Protein AF-0000000080868006 (afdb_homodimer)

Structure (mmCIF, N/CA/C/O backbone):
data_AF-0000000080868006-model_v1
#
loop_
_entity.id
_entity.type
_entity.pdbx_description
1 polymer 'FAD-dependent oxidoreductase'
#
loop_
_atom_site.group_PDB
_atom_site.id
_atom_site.type_symbol
_atom_site.label_atom_id
_atom_site.label_alt_id
_atom_site.label_comp_id
_atom_site.label_asym_id
_atom_site.label_entity_id
_atom_site.label_seq_id
_atom_site.pdbx_PDB_ins_code
_atom_site.Cartn_x
_atom_site.Cartn_y
_atom_site.Cartn_z
_atom_site.occupancy
_atom_site.B_iso_or_equiv
_atom_site.auth_seq_id
_atom_site.auth_comp_id
_atom_site.auth_asym_id
_atom_site.auth_atom_id
_atom_site.pdbx_PDB_model_num
ATOM 1 N N . MET A 1 1 ? -21.766 -55.469 8.344 1 40.53 1 MET A N 1
ATOM 2 C CA . MET A 1 1 ? -21.25 -54.25 7.77 1 40.53 1 MET A CA 1
ATOM 3 C C . MET A 1 1 ? -20.141 -53.656 8.641 1 40.53 1 MET A C 1
ATOM 5 O O . MET A 1 1 ? -20.297 -53.531 9.859 1 40.53 1 MET A O 1
ATOM 9 N N . ALA A 1 2 ? -19.062 -53.781 8.141 1 63.28 2 ALA A N 1
ATOM 10 C CA . ALA A 1 2 ? -17.922 -53.406 8.977 1 63.28 2 ALA A CA 1
ATOM 11 C C . ALA A 1 2 ? -18.156 -52.094 9.688 1 63.28 2 ALA A C 1
ATOM 13 O O . ALA A 1 2 ? -18.641 -51.125 9.086 1 63.28 2 ALA A O 1
ATOM 14 N N . THR A 1 3 ? -18.078 -52.031 10.883 1 81.62 3 THR A N 1
ATOM 15 C CA . THR A 1 3 ? -18.234 -50.875 11.766 1 81.62 3 THR A CA 1
ATOM 16 C C . THR A 1 3 ? -17.141 -49.844 11.5 1 81.62 3 THR A C 1
ATOM 18 O O . THR A 1 3 ? -15.969 -50.188 11.328 1 81.62 3 THR A O 1
ATOM 21 N N . LEU A 1 4 ? -17.594 -48.688 11.227 1 90.75 4 LEU A N 1
ATOM 22 C CA . LEU A 1 4 ? -16.688 -47.562 11.016 1 90.75 4 LEU A CA 1
ATOM 23 C C . LEU A 1 4 ? -15.766 -47.406 12.219 1 90.75 4 LEU A C 1
ATOM 25 O O . LEU A 1 4 ? -16.219 -47.344 13.359 1 90.75 4 LEU A O 1
ATOM 29 N N . PRO A 1 5 ? -14.5 -47.438 12 1 95.94 5 PRO A N 1
ATOM 30 C CA . PRO A 1 5 ? -13.594 -47.281 13.133 1 95.94 5 PRO A CA 1
ATOM 31 C C . PRO A 1 5 ? -13.688 -45.875 13.766 1 95.94 5 PRO A C 1
ATOM 33 O O . PRO A 1 5 ? -14.016 -44.906 13.078 1 95.94 5 PRO A O 1
ATOM 36 N N . LYS A 1 6 ? -13.289 -45.75 15 1 96.56 6 LYS A N 1
ATOM 37 C CA . LYS A 1 6 ? -13.367 -44.5 15.742 1 96.56 6 LYS A CA 1
ATOM 38 C C . LYS A 1 6 ? -12.117 -43.656 15.516 1 96.56 6 LYS A C 1
ATOM 40 O O . LYS A 1 6 ? -12.148 -42.438 15.695 1 96.56 6 LYS A O 1
ATOM 45 N N . HIS A 1 7 ? -11.078 -44.375 15.188 1 97.69 7 HIS A N 1
ATOM 46 C CA . HIS A 1 7 ? -9.812 -43.688 14.984 1 97.69 7 HIS A CA 1
ATOM 47 C C . HIS A 1 7 ? -9.062 -44.25 13.781 1 97.69 7 HIS A C 1
ATOM 49 O O . HIS A 1 7 ? -9.195 -45.438 13.461 1 97.69 7 HIS A O 1
ATOM 55 N N . ALA A 1 8 ? -8.312 -43.406 13.039 1 98.44 8 ALA A N 1
ATOM 56 C CA . ALA A 1 8 ? -7.43 -43.781 11.945 1 98.44 8 ALA A CA 1
ATOM 57 C C . ALA A 1 8 ? -6.184 -42.906 11.898 1 98.44 8 ALA A C 1
ATOM 59 O O . ALA A 1 8 ? -6.191 -41.781 12.414 1 98.44 8 ALA A O 1
ATOM 60 N N . ASP A 1 9 ? -5.105 -43.5 11.406 1 98.31 9 ASP A N 1
ATOM 61 C CA . ASP A 1 9 ? -3.922 -42.688 11.188 1 98.31 9 ASP A CA 1
ATOM 62 C C . ASP A 1 9 ? -4.168 -41.656 10.078 1 98.31 9 ASP A C 1
ATOM 64 O O . ASP A 1 9 ? -3.674 -40.531 10.141 1 98.31 9 ASP A O 1
ATOM 68 N N . ALA A 1 10 ? -4.852 -42 9.039 1 98.75 10 ALA A N 1
ATOM 69 C CA . ALA A 1 10 ? -5.25 -41.156 7.938 1 98.75 10 ALA A CA 1
ATOM 70 C C . ALA A 1 10 ? -6.559 -41.625 7.309 1 98.75 10 ALA A C 1
ATOM 72 O O . ALA A 1 10 ? -6.852 -42.812 7.305 1 98.75 10 ALA A O 1
ATOM 73 N N . VAL A 1 11 ? -7.316 -40.688 6.887 1 98.88 11 VAL A N 1
ATOM 74 C CA . VAL A 1 11 ? -8.539 -40.969 6.145 1 98.88 11 VAL A CA 1
ATOM 75 C C . VAL A 1 11 ? -8.391 -40.531 4.695 1 98.88 11 VAL A C 1
ATOM 77 O O . VAL A 1 11 ? -8.031 -39.375 4.441 1 98.88 11 VAL A O 1
ATOM 80 N N . ILE A 1 12 ? -8.594 -41.406 3.744 1 98.88 12 ILE A N 1
ATOM 81 C CA . ILE A 1 12 ? -8.539 -41.094 2.32 1 98.88 12 ILE A CA 1
ATOM 82 C C . ILE A 1 12 ? -9.961 -40.938 1.776 1 98.88 12 ILE A C 1
ATOM 84 O O . ILE A 1 12 ? -10.758 -41.875 1.814 1 98.88 12 ILE A O 1
ATOM 88 N N . ILE A 1 13 ? -10.305 -39.75 1.327 1 98.81 13 ILE A N 1
ATOM 89 C CA . ILE A 1 13 ? -11.594 -39.5 0.7 1 98.81 13 ILE A CA 1
ATOM 90 C C . ILE A 1 13 ? -11.477 -39.656 -0.814 1 98.81 13 ILE A C 1
ATOM 92 O O . ILE A 1 13 ? -10.672 -38.969 -1.454 1 98.81 13 ILE A O 1
ATOM 96 N N . GLY A 1 14 ? -12.305 -40.469 -1.425 1 98.12 14 GLY A N 1
ATOM 97 C CA . GLY A 1 14 ? -12.18 -40.844 -2.824 1 98.12 14 GLY A CA 1
ATOM 98 C C . GLY A 1 14 ? -11.312 -42.062 -3.043 1 98.12 14 GLY A C 1
ATOM 99 O O . GLY A 1 14 ? -10.484 -42.094 -3.961 1 98.12 14 GLY A O 1
ATOM 100 N N . GLN A 1 15 ? -11.445 -43.031 -2.217 1 97.62 15 GLN A N 1
ATOM 101 C CA . GLN A 1 15 ? -10.586 -44.219 -2.174 1 97.62 15 GLN A CA 1
ATOM 102 C C . GLN A 1 15 ? -10.758 -45.062 -3.43 1 97.62 15 GLN A C 1
ATOM 104 O O . GLN A 1 15 ? -9.812 -45.719 -3.879 1 97.62 15 GLN A O 1
ATOM 109 N N . GLY A 1 16 ? -11.898 -45.031 -4.016 1 97 16 GLY A N 1
ATOM 110 C CA . GLY A 1 16 ? -12.273 -46 -5.035 1 97 16 GLY A CA 1
ATOM 111 C C . GLY A 1 16 ? -11.648 -45.688 -6.387 1 97 16 GLY A C 1
ATOM 112 O O . GLY A 1 16 ? -11.688 -46.531 -7.289 1 97 16 GLY A O 1
ATOM 113 N N . GLY A 1 17 ? -11.047 -44.562 -6.586 1 97.19 17 GLY A N 1
ATOM 114 C CA . GLY A 1 17 ? -10.375 -44.188 -7.828 1 97.19 17 GLY A CA 1
ATOM 115 C C . GLY A 1 17 ? -8.938 -44.688 -7.891 1 97.19 17 GLY A C 1
ATOM 116 O O . GLY A 1 17 ? -8.367 -45.094 -6.871 1 97.19 17 GLY A O 1
ATOM 117 N N . ILE A 1 18 ? -8.344 -44.594 -9.102 1 97.94 18 ILE A N 1
ATOM 118 C CA . ILE A 1 18 ? -6.988 -45.094 -9.312 1 97.94 18 ILE A CA 1
ATOM 119 C C . ILE A 1 18 ? -6.012 -44.312 -8.438 1 97.94 18 ILE A C 1
ATOM 121 O O . ILE A 1 18 ? -5.016 -44.875 -7.957 1 97.94 18 ILE A O 1
ATOM 125 N N . VAL A 1 19 ? -6.254 -43 -8.18 1 98.5 19 VAL A N 1
ATOM 126 C CA . VAL A 1 19 ? -5.352 -42.156 -7.391 1 98.5 19 VAL A CA 1
ATOM 127 C C . VAL A 1 19 ? -5.445 -42.531 -5.918 1 98.5 19 VAL A C 1
ATOM 129 O O . VAL A 1 19 ? -4.426 -42.781 -5.266 1 98.5 19 VAL A O 1
ATOM 132 N N . GLY A 1 20 ? -6.66 -42.625 -5.363 1 98.5 20 GLY A N 1
ATOM 133 C CA . GLY A 1 20 ? -6.836 -43.031 -3.979 1 98.5 20 GLY A CA 1
ATOM 134 C C . GLY A 1 20 ? -6.27 -44.406 -3.688 1 98.5 20 GLY A C 1
ATOM 135 O O . GLY A 1 20 ? -5.652 -44.625 -2.643 1 98.5 20 GLY A O 1
ATOM 136 N N . ALA A 1 21 ? -6.539 -45.312 -4.625 1 98.62 21 ALA A N 1
ATOM 137 C CA . ALA A 1 21 ? -6.008 -46.656 -4.496 1 98.62 21 ALA A CA 1
ATOM 138 C C . ALA A 1 21 ? -4.48 -46.656 -4.488 1 98.62 21 ALA A C 1
ATOM 140 O O . ALA A 1 21 ? -3.854 -47.344 -3.697 1 98.62 21 ALA A O 1
ATOM 141 N N . SER A 1 22 ? -3.924 -45.875 -5.406 1 98.69 22 SER A N 1
ATOM 142 C CA . SER A 1 22 ? -2.473 -45.781 -5.508 1 98.69 22 SER A CA 1
ATOM 143 C C . SER A 1 22 ? -1.865 -45.156 -4.254 1 98.69 22 SER A C 1
ATOM 145 O O . SER A 1 22 ? -0.801 -45.594 -3.799 1 98.69 22 SER A O 1
ATOM 147 N N . VAL A 1 23 ? -2.521 -44.156 -3.688 1 98.75 23 VAL A N 1
ATOM 148 C CA . VAL A 1 23 ? -2.043 -43.5 -2.473 1 98.75 23 VAL A CA 1
ATOM 149 C C . VAL A 1 23 ? -1.996 -44.5 -1.328 1 98.75 23 VAL A C 1
ATOM 151 O O . VAL A 1 23 ? -0.985 -44.625 -0.632 1 98.75 23 VAL A O 1
ATOM 154 N N . ALA A 1 24 ? -3.08 -45.25 -1.126 1 98.75 24 ALA A N 1
ATOM 155 C CA . ALA A 1 24 ? -3.119 -46.281 -0.073 1 98.75 24 ALA A CA 1
ATOM 156 C C . ALA A 1 24 ? -1.999 -47.281 -0.254 1 98.75 24 ALA A C 1
ATOM 158 O O . ALA A 1 24 ? -1.318 -47.656 0.709 1 98.75 24 ALA A O 1
ATOM 159 N N . HIS A 1 25 ? -1.847 -47.75 -1.493 1 98.69 25 HIS A N 1
ATOM 160 C CA . HIS A 1 25 ? -0.817 -48.75 -1.806 1 98.69 25 HIS A CA 1
ATOM 161 C C . HIS A 1 25 ? 0.561 -48.25 -1.37 1 98.69 25 HIS A C 1
ATOM 163 O O . HIS A 1 25 ? 1.283 -48.969 -0.67 1 98.69 25 HIS A O 1
ATOM 169 N N . HIS A 1 26 ? 0.92 -47.125 -1.789 1 98.75 26 HIS A N 1
ATOM 170 C CA . HIS A 1 26 ? 2.268 -46.594 -1.543 1 98.75 26 HIS A CA 1
ATOM 171 C C . HIS A 1 26 ? 2.457 -46.25 -0.076 1 98.75 26 HIS A C 1
ATOM 173 O O . HIS A 1 26 ? 3.555 -46.375 0.467 1 98.75 26 HIS A O 1
ATOM 179 N N . LEU A 1 27 ? 1.378 -45.688 0.58 1 98.75 27 LEU A N 1
ATOM 180 C CA . LEU A 1 27 ? 1.476 -45.406 2.012 1 98.75 27 LEU A CA 1
ATOM 181 C C . LEU A 1 27 ? 1.748 -46.719 2.787 1 98.75 27 LEU A C 1
ATOM 183 O O . LEU A 1 27 ? 2.578 -46.719 3.697 1 98.75 27 LEU A O 1
ATOM 187 N N . ILE A 1 28 ? 1.044 -47.781 2.479 1 98.69 28 ILE A N 1
ATOM 188 C CA . ILE A 1 28 ? 1.225 -49.094 3.146 1 98.69 28 ILE A CA 1
ATOM 189 C C . ILE A 1 28 ? 2.648 -49.594 2.922 1 98.69 28 ILE A C 1
ATOM 191 O O . ILE A 1 28 ? 3.285 -50.094 3.844 1 98.69 28 ILE A O 1
ATOM 195 N N . GLU A 1 29 ? 3.135 -49.406 1.676 1 98.12 29 GLU A N 1
ATOM 196 C CA . GLU A 1 29 ? 4.516 -49.781 1.377 1 98.12 29 GLU A CA 1
ATOM 197 C C . GLU A 1 29 ? 5.496 -49 2.262 1 98.12 29 GLU A C 1
ATOM 199 O O . GLU A 1 29 ? 6.586 -49.5 2.559 1 98.12 29 GLU A O 1
ATOM 204 N N . LEU A 1 30 ? 5.102 -47.844 2.707 1 98 30 LEU A N 1
ATOM 205 C CA . LEU A 1 30 ? 5.973 -47 3.521 1 98 30 LEU A CA 1
ATOM 206 C C . LEU A 1 30 ? 5.711 -47.219 5.008 1 98 30 LEU A C 1
ATOM 208 O O . LEU A 1 30 ? 6.254 -46.5 5.852 1 98 30 LEU A O 1
ATOM 212 N N . GLY A 1 31 ? 4.738 -48.125 5.387 1 98 31 GLY A N 1
ATOM 213 C CA . GLY A 1 31 ? 4.621 -48.562 6.766 1 98 31 GLY A CA 1
ATOM 214 C C . GLY A 1 31 ? 3.344 -48.094 7.438 1 98 31 GLY A C 1
ATOM 215 O O . GLY A 1 31 ? 3.129 -48.344 8.625 1 98 31 GLY A O 1
ATOM 216 N N . TRP A 1 32 ? 2.455 -47.438 6.75 1 98.38 32 TRP A N 1
ATOM 217 C CA . TRP A 1 32 ? 1.178 -47.062 7.336 1 98.38 32 TRP A CA 1
ATOM 218 C C . TRP A 1 32 ? 0.287 -48.25 7.574 1 98.38 32 TRP A C 1
ATOM 220 O O . TRP A 1 32 ? 0.245 -49.188 6.75 1 98.38 32 TRP A O 1
ATOM 230 N N . THR A 1 33 ? -0.48 -48.344 8.703 1 96.94 33 THR A N 1
ATOM 231 C CA . THR A 1 33 ? -1.177 -49.562 9.047 1 96.94 33 THR A CA 1
ATOM 232 C C . THR A 1 33 ? -2.643 -49.281 9.367 1 96.94 33 THR A C 1
ATOM 234 O O . THR A 1 33 ? -3.467 -50.219 9.367 1 96.94 33 THR A O 1
ATOM 237 N N . ASN A 1 34 ? -3.029 -48.188 9.711 1 97.94 34 ASN A N 1
ATOM 238 C CA . ASN A 1 34 ? -4.387 -47.844 10.133 1 97.94 34 ASN A CA 1
ATOM 239 C C . ASN A 1 34 ? -5.02 -46.812 9.227 1 97.94 34 ASN A C 1
ATOM 241 O O . ASN A 1 34 ? -5.41 -45.719 9.695 1 97.94 34 ASN A O 1
ATOM 245 N N . LEU A 1 35 ? -5.199 -47.219 7.996 1 98.69 35 LEU A N 1
ATOM 246 C CA . LEU A 1 35 ? -5.809 -46.344 7.012 1 98.69 35 LEU A CA 1
ATOM 247 C C . LEU A 1 35 ? -7.297 -46.625 6.863 1 98.69 35 LEU A C 1
ATOM 249 O O . LEU A 1 35 ? -7.73 -47.781 7.012 1 98.69 35 LEU A O 1
ATOM 253 N N . VAL A 1 36 ? -8.055 -45.594 6.684 1 98.75 36 VAL A N 1
ATOM 254 C CA . VAL A 1 36 ? -9.469 -45.719 6.355 1 98.75 36 VAL A CA 1
ATOM 255 C C . VAL A 1 36 ? -9.758 -45.062 5.012 1 98.75 36 VAL A C 1
ATOM 257 O O . VAL A 1 36 ? -9.359 -43.906 4.785 1 98.75 36 VAL A O 1
ATOM 260 N N . GLY A 1 37 ? -10.328 -45.812 4.133 1 98.56 37 GLY A N 1
ATOM 261 C CA . GLY A 1 37 ? -10.742 -45.281 2.844 1 98.56 37 GLY A CA 1
ATOM 262 C C . GLY A 1 37 ? -12.242 -45.125 2.721 1 98.56 37 GLY A C 1
ATOM 263 O O . GLY A 1 37 ? -13 -46.062 3.01 1 98.56 37 GLY A O 1
ATOM 264 N N . LEU A 1 38 ? -12.641 -43.906 2.342 1 98.5 38 LEU A N 1
ATOM 265 C CA . LEU A 1 38 ? -14.055 -43.625 2.145 1 98.5 38 LEU A CA 1
ATOM 266 C C . LEU A 1 38 ? -14.367 -43.406 0.667 1 98.5 38 LEU A C 1
ATOM 268 O O . LEU A 1 38 ? -13.602 -42.75 -0.043 1 98.5 38 LEU A O 1
ATOM 272 N N . GLU A 1 39 ? -15.414 -43.938 0.202 1 97.06 39 GLU A N 1
ATOM 273 C CA . GLU A 1 39 ? -15.898 -43.781 -1.167 1 97.06 39 GLU A CA 1
ATOM 274 C C . GLU A 1 39 ? -17.406 -43.562 -1.199 1 97.06 39 GLU A C 1
ATOM 276 O O . GLU A 1 39 ? -18.156 -44.281 -0.533 1 97.06 39 GLU A O 1
ATOM 281 N N . LYS A 1 40 ? -17.75 -42.562 -1.921 1 94.94 40 LYS A N 1
ATOM 282 C CA . LYS A 1 40 ? -19.172 -42.219 -2.023 1 94.94 40 LYS A CA 1
ATOM 283 C C . LYS A 1 40 ? -19.938 -43.281 -2.811 1 94.94 40 LYS A C 1
ATOM 285 O O . LYS A 1 40 ? -21.125 -43.5 -2.59 1 94.94 40 LYS A O 1
ATOM 290 N N . SER A 1 41 ? -19.281 -43.969 -3.717 1 94.81 41 SER A N 1
ATOM 291 C CA . SER A 1 41 ? -19.891 -45 -4.574 1 94.81 41 SER A CA 1
ATOM 292 C C . SER A 1 41 ? -19.328 -46.375 -4.285 1 94.81 41 SER A C 1
ATOM 294 O O . SER A 1 41 ? -18.953 -46.656 -3.15 1 94.81 41 SER A O 1
ATOM 296 N N . ALA A 1 42 ? -19.312 -47.219 -5.324 1 95.44 42 ALA A N 1
ATOM 297 C CA . ALA A 1 42 ? -18.75 -48.562 -5.184 1 95.44 42 ALA A CA 1
ATOM 298 C C . ALA A 1 42 ? -17.219 -48.5 -5.172 1 95.44 42 ALA A C 1
ATOM 300 O O . ALA A 1 42 ? -16.625 -47.469 -5.477 1 95.44 42 ALA A O 1
ATOM 301 N N . ILE A 1 43 ? -16.625 -49.562 -4.742 1 95.62 43 ILE A N 1
ATOM 302 C CA . ILE A 1 43 ? -15.172 -49.75 -4.809 1 95.62 43 ILE A CA 1
ATOM 303 C C . ILE A 1 43 ? -14.852 -50.969 -5.676 1 95.62 43 ILE A C 1
ATOM 305 O O . ILE A 1 43 ? -15.18 -52.094 -5.312 1 95.62 43 ILE A O 1
ATOM 309 N N . PRO A 1 44 ? -14.25 -50.844 -6.758 1 95.25 44 PRO A N 1
ATOM 310 C CA . PRO A 1 44 ? -13.773 -49.562 -7.305 1 95.25 44 PRO A CA 1
ATOM 311 C C . PRO A 1 44 ? -14.906 -48.656 -7.758 1 95.25 44 PRO A C 1
ATOM 313 O O . PRO A 1 44 ? -16.016 -49.125 -8.023 1 95.25 44 PRO A O 1
ATOM 316 N N . SER A 1 45 ? -14.57 -47.406 -7.848 1 93.44 45 SER A N 1
ATOM 317 C CA . SER A 1 45 ? -15.602 -46.438 -8.141 1 93.44 45 SER A CA 1
ATOM 318 C C . SER A 1 45 ? -16.25 -46.688 -9.5 1 93.44 45 SER A C 1
ATOM 320 O O . SER A 1 45 ? -15.547 -46.969 -10.477 1 93.44 45 SER A O 1
ATOM 322 N N . ASP A 1 46 ? -17.453 -46.5 -9.578 1 92.62 46 ASP A N 1
ATOM 323 C CA . ASP A 1 46 ? -18.188 -46.656 -10.836 1 92.62 46 ASP A CA 1
ATOM 324 C C . ASP A 1 46 ? -18.797 -45.344 -11.297 1 92.62 46 ASP A C 1
ATOM 326 O O . ASP A 1 46 ? -19.531 -45.312 -12.289 1 92.62 46 ASP A O 1
ATOM 330 N N . ILE A 1 47 ? -18.469 -44.312 -10.648 1 93.31 47 ILE A N 1
ATOM 331 C CA . ILE A 1 47 ? -19.094 -43.031 -11.008 1 93.31 47 ILE A CA 1
ATOM 332 C C . ILE A 1 47 ? -18 -42.031 -11.391 1 93.31 47 ILE A C 1
ATOM 334 O O . ILE A 1 47 ? -18.297 -40.969 -11.953 1 93.31 47 ILE A O 1
ATOM 338 N N . GLY A 1 48 ? -16.766 -42.312 -11.062 1 90.62 48 GLY A N 1
ATOM 339 C CA . GLY A 1 48 ? -15.68 -41.375 -11.289 1 90.62 48 GLY A CA 1
ATOM 340 C C . GLY A 1 48 ? -15.039 -41.5 -12.656 1 90.62 48 GLY A C 1
ATOM 341 O O . GLY A 1 48 ? -15.422 -42.375 -13.445 1 90.62 48 GLY A O 1
ATOM 342 N N . SER A 1 49 ? -14.031 -40.625 -12.898 1 89.69 49 SER A N 1
ATOM 343 C CA . SER A 1 49 ? -13.367 -40.594 -14.195 1 89.69 49 SER A CA 1
ATOM 344 C C . SER A 1 49 ? -12.609 -41.875 -14.469 1 89.69 49 SER A C 1
ATOM 346 O O . SER A 1 49 ? -12.453 -42.281 -15.617 1 89.69 49 SER A O 1
ATOM 348 N N . THR A 1 50 ? -12.188 -42.531 -13.445 1 91.5 50 THR A N 1
ATOM 349 C CA . THR A 1 50 ? -11.477 -43.781 -13.578 1 91.5 50 THR A CA 1
ATOM 350 C C . THR A 1 50 ? -12.352 -44.812 -14.273 1 91.5 50 THR A C 1
ATOM 352 O O . THR A 1 50 ? -11.844 -45.688 -15 1 91.5 50 THR A O 1
ATOM 355 N N . SER A 1 51 ? -13.648 -44.75 -14.141 1 89.19 51 SER A N 1
ATOM 356 C CA . SER A 1 51 ? -14.586 -45.75 -14.641 1 89.19 51 SER A CA 1
ATOM 357 C C . SER A 1 51 ? -14.781 -45.625 -16.141 1 89.19 51 SER A C 1
ATOM 359 O O . SER A 1 51 ? -15.266 -46.562 -16.797 1 89.19 51 SER A O 1
ATOM 361 N N . HIS A 1 52 ? -14.453 -44.5 -16.688 1 86.69 52 HIS A N 1
ATOM 362 C CA . HIS A 1 52 ? -14.688 -44.344 -18.109 1 86.69 52 HIS A CA 1
ATOM 363 C C . HIS A 1 52 ? -13.453 -43.812 -18.828 1 86.69 52 HIS A C 1
ATOM 365 O O . HIS A 1 52 ? -13.555 -43.312 -19.953 1 86.69 52 HIS A O 1
ATOM 371 N N . ALA A 1 53 ? -12.336 -43.812 -18.188 1 88.94 53 ALA A N 1
ATOM 372 C CA . ALA A 1 53 ? -11.109 -43.312 -18.781 1 88.94 53 ALA A CA 1
ATOM 373 C C . ALA A 1 53 ? -10.727 -44.156 -20.016 1 88.94 53 ALA A C 1
ATOM 375 O O . ALA A 1 53 ? -11.023 -45.344 -20.094 1 88.94 53 ALA A O 1
ATOM 376 N N . SER A 1 54 ? -10.062 -43.469 -20.906 1 86.5 54 SER A N 1
ATOM 377 C CA . SER A 1 54 ? -9.578 -44.156 -22.094 1 86.5 54 SER A CA 1
ATOM 378 C C . SER A 1 54 ? -8.359 -45.031 -21.766 1 86.5 54 SER A C 1
ATOM 380 O O . SER A 1 54 ? -7.992 -45.906 -22.547 1 86.5 54 SER A O 1
ATOM 382 N N . ASP A 1 55 ? -7.668 -44.656 -20.672 1 92.06 55 ASP A N 1
ATOM 383 C CA . ASP A 1 55 ? -6.559 -45.438 -20.141 1 92.06 55 ASP A CA 1
ATOM 384 C C . ASP A 1 55 ? -5.34 -45.375 -21.047 1 92.06 55 ASP A C 1
ATOM 386 O O . ASP A 1 55 ? -4.523 -46.281 -21.078 1 92.06 55 ASP A O 1
ATOM 390 N N . PHE A 1 56 ? -5.262 -44.188 -21.797 1 91.75 56 PHE A N 1
ATOM 391 C CA . PHE A 1 56 ? -4.141 -43.875 -22.672 1 91.75 56 PHE A CA 1
ATOM 392 C C . PHE A 1 56 ? -2.926 -43.438 -21.844 1 91.75 56 PHE A C 1
ATOM 394 O O . PHE A 1 56 ? -3.051 -42.688 -20.891 1 91.75 56 PHE A O 1
ATOM 401 N N . CYS A 1 57 ? -1.877 -44.031 -22.266 1 94.88 57 CYS A N 1
ATOM 402 C CA . CYS A 1 57 ? -0.646 -43.531 -21.641 1 94.88 57 CYS A CA 1
ATOM 403 C C . CYS A 1 57 ? 0.384 -43.156 -22.703 1 94.88 57 CYS A C 1
ATOM 405 O O . CYS A 1 57 ? 0.899 -44 -23.422 1 94.88 57 CYS A O 1
ATOM 407 N N . TYR A 1 58 ? 0.625 -41.844 -22.906 1 95.38 58 TYR A N 1
ATOM 408 C CA . TYR A 1 58 ? 1.783 -41.344 -23.625 1 95.38 58 TYR A CA 1
ATOM 409 C C . TYR A 1 58 ? 2.857 -40.844 -22.656 1 95.38 58 TYR A C 1
ATOM 411 O O . TYR A 1 58 ? 2.549 -40.25 -21.625 1 95.38 58 TYR A O 1
ATOM 419 N N . MET A 1 59 ? 4.098 -41.062 -23 1 95.31 59 MET A N 1
ATOM 420 C CA . MET A 1 59 ? 5.168 -40.812 -22.031 1 95.31 59 MET A CA 1
ATOM 421 C C . MET A 1 59 ? 5.672 -39.375 -22.156 1 95.31 59 MET A C 1
ATOM 423 O O . MET A 1 59 ? 6.289 -38.844 -21.219 1 95.31 59 MET A O 1
ATOM 427 N N . THR A 1 60 ? 5.477 -38.719 -23.188 1 92.25 60 THR A N 1
ATOM 428 C CA . THR A 1 60 ? 6.191 -37.469 -23.438 1 92.25 60 THR A CA 1
ATOM 429 C C . THR A 1 60 ? 5.352 -36.281 -23 1 92.25 60 THR A C 1
ATOM 431 O O . THR A 1 60 ? 4.148 -36.219 -23.281 1 92.25 60 THR A O 1
ATOM 434 N N . ALA A 1 61 ? 5.938 -35.375 -22.297 1 93.88 61 ALA A N 1
ATOM 435 C CA . ALA A 1 61 ? 5.465 -34.062 -21.906 1 93.88 61 ALA A CA 1
ATOM 436 C C . ALA A 1 61 ? 6.613 -33.062 -21.875 1 93.88 61 ALA A C 1
ATOM 438 O O . ALA A 1 61 ? 7.777 -33.438 -22.047 1 93.88 61 ALA A O 1
ATOM 439 N N . HIS A 1 62 ? 6.273 -31.781 -21.719 1 94.56 62 HIS A N 1
ATOM 440 C CA . HIS A 1 62 ? 7.316 -30.75 -21.734 1 94.56 62 HIS A CA 1
ATOM 441 C C . HIS A 1 62 ? 7.859 -30.5 -20.328 1 94.56 62 HIS A C 1
ATOM 443 O O . HIS A 1 62 ? 8.75 -29.672 -20.141 1 94.56 62 HIS A O 1
ATOM 449 N N . ASP A 1 63 ? 7.352 -31.203 -19.344 1 93.75 63 ASP A N 1
ATOM 450 C CA . ASP A 1 63 ? 7.891 -31 -18 1 93.75 63 ASP A CA 1
ATOM 451 C C . ASP A 1 63 ? 8.367 -32.312 -17.375 1 93.75 63 ASP A C 1
ATOM 453 O O . ASP A 1 63 ? 7.766 -33.344 -17.609 1 93.75 63 ASP A O 1
ATOM 457 N N . LYS A 1 64 ? 9.336 -32.188 -16.547 1 96.31 64 LYS A N 1
ATOM 458 C CA . LYS A 1 64 ? 10.062 -33.312 -15.977 1 96.31 64 LYS A CA 1
ATOM 459 C C . LYS A 1 64 ? 9.164 -34.156 -15.07 1 96.31 64 LYS A C 1
ATOM 461 O O . LYS A 1 64 ? 9.188 -35.375 -15.133 1 96.31 64 LYS A O 1
ATOM 466 N N . MET A 1 65 ? 8.375 -33.5 -14.242 1 96.69 65 MET A N 1
ATOM 467 C CA . MET A 1 65 ? 7.52 -34.188 -13.281 1 96.69 65 MET A CA 1
ATOM 468 C C . MET A 1 65 ? 6.508 -35.062 -13.992 1 96.69 65 MET A C 1
ATOM 470 O O . MET A 1 65 ? 6.316 -36.25 -13.609 1 96.69 65 MET A O 1
ATOM 474 N N . SER A 1 66 ? 5.902 -34.625 -15.047 1 96.56 66 SER A N 1
ATOM 475 C CA . SER A 1 66 ? 4.93 -35.406 -15.805 1 96.56 66 SER A CA 1
ATOM 476 C C . SER A 1 66 ? 5.586 -36.594 -16.469 1 96.56 66 SER A C 1
ATOM 478 O O . SER A 1 66 ? 5.035 -37.688 -16.453 1 96.56 66 SER A O 1
ATOM 480 N N . CYS A 1 67 ? 6.754 -36.406 -17.094 1 97.06 67 CYS A N 1
ATOM 481 C CA . CYS A 1 67 ? 7.457 -37.5 -17.703 1 97.06 67 CYS A CA 1
ATOM 482 C C . CYS A 1 67 ? 7.812 -38.562 -16.672 1 97.06 67 CYS A C 1
ATOM 484 O O . CYS A 1 67 ? 7.688 -39.781 -16.938 1 97.06 67 CYS A O 1
ATOM 486 N N . TYR A 1 68 ? 8.195 -38.156 -15.492 1 96.69 68 TYR A N 1
ATOM 487 C CA . TYR A 1 68 ? 8.555 -39.062 -14.422 1 96.69 68 TYR A CA 1
ATOM 488 C C . TYR A 1 68 ? 7.344 -39.875 -13.961 1 96.69 68 TYR A C 1
ATOM 490 O O . TYR A 1 68 ? 7.402 -41.094 -13.883 1 96.69 68 TYR A O 1
ATOM 498 N N . THR A 1 69 ? 6.242 -39.219 -13.656 1 98 69 THR A N 1
ATOM 499 C CA . THR A 1 69 ? 5.086 -39.906 -13.086 1 98 69 THR A CA 1
ATOM 500 C C . THR A 1 69 ? 4.441 -40.844 -14.109 1 98 69 THR A C 1
ATOM 502 O O . THR A 1 69 ? 3.947 -41.906 -13.758 1 98 69 THR A O 1
ATOM 505 N N . THR A 1 70 ? 4.449 -40.406 -15.391 1 97.88 70 THR A N 1
ATOM 506 C CA . THR A 1 70 ? 3.893 -41.281 -16.422 1 97.88 70 THR A CA 1
ATOM 507 C C . THR A 1 70 ? 4.746 -42.531 -16.609 1 97.88 70 THR A C 1
ATOM 509 O O . THR A 1 70 ? 4.215 -43.625 -16.719 1 97.88 70 THR A O 1
ATOM 512 N N . THR A 1 71 ? 6.043 -42.344 -16.656 1 97.38 71 THR A N 1
ATOM 513 C CA . THR A 1 71 ? 6.945 -43.469 -16.812 1 97.38 71 THR A CA 1
ATOM 514 C C . THR A 1 71 ? 6.836 -44.406 -15.609 1 97.38 71 THR A C 1
ATOM 516 O O . THR A 1 71 ? 6.773 -45.625 -15.773 1 97.38 71 THR A O 1
ATOM 519 N N . TYR A 1 72 ? 6.824 -43.844 -14.43 1 97.88 72 TYR A N 1
ATOM 520 C CA . TYR A 1 72 ? 6.645 -44.656 -13.227 1 97.88 72 TYR A CA 1
ATOM 521 C C . TYR A 1 72 ? 5.348 -45.469 -13.297 1 97.88 72 TYR A C 1
ATOM 523 O O . TYR A 1 72 ? 5.328 -46.656 -12.961 1 97.88 72 TYR A O 1
ATOM 531 N N . SER A 1 73 ? 4.297 -44.844 -13.672 1 98.38 73 SER A N 1
ATOM 532 C CA . SER A 1 73 ? 2.986 -45.5 -13.734 1 98.38 73 SER A CA 1
ATOM 533 C C . SER A 1 73 ? 2.973 -46.625 -14.758 1 98.38 73 SER A C 1
ATOM 535 O O . SER A 1 73 ? 2.408 -47.688 -14.508 1 98.38 73 SER A O 1
ATOM 537 N N . ARG A 1 74 ? 3.572 -46.344 -15.898 1 97.75 74 ARG A N 1
ATOM 538 C CA . ARG A 1 74 ? 3.68 -47.375 -16.906 1 97.75 74 ARG A CA 1
ATOM 539 C C . ARG A 1 74 ? 4.363 -48.625 -16.344 1 97.75 74 ARG A C 1
ATOM 541 O O . ARG A 1 74 ? 3.846 -49.75 -16.484 1 97.75 74 ARG A O 1
ATOM 548 N N . ASP A 1 75 ? 5.48 -48.469 -15.719 1 98.12 75 ASP A N 1
ATOM 549 C CA . ASP A 1 75 ? 6.215 -49.562 -15.117 1 98.12 75 ASP A CA 1
ATOM 550 C C . ASP A 1 75 ? 5.371 -50.281 -14.07 1 98.12 75 ASP A C 1
ATOM 552 O O . ASP A 1 75 ? 5.402 -51.5 -13.969 1 98.12 75 ASP A O 1
ATOM 556 N N . PHE A 1 76 ? 4.695 -49.531 -13.305 1 98.19 76 PHE A N 1
ATOM 557 C CA . PHE A 1 76 ? 3.836 -50.062 -12.25 1 98.19 76 PHE A CA 1
ATOM 558 C C . PHE A 1 76 ? 2.752 -50.938 -12.836 1 98.19 76 PHE A C 1
ATOM 560 O O . PHE A 1 76 ? 2.57 -52.094 -12.391 1 98.19 76 PHE A O 1
ATOM 567 N N . TYR A 1 77 ? 2.018 -50.438 -13.844 1 98.19 77 TYR A N 1
ATOM 568 C CA . TYR A 1 77 ? 0.974 -51.219 -14.508 1 98.19 77 TYR A CA 1
ATOM 569 C C . TYR A 1 77 ? 1.553 -52.469 -15.156 1 98.19 77 TYR A C 1
ATOM 571 O O . TYR A 1 77 ? 0.958 -53.562 -15.094 1 98.19 77 TYR A O 1
ATOM 579 N N . GLU A 1 78 ? 2.684 -52.25 -15.789 1 97.44 78 GLU A N 1
ATOM 580 C CA . GLU A 1 78 ? 3.314 -53.375 -16.5 1 97.44 78 GLU A CA 1
ATOM 581 C C . GLU A 1 78 ? 3.736 -54.469 -15.539 1 97.44 78 GLU A C 1
ATOM 583 O O . GLU A 1 78 ? 3.543 -55.656 -15.828 1 97.44 78 GLU A O 1
ATOM 588 N N . ARG A 1 79 ? 4.281 -54.125 -14.477 1 97.56 79 ARG A N 1
ATOM 589 C CA . ARG A 1 79 ? 4.703 -55.094 -13.477 1 97.56 79 ARG A CA 1
ATOM 590 C C . ARG A 1 79 ? 3.51 -55.875 -12.938 1 97.56 79 ARG A C 1
ATOM 592 O O . ARG A 1 79 ? 3.646 -57.031 -12.555 1 97.56 79 ARG A O 1
ATOM 599 N N . ARG A 1 80 ? 2.396 -55.344 -13 1 97.12 80 ARG A N 1
ATOM 600 C CA . ARG A 1 80 ? 1.193 -56 -12.469 1 97.12 80 ARG A CA 1
ATOM 601 C C . ARG A 1 80 ? 0.445 -56.75 -13.57 1 97.12 80 ARG A C 1
ATOM 603 O O . ARG A 1 80 ? -0.613 -57.312 -13.32 1 97.12 80 ARG A O 1
ATOM 610 N N . GLY A 1 81 ? 0.958 -56.625 -14.766 1 96.56 81 GLY A N 1
ATOM 611 C CA . GLY A 1 81 ? 0.365 -57.312 -15.891 1 96.56 81 GLY A CA 1
ATOM 612 C C . GLY A 1 81 ? -0.814 -56.594 -16.5 1 96.56 81 GLY A C 1
ATOM 613 O O . GLY A 1 81 ? -1.634 -57.188 -17.203 1 96.56 81 GLY A O 1
ATOM 614 N N . HIS A 1 82 ? -0.873 -55.312 -16.203 1 97.25 82 HIS A N 1
ATOM 615 C CA . HIS A 1 82 ? -2.033 -54.562 -16.656 1 97.25 82 HIS A CA 1
ATOM 616 C C . HIS A 1 82 ? -1.63 -53.469 -17.641 1 97.25 82 HIS A C 1
ATOM 618 O O . HIS A 1 82 ? -2.154 -52.375 -17.594 1 97.25 82 HIS A O 1
ATOM 624 N N . TYR A 1 83 ? -0.655 -53.719 -18.453 1 96.94 83 TYR A N 1
ATOM 625 C CA . TYR A 1 83 ? -0.232 -52.75 -19.453 1 96.94 83 TYR A CA 1
ATOM 626 C C . TYR A 1 83 ? 0.087 -53.406 -20.781 1 96.94 83 TYR A C 1
ATOM 628 O O . TYR A 1 83 ? 0.812 -54.406 -20.812 1 96.94 83 TYR A O 1
ATOM 636 N N . GLN A 1 84 ? -0.483 -52.938 -21.828 1 95.81 84 GLN A N 1
ATOM 637 C CA . GLN A 1 84 ? -0.124 -53.375 -23.172 1 95.81 84 GLN A CA 1
ATOM 638 C C . GLN A 1 84 ? 0.648 -52.281 -23.922 1 95.81 84 GLN A C 1
ATOM 640 O O . GLN A 1 84 ? 0.065 -51.281 -24.344 1 95.81 84 GLN A O 1
ATOM 645 N N . ARG A 1 85 ? 1.902 -52.531 -24.062 1 95.56 85 ARG A N 1
ATOM 646 C CA . ARG A 1 85 ? 2.799 -51.594 -24.734 1 95.56 85 ARG A CA 1
ATOM 647 C C . ARG A 1 85 ? 2.664 -51.719 -26.25 1 95.56 85 ARG A C 1
ATOM 649 O O . ARG A 1 85 ? 3.445 -52.438 -26.906 1 95.56 85 ARG A O 1
ATOM 656 N N . VAL A 1 86 ? 1.785 -50.969 -26.828 1 96.19 86 VAL A N 1
ATOM 657 C CA . VAL A 1 86 ? 1.479 -51.125 -28.25 1 96.19 86 VAL A CA 1
ATOM 658 C C . VAL A 1 86 ? 2.086 -49.938 -29.031 1 96.19 86 VAL A C 1
ATOM 660 O O . VAL A 1 86 ? 2.09 -49.938 -30.266 1 96.19 86 VAL A O 1
ATOM 663 N N . GLY A 1 87 ? 2.631 -48.969 -28.312 1 97.12 87 GLY A N 1
ATOM 664 C CA . GLY A 1 87 ? 3.146 -47.75 -28.953 1 97.12 87 GLY A CA 1
ATOM 665 C C . GLY A 1 87 ? 2.086 -46.719 -29.172 1 97.12 87 GLY A C 1
ATOM 666 O O . GLY A 1 87 ? 0.892 -46.969 -29.031 1 97.12 87 GLY A O 1
ATOM 667 N N . GLY A 1 88 ? 2.508 -45.531 -29.422 1 97.62 88 GLY A N 1
ATOM 668 C CA . GLY A 1 88 ? 1.633 -44.406 -29.703 1 97.62 88 GLY A CA 1
ATOM 669 C C . GLY A 1 88 ? 2.193 -43.438 -30.766 1 97.62 88 GLY A C 1
ATOM 670 O O . GLY A 1 88 ? 3.406 -43.25 -30.828 1 97.62 88 GLY A O 1
ATOM 671 N N . ILE A 1 89 ? 1.299 -42.906 -31.625 1 98.12 89 ILE A N 1
ATOM 672 C CA . ILE A 1 89 ? 1.67 -42 -32.688 1 98.12 89 ILE A CA 1
ATOM 673 C C . ILE A 1 89 ? 0.944 -40.656 -32.5 1 98.12 89 ILE A C 1
ATOM 675 O O . ILE A 1 89 ? -0.26 -40.625 -32.219 1 98.12 89 ILE A O 1
ATOM 679 N N . GLU A 1 90 ? 1.657 -39.625 -32.5 1 97.88 90 GLU A N 1
ATOM 680 C CA . GLU A 1 90 ? 1.095 -38.281 -32.688 1 97.88 90 GLU A CA 1
ATOM 681 C C . GLU A 1 90 ? 1.396 -37.719 -34.062 1 97.88 90 GLU A C 1
ATOM 683 O O . GLU A 1 90 ? 2.561 -37.562 -34.438 1 97.88 90 GLU A O 1
ATOM 688 N N . ILE A 1 91 ? 0.428 -37.375 -34.812 1 97.69 91 ILE A N 1
ATOM 689 C CA . ILE A 1 91 ? 0.667 -37.094 -36.219 1 97.69 91 ILE A CA 1
ATOM 690 C C . ILE A 1 91 ? 0.582 -35.594 -36.438 1 97.69 91 ILE A C 1
ATOM 692 O O . ILE A 1 91 ? -0.026 -34.844 -35.656 1 97.69 91 ILE A O 1
ATOM 696 N N . ALA A 1 92 ? 1.276 -35.094 -37.438 1 98.06 92 ALA A N 1
ATOM 697 C CA . ALA A 1 92 ? 1.079 -33.781 -38.062 1 98.06 92 ALA A CA 1
ATOM 698 C C . ALA A 1 92 ? 0.486 -33.938 -39.469 1 98.06 92 ALA A C 1
ATOM 700 O O . ALA A 1 92 ? 0.937 -34.75 -40.25 1 98.06 92 ALA A O 1
ATOM 701 N N . ARG A 1 93 ? -0.54 -33.219 -39.781 1 97.5 93 ARG A N 1
ATOM 702 C CA . ARG A 1 93 ? -1.182 -33.281 -41.062 1 97.5 93 ARG A CA 1
ATOM 703 C C . ARG A 1 93 ? -0.428 -32.438 -42.094 1 97.5 93 ARG A C 1
ATOM 705 O O . ARG A 1 93 ? 0.283 -31.5 -41.75 1 97.5 93 ARG A O 1
ATOM 712 N N . VAL A 1 94 ? -0.625 -32.875 -43.344 1 97.44 94 VAL A N 1
ATOM 713 C CA . VAL A 1 94 ? -0.069 -32.062 -44.438 1 97.44 94 VAL A CA 1
ATOM 714 C C . VAL A 1 94 ? -0.608 -30.641 -44.344 1 97.44 94 VAL A C 1
ATOM 716 O O . VAL A 1 94 ? -1.813 -30.438 -44.188 1 97.44 94 VAL A O 1
ATOM 719 N N . GLY A 1 95 ? 0.268 -29.75 -44.344 1 95.88 95 GLY A N 1
ATOM 720 C CA . GLY A 1 95 ? -0.119 -28.344 -44.25 1 95.88 95 GLY A CA 1
ATOM 721 C C . GLY A 1 95 ? 0.003 -27.781 -42.844 1 95.88 95 GLY A C 1
ATOM 722 O O . GLY A 1 95 ? -0.099 -26.562 -42.656 1 95.88 95 GLY A O 1
ATOM 723 N N . ASP A 1 96 ? 0.222 -28.609 -41.938 1 96.12 96 ASP A N 1
ATOM 724 C CA . ASP A 1 96 ? 0.359 -28.156 -40.562 1 96.12 96 ASP A CA 1
ATOM 725 C C . ASP A 1 96 ? 1.812 -28.219 -40.094 1 96.12 96 ASP A C 1
ATOM 727 O O . ASP A 1 96 ? 2.141 -28.984 -39.188 1 96.12 96 ASP A O 1
ATOM 731 N N . GLU A 1 97 ? 2.607 -27.359 -40.531 1 94.31 97 GLU A N 1
ATOM 732 C CA . GLU A 1 97 ? 4.035 -27.328 -40.219 1 94.31 97 GLU A CA 1
ATOM 733 C C . GLU A 1 97 ? 4.285 -26.953 -38.75 1 94.31 97 GLU A C 1
ATOM 735 O O . GLU A 1 97 ? 5.273 -27.375 -38.156 1 94.31 97 GLU A O 1
ATOM 740 N N . ALA A 1 98 ? 3.389 -26.156 -38.25 1 94 98 ALA A N 1
ATOM 741 C CA . ALA A 1 98 ? 3.518 -25.766 -36.844 1 94 98 ALA A CA 1
ATOM 742 C C . ALA A 1 98 ? 3.396 -26.984 -35.906 1 94 98 ALA A C 1
ATOM 744 O O . ALA A 1 98 ? 4.113 -27.094 -34.906 1 94 98 ALA A O 1
ATOM 745 N N . ARG A 1 99 ? 2.508 -27.859 -36.281 1 96.12 99 ARG A N 1
ATOM 746 C CA . ARG A 1 99 ? 2.359 -29.094 -35.5 1 96.12 99 ARG A CA 1
ATOM 747 C C . ARG A 1 99 ? 3.604 -29.969 -35.625 1 96.12 99 ARG A C 1
ATOM 749 O O . ARG A 1 99 ? 4.039 -30.578 -34.656 1 96.12 99 ARG A O 1
ATOM 756 N N . MET A 1 100 ? 4.129 -30.047 -36.812 1 96.69 100 MET A N 1
ATOM 757 C CA . MET A 1 100 ? 5.352 -30.828 -37 1 96.69 100 MET A CA 1
ATOM 758 C C . MET A 1 100 ? 6.492 -30.266 -36.156 1 96.69 100 MET A C 1
ATOM 760 O O . MET A 1 100 ? 7.273 -31.016 -35.562 1 96.69 100 MET A O 1
ATOM 764 N N . ALA A 1 101 ? 6.586 -28.938 -36.125 1 96 101 ALA A N 1
ATOM 765 C CA . ALA A 1 101 ? 7.574 -28.281 -35.281 1 96 101 ALA A CA 1
ATOM 766 C C . ALA A 1 101 ? 7.363 -28.641 -33.812 1 96 101 ALA A C 1
ATOM 768 O O . ALA A 1 101 ? 8.328 -28.875 -33.062 1 96 101 ALA A O 1
ATOM 769 N N . GLU A 1 102 ? 6.117 -28.656 -33.406 1 96.5 102 GLU A N 1
ATOM 770 C CA . GLU A 1 102 ? 5.797 -29.031 -32.031 1 96.5 102 GLU A CA 1
ATOM 771 C C . GLU A 1 102 ? 6.234 -30.453 -31.719 1 96.5 102 GLU A C 1
ATOM 773 O O . GLU A 1 102 ? 6.703 -30.75 -30.625 1 96.5 102 GLU A O 1
ATOM 778 N N . LEU A 1 103 ? 6.07 -31.328 -32.656 1 97.69 103 LEU A N 1
ATOM 779 C CA . LEU A 1 103 ? 6.5 -32.719 -32.438 1 97.69 103 LEU A CA 1
ATOM 780 C C . LEU A 1 103 ? 8.016 -32.781 -32.25 1 97.69 103 LEU A C 1
ATOM 782 O O . LEU A 1 103 ? 8.508 -33.562 -31.453 1 97.69 103 LEU A O 1
ATOM 786 N N . LYS A 1 104 ? 8.742 -32 -33.031 1 97.25 104 LYS A N 1
ATOM 787 C CA . LYS A 1 104 ? 10.188 -31.938 -32.875 1 97.25 104 LYS A CA 1
ATOM 788 C C . LYS A 1 104 ? 10.539 -31.453 -31.453 1 97.25 104 LYS A C 1
ATOM 790 O O . LYS A 1 104 ? 11.453 -32 -30.828 1 97.25 104 LYS A O 1
ATOM 795 N N . ARG A 1 105 ? 9.852 -30.422 -30.984 1 96.88 105 ARG A N 1
ATOM 796 C CA . ARG A 1 105 ? 10.07 -29.922 -29.641 1 96.88 105 ARG A CA 1
ATOM 797 C C . ARG A 1 105 ? 9.789 -31 -28.594 1 96.88 105 ARG A C 1
ATOM 799 O O . ARG A 1 105 ? 10.531 -31.141 -27.625 1 96.88 105 ARG A O 1
ATOM 806 N N . LYS A 1 106 ? 8.727 -31.75 -28.797 1 96.69 106 LYS A N 1
ATOM 807 C CA . LYS A 1 106 ? 8.352 -32.812 -27.844 1 96.69 106 LYS A CA 1
ATOM 808 C C . LYS A 1 106 ? 9.414 -33.906 -27.797 1 96.69 106 LYS A C 1
ATOM 810 O O . LYS A 1 106 ? 9.703 -34.438 -26.734 1 96.69 106 LYS A O 1
ATOM 815 N N . VAL A 1 107 ? 9.922 -34.25 -28.969 1 97.12 107 VAL A N 1
ATOM 816 C CA . VAL A 1 107 ? 10.984 -35.25 -29.016 1 97.12 107 VAL A CA 1
ATOM 817 C C . VAL A 1 107 ? 12.195 -34.75 -28.234 1 97.12 107 VAL A C 1
ATOM 819 O O . VAL A 1 107 ? 12.805 -35.531 -27.484 1 97.12 107 VAL A O 1
ATOM 822 N N . ALA A 1 108 ? 12.531 -33.5 -28.406 1 96.56 108 ALA A N 1
ATOM 823 C CA . ALA A 1 108 ? 13.633 -32.938 -27.656 1 96.56 108 ALA A CA 1
ATOM 824 C C . ALA A 1 108 ? 13.359 -33 -26.156 1 96.56 108 ALA A C 1
ATOM 826 O O . ALA A 1 108 ? 14.25 -33.312 -25.359 1 96.56 108 ALA A O 1
ATOM 827 N N . SER A 1 109 ? 12.148 -32.656 -25.766 1 96.44 109 SER A N 1
ATOM 828 C CA . SER A 1 109 ? 11.766 -32.781 -24.359 1 96.44 109 SER A CA 1
ATOM 829 C C . SER A 1 109 ? 11.883 -34.219 -23.859 1 96.44 109 SER A C 1
ATOM 831 O O . SER A 1 109 ? 12.328 -34.438 -22.734 1 96.44 109 SER A O 1
ATOM 833 N N . GLY A 1 110 ? 11.422 -35.125 -24.688 1 96.38 110 GLY A N 1
ATOM 834 C CA . GLY A 1 110 ? 11.547 -36.5 -24.328 1 96.38 110 GLY A CA 1
ATOM 835 C C . GLY A 1 110 ? 12.984 -36.938 -24.062 1 96.38 110 GLY A C 1
ATOM 836 O O . GLY A 1 110 ? 13.25 -37.656 -23.094 1 96.38 110 GLY A O 1
ATOM 837 N N . LYS A 1 111 ? 13.891 -36.469 -24.906 1 96.12 111 LYS A N 1
ATOM 838 C CA . LYS A 1 111 ? 15.305 -36.75 -24.688 1 96.12 111 LYS A CA 1
ATOM 839 C C . LYS A 1 111 ? 15.797 -36.156 -23.375 1 96.12 111 LYS A C 1
ATOM 841 O O . LYS A 1 111 ? 16.5 -36.812 -22.609 1 96.12 111 LYS A O 1
ATOM 846 N N . ALA A 1 112 ? 15.383 -34.969 -23.141 1 97.19 112 ALA A N 1
ATOM 847 C CA . ALA A 1 112 ? 15.805 -34.281 -21.938 1 97.19 112 ALA A CA 1
ATOM 848 C C . ALA A 1 112 ? 15.32 -35 -20.688 1 97.19 112 ALA A C 1
ATOM 850 O O . ALA A 1 112 ? 16.031 -35.062 -19.672 1 97.19 112 ALA A O 1
ATOM 851 N N . PHE A 1 113 ? 14.117 -35.594 -20.75 1 97.12 113 PHE A N 1
ATOM 852 C CA . PHE A 1 113 ? 13.5 -36.062 -19.516 1 97.12 113 PHE A CA 1
ATOM 853 C C . PHE A 1 113 ? 13.375 -37.594 -19.531 1 97.12 113 PHE A C 1
ATOM 855 O O . PHE A 1 113 ? 12.805 -38.188 -18.594 1 97.12 113 PHE A O 1
ATOM 862 N N . GLY A 1 114 ? 13.797 -38.25 -20.531 1 95.69 114 GLY A N 1
ATOM 863 C CA . GLY A 1 114 ? 14.094 -39.656 -20.453 1 95.69 114 GLY A CA 1
ATOM 864 C C . GLY A 1 114 ? 13.023 -40.531 -21.094 1 95.69 114 GLY A C 1
ATOM 865 O O . GLY A 1 114 ? 12.789 -41.656 -20.656 1 95.69 114 GLY A O 1
ATOM 866 N N . THR A 1 115 ? 12.328 -40.062 -22.125 1 95.88 115 THR A N 1
ATOM 867 C CA . THR A 1 115 ? 11.391 -40.875 -22.859 1 95.88 115 THR A CA 1
ATOM 868 C C . THR A 1 115 ? 11.977 -41.281 -24.203 1 95.88 115 THR A C 1
ATOM 870 O O . THR A 1 115 ? 13.008 -40.75 -24.625 1 95.88 115 THR A O 1
ATOM 873 N N . ASN A 1 116 ? 11.352 -42.219 -24.844 1 95.88 116 ASN A N 1
ATOM 874 C CA . ASN A 1 116 ? 11.93 -42.844 -26.031 1 95.88 116 ASN A CA 1
ATOM 875 C C . ASN A 1 116 ? 11.219 -42.375 -27.312 1 95.88 116 ASN A C 1
ATOM 877 O O . ASN A 1 116 ? 11.25 -43.094 -28.328 1 95.88 116 ASN A O 1
ATOM 881 N N . ALA A 1 117 ? 10.672 -41.281 -27.281 1 96.25 117 ALA A N 1
ATOM 882 C CA . ALA A 1 117 ? 9.922 -40.812 -28.438 1 96.25 117 ALA A CA 1
ATOM 883 C C . ALA A 1 117 ? 10.859 -40.406 -29.562 1 96.25 117 ALA A C 1
ATOM 885 O O . ALA A 1 117 ? 11.961 -39.906 -29.328 1 96.25 117 ALA A O 1
ATOM 886 N N . ARG A 1 118 ? 10.477 -40.594 -30.797 1 97.31 118 ARG A N 1
ATOM 887 C CA . ARG A 1 118 ? 11.25 -40.188 -31.969 1 97.31 118 ARG A CA 1
ATOM 888 C C . ARG A 1 118 ? 10.328 -39.781 -33.125 1 97.31 118 ARG A C 1
ATOM 890 O O . ARG A 1 118 ? 9.141 -40.094 -33.125 1 97.31 118 ARG A O 1
ATOM 897 N N . LEU A 1 119 ? 10.93 -39.125 -34.094 1 97.75 119 LEU A N 1
ATOM 898 C CA . LEU A 1 119 ? 10.164 -38.719 -35.281 1 97.75 119 LEU A CA 1
ATOM 899 C C . LEU A 1 119 ? 10.086 -39.875 -36.281 1 97.75 119 LEU A C 1
ATOM 901 O O . LEU A 1 119 ? 11.023 -40.656 -36.406 1 97.75 119 LEU A O 1
ATOM 905 N N . ILE A 1 120 ? 9.008 -39.906 -36.969 1 98.25 120 ILE A N 1
ATOM 906 C CA . ILE A 1 120 ? 8.844 -40.875 -38.031 1 98.25 120 ILE A CA 1
ATOM 907 C C . ILE A 1 120 ? 8.203 -40.188 -39.25 1 98.25 120 ILE A C 1
ATOM 909 O O . ILE A 1 120 ? 7.516 -39.188 -39.125 1 98.25 120 ILE A O 1
ATOM 913 N N . GLY A 1 121 ? 8.477 -40.719 -40.406 1 97.81 121 GLY A N 1
ATOM 914 C CA . GLY A 1 121 ? 7.914 -40.188 -41.625 1 97.81 121 GLY A CA 1
ATOM 915 C C . GLY A 1 121 ? 6.492 -40.656 -41.875 1 97.81 121 GLY A C 1
ATOM 916 O O . GLY A 1 121 ? 5.98 -41.531 -41.156 1 97.81 121 GLY A O 1
ATOM 917 N N . PRO A 1 122 ? 5.863 -40.094 -42.906 1 97.88 122 PRO A N 1
ATOM 918 C CA . PRO A 1 122 ? 4.457 -40.406 -43.188 1 97.88 122 PRO A CA 1
ATOM 919 C C . PRO A 1 122 ? 4.238 -41.875 -43.531 1 97.88 122 PRO A C 1
ATOM 921 O O . PRO A 1 122 ? 3.23 -42.469 -43.125 1 97.88 122 PRO A O 1
ATOM 924 N N . ASP A 1 123 ? 5.148 -42.531 -44.25 1 98.19 123 ASP A N 1
ATOM 925 C CA . ASP A 1 123 ? 4.984 -43.938 -44.625 1 98.19 123 ASP A CA 1
ATOM 926 C C . ASP A 1 123 ? 5.023 -44.844 -43.406 1 98.19 123 ASP A C 1
ATOM 928 O O . ASP A 1 123 ? 4.262 -45.812 -43.312 1 98.19 123 ASP A O 1
ATOM 932 N N . GLU A 1 124 ? 5.914 -44.531 -42.562 1 98.25 124 GLU A N 1
ATOM 933 C CA . GLU A 1 124 ? 5.984 -45.312 -41.312 1 98.25 124 GLU A CA 1
ATOM 934 C C . GLU A 1 124 ? 4.73 -45.125 -40.469 1 98.25 124 GLU A C 1
ATOM 936 O O . GLU A 1 124 ? 4.27 -46.062 -39.812 1 98.25 124 GLU A O 1
ATOM 941 N N . VAL A 1 125 ? 4.215 -43.906 -40.469 1 98.25 125 VAL A N 1
ATOM 942 C CA . VAL A 1 125 ? 2.971 -43.656 -39.75 1 98.25 125 VAL A CA 1
ATOM 943 C C . VAL A 1 125 ? 1.875 -44.594 -40.281 1 98.25 125 VAL A C 1
ATOM 945 O O . VAL A 1 125 ? 1.198 -45.25 -39.5 1 98.25 125 VAL A O 1
ATOM 948 N N . VAL A 1 126 ? 1.752 -44.656 -41.594 1 97.44 126 VAL A N 1
ATOM 949 C CA . VAL A 1 126 ? 0.679 -45.406 -42.219 1 97.44 126 VAL A CA 1
ATOM 950 C C . VAL A 1 126 ? 0.928 -46.906 -42 1 97.44 126 VAL A C 1
ATOM 952 O O . VAL A 1 126 ? -0.016 -47.688 -41.844 1 97.44 126 VAL A O 1
ATOM 955 N N . LYS A 1 127 ? 2.188 -47.281 -42.062 1 97.88 127 LYS A N 1
ATOM 956 C CA . LYS A 1 127 ? 2.533 -48.656 -41.812 1 97.88 127 LYS A CA 1
ATOM 957 C C . LYS A 1 127 ? 2.107 -49.094 -40.406 1 97.88 127 LYS A C 1
ATOM 959 O O . LYS A 1 127 ? 1.601 -50.188 -40.219 1 97.88 127 LYS A O 1
ATOM 964 N N . ARG A 1 128 ? 2.279 -48.25 -39.469 1 97.31 128 ARG A N 1
ATOM 965 C CA . ARG A 1 128 ? 1.979 -48.594 -38.094 1 97.31 128 ARG A CA 1
ATOM 966 C C . ARG A 1 128 ? 0.492 -48.406 -37.781 1 97.31 128 ARG A C 1
ATOM 968 O O . ARG A 1 128 ? -0.062 -49.125 -36.938 1 97.31 128 ARG A O 1
ATOM 975 N N . PHE A 1 129 ? -0.082 -47.5 -38.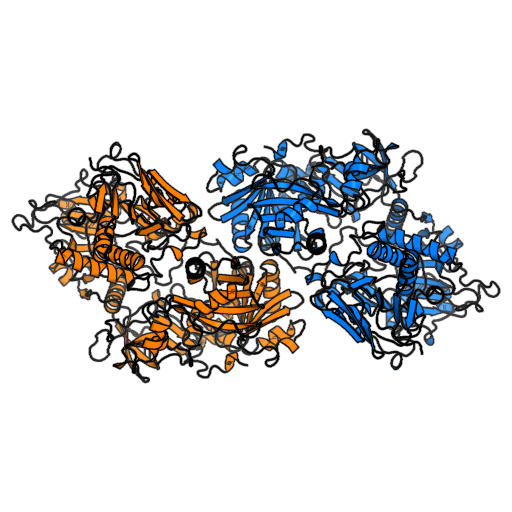469 1 97.81 129 PHE A N 1
ATOM 976 C CA . PHE A 1 129 ? -1.506 -47.219 -38.312 1 97.81 129 PHE A CA 1
ATOM 977 C C . PHE A 1 129 ? -2.189 -47.094 -39.656 1 97.81 129 PHE A C 1
ATOM 979 O O . PHE A 1 129 ? -2.475 -46 -40.125 1 97.81 129 PHE A O 1
ATOM 986 N N . PRO A 1 130 ? -2.602 -48.125 -40.156 1 96.25 130 PRO A N 1
ATOM 987 C CA . PRO A 1 130 ? -3.025 -48.156 -41.562 1 96.25 130 PRO A CA 1
ATOM 988 C C . PRO A 1 130 ? -4.391 -47.531 -41.812 1 96.25 130 PRO A C 1
ATOM 990 O O . PRO A 1 130 ? -4.809 -47.344 -42.938 1 96.25 130 PRO A O 1
ATOM 993 N N . LEU A 1 131 ? -5.102 -47.156 -40.812 1 97.19 131 LEU A N 1
ATOM 994 C CA . LEU A 1 131 ? -6.434 -46.562 -40.938 1 97.19 131 LEU A CA 1
ATOM 995 C C . LEU A 1 131 ? -6.352 -45.125 -41.406 1 97.19 131 LEU A C 1
ATOM 997 O O . LEU A 1 131 ? -7.359 -44.531 -41.812 1 97.19 131 LEU A O 1
ATOM 1001 N N . VAL A 1 132 ? -5.195 -44.5 -41.406 1 97.56 132 VAL A N 1
ATOM 1002 C CA . VAL A 1 132 ? -5.078 -43.094 -41.75 1 97.56 132 VAL A CA 1
ATOM 1003 C C . VAL A 1 132 ? -4.816 -42.938 -43.25 1 97.56 132 VAL A C 1
ATOM 1005 O O . VAL A 1 132 ? -4.164 -43.781 -43.875 1 97.56 132 VAL A O 1
ATOM 1008 N N . GLU A 1 133 ? -5.301 -41.875 -43.75 1 97.38 133 GLU A N 1
ATOM 1009 C CA . GLU A 1 133 ? -5.062 -41.562 -45.156 1 97.38 133 GLU A CA 1
ATOM 1010 C C . GLU A 1 133 ? -3.654 -41 -45.344 1 97.38 133 GLU A C 1
ATOM 1012 O O . GLU A 1 133 ? -3.34 -39.906 -44.906 1 97.38 133 GLU A O 1
ATOM 1017 N N . ARG A 1 134 ? -2.896 -41.719 -46.125 1 97.38 134 ARG A N 1
ATOM 1018 C CA . ARG A 1 134 ? -1.487 -41.406 -46.312 1 97.38 134 ARG A CA 1
ATOM 1019 C C . ARG A 1 134 ? -1.319 -39.969 -46.844 1 97.38 134 ARG A C 1
ATOM 1021 O O . ARG A 1 134 ? -0.368 -39.281 -46.469 1 97.38 134 ARG A O 1
ATOM 1028 N N . SER A 1 135 ? -2.199 -39.5 -47.688 1 97.62 135 SER A N 1
ATOM 1029 C CA . SER A 1 135 ? -2.062 -38.219 -48.344 1 97.62 135 SER A CA 1
ATOM 1030 C C . SER A 1 135 ? -2.221 -37.062 -47.375 1 97.62 135 SER A C 1
ATOM 1032 O O . SER A 1 135 ? -1.838 -35.938 -47.656 1 97.62 135 SER A O 1
ATOM 1034 N N . LEU A 1 136 ? -2.691 -37.375 -46.219 1 97.69 136 LEU A N 1
ATOM 1035 C CA . LEU A 1 136 ? -2.969 -36.312 -45.25 1 97.69 136 LEU A CA 1
ATOM 1036 C C . LEU A 1 136 ? -1.914 -36.281 -44.156 1 97.69 136 LEU A C 1
ATOM 1038 O O . LEU A 1 136 ? -1.952 -35.438 -43.25 1 97.69 136 LEU A O 1
ATOM 1042 N N . VAL A 1 137 ? -0.987 -37.156 -44.219 1 98 137 VAL A N 1
ATOM 1043 C CA . VAL A 1 137 ? -0.004 -37.312 -43.125 1 98 137 VAL A CA 1
ATOM 1044 C C . VAL A 1 137 ? 1.314 -36.656 -43.562 1 98 137 VAL A C 1
ATOM 1046 O O . VAL A 1 137 ? 1.913 -37.062 -44.562 1 98 137 VAL A O 1
ATOM 1049 N N . LEU A 1 138 ? 1.731 -35.656 -42.812 1 98 138 LEU A N 1
ATOM 1050 C CA . LEU A 1 138 ? 3.025 -35.031 -43.031 1 98 138 LEU A CA 1
ATOM 1051 C C . LEU A 1 138 ? 4.133 -35.812 -42.344 1 98 138 LEU A C 1
ATOM 1053 O O . LEU A 1 138 ? 5.234 -35.938 -42.875 1 98 138 LEU A O 1
ATOM 1057 N N . GLY A 1 139 ? 3.916 -36.312 -41.156 1 97.94 139 GLY A N 1
ATOM 1058 C CA . GLY A 1 139 ? 4.789 -37.062 -40.281 1 97.94 139 GLY A CA 1
ATOM 1059 C C . GLY A 1 139 ? 4.203 -37.281 -38.906 1 97.94 139 GLY A C 1
ATOM 1060 O O . GLY A 1 139 ? 3.016 -37.062 -38.688 1 97.94 139 GLY A O 1
ATOM 1061 N N . GLY A 1 140 ? 5.074 -37.812 -38.062 1 98 140 GLY A N 1
ATOM 1062 C CA . GLY A 1 140 ? 4.551 -38.031 -36.719 1 98 140 GLY A CA 1
ATOM 1063 C C . GLY A 1 140 ? 5.637 -38.312 -35.688 1 98 140 GLY A C 1
ATOM 1064 O O . GLY A 1 140 ? 6.82 -38.344 -36.031 1 98 140 GLY A O 1
ATOM 1065 N N . LEU A 1 141 ? 5.281 -38.281 -34.469 1 98.25 141 LEU A N 1
ATOM 1066 C CA . LEU A 1 141 ? 6.078 -38.719 -33.312 1 98.25 141 LEU A CA 1
ATOM 1067 C C . LEU A 1 141 ? 5.676 -40.125 -32.875 1 98.25 141 LEU A C 1
ATOM 1069 O O . LEU A 1 141 ? 4.488 -40.406 -32.688 1 98.25 141 LEU A O 1
ATOM 1073 N N . TRP A 1 142 ? 6.645 -41.031 -32.812 1 98.31 142 TRP A N 1
ATOM 1074 C CA . TRP A 1 142 ? 6.441 -42.406 -32.312 1 98.31 142 TRP A CA 1
ATOM 1075 C C . TRP A 1 142 ? 6.934 -42.562 -30.891 1 98.31 142 TRP A C 1
ATOM 1077 O O . TRP A 1 142 ? 8.086 -42.25 -30.594 1 98.31 142 TRP A O 1
ATOM 1087 N N . ASP A 1 143 ? 6.121 -42.938 -30.047 1 98.06 143 ASP A N 1
ATOM 1088 C CA . ASP A 1 143 ? 6.438 -43.312 -28.672 1 98.06 143 ASP A CA 1
ATOM 1089 C C . ASP A 1 143 ? 6.316 -44.812 -28.469 1 98.06 143 ASP A C 1
ATOM 1091 O O . ASP A 1 143 ? 5.211 -45.344 -28.297 1 98.06 143 ASP A O 1
ATOM 1095 N N . PRO A 1 144 ? 7.383 -45.531 -28.406 1 97.69 144 PRO A N 1
ATOM 1096 C CA . PRO A 1 144 ? 7.316 -46.969 -28.312 1 97.69 144 PRO A CA 1
ATOM 1097 C C . PRO A 1 144 ? 6.812 -47.469 -26.969 1 97.69 144 PRO A C 1
ATOM 1099 O O . PRO A 1 144 ? 6.406 -48.625 -26.828 1 97.69 144 PRO A O 1
ATOM 1102 N N . ASP A 1 145 ? 6.871 -46.625 -26 1 97.56 145 ASP A N 1
ATOM 1103 C CA . ASP A 1 145 ? 6.5 -47.031 -24.656 1 97.56 145 ASP A CA 1
ATOM 1104 C C . ASP A 1 145 ? 5.035 -46.719 -24.359 1 97.56 145 ASP A C 1
ATOM 1106 O O . ASP A 1 145 ? 4.496 -47.125 -23.328 1 97.56 145 ASP A O 1
ATOM 1110 N N . ALA A 1 146 ? 4.406 -46 -25.281 1 97.5 146 ALA A N 1
ATOM 1111 C CA . ALA A 1 146 ? 2.988 -45.719 -25.125 1 97.5 146 ALA A CA 1
ATOM 1112 C C . ALA A 1 146 ? 2.148 -47 -25.172 1 97.5 146 ALA A C 1
ATOM 1114 O O . ALA A 1 146 ? 2.574 -48 -25.75 1 97.5 146 ALA A O 1
ATOM 1115 N N . GLY A 1 147 ? 1.045 -46.906 -24.484 1 96.5 147 GLY A N 1
ATOM 1116 C CA . GLY A 1 147 ? 0.174 -48.062 -24.469 1 96.5 147 GLY A CA 1
ATOM 1117 C C . GLY A 1 147 ? -1.114 -47.844 -23.703 1 96.5 147 GLY A C 1
ATOM 1118 O O . GLY A 1 147 ? -1.551 -46.688 -23.531 1 96.5 147 GLY A O 1
ATOM 1119 N N . LEU A 1 148 ? -1.729 -48.938 -23.453 1 95.38 148 LEU A N 1
ATOM 1120 C CA . LEU A 1 148 ? -3.043 -48.969 -22.812 1 95.38 148 LEU A CA 1
ATOM 1121 C C . LEU A 1 148 ? -3.006 -49.75 -21.516 1 95.38 148 LEU A C 1
ATOM 1123 O O . LEU A 1 148 ? -2.393 -50.812 -21.438 1 95.38 148 LEU A O 1
ATOM 1127 N N . VAL A 1 149 ? -3.637 -49.156 -20.469 1 96.44 149 VAL A N 1
ATOM 1128 C CA . VAL A 1 149 ? -3.877 -49.938 -19.266 1 96.44 149 VAL A CA 1
ATOM 1129 C C . VAL A 1 149 ? -4.973 -50.969 -19.531 1 96.44 149 VAL A C 1
ATOM 1131 O O . VAL A 1 149 ? -6.105 -50.594 -19.859 1 96.44 149 VAL A O 1
ATOM 1134 N N . VAL A 1 150 ? -4.711 -52.188 -19.328 1 93.5 150 VAL A N 1
ATOM 1135 C CA . VAL A 1 150 ? -5.645 -53.219 -19.703 1 93.5 150 VAL A CA 1
ATOM 1136 C C . VAL A 1 150 ? -6.047 -54.031 -18.453 1 93.5 150 VAL A C 1
ATOM 1138 O O . VAL A 1 150 ? -5.23 -54.219 -17.547 1 93.5 150 VAL A O 1
ATOM 1141 N N . PRO A 1 151 ? -7.164 -54.562 -18.375 1 91.38 151 PRO A N 1
ATOM 1142 C CA . PRO A 1 151 ? -8.234 -54.188 -19.297 1 91.38 151 PRO A CA 1
ATOM 1143 C C . PRO A 1 151 ? -8.75 -52.781 -19.062 1 91.38 151 PRO A C 1
ATOM 1145 O O . PRO A 1 151 ? -9.297 -52.156 -19.969 1 91.38 151 PRO A O 1
ATOM 1148 N N . ARG A 1 152 ? -8.688 -52.375 -17.734 1 92.69 152 ARG A N 1
ATOM 1149 C CA . ARG A 1 152 ? -9.062 -51 -17.344 1 92.69 152 ARG A CA 1
ATOM 1150 C C . ARG A 1 152 ? -8.328 -50.594 -16.078 1 92.69 152 ARG A C 1
ATOM 1152 O O . ARG A 1 152 ? -8.031 -51.438 -15.219 1 92.69 152 ARG A O 1
ATOM 1159 N N . SER A 1 153 ? -8.086 -49.312 -15.984 1 94.69 153 SER A N 1
ATOM 1160 C CA . SER A 1 153 ? -7.5 -48.781 -14.766 1 94.69 153 SER A CA 1
ATOM 1161 C C . SER A 1 153 ? -8.422 -49 -13.562 1 94.69 153 SER A C 1
ATOM 1163 O O . SER A 1 153 ? -7.949 -49.156 -12.438 1 94.69 153 SER A O 1
ATOM 1165 N N . GLN A 1 154 ? -9.703 -49.062 -13.805 1 95.38 154 GLN A N 1
ATOM 1166 C CA . GLN A 1 154 ? -10.656 -49.344 -12.742 1 95.38 154 GLN A CA 1
ATOM 1167 C C . GLN A 1 154 ? -10.391 -50.688 -12.086 1 95.38 154 GLN A C 1
ATOM 1169 O O . GLN A 1 154 ? -10.492 -50.812 -10.867 1 95.38 154 GLN A O 1
ATOM 1174 N N . GLN A 1 155 ? -10.086 -51.656 -12.891 1 95.12 155 GLN A N 1
ATOM 1175 C CA . GLN A 1 155 ? -9.75 -52.969 -12.359 1 95.12 155 GLN A CA 1
ATOM 1176 C C . GLN A 1 155 ? -8.492 -52.938 -11.5 1 95.12 155 GLN A C 1
ATOM 1178 O O . GLN A 1 155 ? -8.438 -53.531 -10.43 1 95.12 155 GLN A O 1
ATOM 1183 N N . VAL A 1 156 ? -7.531 -52.219 -12 1 97.06 156 VAL A N 1
ATOM 1184 C CA . VAL A 1 156 ? -6.293 -52.094 -11.242 1 97.06 156 VAL A CA 1
ATOM 1185 C C . VAL A 1 156 ? -6.582 -51.438 -9.891 1 97.06 156 VAL A C 1
ATOM 1187 O O . VAL A 1 156 ? -6.059 -51.875 -8.859 1 97.06 156 VAL A O 1
ATOM 1190 N N . ALA A 1 157 ? -7.395 -50.406 -9.875 1 97.75 157 ALA A N 1
ATOM 1191 C CA . ALA A 1 157 ? -7.789 -49.719 -8.641 1 97.75 157 ALA A CA 1
ATOM 1192 C C . ALA A 1 157 ? -8.414 -50.719 -7.66 1 97.75 157 ALA A C 1
ATOM 1194 O O . ALA A 1 157 ? -8.078 -50.75 -6.477 1 97.75 157 ALA A O 1
ATOM 1195 N N . GLY A 1 158 ? -9.312 -51.5 -8.172 1 97.56 158 GLY A N 1
ATOM 1196 C CA . GLY A 1 158 ? -9.945 -52.5 -7.348 1 97.56 158 GLY A CA 1
ATOM 1197 C C . GLY A 1 158 ? -8.953 -53.5 -6.75 1 97.56 158 GLY A C 1
ATOM 1198 O O . GLY A 1 158 ? -9.031 -53.812 -5.562 1 97.56 158 GLY A O 1
ATOM 1199 N N . GLU A 1 159 ? -8.039 -53.938 -7.555 1 98.06 159 GLU A N 1
ATOM 1200 C CA . GLU A 1 159 ? -7.023 -54.906 -7.105 1 98.06 159 GLU A CA 1
ATOM 1201 C C . GLU A 1 159 ? -6.145 -54.312 -6.012 1 98.06 159 GLU A C 1
ATOM 1203 O O . GLU A 1 159 ? -5.816 -54.969 -5.031 1 98.06 159 GLU A O 1
ATOM 1208 N N . LEU A 1 160 ? -5.777 -53.094 -6.234 1 98.44 160 LEU A N 1
ATOM 1209 C CA . LEU A 1 160 ? -4.945 -52.406 -5.25 1 98.44 160 LEU A CA 1
ATOM 1210 C C . LEU A 1 160 ? -5.672 -52.281 -3.914 1 98.44 160 LEU A C 1
ATOM 1212 O O . LEU A 1 160 ? -5.07 -52.5 -2.855 1 98.44 160 LEU A O 1
ATOM 1216 N N . ILE A 1 161 ? -6.934 -51.969 -3.941 1 98.38 161 ILE A N 1
ATOM 1217 C CA . ILE A 1 161 ? -7.711 -51.812 -2.719 1 98.38 161 ILE A CA 1
ATOM 1218 C C . ILE A 1 161 ? -7.898 -53.156 -2.035 1 98.38 161 ILE A C 1
ATOM 1220 O O . ILE A 1 161 ? -7.777 -53.281 -0.813 1 98.38 161 ILE A O 1
ATOM 1224 N N . GLU A 1 162 ? -8.18 -54.156 -2.842 1 98.19 162 GLU A N 1
ATOM 1225 C CA . GLU A 1 162 ? -8.328 -55.5 -2.293 1 98.19 162 GLU A CA 1
ATOM 1226 C C . GLU A 1 162 ? -7.051 -55.938 -1.585 1 98.19 162 GLU A C 1
ATOM 1228 O O . GLU A 1 162 ? -7.105 -56.5 -0.49 1 98.19 162 GLU A O 1
ATOM 1233 N N . GLN A 1 163 ? -5.996 -55.719 -2.244 1 98.19 163 GLN A N 1
ATOM 1234 C CA . GLN A 1 163 ? -4.707 -56.062 -1.655 1 98.19 163 GLN A CA 1
ATOM 1235 C C . GLN A 1 163 ? -4.469 -55.312 -0.36 1 98.19 163 GLN A C 1
ATOM 1237 O O . GLN A 1 163 ? -3.969 -55.875 0.619 1 98.19 163 GLN A O 1
ATOM 1242 N N . ALA A 1 164 ? -4.785 -54.062 -0.353 1 98.5 164 ALA A N 1
ATOM 1243 C CA . ALA A 1 164 ? -4.605 -53.219 0.827 1 98.5 164 ALA A CA 1
ATOM 1244 C C . ALA A 1 164 ? -5.48 -53.719 1.981 1 98.5 164 ALA A C 1
ATOM 1246 O O . ALA A 1 164 ? -5.027 -53.781 3.125 1 98.5 164 ALA A O 1
ATOM 1247 N N . VAL A 1 165 ? -6.691 -54.031 1.662 1 98.19 165 VAL A N 1
ATOM 1248 C CA . VAL A 1 165 ? -7.609 -54.531 2.676 1 98.19 165 VAL A CA 1
ATOM 1249 C C . VAL A 1 165 ? -7.121 -55.906 3.189 1 98.19 165 VAL A C 1
ATOM 1251 O O . VAL A 1 165 ? -7.129 -56.156 4.398 1 98.19 165 VAL A O 1
ATOM 1254 N N . ALA A 1 166 ? -6.73 -56.688 2.289 1 98.25 166 ALA A N 1
ATOM 1255 C CA . ALA A 1 166 ? -6.242 -58.031 2.646 1 98.25 166 ALA A CA 1
ATOM 1256 C C . ALA A 1 166 ? -5.02 -57.938 3.553 1 98.25 166 ALA A C 1
ATOM 1258 O O . ALA A 1 166 ? -4.809 -58.812 4.414 1 98.25 166 ALA A O 1
ATOM 1259 N N . SER A 1 167 ? -4.262 -56.938 3.352 1 97.88 167 SER A N 1
ATOM 1260 C CA . SER A 1 167 ? -3.07 -56.75 4.172 1 97.88 167 SER A CA 1
ATOM 1261 C C . SER A 1 167 ? -3.439 -56.375 5.605 1 97.88 167 SER A C 1
ATOM 1263 O O . SER A 1 167 ? -2.609 -56.469 6.512 1 97.88 167 SER A O 1
ATOM 1265 N N . GLY A 1 168 ? -4.656 -55.906 5.883 1 97.38 168 GLY A N 1
ATOM 1266 C CA . GLY A 1 168 ? -5.105 -55.5 7.199 1 97.38 168 GLY A CA 1
ATOM 1267 C C . GLY A 1 168 ? -4.77 -54.031 7.516 1 97.38 168 GLY A C 1
ATOM 1268 O O . GLY A 1 168 ? -5.086 -53.562 8.602 1 97.38 168 GLY A O 1
ATOM 1269 N N . HIS A 1 169 ? -4.207 -53.406 6.566 1 98.31 169 HIS A N 1
ATOM 1270 C CA . HIS A 1 169 ? -3.711 -52.062 6.844 1 98.31 169 HIS A CA 1
ATOM 1271 C C . HIS A 1 169 ? -4.672 -51 6.316 1 98.31 169 HIS A C 1
ATOM 1273 O O . HIS A 1 169 ? -4.477 -49.812 6.551 1 98.31 169 HIS A O 1
ATOM 1279 N N . LEU A 1 170 ? -5.758 -51.344 5.605 1 98.44 170 LEU A N 1
ATOM 1280 C CA . LEU A 1 170 ? -6.781 -50.469 5.086 1 98.44 170 LEU A CA 1
ATOM 1281 C C . LEU A 1 170 ? -8.18 -51 5.363 1 98.44 170 LEU A C 1
ATOM 1283 O O . LEU A 1 170 ? -8.438 -52.188 5.152 1 98.44 170 LEU A O 1
ATOM 1287 N N . GLN A 1 171 ? -8.961 -50.219 5.934 1 98.38 171 GLN A N 1
ATOM 1288 C CA . GLN A 1 171 ? -10.398 -50.469 5.934 1 98.38 171 GLN A CA 1
ATOM 1289 C C . GLN A 1 171 ? -11.109 -49.562 4.93 1 98.38 171 GLN A C 1
ATOM 1291 O O . GLN A 1 171 ? -11.109 -48.344 5.078 1 98.38 171 GLN A O 1
ATOM 1296 N N . ALA A 1 172 ? -11.672 -50.188 3.93 1 98.06 172 ALA A N 1
ATOM 1297 C CA . ALA A 1 172 ? -12.328 -49.406 2.871 1 98.06 172 ALA A CA 1
ATOM 1298 C C . ALA A 1 172 ? -13.844 -49.5 2.994 1 98.06 172 ALA A C 1
ATOM 1300 O O . ALA A 1 172 ? -14.398 -50.562 3.279 1 98.06 172 ALA A O 1
ATOM 1301 N N . PHE A 1 173 ? -14.5 -48.375 2.863 1 98 173 PHE A N 1
ATOM 1302 C CA . PHE A 1 173 ? -15.953 -48.312 3.014 1 98 173 PHE A CA 1
ATOM 1303 C C . PHE A 1 173 ? -16.609 -47.75 1.76 1 98 173 PHE A C 1
ATOM 1305 O O . PHE A 1 173 ? -16.453 -46.562 1.456 1 98 173 PHE A O 1
ATOM 1312 N N . ALA A 1 174 ? -17.328 -48.5 0.999 1 96.75 174 ALA A N 1
ATOM 1313 C CA . ALA A 1 174 ? -18.125 -48.094 -0.142 1 96.75 174 ALA A CA 1
ATOM 1314 C C . ALA A 1 174 ? -19.422 -47.406 0.319 1 96.75 174 ALA A C 1
ATOM 1316 O O . ALA A 1 174 ? -19.828 -47.562 1.473 1 96.75 174 ALA A O 1
ATOM 1317 N N . ASP A 1 175 ? -19.969 -46.594 -0.539 1 95.62 175 ASP A N 1
ATOM 1318 C CA . ASP A 1 175 ? -21.234 -45.906 -0.305 1 95.62 175 ASP A CA 1
ATOM 1319 C C . ASP A 1 175 ? -21.203 -45.156 1.021 1 95.62 175 ASP A C 1
ATOM 1321 O O . ASP A 1 175 ? -22.172 -45.219 1.797 1 95.62 175 ASP A O 1
ATOM 1325 N N . THR A 1 176 ? -20.109 -44.594 1.3 1 97 176 THR A N 1
ATOM 1326 C CA . THR A 1 176 ? -19.922 -43.844 2.533 1 97 176 THR A CA 1
ATOM 1327 C C . THR A 1 176 ? -19.25 -42.5 2.248 1 97 176 THR A C 1
ATOM 1329 O O . THR A 1 176 ? -18.031 -42.344 2.408 1 97 176 THR A O 1
ATOM 1332 N N . PRO A 1 177 ? -20 -41.562 1.829 1 96.19 177 PRO A N 1
ATOM 1333 C CA . PRO A 1 177 ? -19.422 -40.219 1.592 1 96.19 177 PRO A CA 1
ATOM 1334 C C . PRO A 1 177 ? -19.047 -39.5 2.885 1 96.19 177 PRO A C 1
ATOM 1336 O O . PRO A 1 177 ? -19.75 -39.625 3.889 1 96.19 177 PRO A O 1
ATOM 1339 N N . ALA A 1 178 ? -17.906 -38.812 2.885 1 98.06 178 ALA A N 1
ATOM 1340 C CA . ALA A 1 178 ? -17.641 -37.875 3.949 1 98.06 178 ALA A CA 1
ATOM 1341 C C . ALA A 1 178 ? -18.641 -36.719 3.914 1 98.06 178 ALA A C 1
ATOM 1343 O O . ALA A 1 178 ? -18.938 -36.156 2.848 1 98.06 178 ALA A O 1
ATOM 1344 N N . THR A 1 179 ? -19.141 -36.281 5.055 1 97.94 179 THR A N 1
ATOM 1345 C CA . THR A 1 179 ? -20.141 -35.219 5.09 1 97.94 179 THR A CA 1
ATOM 1346 C C . THR A 1 179 ? -19.5 -33.906 5.59 1 97.94 179 THR A C 1
ATOM 1348 O O . THR A 1 179 ? -20.031 -32.844 5.328 1 97.94 179 THR A O 1
ATOM 1351 N N . ASP A 1 180 ? -18.453 -34.094 6.289 1 98.31 180 ASP A N 1
ATOM 1352 C CA . ASP A 1 180 ? -17.719 -32.938 6.785 1 98.31 180 ASP A CA 1
ATOM 1353 C C . ASP A 1 180 ? -16.328 -33.312 7.273 1 98.31 180 ASP A C 1
ATOM 1355 O O . ASP A 1 180 ? -16.047 -34.5 7.453 1 98.31 180 ASP A O 1
ATOM 1359 N N . ILE A 1 181 ? -15.477 -32.406 7.309 1 98.75 181 ILE A N 1
ATOM 1360 C CA . ILE A 1 181 ? -14.164 -32.531 7.922 1 98.75 181 ILE A CA 1
ATOM 1361 C C . ILE A 1 181 ? -14.055 -31.625 9.141 1 98.75 181 ILE A C 1
ATOM 1363 O O . ILE A 1 181 ? -14.289 -30.422 9.047 1 98.75 181 ILE A O 1
ATOM 1367 N N . ASP A 1 182 ? -13.789 -32.219 10.281 1 98.5 182 ASP A N 1
ATOM 1368 C CA . ASP A 1 182 ? -13.664 -31.5 11.539 1 98.5 182 ASP A CA 1
ATOM 1369 C C . ASP A 1 182 ? -12.328 -30.766 11.625 1 98.5 182 ASP A C 1
ATOM 1371 O O . ASP A 1 182 ? -11.281 -31.406 11.789 1 98.5 182 ASP A O 1
ATOM 1375 N N . VAL A 1 183 ? -12.328 -29.453 11.461 1 98.25 183 VAL A N 1
ATOM 1376 C CA . VAL A 1 183 ? -11.133 -28.625 11.562 1 98.25 183 VAL A CA 1
ATOM 1377 C C . VAL A 1 183 ? -11.219 -27.75 12.805 1 98.25 183 VAL A C 1
ATOM 1379 O O . VAL A 1 183 ? -12.195 -27.016 12.984 1 98.25 183 VAL A O 1
ATOM 1382 N N . GLN A 1 184 ? -10.312 -27.812 13.641 1 96.38 184 GLN A N 1
ATOM 1383 C CA . GLN A 1 184 ? -10.219 -26.984 14.836 1 96.38 184 GLN A CA 1
ATOM 1384 C C . GLN A 1 184 ? -8.891 -26.219 14.875 1 96.38 184 GLN A C 1
ATOM 1386 O O . GLN A 1 184 ? -7.824 -26.828 14.758 1 96.38 184 GLN A O 1
ATOM 1391 N N . ASP A 1 185 ? -8.898 -24.969 15.031 1 91.25 185 ASP A N 1
ATOM 1392 C CA . ASP A 1 185 ? -7.723 -24.109 15.086 1 91.25 185 ASP A CA 1
ATOM 1393 C C . ASP A 1 185 ? -6.82 -24.328 13.875 1 91.25 185 ASP A C 1
ATOM 1395 O O . ASP A 1 185 ? -5.605 -24.484 14.023 1 91.25 185 ASP A O 1
ATOM 1399 N N . GLY A 1 186 ? -7.523 -24.594 12.758 1 94.31 186 GLY A N 1
ATOM 1400 C CA . GLY A 1 186 ? -6.812 -24.719 11.492 1 94.31 186 GLY A CA 1
ATOM 1401 C C . GLY A 1 186 ? -6.219 -26.094 11.266 1 94.31 186 GLY A C 1
ATOM 1402 O O . GLY A 1 186 ? -5.414 -26.281 10.352 1 94.31 186 GLY A O 1
ATOM 1403 N N . ARG A 1 187 ? -6.645 -27.078 12.086 1 97.38 187 ARG A N 1
ATOM 1404 C CA . ARG A 1 187 ? -6.086 -28.422 12 1 97.38 187 ARG A CA 1
ATOM 1405 C C . ARG A 1 187 ? -7.191 -29.469 11.891 1 97.38 187 ARG A C 1
ATOM 1407 O O . ARG A 1 187 ? -8.219 -29.359 12.562 1 97.38 187 ARG A O 1
ATOM 1414 N N . VAL A 1 188 ? -6.91 -30.422 11.078 1 98.44 188 VAL A N 1
ATOM 1415 C CA . VAL A 1 188 ? -7.836 -31.531 10.938 1 98.44 188 VAL A CA 1
ATOM 1416 C C . VAL A 1 188 ? -7.906 -32.312 12.242 1 98.44 188 VAL A C 1
ATOM 1418 O O . VAL A 1 188 ? -6.871 -32.656 12.836 1 98.44 188 VAL A O 1
ATOM 1421 N N . CYS A 1 189 ? -9.102 -32.656 12.641 1 98.5 189 CYS A N 1
ATOM 1422 C CA . CYS A 1 189 ? -9.289 -33.469 13.852 1 98.5 189 CYS A CA 1
ATOM 1423 C C . CYS A 1 189 ? -10.07 -34.719 13.555 1 98.5 189 CYS A C 1
ATOM 1425 O O . CYS A 1 189 ? -10.047 -35.688 14.344 1 98.5 189 CYS A O 1
ATOM 1427 N N . GLY A 1 190 ? -10.742 -34.719 12.438 1 98.69 190 GLY A N 1
ATOM 1428 C CA . GLY A 1 190 ? -11.516 -35.906 12.109 1 98.69 190 GLY A CA 1
ATOM 1429 C C . GLY A 1 190 ? -12.406 -35.719 10.898 1 98.69 190 GLY A C 1
ATOM 1430 O O . GLY A 1 190 ? -12.344 -34.688 10.219 1 98.69 190 GLY A O 1
ATOM 1431 N N . VAL A 1 191 ? -13.133 -36.781 10.539 1 98.75 191 VAL A N 1
ATOM 1432 C CA . VAL A 1 191 ? -14.055 -36.781 9.406 1 98.75 191 VAL A CA 1
ATOM 1433 C C . VAL A 1 191 ? -15.438 -37.281 9.867 1 98.75 191 VAL A C 1
ATOM 1435 O O . VAL A 1 191 ? -15.539 -38.219 10.656 1 98.75 191 VAL A O 1
ATOM 1438 N N . MET A 1 192 ? -16.406 -36.531 9.43 1 98.38 192 MET A N 1
ATOM 1439 C CA . MET A 1 192 ? -17.797 -36.938 9.719 1 98.38 192 MET A CA 1
ATOM 1440 C C . MET A 1 192 ? -18.406 -37.688 8.539 1 98.38 192 MET A C 1
ATOM 1442 O O . MET A 1 192 ? -18.188 -37.312 7.383 1 98.38 192 MET A O 1
ATOM 1446 N N . THR A 1 193 ? -19.109 -38.781 8.805 1 97.44 193 THR A N 1
ATOM 1447 C CA . THR A 1 193 ? -19.922 -39.531 7.844 1 97.44 193 THR A CA 1
ATOM 1448 C C . THR A 1 193 ? -21.297 -39.844 8.414 1 97.44 193 THR A C 1
ATOM 1450 O O . THR A 1 193 ? -21.547 -39.625 9.602 1 97.44 193 THR A O 1
ATOM 1453 N N . ALA A 1 194 ? -22.172 -40.281 7.57 1 94.69 194 ALA A N 1
ATOM 1454 C CA . ALA A 1 194 ? -23.5 -40.688 8.047 1 94.69 194 ALA A CA 1
ATOM 1455 C C . ALA A 1 194 ? -23.406 -41.875 8.977 1 94.69 194 ALA A C 1
ATOM 1457 O O . ALA A 1 194 ? -24.297 -42.125 9.805 1 94.69 194 ALA A O 1
ATOM 1458 N N . ARG A 1 195 ? -22.297 -42.594 8.906 1 94.56 195 ARG A N 1
ATOM 1459 C CA . ARG A 1 195 ? -22.125 -43.812 9.695 1 94.56 195 ARG A CA 1
ATOM 1460 C C . ARG A 1 195 ? -21.391 -43.5 11 1 94.56 195 ARG A C 1
ATOM 1462 O O . ARG A 1 195 ? -21.281 -44.375 11.875 1 94.56 195 ARG A O 1
ATOM 1469 N N . GLY A 1 196 ? -20.922 -42.25 11.109 1 96.12 196 GLY A N 1
ATOM 1470 C CA . GLY A 1 196 ? -20.219 -41.906 12.344 1 96.12 196 GLY A CA 1
ATOM 1471 C C . GLY A 1 196 ? -19.016 -41.031 12.117 1 96.12 196 GLY A C 1
ATOM 1472 O O . GLY A 1 196 ? -18.75 -40.594 10.992 1 96.12 196 GLY A O 1
ATOM 1473 N N . TYR A 1 197 ? -18.344 -40.75 13.266 1 97.69 197 TYR A N 1
ATOM 1474 C CA . TYR A 1 197 ? -17.172 -39.875 13.305 1 97.69 197 TYR A CA 1
ATOM 1475 C C . TYR A 1 197 ? -15.883 -40.688 13.398 1 97.69 197 TYR A C 1
ATOM 1477 O O . TYR A 1 197 ? -15.82 -41.688 14.133 1 97.69 197 TYR A O 1
ATOM 1485 N N . ILE A 1 198 ? -14.906 -40.375 12.602 1 98.56 198 ILE A N 1
ATOM 1486 C CA . ILE A 1 198 ? -13.578 -41 12.664 1 98.56 198 ILE A CA 1
ATOM 1487 C C . ILE A 1 198 ? -12.562 -39.938 13.094 1 98.56 198 ILE A C 1
ATOM 1489 O O . ILE A 1 198 ? -12.297 -38.969 12.359 1 98.56 198 ILE A O 1
ATOM 1493 N N . ALA A 1 199 ? -11.945 -40.031 14.211 1 98.56 199 ALA A N 1
ATOM 1494 C CA . ALA A 1 199 ? -10.883 -39.125 14.641 1 98.56 199 ALA A CA 1
ATOM 1495 C C . ALA A 1 199 ? -9.594 -39.406 13.875 1 98.56 199 ALA A C 1
ATOM 1497 O O . ALA A 1 199 ? -9.164 -40.531 13.742 1 98.56 199 ALA A O 1
ATOM 1498 N N . THR A 1 200 ? -9.016 -38.469 13.273 1 98.62 200 THR A N 1
ATOM 1499 C CA . THR A 1 200 ? -7.762 -38.594 12.539 1 98.62 200 THR A CA 1
ATOM 1500 C C . THR A 1 200 ? -7.059 -37.25 12.422 1 98.62 200 THR A C 1
ATOM 1502 O O . THR A 1 200 ? -7.711 -36.188 12.312 1 98.62 200 THR A O 1
ATOM 1505 N N . PRO A 1 201 ? -5.742 -37.188 12.453 1 98.25 201 PRO A N 1
ATOM 1506 C CA . PRO A 1 201 ? -5.012 -35.938 12.227 1 98.25 201 PRO A CA 1
ATOM 1507 C C . PRO A 1 201 ? -4.742 -35.656 10.742 1 98.25 201 PRO A C 1
ATOM 1509 O O . PRO A 1 201 ? -4.293 -34.562 10.375 1 98.25 201 PRO A O 1
ATOM 1512 N N . VAL A 1 202 ? -4.957 -36.656 9.844 1 98.69 202 VAL A N 1
ATOM 1513 C CA . VAL A 1 202 ? -4.586 -36.531 8.438 1 98.69 202 VAL A CA 1
ATOM 1514 C C . VAL A 1 202 ? -5.766 -36.938 7.559 1 98.69 202 VAL A C 1
ATOM 1516 O O . VAL A 1 202 ? -6.324 -38 7.711 1 98.69 202 VAL A O 1
ATOM 1519 N N . VAL A 1 203 ? -6.176 -36.062 6.723 1 98.88 203 VAL A N 1
ATOM 1520 C CA . VAL A 1 203 ? -7.152 -36.344 5.68 1 98.88 203 VAL A CA 1
ATOM 1521 C C . VAL A 1 203 ? -6.516 -36.156 4.305 1 98.88 203 VAL A C 1
ATOM 1523 O O . VAL A 1 203 ? -5.824 -35.156 4.07 1 98.8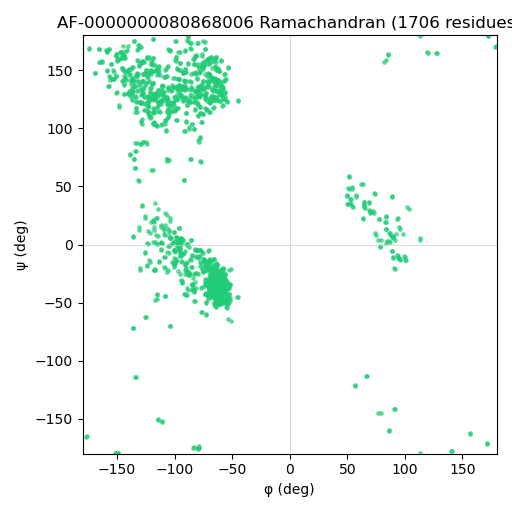8 203 VAL A O 1
ATOM 1526 N N . ILE A 1 204 ? -6.625 -37.125 3.426 1 98.94 204 ILE A N 1
ATOM 1527 C CA . ILE A 1 204 ? -6.117 -37.031 2.061 1 98.94 204 ILE A CA 1
ATOM 1528 C C . ILE A 1 204 ? -7.281 -37 1.075 1 98.94 204 ILE A C 1
ATOM 1530 O O . ILE A 1 204 ? -8.102 -37.938 1.043 1 98.94 204 ILE A O 1
ATOM 1534 N N . VAL A 1 205 ? -7.344 -35.969 0.275 1 98.88 205 VAL A N 1
ATOM 1535 C CA . VAL A 1 205 ? -8.422 -35.812 -0.69 1 98.88 205 VAL A CA 1
ATOM 1536 C C . VAL A 1 205 ? -7.965 -36.281 -2.064 1 98.88 205 VAL A C 1
ATOM 1538 O O . VAL A 1 205 ? -7.02 -35.75 -2.637 1 98.88 205 VAL A O 1
ATOM 1541 N N . THR A 1 206 ? -8.57 -37.281 -2.623 1 98.5 206 THR A N 1
ATOM 1542 C CA . THR A 1 206 ? -8.352 -37.844 -3.949 1 98.5 206 THR A CA 1
ATOM 1543 C C . THR A 1 206 ? -9.68 -38.031 -4.688 1 98.5 206 THR A C 1
ATOM 1545 O O . THR A 1 206 ? -9.945 -39.094 -5.234 1 98.5 206 THR A O 1
ATOM 1548 N N . SER A 1 207 ? -10.422 -37 -4.812 1 97.75 207 SER A N 1
ATOM 1549 C CA . SER A 1 207 ? -11.805 -37.094 -5.258 1 97.75 207 SER A CA 1
ATOM 1550 C C . SER A 1 207 ? -11.953 -36.656 -6.711 1 97.75 207 SER A C 1
ATOM 1552 O O . SER A 1 207 ? -13.07 -36.5 -7.207 1 97.75 207 SER A O 1
ATOM 1554 N N . GLY A 1 208 ? -10.859 -36.375 -7.406 1 96.62 208 GLY A N 1
ATOM 1555 C CA . GLY A 1 208 ? -10.883 -36.031 -8.82 1 96.62 208 GLY A CA 1
ATOM 1556 C C . GLY A 1 208 ? -11.773 -34.844 -9.117 1 96.62 208 GLY A C 1
ATOM 1557 O O . GLY A 1 208 ? -11.633 -33.781 -8.508 1 96.62 208 GLY A O 1
ATOM 1558 N N . ILE A 1 209 ? -12.844 -34.969 -10.016 1 97.5 209 ILE A N 1
ATOM 1559 C CA . ILE A 1 209 ? -13.711 -33.906 -10.5 1 97.5 209 ILE A CA 1
ATOM 1560 C C . ILE A 1 209 ? -14.531 -33.344 -9.352 1 97.5 209 ILE A C 1
ATOM 1562 O O . ILE A 1 209 ? -15.031 -32.219 -9.43 1 97.5 209 ILE A O 1
ATOM 1566 N N . TRP A 1 210 ? -14.633 -34.062 -8.258 1 97.94 210 TRP A N 1
ATOM 1567 C CA . TRP A 1 210 ? -15.367 -33.594 -7.086 1 97.94 210 TRP A CA 1
ATOM 1568 C C . TRP A 1 210 ? -14.414 -32.969 -6.07 1 97.94 210 TRP A C 1
ATOM 1570 O O . TRP A 1 210 ? -14.852 -32.5 -5.016 1 97.94 210 TRP A O 1
ATOM 1580 N N . GLY A 1 211 ? -13.102 -32.906 -6.328 1 98.06 211 GLY A N 1
ATOM 1581 C CA . GLY A 1 211 ? -12.062 -32.469 -5.402 1 98.06 211 GLY A CA 1
ATOM 1582 C C . GLY A 1 211 ? -12.406 -31.219 -4.637 1 98.06 211 GLY A C 1
ATOM 1583 O O . GLY A 1 211 ? -12.234 -31.156 -3.42 1 98.06 211 GLY A O 1
ATOM 1584 N N . PRO A 1 212 ? -12.945 -30.141 -5.246 1 98.19 212 PRO A N 1
ATOM 1585 C CA . PRO A 1 212 ? -13.258 -28.875 -4.574 1 98.19 212 PRO A CA 1
ATOM 1586 C C . PRO A 1 212 ? -14.281 -29.047 -3.455 1 98.19 212 PRO A C 1
ATOM 1588 O O . PRO A 1 212 ? -14.289 -28.266 -2.5 1 98.19 212 PRO A O 1
ATOM 1591 N N . ILE A 1 213 ? -15.133 -30.078 -3.502 1 97.81 213 ILE A N 1
ATOM 1592 C CA . ILE A 1 213 ? -16.219 -30.25 -2.543 1 97.81 213 ILE A CA 1
ATOM 1593 C C . ILE A 1 213 ? -15.648 -30.672 -1.189 1 97.81 213 ILE A C 1
ATOM 1595 O O . ILE A 1 213 ? -15.844 -29.969 -0.185 1 97.81 213 ILE A O 1
ATOM 1599 N N . PRO A 1 214 ? -14.922 -31.844 -1.072 1 98.25 214 PRO A N 1
ATOM 1600 C CA . PRO A 1 214 ? -14.352 -32.156 0.238 1 98.25 214 PRO A CA 1
ATOM 1601 C C . PRO A 1 214 ? -13.328 -31.141 0.708 1 98.25 214 PRO A C 1
ATOM 1603 O O . PRO A 1 214 ? -13.195 -30.906 1.911 1 98.25 214 PRO A O 1
ATOM 1606 N N . ALA A 1 215 ? -12.484 -30.562 -0.2 1 98.31 215 ALA A N 1
ATOM 1607 C CA . ALA A 1 215 ? -11.555 -29.516 0.201 1 98.31 215 ALA A CA 1
ATOM 1608 C C . ALA A 1 215 ? -12.281 -28.375 0.919 1 98.31 215 ALA A C 1
ATOM 1610 O O . ALA A 1 215 ? -11.805 -27.875 1.944 1 98.31 215 ALA A O 1
ATOM 1611 N N . ALA A 1 216 ? -13.375 -27.969 0.367 1 97.31 216 ALA A N 1
ATOM 1612 C CA . ALA A 1 216 ? -14.164 -26.859 0.933 1 97.31 216 ALA A CA 1
ATOM 1613 C C . ALA A 1 216 ? -14.664 -27.219 2.33 1 97.31 216 ALA A C 1
ATOM 1615 O O . ALA A 1 216 ? -14.812 -26.344 3.184 1 97.31 216 ALA A O 1
ATOM 1616 N N . MET A 1 217 ? -14.977 -28.547 2.609 1 97.81 217 MET A N 1
ATOM 1617 C CA . MET A 1 217 ? -15.391 -29 3.938 1 97.81 217 MET A CA 1
ATOM 1618 C C . MET A 1 217 ? -14.359 -28.609 4.988 1 97.81 217 MET A C 1
ATOM 1620 O O . MET A 1 217 ? -14.703 -28.359 6.145 1 97.81 217 MET A O 1
ATOM 1624 N N . ALA A 1 218 ? -13.117 -28.562 4.531 1 98.12 218 ALA A N 1
ATOM 1625 C CA . ALA A 1 218 ? -12.031 -28.234 5.449 1 98.12 218 ALA A CA 1
ATOM 1626 C C . ALA A 1 218 ? -11.641 -26.766 5.34 1 98.12 218 ALA A C 1
ATOM 1628 O O . ALA A 1 218 ? -10.586 -26.359 5.836 1 98.12 218 ALA A O 1
ATOM 1629 N N . GLY A 1 219 ? -12.336 -25.984 4.617 1 95.62 219 GLY A N 1
ATOM 1630 C CA . GLY A 1 219 ? -12.055 -24.562 4.469 1 95.62 219 GLY A CA 1
ATOM 1631 C C . GLY A 1 219 ? -10.992 -24.266 3.424 1 95.62 219 GLY A C 1
ATOM 1632 O O . GLY A 1 219 ? -10.312 -23.234 3.488 1 95.62 219 GLY A O 1
ATOM 1633 N N . VAL A 1 220 ? -10.805 -25.125 2.477 1 96.88 220 VAL A N 1
ATOM 1634 C CA . VAL A 1 220 ? -9.742 -25 1.491 1 96.88 220 VAL A CA 1
ATOM 1635 C C . VAL A 1 220 ? -10.344 -24.844 0.096 1 96.88 220 VAL A C 1
ATOM 1637 O O . VAL A 1 220 ? -11.25 -25.578 -0.281 1 96.88 220 VAL A O 1
ATOM 1640 N N . SER A 1 221 ? -9.859 -23.797 -0.632 1 95.94 221 SER A N 1
ATOM 1641 C CA . SER A 1 221 ? -10.25 -23.625 -2.025 1 95.94 221 SER A CA 1
ATOM 1642 C C . SER A 1 221 ? -9.289 -24.344 -2.967 1 95.94 221 SER A C 1
ATOM 1644 O O . SER A 1 221 ? -8.07 -24.141 -2.879 1 95.94 221 SER A O 1
ATOM 1646 N N . LEU A 1 222 ? -9.789 -25.125 -3.762 1 97.38 222 LEU A N 1
ATOM 1647 C CA . LEU A 1 222 ? -8.992 -25.875 -4.723 1 97.38 222 LEU A CA 1
ATOM 1648 C C . LEU A 1 222 ? -9.156 -25.297 -6.129 1 97.38 222 LEU A C 1
ATOM 1650 O O . LEU A 1 222 ? -10.281 -25.203 -6.637 1 97.38 222 LEU A O 1
ATOM 1654 N N . PRO A 1 223 ? -8.094 -24.828 -6.816 1 97.75 223 PRO A N 1
ATOM 1655 C CA . PRO A 1 223 ? -8.188 -24.234 -8.148 1 97.75 223 PRO A CA 1
ATOM 1656 C C . PRO A 1 223 ? -8.336 -25.266 -9.258 1 97.75 223 PRO A C 1
ATOM 1658 O O . PRO A 1 223 ? -7.441 -25.406 -10.094 1 97.75 223 PRO A O 1
ATOM 1661 N N . LEU A 1 224 ? -9.469 -25.859 -9.312 1 98.38 224 LEU A N 1
ATOM 1662 C CA . LEU A 1 224 ? -9.789 -26.984 -10.195 1 98.38 224 LEU A CA 1
ATOM 1663 C C . LEU A 1 224 ? -11.227 -26.891 -10.688 1 98.38 224 LEU A C 1
ATOM 1665 O O . LEU A 1 224 ? -12.125 -26.547 -9.922 1 98.38 224 LEU A O 1
ATOM 1669 N N . MET A 1 225 ? -11.453 -27.188 -12.039 1 98.12 225 MET A N 1
ATOM 1670 C CA . MET A 1 225 ? -12.789 -27.297 -12.602 1 98.12 225 MET A CA 1
ATOM 1671 C C . MET A 1 225 ? -12.922 -28.547 -13.445 1 98.12 225 MET A C 1
ATOM 1673 O O . MET A 1 225 ? -11.992 -28.938 -14.156 1 98.12 225 MET A O 1
ATOM 1677 N N . PRO A 1 226 ? -14.039 -29.219 -13.383 1 98 226 PRO A N 1
ATOM 1678 C CA . PRO A 1 226 ? -14.352 -30.25 -14.375 1 98 226 PRO A CA 1
ATOM 1679 C C . PRO A 1 226 ? -14.648 -29.672 -15.758 1 98 226 PRO A C 1
ATOM 1681 O O . PRO A 1 226 ? -15.156 -28.547 -15.852 1 98 226 PRO A O 1
ATOM 1684 N N . VAL A 1 227 ? -14.297 -30.359 -16.766 1 97.75 227 VAL A N 1
ATOM 1685 C CA . VAL A 1 227 ? -14.57 -29.953 -18.141 1 97.75 227 VAL A CA 1
ATOM 1686 C C . VAL A 1 227 ? -15.047 -31.156 -18.953 1 97.75 227 VAL A C 1
ATOM 1688 O O . VAL A 1 227 ? -14.586 -32.281 -18.75 1 97.75 227 VAL A O 1
ATOM 1691 N N . GLU A 1 228 ? -15.992 -30.953 -19.875 1 96.5 228 GLU A N 1
ATOM 1692 C CA . GLU A 1 228 ? -16.531 -32 -20.75 1 96.5 228 GLU A CA 1
ATOM 1693 C C . GLU A 1 228 ? -15.508 -32.438 -21.797 1 96.5 228 GLU A C 1
ATOM 1695 O O . GLU A 1 228 ? -14.805 -31.594 -22.359 1 96.5 228 GLU A O 1
ATOM 1700 N N . HIS A 1 229 ? -15.414 -33.656 -21.969 1 95.38 229 HIS A N 1
ATOM 1701 C CA . HIS A 1 229 ? -14.57 -34.312 -22.969 1 95.38 229 HIS A CA 1
ATOM 1702 C C . HIS A 1 229 ? -15.367 -35.312 -23.812 1 95.38 229 HIS A C 1
ATOM 1704 O O . HIS A 1 229 ? -15.625 -36.438 -23.359 1 95.38 229 HIS A O 1
ATOM 1710 N N . PRO A 1 230 ? -15.734 -35 -25.078 1 95.75 230 PRO A N 1
ATOM 1711 C CA . PRO A 1 230 ? -16.484 -35.906 -25.922 1 95.75 230 PRO A CA 1
ATOM 1712 C C . PRO A 1 230 ? -15.711 -37.188 -26.25 1 95.75 230 PRO A C 1
ATOM 1714 O O . PRO A 1 230 ? -14.555 -37.125 -26.672 1 95.75 230 PRO A O 1
ATOM 1717 N N . LEU A 1 231 ? -16.312 -38.25 -26 1 95.38 231 LEU A N 1
ATOM 1718 C CA . LEU A 1 231 ? -15.82 -39.562 -26.375 1 95.38 231 LEU A CA 1
ATOM 1719 C C . LEU A 1 231 ? -16.844 -40.312 -27.25 1 95.38 231 LEU A C 1
ATOM 1721 O O . LEU A 1 231 ? -17.969 -40.562 -26.797 1 95.38 231 LEU A O 1
ATOM 1725 N N . MET A 1 232 ? -16.453 -40.656 -28.453 1 95.31 232 MET A N 1
ATOM 1726 C CA . MET A 1 232 ? -17.359 -41.281 -29.391 1 95.31 232 MET A CA 1
ATOM 1727 C C . MET A 1 232 ? -16.891 -42.719 -29.734 1 95.31 232 MET A C 1
ATOM 1729 O O . MET A 1 232 ? -15.695 -42.969 -29.766 1 95.31 232 MET A O 1
ATOM 1733 N N . PHE A 1 233 ? -17.875 -43.531 -30.031 1 95.19 233 PHE A N 1
ATOM 1734 C CA . PHE A 1 233 ? -17.594 -44.906 -30.406 1 95.19 233 PHE A CA 1
ATOM 1735 C C . PHE A 1 233 ? -18.172 -45.219 -31.781 1 95.19 233 PHE A C 1
ATOM 1737 O O . PHE A 1 233 ? -19.234 -44.719 -32.156 1 95.19 233 PHE A O 1
ATOM 1744 N N . PHE A 1 234 ? -17.422 -46.031 -32.5 1 96 234 PHE A N 1
ATOM 1745 C CA . PHE A 1 234 ? -17.797 -46.469 -33.844 1 96 234 PHE A CA 1
ATOM 1746 C C . PHE A 1 234 ? -17.688 -47.969 -33.969 1 96 234 PHE A C 1
ATOM 1748 O O . PHE A 1 234 ? -16.688 -48.562 -33.562 1 96 234 PHE A O 1
ATOM 1755 N N . GLY A 1 235 ? -18.609 -48.625 -34.594 1 92.25 235 GLY A N 1
ATOM 1756 C CA . GLY A 1 235 ? -18.562 -50.062 -34.781 1 92.25 235 GLY A CA 1
ATOM 1757 C C . GLY A 1 235 ? -19.672 -50.625 -35.656 1 92.25 235 GLY A C 1
ATOM 1758 O O . GLY A 1 235 ? -20.562 -49.875 -36.062 1 92.25 235 GLY A O 1
ATOM 1759 N N . PRO A 1 236 ? -19.562 -51.906 -36.062 1 93.62 236 PRO A N 1
ATOM 1760 C CA . PRO A 1 236 ? -18.578 -52.875 -35.562 1 93.62 236 PRO A CA 1
ATOM 1761 C C . PRO A 1 236 ? -17.25 -52.781 -36.312 1 93.62 236 PRO A C 1
ATOM 1763 O O . PRO A 1 236 ? -17.234 -52.594 -37.531 1 93.62 236 PRO A O 1
ATOM 1766 N N . PHE A 1 237 ? -16.219 -52.906 -35.562 1 95.69 237 PHE A N 1
ATOM 1767 C CA . PHE A 1 237 ? -14.867 -52.969 -36.125 1 95.69 237 PHE A CA 1
ATOM 1768 C C . PHE A 1 237 ? -14.219 -54.312 -35.781 1 95.69 237 PHE A C 1
ATOM 1770 O O . PHE A 1 237 ? -13.594 -54.469 -34.75 1 95.69 237 PHE A O 1
ATOM 1777 N N . ASP A 1 238 ? -14.141 -55.25 -36.719 1 93.56 238 ASP A N 1
ATOM 1778 C CA . ASP A 1 238 ? -13.82 -56.656 -36.438 1 93.56 238 ASP A CA 1
ATOM 1779 C C . ASP A 1 238 ? -12.414 -57 -36.938 1 93.56 238 ASP A C 1
ATOM 1781 O O . ASP A 1 238 ? -12.07 -58.188 -37.031 1 93.56 238 ASP A O 1
ATOM 1785 N N . ALA A 1 239 ? -11.648 -56.094 -37.188 1 94.06 239 ALA A N 1
ATOM 1786 C CA . ALA A 1 239 ? -10.328 -56.312 -37.75 1 94.06 239 ALA A CA 1
ATOM 1787 C C . ALA A 1 239 ? -9.477 -57.219 -36.875 1 94.06 239 ALA A C 1
ATOM 1789 O O . ALA A 1 239 ? -8.555 -57.875 -37.344 1 94.06 239 ALA A O 1
ATOM 1790 N N . PHE A 1 240 ? -9.844 -57.312 -35.625 1 95.81 240 PHE A N 1
ATOM 1791 C CA . PHE A 1 240 ? -8.992 -58.031 -34.719 1 95.81 240 PHE A CA 1
ATOM 1792 C C . PHE A 1 240 ? -9.742 -59.219 -34.125 1 95.81 240 PHE A C 1
ATOM 1794 O O . PHE A 1 240 ? -9.375 -59.719 -33.062 1 95.81 240 PHE A O 1
ATOM 1801 N N . ALA A 1 241 ? -10.75 -59.625 -34.75 1 95.25 241 ALA A N 1
ATOM 1802 C CA . ALA A 1 241 ? -11.547 -60.75 -34.25 1 95.25 241 ALA A CA 1
ATOM 1803 C C . ALA A 1 241 ? -10.688 -62 -34.125 1 95.25 241 ALA A C 1
ATOM 1805 O O . ALA A 1 241 ? -9.953 -62.375 -35.031 1 95.25 241 ALA A O 1
ATOM 1806 N N . GLY A 1 242 ? -10.742 -62.562 -33.094 1 94.75 242 GLY A N 1
ATOM 1807 C CA . GLY A 1 242 ? -10.062 -63.844 -32.844 1 94.75 242 GLY A CA 1
ATOM 1808 C C . GLY A 1 242 ? -8.656 -63.688 -32.312 1 94.75 242 GLY A C 1
ATOM 1809 O O . GLY A 1 242 ? -7.98 -64.688 -32 1 94.75 242 GLY A O 1
ATOM 1810 N N . THR A 1 243 ? -8.266 -62.5 -32.031 1 93.69 243 THR A N 1
ATOM 1811 C CA . THR A 1 243 ? -6.883 -62.281 -31.625 1 93.69 243 THR A CA 1
ATOM 1812 C C . THR A 1 243 ? -6.773 -62.219 -30.109 1 93.69 243 THR A C 1
ATOM 1814 O O . THR A 1 243 ? -5.691 -62.438 -29.547 1 93.69 243 THR A O 1
ATOM 1817 N N . GLY A 1 244 ? -7.871 -61.906 -29.469 1 91.06 244 GLY A N 1
ATOM 1818 C CA . GLY A 1 244 ? -7.859 -61.781 -28.016 1 91.06 244 GLY A CA 1
ATOM 1819 C C . GLY A 1 244 ? -7.238 -60.5 -27.531 1 91.06 244 GLY A C 1
ATOM 1820 O O . GLY A 1 244 ? -7.219 -60.219 -26.328 1 91.06 244 GLY A O 1
ATOM 1821 N N . LYS A 1 245 ? -6.867 -59.625 -28.391 1 91.31 245 LYS A N 1
ATOM 1822 C CA . LYS A 1 245 ? -6.191 -58.375 -28.031 1 91.31 245 LYS A CA 1
ATOM 1823 C C . LYS A 1 245 ? -7.184 -57.344 -27.516 1 91.31 245 LYS A C 1
ATOM 1825 O O . LYS A 1 245 ? -8.297 -57.25 -28.031 1 91.31 245 LYS A O 1
ATOM 1830 N N . GLU A 1 246 ? -6.832 -56.656 -26.391 1 92.06 246 GLU A N 1
ATOM 1831 C CA . GLU A 1 246 ? -7.625 -55.531 -25.891 1 92.06 246 GLU A CA 1
ATOM 1832 C C . GLU A 1 246 ? -7.465 -54.312 -26.781 1 92.06 246 GLU A C 1
ATOM 1834 O O . GLU A 1 246 ? -8.281 -53.375 -26.734 1 92.06 246 GLU A O 1
ATOM 1839 N N . ILE A 1 247 ? -6.43 -54.281 -27.562 1 94.31 247 ILE A N 1
ATOM 1840 C CA . ILE A 1 247 ? -6.125 -53.25 -28.531 1 94.31 247 ILE A CA 1
ATOM 1841 C C . ILE A 1 247 ? -5.227 -53.812 -29.625 1 94.31 247 ILE A C 1
ATOM 1843 O O . ILE A 1 247 ? -4.367 -54.656 -29.359 1 94.31 247 ILE A O 1
ATOM 1847 N N . GLY A 1 248 ? -5.551 -53.344 -30.766 1 94.06 248 GLY A N 1
ATOM 1848 C CA . GLY A 1 248 ? -4.832 -53.938 -31.875 1 94.06 248 GLY A CA 1
ATOM 1849 C C . GLY A 1 248 ? -3.801 -53 -32.5 1 94.06 248 GLY A C 1
ATOM 1850 O O . GLY A 1 248 ? -2.684 -53.406 -32.812 1 94.06 248 GLY A O 1
ATOM 1851 N N . TYR A 1 249 ? -4.121 -51.781 -32.719 1 96.62 249 TYR A N 1
ATOM 1852 C CA . TYR A 1 249 ? -3.229 -50.812 -33.312 1 96.62 249 TYR A CA 1
ATOM 1853 C C . TYR A 1 249 ? -2.584 -49.938 -32.25 1 96.62 249 TYR A C 1
ATOM 1855 O O . TYR A 1 249 ? -3.074 -49.875 -31.109 1 96.62 249 TYR A O 1
ATOM 1863 N N . PRO A 1 250 ? -1.434 -49.25 -32.594 1 97.44 250 PRO A N 1
ATOM 1864 C CA . PRO A 1 250 ? -0.93 -48.219 -31.672 1 97.44 250 PRO A CA 1
ATOM 1865 C C . PRO A 1 250 ? -1.943 -47.094 -31.438 1 97.44 250 PRO A C 1
ATOM 1867 O O . PRO A 1 250 ? -2.865 -46.906 -32.25 1 97.44 250 PRO A O 1
ATOM 1870 N N . LEU A 1 251 ? -1.749 -46.406 -30.344 1 97.31 251 LEU A N 1
ATOM 1871 C CA . LEU A 1 251 ? -2.59 -45.25 -30.047 1 97.31 251 LEU A CA 1
ATOM 1872 C C . LEU A 1 251 ? -2.326 -44.125 -31.062 1 97.31 251 LEU A C 1
ATOM 1874 O O . LEU A 1 251 ? -1.183 -43.906 -31.453 1 97.31 251 LEU A O 1
ATOM 1878 N N . LEU A 1 252 ? -3.348 -43.469 -31.453 1 97.81 252 LEU A N 1
ATOM 1879 C CA . LEU A 1 252 ? -3.18 -42.344 -32.375 1 97.81 252 LEU A CA 1
ATOM 1880 C C . LEU A 1 252 ? -3.67 -41.031 -31.766 1 97.81 252 LEU A C 1
ATOM 1882 O O . LEU A 1 252 ? -4.781 -40.969 -31.234 1 97.81 252 LEU A O 1
ATOM 1886 N N . ARG A 1 253 ? -2.836 -40.031 -31.812 1 97.5 253 ARG A N 1
ATOM 1887 C CA . ARG A 1 253 ? -3.238 -38.656 -31.469 1 97.5 253 ARG A CA 1
ATOM 1888 C C . ARG A 1 253 ? -3.16 -37.75 -32.688 1 97.5 253 ARG A C 1
ATOM 1890 O O . ARG A 1 253 ? -2.131 -37.719 -33.375 1 97.5 253 ARG A O 1
ATOM 1897 N N . ASP A 1 254 ? -4.211 -37.156 -33 1 97.31 254 ASP A N 1
ATOM 1898 C CA . ASP A 1 254 ? -4.309 -36.062 -33.969 1 97.31 254 ASP A CA 1
ATOM 1899 C C . ASP A 1 254 ? -4.527 -34.719 -33.281 1 97.31 254 ASP A C 1
ATOM 1901 O O . ASP A 1 254 ? -5.609 -34.125 -33.344 1 97.31 254 ASP A O 1
ATOM 1905 N N . GLN A 1 255 ? -3.484 -34.219 -32.625 1 94.88 255 GLN A N 1
ATOM 1906 C CA . GLN A 1 255 ? -3.598 -33.062 -31.75 1 94.88 255 GLN A CA 1
ATOM 1907 C C . GLN A 1 255 ? -3.973 -31.812 -32.531 1 94.88 255 GLN A C 1
ATOM 1909 O O . GLN A 1 255 ? -4.633 -30.922 -31.984 1 94.88 255 GLN A O 1
ATOM 1914 N N . GLY A 1 256 ? -3.535 -31.766 -33.781 1 94.62 256 GLY A N 1
ATOM 1915 C CA . GLY A 1 256 ? -3.936 -30.641 -34.594 1 94.62 256 GLY A CA 1
ATOM 1916 C C . GLY A 1 256 ? -5.441 -30.5 -34.75 1 94.62 256 GLY A C 1
ATOM 1917 O O . GLY A 1 256 ? -5.945 -29.406 -35.031 1 94.62 256 GLY A O 1
ATOM 1918 N N . ASN A 1 257 ? -6.109 -31.594 -34.594 1 95.62 257 ASN A N 1
ATOM 1919 C CA . ASN A 1 257 ? -7.566 -31.625 -34.562 1 95.62 257 ASN A CA 1
ATOM 1920 C C . ASN A 1 257 ? -8.102 -31.828 -33.156 1 95.62 257 ASN A C 1
ATOM 1922 O O . ASN A 1 257 ? -9.281 -32.125 -32.969 1 95.62 257 ASN A O 1
ATOM 1926 N N . SER A 1 258 ? -7.258 -31.688 -32.188 1 96.06 258 SER A N 1
ATOM 1927 C CA . SER A 1 258 ? -7.578 -31.875 -30.781 1 96.06 258 SER A CA 1
ATOM 1928 C C . SER A 1 258 ? -8.281 -33.188 -30.547 1 96.06 258 SER A C 1
ATOM 1930 O O . SER A 1 258 ? -9.281 -33.25 -29.828 1 96.06 258 SER A O 1
ATOM 1932 N N . ALA A 1 259 ? -7.73 -34.25 -31.094 1 96.38 259 ALA A N 1
ATOM 1933 C CA . ALA A 1 259 ? -8.438 -35.531 -31.031 1 96.38 259 ALA A CA 1
ATOM 1934 C C . ALA A 1 259 ? -7.449 -36.688 -30.906 1 96.38 259 ALA A C 1
ATOM 1936 O O . ALA A 1 259 ? -6.242 -36.5 -31.078 1 96.38 259 ALA A O 1
ATOM 1937 N N . TYR A 1 260 ? -7.992 -37.812 -30.562 1 96.5 260 TYR A N 1
ATOM 1938 C CA . TYR A 1 260 ? -7.242 -39.062 -30.547 1 96.5 260 TYR A CA 1
ATOM 1939 C C . TYR A 1 260 ? -8.133 -40.25 -30.953 1 96.5 260 TYR A C 1
ATOM 1941 O O . TYR A 1 260 ? -9.359 -40.094 -31 1 96.5 260 TYR A O 1
ATOM 1949 N N . LEU A 1 261 ? -7.492 -41.312 -31.297 1 96.81 261 LEU A N 1
ATOM 1950 C CA . LEU A 1 261 ? -8.211 -42.5 -31.781 1 96.81 261 LEU A CA 1
ATOM 1951 C C . LEU A 1 261 ? -7.527 -43.781 -31.344 1 96.81 261 LEU A C 1
ATOM 1953 O O . LEU A 1 261 ? -6.301 -43.875 -31.344 1 96.81 261 LEU A O 1
ATOM 1957 N N . ARG A 1 262 ? -8.352 -44.719 -31.016 1 94.94 262 ARG A N 1
ATOM 1958 C CA . ARG A 1 262 ? -7.871 -46.094 -30.781 1 94.94 262 ARG A CA 1
ATOM 1959 C C . ARG A 1 262 ? -8.93 -47.125 -31.156 1 94.94 262 ARG A C 1
ATOM 1961 O O . ARG A 1 262 ? -10.109 -46.781 -31.25 1 94.94 262 ARG A O 1
ATOM 1968 N N . ASP A 1 263 ? -8.484 -48.312 -31.391 1 95.19 263 ASP A N 1
ATOM 1969 C CA . ASP A 1 263 ? -9.422 -49.438 -31.453 1 95.19 263 ASP A CA 1
ATOM 1970 C C . ASP A 1 263 ? -9.602 -50.094 -30.078 1 95.19 263 ASP A C 1
ATOM 1972 O O . ASP A 1 263 ? -8.844 -49.781 -29.156 1 95.19 263 ASP A O 1
ATOM 1976 N N . THR A 1 264 ? -10.648 -50.938 -30 1 93.62 264 THR A N 1
ATOM 1977 C CA . THR A 1 264 ? -10.891 -51.594 -28.719 1 93.62 264 THR A CA 1
ATOM 1978 C C . THR A 1 264 ? -10.609 -53.094 -28.812 1 93.62 264 THR A C 1
ATOM 1980 O O . THR A 1 264 ? -11.148 -53.875 -28.031 1 93.62 264 THR A O 1
ATOM 1983 N N . GLY A 1 265 ? -9.906 -53.469 -29.922 1 94 265 GLY A N 1
ATOM 1984 C CA . GLY A 1 265 ? -9.383 -54.812 -30.031 1 94 265 GLY A CA 1
ATOM 1985 C C . GLY A 1 265 ? -10.438 -55.812 -30.438 1 94 265 GLY A C 1
ATOM 1986 O O . GLY A 1 265 ? -11.32 -55.531 -31.25 1 94 265 GLY A O 1
ATOM 1987 N N . ASP A 1 266 ? -10.266 -57.031 -29.859 1 94.94 266 ASP A N 1
ATOM 1988 C CA . ASP A 1 266 ? -11.102 -58.188 -30.172 1 94.94 266 ASP A CA 1
ATOM 1989 C C . ASP A 1 266 ? -12.531 -57.969 -29.672 1 94.94 266 ASP A C 1
ATOM 1991 O O . ASP A 1 266 ? -12.734 -57.625 -28.5 1 94.94 266 ASP A O 1
ATOM 1995 N N . PRO A 1 267 ? -13.477 -58.188 -30.609 1 93.56 267 PRO A N 1
ATOM 1996 C CA . PRO A 1 267 ? -14.867 -58.031 -30.188 1 93.56 267 PRO A CA 1
ATOM 1997 C C . PRO A 1 267 ? -15.203 -58.844 -28.938 1 93.56 267 PRO A C 1
ATOM 1999 O O . PRO A 1 267 ? -16.172 -58.531 -28.234 1 93.56 267 PRO A O 1
ATOM 2002 N N . ARG A 1 268 ? -14.492 -59.812 -28.656 1 91.75 268 ARG A N 1
ATOM 2003 C CA . ARG A 1 268 ? -14.758 -60.656 -27.516 1 91.75 268 ARG A CA 1
ATOM 2004 C C . ARG A 1 268 ? -14.023 -60.188 -26.281 1 91.75 268 ARG A C 1
ATOM 2006 O O . ARG A 1 268 ? -14.266 -60.688 -25.172 1 91.75 268 ARG A O 1
ATOM 2013 N N . SER A 1 269 ? -13.164 -59.188 -26.516 1 88.31 269 SER A N 1
ATOM 2014 C CA . SER A 1 269 ? -12.5 -58.594 -25.359 1 88.31 269 SER A CA 1
ATOM 2015 C C . SER A 1 269 ? -13.453 -57.688 -24.578 1 88.31 269 SER A C 1
ATOM 2017 O O . SER A 1 269 ? -14.609 -57.5 -24.969 1 88.31 269 SER A O 1
ATOM 2019 N N . THR A 1 270 ? -13.055 -57.156 -23.453 1 81.56 270 THR A N 1
ATOM 2020 C CA . THR A 1 270 ? -13.867 -56.406 -22.5 1 81.56 270 THR A CA 1
ATOM 2021 C C . THR A 1 270 ? -14.641 -55.281 -23.188 1 81.56 270 THR A C 1
ATOM 2023 O O . THR A 1 270 ? -15.836 -55.125 -22.938 1 81.56 270 THR A O 1
ATOM 2026 N N . GLU A 1 271 ? -14.062 -54.469 -24.047 1 81.94 271 GLU A N 1
ATOM 2027 C CA . GLU A 1 271 ? -14.695 -53.375 -24.75 1 81.94 271 GLU A CA 1
ATOM 2028 C C . GLU A 1 271 ? -14.617 -53.562 -26.266 1 81.94 271 GLU A C 1
ATOM 2030 O O . GLU A 1 271 ? -14.906 -52.656 -27.047 1 81.94 271 GLU A O 1
ATOM 2035 N N . GLY A 1 272 ? -14.398 -54.656 -26.672 1 88.44 272 GLY A N 1
ATOM 2036 C CA . GLY A 1 272 ? -13.867 -54.938 -28 1 88.44 272 GLY A CA 1
ATOM 2037 C C . GLY A 1 272 ? -14.891 -54.719 -29.109 1 88.44 272 GLY A C 1
ATOM 2038 O O . GLY A 1 272 ? -16.078 -54.562 -28.844 1 88.44 272 GLY A O 1
ATOM 2039 N N . GLY A 1 273 ? -14.219 -54.531 -30.281 1 92.06 273 GLY A N 1
ATOM 2040 C CA . GLY A 1 273 ? -15 -54.562 -31.516 1 92.06 273 GLY A CA 1
ATOM 2041 C C . GLY A 1 273 ? -15.453 -53.188 -31.953 1 92.06 273 GLY A C 1
ATOM 2042 O O . GLY A 1 273 ? -16.469 -53.031 -32.625 1 92.06 273 GLY A O 1
ATOM 2043 N N . GLN A 1 274 ? -14.734 -52.125 -31.469 1 95.25 274 GLN A N 1
ATOM 2044 C CA . GLN A 1 274 ? -15.117 -50.781 -31.828 1 95.25 274 GLN A CA 1
ATOM 2045 C C . GLN A 1 274 ? -13.883 -49.906 -32.062 1 95.25 274 GLN A C 1
ATOM 2047 O O . GLN A 1 274 ? -12.758 -50.312 -31.781 1 95.25 274 GLN A O 1
ATOM 2052 N N . LEU A 1 275 ? -14.125 -48.719 -32.656 1 96.31 275 LEU A N 1
ATOM 2053 C CA . LEU A 1 275 ? -13.188 -47.594 -32.656 1 96.31 275 LEU A CA 1
ATOM 2054 C C . LEU A 1 275 ? -13.656 -46.5 -31.688 1 96.31 275 LEU A C 1
ATOM 2056 O O . LEU A 1 275 ? -14.852 -46.219 -31.609 1 96.31 275 LEU A O 1
ATOM 2060 N N . GLU A 1 276 ? -12.758 -46.062 -30.922 1 95.69 276 GLU A N 1
ATOM 2061 C CA . GLU A 1 276 ? -13 -44.969 -29.969 1 95.69 276 GLU A CA 1
ATOM 2062 C C . GLU A 1 276 ? -12.32 -43.688 -30.422 1 95.69 276 GLU A C 1
ATOM 2064 O O . GLU A 1 276 ? -11.125 -43.688 -30.75 1 95.69 276 GLU A O 1
ATOM 2069 N N . TRP A 1 277 ? -13.039 -42.594 -30.531 1 96.19 277 TRP A N 1
ATOM 2070 C CA . TRP A 1 277 ? -12.539 -41.281 -30.938 1 96.19 277 TRP A CA 1
ATOM 2071 C C . TRP A 1 277 ? -12.844 -40.25 -29.875 1 96.19 277 TRP A C 1
ATOM 2073 O O . TRP A 1 277 ? -14 -40.031 -29.516 1 96.19 277 TRP A O 1
ATOM 2083 N N . GLY A 1 278 ? -11.75 -39.625 -29.297 1 95.56 278 GLY A N 1
ATOM 2084 C CA . GLY A 1 278 ? -11.898 -38.562 -28.297 1 95.56 278 GLY A CA 1
ATOM 2085 C C . GLY A 1 278 ? -11.539 -37.188 -28.828 1 95.56 278 GLY A C 1
ATOM 2086 O O . GLY A 1 278 ? -10.68 -37.062 -29.703 1 95.56 278 GLY A O 1
ATOM 2087 N N . TYR A 1 279 ? -12.195 -36.188 -28.25 1 95.12 279 TYR A N 1
ATOM 2088 C CA . TYR A 1 279 ? -12.031 -34.812 -28.703 1 95.12 279 TYR A CA 1
ATOM 2089 C C . TYR A 1 279 ? -11.961 -33.844 -27.516 1 95.12 279 TYR A C 1
ATOM 2091 O O . TYR A 1 279 ? -12.727 -33.969 -26.562 1 95.12 279 TYR A O 1
ATOM 2099 N N . TYR A 1 280 ? -10.961 -32.969 -27.562 1 94.94 280 TYR A N 1
ATOM 2100 C CA . TYR A 1 280 ? -10.906 -31.875 -26.609 1 94.94 280 TYR A CA 1
ATOM 2101 C C . TYR A 1 280 ? -11.336 -30.562 -27.281 1 94.94 280 TYR A C 1
ATOM 2103 O O . TYR A 1 280 ? -10.695 -30.109 -28.219 1 94.94 280 TYR A O 1
ATOM 2111 N N . GLU A 1 281 ? -12.359 -29.938 -26.75 1 92.06 281 GLU A N 1
ATOM 2112 C CA . GLU A 1 281 ? -12.906 -28.719 -27.344 1 92.06 281 GLU A CA 1
ATOM 2113 C C . GLU A 1 281 ? -11.906 -27.562 -27.266 1 92.06 281 GLU A C 1
ATOM 2115 O O . GLU A 1 281 ? -11.625 -27.047 -26.188 1 92.06 281 GLU A O 1
ATOM 2120 N N . ALA A 1 282 ? -11.477 -27.031 -28.438 1 89.31 282 ALA A N 1
ATOM 2121 C CA . ALA A 1 282 ? -10.422 -26.031 -28.469 1 89.31 282 ALA A CA 1
ATOM 2122 C C . ALA A 1 282 ? -11.008 -24.625 -28.484 1 89.31 282 ALA A C 1
ATOM 2124 O O . ALA A 1 282 ? -10.297 -23.656 -28.203 1 89.31 282 ALA A O 1
ATOM 2125 N N . HIS A 1 283 ? -12.281 -24.453 -28.75 1 90 283 HIS A N 1
ATOM 2126 C CA . HIS A 1 283 ? -12.82 -23.109 -28.922 1 90 283 HIS A CA 1
ATOM 2127 C C . HIS A 1 283 ? -13.828 -22.781 -27.828 1 90 283 HIS A C 1
ATOM 2129 O O . HIS A 1 283 ? -13.797 -21.672 -27.266 1 90 283 HIS A O 1
ATOM 2135 N N . SER A 1 284 ? -14.672 -23.797 -27.562 1 92.25 284 SER A N 1
ATOM 2136 C CA . SER A 1 284 ? -15.727 -23.531 -26.594 1 92.25 284 SER A CA 1
ATOM 2137 C C . SER A 1 284 ? -15.867 -24.656 -25.594 1 92.25 284 SER A C 1
ATOM 2139 O O . SER A 1 284 ? -16.938 -25.266 -25.469 1 92.25 284 SER A O 1
ATOM 2141 N N . PRO A 1 285 ? -14.805 -24.828 -24.781 1 96.06 285 PRO A N 1
ATOM 2142 C CA . PRO A 1 285 ? -14.938 -25.875 -23.766 1 96.06 285 PRO A CA 1
ATOM 2143 C C . PRO A 1 285 ? -16.062 -25.594 -22.781 1 96.06 285 PRO A C 1
ATOM 2145 O O . PRO A 1 285 ? -16.406 -24.438 -22.547 1 96.06 285 PRO A O 1
ATOM 2148 N N . ARG A 1 286 ? -16.672 -26.594 -22.25 1 96.94 286 ARG A N 1
ATOM 2149 C CA . ARG A 1 286 ? -17.781 -26.5 -21.312 1 96.94 286 ARG A CA 1
ATOM 2150 C C . ARG A 1 286 ? -17.375 -26.969 -19.922 1 96.94 286 ARG A C 1
ATOM 2152 O O . ARG A 1 286 ? -17.312 -28.156 -19.656 1 96.94 286 ARG A O 1
ATOM 2159 N N . LEU A 1 287 ? -17.156 -26 -19.047 1 97.56 287 LEU A N 1
ATOM 2160 C CA . LEU A 1 287 ? -16.844 -26.297 -17.656 1 97.56 287 LEU A CA 1
ATOM 2161 C C . LEU A 1 287 ? -18.109 -26.672 -16.891 1 97.56 287 LEU A C 1
ATOM 2163 O O . LEU A 1 287 ? -19.203 -26.234 -17.234 1 97.56 287 LEU A O 1
ATOM 2167 N N . VAL A 1 288 ? -17.969 -27.531 -15.906 1 97.56 288 VAL A N 1
ATOM 2168 C CA . VAL A 1 288 ? -19.062 -27.938 -15.039 1 97.56 288 VAL A CA 1
ATOM 2169 C C . VAL A 1 288 ? -18.688 -27.703 -13.578 1 97.56 288 VAL A C 1
ATOM 2171 O O . VAL A 1 288 ? -17.672 -28.219 -13.102 1 97.56 288 VAL A O 1
ATOM 2174 N N . ALA A 1 289 ? -19.484 -26.891 -12.875 1 96.5 289 ALA A N 1
ATOM 2175 C CA . ALA A 1 289 ? -19.234 -26.734 -11.445 1 96.5 289 ALA A CA 1
ATOM 2176 C C . ALA A 1 289 ? -19.328 -28.078 -10.727 1 96.5 289 ALA A C 1
ATOM 2178 O O . ALA A 1 289 ? -20.266 -28.844 -10.961 1 96.5 289 ALA A O 1
ATOM 2179 N N . PRO A 1 290 ? -18.391 -28.344 -9.859 1 96.75 290 PRO A N 1
ATOM 2180 C CA . PRO A 1 290 ? -18.406 -29.641 -9.164 1 96.75 290 PRO A CA 1
ATOM 2181 C C . PRO A 1 290 ? -19.766 -29.922 -8.508 1 96.75 290 PRO A C 1
ATOM 2183 O O . PRO A 1 290 ? -20.219 -31.078 -8.508 1 96.75 290 PRO A O 1
ATOM 2186 N N . THR A 1 291 ? -20.406 -28.938 -8.031 1 95.31 291 THR A N 1
ATOM 2187 C CA . THR A 1 291 ? -21.672 -29.094 -7.336 1 95.31 291 THR A CA 1
ATOM 2188 C C . THR A 1 291 ? -22.797 -29.391 -8.336 1 95.31 291 THR A C 1
ATOM 2190 O O . THR A 1 291 ? -23.891 -29.812 -7.941 1 95.31 291 THR A O 1
ATOM 2193 N N . ASP A 1 292 ? -22.531 -29.203 -9.594 1 96.25 292 ASP A N 1
ATOM 2194 C CA . ASP A 1 292 ? -23.562 -29.391 -10.617 1 96.25 292 ASP A CA 1
ATOM 2195 C C . ASP A 1 292 ? -23.453 -30.797 -11.234 1 96.25 292 ASP A C 1
ATOM 2197 O O . ASP A 1 292 ? -24.266 -31.156 -12.094 1 96.25 292 ASP A O 1
ATOM 2201 N N . ILE A 1 293 ? -22.469 -31.562 -10.875 1 96.75 293 ILE A N 1
ATOM 2202 C CA . ILE A 1 293 ? -22.359 -32.938 -11.344 1 96.75 293 ILE A CA 1
ATOM 2203 C C . ILE A 1 293 ? -23.562 -33.75 -10.859 1 96.75 293 ILE A C 1
ATOM 2205 O O . ILE A 1 293 ? -23.906 -33.719 -9.672 1 96.75 293 ILE A O 1
ATOM 2209 N N . LEU A 1 294 ? -24.156 -34.438 -11.68 1 93.94 294 LEU A N 1
ATOM 2210 C CA . LEU A 1 294 ? -25.406 -35.125 -11.383 1 93.94 294 LEU A CA 1
ATOM 2211 C C . LEU A 1 294 ? -25.141 -36.312 -10.438 1 93.94 294 LEU A C 1
ATOM 2213 O O . LEU A 1 294 ? -24.047 -36.844 -10.406 1 93.94 294 LEU A O 1
ATOM 2217 N N . GLU A 1 295 ? -26.172 -36.656 -9.734 1 92.94 295 GLU A N 1
ATOM 2218 C CA . GLU A 1 295 ? -26.141 -37.875 -8.945 1 92.94 295 GLU A CA 1
ATOM 2219 C C . GLU A 1 295 ? -26.438 -39.094 -9.805 1 92.94 295 GLU A C 1
ATOM 2221 O O . GLU A 1 295 ? -26.953 -38.969 -10.922 1 92.94 295 GLU A O 1
ATOM 2226 N N . ARG A 1 296 ? -26.094 -40.219 -9.297 1 89.31 296 ARG A N 1
ATOM 2227 C CA . ARG A 1 296 ? -26.219 -41.469 -10.031 1 89.31 296 ARG A CA 1
ATOM 2228 C C . ARG A 1 296 ? -27.625 -41.656 -10.57 1 89.31 296 ARG A C 1
ATOM 2230 O O . ARG A 1 296 ? -27.812 -42.062 -11.719 1 89.31 296 ARG A O 1
ATOM 2237 N N . GLU A 1 297 ? -28.625 -41.25 -9.797 1 89.31 297 GLU A N 1
ATOM 2238 C CA . GLU A 1 297 ? -30.016 -41.469 -10.164 1 89.31 297 GLU A CA 1
ATOM 2239 C C . GLU A 1 297 ? -30.484 -40.5 -11.227 1 89.31 297 GLU A C 1
ATOM 2241 O O . GLU A 1 297 ? -31.484 -40.719 -11.914 1 89.31 297 GLU A O 1
ATOM 2246 N N . GLN A 1 298 ? -29.703 -39.5 -11.359 1 90.56 298 GLN A N 1
ATOM 2247 C CA . GLN A 1 298 ? -30.109 -38.438 -12.273 1 90.56 298 GLN A CA 1
ATOM 2248 C C . GLN A 1 298 ? -29.391 -38.562 -13.617 1 90.56 298 GLN A C 1
ATOM 2250 O O . GLN A 1 298 ? -29.797 -37.969 -14.602 1 90.56 298 GLN A O 1
ATOM 2255 N N . ALA A 1 299 ? -28.359 -39.281 -13.633 1 89.88 299 ALA A N 1
ATOM 2256 C CA . ALA A 1 299 ? -27.547 -39.406 -14.844 1 89.88 299 ALA A CA 1
ATOM 2257 C C . ALA A 1 299 ? -28.016 -40.594 -15.695 1 89.88 299 ALA A C 1
ATOM 2259 O O . ALA A 1 299 ? -28.391 -41.656 -15.164 1 89.88 299 ALA A O 1
ATOM 2260 N N . ARG A 1 300 ? -28 -40.375 -17.016 1 85.94 300 ARG A N 1
ATOM 2261 C CA . ARG A 1 300 ? -28.359 -41.438 -17.938 1 85.94 300 ARG A CA 1
ATOM 2262 C C . ARG A 1 300 ? -27.344 -42.594 -17.859 1 85.94 300 ARG A C 1
ATOM 2264 O O . ARG A 1 300 ? -27.719 -43.75 -17.781 1 85.94 300 ARG A O 1
ATOM 2271 N N . LEU A 1 301 ? -26.109 -42.344 -17.922 1 89.44 301 LEU A N 1
ATOM 2272 C CA . LEU A 1 301 ? -25.031 -43.344 -17.859 1 89.44 301 LEU A CA 1
ATOM 2273 C C . LEU A 1 301 ? -24.375 -43.312 -16.484 1 89.44 301 LEU A C 1
ATOM 2275 O O . LEU A 1 301 ? -24.547 -44.25 -15.703 1 89.44 301 LEU A O 1
ATOM 2279 N N . SER A 1 302 ? -23.672 -42.281 -16.203 1 92.94 302 SER A N 1
ATOM 2280 C CA . SER A 1 302 ? -23 -42.062 -14.938 1 92.94 302 SER A CA 1
ATOM 2281 C C . SER A 1 302 ? -22.891 -40.562 -14.625 1 92.94 302 SER A C 1
ATOM 2283 O O . SER A 1 302 ? -22.953 -39.719 -15.531 1 92.94 302 SER A O 1
ATOM 2285 N N . PRO A 1 303 ? -22.719 -40.219 -13.344 1 94.5 303 PRO A N 1
ATOM 2286 C CA . PRO A 1 303 ? -22.578 -38.812 -12.992 1 94.5 303 PRO A CA 1
ATOM 2287 C C . PRO A 1 303 ? -21.469 -38.125 -13.758 1 94.5 303 PRO A C 1
ATOM 2289 O O . PRO A 1 303 ? -21.562 -36.906 -14.039 1 94.5 303 PRO A O 1
ATOM 2292 N N . SER A 1 304 ? -20.406 -38.812 -14.07 1 95.75 304 SER A N 1
ATOM 2293 C CA . SER A 1 304 ? -19.25 -38.219 -14.75 1 95.75 304 SER A CA 1
ATOM 2294 C C . SER A 1 304 ? -19.375 -38.375 -16.266 1 95.75 304 SER A C 1
ATOM 2296 O O . SER A 1 304 ? -18.422 -38.094 -17 1 95.75 304 SER A O 1
ATOM 2298 N N . MET A 1 305 ? -20.469 -38.906 -16.781 1 96 305 MET A N 1
ATOM 2299 C CA . MET A 1 305 ? -20.734 -39.062 -18.203 1 96 305 MET A CA 1
ATOM 2300 C C . MET A 1 305 ? -21.984 -38.281 -18.609 1 96 305 MET A C 1
ATOM 2302 O O . MET A 1 305 ? -23.109 -38.781 -18.438 1 96 305 MET A O 1
ATOM 2306 N N . ARG A 1 306 ? -21.75 -37.25 -19.203 1 94.88 306 ARG A N 1
ATOM 2307 C CA . ARG A 1 306 ? -22.859 -36.375 -19.609 1 94.88 306 ARG A CA 1
ATOM 2308 C C . ARG A 1 306 ? -23.281 -36.656 -21.047 1 94.88 306 ARG A C 1
ATOM 2310 O O . ARG A 1 306 ? -22.531 -37.281 -21.812 1 94.88 306 ARG A O 1
ATOM 2317 N N . ASP A 1 307 ? -24.406 -36.156 -21.406 1 93.56 307 ASP A N 1
ATOM 2318 C CA . ASP A 1 307 ? -24.906 -36.375 -22.766 1 93.56 307 ASP A CA 1
ATOM 2319 C C . ASP A 1 307 ? -24.078 -35.594 -23.781 1 93.56 307 ASP A C 1
ATOM 2321 O O . ASP A 1 307 ? -23.578 -34.5 -23.484 1 93.56 307 ASP A O 1
ATOM 2325 N N . LEU A 1 308 ? -23.969 -36.188 -24.938 1 94.19 308 LEU A N 1
ATOM 2326 C CA . LEU A 1 308 ? -23.219 -35.594 -26.031 1 94.19 308 LEU A CA 1
ATOM 2327 C C . LEU A 1 308 ? -24.125 -35.312 -27.234 1 94.19 308 LEU A C 1
ATOM 2329 O O . LEU A 1 308 ? -24.828 -36.188 -27.703 1 94.19 308 LEU A O 1
ATOM 2333 N N . GLU A 1 309 ? -24.094 -34.062 -27.609 1 89.44 309 GLU A N 1
ATOM 2334 C CA . GLU A 1 309 ? -24.797 -33.688 -28.844 1 89.44 309 GLU A CA 1
ATOM 2335 C C . GLU A 1 309 ? -23.844 -33.656 -30.031 1 89.44 309 GLU A C 1
ATOM 2337 O O . GLU A 1 309 ? -22.719 -33.125 -29.922 1 89.44 309 GLU A O 1
ATOM 2342 N N . ILE A 1 310 ? -24.312 -34.188 -31.094 1 86.81 310 ILE A N 1
ATOM 2343 C CA . ILE A 1 310 ? -23.453 -34.344 -32.25 1 86.81 310 ILE A CA 1
ATOM 2344 C C . ILE A 1 310 ? -22.953 -32.969 -32.75 1 86.81 310 ILE A C 1
ATOM 2346 O O . ILE A 1 310 ? -21.844 -32.844 -33.25 1 86.81 310 ILE A O 1
ATOM 2350 N N . ASP A 1 311 ? -23.781 -31.953 -32.594 1 90.25 311 ASP A N 1
ATOM 2351 C CA . ASP A 1 311 ? -23.406 -30.609 -33.031 1 90.25 311 ASP A CA 1
ATOM 2352 C C . ASP A 1 311 ? -22.141 -30.125 -32.312 1 90.25 311 ASP A C 1
ATOM 2354 O O . ASP A 1 311 ? -21.391 -29.312 -32.875 1 90.25 311 ASP A O 1
ATOM 2358 N N . GLN A 1 312 ? -21.906 -30.672 -31.188 1 92 312 GLN A N 1
ATOM 2359 C CA . GLN A 1 312 ? -20.734 -30.281 -30.406 1 92 312 GLN A CA 1
ATOM 2360 C C . GLN A 1 312 ? -19.438 -30.719 -31.094 1 92 312 GLN A C 1
ATOM 2362 O O . GLN A 1 312 ? -18.391 -30.094 -30.922 1 92 312 GLN A O 1
ATOM 2367 N N . VAL A 1 313 ? -19.484 -31.734 -31.891 1 94 313 VAL A N 1
ATOM 2368 C CA . VAL A 1 313 ? -18.25 -32.344 -32.375 1 94 313 VAL A CA 1
ATOM 2369 C C . VAL A 1 313 ? -18.234 -32.344 -33.906 1 94 313 VAL A C 1
ATOM 2371 O O . VAL A 1 313 ? -17.281 -32.812 -34.531 1 94 313 VAL A O 1
ATOM 2374 N N . MET A 1 314 ? -19.203 -31.844 -34.562 1 92.62 314 MET A N 1
ATOM 2375 C CA . MET A 1 314 ? -19.438 -32.031 -35.969 1 92.62 314 MET A CA 1
ATOM 2376 C C . MET A 1 314 ? -18.203 -31.594 -36.781 1 92.62 314 MET A C 1
ATOM 2378 O O . MET A 1 314 ? -17.734 -32.344 -37.625 1 92.62 314 MET A O 1
ATOM 2382 N N . GLU A 1 315 ? -17.719 -30.438 -36.531 1 92.69 315 GLU A N 1
ATOM 2383 C CA . GLU A 1 315 ? -16.578 -29.922 -37.281 1 92.69 315 GLU A CA 1
ATOM 2384 C C . GLU A 1 315 ? -15.359 -30.812 -37.125 1 92.69 315 GLU A C 1
ATOM 2386 O O . GLU A 1 315 ? -14.719 -31.203 -38.094 1 92.69 315 GLU A O 1
ATOM 2391 N N . ALA A 1 316 ? -15.016 -31.109 -35.906 1 94.31 316 ALA A N 1
ATOM 2392 C CA . ALA A 1 316 ? -13.859 -31.969 -35.625 1 94.31 316 ALA A CA 1
ATOM 2393 C C . ALA A 1 316 ? -14.078 -33.375 -36.156 1 94.31 316 ALA A C 1
ATOM 2395 O O . ALA A 1 316 ? -13.125 -34.031 -36.594 1 94.31 316 ALA A O 1
ATOM 2396 N N . PHE A 1 317 ? -15.312 -33.812 -36.219 1 94.56 317 PHE A N 1
ATOM 2397 C CA . PHE A 1 317 ? -15.656 -35.156 -36.688 1 94.56 317 PHE A CA 1
ATOM 2398 C C . PHE A 1 317 ? -15.445 -35.281 -38.188 1 94.56 317 PHE A C 1
ATOM 2400 O O . PHE A 1 317 ? -14.914 -36.281 -38.688 1 94.56 317 PHE A O 1
ATOM 2407 N N . GLU A 1 318 ? -15.828 -34.281 -38.844 1 95.62 318 GLU A N 1
ATOM 2408 C CA . GLU A 1 318 ? -15.617 -34.25 -40.281 1 95.62 318 GLU A CA 1
ATOM 2409 C C . GLU A 1 318 ? -14.133 -34.344 -40.625 1 95.62 318 GLU A C 1
ATOM 2411 O O . GLU A 1 318 ? -13.742 -35.094 -41.531 1 95.62 318 GLU A O 1
ATOM 2416 N N . ARG A 1 319 ? -13.367 -33.656 -39.875 1 95.88 319 ARG A N 1
ATOM 2417 C CA . ARG A 1 319 ? -11.93 -33.719 -40.094 1 95.88 319 ARG A CA 1
ATOM 2418 C C . ARG A 1 319 ? -11.367 -35.094 -39.75 1 95.88 319 ARG A C 1
ATOM 2420 O O . ARG A 1 319 ? -10.414 -35.562 -40.375 1 95.88 319 ARG A O 1
ATOM 2427 N N . ALA A 1 320 ? -11.969 -35.688 -38.75 1 96.81 320 ALA A N 1
ATOM 2428 C CA . ALA A 1 320 ? -11.547 -37.031 -38.344 1 96.81 320 ALA A CA 1
ATOM 2429 C C . ALA A 1 320 ? -11.82 -38.031 -39.469 1 96.81 320 ALA A C 1
ATOM 2431 O O . ALA A 1 320 ? -10.992 -38.906 -39.75 1 96.81 320 ALA A O 1
ATOM 2432 N N . ILE A 1 321 ? -12.961 -37.906 -40.125 1 96.81 321 ILE A N 1
ATOM 2433 C CA . ILE A 1 321 ? -13.344 -38.812 -41.188 1 96.81 321 ILE A CA 1
ATOM 2434 C C . ILE A 1 321 ? -12.406 -38.625 -42.375 1 96.81 321 ILE A C 1
ATOM 2436 O O . ILE A 1 321 ? -12.062 -39.594 -43.062 1 96.81 321 ILE A O 1
ATOM 2440 N N . GLU A 1 322 ? -12.023 -37.469 -42.531 1 97.06 322 GLU A N 1
ATOM 2441 C CA . GLU A 1 322 ? -11.078 -37.188 -43.625 1 97.06 322 GLU A CA 1
ATOM 2442 C C . GLU A 1 322 ? -9.773 -37.969 -43.406 1 97.06 322 GLU A C 1
ATOM 2444 O O . GLU A 1 322 ? -9.242 -38.531 -44.375 1 97.06 322 GLU A O 1
ATOM 2449 N N . LEU A 1 323 ? -9.266 -37.938 -42.25 1 97.62 323 LEU A N 1
ATOM 2450 C CA . LEU A 1 323 ? -8 -38.594 -41.938 1 97.62 323 LEU A CA 1
ATOM 2451 C C . LEU A 1 323 ? -8.18 -40.094 -41.875 1 97.62 323 LEU A C 1
ATOM 2453 O O . LEU A 1 323 ? -7.297 -40.844 -42.281 1 97.62 323 LEU A O 1
ATOM 2457 N N . THR A 1 324 ? -9.258 -40.5 -41.25 1 97.81 324 THR A N 1
ATOM 2458 C CA . THR A 1 324 ? -9.578 -41.906 -41.062 1 97.81 324 THR A CA 1
ATOM 2459 C C . THR A 1 324 ? -10.961 -42.25 -41.625 1 97.81 324 THR A C 1
ATOM 2461 O O . THR A 1 324 ? -11.922 -42.375 -40.875 1 97.81 324 THR A O 1
ATOM 2464 N N . PRO A 1 325 ? -11.086 -42.562 -42.844 1 96.5 325 PRO A N 1
ATOM 2465 C CA . PRO A 1 325 ? -12.375 -42.688 -43.531 1 96.5 325 PRO A CA 1
ATOM 2466 C C . PRO A 1 325 ? -13.227 -43.844 -42.938 1 96.5 325 PRO A C 1
ATOM 2468 O O . PRO A 1 325 ? -14.453 -43.781 -43 1 96.5 325 PRO A O 1
ATOM 2471 N N . VAL A 1 326 ? -12.633 -44.812 -42.406 1 96.62 326 VAL A N 1
ATOM 2472 C CA . VAL A 1 326 ? -13.344 -45.969 -41.844 1 96.62 326 VAL A CA 1
ATOM 2473 C C . VAL A 1 326 ? -14.344 -45.5 -40.781 1 96.62 326 VAL A C 1
ATOM 2475 O O . VAL A 1 326 ? -15.359 -46.156 -40.562 1 96.62 326 VAL A O 1
ATOM 2478 N N . LEU A 1 327 ? -14.109 -44.375 -40.156 1 96.81 327 LEU A N 1
ATOM 2479 C CA . LEU A 1 327 ? -15.031 -43.844 -39.156 1 96.81 327 LEU A CA 1
ATOM 2480 C C . LEU A 1 327 ? -16.391 -43.531 -39.781 1 96.81 327 LEU A C 1
ATOM 2482 O O . LEU A 1 327 ? -17.438 -43.781 -39.188 1 96.81 327 LEU A O 1
ATOM 2486 N N . GLY A 1 328 ? -16.328 -43.031 -40.969 1 94.19 328 GLY A N 1
ATOM 2487 C CA . GLY A 1 328 ? -17.547 -42.75 -41.688 1 94.19 328 GLY A CA 1
ATOM 2488 C C . GLY A 1 328 ? -18.281 -44 -42.125 1 94.19 328 GLY A C 1
ATOM 2489 O O . GLY A 1 328 ? -19.516 -44.031 -42.125 1 94.19 328 GLY A O 1
ATOM 2490 N N . GLU A 1 329 ? -17.562 -44.969 -42.406 1 95.44 329 GLU A N 1
ATOM 2491 C CA . GLU A 1 329 ? -18.156 -46.219 -42.875 1 95.44 329 GLU A CA 1
ATOM 2492 C C . GLU A 1 329 ? -18.859 -46.938 -41.719 1 95.44 329 GLU A C 1
ATOM 2494 O O . GLU A 1 329 ? -19.938 -47.5 -41.906 1 95.44 329 GLU A O 1
ATOM 2499 N N . LEU A 1 330 ? -18.25 -46.969 -40.594 1 94.75 330 LEU A N 1
ATOM 2500 C CA . LEU A 1 330 ? -18.797 -47.688 -39.469 1 94.75 330 LEU A CA 1
ATOM 2501 C C . LEU A 1 330 ? -19.984 -46.969 -38.875 1 94.75 330 LEU A C 1
ATOM 2503 O O . LEU A 1 330 ? -20.938 -47.594 -38.375 1 94.75 330 LEU A O 1
ATOM 2507 N N . GLY A 1 331 ? -19.953 -45.688 -38.875 1 89.75 331 GLY A N 1
ATOM 2508 C CA . GLY A 1 331 ? -21 -44.844 -38.312 1 89.75 331 GLY A CA 1
ATOM 2509 C C . GLY A 1 331 ? -20.844 -44.656 -36.812 1 89.75 331 GLY A C 1
ATOM 2510 O O . GLY A 1 331 ? -20.297 -45.531 -36.125 1 89.75 331 GLY A O 1
ATOM 2511 N N . TRP A 1 332 ? -21.406 -43.688 -36.406 1 89.19 332 TRP A N 1
ATOM 2512 C CA . TRP A 1 332 ? -21.312 -43.25 -35 1 89.19 332 TRP A CA 1
ATOM 2513 C C . TRP A 1 332 ? -22.359 -43.938 -34.156 1 89.19 332 TRP A C 1
ATOM 2515 O O . TRP A 1 332 ? -23.531 -43.969 -34.5 1 89.19 332 TRP A O 1
ATOM 2525 N N . ASP A 1 333 ? -21.844 -44.531 -33.031 1 91.31 333 ASP A N 1
ATOM 2526 C CA . ASP A 1 333 ? -22.766 -45.125 -32.031 1 91.31 333 ASP A CA 1
ATOM 2527 C C . ASP A 1 333 ? -23.203 -44.094 -31.016 1 91.31 333 ASP A C 1
ATOM 2529 O O . ASP A 1 333 ? -22.547 -43.875 -30 1 91.31 333 ASP A O 1
ATOM 2533 N N . GLU A 1 334 ? -24.328 -43.594 -31.156 1 88.69 334 GLU A N 1
ATOM 2534 C CA . GLU A 1 334 ? -24.844 -42.5 -30.328 1 88.69 334 GLU A CA 1
ATOM 2535 C C . GLU A 1 334 ? -25.109 -42.969 -28.906 1 88.69 334 GLU A C 1
ATOM 2537 O O . GLU A 1 334 ? -24.938 -42.219 -27.953 1 88.69 334 GLU A O 1
ATOM 2542 N N . LYS A 1 335 ? -25.547 -44.125 -28.781 1 88.25 335 LYS A N 1
ATOM 2543 C CA . LYS A 1 335 ? -25.969 -44.656 -27.484 1 88.25 335 LYS A CA 1
ATOM 2544 C C . LYS A 1 335 ? -24.781 -44.844 -26.547 1 88.25 335 LYS A C 1
ATOM 2546 O O . LYS A 1 335 ? -24.906 -44.688 -25.328 1 88.25 335 LYS A O 1
ATOM 2551 N N . ARG A 1 336 ? -23.656 -45.031 -27.094 1 89.5 336 ARG A N 1
ATOM 2552 C CA . ARG A 1 336 ? -22.5 -45.344 -26.266 1 89.5 336 ARG A CA 1
ATOM 2553 C C . ARG A 1 336 ? -21.609 -44.125 -26.094 1 89.5 336 ARG A C 1
ATOM 2555 O O . ARG A 1 336 ? -20.734 -44.094 -25.234 1 89.5 336 ARG A O 1
ATOM 2562 N N . SER A 1 337 ? -21.828 -43.156 -26.906 1 93.62 337 SER A N 1
ATOM 2563 C CA . SER A 1 337 ? -21 -41.969 -26.891 1 93.62 337 SER A CA 1
ATOM 2564 C C . SER A 1 337 ? -21.453 -41 -25.797 1 93.62 337 SER A C 1
ATOM 2566 O O . SER A 1 337 ? -22.641 -40.938 -25.484 1 93.62 337 SER A O 1
ATOM 2568 N N . PHE A 1 338 ? -20.531 -40.219 -25.156 1 95.06 338 PHE A N 1
ATOM 2569 C CA . PHE A 1 338 ? -20.875 -39.344 -24.031 1 95.06 338 PHE A CA 1
ATOM 2570 C C . PHE A 1 338 ? -19.812 -38.25 -23.875 1 95.06 338 PHE A C 1
ATOM 2572 O O . PHE A 1 338 ? -18.781 -38.25 -24.547 1 95.06 338 PHE A O 1
ATOM 2579 N N . ASN A 1 339 ? -20.125 -37.25 -23.094 1 95.44 339 ASN A N 1
ATOM 2580 C CA . ASN A 1 339 ? -19.172 -36.25 -22.562 1 95.44 339 ASN A CA 1
ATOM 2581 C C . ASN A 1 339 ? -18.609 -36.688 -21.203 1 95.44 339 ASN A C 1
ATOM 2583 O O . ASN A 1 339 ? -19.266 -36.5 -20.172 1 95.44 339 ASN A O 1
ATOM 2587 N N . GLY A 1 340 ? -17.391 -37.281 -21.266 1 95.81 340 GLY A N 1
ATOM 2588 C CA . GLY A 1 340 ? -16.766 -37.625 -20 1 95.81 340 GLY A CA 1
ATOM 2589 C C . GLY A 1 340 ? -16.156 -36.406 -19.297 1 95.81 340 GLY A C 1
ATOM 2590 O O . GLY A 1 340 ? -15.531 -35.562 -19.938 1 95.81 340 GLY A O 1
ATOM 2591 N N . LEU A 1 341 ? -16.359 -36.344 -18.016 1 96.62 341 LEU A N 1
ATOM 2592 C CA . LEU A 1 341 ? -15.797 -35.219 -17.266 1 96.62 341 LEU A CA 1
ATOM 2593 C C . LEU A 1 341 ? -14.367 -35.5 -16.844 1 96.62 341 LEU A C 1
ATOM 2595 O O . LEU A 1 341 ? -14.055 -36.625 -16.422 1 96.62 341 LEU A O 1
ATOM 2599 N N . LEU A 1 342 ? -13.461 -34.562 -17.016 1 95.19 342 LEU A N 1
ATOM 2600 C CA . LEU A 1 342 ? -12.102 -34.594 -16.5 1 95.19 342 LEU A CA 1
ATOM 2601 C C . LEU A 1 342 ? -11.766 -33.281 -15.773 1 95.19 342 LEU A C 1
ATOM 2603 O O . LEU A 1 342 ? -12.547 -32.344 -15.812 1 95.19 342 LEU A O 1
ATOM 2607 N N . SER A 1 343 ? -10.648 -33.25 -15.086 1 96.56 343 SER A N 1
ATOM 2608 C CA . SER A 1 343 ? -10.25 -32.094 -14.289 1 96.56 343 SER A CA 1
ATOM 2609 C C . SER A 1 343 ? -9.297 -31.188 -15.078 1 96.56 343 SER A C 1
ATOM 2611 O O . SER A 1 343 ? -8.414 -31.672 -15.781 1 96.56 343 SER A O 1
ATOM 2613 N N . VAL A 1 344 ? -9.516 -29.906 -15 1 97.5 344 VAL A N 1
ATOM 2614 C CA . VAL A 1 344 ? -8.562 -28.891 -15.445 1 97.5 344 VAL A CA 1
ATOM 2615 C C . VAL A 1 344 ? -8.25 -27.938 -14.297 1 97.5 344 VAL A C 1
ATOM 2617 O O . VAL A 1 344 ? -9.078 -27.734 -13.406 1 97.5 344 VAL A O 1
ATOM 2620 N N . THR A 1 345 ? -7.035 -27.406 -14.234 1 98 345 THR A N 1
ATOM 2621 C CA . THR A 1 345 ? -6.621 -26.484 -13.188 1 98 345 THR A CA 1
ATOM 2622 C C . THR A 1 345 ? -6.223 -25.141 -13.773 1 98 345 THR A C 1
ATOM 2624 O O . THR A 1 345 ? -6.223 -24.969 -14.992 1 98 345 THR A O 1
ATOM 2627 N N . THR A 1 346 ? -5.867 -24.156 -12.906 1 97.5 346 THR A N 1
ATOM 2628 C CA . THR A 1 346 ? -5.652 -22.766 -13.305 1 97.5 346 THR A CA 1
ATOM 2629 C C . THR A 1 346 ? -4.332 -22.625 -14.062 1 97.5 346 THR A C 1
ATOM 2631 O O . THR A 1 346 ? -4.121 -21.641 -14.766 1 97.5 346 THR A O 1
ATOM 2634 N N . ASP A 1 347 ? -3.471 -23.641 -13.961 1 95.88 347 ASP A N 1
ATOM 2635 C CA . ASP A 1 347 ? -2.213 -23.531 -14.688 1 95.88 347 ASP A CA 1
ATOM 2636 C C . ASP A 1 347 ? -1.874 -24.844 -15.391 1 95.88 347 ASP A C 1
ATOM 2638 O O . ASP A 1 347 ? -0.749 -25.031 -15.859 1 95.88 347 ASP A O 1
ATOM 2642 N N . GLY A 1 348 ? -2.785 -25.797 -15.367 1 95.38 348 GLY A N 1
ATOM 2643 C CA . GLY A 1 348 ? -2.627 -27.047 -16.109 1 95.38 348 GLY A CA 1
ATOM 2644 C C . GLY A 1 348 ? -1.902 -28.125 -15.336 1 95.38 348 GLY A C 1
ATOM 2645 O O . GLY A 1 348 ? -1.846 -29.281 -15.773 1 95.38 348 GLY A O 1
ATOM 2646 N N . GLY A 1 349 ? -1.399 -27.812 -14.141 1 95.81 349 GLY A N 1
ATOM 2647 C CA . GLY A 1 349 ? -0.662 -28.781 -13.352 1 95.81 349 GLY A CA 1
ATOM 2648 C C . GLY A 1 349 ? -1.503 -29.438 -12.273 1 95.81 349 GLY A C 1
ATOM 2649 O O . GLY A 1 349 ? -2.523 -28.891 -11.852 1 95.81 349 GLY A O 1
ATOM 2650 N N . SER A 1 350 ? -1.059 -30.625 -11.82 1 98.12 350 SER A N 1
ATOM 2651 C CA . SER A 1 350 ? -1.723 -31.328 -10.727 1 98.12 350 SER A CA 1
ATOM 2652 C C . SER A 1 350 ? -1.63 -30.531 -9.43 1 98.12 350 SER A C 1
ATOM 2654 O O . SER A 1 350 ? -0.871 -29.562 -9.336 1 98.12 350 SER A O 1
ATOM 2656 N N . LEU A 1 351 ? -2.475 -30.844 -8.5 1 98.44 351 LEU A N 1
ATOM 2657 C CA . LEU A 1 351 ? -2.533 -30.188 -7.199 1 98.44 351 LEU A CA 1
ATOM 2658 C C . LEU A 1 351 ? -2.189 -31.156 -6.074 1 98.44 351 LEU A C 1
ATOM 2660 O O . LEU A 1 351 ? -3.043 -31.922 -5.633 1 98.44 351 LEU A O 1
ATOM 2664 N N . LEU A 1 352 ? -1.001 -31.062 -5.578 1 98.5 352 LEU A N 1
ATOM 2665 C CA . LEU A 1 352 ? -0.553 -31.969 -4.539 1 98.5 352 LEU A CA 1
ATOM 2666 C C . LEU A 1 352 ? 0.005 -31.203 -3.342 1 98.5 352 LEU A C 1
ATOM 2668 O O . LEU A 1 352 ? 0.411 -30.047 -3.477 1 98.5 352 LEU A O 1
ATOM 2672 N N . GLY A 1 353 ? -0.001 -31.891 -2.207 1 97.94 353 GLY A N 1
ATOM 2673 C CA . GLY A 1 353 ? 0.661 -31.375 -1.017 1 97.94 353 GLY A CA 1
ATOM 2674 C C . GLY A 1 353 ? -0.304 -31.031 0.102 1 97.94 353 GLY A C 1
ATOM 2675 O O . GLY A 1 353 ? -1.507 -31.281 -0.011 1 97.94 353 GLY A O 1
ATOM 2676 N N . GLU A 1 354 ? 0.206 -30.578 1.18 1 98.12 354 GLU A N 1
ATOM 2677 C CA . GLU A 1 354 ? -0.611 -30.141 2.311 1 98.12 354 GLU A CA 1
ATOM 2678 C C . GLU A 1 354 ? -1.194 -28.75 2.07 1 98.12 354 GLU A C 1
ATOM 2680 O O . GLU A 1 354 ? -0.49 -27.844 1.623 1 98.12 354 GLU A O 1
ATOM 2685 N N . SER A 1 355 ? -2.465 -28.672 2.346 1 98 355 SER A N 1
ATOM 2686 C CA . SER A 1 355 ? -3.145 -27.391 2.141 1 98 355 SER A CA 1
ATOM 2687 C C . SER A 1 355 ? -2.502 -26.281 2.973 1 98 355 SER A C 1
ATOM 2689 O O . SER A 1 355 ? -2.131 -26.5 4.125 1 98 355 SER A O 1
ATOM 2691 N N . PRO A 1 356 ? -2.307 -25.078 2.367 1 96.88 356 PRO A N 1
ATOM 2692 C CA . PRO A 1 356 ? -1.783 -23.938 3.133 1 96.88 356 PRO A CA 1
ATOM 2693 C C . PRO A 1 356 ? -2.734 -23.484 4.238 1 96.88 356 PRO A C 1
ATOM 2695 O O . PRO A 1 356 ? -2.287 -23 5.277 1 96.88 356 PRO A O 1
ATOM 2698 N N . GLU A 1 357 ? -4.047 -23.656 4.102 1 96.19 357 GLU A N 1
ATOM 2699 C CA . GLU A 1 357 ? -5.07 -23.109 4.988 1 96.19 357 GLU A CA 1
ATOM 2700 C C . GLU A 1 357 ? -5.297 -24.016 6.195 1 96.19 357 GLU A C 1
ATOM 2702 O O . GLU A 1 357 ? -5.609 -23.531 7.285 1 96.19 357 GLU A O 1
ATOM 2707 N N . THR A 1 358 ? -5.172 -25.344 5.969 1 97.81 358 THR A N 1
ATOM 2708 C CA . THR A 1 358 ? -5.562 -26.297 6.996 1 97.81 358 THR A CA 1
ATOM 2709 C C . THR A 1 358 ? -4.488 -27.375 7.176 1 97.81 358 THR A C 1
ATOM 2711 O O . THR A 1 358 ? -4.238 -28.172 6.266 1 97.81 358 THR A O 1
ATOM 2714 N N . ARG A 1 359 ? -3.902 -27.438 8.367 1 97.44 359 ARG A N 1
ATOM 2715 C CA . ARG A 1 359 ? -2.91 -28.469 8.688 1 97.44 359 ARG A CA 1
ATOM 2716 C C . ARG A 1 359 ? -3.537 -29.859 8.695 1 97.44 359 ARG A C 1
ATOM 2718 O O . ARG A 1 359 ? -4.641 -30.031 9.219 1 97.44 359 ARG A O 1
ATOM 2725 N N . GLY A 1 360 ? -2.875 -30.766 8.039 1 98.25 360 GLY A N 1
ATOM 2726 C CA . GLY A 1 360 ? -3.338 -32.156 8.062 1 98.25 360 GLY A CA 1
ATOM 2727 C C . GLY A 1 360 ? -4.195 -32.5 6.863 1 98.25 360 GLY A C 1
ATOM 2728 O O . GLY A 1 360 ? -4.48 -33.688 6.625 1 98.25 360 GLY A O 1
ATOM 2729 N N . LEU A 1 361 ? -4.621 -31.5 6.125 1 98.75 361 LEU A N 1
ATOM 2730 C CA . LEU A 1 361 ? -5.348 -31.781 4.891 1 98.75 361 LEU A CA 1
ATOM 2731 C C . LEU A 1 361 ? -4.391 -31.891 3.709 1 98.75 361 LEU A C 1
ATOM 2733 O O . LEU A 1 361 ? -3.746 -30.906 3.332 1 98.75 361 LEU A O 1
ATOM 2737 N N . TRP A 1 362 ? -4.273 -33 3.166 1 98.81 362 TRP A N 1
ATOM 2738 C CA . TRP A 1 362 ? -3.41 -33.281 2.02 1 98.81 362 TRP A CA 1
ATOM 2739 C C . TRP A 1 362 ? -4.234 -33.469 0.753 1 98.81 362 TRP A C 1
ATOM 2741 O O . TRP A 1 362 ? -5.328 -34.062 0.805 1 98.81 362 TRP A O 1
ATOM 2751 N N . LEU A 1 363 ? -3.699 -33.031 -0.366 1 98.75 363 LEU A N 1
ATOM 2752 C CA . LEU A 1 363 ? -4.418 -33.094 -1.634 1 98.75 363 LEU A CA 1
ATOM 2753 C C . LEU A 1 363 ? -3.633 -33.875 -2.672 1 98.75 363 LEU A C 1
ATOM 2755 O O . LEU A 1 363 ? -2.404 -33.812 -2.719 1 98.75 363 LEU A O 1
ATOM 2759 N N . CYS A 1 364 ? -4.195 -34.656 -3.447 1 98.75 364 CYS A N 1
ATOM 2760 C CA . CYS A 1 364 ? -3.715 -35.312 -4.648 1 98.75 364 CYS A CA 1
ATOM 2761 C C . CYS A 1 364 ? -4.781 -35.312 -5.742 1 98.75 364 CYS A C 1
ATOM 2763 O O . CYS A 1 364 ? -5.41 -36.344 -6.012 1 98.75 364 CYS A O 1
ATOM 2765 N N . GLU A 1 365 ? -4.895 -34.188 -6.352 1 98.56 365 GLU A N 1
ATOM 2766 C CA . GLU A 1 365 ? -6.012 -33.906 -7.246 1 98.56 365 GLU A CA 1
ATOM 2767 C C . GLU A 1 365 ? -5.52 -33.5 -8.633 1 98.56 365 GLU A C 1
ATOM 2769 O O . GLU A 1 365 ? -4.359 -33.125 -8.797 1 98.56 365 GLU A O 1
ATOM 2774 N N . ALA A 1 366 ? -6.414 -33.625 -9.602 1 98 366 ALA A N 1
ATOM 2775 C CA . ALA A 1 366 ? -6.117 -33.281 -11 1 98 366 ALA A CA 1
ATOM 2776 C C . ALA A 1 366 ? -5.02 -34.188 -11.547 1 98 366 ALA A C 1
ATOM 2778 O O . ALA A 1 366 ? -4.023 -33.719 -12.094 1 98 366 ALA A O 1
ATOM 2779 N N . VAL A 1 367 ? -5.266 -35.469 -11.375 1 97.81 367 VAL A N 1
ATOM 2780 C CA . VAL A 1 367 ? -4.324 -36.5 -11.805 1 97.81 367 VAL A CA 1
ATOM 2781 C C . VAL A 1 367 ? -4.992 -37.406 -12.812 1 97.81 367 VAL A C 1
ATOM 2783 O O . VAL A 1 367 ? -6.074 -37.969 -12.555 1 97.81 367 VAL A O 1
ATOM 2786 N N . TRP A 1 368 ? -4.395 -37.562 -13.938 1 94.06 368 TRP A N 1
ATOM 2787 C CA . TRP A 1 368 ? -4.895 -38.5 -14.953 1 94.06 368 TRP A CA 1
ATOM 2788 C C . TRP A 1 368 ? -4.438 -39.906 -14.672 1 94.06 368 TRP A C 1
ATOM 2790 O O . TRP A 1 368 ? -3.461 -40.125 -13.953 1 94.06 368 TRP A O 1
ATOM 2800 N N . VAL A 1 369 ? -5.133 -40.875 -15.281 1 95.12 369 VAL A N 1
ATOM 2801 C CA . VAL A 1 369 ? -4.867 -42.312 -15.062 1 95.12 369 VAL A CA 1
ATOM 2802 C C . VAL A 1 369 ? -3.406 -42.594 -15.383 1 95.12 369 VAL A C 1
ATOM 2804 O O . VAL A 1 369 ? -2.768 -43.406 -14.703 1 95.12 369 VAL A O 1
ATOM 2807 N N . LYS A 1 370 ? -2.891 -41.969 -16.406 1 96.44 370 LYS A N 1
ATOM 2808 C CA . LYS A 1 370 ? -1.521 -42.25 -16.844 1 96.44 370 LYS A CA 1
ATOM 2809 C C . LYS A 1 370 ? -0.518 -41.875 -15.75 1 96.44 370 LYS A C 1
ATOM 2811 O O . LYS A 1 370 ? 0.637 -42.281 -15.789 1 96.44 370 LYS A O 1
ATOM 2816 N N . ASP A 1 371 ? -0.928 -41.062 -14.773 1 97.62 371 ASP A N 1
ATOM 2817 C CA . ASP A 1 371 ? -0.017 -40.594 -13.734 1 97.62 371 ASP A CA 1
ATOM 2818 C C . ASP A 1 371 ? -0.45 -41.094 -12.359 1 97.62 371 ASP A C 1
ATOM 2820 O O . ASP A 1 371 ? 0.178 -40.781 -11.352 1 97.62 371 ASP A O 1
ATOM 2824 N N . GLY A 1 372 ? -1.492 -41.875 -12.211 1 97.81 372 GLY A N 1
ATOM 2825 C CA . GLY A 1 372 ? -2.094 -42.25 -10.945 1 97.81 372 GLY A CA 1
ATOM 2826 C C . GLY A 1 372 ? -1.094 -42.844 -9.961 1 97.81 372 GLY A C 1
ATOM 2827 O O . GLY A 1 372 ? -0.847 -42.25 -8.906 1 97.81 372 GLY A O 1
ATOM 2828 N N . PRO A 1 373 ? -0.521 -44.031 -10.328 1 98.44 373 PRO A N 1
ATOM 2829 C CA . PRO A 1 373 ? 0.463 -44.625 -9.43 1 98.44 373 PRO A CA 1
ATOM 2830 C C . PRO A 1 373 ? 1.649 -43.688 -9.156 1 98.44 373 PRO A C 1
ATOM 2832 O O . PRO A 1 373 ? 2.133 -43.625 -8.016 1 98.44 373 PRO A O 1
ATOM 2835 N N . GLY A 1 374 ? 2.09 -43 -10.195 1 98.5 374 GLY A N 1
ATOM 2836 C CA . GLY A 1 374 ? 3.207 -42.094 -10.016 1 98.5 374 GLY A CA 1
ATOM 2837 C C . GLY A 1 374 ? 2.916 -41 -9.023 1 98.5 374 GLY A C 1
ATOM 2838 O O . GLY A 1 374 ? 3.736 -40.688 -8.156 1 98.5 374 GLY A O 1
ATOM 2839 N N . MET A 1 375 ? 1.812 -40.344 -9.133 1 98.62 375 MET A N 1
ATOM 2840 C CA . MET A 1 375 ? 1.436 -39.281 -8.234 1 98.62 375 MET A CA 1
ATOM 2841 C C . MET A 1 375 ? 1.138 -39.812 -6.832 1 98.62 375 MET A C 1
ATOM 2843 O O . MET A 1 375 ? 1.402 -39.125 -5.836 1 98.62 375 MET A O 1
ATOM 2847 N N . GLY A 1 376 ? 0.53 -41 -6.777 1 98.62 376 GLY A N 1
ATOM 2848 C CA . GLY A 1 376 ? 0.397 -41.625 -5.484 1 98.62 376 GLY A CA 1
ATOM 2849 C C . GLY A 1 376 ? 1.72 -41.812 -4.762 1 98.62 376 GLY A C 1
ATOM 2850 O O . GLY A 1 376 ? 1.812 -41.562 -3.557 1 98.62 376 GLY A O 1
ATOM 2851 N N . LYS A 1 377 ? 2.695 -42.25 -5.531 1 98.62 377 LYS A N 1
ATOM 2852 C CA . LYS A 1 377 ? 4.043 -42.406 -4.988 1 98.62 377 LYS A CA 1
ATOM 2853 C C . LYS A 1 377 ? 4.605 -41.062 -4.508 1 98.62 377 LYS A C 1
ATOM 2855 O O . LYS A 1 377 ? 5.152 -40.969 -3.406 1 98.62 377 LYS A O 1
ATOM 2860 N N . VAL A 1 378 ? 4.469 -40.031 -5.293 1 98.44 378 VAL A N 1
ATOM 2861 C CA . VAL A 1 378 ? 4.973 -38.688 -4.961 1 98.44 378 VAL A CA 1
ATOM 2862 C C . VAL A 1 378 ? 4.344 -38.219 -3.656 1 98.44 378 VAL A C 1
ATOM 2864 O O . VAL A 1 378 ? 5.047 -37.75 -2.754 1 98.44 378 VAL A O 1
ATOM 2867 N N . LEU A 1 379 ? 3.033 -38.312 -3.525 1 98.62 379 LEU A N 1
ATOM 2868 C CA . LEU A 1 379 ? 2.348 -37.844 -2.328 1 98.62 379 LEU A CA 1
ATOM 2869 C C . LEU A 1 379 ? 2.75 -38.688 -1.108 1 98.62 379 LEU A C 1
ATOM 2871 O O . LEU A 1 379 ? 2.971 -38.125 -0.028 1 98.62 379 LEU A O 1
ATOM 2875 N N . ALA A 1 380 ? 2.777 -40 -1.259 1 98.62 380 ALA A N 1
ATOM 2876 C CA . ALA A 1 380 ? 3.121 -40.875 -0.141 1 98.62 380 ALA A CA 1
ATOM 2877 C C . ALA A 1 380 ? 4.516 -40.562 0.392 1 98.62 380 ALA A C 1
ATOM 2879 O O . ALA A 1 380 ? 4.727 -40.5 1.605 1 98.62 380 ALA A O 1
ATOM 2880 N N . ASP A 1 381 ? 5.438 -40.438 -0.548 1 97.94 381 ASP A N 1
ATOM 2881 C CA . ASP A 1 381 ? 6.789 -40.062 -0.147 1 97.94 381 ASP A CA 1
ATOM 2882 C C . ASP A 1 381 ? 6.777 -38.719 0.603 1 97.94 381 ASP A C 1
ATOM 2884 O O . ASP A 1 381 ? 7.43 -38.594 1.641 1 97.94 381 ASP A O 1
ATOM 2888 N N . TRP A 1 382 ? 6.078 -37.781 0.043 1 97.94 382 TRP A N 1
ATOM 2889 C CA . TRP A 1 382 ? 6.031 -36.438 0.619 1 97.94 382 TRP A CA 1
ATOM 2890 C C . TRP A 1 382 ? 5.453 -36.469 2.029 1 97.94 382 TRP A C 1
ATOM 2892 O O . TRP A 1 382 ? 6.043 -35.906 2.963 1 97.94 382 TRP A O 1
ATOM 2902 N N . LEU A 1 383 ? 4.336 -37.094 2.193 1 97.62 383 LEU A N 1
ATOM 2903 C CA . LEU A 1 383 ? 3.621 -37.156 3.463 1 97.62 383 LEU A CA 1
ATOM 2904 C C . LEU A 1 383 ? 4.449 -37.906 4.508 1 97.62 383 LEU A C 1
ATOM 2906 O O . LEU A 1 383 ? 4.477 -37.531 5.676 1 97.62 383 LEU A O 1
ATOM 2910 N N . THR A 1 384 ? 5.141 -38.969 4.125 1 97.38 384 THR A N 1
ATOM 2911 C CA . THR A 1 384 ? 5.812 -39.875 5.07 1 97.38 384 THR A CA 1
ATOM 2912 C C . THR A 1 384 ? 7.238 -39.406 5.344 1 97.38 384 THR A C 1
ATOM 2914 O O . THR A 1 384 ? 7.688 -39.406 6.488 1 97.38 384 THR A O 1
ATOM 2917 N N . LEU A 1 385 ? 7.93 -39 4.246 1 95.31 385 LEU A N 1
ATOM 2918 C CA . LEU A 1 385 ? 9.352 -38.719 4.363 1 95.31 385 LEU A CA 1
ATOM 2919 C C . LEU A 1 385 ? 9.602 -37.219 4.465 1 95.31 385 LEU A C 1
ATOM 2921 O O . LEU A 1 385 ? 10.727 -36.781 4.746 1 95.31 385 LEU A O 1
ATOM 2925 N N . GLY A 1 386 ? 8.578 -36.469 4.199 1 93.44 386 GLY A N 1
ATOM 2926 C CA . GLY A 1 386 ? 8.711 -35 4.293 1 93.44 386 GLY A CA 1
ATOM 2927 C C . GLY A 1 386 ? 9.07 -34.344 2.969 1 93.44 386 GLY A C 1
ATOM 2928 O O . GLY A 1 386 ? 9.062 -33.125 2.854 1 93.44 386 GLY A O 1
ATOM 2929 N N . ARG A 1 387 ? 9.406 -35.156 1.952 1 92.94 387 ARG A N 1
ATOM 2930 C CA . ARG A 1 387 ? 9.766 -34.656 0.627 1 92.94 387 ARG A CA 1
ATOM 2931 C C . ARG A 1 387 ? 9.594 -35.75 -0.43 1 92.94 387 ARG A C 1
ATOM 2933 O O . ARG A 1 387 ? 9.82 -36.906 -0.156 1 92.94 387 ARG A O 1
ATOM 2940 N N . PRO A 1 388 ? 9.266 -35.344 -1.681 1 94.75 388 PRO A N 1
ATOM 2941 C CA . PRO A 1 388 ? 9.305 -36.312 -2.783 1 94.75 388 PRO A CA 1
ATOM 2942 C C . PRO A 1 388 ? 10.695 -36.438 -3.41 1 94.75 388 PRO A C 1
ATOM 2944 O O . PRO A 1 388 ? 11.609 -35.688 -3.027 1 94.75 388 PRO A O 1
ATOM 2947 N N . THR A 1 389 ? 10.758 -37.375 -4.281 1 90.25 389 THR A N 1
ATOM 2948 C CA . THR A 1 389 ? 12.023 -37.625 -4.957 1 90.25 389 THR A CA 1
ATOM 2949 C C . THR A 1 389 ? 12.383 -36.469 -5.891 1 90.25 389 THR A C 1
ATOM 2951 O O . THR A 1 389 ? 13.531 -36.031 -5.918 1 90.25 389 THR A O 1
ATOM 2954 N N . LEU A 1 390 ? 11.438 -35.969 -6.66 1 95.38 390 LEU A N 1
ATOM 2955 C CA . LEU A 1 390 ? 11.625 -34.844 -7.547 1 95.38 390 LEU A CA 1
ATOM 2956 C C . LEU A 1 390 ? 11.125 -33.531 -6.895 1 95.38 390 LEU A C 1
ATOM 2958 O O . LEU A 1 390 ? 10.25 -33.594 -6.027 1 95.38 390 LEU A O 1
ATOM 2962 N N . ASP A 1 391 ? 11.734 -32.438 -7.289 1 96.56 391 ASP A N 1
ATOM 2963 C CA . ASP A 1 391 ? 11.281 -31.141 -6.805 1 96.56 391 ASP A CA 1
ATOM 2964 C C . ASP A 1 391 ? 9.805 -30.922 -7.129 1 96.56 391 ASP A C 1
ATOM 2966 O O . ASP A 1 391 ? 9.391 -31.016 -8.289 1 96.56 391 ASP A O 1
ATOM 2970 N N . PRO A 1 392 ? 8.984 -30.625 -6.168 1 96.5 392 PRO A N 1
ATOM 2971 C CA . PRO A 1 392 ? 7.535 -30.594 -6.391 1 96.5 392 PRO A CA 1
ATOM 2972 C C . PRO A 1 392 ? 7.02 -29.188 -6.672 1 96.5 392 PRO A C 1
ATOM 2974 O O . PRO A 1 392 ? 5.809 -28.938 -6.621 1 96.5 392 PRO A O 1
ATOM 2977 N N . HIS A 1 393 ? 7.828 -28.156 -6.984 1 95.56 393 HIS A N 1
ATOM 2978 C CA . HIS A 1 393 ? 7.402 -26.766 -7.059 1 95.56 393 HIS A CA 1
ATOM 2979 C C . HIS A 1 393 ? 6.273 -26.578 -8.07 1 95.56 393 HIS A C 1
ATOM 2981 O O . HIS A 1 393 ? 5.414 -25.719 -7.898 1 95.56 393 HIS A O 1
ATOM 2987 N N . GLY A 1 394 ? 6.211 -27.422 -9.125 1 95.75 394 GLY A N 1
ATOM 2988 C CA . GLY A 1 394 ? 5.23 -27.25 -10.18 1 95.75 394 GLY A CA 1
ATOM 2989 C C . GLY A 1 394 ? 3.893 -27.891 -9.867 1 95.75 394 GLY A C 1
ATOM 2990 O O . GLY A 1 394 ? 2.902 -27.641 -10.562 1 95.75 394 GLY A O 1
ATOM 2991 N N . ILE A 1 395 ? 3.803 -28.688 -8.781 1 97.5 395 ILE A N 1
ATOM 2992 C CA . ILE A 1 395 ? 2.553 -29.375 -8.469 1 97.5 395 ILE A CA 1
ATOM 2993 C C . ILE A 1 395 ? 2.123 -29.047 -7.043 1 97.5 395 ILE A C 1
ATOM 2995 O O . ILE A 1 395 ? 0.999 -29.359 -6.641 1 97.5 395 ILE A O 1
ATOM 2999 N N . ASP A 1 396 ? 2.967 -28.344 -6.258 1 97.62 396 ASP A N 1
ATOM 3000 C CA . ASP A 1 396 ? 2.684 -27.984 -4.871 1 97.62 396 ASP A CA 1
ATOM 3001 C C . ASP A 1 396 ? 1.509 -27.016 -4.781 1 97.62 396 ASP A C 1
ATOM 3003 O O . ASP A 1 396 ? 1.544 -25.938 -5.375 1 97.62 396 ASP A O 1
ATOM 3007 N N . ILE A 1 397 ? 0.508 -27.422 -3.992 1 98.12 397 ILE A N 1
ATOM 3008 C CA . ILE A 1 397 ? -0.684 -26.594 -3.848 1 98.12 397 ILE A CA 1
ATOM 3009 C C . ILE A 1 397 ? -0.298 -25.234 -3.283 1 98.12 397 ILE A C 1
ATOM 3011 O O . ILE A 1 397 ? -0.988 -24.234 -3.521 1 98.12 397 ILE A O 1
ATOM 3015 N N . ALA A 1 398 ? 0.818 -25.078 -2.625 1 97.19 398 ALA A N 1
ATOM 3016 C CA . ALA A 1 398 ? 1.257 -23.844 -1.978 1 97.19 398 ALA A CA 1
ATOM 3017 C C . ALA A 1 398 ? 1.816 -22.859 -2.998 1 97.19 398 ALA A C 1
ATOM 3019 O O . ALA A 1 398 ? 2.104 -21.703 -2.666 1 97.19 398 ALA A O 1
ATOM 3020 N N . ARG A 1 399 ? 1.926 -23.25 -4.238 1 97 399 ARG A N 1
ATOM 3021 C CA . ARG A 1 399 ? 2.439 -22.328 -5.25 1 97 399 ARG A CA 1
ATOM 3022 C C . ARG A 1 399 ? 1.43 -21.234 -5.551 1 97 399 ARG A C 1
ATOM 3024 O O . ARG A 1 399 ? 1.783 -20.203 -6.121 1 97 399 ARG A O 1
ATOM 3031 N N . PHE A 1 400 ? 0.133 -21.438 -5.141 1 97.31 400 PHE A N 1
ATOM 3032 C CA . PHE A 1 400 ? -0.926 -20.469 -5.43 1 97.31 400 PHE A CA 1
ATOM 3033 C C . PHE A 1 400 ? -1.128 -19.516 -4.258 1 97.31 400 PHE A C 1
ATOM 3035 O O . PHE A 1 400 ? -1.295 -19.953 -3.117 1 97.31 400 PHE A O 1
ATOM 3042 N N . TYR A 1 401 ? -1.12 -18.234 -4.602 1 95.5 401 TYR A N 1
ATOM 3043 C CA . TYR A 1 401 ? -1.599 -17.25 -3.637 1 95.5 401 TYR A CA 1
ATOM 3044 C C . TYR A 1 401 ? -3.111 -17.344 -3.475 1 95.5 401 TYR A C 1
ATOM 3046 O O . TYR A 1 401 ? -3.809 -17.844 -4.359 1 95.5 401 TYR A O 1
ATOM 3054 N N . PRO A 1 402 ? -3.648 -16.844 -2.395 1 93.25 402 PRO A N 1
ATOM 3055 C CA . PRO A 1 402 ? -5.086 -16.953 -2.137 1 93.25 402 PRO A CA 1
ATOM 3056 C C . PRO A 1 402 ? -5.934 -16.344 -3.256 1 93.25 402 PRO A C 1
ATOM 3058 O O . PRO A 1 402 ? -6.957 -16.922 -3.637 1 93.25 402 PRO A O 1
ATOM 3061 N N . VAL A 1 403 ? -5.52 -15.328 -3.846 1 91.69 403 VAL A N 1
ATOM 3062 C CA . VAL A 1 403 ? -6.309 -14.625 -4.855 1 91.69 403 VAL A CA 1
ATOM 3063 C C . VAL A 1 403 ? -6.441 -15.5 -6.102 1 91.69 403 VAL A C 1
ATOM 3065 O O . VAL A 1 403 ? -7.434 -15.406 -6.828 1 91.69 403 VAL A O 1
ATOM 3068 N N . GLN A 1 404 ? -5.52 -16.391 -6.32 1 95.38 404 GLN A N 1
ATOM 3069 C CA . GLN A 1 404 ? -5.512 -17.25 -7.5 1 95.38 404 GLN A CA 1
ATOM 3070 C C . GLN A 1 404 ? -6.461 -18.438 -7.328 1 95.38 404 GLN A C 1
ATOM 3072 O O . GLN A 1 404 ? -6.695 -19.188 -8.273 1 95.38 404 GLN A O 1
ATOM 3077 N N . LYS A 1 405 ? -7.055 -18.578 -6.16 1 95.94 405 LYS A N 1
ATOM 3078 C CA . LYS A 1 405 ? -7.953 -19.688 -5.875 1 95.94 405 LYS A CA 1
ATOM 3079 C C . LYS A 1 405 ? -9.406 -19.219 -5.789 1 95.94 405 LYS A C 1
ATOM 3081 O O . LYS A 1 405 ? -10.297 -20 -5.445 1 95.94 405 LYS A O 1
ATOM 3086 N N . THR A 1 406 ? -9.633 -18.016 -6.137 1 94.06 406 THR A N 1
ATOM 3087 C CA . THR A 1 406 ? -10.984 -17.469 -6.074 1 94.06 406 THR A CA 1
ATOM 3088 C C . THR A 1 406 ? -11.805 -17.938 -7.27 1 94.06 406 THR A C 1
ATOM 3090 O O . THR A 1 406 ? -11.258 -18.219 -8.336 1 94.06 406 THR A O 1
ATOM 3093 N N . PRO A 1 407 ? -13.117 -18.016 -7.125 1 93.88 407 PRO A N 1
ATOM 3094 C CA . PRO A 1 407 ? -13.953 -18.625 -8.164 1 93.88 407 PRO A CA 1
ATOM 3095 C C . PRO A 1 407 ? -13.805 -17.938 -9.516 1 93.88 407 PRO A C 1
ATOM 3097 O O . PRO A 1 407 ? -13.633 -18.609 -10.539 1 93.88 407 PRO A O 1
ATOM 3100 N N . HIS A 1 408 ? -13.836 -16.625 -9.516 1 93.12 408 HIS A N 1
ATOM 3101 C CA . HIS A 1 408 ? -13.734 -15.906 -10.781 1 93.12 408 HIS A CA 1
ATOM 3102 C C . HIS A 1 408 ? -12.398 -16.188 -11.469 1 93.12 408 HIS A C 1
ATOM 3104 O O . HIS A 1 408 ? -12.359 -16.422 -12.68 1 93.12 408 HIS A O 1
ATOM 3110 N N . HIS A 1 409 ? -11.344 -16.125 -10.727 1 95.44 409 HIS A N 1
ATOM 3111 C CA . HIS A 1 409 ? -10.023 -16.422 -11.273 1 95.44 409 HIS A CA 1
ATOM 3112 C C . HIS A 1 409 ? -9.93 -17.859 -11.766 1 95.44 409 HIS A C 1
ATOM 3114 O O . HIS A 1 409 ? -9.406 -18.125 -12.844 1 95.44 409 HIS A O 1
ATOM 3120 N N . VAL A 1 410 ? -10.453 -18.781 -11.016 1 97.25 410 VAL A N 1
ATOM 3121 C CA . VAL A 1 410 ? -10.375 -20.203 -11.32 1 97.25 410 VAL A CA 1
ATOM 3122 C C . VAL A 1 410 ? -11.141 -20.5 -12.609 1 97.25 410 VAL A C 1
ATOM 3124 O O . VAL A 1 410 ? -10.625 -21.172 -13.508 1 97.25 410 VAL A O 1
ATOM 3127 N N . VAL A 1 411 ? -12.328 -19.984 -12.766 1 96.81 411 VAL A N 1
ATOM 3128 C CA . VAL A 1 411 ? -13.141 -20.234 -13.953 1 96.81 411 VAL A CA 1
ATOM 3129 C C . VAL A 1 411 ? -12.43 -19.672 -15.188 1 96.81 411 VAL A C 1
ATOM 3131 O O . VAL A 1 411 ? -12.312 -20.359 -16.203 1 96.81 411 VAL A O 1
ATOM 3134 N N . GLY A 1 412 ? -11.938 -18.453 -15.039 1 96.69 412 GLY A N 1
ATOM 3135 C CA . GLY A 1 412 ? -11.266 -17.828 -16.172 1 96.69 412 GLY A CA 1
ATOM 3136 C C . GLY A 1 412 ? -10.031 -18.578 -16.609 1 96.69 412 GLY A C 1
ATOM 3137 O O . GLY A 1 412 ? -9.844 -18.844 -17.797 1 96.69 412 GLY A O 1
ATOM 3138 N N . ARG A 1 413 ? -9.195 -18.953 -15.734 1 97.62 413 ARG A N 1
ATOM 3139 C CA . ARG A 1 413 ? -7.941 -19.656 -16.031 1 97.62 413 ARG A CA 1
ATOM 3140 C C . ARG A 1 413 ? -8.211 -21.062 -16.516 1 97.62 413 ARG A C 1
ATOM 3142 O O . ARG A 1 413 ? -7.551 -21.547 -17.453 1 97.62 413 ARG A O 1
ATOM 3149 N N . CYS A 1 414 ? -9.148 -21.766 -15.906 1 98.12 414 CYS A N 1
ATOM 3150 C CA . CYS A 1 414 ? -9.453 -23.125 -16.312 1 98.12 414 CYS A CA 1
ATOM 3151 C C . CYS A 1 414 ? -10.031 -23.156 -17.719 1 98.12 414 CYS A C 1
ATOM 3153 O O . CYS A 1 414 ? -9.742 -24.062 -18.5 1 98.12 414 CYS A O 1
ATOM 3155 N N . LEU A 1 415 ? -10.844 -22.172 -18.047 1 97.88 415 LEU A N 1
ATOM 3156 C CA . LEU A 1 415 ? -11.367 -22.078 -19.406 1 97.88 415 LEU A CA 1
ATOM 3157 C C . LEU A 1 415 ? -10.227 -21.906 -20.406 1 97.88 415 LEU A C 1
ATOM 3159 O O . LEU A 1 415 ? -10.227 -22.562 -21.453 1 97.88 415 LEU A O 1
ATOM 3163 N N . GLU A 1 416 ? -9.32 -21.094 -20.062 1 96.69 416 GLU A N 1
ATOM 3164 C CA . GLU A 1 416 ? -8.172 -20.859 -20.938 1 96.69 416 GLU A CA 1
ATOM 3165 C C . GLU A 1 416 ? -7.324 -22.109 -21.078 1 96.69 416 GLU A C 1
ATOM 3167 O O . GLU A 1 416 ? -6.906 -22.453 -22.188 1 96.69 416 GLU A O 1
ATOM 3172 N N . ILE A 1 417 ? -7.074 -22.812 -20.031 1 97 417 ILE A N 1
ATOM 3173 C CA . ILE A 1 417 ? -6.262 -24.031 -20.047 1 97 417 ILE A CA 1
ATOM 3174 C C . ILE A 1 417 ? -6.984 -25.125 -20.828 1 97 417 ILE A C 1
ATOM 3176 O O . ILE A 1 417 ? -6.359 -25.891 -21.562 1 97 417 ILE A O 1
ATOM 3180 N N . ALA A 1 418 ? -8.312 -25.172 -20.688 1 97.38 418 ALA A N 1
ATOM 3181 C CA . ALA A 1 418 ? -9.102 -26.172 -21.391 1 97.38 418 ALA A CA 1
ATOM 3182 C C . ALA A 1 418 ? -8.961 -26.031 -22.891 1 97.38 418 ALA A C 1
ATOM 3184 O O . ALA A 1 418 ? -8.969 -27.016 -23.625 1 97.38 418 ALA A O 1
ATOM 3185 N N . ARG A 1 419 ? -8.773 -24.859 -23.312 1 96.12 419 ARG A N 1
ATOM 3186 C CA . ARG A 1 419 ? -8.656 -24.578 -24.75 1 96.12 419 ARG A CA 1
ATOM 3187 C C . ARG A 1 419 ? -7.309 -25.031 -25.281 1 96.12 419 ARG A C 1
ATOM 3189 O O . ARG A 1 419 ? -7.145 -25.188 -26.5 1 96.12 419 ARG A O 1
ATOM 3196 N N . LYS A 1 420 ? -6.41 -25.312 -24.359 1 94.44 420 LYS A N 1
ATOM 3197 C CA . LYS A 1 420 ? -5.031 -25.531 -24.797 1 94.44 420 LYS A CA 1
ATOM 3198 C C . LYS A 1 420 ? -4.559 -26.938 -24.469 1 94.44 420 LYS A C 1
ATOM 3200 O O . LYS A 1 420 ? -3.365 -27.234 -24.547 1 94.44 420 LYS A O 1
ATOM 3205 N N . ILE A 1 421 ? -5.41 -27.797 -24.156 1 93.56 421 ILE A N 1
ATOM 3206 C CA . ILE A 1 421 ? -5.027 -29.141 -23.719 1 93.56 421 ILE A CA 1
ATOM 3207 C C . ILE A 1 421 ? -4.246 -29.828 -24.828 1 93.56 421 ILE A C 1
ATOM 3209 O O . ILE A 1 421 ? -3.193 -30.422 -24.578 1 93.56 421 ILE A O 1
ATOM 3213 N N . TYR A 1 422 ? -4.715 -29.75 -26.109 1 92.44 422 TYR A N 1
ATOM 3214 C CA . TYR A 1 422 ? -4.051 -30.406 -27.234 1 92.44 422 TYR A CA 1
ATOM 3215 C C . TYR A 1 422 ? -3.521 -29.375 -28.234 1 92.44 422 TYR A C 1
ATOM 3217 O O . TYR A 1 422 ? -2.414 -29.531 -28.75 1 92.44 422 TYR A O 1
ATOM 3225 N N . ASP A 1 423 ? -4.27 -28.453 -28.594 1 90.5 423 ASP A N 1
ATOM 3226 C CA . ASP A 1 423 ? -3.98 -27.469 -29.625 1 90.5 423 ASP A CA 1
ATOM 3227 C C . ASP A 1 423 ? -4.426 -26.062 -29.188 1 90.5 423 ASP A C 1
ATOM 3229 O O . ASP A 1 423 ? -5.414 -25.922 -28.453 1 90.5 423 ASP A O 1
ATOM 3233 N N . PRO A 1 424 ? -3.678 -25.125 -29.438 1 91.38 424 PRO A N 1
ATOM 3234 C CA . PRO A 1 424 ? -2.426 -25.109 -30.203 1 91.38 424 PRO A CA 1
ATOM 3235 C C . PRO A 1 424 ? -1.204 -25.406 -29.328 1 91.38 424 PRO A C 1
ATOM 3237 O O . PRO A 1 424 ? -1.331 -25.578 -28.109 1 91.38 424 PRO A O 1
ATOM 3240 N N . PRO A 1 425 ? 0.009 -25.5 -30.062 1 92 425 PRO A N 1
ATOM 3241 C CA . PRO A 1 425 ? 1.236 -25.562 -29.266 1 92 425 PRO A CA 1
ATOM 3242 C C . PRO A 1 425 ? 1.416 -24.344 -28.375 1 92 425 PRO A C 1
ATOM 3244 O O . PRO A 1 425 ? 1.206 -23.203 -28.812 1 92 425 PRO A O 1
ATOM 3247 N N . VAL A 1 426 ? 1.687 -24.609 -27.172 1 93.31 426 VAL A N 1
ATOM 3248 C CA . VAL A 1 426 ? 1.814 -23.516 -26.203 1 93.31 426 VAL A CA 1
ATOM 3249 C C . VAL A 1 426 ? 3.275 -23.078 -26.109 1 93.31 426 VAL A C 1
ATOM 3251 O O . VAL A 1 426 ? 4.152 -23.906 -25.812 1 93.31 426 VAL A O 1
ATOM 3254 N N . HIS A 1 427 ? 3.529 -21.797 -26.359 1 96.06 427 HIS A N 1
ATOM 3255 C CA . HIS A 1 427 ? 4.867 -21.234 -26.219 1 96.06 427 HIS A CA 1
ATOM 3256 C C . HIS A 1 427 ? 5.312 -21.219 -24.766 1 96.06 427 HIS A C 1
ATOM 3258 O O . HIS A 1 427 ? 4.512 -20.938 -23.859 1 96.06 427 HIS A O 1
ATOM 3264 N N . PRO A 1 428 ? 6.598 -21.484 -24.484 1 94.06 428 PRO A N 1
ATOM 3265 C CA . PRO A 1 428 ? 7.066 -21.531 -23.109 1 94.06 428 PRO A CA 1
ATOM 3266 C C . PRO A 1 428 ? 6.863 -20.203 -22.375 1 94.06 428 PRO A C 1
ATOM 3268 O O . PRO A 1 428 ? 6.75 -20.172 -21.156 1 94.06 428 PRO A O 1
ATOM 3271 N N . ARG A 1 429 ? 6.773 -19.125 -23.047 1 94.94 429 ARG A N 1
ATOM 3272 C CA . ARG A 1 429 ? 6.625 -17.797 -22.453 1 94.94 429 ARG A CA 1
ATOM 3273 C C . ARG A 1 429 ? 5.227 -17.234 -22.688 1 94.94 429 ARG A C 1
ATOM 3275 O O . ARG A 1 429 ? 4.988 -16.047 -22.516 1 94.94 429 ARG A O 1
ATOM 3282 N N . GLU A 1 430 ? 4.328 -18.078 -23.125 1 94.5 430 GLU A N 1
ATOM 3283 C CA . GLU A 1 430 ? 2.98 -17.625 -23.438 1 94.5 430 GLU A CA 1
ATOM 3284 C C . GLU A 1 430 ? 2.314 -16.969 -22.234 1 94.5 430 GLU A C 1
ATOM 3286 O O . GLU A 1 430 ? 2.193 -17.594 -21.172 1 94.5 430 GLU A O 1
ATOM 3291 N N . PRO A 1 431 ? 1.929 -15.703 -22.328 1 94.88 431 PRO A N 1
ATOM 3292 C CA . PRO A 1 431 ? 1.221 -15.094 -21.203 1 94.88 431 PRO A CA 1
ATOM 3293 C C . PRO A 1 431 ? -0.229 -15.562 -21.094 1 94.88 431 PRO A C 1
ATOM 3295 O O . PRO A 1 431 ? -0.833 -15.945 -22.094 1 94.88 431 PRO A O 1
ATOM 3298 N N . PHE A 1 432 ? -0.804 -15.516 -19.891 1 95.81 432 PHE A N 1
ATOM 3299 C CA . PHE A 1 432 ? -2.229 -15.766 -19.719 1 95.81 432 PHE A CA 1
ATOM 3300 C C . PHE A 1 432 ? -3.051 -14.578 -20.188 1 95.81 432 PHE A C 1
ATOM 3302 O O . PHE A 1 432 ? -2.664 -13.422 -19.969 1 95.81 432 PHE A O 1
ATOM 3309 N N . ALA A 1 433 ? -4.16 -14.875 -20.828 1 95.06 433 ALA A N 1
ATOM 3310 C CA . ALA A 1 433 ? -5.074 -13.828 -21.266 1 95.06 433 ALA A CA 1
ATOM 3311 C C . ALA A 1 433 ? -6.074 -13.469 -20.172 1 95.06 433 ALA A C 1
ATOM 3313 O O . ALA A 1 433 ? -6.566 -12.344 -20.125 1 95.06 433 ALA A O 1
ATOM 3314 N N . SER A 1 434 ? -6.352 -14.391 -19.297 1 94.75 434 SER A N 1
ATOM 3315 C CA . SER A 1 434 ? -7.305 -14.18 -18.219 1 94.75 434 SER A CA 1
ATOM 3316 C C . SER A 1 434 ? -6.594 -13.961 -16.891 1 94.75 434 SER A C 1
ATOM 3318 O O . SER A 1 434 ? -5.398 -14.242 -16.766 1 94.75 434 SER A O 1
ATOM 3320 N N . GLY A 1 435 ? -7.395 -13.477 -15.867 1 94.38 435 GLY A N 1
ATOM 3321 C CA . GLY A 1 435 ? -6.805 -13.211 -14.562 1 94.38 435 GLY A CA 1
ATOM 3322 C C . GLY A 1 435 ? -5.77 -12.102 -14.594 1 94.38 435 GLY A C 1
ATOM 3323 O O . GLY A 1 435 ? -4.762 -12.164 -13.883 1 94.38 435 GLY A O 1
ATOM 3324 N N . ARG A 1 436 ? -5.961 -11.086 -15.453 1 95.69 436 ARG A N 1
ATOM 3325 C CA . ARG A 1 436 ? -5.051 -9.961 -15.625 1 95.69 436 ARG A CA 1
ATOM 3326 C C . ARG A 1 436 ? -5.496 -8.773 -14.773 1 95.69 436 ARG A C 1
ATOM 3328 O O . ARG A 1 436 ? -6.637 -8.719 -14.32 1 95.69 436 ARG A O 1
ATOM 3335 N N . ASN A 1 437 ? -4.551 -7.883 -14.445 1 95.44 437 ASN A N 1
ATOM 3336 C CA . ASN A 1 437 ? -4.801 -6.613 -13.773 1 95.44 437 ASN A CA 1
ATOM 3337 C C . ASN A 1 437 ? -5.336 -6.824 -12.359 1 95.44 437 ASN A C 1
ATOM 3339 O O . ASN A 1 437 ? -6.184 -6.062 -11.891 1 95.44 437 ASN A O 1
ATOM 3343 N N . LEU A 1 438 ? -4.926 -7.895 -11.719 1 95.94 438 LEU A N 1
ATOM 3344 C CA . LEU A 1 438 ? -5.316 -8.133 -10.336 1 95.94 438 LEU A CA 1
ATOM 3345 C C . LEU A 1 438 ? -4.512 -7.25 -9.383 1 95.94 438 LEU A C 1
ATOM 3347 O O . LEU A 1 438 ? -5.086 -6.449 -8.641 1 95.94 438 LEU A O 1
ATOM 3351 N N . ARG A 1 439 ? -3.18 -7.375 -9.43 1 96.88 439 ARG A N 1
ATOM 3352 C CA . ARG A 1 439 ? -2.266 -6.559 -8.641 1 96.88 439 ARG A CA 1
ATOM 3353 C C . ARG A 1 439 ? -1.454 -5.621 -9.531 1 96.88 439 ARG A C 1
ATOM 3355 O O . ARG A 1 439 ? -0.873 -6.059 -10.523 1 96.88 439 ARG A O 1
ATOM 3362 N N . ARG A 1 440 ? -1.386 -4.402 -9.156 1 97.31 440 ARG A N 1
ATOM 3363 C CA . ARG A 1 440 ? -0.6 -3.395 -9.859 1 97.31 440 ARG A CA 1
ATOM 3364 C C . ARG A 1 440 ? 0.172 -2.518 -8.883 1 97.31 440 ARG A C 1
ATOM 3366 O O . ARG A 1 440 ? -0.362 -2.115 -7.848 1 97.31 440 ARG A O 1
ATOM 3373 N N . SER A 1 441 ? 1.454 -2.312 -9.133 1 97.69 441 SER A N 1
ATOM 3374 C CA . SER A 1 441 ? 2.299 -1.458 -8.305 1 97.69 441 SER A CA 1
ATOM 3375 C C . SER A 1 441 ? 1.977 0.016 -8.523 1 97.69 441 SER A C 1
ATOM 3377 O O . SER A 1 441 ? 1.264 0.369 -9.461 1 97.69 441 SER A O 1
ATOM 3379 N N . PRO A 1 442 ? 2.518 0.906 -7.641 1 97.44 442 PRO A N 1
ATOM 3380 C CA . PRO A 1 442 ? 2.293 2.338 -7.852 1 97.44 442 PRO A CA 1
ATOM 3381 C C . PRO A 1 442 ? 2.959 2.859 -9.125 1 97.44 442 PRO A C 1
ATOM 3383 O O . PRO A 1 442 ? 2.633 3.953 -9.594 1 97.44 442 PRO A O 1
ATOM 3386 N N . PHE A 1 443 ? 3.84 2.088 -9.742 1 98.62 443 PHE A N 1
ATOM 3387 C CA . PHE A 1 443 ? 4.59 2.543 -10.914 1 98.62 443 PHE A CA 1
ATOM 3388 C C . PHE A 1 443 ? 3.838 2.225 -12.195 1 98.62 443 PHE A C 1
ATOM 3390 O O . PHE A 1 443 ? 4.16 2.762 -13.258 1 98.62 443 PHE A O 1
ATOM 3397 N N . TRP A 1 444 ? 2.824 1.332 -12.102 1 98 444 TRP A N 1
ATOM 3398 C CA . TRP A 1 444 ? 2.135 0.744 -13.25 1 98 444 TRP A CA 1
ATOM 3399 C C . TRP A 1 444 ? 1.557 1.827 -14.148 1 98 444 TRP A C 1
ATOM 3401 O O . TRP A 1 444 ? 1.68 1.754 -15.375 1 98 444 TRP A O 1
ATOM 3411 N N . PRO A 1 445 ? 0.928 2.959 -13.578 1 97.56 445 PRO A N 1
ATOM 3412 C CA . PRO A 1 445 ? 0.358 3.959 -14.484 1 97.56 445 PRO A CA 1
ATOM 3413 C C . PRO A 1 445 ? 1.409 4.609 -15.375 1 97.56 445 PRO A C 1
ATOM 3415 O O . PRO A 1 445 ? 1.13 4.914 -16.547 1 97.56 445 PRO A O 1
ATOM 3418 N N . ARG A 1 446 ? 2.607 4.859 -14.844 1 98.5 446 ARG A N 1
ATOM 3419 C CA . ARG A 1 446 ? 3.693 5.41 -15.648 1 98.5 446 ARG A CA 1
ATOM 3420 C C . ARG A 1 446 ? 4.188 4.391 -16.672 1 98.5 446 ARG A C 1
ATOM 3422 O O . ARG A 1 446 ? 4.488 4.746 -17.812 1 98.5 446 ARG A O 1
ATOM 3429 N N . GLU A 1 447 ? 4.266 3.123 -16.234 1 98.62 447 GLU A N 1
ATOM 3430 C CA . GLU A 1 447 ? 4.688 2.066 -17.141 1 98.62 447 GLU A CA 1
ATOM 3431 C C . GLU A 1 447 ? 3.707 1.919 -18.312 1 98.62 447 GLU A C 1
ATOM 3433 O O . GLU A 1 447 ? 4.121 1.718 -19.453 1 98.62 447 GLU A O 1
ATOM 3438 N N . GLU A 1 448 ? 2.436 1.976 -18 1 97.88 448 GLU A N 1
ATOM 3439 C CA . GLU A 1 448 ? 1.408 1.904 -19.031 1 97.88 448 GLU A CA 1
ATOM 3440 C C . GLU A 1 448 ? 1.544 3.055 -20.016 1 97.88 448 GLU A C 1
ATOM 3442 O O . GLU A 1 448 ? 1.462 2.848 -21.234 1 97.88 448 GLU A O 1
ATOM 3447 N N . THR A 1 449 ? 1.807 4.285 -19.484 1 97.75 449 THR A N 1
ATOM 3448 C CA . THR A 1 449 ? 1.976 5.473 -20.328 1 97.75 449 THR A CA 1
ATOM 3449 C C . THR A 1 449 ? 3.178 5.312 -21.25 1 97.75 449 THR A C 1
ATOM 3451 O O . THR A 1 449 ? 3.154 5.781 -22.391 1 97.75 449 THR A O 1
ATOM 3454 N N . LEU A 1 450 ? 4.176 4.586 -20.812 1 98.56 450 LEU A N 1
ATOM 3455 C CA . LEU A 1 450 ? 5.406 4.391 -21.578 1 98.56 450 LEU A CA 1
ATOM 3456 C C . LEU A 1 450 ? 5.258 3.229 -22.547 1 98.56 450 LEU A C 1
ATOM 3458 O O . LEU A 1 450 ? 6.203 2.891 -23.266 1 98.56 450 LEU A O 1
ATOM 3462 N N . GLY A 1 451 ? 4.074 2.623 -22.641 1 98.56 451 GLY A N 1
ATOM 3463 C CA . GLY A 1 451 ? 3.838 1.496 -23.531 1 98.56 451 GLY A CA 1
ATOM 3464 C C . GLY A 1 451 ? 4.457 0.204 -23.031 1 98.56 451 GLY A C 1
ATOM 3465 O O . GLY A 1 451 ? 5.082 -0.529 -23.797 1 98.56 451 GLY A O 1
ATOM 3466 N N . GLY A 1 452 ? 4.328 -0.116 -21.719 1 98.38 452 GLY A N 1
ATOM 3467 C CA . GLY A 1 452 ? 4.871 -1.348 -21.172 1 98.38 452 GLY A CA 1
ATOM 3468 C C . GLY A 1 452 ? 4.289 -2.596 -21.812 1 98.38 452 GLY A C 1
ATOM 3469 O O . GLY A 1 452 ? 3.086 -2.662 -22.062 1 98.38 452 GLY A O 1
ATOM 3470 N N . HIS A 1 453 ? 5.16 -3.529 -22.188 1 98.06 453 HIS A N 1
ATOM 3471 C CA . HIS A 1 453 ? 4.754 -4.879 -22.562 1 98.06 453 HIS A CA 1
ATOM 3472 C C . HIS A 1 453 ? 4.57 -5.762 -21.344 1 98.06 453 HIS A C 1
ATOM 3474 O O . HIS A 1 453 ? 5.523 -6.383 -20.875 1 98.06 453 HIS A O 1
ATOM 3480 N N . PHE A 1 454 ? 3.279 -5.914 -20.938 1 97.94 454 PHE A N 1
ATOM 3481 C CA . PHE A 1 454 ? 3.029 -6.484 -19.625 1 97.94 454 PHE A CA 1
ATOM 3482 C C . PHE A 1 454 ? 2.836 -7.992 -19.703 1 97.94 454 PHE A C 1
ATOM 3484 O O . PHE A 1 454 ? 2.199 -8.484 -20.641 1 97.94 454 PHE A O 1
ATOM 3491 N N . MET A 1 455 ? 3.457 -8.711 -18.859 1 97 455 MET A N 1
ATOM 3492 C CA . MET A 1 455 ? 3.164 -10.102 -18.531 1 97 455 MET A CA 1
ATOM 3493 C C . MET A 1 455 ? 2.877 -10.281 -17.047 1 97 455 MET A C 1
ATOM 3495 O O . MET A 1 455 ? 3.391 -9.523 -16.219 1 97 455 MET A O 1
ATOM 3499 N N . GLU A 1 456 ? 2.033 -11.211 -16.812 1 96.62 456 GLU A N 1
ATOM 3500 C CA . GLU A 1 456 ? 1.551 -11.391 -15.438 1 96.62 456 GLU A CA 1
ATOM 3501 C C . GLU A 1 456 ? 2.273 -12.547 -14.75 1 96.62 456 GLU A C 1
ATOM 3503 O O . GLU A 1 456 ? 2.539 -13.578 -15.375 1 96.62 456 GLU A O 1
ATOM 3508 N N . VAL A 1 457 ? 2.695 -12.328 -13.461 1 94.94 457 VAL A N 1
ATOM 3509 C CA . VAL A 1 457 ? 3.193 -13.406 -12.609 1 94.94 457 VAL A CA 1
ATOM 3510 C C . VAL A 1 457 ? 2.555 -13.312 -11.227 1 94.94 457 VAL A C 1
ATOM 3512 O O . VAL A 1 457 ? 2.596 -12.258 -10.586 1 94.94 457 VAL A O 1
ATOM 3515 N N . VAL A 1 458 ? 1.874 -14.352 -10.734 1 95.12 458 VAL A N 1
ATOM 3516 C CA . VAL A 1 458 ? 1.224 -14.492 -9.438 1 95.12 458 VAL A CA 1
ATOM 3517 C C . VAL A 1 458 ? 0.329 -13.281 -9.172 1 95.12 458 VAL A C 1
ATOM 3519 O O . VAL A 1 458 ? 0.297 -12.758 -8.055 1 95.12 458 VAL A O 1
ATOM 3522 N N . GLY A 1 459 ? -0.254 -12.773 -10.148 1 95.69 459 GLY A N 1
ATOM 3523 C CA . GLY A 1 459 ? -1.247 -11.711 -10.055 1 95.69 459 GLY A CA 1
ATOM 3524 C C . GLY A 1 459 ? -0.689 -10.336 -10.375 1 95.69 459 GLY A C 1
ATOM 3525 O O . GLY A 1 459 ? -1.446 -9.398 -10.633 1 95.69 459 GLY A O 1
ATOM 3526 N N . TRP A 1 460 ? 0.644 -10.125 -10.438 1 97.69 460 TRP A N 1
ATOM 3527 C CA . TRP A 1 460 ? 1.271 -8.828 -10.664 1 97.69 460 TRP A CA 1
ATOM 3528 C C . TRP A 1 460 ? 1.471 -8.57 -12.148 1 97.69 460 TRP A C 1
ATOM 3530 O O . TRP A 1 460 ? 1.937 -9.445 -12.883 1 97.69 460 TRP A O 1
ATOM 3540 N N . GLU A 1 461 ? 1.135 -7.402 -12.594 1 98 461 GLU A N 1
ATOM 3541 C CA . GLU A 1 461 ? 1.529 -6.953 -13.93 1 98 461 GLU A CA 1
ATOM 3542 C C . GLU A 1 461 ? 2.959 -6.418 -13.93 1 98 461 GLU A C 1
ATOM 3544 O O . GLU A 1 461 ? 3.309 -5.562 -13.109 1 98 461 GLU A O 1
ATOM 3549 N N . ARG A 1 462 ? 3.814 -6.922 -14.805 1 97.81 462 ARG A N 1
ATOM 3550 C CA . ARG A 1 462 ? 5.207 -6.496 -14.922 1 97.81 462 ARG A CA 1
ATOM 3551 C C . ARG A 1 462 ? 5.551 -6.121 -16.359 1 97.81 462 ARG A C 1
ATOM 3553 O O . ARG A 1 462 ? 5.312 -6.902 -17.281 1 97.81 462 ARG A O 1
ATOM 3560 N N . ALA A 1 463 ? 6.133 -5.012 -16.547 1 98.5 463 ALA A N 1
ATOM 3561 C CA . ALA A 1 463 ? 6.574 -4.613 -17.875 1 98.5 463 ALA A CA 1
ATOM 3562 C C . ALA A 1 463 ? 7.906 -5.273 -18.234 1 98.5 463 ALA A C 1
ATOM 3564 O O . ALA A 1 463 ? 8.875 -5.184 -17.469 1 98.5 463 ALA A O 1
ATOM 3565 N N . HIS A 1 464 ? 7.953 -5.914 -19.406 1 98.19 464 HIS A N 1
ATOM 3566 C CA . HIS A 1 464 ? 9.164 -6.598 -19.844 1 98.19 464 HIS A CA 1
ATOM 3567 C C . HIS A 1 464 ? 10 -5.703 -20.75 1 98.19 464 HIS A C 1
ATOM 3569 O O . HIS A 1 464 ? 11.148 -6.027 -21.062 1 98.19 464 HIS A O 1
ATOM 3575 N N . GLY A 1 465 ? 9.523 -4.633 -21.156 1 98.38 465 GLY A N 1
ATOM 3576 C CA . GLY A 1 465 ? 10.109 -3.572 -21.969 1 98.38 465 GLY A CA 1
ATOM 3577 C C . GLY A 1 465 ? 9.141 -2.436 -22.25 1 98.38 465 GLY A C 1
ATOM 3578 O O . GLY A 1 465 ? 7.969 -2.506 -21.875 1 98.38 465 GLY A O 1
ATOM 3579 N N . TYR A 1 466 ? 9.672 -1.383 -22.812 1 98.75 466 TYR A N 1
ATOM 3580 C CA . TYR A 1 466 ? 8.828 -0.211 -23.031 1 98.75 466 TYR A CA 1
ATOM 3581 C C . TYR A 1 466 ? 8.922 0.253 -24.484 1 98.75 466 TYR A C 1
ATOM 3583 O O . TYR A 1 466 ? 10.016 0.501 -25 1 98.75 466 TYR A O 1
ATOM 3591 N N . THR A 1 467 ? 7.773 0.456 -25.094 1 98.5 467 THR A N 1
ATOM 3592 C CA . THR A 1 467 ? 7.711 0.962 -26.453 1 98.5 467 THR A CA 1
ATOM 3593 C C . THR A 1 467 ? 8.391 2.324 -26.562 1 98.5 467 THR A C 1
ATOM 3595 O O . THR A 1 467 ? 9.039 2.623 -27.562 1 98.5 467 THR A O 1
ATOM 3598 N N . ALA A 1 468 ? 8.289 3.092 -25.562 1 98.25 468 ALA A N 1
ATOM 3599 C CA . ALA A 1 468 ? 8.844 4.445 -25.547 1 98.25 468 ALA A CA 1
ATOM 3600 C C . ALA A 1 468 ? 10.359 4.418 -25.656 1 98.25 468 ALA A C 1
ATOM 3602 O O . ALA A 1 468 ? 10.977 5.422 -26.031 1 98.25 468 ALA A O 1
ATOM 3603 N N . ASN A 1 469 ? 10.992 3.316 -25.438 1 98.5 469 ASN A N 1
ATOM 3604 C CA . ASN A 1 469 ? 12.445 3.189 -25.453 1 98.5 469 ASN A CA 1
ATOM 3605 C C . ASN A 1 469 ? 12.945 2.709 -26.812 1 98.5 469 ASN A C 1
ATOM 3607 O O . ASN A 1 469 ? 14.141 2.453 -26.984 1 98.5 469 ASN A O 1
ATOM 3611 N N . GLU A 1 470 ? 12.141 2.566 -27.781 1 97.75 470 GLU A N 1
ATOM 3612 C CA . GLU A 1 470 ? 12.539 2.07 -29.109 1 97.75 470 GLU A CA 1
ATOM 3613 C C . GLU A 1 470 ? 13.609 2.955 -29.734 1 97.75 470 GLU A C 1
ATOM 3615 O O . GLU A 1 470 ? 14.43 2.482 -30.516 1 97.75 470 GLU A O 1
ATOM 3620 N N . ALA A 1 471 ? 13.656 4.164 -29.344 1 97.31 471 ALA A N 1
ATOM 3621 C CA . ALA A 1 471 ? 14.688 5.078 -29.828 1 97.31 471 ALA A CA 1
ATOM 3622 C C . ALA A 1 471 ? 16.078 4.605 -29.438 1 97.31 471 ALA A C 1
ATOM 3624 O O . ALA A 1 471 ? 17.062 4.941 -30.094 1 97.31 471 ALA A O 1
ATOM 3625 N N . LEU A 1 472 ? 16.172 3.828 -28.391 1 98.12 472 LEU A N 1
ATOM 3626 C CA . LEU A 1 472 ? 17.453 3.285 -27.953 1 98.12 472 LEU A CA 1
ATOM 3627 C C . LEU A 1 472 ? 18.047 2.367 -29.016 1 98.12 472 LEU A C 1
ATOM 3629 O O . LEU A 1 472 ? 19.266 2.146 -29.047 1 98.12 472 LEU A O 1
ATOM 3633 N N . LEU A 1 473 ? 17.25 1.782 -29.875 1 97.81 473 LEU A N 1
ATOM 3634 C CA . LEU A 1 473 ? 17.719 0.877 -30.922 1 97.81 473 LEU A CA 1
ATOM 3635 C C . LEU A 1 473 ? 18.531 1.63 -31.969 1 97.81 473 LEU A C 1
ATOM 3637 O O . LEU A 1 473 ? 19.281 1.021 -32.719 1 97.81 473 LEU A O 1
ATOM 3641 N N . GLU A 1 474 ? 18.391 2.922 -32.062 1 97.44 474 GLU A N 1
ATOM 3642 C CA . GLU A 1 474 ? 19.25 3.715 -32.906 1 97.44 474 GLU A CA 1
ATOM 3643 C C . GLU A 1 474 ? 20.703 3.66 -32.438 1 97.44 474 GLU A C 1
ATOM 3645 O O . GLU A 1 474 ? 21.625 3.564 -33.25 1 97.44 474 GLU A O 1
ATOM 3650 N N . ARG A 1 475 ? 20.844 3.691 -31.188 1 96.75 475 ARG A N 1
ATOM 3651 C CA . ARG A 1 475 ? 22.172 3.699 -30.594 1 96.75 475 ARG A CA 1
ATOM 3652 C C . ARG A 1 475 ? 22.719 2.283 -30.438 1 96.75 475 ARG A C 1
ATOM 3654 O O . ARG A 1 475 ? 23.906 2.041 -30.656 1 96.75 475 ARG A O 1
ATOM 3661 N N . TYR A 1 476 ? 21.828 1.363 -30.078 1 97.69 476 TYR A N 1
ATOM 3662 C CA . TYR A 1 476 ? 22.328 0.056 -29.656 1 97.69 476 TYR A CA 1
ATOM 3663 C C . TYR A 1 476 ? 21.953 -1.02 -30.672 1 97.69 476 TYR A C 1
ATOM 3665 O O . TYR A 1 476 ? 22.281 -2.195 -30.484 1 97.69 476 TYR A O 1
ATOM 3673 N N . GLY A 1 477 ? 21.344 -0.709 -31.719 1 96 477 GLY A N 1
ATOM 3674 C CA . GLY A 1 477 ? 20.781 -1.657 -32.688 1 96 477 GLY A CA 1
ATOM 3675 C C . GLY A 1 477 ? 21.797 -2.664 -33.188 1 96 477 GLY A C 1
ATOM 3676 O O . GLY A 1 477 ? 21.453 -3.824 -33.438 1 96 477 GLY A O 1
ATOM 3677 N N . GLU A 1 478 ? 23.016 -2.301 -33.312 1 95.75 478 GLU A N 1
ATOM 3678 C CA . GLU A 1 478 ? 24.062 -3.182 -33.844 1 95.75 478 GLU A CA 1
ATOM 3679 C C . GLU A 1 478 ? 24.391 -4.285 -32.844 1 95.75 478 GLU A C 1
ATOM 3681 O O . GLU A 1 478 ? 24.875 -5.352 -33.219 1 95.75 478 GLU A O 1
ATOM 3686 N N . ARG A 1 479 ? 24.094 -4.086 -31.609 1 96.94 479 ARG A N 1
ATOM 3687 C CA . ARG A 1 479 ? 24.422 -5.051 -30.562 1 96.94 479 ARG A CA 1
ATOM 3688 C C . ARG A 1 479 ? 23.188 -5.848 -30.156 1 96.94 479 ARG A C 1
ATOM 3690 O O . ARG A 1 479 ? 23.25 -6.707 -29.281 1 96.94 479 ARG A O 1
ATOM 3697 N N . VAL A 1 480 ? 22.141 -5.582 -30.75 1 97.25 480 VAL A N 1
ATOM 3698 C CA . VAL A 1 480 ? 20.875 -6.234 -30.438 1 97.25 480 VAL A CA 1
ATOM 3699 C C . VAL A 1 480 ? 20.359 -7 -31.656 1 97.25 480 VAL A C 1
ATOM 3701 O O . VAL A 1 480 ? 19.984 -6.395 -32.656 1 97.25 480 VAL A O 1
ATOM 3704 N N . PRO A 1 481 ? 20.328 -8.234 -31.531 1 95.81 481 PRO A N 1
ATOM 3705 C CA . PRO A 1 481 ? 20 -9.008 -32.719 1 95.81 481 PRO A CA 1
ATOM 3706 C C . PRO A 1 481 ? 18.5 -8.961 -33.062 1 95.81 481 PRO A C 1
ATOM 3708 O O . PRO A 1 481 ? 17.672 -8.758 -32.156 1 95.81 481 PRO A O 1
ATOM 3711 N N . GLU A 1 482 ? 18.219 -9.109 -34.312 1 95.25 482 GLU A N 1
ATOM 3712 C CA . GLU A 1 482 ? 16.859 -9.445 -34.75 1 95.25 482 GLU A CA 1
ATOM 3713 C C . GLU A 1 482 ? 16.594 -10.938 -34.625 1 95.25 482 GLU A C 1
ATOM 3715 O O . GLU A 1 482 ? 17.516 -11.758 -34.75 1 95.25 482 GLU A O 1
ATOM 3720 N N . ARG A 1 483 ? 15.445 -11.289 -34.344 1 96.56 483 ARG A N 1
ATOM 3721 C CA . ARG A 1 483 ? 15.031 -12.688 -34.312 1 96.56 483 ARG A CA 1
ATOM 3722 C C . ARG A 1 483 ? 14.148 -13.031 -35.5 1 96.56 483 ARG A C 1
ATOM 3724 O O . ARG A 1 483 ? 12.922 -12.875 -35.438 1 96.56 483 ARG A O 1
ATOM 3731 N N . PRO A 1 484 ? 14.75 -13.602 -36.469 1 96.19 484 PRO A N 1
ATOM 3732 C CA . PRO A 1 484 ? 14.023 -13.797 -37.719 1 96.19 484 PRO A CA 1
ATOM 3733 C C . PRO A 1 484 ? 12.961 -14.891 -37.625 1 96.19 484 PRO A C 1
ATOM 3735 O O . PRO A 1 484 ? 11.961 -14.852 -38.344 1 96.19 484 PRO A O 1
ATOM 3738 N N . ASP A 1 485 ? 13.18 -15.883 -36.812 1 96.06 485 ASP A N 1
ATOM 3739 C CA . ASP A 1 485 ? 12.188 -16.938 -36.625 1 96.06 485 ASP A CA 1
ATOM 3740 C C . ASP A 1 485 ? 11.047 -16.469 -35.75 1 96.06 485 ASP A C 1
ATOM 3742 O O . ASP A 1 485 ? 11.273 -16 -34.625 1 96.06 485 ASP A O 1
ATOM 3746 N N . GLU A 1 486 ? 9.883 -16.672 -36.219 1 95 486 GLU A N 1
ATOM 3747 C CA . GLU A 1 486 ? 8.695 -16.156 -35.531 1 95 486 GLU A CA 1
ATOM 3748 C C . GLU A 1 486 ? 8.562 -16.75 -34.156 1 95 486 GLU A C 1
ATOM 3750 O O . GLU A 1 486 ? 8.219 -16.047 -33.188 1 95 486 GLU A O 1
ATOM 3755 N N . TRP A 1 487 ? 8.766 -18.078 -33.938 1 96.12 487 TRP A N 1
ATOM 3756 C CA . TRP A 1 487 ? 8.664 -18.75 -32.656 1 96.12 487 TRP A CA 1
ATOM 3757 C C . TRP A 1 487 ? 9.641 -18.156 -31.641 1 96.12 487 TRP A C 1
ATOM 3759 O O . TRP A 1 487 ? 9.289 -17.938 -30.484 1 96.12 487 TRP A O 1
ATOM 3769 N N . ASP A 1 488 ? 10.812 -17.828 -32.156 1 96.69 488 ASP A N 1
ATOM 3770 C CA . ASP A 1 488 ? 11.859 -17.297 -31.281 1 96.69 488 ASP A CA 1
ATOM 3771 C C . ASP A 1 488 ? 11.57 -15.836 -30.891 1 96.69 488 ASP A C 1
ATOM 3773 O O . ASP A 1 488 ? 12.047 -15.359 -29.875 1 96.69 488 ASP A O 1
ATOM 3777 N N . ALA A 1 489 ? 10.789 -15.156 -31.688 1 96.31 489 ALA A N 1
ATOM 3778 C CA . ALA A 1 489 ? 10.508 -13.742 -31.484 1 96.31 489 ALA A CA 1
ATOM 3779 C C . ALA A 1 489 ? 9.266 -13.547 -30.625 1 96.31 489 ALA A C 1
ATOM 3781 O O . ALA A 1 489 ? 9.047 -12.461 -30.078 1 96.31 489 ALA A O 1
ATOM 3782 N N . ARG A 1 490 ? 8.492 -14.578 -30.516 1 95.81 490 ARG A N 1
ATOM 3783 C CA . ARG A 1 490 ? 7.234 -14.469 -29.781 1 95.81 490 ARG A CA 1
ATOM 3784 C C . ARG A 1 490 ? 7.48 -14.156 -28.312 1 95.81 490 ARG A C 1
ATOM 3786 O O . ARG A 1 490 ? 8.352 -14.766 -27.688 1 95.81 490 ARG A O 1
ATOM 3793 N N . HIS A 1 491 ? 6.707 -13.125 -27.797 1 95.69 491 HIS A N 1
ATOM 3794 C CA . HIS A 1 491 ? 6.711 -12.719 -26.391 1 95.69 491 HIS A CA 1
ATOM 3795 C C . HIS A 1 491 ? 8.078 -12.188 -25.984 1 95.69 491 HIS A C 1
ATOM 3797 O O . HIS A 1 491 ? 8.508 -12.391 -24.844 1 95.69 491 HIS A O 1
ATOM 3803 N N . PHE A 1 492 ? 8.867 -11.75 -26.875 1 95.62 492 PHE A N 1
ATOM 3804 C CA . PHE A 1 492 ? 10.125 -11.039 -26.672 1 95.62 492 PHE A CA 1
ATOM 3805 C C . PHE A 1 492 ? 10.141 -9.734 -27.453 1 95.62 492 PHE A C 1
ATOM 3807 O O . PHE A 1 492 ? 9.656 -9.68 -28.594 1 95.62 492 PHE A O 1
ATOM 3814 N N . TRP A 1 493 ? 10.711 -8.664 -26.812 1 95.75 493 TRP A N 1
ATOM 3815 C CA . TRP A 1 493 ? 10.797 -7.363 -27.469 1 95.75 493 TRP A CA 1
ATOM 3816 C C . TRP A 1 493 ? 12.25 -6.895 -27.562 1 95.75 493 TRP A C 1
ATOM 3818 O O . TRP A 1 493 ? 12.914 -6.719 -26.531 1 95.75 493 TRP A O 1
ATOM 3828 N N . ARG A 1 494 ? 12.633 -6.629 -28.734 1 95.69 494 ARG A N 1
ATOM 3829 C CA . ARG A 1 494 ? 14.023 -6.297 -29.031 1 95.69 494 ARG A CA 1
ATOM 3830 C C . ARG A 1 494 ? 14.5 -5.117 -28.188 1 95.69 494 ARG A C 1
ATOM 3832 O O . ARG A 1 494 ? 15.664 -5.062 -27.781 1 95.69 494 ARG A O 1
ATOM 3839 N N . VAL A 1 495 ? 13.625 -4.27 -27.938 1 97.94 495 VAL A N 1
ATOM 3840 C CA . VAL A 1 495 ? 13.938 -3.041 -27.219 1 97.94 495 VAL A CA 1
ATOM 3841 C C . VAL A 1 495 ? 14.469 -3.381 -25.828 1 97.94 495 VAL A C 1
ATOM 3843 O O . VAL A 1 495 ? 15.281 -2.641 -25.266 1 97.94 495 VAL A O 1
ATOM 3846 N N . SER A 1 496 ? 14.062 -4.5 -25.234 1 98.12 496 SER A N 1
ATOM 3847 C CA . SER A 1 496 ? 14.508 -4.891 -23.906 1 98.12 496 SER A CA 1
ATOM 3848 C C . SER A 1 496 ? 16.016 -5.078 -23.844 1 98.12 496 SER A C 1
ATOM 3850 O O . SER A 1 496 ? 16.656 -4.793 -22.828 1 98.12 496 SER A O 1
ATOM 3852 N N . ASN A 1 497 ? 16.625 -5.555 -24.922 1 98.5 497 ASN A N 1
ATOM 3853 C CA . ASN A 1 497 ? 18.062 -5.695 -24.969 1 98.5 497 ASN A CA 1
ATOM 3854 C C . ASN A 1 497 ? 18.766 -4.34 -25.062 1 98.5 497 ASN A C 1
ATOM 3856 O O . ASN A 1 497 ? 19.859 -4.168 -24.531 1 98.5 497 ASN A O 1
ATOM 3860 N N . ALA A 1 498 ? 18.109 -3.453 -25.766 1 98.69 498 ALA A N 1
ATOM 3861 C CA . ALA A 1 498 ? 18.656 -2.096 -25.812 1 98.69 498 ALA A CA 1
ATOM 3862 C C . ALA A 1 498 ? 18.594 -1.444 -24.422 1 98.69 498 ALA A C 1
ATOM 3864 O O . ALA A 1 498 ? 19.516 -0.734 -24.031 1 98.69 498 ALA A O 1
ATOM 3865 N N . GLU A 1 499 ? 17.469 -1.616 -23.719 1 98.75 499 GLU A N 1
ATOM 3866 C CA . GLU A 1 499 ? 17.328 -1.13 -22.344 1 98.75 499 GLU A CA 1
ATOM 3867 C C . GLU A 1 499 ? 18.438 -1.67 -21.453 1 98.75 499 GLU A C 1
ATOM 3869 O O . GLU A 1 499 ? 18.984 -0.938 -20.625 1 98.75 499 GLU A O 1
ATOM 3874 N N . HIS A 1 500 ? 18.719 -2.963 -21.641 1 98.62 500 HIS A N 1
ATOM 3875 C CA . HIS A 1 500 ? 19.797 -3.617 -20.922 1 98.62 500 HIS A CA 1
ATOM 3876 C C . HIS A 1 500 ? 21.125 -2.875 -21.109 1 98.62 500 HIS A C 1
ATOM 3878 O O . HIS A 1 500 ? 21.828 -2.588 -20.141 1 98.62 500 HIS A O 1
ATOM 3884 N N . LEU A 1 501 ? 21.438 -2.574 -22.297 1 98.69 501 LEU A N 1
ATOM 3885 C CA . LEU A 1 501 ? 22.688 -1.887 -22.609 1 98.69 501 LEU A CA 1
ATOM 3886 C C . LEU A 1 501 ? 22.672 -0.463 -22.062 1 98.69 501 LEU A C 1
ATOM 3888 O O . LEU A 1 501 ? 23.688 0.015 -21.547 1 98.69 501 LEU A O 1
ATOM 3892 N N . ALA A 1 502 ? 21.547 0.185 -22.188 1 98.62 502 ALA A N 1
ATOM 3893 C CA . ALA A 1 502 ? 21.422 1.545 -21.672 1 98.62 502 ALA A CA 1
ATOM 3894 C C . ALA A 1 502 ? 21.672 1.584 -20.172 1 98.62 502 ALA A C 1
ATOM 3896 O O . ALA A 1 502 ? 22.359 2.479 -19.672 1 98.62 502 ALA A O 1
ATOM 3897 N N . LEU A 1 503 ? 21.094 0.68 -19.469 1 98.31 503 LEU A N 1
ATOM 3898 C CA . LEU A 1 503 ? 21.312 0.571 -18.031 1 98.31 503 LEU A CA 1
ATOM 3899 C C . LEU A 1 503 ? 22.797 0.334 -17.719 1 98.31 503 LEU A C 1
ATOM 3901 O O . LEU A 1 503 ? 23.344 0.958 -16.812 1 98.31 503 LEU A O 1
ATOM 3905 N N . SER A 1 504 ? 23.453 -0.489 -18.453 1 97.56 504 SER A N 1
ATOM 3906 C CA . SER A 1 504 ? 24.844 -0.885 -18.234 1 97.56 504 SER A CA 1
ATOM 3907 C C . SER A 1 504 ? 25.797 0.285 -18.453 1 97.56 504 SER A C 1
ATOM 3909 O O . SER A 1 504 ? 26.891 0.321 -17.875 1 97.56 504 SER A O 1
ATOM 3911 N N . GLU A 1 505 ? 25.438 1.21 -19.281 1 97.62 505 GLU A N 1
ATOM 3912 C CA . GLU A 1 505 ? 26.328 2.32 -19.625 1 97.62 505 GLU A CA 1
ATOM 3913 C C . GLU A 1 505 ? 25.938 3.586 -18.875 1 97.62 505 GLU A C 1
ATOM 3915 O O . GLU A 1 505 ? 26.719 4.531 -18.781 1 97.62 505 GLU A O 1
ATOM 3920 N N . GLY A 1 506 ? 24.797 3.611 -18.344 1 97.94 506 GLY A N 1
ATOM 3921 C CA . GLY A 1 506 ? 24.266 4.77 -17.641 1 97.94 506 GLY A CA 1
ATOM 3922 C C . GLY A 1 506 ? 23.625 4.414 -16.312 1 97.94 506 GLY A C 1
ATOM 3923 O O . GLY A 1 506 ? 24.297 3.953 -15.398 1 97.94 506 GLY A O 1
ATOM 3924 N N . VAL A 1 507 ? 22.297 4.625 -16.266 1 98.62 507 VAL A N 1
ATOM 3925 C CA . VAL A 1 507 ? 21.5 4.309 -15.078 1 98.62 507 VAL A CA 1
ATOM 3926 C C . VAL A 1 507 ? 20.062 3.957 -15.492 1 98.62 507 VAL A C 1
ATOM 3928 O O . VAL A 1 507 ? 19.5 4.578 -16.406 1 98.62 507 VAL A O 1
ATOM 3931 N N . GLY A 1 508 ? 19.594 2.893 -15 1 98.81 508 GLY A N 1
ATOM 3932 C CA . GLY A 1 508 ? 18.234 2.451 -15.25 1 98.81 508 GLY A CA 1
ATOM 3933 C C . GLY A 1 508 ? 17.469 2.109 -13.984 1 98.81 508 GLY A C 1
ATOM 3934 O O . GLY A 1 508 ? 18.078 1.89 -12.93 1 98.81 508 GLY A O 1
ATOM 3935 N N . MET A 1 509 ? 16.141 2.172 -14.031 1 98.88 509 MET A N 1
ATOM 3936 C CA . MET A 1 509 ? 15.297 1.737 -12.914 1 98.88 509 MET A CA 1
ATOM 3937 C C . MET A 1 509 ? 14.375 0.601 -13.344 1 98.88 509 MET A C 1
ATOM 3939 O O . MET A 1 509 ? 13.883 0.589 -14.469 1 98.88 509 MET A O 1
ATOM 3943 N N . ILE A 1 510 ? 14.211 -0.384 -12.539 1 98.81 510 ILE A N 1
ATOM 3944 C CA . ILE A 1 510 ? 13.406 -1.568 -12.812 1 98.81 510 ILE A CA 1
ATOM 3945 C C . ILE A 1 510 ? 12.383 -1.771 -11.695 1 98.81 510 ILE A C 1
ATOM 3947 O O . ILE A 1 510 ? 12.734 -1.754 -10.516 1 98.81 510 ILE A O 1
ATOM 3951 N N . ASN A 1 511 ? 11.086 -1.911 -12.047 1 98.75 511 ASN A N 1
ATOM 3952 C CA . ASN A 1 511 ? 10.008 -2.201 -11.109 1 98.75 511 ASN A CA 1
ATOM 3953 C C . ASN A 1 511 ? 10.109 -3.623 -10.562 1 98.75 511 ASN A C 1
ATOM 3955 O O . ASN A 1 511 ? 9.961 -4.59 -11.312 1 98.75 511 ASN A O 1
ATOM 3959 N N . LEU A 1 512 ? 10.367 -3.766 -9.25 1 98.5 512 LEU A N 1
ATOM 3960 C CA . LEU A 1 512 ? 10.531 -5.059 -8.594 1 98.5 512 LEU A CA 1
ATOM 3961 C C . LEU A 1 512 ? 9.43 -5.289 -7.562 1 98.5 512 LEU A C 1
ATOM 3963 O O . LEU A 1 512 ? 9.586 -6.105 -6.652 1 98.5 512 LEU A O 1
ATOM 3967 N N . SER A 1 513 ? 8.312 -4.613 -7.719 1 98.12 513 SER A N 1
ATOM 3968 C CA . SER A 1 513 ? 7.285 -4.582 -6.68 1 98.12 513 SER A CA 1
ATOM 3969 C C . SER A 1 513 ? 6.586 -5.93 -6.555 1 98.12 513 SER A C 1
ATOM 3971 O O . SER A 1 513 ? 5.824 -6.152 -5.613 1 98.12 513 SER A O 1
ATOM 3973 N N . HIS A 1 514 ? 6.895 -6.891 -7.438 1 97.69 514 HIS A N 1
ATOM 3974 C CA . HIS A 1 514 ? 6.273 -8.211 -7.355 1 97.69 514 HIS A CA 1
ATOM 3975 C C . HIS A 1 514 ? 6.957 -9.078 -6.305 1 97.69 514 HIS A C 1
ATOM 3977 O O . HIS A 1 514 ? 6.496 -10.18 -6.004 1 97.69 514 HIS A O 1
ATOM 3983 N N . PHE A 1 515 ? 8.07 -8.656 -5.645 1 98.06 515 PHE A N 1
ATOM 3984 C CA . PHE A 1 515 ? 8.742 -9.414 -4.598 1 98.06 515 PHE A CA 1
ATOM 3985 C C . PHE A 1 515 ? 7.773 -9.766 -3.475 1 98.06 515 PHE A C 1
ATOM 3987 O O . PHE A 1 515 ? 6.84 -9.016 -3.193 1 98.06 515 PHE A O 1
ATOM 3994 N N . ALA A 1 516 ? 7.953 -10.945 -2.949 1 98.06 516 ALA A N 1
ATOM 3995 C CA . ALA A 1 516 ? 7.32 -11.258 -1.671 1 98.06 516 ALA A CA 1
ATOM 3996 C C . ALA A 1 516 ? 8.203 -10.82 -0.503 1 98.06 516 ALA A C 1
ATOM 3998 O O . ALA A 1 516 ? 9.391 -11.148 -0.455 1 98.06 516 ALA A O 1
ATOM 3999 N N . ILE A 1 517 ? 7.688 -10 0.348 1 98.44 517 ILE A N 1
ATOM 4000 C CA . ILE A 1 517 ? 8.453 -9.414 1.442 1 98.44 517 ILE A CA 1
ATOM 4001 C C . ILE A 1 517 ? 7.781 -9.742 2.775 1 98.44 517 ILE A C 1
ATOM 4003 O O . ILE A 1 517 ? 6.59 -9.477 2.961 1 98.44 517 ILE A O 1
ATOM 4007 N N . PHE A 1 518 ? 8.523 -10.297 3.768 1 98.19 518 PHE A N 1
ATOM 4008 C CA . PHE A 1 518 ? 7.992 -10.664 5.074 1 98.19 518 PHE A CA 1
ATOM 4009 C C . PHE A 1 518 ? 8.844 -10.086 6.195 1 98.19 518 PHE A C 1
ATOM 4011 O O . PHE A 1 518 ? 10.055 -10.336 6.25 1 98.19 518 PHE A O 1
ATOM 4018 N N . ASP A 1 519 ? 8.305 -9.32 7.031 1 97.44 519 ASP A N 1
ATOM 4019 C CA . ASP A 1 519 ? 8.977 -8.922 8.266 1 97.44 519 ASP A CA 1
ATOM 4020 C C . ASP A 1 519 ? 8.688 -9.906 9.391 1 97.44 519 ASP A C 1
ATOM 4022 O O . ASP A 1 519 ? 7.527 -10.195 9.695 1 97.44 519 ASP A O 1
ATOM 4026 N N . VAL A 1 520 ? 9.68 -10.5 9.914 1 97.62 520 VAL A N 1
ATOM 4027 C CA . VAL A 1 520 ? 9.578 -11.445 11.023 1 97.62 520 VAL A CA 1
ATOM 4028 C C . VAL A 1 520 ? 10.109 -10.797 12.305 1 97.62 520 VAL A C 1
ATOM 4030 O O . VAL A 1 520 ? 11.297 -10.484 12.398 1 97.62 520 VAL A O 1
ATOM 4033 N N . THR A 1 521 ? 9.266 -10.602 13.227 1 94.94 521 THR A N 1
ATOM 4034 C CA . THR A 1 521 ? 9.656 -9.883 14.438 1 94.94 521 THR A CA 1
ATOM 4035 C C . THR A 1 521 ? 9.305 -10.695 15.68 1 94.94 521 THR A C 1
ATOM 4037 O O . THR A 1 521 ? 8.422 -11.555 15.633 1 94.94 521 THR A O 1
ATOM 4040 N N . GLY A 1 522 ? 9.953 -10.469 16.797 1 93.38 522 GLY A N 1
ATOM 4041 C CA . GLY A 1 522 ? 9.719 -11.133 18.062 1 93.38 522 GLY A CA 1
ATOM 4042 C C . GLY A 1 522 ? 10.93 -11.875 18.578 1 93.38 522 GLY A C 1
ATOM 4043 O O . GLY A 1 522 ? 11.883 -12.109 17.844 1 93.38 522 GLY A O 1
ATOM 4044 N N . PRO A 1 523 ? 10.945 -12.25 19.812 1 93.81 523 PRO A N 1
ATOM 4045 C CA . PRO A 1 523 ? 12.094 -12.898 20.453 1 93.81 523 PRO A CA 1
ATOM 4046 C C . PRO A 1 523 ? 12.492 -14.203 19.766 1 93.81 523 PRO A C 1
ATOM 4048 O O . PRO A 1 523 ? 13.656 -14.609 19.828 1 93.81 523 PRO A O 1
ATOM 4051 N N . ASP A 1 524 ? 11.531 -14.852 19.062 1 96.75 524 ASP A N 1
ATOM 4052 C CA . ASP A 1 524 ? 11.812 -16.156 18.453 1 96.75 524 ASP A CA 1
ATOM 4053 C C . ASP A 1 524 ? 12.219 -15.992 16.984 1 96.75 524 ASP A C 1
ATOM 4055 O O . ASP A 1 524 ? 12.547 -16.969 16.328 1 96.75 524 ASP A O 1
ATOM 4059 N N . ALA A 1 525 ? 12.18 -14.758 16.484 1 97.56 525 ALA A N 1
ATOM 4060 C CA . ALA A 1 525 ? 12.461 -14.516 15.07 1 97.56 525 ALA A CA 1
ATOM 4061 C C . ALA A 1 525 ? 13.859 -14.992 14.703 1 97.56 525 ALA A C 1
ATOM 4063 O O . ALA A 1 525 ? 14.047 -15.672 13.688 1 97.56 525 ALA A O 1
ATOM 4064 N N . GLU A 1 526 ? 14.844 -14.648 15.508 1 97.31 526 GLU A N 1
ATOM 4065 C CA . GLU A 1 526 ? 16.219 -15.031 15.234 1 97.31 526 GLU A CA 1
ATOM 4066 C C . GLU A 1 526 ? 16.391 -16.547 15.234 1 97.31 526 GLU A C 1
ATOM 4068 O O . GLU A 1 526 ? 17.031 -17.109 14.344 1 97.31 526 GLU A O 1
ATOM 4073 N N . GLY A 1 527 ? 15.836 -17.172 16.25 1 97.38 527 GLY A N 1
ATOM 4074 C CA . GLY A 1 527 ? 15.953 -18.609 16.328 1 97.38 527 GLY A CA 1
ATOM 4075 C C . GLY A 1 527 ? 15.398 -19.328 15.102 1 97.38 527 GLY A C 1
ATOM 4076 O O . GLY A 1 527 ? 16.016 -20.266 14.594 1 97.38 527 GLY A O 1
ATOM 4077 N N . LEU A 1 528 ? 14.273 -18.891 14.602 1 98.19 528 LEU A N 1
ATOM 4078 C CA . LEU A 1 528 ? 13.656 -19.5 13.43 1 98.19 528 LEU A CA 1
ATOM 4079 C C . LEU A 1 528 ? 14.539 -19.312 12.195 1 98.19 528 LEU A C 1
ATOM 4081 O O . LEU A 1 528 ? 14.852 -20.281 11.508 1 98.19 528 LEU A O 1
ATOM 4085 N N . LEU A 1 529 ? 14.945 -18.078 11.945 1 98.38 529 LEU A N 1
ATOM 4086 C CA . LEU A 1 529 ? 15.633 -17.781 10.695 1 98.38 529 LEU A CA 1
ATOM 4087 C C . LEU A 1 529 ? 17.047 -18.344 10.703 1 98.38 529 LEU A C 1
ATOM 4089 O O . LEU A 1 529 ? 17.562 -18.734 9.656 1 98.38 529 LEU A O 1
ATOM 4093 N N . GLU A 1 530 ? 17.703 -18.422 11.883 1 97.56 530 GLU A N 1
ATOM 4094 C CA . GLU A 1 530 ? 19 -19.078 11.984 1 97.56 530 GLU A CA 1
ATOM 4095 C C . GLU A 1 530 ? 18.891 -20.578 11.695 1 97.56 530 GLU A C 1
ATOM 4097 O O . GLU A 1 530 ? 19.766 -21.156 11.07 1 97.56 530 GLU A O 1
ATOM 4102 N N . TYR A 1 531 ? 17.859 -21.094 12.156 1 98.12 531 TYR A N 1
ATOM 4103 C CA . TYR A 1 531 ? 17.672 -22.531 11.945 1 98.12 531 TYR A CA 1
ATOM 4104 C C . TYR A 1 531 ? 17.375 -22.828 10.484 1 98.12 531 TYR A C 1
ATOM 4106 O O . TYR A 1 531 ? 17.828 -23.844 9.953 1 98.12 531 TYR A O 1
ATOM 4114 N N . LEU A 1 532 ? 16.625 -21.984 9.828 1 98.44 532 LEU A N 1
ATOM 4115 C CA . LEU A 1 532 ? 16.203 -22.25 8.453 1 98.44 532 LEU A CA 1
ATOM 4116 C C . LEU A 1 532 ? 17.328 -21.906 7.469 1 98.44 532 LEU A C 1
ATOM 4118 O O . LEU A 1 532 ? 17.391 -22.484 6.379 1 98.44 532 LEU A O 1
ATOM 4122 N N . SER A 1 533 ? 18.219 -21.031 7.824 1 98.5 533 SER A N 1
ATOM 4123 C CA . SER A 1 533 ? 19.188 -20.469 6.883 1 98.5 533 SER A CA 1
ATOM 4124 C C . SER A 1 533 ? 20.516 -21.219 6.953 1 98.5 533 SER A C 1
ATOM 4126 O O . SER A 1 533 ? 20.984 -21.562 8.039 1 98.5 533 SER A O 1
ATOM 4128 N N . VAL A 1 534 ? 21.109 -21.375 5.777 1 98.25 534 VAL A N 1
ATOM 4129 C CA . VAL A 1 534 ? 22.453 -21.938 5.723 1 98.25 534 VAL A CA 1
ATOM 4130 C C . VAL A 1 534 ? 23.469 -20.922 6.23 1 98.25 534 VAL A C 1
ATOM 4132 O O . VAL A 1 534 ? 24.391 -21.266 6.977 1 98.25 534 VAL A O 1
ATOM 4135 N N . ALA A 1 535 ? 23.297 -19.688 5.832 1 97.88 535 ALA A N 1
ATOM 4136 C CA . ALA A 1 535 ? 24.188 -18.609 6.266 1 97.88 535 ALA A CA 1
ATOM 4137 C C . ALA A 1 535 ? 23.781 -18.078 7.633 1 97.88 535 ALA A C 1
ATOM 4139 O O . ALA A 1 535 ? 22.625 -18.234 8.047 1 97.88 535 ALA A O 1
ATOM 4140 N N . ARG A 1 536 ? 24.734 -17.5 8.352 1 96.94 536 ARG A N 1
ATOM 4141 C CA . ARG A 1 536 ? 24.438 -16.812 9.602 1 96.94 536 ARG A CA 1
ATOM 4142 C C . ARG A 1 536 ? 23.656 -15.523 9.344 1 96.94 536 ARG A C 1
ATOM 4144 O O . ARG A 1 536 ? 24.125 -14.648 8.602 1 96.94 536 ARG A O 1
ATOM 4151 N N . VAL A 1 537 ? 22.5 -15.375 9.961 1 97.25 537 VAL A N 1
ATOM 4152 C CA . VAL A 1 537 ? 21.688 -14.188 9.727 1 97.25 537 VAL A CA 1
ATOM 4153 C C . VAL A 1 537 ? 21.516 -13.414 11.031 1 97.25 537 VAL A C 1
ATOM 4155 O O . VAL A 1 537 ? 21.156 -12.234 11.023 1 97.25 537 VAL A O 1
ATOM 4158 N N . GLY A 1 538 ? 21.672 -14.023 12.156 1 95.56 538 GLY A N 1
ATOM 4159 C CA . GLY A 1 538 ? 21.562 -13.406 13.469 1 95.56 538 GLY A CA 1
ATOM 4160 C C . GLY A 1 538 ? 22.875 -13.297 14.203 1 95.56 538 GLY A C 1
ATOM 4161 O O . GLY A 1 538 ? 23.922 -13.078 13.578 1 95.56 538 GLY A O 1
ATOM 4162 N N . GLY A 1 539 ? 22.844 -13.305 15.555 1 92.69 539 GLY A N 1
ATOM 4163 C CA . GLY A 1 539 ? 24.047 -13.219 16.359 1 92.69 539 GLY A CA 1
ATOM 4164 C C . GLY A 1 539 ? 24.766 -11.883 16.219 1 92.69 539 GLY A C 1
ATOM 4165 O O . GLY A 1 539 ? 24.172 -10.828 16.5 1 92.69 539 GLY A O 1
ATOM 4166 N N . GLU A 1 540 ? 25.938 -11.969 15.641 1 91.62 540 GLU A N 1
ATOM 4167 C CA . GLU A 1 540 ? 26.797 -10.789 15.547 1 91.62 540 GLU A CA 1
ATOM 4168 C C . GLU A 1 540 ? 26.594 -10.062 14.219 1 91.62 540 GLU A C 1
ATOM 4170 O O . GLU A 1 540 ? 27.281 -9.086 13.93 1 91.62 540 GLU A O 1
ATOM 4175 N N . THR A 1 541 ? 25.688 -10.57 13.5 1 95 541 THR A N 1
ATOM 4176 C CA . THR A 1 541 ? 25.406 -9.883 12.25 1 95 541 THR A CA 1
ATOM 4177 C C . THR A 1 541 ? 24.938 -8.453 12.508 1 95 541 THR A C 1
ATOM 4179 O O . THR A 1 541 ? 23.984 -8.234 13.258 1 95 541 THR A O 1
ATOM 4182 N N . PRO A 1 542 ? 25.609 -7.496 11.938 1 95.5 542 PRO A N 1
ATOM 4183 C CA . PRO A 1 542 ? 25.25 -6.102 12.195 1 95.5 542 PRO A CA 1
ATOM 4184 C C . PRO A 1 542 ? 23.844 -5.754 11.695 1 95.5 542 PRO A C 1
ATOM 4186 O O . PRO A 1 542 ? 23.375 -6.344 10.719 1 95.5 542 PRO A O 1
ATOM 4189 N N . LEU A 1 543 ? 23.234 -4.82 12.367 1 95.75 543 LEU A N 1
ATOM 4190 C CA . LEU A 1 543 ? 21.969 -4.285 11.883 1 95.75 543 LEU A CA 1
ATOM 4191 C C . LEU A 1 543 ? 22.125 -3.691 10.484 1 95.75 543 LEU A C 1
ATOM 4193 O O . LEU A 1 543 ? 23.125 -3.025 10.195 1 95.75 543 LEU A O 1
ATOM 4197 N N . GLY A 1 544 ? 21.156 -4.016 9.617 1 97.06 544 GLY A N 1
ATOM 4198 C CA . GLY A 1 544 ? 21.172 -3.496 8.258 1 97.06 544 GLY A CA 1
ATOM 4199 C C . GLY A 1 544 ? 21.922 -4.395 7.285 1 97.06 544 GLY A C 1
ATOM 4200 O O . GLY A 1 544 ? 21.844 -4.207 6.07 1 97.06 544 GLY A O 1
ATOM 4201 N N . LYS A 1 545 ? 22.641 -5.363 7.793 1 97.31 545 LYS A N 1
ATOM 4202 C CA . LYS A 1 545 ? 23.359 -6.266 6.91 1 97.31 545 LYS A CA 1
ATOM 4203 C C . LYS A 1 545 ? 22.406 -7.234 6.211 1 97.31 545 LYS A C 1
ATOM 4205 O O . LYS A 1 545 ? 21.547 -7.832 6.852 1 97.31 545 LYS A O 1
ATOM 4210 N N . GLY A 1 546 ? 22.547 -7.277 4.891 1 97.19 546 GLY A N 1
ATOM 4211 C CA . GLY A 1 546 ? 21.797 -8.25 4.109 1 97.19 546 GLY A CA 1
ATOM 4212 C C . GLY A 1 546 ? 22.594 -9.516 3.812 1 97.19 546 GLY A C 1
ATOM 4213 O O . GLY A 1 546 ? 23.766 -9.445 3.459 1 97.19 546 GLY A O 1
ATOM 4214 N N . ILE A 1 547 ? 21.922 -10.633 3.992 1 97.75 547 ILE A N 1
ATOM 4215 C CA . ILE A 1 547 ? 22.562 -11.922 3.787 1 97.75 547 ILE A CA 1
ATOM 4216 C C . ILE A 1 547 ? 21.781 -12.727 2.752 1 97.75 547 ILE A C 1
ATOM 4218 O O . ILE A 1 547 ? 20.609 -13.047 2.961 1 97.75 547 ILE A O 1
ATOM 4222 N N . TYR A 1 548 ? 22.453 -12.945 1.587 1 96.56 548 TYR A N 1
ATOM 4223 C CA . TYR A 1 548 ? 21.938 -13.93 0.642 1 96.56 548 TYR A CA 1
ATOM 4224 C C . TYR A 1 548 ? 22.109 -15.344 1.179 1 96.56 548 TYR A C 1
ATOM 4226 O O . TYR A 1 548 ? 23.219 -15.75 1.54 1 96.56 548 TYR A O 1
ATOM 4234 N N . THR A 1 549 ? 20.953 -16.125 1.301 1 97.94 549 THR A N 1
ATOM 4235 C CA . THR A 1 549 ? 21.047 -17.438 1.917 1 97.94 549 THR A CA 1
ATOM 4236 C C . THR A 1 549 ? 20 -18.391 1.329 1 97.94 549 THR A C 1
ATOM 4238 O O . THR A 1 549 ? 19.297 -18.031 0.372 1 97.94 549 THR A O 1
ATOM 4241 N N . HIS A 1 550 ? 20.031 -19.625 1.88 1 98.38 550 HIS A N 1
ATOM 4242 C CA . HIS A 1 550 ? 19.188 -20.688 1.341 1 98.38 550 HIS A CA 1
ATOM 4243 C C . HIS A 1 550 ? 18.562 -21.516 2.457 1 98.38 550 HIS A C 1
ATOM 4245 O O . HIS A 1 550 ? 19.172 -21.703 3.514 1 98.38 550 HIS A O 1
ATOM 4251 N N . PHE A 1 551 ? 17.312 -21.906 2.24 1 98.44 551 PHE A N 1
ATOM 4252 C CA . PHE A 1 551 ? 16.75 -22.984 3.023 1 98.44 551 PHE A CA 1
ATOM 4253 C C . PHE A 1 551 ? 16.969 -24.328 2.33 1 98.44 551 PHE A C 1
ATOM 4255 O O . PHE A 1 551 ? 16.875 -24.422 1.104 1 98.44 551 PHE A O 1
ATOM 4262 N N . LEU A 1 552 ? 17.25 -25.328 3.092 1 98 552 LEU A N 1
ATOM 4263 C CA . LEU A 1 552 ? 17.422 -26.688 2.562 1 98 552 LEU A CA 1
ATOM 4264 C C . LEU A 1 552 ? 16.344 -27.625 3.088 1 98 552 LEU A C 1
ATOM 4266 O O . LEU A 1 552 ? 15.75 -27.359 4.137 1 98 552 LEU A O 1
ATOM 4270 N N . ASP A 1 553 ? 16.031 -28.562 2.312 1 96.19 553 ASP A N 1
ATOM 4271 C CA . ASP A 1 553 ? 15.25 -29.656 2.895 1 96.19 553 ASP A CA 1
ATOM 4272 C C . ASP A 1 553 ? 16.141 -30.609 3.682 1 96.19 553 ASP A C 1
ATOM 4274 O O . ASP A 1 553 ? 17.344 -30.375 3.838 1 96.19 553 ASP A O 1
ATOM 4278 N N . ASP A 1 554 ? 15.617 -31.703 4.199 1 95.06 554 ASP A N 1
ATOM 4279 C CA . ASP A 1 554 ? 16.312 -32.594 5.125 1 95.06 554 ASP A CA 1
ATOM 4280 C C . ASP A 1 554 ? 17.406 -33.375 4.406 1 95.06 554 ASP A C 1
ATOM 4282 O O . ASP A 1 554 ? 18.328 -33.875 5.039 1 95.06 554 ASP A O 1
ATOM 4286 N N . ALA A 1 555 ? 17.297 -33.469 3.088 1 95.88 555 ALA A N 1
ATOM 4287 C CA . ALA A 1 555 ? 18.281 -34.219 2.301 1 95.88 555 ALA A CA 1
ATOM 4288 C C . ALA A 1 555 ? 19.344 -33.312 1.729 1 95.88 555 ALA A C 1
ATOM 4290 O O . ALA A 1 555 ? 20.219 -33.75 0.984 1 95.88 555 ALA A O 1
ATOM 4291 N N . GLY A 1 556 ? 19.266 -32.031 2.045 1 96.88 556 GLY A N 1
ATOM 4292 C CA . GLY A 1 556 ? 20.281 -31.078 1.624 1 96.88 556 GLY A CA 1
ATOM 4293 C C . GLY A 1 556 ? 19.969 -30.453 0.279 1 96.88 556 GLY A C 1
ATOM 4294 O O . GLY A 1 556 ? 20.812 -29.75 -0.284 1 96.88 556 GLY A O 1
ATOM 4295 N N . GLY A 1 557 ? 18.828 -30.703 -0.268 1 97.25 557 GLY A N 1
ATOM 4296 C CA . GLY A 1 557 ? 18.406 -30.047 -1.501 1 97.25 557 GLY A CA 1
ATOM 4297 C C . GLY A 1 557 ? 17.984 -28.609 -1.3 1 97.25 557 GLY A C 1
ATOM 4298 O O . GLY A 1 557 ? 17.484 -28.25 -0.23 1 97.25 557 GLY A O 1
ATOM 4299 N N . VAL A 1 558 ? 18.078 -27.75 -2.307 1 97.88 558 VAL A N 1
ATOM 4300 C CA . VAL A 1 558 ? 17.797 -26.328 -2.188 1 97.88 558 VAL A CA 1
ATOM 4301 C C . VAL A 1 558 ? 16.281 -26.094 -2.221 1 97.88 558 VAL A C 1
ATOM 4303 O O . VAL A 1 558 ? 15.656 -26.219 -3.273 1 97.88 558 VAL A O 1
ATOM 4306 N N . HIS A 1 559 ? 15.734 -25.688 -1.128 1 97.12 559 HIS A N 1
ATOM 4307 C CA . HIS A 1 559 ? 14.305 -25.453 -1.011 1 97.12 559 HIS A CA 1
ATOM 4308 C C . HIS A 1 559 ? 13.953 -24 -1.333 1 97.12 559 HIS A C 1
ATOM 4310 O O . HIS A 1 559 ? 12.906 -23.734 -1.934 1 97.12 559 HIS A O 1
ATOM 4316 N N . SER A 1 560 ? 14.773 -23.062 -0.814 1 97.56 560 SER A N 1
ATOM 4317 C CA . SER A 1 560 ? 14.523 -21.656 -1.04 1 97.56 560 SER A CA 1
ATOM 4318 C C . SER A 1 560 ? 15.82 -20.891 -1.291 1 97.56 560 SER A C 1
ATOM 4320 O O . SER A 1 560 ? 16.875 -21.281 -0.792 1 97.56 560 SER A O 1
ATOM 4322 N N . ASP A 1 561 ? 15.711 -19.891 -2.039 1 96.62 561 ASP A N 1
ATOM 4323 C CA . ASP A 1 561 ? 16.719 -18.875 -2.318 1 96.62 561 ASP A CA 1
ATOM 4324 C C . ASP A 1 561 ? 16.203 -17.484 -1.981 1 96.62 561 ASP A C 1
ATOM 4326 O O . ASP A 1 561 ? 15.219 -17.016 -2.561 1 96.62 561 ASP A O 1
ATOM 4330 N N . LEU A 1 562 ? 16.734 -16.781 -1.003 1 97.62 562 LEU A N 1
ATOM 4331 C CA . LEU A 1 562 ? 16.172 -15.523 -0.538 1 97.62 562 LEU A CA 1
ATOM 4332 C C . LEU A 1 562 ? 17.234 -14.672 0.151 1 97.62 562 LEU A C 1
ATOM 4334 O O . LEU A 1 562 ? 18.375 -15.117 0.324 1 97.62 562 LEU A O 1
ATOM 4338 N N . THR A 1 563 ? 16.938 -13.43 0.417 1 98.25 563 THR A N 1
ATOM 4339 C CA . THR A 1 563 ? 17.797 -12.508 1.156 1 98.25 563 THR A CA 1
ATOM 4340 C C . THR A 1 563 ? 17.141 -12.109 2.48 1 98.25 563 THR A C 1
ATOM 4342 O O . THR A 1 563 ? 15.945 -11.836 2.529 1 98.25 563 THR A O 1
ATOM 4345 N N . ILE A 1 564 ? 17.906 -12.156 3.576 1 98.56 564 ILE A N 1
ATOM 4346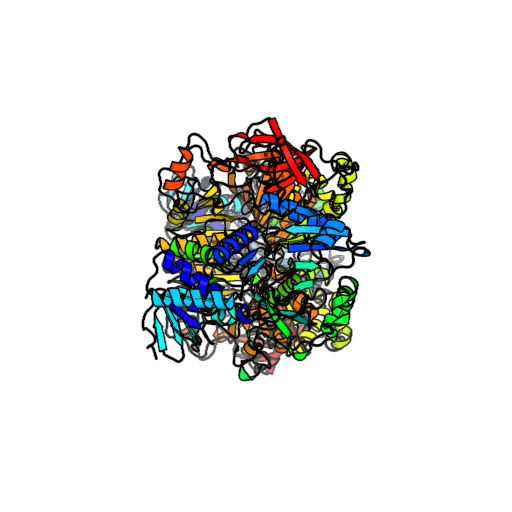 C CA . ILE A 1 564 ? 17.422 -11.773 4.898 1 98.56 564 ILE A CA 1
ATOM 4347 C C . ILE A 1 564 ? 18.219 -10.57 5.41 1 98.56 564 ILE A C 1
ATOM 4349 O O . ILE A 1 564 ? 19.453 -10.578 5.387 1 98.56 564 ILE A O 1
ATOM 4353 N N . VAL A 1 565 ? 17.547 -9.555 5.801 1 98.56 565 VAL A N 1
ATOM 4354 C CA . VAL A 1 565 ? 18.188 -8.367 6.355 1 98.56 565 VAL A CA 1
ATOM 4355 C C . VAL A 1 565 ? 17.812 -8.211 7.824 1 98.56 565 VAL A C 1
ATOM 4357 O O . VAL A 1 565 ? 16.625 -8.266 8.172 1 98.56 565 VAL A O 1
ATOM 4360 N N . ARG A 1 566 ? 18.781 -8.055 8.688 1 97.75 566 ARG A N 1
ATOM 4361 C CA . ARG A 1 566 ? 18.5 -7.797 10.102 1 97.75 566 ARG A CA 1
ATOM 4362 C C . ARG A 1 566 ? 18.094 -6.348 10.328 1 97.75 566 ARG A C 1
ATOM 4364 O O . ARG A 1 566 ? 18.891 -5.43 10.125 1 97.75 566 ARG A O 1
ATOM 4371 N N . LEU A 1 567 ? 16.859 -6.137 10.711 1 96.19 567 LEU A N 1
ATOM 4372 C CA . LEU A 1 567 ? 16.328 -4.793 10.875 1 96.19 567 LEU A CA 1
ATOM 4373 C C . LEU A 1 567 ? 16.562 -4.277 12.289 1 96.19 567 LEU A C 1
ATOM 4375 O O . LEU A 1 567 ? 16.734 -3.074 12.492 1 96.19 567 LEU A O 1
ATOM 4379 N N . ALA A 1 568 ? 16.453 -5.082 13.234 1 93.94 568 ALA A N 1
ATOM 4380 C CA . ALA A 1 568 ? 16.578 -4.789 14.664 1 93.94 568 ALA A CA 1
ATOM 4381 C C . ALA A 1 568 ? 17.062 -6.016 15.43 1 93.94 568 ALA A C 1
ATOM 4383 O O . ALA A 1 568 ? 17.344 -7.062 14.836 1 93.94 568 ALA A O 1
ATOM 4384 N N . ALA A 1 569 ? 17.203 -5.859 16.75 1 91.62 569 ALA A N 1
ATOM 4385 C CA . ALA A 1 569 ? 17.672 -6.965 17.578 1 91.62 569 ALA A CA 1
ATOM 4386 C C . ALA A 1 569 ? 16.766 -8.18 17.438 1 91.62 569 ALA A C 1
ATOM 4388 O O . ALA A 1 569 ? 17.25 -9.32 17.391 1 91.62 569 ALA A O 1
ATOM 4389 N N . ASP A 1 570 ? 15.5 -7.941 17.281 1 94 570 ASP A N 1
ATOM 4390 C CA . ASP A 1 570 ? 14.531 -9.023 17.141 1 94 570 ASP A CA 1
ATOM 4391 C C . ASP A 1 570 ? 13.656 -8.82 15.914 1 94 570 ASP A C 1
ATOM 4393 O O . ASP A 1 570 ? 12.461 -9.117 15.945 1 94 570 ASP A O 1
ATOM 4397 N N . GLY A 1 571 ? 14.195 -8.266 14.914 1 96.19 571 GLY A N 1
ATOM 4398 C CA . GLY A 1 571 ? 13.43 -7.988 13.711 1 96.19 571 GLY A CA 1
ATOM 4399 C C . GLY A 1 571 ? 14.219 -8.242 12.438 1 96.19 571 GLY A C 1
ATOM 4400 O O . GLY A 1 571 ? 15.383 -7.836 12.328 1 96.19 571 GLY A O 1
ATOM 4401 N N . PHE A 1 572 ? 13.633 -8.977 11.531 1 98.38 572 PHE A N 1
ATOM 4402 C CA . PHE A 1 572 ? 14.258 -9.336 10.266 1 98.38 572 PHE A CA 1
ATOM 4403 C C . PHE A 1 572 ? 13.305 -9.109 9.102 1 98.38 572 PHE A C 1
ATOM 4405 O O . PHE A 1 572 ? 12.086 -9.203 9.266 1 98.38 572 PHE A O 1
ATOM 4412 N N . ARG A 1 573 ? 13.836 -8.758 7.992 1 98.25 573 ARG A N 1
ATOM 4413 C CA . ARG A 1 573 ? 13.086 -8.742 6.742 1 98.25 573 ARG A CA 1
ATOM 4414 C C . ARG A 1 573 ? 13.562 -9.852 5.805 1 98.25 573 ARG A C 1
ATOM 4416 O O . ARG A 1 573 ? 14.758 -9.969 5.531 1 98.25 573 ARG A O 1
ATOM 4423 N N . VAL A 1 574 ? 12.617 -10.664 5.32 1 98.75 574 VAL A N 1
ATOM 4424 C CA . VAL A 1 574 ? 12.875 -11.727 4.355 1 98.75 574 VAL A CA 1
ATOM 4425 C C . VAL A 1 574 ? 12.344 -11.32 2.984 1 98.75 574 VAL A C 1
ATOM 4427 O O . VAL A 1 574 ? 11.164 -11.008 2.836 1 98.75 574 VAL A O 1
ATOM 4430 N N . ILE A 1 575 ? 13.188 -11.336 1.959 1 98.5 575 ILE A N 1
ATOM 4431 C CA . ILE A 1 575 ? 12.82 -10.953 0.599 1 98.5 575 ILE A CA 1
ATOM 4432 C C . ILE A 1 575 ? 12.93 -12.164 -0.322 1 98.5 575 ILE A C 1
ATOM 4434 O O . ILE A 1 575 ? 14.008 -12.742 -0.471 1 98.5 575 ILE A O 1
ATOM 4438 N N . CYS A 1 576 ? 11.789 -12.547 -0.905 1 97.06 576 CYS A N 1
ATOM 4439 C CA . CYS A 1 576 ? 11.695 -13.68 -1.814 1 97.06 576 CYS A CA 1
ATOM 4440 C C . CYS A 1 576 ? 11.234 -13.234 -3.197 1 97.06 576 CYS A C 1
ATOM 4442 O O . CYS A 1 576 ? 10.734 -12.125 -3.359 1 97.06 576 CYS A O 1
ATOM 4444 N N . GLY A 1 577 ? 11.523 -14.125 -4.191 1 95.62 577 GLY A N 1
ATOM 4445 C CA . GLY A 1 577 ? 10.852 -13.914 -5.465 1 95.62 577 GLY A CA 1
ATOM 4446 C C . GLY A 1 577 ? 9.344 -14.055 -5.371 1 95.62 577 GLY A C 1
ATOM 4447 O O . GLY A 1 577 ? 8.836 -14.812 -4.539 1 95.62 577 GLY A O 1
ATOM 4448 N N . GLY A 1 578 ? 8.648 -13.367 -6.227 1 94.81 578 GLY A N 1
ATOM 4449 C CA . GLY A 1 578 ? 7.199 -13.406 -6.211 1 94.81 578 GLY A CA 1
ATOM 4450 C C . GLY A 1 578 ? 6.637 -14.797 -6.434 1 94.81 578 GLY A C 1
ATOM 4451 O O . GLY A 1 578 ? 5.703 -15.211 -5.746 1 94.81 578 GLY A O 1
ATOM 4452 N N . ASP A 1 579 ? 7.184 -15.562 -7.316 1 93.81 579 ASP A N 1
ATOM 4453 C CA . ASP A 1 579 ? 6.684 -16.875 -7.695 1 93.81 579 ASP A CA 1
ATOM 4454 C C . ASP A 1 579 ? 6.949 -17.906 -6.598 1 93.81 579 ASP A C 1
ATOM 4456 O O . ASP A 1 579 ? 6.293 -18.938 -6.539 1 93.81 579 ASP A O 1
ATOM 4460 N N . THR A 1 580 ? 7.871 -17.625 -5.652 1 96.44 580 THR A N 1
ATOM 4461 C CA . THR A 1 580 ? 8.25 -18.594 -4.617 1 96.44 580 THR A CA 1
ATOM 4462 C C . THR A 1 580 ? 7.711 -18.156 -3.258 1 96.44 580 THR A C 1
ATOM 4464 O O . THR A 1 580 ? 7.676 -18.938 -2.314 1 96.44 580 THR A O 1
ATOM 4467 N N . GLY A 1 581 ? 7.234 -16.953 -3.242 1 96.94 581 GLY A N 1
ATOM 4468 C CA . GLY A 1 581 ? 6.953 -16.281 -1.98 1 96.94 581 GLY A CA 1
ATOM 4469 C C . GLY A 1 581 ? 5.969 -17.047 -1.11 1 96.94 581 GLY A C 1
ATOM 4470 O O . GLY A 1 581 ? 6.199 -17.219 0.087 1 96.94 581 GLY A O 1
ATOM 4471 N N . HIS A 1 582 ? 4.879 -17.469 -1.687 1 97.19 582 HIS A N 1
ATOM 4472 C CA . HIS A 1 582 ? 3.85 -18.109 -0.886 1 97.19 582 HIS A CA 1
ATOM 4473 C C . HIS A 1 582 ? 4.344 -19.453 -0.33 1 97.19 582 HIS A C 1
ATOM 4475 O O . HIS A 1 582 ? 4.051 -19.797 0.816 1 97.19 582 HIS A O 1
ATOM 4481 N N . ARG A 1 583 ? 5.086 -20.188 -1.101 1 96.94 583 ARG A N 1
ATOM 4482 C CA . ARG A 1 583 ? 5.684 -21.438 -0.625 1 96.94 583 ARG A CA 1
ATOM 4483 C C . ARG A 1 583 ? 6.672 -21.172 0.505 1 96.94 583 ARG A C 1
ATOM 4485 O O . ARG A 1 583 ? 6.727 -21.922 1.479 1 96.94 583 ARG A O 1
ATOM 4492 N N . ASP A 1 584 ? 7.469 -20.156 0.37 1 98 584 ASP A N 1
ATOM 4493 C CA . ASP A 1 584 ? 8.422 -19.781 1.409 1 98 584 ASP A CA 1
ATOM 4494 C C . ASP A 1 584 ? 7.711 -19.391 2.701 1 98 584 ASP A C 1
ATOM 4496 O O . ASP A 1 584 ? 8.156 -19.75 3.795 1 98 584 ASP A O 1
ATOM 4500 N N . LEU A 1 585 ? 6.664 -18.625 2.523 1 97.94 585 LEU A N 1
ATOM 4501 C CA . LEU A 1 585 ? 5.871 -18.25 3.688 1 97.94 585 LEU A CA 1
ATOM 4502 C C . LEU A 1 585 ? 5.344 -19.484 4.418 1 97.94 585 LEU A C 1
ATOM 4504 O O . LEU A 1 585 ? 5.426 -19.562 5.645 1 97.94 585 LEU A O 1
ATOM 4508 N N . MET A 1 586 ? 4.777 -20.438 3.674 1 96.94 586 MET A N 1
ATOM 4509 C CA . MET A 1 586 ? 4.258 -21.672 4.277 1 96.94 586 MET A CA 1
ATOM 4510 C C . MET A 1 586 ? 5.371 -22.453 4.969 1 96.94 586 MET A C 1
ATOM 4512 O O . MET A 1 586 ? 5.176 -22.984 6.059 1 96.94 586 MET A O 1
ATOM 4516 N N . TRP A 1 587 ? 6.512 -22.469 4.297 1 97.06 587 TRP A N 1
ATOM 4517 C CA . TRP A 1 587 ? 7.652 -23.188 4.855 1 97.06 587 TRP A CA 1
ATOM 4518 C C . TRP A 1 587 ? 8.07 -22.578 6.195 1 97.06 587 TRP A C 1
ATOM 4520 O O . TRP A 1 587 ? 8.234 -23.312 7.18 1 97.06 587 TRP A O 1
ATOM 4530 N N . MET A 1 588 ? 8.203 -21.266 6.266 1 97.88 588 MET A N 1
ATOM 4531 C CA . MET A 1 588 ? 8.602 -20.594 7.496 1 97.88 588 MET A CA 1
ATOM 4532 C C . MET A 1 588 ? 7.57 -20.812 8.594 1 97.88 588 MET A C 1
ATOM 4534 O O . MET A 1 588 ? 7.934 -21.109 9.734 1 97.88 588 MET A O 1
ATOM 4538 N N . THR A 1 589 ? 6.348 -20.719 8.211 1 96 589 THR A N 1
ATOM 4539 C CA . THR A 1 589 ? 5.266 -20.859 9.188 1 96 589 THR A CA 1
ATOM 4540 C C . THR A 1 589 ? 5.219 -22.266 9.758 1 96 589 THR A C 1
ATOM 4542 O O . THR A 1 589 ? 5.105 -22.453 10.969 1 96 589 THR A O 1
ATOM 4545 N N . ARG A 1 590 ? 5.336 -23.266 8.945 1 96.06 590 ARG A N 1
ATOM 4546 C CA . ARG A 1 590 ? 5.262 -24.656 9.367 1 96.06 590 ARG A CA 1
ATOM 4547 C C . ARG A 1 590 ? 6.48 -25.047 10.195 1 96.06 590 ARG A C 1
ATOM 4549 O O . ARG A 1 590 ? 6.371 -25.828 11.141 1 96.06 590 ARG A O 1
ATOM 4556 N N . MET A 1 591 ? 7.609 -24.547 9.805 1 97.12 591 MET A N 1
ATOM 4557 C CA . MET A 1 591 ? 8.828 -24.844 10.562 1 97.12 591 MET A CA 1
ATOM 4558 C C . MET A 1 591 ? 8.773 -24.188 11.945 1 97.12 591 MET A C 1
ATOM 4560 O O . MET A 1 591 ? 9.234 -24.781 12.922 1 97.12 591 MET A O 1
ATOM 4564 N N . ALA A 1 592 ? 8.258 -22.953 12.023 1 97.38 592 ALA A N 1
ATOM 4565 C CA . ALA A 1 592 ? 8.078 -22.297 13.312 1 97.38 592 ALA A CA 1
ATOM 4566 C C . ALA A 1 592 ? 7.184 -23.141 14.234 1 97.38 592 ALA A C 1
ATOM 4568 O O . ALA A 1 592 ? 7.492 -23.328 15.414 1 97.38 592 ALA A O 1
ATOM 4569 N N . GLU A 1 593 ? 6.102 -23.641 13.672 1 94.56 593 GLU A N 1
ATOM 4570 C CA . GLU A 1 593 ? 5.18 -24.484 14.422 1 94.56 593 GLU A CA 1
ATOM 4571 C C . GLU A 1 593 ? 5.859 -25.766 14.891 1 94.56 593 GLU A C 1
ATOM 4573 O O . GLU A 1 593 ? 5.73 -26.156 16.047 1 94.56 593 GLU A O 1
ATOM 4578 N N . ALA A 1 594 ? 6.52 -26.391 13.961 1 94.88 594 ALA A N 1
ATOM 4579 C CA . ALA A 1 594 ? 7.18 -27.672 14.258 1 94.88 594 ALA A CA 1
ATOM 4580 C C . ALA A 1 594 ? 8.195 -27.5 15.383 1 94.88 594 ALA A C 1
ATOM 4582 O O . ALA A 1 594 ? 8.391 -28.422 16.188 1 94.88 594 ALA A O 1
ATOM 4583 N N . ARG A 1 595 ? 8.766 -26.344 15.5 1 96.5 595 ARG A N 1
ATOM 4584 C CA . ARG A 1 595 ? 9.797 -26.094 16.5 1 96.5 595 ARG A CA 1
ATOM 4585 C C . ARG A 1 595 ? 9.195 -25.422 17.734 1 96.5 595 ARG A C 1
ATOM 4587 O O . ARG A 1 595 ? 9.93 -25.047 18.656 1 96.5 595 ARG A O 1
ATOM 4594 N N . GLN A 1 596 ? 7.906 -25.141 17.734 1 95.94 596 GLN A N 1
ATOM 4595 C CA . GLN A 1 596 ? 7.156 -24.562 18.844 1 95.94 596 GLN A CA 1
ATOM 4596 C C . GLN A 1 596 ? 7.645 -23.156 19.156 1 95.94 596 GLN A C 1
ATOM 4598 O O . GLN A 1 596 ? 7.805 -22.797 20.328 1 95.94 596 GLN A O 1
ATOM 4603 N N . LEU A 1 597 ? 7.996 -22.453 18.094 1 95.75 597 LEU A N 1
ATOM 4604 C CA . LEU A 1 597 ? 8.336 -21.031 18.203 1 95.75 597 LEU A CA 1
ATOM 4605 C C . LEU A 1 597 ? 7.102 -20.172 18.016 1 95.75 597 LEU A C 1
ATOM 4607 O O . LEU A 1 597 ? 6.648 -19.953 16.891 1 95.75 597 LEU A O 1
ATOM 4611 N N . THR A 1 598 ? 6.625 -19.609 19.188 1 90.12 598 THR A N 1
ATOM 4612 C CA . THR A 1 598 ? 5.324 -18.953 19.125 1 90.12 598 THR A CA 1
ATOM 4613 C C . THR A 1 598 ? 5.457 -17.453 19.359 1 90.12 598 THR A C 1
ATOM 4615 O O . THR A 1 598 ? 4.523 -16.688 19.109 1 90.12 598 THR A O 1
ATOM 4618 N N . ARG A 1 599 ? 6.605 -17.031 19.875 1 92.62 599 ARG A N 1
ATOM 4619 C CA . ARG A 1 599 ? 6.762 -15.609 20.188 1 92.62 599 ARG A CA 1
ATOM 4620 C C . ARG A 1 599 ? 7.355 -14.844 19.016 1 92.62 599 ARG A C 1
ATOM 4622 O O . ARG A 1 599 ? 8.391 -14.188 19.156 1 92.62 599 ARG A O 1
ATOM 4629 N N . LEU A 1 600 ? 6.738 -14.914 17.828 1 93.12 600 LEU A N 1
ATOM 4630 C CA . LEU A 1 600 ? 7.129 -14.172 16.625 1 93.12 600 LEU A CA 1
ATOM 4631 C C . LEU A 1 600 ? 5.906 -13.797 15.805 1 93.12 600 LEU A C 1
ATOM 4633 O O . LEU A 1 600 ? 4.824 -14.359 15.984 1 93.12 600 LEU A O 1
ATOM 4637 N N . HIS A 1 601 ? 6.02 -12.773 15.125 1 91.44 601 HIS A N 1
ATOM 4638 C CA . HIS A 1 601 ? 4.992 -12.273 14.211 1 91.44 601 HIS A CA 1
ATOM 4639 C C . HIS A 1 601 ? 5.535 -12.125 12.797 1 91.44 601 HIS A C 1
ATOM 4641 O O . HIS A 1 601 ? 6.598 -11.531 12.594 1 91.44 601 HIS A O 1
ATOM 4647 N N . VAL A 1 602 ? 4.891 -12.797 11.859 1 94 602 VAL A N 1
ATOM 4648 C CA . VAL A 1 602 ? 5.238 -12.633 10.453 1 94 602 VAL A CA 1
ATOM 4649 C C . VAL A 1 602 ? 4.262 -11.664 9.781 1 94 602 VAL A C 1
ATOM 4651 O O . VAL A 1 602 ? 3.059 -11.922 9.734 1 94 602 VAL A O 1
ATOM 4654 N N . GLU A 1 603 ? 4.746 -10.594 9.336 1 93.5 603 GLU A N 1
ATOM 4655 C CA . GLU A 1 603 ? 3.936 -9.617 8.617 1 93.5 603 GLU A CA 1
ATOM 4656 C C . GLU A 1 603 ? 4.227 -9.648 7.125 1 93.5 603 GLU A C 1
ATOM 4658 O O . GLU A 1 603 ? 5.371 -9.445 6.703 1 93.5 603 GLU A O 1
ATOM 4663 N N . ASP A 1 604 ? 3.225 -10 6.352 1 95 604 ASP A N 1
ATOM 4664 C CA . ASP A 1 604 ? 3.355 -9.953 4.898 1 95 604 ASP A CA 1
ATOM 4665 C C . ASP A 1 604 ? 3.287 -8.523 4.383 1 95 604 ASP A C 1
ATOM 4667 O O . ASP A 1 604 ? 2.232 -7.887 4.434 1 95 604 ASP A O 1
ATOM 4671 N N . ARG A 1 605 ? 4.387 -8.016 3.863 1 96.31 605 ARG A N 1
ATOM 4672 C CA . ARG A 1 605 ? 4.523 -6.633 3.404 1 96.31 605 ARG A CA 1
ATOM 4673 C C . ARG A 1 605 ? 4.398 -6.547 1.886 1 96.31 605 ARG A C 1
ATOM 4675 O O . ARG A 1 605 ? 4.559 -5.473 1.306 1 96.31 605 ARG A O 1
ATOM 4682 N N . THR A 1 606 ? 4 -7.574 1.249 1 96.44 606 THR A N 1
ATOM 4683 C CA . THR A 1 606 ? 4.066 -7.723 -0.2 1 96.44 606 THR A CA 1
ATOM 4684 C C . THR A 1 606 ? 3.184 -6.691 -0.893 1 96.44 606 THR A C 1
ATOM 4686 O O . THR A 1 606 ? 3.557 -6.148 -1.935 1 96.44 606 THR A O 1
ATOM 4689 N N . ASP A 1 607 ? 2.014 -6.395 -0.323 1 95.38 607 ASP A N 1
ATOM 4690 C CA . ASP A 1 607 ? 1.048 -5.504 -0.958 1 95.38 607 ASP A CA 1
ATOM 4691 C C . ASP A 1 607 ? 1.162 -4.082 -0.404 1 95.38 607 ASP A C 1
ATOM 4693 O O . ASP A 1 607 ? 0.37 -3.207 -0.758 1 95.38 607 ASP A O 1
ATOM 4697 N N . SER A 1 608 ? 2.158 -3.848 0.471 1 93.25 608 SER A N 1
ATOM 4698 C CA . SER A 1 608 ? 2.244 -2.549 1.131 1 93.25 608 SER A CA 1
ATOM 4699 C C . SER A 1 608 ? 3.535 -1.825 0.759 1 93.25 608 SER A C 1
ATOM 4701 O O . SER A 1 608 ? 3.615 -0.599 0.857 1 93.25 608 SER A O 1
ATOM 4703 N N . LEU A 1 609 ? 4.547 -2.553 0.308 1 97 609 LEU A N 1
ATOM 4704 C CA . LEU A 1 609 ? 5.824 -1.96 -0.066 1 97 609 LEU A CA 1
ATOM 4705 C C . LEU A 1 609 ? 6.051 -2.057 -1.571 1 97 609 LEU A C 1
ATOM 4707 O O . LEU A 1 609 ? 5.836 -3.113 -2.168 1 97 609 LEU A O 1
ATOM 4711 N N . ALA A 1 610 ? 6.375 -0.976 -2.131 1 97.88 610 ALA A N 1
ATOM 4712 C CA . ALA A 1 610 ? 6.855 -0.959 -3.512 1 97.88 610 ALA A CA 1
ATOM 4713 C C . ALA A 1 610 ? 8.375 -1.052 -3.562 1 97.88 610 ALA A C 1
ATOM 4715 O O . ALA A 1 610 ? 9.062 -0.622 -2.633 1 97.88 610 ALA A O 1
ATOM 4716 N N . THR A 1 611 ? 8.906 -1.635 -4.547 1 98.62 611 THR A N 1
ATOM 4717 C CA . THR A 1 611 ? 10.352 -1.767 -4.711 1 98.62 611 THR A CA 1
ATOM 4718 C C . THR A 1 611 ? 10.781 -1.312 -6.102 1 98.62 611 THR A C 1
ATOM 4720 O O . THR A 1 611 ? 10.258 -1.792 -7.109 1 98.62 611 THR A O 1
ATOM 4723 N N . LEU A 1 612 ? 11.633 -0.386 -6.148 1 98.69 612 LEU A N 1
ATOM 4724 C CA . LEU A 1 612 ? 12.219 0.116 -7.387 1 98.69 612 LEU A CA 1
ATOM 4725 C C . LEU A 1 612 ? 13.734 -0.095 -7.395 1 98.69 612 LEU A C 1
ATOM 4727 O O . LEU A 1 612 ? 14.438 0.391 -6.508 1 98.69 612 LEU A O 1
ATOM 4731 N N . GLY A 1 613 ? 14.219 -0.879 -8.32 1 98.75 613 GLY A N 1
ATOM 4732 C CA . GLY A 1 613 ? 15.664 -0.999 -8.484 1 98.75 613 GLY A CA 1
ATOM 4733 C C . GLY A 1 613 ? 16.266 0.168 -9.242 1 98.75 613 GLY A C 1
ATOM 4734 O O . GLY A 1 613 ? 15.695 0.661 -10.211 1 98.75 613 GLY A O 1
ATOM 4735 N N . LEU A 1 614 ? 17.312 0.658 -8.812 1 98.81 614 LEU A N 1
ATOM 4736 C CA . LEU A 1 614 ? 18.109 1.686 -9.477 1 98.81 614 LEU A CA 1
ATOM 4737 C C . LEU A 1 614 ? 19.562 1.232 -9.633 1 98.81 614 LEU A C 1
ATOM 4739 O O . LEU A 1 614 ? 20.281 1.103 -8.641 1 98.81 614 LEU A O 1
ATOM 4743 N N . TRP A 1 615 ? 19.984 1.083 -10.875 1 98.62 615 TRP A N 1
ATOM 4744 C CA . TRP A 1 615 ? 21.328 0.519 -11.07 1 98.62 615 TRP A CA 1
ATOM 4745 C C . TRP A 1 615 ? 22.016 1.16 -12.266 1 98.62 615 TRP A C 1
ATOM 4747 O O . TRP A 1 615 ? 21.344 1.663 -13.18 1 98.62 615 TRP A O 1
ATOM 4757 N N . GLY A 1 616 ? 23.297 1.015 -12.336 1 98.38 616 GLY A N 1
ATOM 4758 C CA . GLY A 1 616 ? 24.172 1.504 -13.383 1 98.38 616 GLY A CA 1
ATOM 4759 C C . GLY A 1 616 ? 25.344 2.307 -12.852 1 98.38 616 GLY A C 1
ATOM 4760 O O . GLY A 1 616 ? 25.344 2.713 -11.688 1 98.38 616 GLY A O 1
ATOM 4761 N N . PRO A 1 617 ? 26.344 2.525 -13.664 1 97.81 617 PRO A N 1
ATOM 4762 C CA . PRO A 1 617 ? 27.531 3.271 -13.219 1 97.81 617 PRO A CA 1
ATOM 4763 C C . PRO A 1 617 ? 27.188 4.676 -12.719 1 97.81 617 PRO A C 1
ATOM 4765 O O . PRO A 1 617 ? 27.906 5.242 -11.906 1 97.81 617 PRO A O 1
ATOM 4768 N N . GLU A 1 618 ? 26.047 5.211 -13.117 1 98.06 618 GLU A N 1
ATOM 4769 C CA . GLU A 1 618 ? 25.656 6.574 -12.75 1 98.06 618 GLU A CA 1
ATOM 4770 C C . GLU A 1 618 ? 24.609 6.578 -11.648 1 98.06 618 GLU A C 1
ATOM 4772 O O . GLU A 1 618 ? 24.062 7.633 -11.312 1 98.06 618 GLU A O 1
ATOM 4777 N N . ALA A 1 619 ? 24.297 5.434 -11.109 1 98.44 619 ALA A N 1
ATOM 4778 C CA . ALA A 1 619 ? 23.219 5.301 -10.133 1 98.44 619 ALA A CA 1
ATOM 4779 C C . ALA A 1 619 ? 23.484 6.152 -8.898 1 98.44 619 ALA A C 1
ATOM 4781 O O . ALA A 1 619 ? 22.609 6.859 -8.414 1 98.44 619 ALA A O 1
ATOM 4782 N N . ARG A 1 620 ? 24.719 6.078 -8.352 1 97.88 620 ARG A N 1
ATOM 4783 C CA . ARG A 1 620 ? 25.031 6.816 -7.141 1 97.88 620 ARG A CA 1
ATOM 4784 C C . ARG A 1 620 ? 24.922 8.32 -7.359 1 97.88 620 ARG A C 1
ATOM 4786 O O . ARG A 1 620 ? 24.281 9.023 -6.57 1 97.88 620 ARG A O 1
ATOM 4793 N N . ARG A 1 621 ? 25.531 8.773 -8.414 1 97.56 621 ARG A N 1
ATOM 4794 C CA . ARG A 1 621 ? 25.484 10.203 -8.727 1 97.56 621 ARG A CA 1
ATOM 4795 C C . ARG A 1 621 ? 24.031 10.68 -8.867 1 97.56 621 ARG A C 1
ATOM 4797 O O . ARG A 1 621 ? 23.688 11.75 -8.359 1 97.56 621 ARG A O 1
ATOM 4804 N N . THR A 1 622 ? 23.25 9.898 -9.57 1 98.25 622 THR A N 1
ATOM 4805 C CA . THR A 1 622 ? 21.859 10.242 -9.805 1 98.25 622 THR A CA 1
ATOM 4806 C C . THR A 1 622 ? 21.078 10.32 -8.492 1 98.25 622 THR A C 1
ATOM 4808 O O . THR A 1 622 ? 20.344 11.281 -8.25 1 98.25 622 THR A O 1
ATOM 4811 N N . LEU A 1 623 ? 21.234 9.305 -7.641 1 98.19 623 LEU A N 1
ATOM 4812 C CA . LEU A 1 623 ? 20.516 9.266 -6.375 1 98.19 623 LEU A CA 1
ATOM 4813 C C . LEU A 1 623 ? 21.016 10.352 -5.434 1 98.19 623 LEU A C 1
ATOM 4815 O O . LEU A 1 623 ? 20.234 10.945 -4.684 1 98.19 623 LEU A O 1
ATOM 4819 N N . GLN A 1 624 ? 22.312 10.656 -5.438 1 97.94 624 GLN A N 1
ATOM 4820 C CA . GLN A 1 624 ? 22.906 11.711 -4.617 1 97.94 624 GLN A CA 1
ATOM 4821 C C . GLN A 1 624 ? 22.328 13.078 -4.98 1 97.94 624 GLN A C 1
ATOM 4823 O O . GLN A 1 624 ? 22.156 13.93 -4.109 1 97.94 624 GLN A O 1
ATOM 4828 N N . ALA A 1 625 ? 22.094 13.266 -6.223 1 97.19 625 ALA A N 1
ATOM 4829 C CA . ALA A 1 625 ? 21.562 14.539 -6.691 1 97.19 625 ALA A CA 1
ATOM 4830 C C . ALA A 1 625 ? 20.188 14.828 -6.082 1 97.19 625 ALA A C 1
ATOM 4832 O O . ALA A 1 625 ? 19.781 15.984 -5.973 1 97.19 625 ALA A O 1
ATOM 4833 N N . LEU A 1 626 ? 19.484 13.805 -5.656 1 96.62 626 LEU A N 1
ATOM 4834 C CA . LEU A 1 626 ? 18.109 13.938 -5.152 1 96.62 626 LEU A CA 1
ATOM 4835 C C . LEU A 1 626 ? 18.078 13.734 -3.641 1 96.62 626 LEU A C 1
ATOM 4837 O O . LEU A 1 626 ? 17.109 14.125 -2.984 1 96.62 626 LEU A O 1
ATOM 4841 N N . ALA A 1 627 ? 19.078 13.109 -3.102 1 97 627 ALA A N 1
ATOM 4842 C CA . ALA A 1 627 ? 19.078 12.68 -1.707 1 97 627 ALA A CA 1
ATOM 4843 C C . ALA A 1 627 ? 19.156 13.875 -0.761 1 97 627 ALA A C 1
ATOM 4845 O O . ALA A 1 627 ? 19.828 14.859 -1.052 1 97 627 ALA A O 1
ATOM 4846 N N . ASP A 1 628 ? 18.516 13.742 0.359 1 93.81 628 ASP A N 1
ATOM 4847 C CA . ASP A 1 628 ? 18.594 14.766 1.395 1 93.81 628 ASP A CA 1
ATOM 4848 C C . ASP A 1 628 ? 19.984 14.805 2.021 1 93.81 628 ASP A C 1
ATOM 4850 O O . ASP A 1 628 ? 20.453 15.852 2.467 1 93.81 628 ASP A O 1
ATOM 4854 N N . ASP A 1 629 ? 20.625 13.656 2.049 1 94.06 629 ASP A N 1
ATOM 4855 C CA . ASP A 1 629 ? 22 13.516 2.525 1 94.06 629 ASP A CA 1
ATOM 4856 C C . ASP A 1 629 ? 22.859 12.758 1.514 1 94.06 629 ASP A C 1
ATOM 4858 O O . ASP A 1 629 ? 23.109 11.562 1.678 1 94.06 629 ASP A O 1
ATOM 4862 N N . PRO A 1 630 ? 23.406 13.43 0.573 1 96.5 630 PRO A N 1
ATOM 4863 C CA . PRO A 1 630 ? 24.188 12.773 -0.473 1 96.5 630 PRO A CA 1
ATOM 4864 C C . PRO A 1 630 ? 25.391 12.023 0.083 1 96.5 630 PRO A C 1
ATOM 4866 O O . PRO A 1 630 ? 25.781 10.984 -0.463 1 96.5 630 PRO A O 1
ATOM 4869 N N . ALA A 1 631 ? 26 12.531 1.153 1 96 631 ALA A N 1
ATOM 4870 C CA . ALA A 1 631 ? 27.203 11.914 1.721 1 96 631 ALA A CA 1
ATOM 4871 C C . ALA A 1 631 ? 26.891 10.523 2.258 1 96 631 ALA A C 1
ATOM 4873 O O . ALA A 1 631 ? 27.781 9.656 2.273 1 96 631 ALA A O 1
ATOM 4874 N N . ALA A 1 632 ? 25.703 10.305 2.604 1 95.69 632 ALA A N 1
ATOM 4875 C CA . ALA A 1 632 ? 25.297 9.016 3.162 1 95.69 632 ALA A CA 1
ATOM 4876 C C . ALA A 1 632 ? 25.328 7.922 2.1 1 95.69 632 ALA A C 1
ATOM 4878 O O . ALA A 1 632 ? 25.281 6.73 2.424 1 95.69 632 ALA A O 1
ATOM 4879 N N . LEU A 1 633 ? 25.438 8.25 0.833 1 97.38 633 LEU A N 1
ATOM 4880 C CA . LEU A 1 633 ? 25.375 7.293 -0.265 1 97.38 633 LEU A CA 1
ATOM 4881 C C . LEU A 1 633 ? 26.781 6.953 -0.768 1 97.38 633 LEU A C 1
ATOM 4883 O O . LEU A 1 633 ? 26.922 6.16 -1.7 1 97.38 633 LEU A O 1
ATOM 4887 N N . GLU A 1 634 ? 27.781 7.512 -0.127 1 96.12 634 GLU A N 1
ATOM 4888 C CA . GLU A 1 634 ? 29.156 7.176 -0.483 1 96.12 634 GLU A CA 1
ATOM 4889 C C . GLU A 1 634 ? 29.484 5.738 -0.098 1 96.12 634 GLU A C 1
ATOM 4891 O O . GLU A 1 634 ? 28.859 5.164 0.792 1 96.12 634 GLU A O 1
ATOM 4896 N N . ASP A 1 635 ? 30.438 5.152 -0.708 1 93.69 635 ASP A N 1
ATOM 4897 C CA . ASP A 1 635 ? 30.797 3.742 -0.575 1 93.69 635 ASP A CA 1
ATOM 4898 C C . ASP A 1 635 ? 31.094 3.387 0.878 1 93.69 635 ASP A C 1
ATOM 4900 O O . ASP A 1 635 ? 30.656 2.352 1.376 1 93.69 635 ASP A O 1
ATOM 4904 N N . ASP A 1 636 ? 31.844 4.223 1.553 1 93.81 636 ASP A N 1
ATOM 4905 C CA . ASP A 1 636 ? 32.25 3.926 2.922 1 93.81 636 ASP A CA 1
ATOM 4906 C C . ASP A 1 636 ? 31.062 4.043 3.885 1 93.81 636 ASP A C 1
ATOM 4908 O O . ASP A 1 636 ? 30.984 3.312 4.871 1 93.81 636 ASP A O 1
ATOM 4912 N N . ALA A 1 637 ? 30.188 4.957 3.52 1 95.06 637 ALA A N 1
ATOM 4913 C CA . ALA A 1 637 ? 29.031 5.195 4.383 1 95.06 637 ALA A CA 1
ATOM 4914 C C . ALA A 1 637 ? 27.922 4.168 4.125 1 95.06 637 ALA A C 1
ATOM 4916 O O . ALA A 1 637 ? 27.109 3.902 5 1 95.06 637 ALA A O 1
ATOM 4917 N N . PHE A 1 638 ? 27.922 3.637 2.975 1 96.75 638 PHE A N 1
ATOM 4918 C CA . PHE A 1 638 ? 26.891 2.693 2.555 1 96.75 638 PHE A CA 1
ATOM 4919 C C . PHE A 1 638 ? 27.516 1.498 1.841 1 96.75 638 PHE A C 1
ATOM 4921 O O . PHE A 1 638 ? 27.359 1.349 0.626 1 96.75 638 PHE A O 1
ATOM 4928 N N . PRO A 1 639 ? 28.125 0.651 2.572 1 95.44 639 PRO A N 1
ATOM 4929 C CA . PRO A 1 639 ? 28.844 -0.474 1.961 1 95.44 639 PRO A CA 1
ATOM 4930 C C . PRO A 1 639 ? 27.906 -1.449 1.253 1 95.44 639 PRO A C 1
ATOM 4932 O O . PRO A 1 639 ? 26.703 -1.47 1.534 1 95.44 639 PRO A O 1
ATOM 4935 N N . PHE A 1 640 ? 28.531 -2.184 0.374 1 95 640 PHE A N 1
ATOM 4936 C CA . PHE A 1 640 ? 27.781 -3.213 -0.347 1 95 640 PHE A CA 1
ATOM 4937 C C . PHE A 1 640 ? 27.125 -4.188 0.622 1 95 640 PHE A C 1
ATOM 4939 O O . PHE A 1 640 ? 27.703 -4.512 1.667 1 95 640 PHE A O 1
ATOM 4946 N N . ALA A 1 641 ? 25.812 -4.656 0.313 1 96.31 641 ALA A N 1
ATOM 4947 C CA . ALA A 1 641 ? 25.016 -5.641 1.03 1 96.31 641 ALA A CA 1
ATOM 4948 C C . ALA A 1 641 ? 24.562 -5.102 2.385 1 96.31 641 ALA A C 1
ATOM 4950 O O . ALA A 1 641 ? 24.469 -5.852 3.359 1 96.31 641 ALA A O 1
ATOM 4951 N N . THR A 1 642 ? 24.406 -3.857 2.494 1 97.38 642 THR A N 1
ATOM 4952 C CA . THR A 1 642 ? 23.828 -3.238 3.68 1 97.38 642 THR A CA 1
ATOM 4953 C C . THR A 1 642 ? 22.562 -2.455 3.314 1 97.38 642 THR A C 1
ATOM 4955 O O . THR A 1 642 ? 22.375 -2.09 2.152 1 97.38 642 THR A O 1
ATOM 4958 N N . ALA A 1 643 ? 21.766 -2.32 4.289 1 98.06 643 ALA A N 1
ATOM 4959 C CA . ALA A 1 643 ? 20.516 -1.569 4.102 1 98.06 643 ALA A CA 1
ATOM 4960 C C . ALA A 1 643 ? 20.375 -0.477 5.156 1 98.06 643 ALA A C 1
ATOM 4962 O O . ALA A 1 643 ? 20.781 -0.656 6.305 1 98.06 643 ALA A O 1
ATOM 4963 N N . ARG A 1 644 ? 19.797 0.58 4.797 1 96.25 644 ARG A N 1
ATOM 4964 C CA . ARG A 1 644 ? 19.484 1.649 5.738 1 96.25 644 ARG A CA 1
ATOM 4965 C C . ARG A 1 644 ? 18.375 2.541 5.203 1 96.25 644 ARG A C 1
ATOM 4967 O O . ARG A 1 644 ? 18.047 2.494 4.016 1 96.25 644 ARG A O 1
ATOM 4974 N N . GLU A 1 645 ? 17.875 3.301 6.047 1 96 645 GLU A N 1
ATOM 4975 C CA . GLU A 1 645 ? 16.859 4.289 5.676 1 96 645 GLU A CA 1
ATOM 4976 C C . GLU A 1 645 ? 17.5 5.551 5.109 1 96 645 GLU A C 1
ATOM 4978 O O . GLU A 1 645 ? 18.516 6.031 5.637 1 96 645 GLU A O 1
ATOM 4983 N N . ILE A 1 646 ? 17.031 6.016 4.023 1 96.75 646 ILE A N 1
ATOM 4984 C CA . ILE A 1 646 ? 17.438 7.289 3.439 1 96.75 646 ILE A CA 1
ATOM 4985 C C . ILE A 1 646 ? 16.188 8.102 3.061 1 96.75 646 ILE A C 1
ATOM 4987 O O . ILE A 1 646 ? 15.062 7.617 3.184 1 96.75 646 ILE A O 1
ATOM 4991 N N . ARG A 1 647 ? 16.406 9.297 2.697 1 95.94 647 ARG A N 1
ATOM 4992 C CA . ARG A 1 647 ? 15.344 10.156 2.193 1 95.94 647 ARG A CA 1
ATOM 4993 C C . ARG A 1 647 ? 15.734 10.789 0.864 1 95.94 647 ARG A C 1
ATOM 4995 O O . ARG A 1 647 ? 16.891 11.18 0.673 1 95.94 647 ARG A O 1
ATOM 5002 N N . VAL A 1 648 ? 14.844 10.742 -0.016 1 96.62 648 VAL A N 1
ATOM 5003 C CA . VAL A 1 648 ? 14.992 11.383 -1.317 1 96.62 648 VAL A CA 1
ATOM 5004 C C . VAL A 1 648 ? 13.922 12.461 -1.49 1 96.62 648 VAL A C 1
ATOM 5006 O O . VAL A 1 648 ? 12.758 12.148 -1.761 1 96.62 648 VAL A O 1
ATOM 5009 N N . ARG A 1 649 ? 14.336 13.727 -1.367 1 94.06 649 ARG A N 1
ATOM 5010 C CA . ARG A 1 649 ? 13.422 14.859 -1.372 1 94.06 649 ARG A CA 1
ATOM 5011 C C . ARG A 1 649 ? 12.273 14.641 -0.394 1 94.06 649 ARG A C 1
ATOM 5013 O O . ARG A 1 649 ? 11.102 14.797 -0.754 1 94.06 649 ARG A O 1
ATOM 5020 N N . GLY A 1 650 ? 12.656 14.117 0.729 1 92.69 650 GLY A N 1
ATOM 5021 C CA . GLY A 1 650 ? 11.703 13.953 1.812 1 92.69 650 GLY A CA 1
ATOM 5022 C C . GLY A 1 650 ? 11.016 12.594 1.799 1 92.69 650 GLY A C 1
ATOM 5023 O O . GLY A 1 650 ? 10.445 12.18 2.805 1 92.69 650 GLY A O 1
ATOM 5024 N N . VAL A 1 651 ? 10.961 11.859 0.708 1 95.06 651 VAL A N 1
ATOM 5025 C CA . VAL A 1 651 ? 10.32 10.562 0.601 1 95.06 651 VAL A CA 1
ATOM 5026 C C . VAL A 1 651 ? 11.109 9.523 1.393 1 95.06 651 VAL A C 1
ATOM 5028 O O . VAL A 1 651 ? 12.312 9.359 1.182 1 95.06 651 VAL A O 1
ATOM 5031 N N . PRO A 1 652 ? 10.461 8.883 2.312 1 95.69 652 PRO A N 1
ATOM 5032 C CA . PRO A 1 652 ? 11.172 7.852 3.074 1 95.69 652 PRO A CA 1
ATOM 5033 C C . PRO A 1 652 ? 11.438 6.59 2.256 1 95.69 652 PRO A C 1
ATOM 5035 O O . PRO A 1 652 ? 10.516 6.047 1.637 1 95.69 652 PRO A O 1
ATOM 5038 N N . ILE A 1 653 ? 12.664 6.109 2.264 1 97.88 653 ILE A N 1
ATOM 5039 C CA . ILE A 1 653 ? 13.062 4.949 1.472 1 97.88 653 ILE A CA 1
ATOM 5040 C C . ILE A 1 653 ? 13.945 4.031 2.311 1 97.88 653 ILE A C 1
ATOM 5042 O O . ILE A 1 653 ? 14.898 4.488 2.949 1 97.88 653 ILE A O 1
ATOM 5046 N N . TRP A 1 654 ? 13.578 2.814 2.426 1 98.06 654 TRP A N 1
ATOM 5047 C CA . TRP A 1 654 ? 14.5 1.787 2.893 1 98.06 654 TRP A CA 1
ATOM 5048 C C . TRP A 1 654 ? 15.344 1.248 1.742 1 98.06 654 TRP A C 1
ATOM 5050 O O . TRP A 1 654 ? 14.852 0.474 0.916 1 98.06 654 TRP A O 1
ATOM 5060 N N . ALA A 1 655 ? 16.594 1.66 1.653 1 98.62 655 ALA A N 1
ATOM 5061 C CA . ALA A 1 655 ? 17.469 1.32 0.536 1 98.62 655 ALA A CA 1
ATOM 5062 C C . ALA A 1 655 ? 18.359 0.127 0.877 1 98.62 655 ALA A C 1
ATOM 5064 O O . ALA A 1 655 ? 18.953 0.079 1.954 1 98.62 655 ALA A O 1
ATOM 5065 N N . PHE A 1 656 ? 18.438 -0.755 0.031 1 98.56 656 PHE A N 1
ATOM 5066 C CA . PHE A 1 656 ? 19.266 -1.947 0.164 1 98.56 656 PHE A CA 1
ATOM 5067 C C . PHE A 1 656 ? 20.281 -2.035 -0.977 1 98.56 656 PHE A C 1
ATOM 5069 O O . PHE A 1 656 ? 19.891 -2.248 -2.131 1 98.56 656 PHE A O 1
ATOM 5076 N N . ARG A 1 657 ? 21.531 -1.808 -0.601 1 98.25 657 ARG A N 1
ATOM 5077 C CA . ARG A 1 657 ? 22.562 -1.842 -1.628 1 98.25 657 ARG A CA 1
ATOM 5078 C C . ARG A 1 657 ? 22.922 -3.277 -2.002 1 98.25 657 ARG A C 1
ATOM 5080 O O . ARG A 1 657 ? 23.812 -3.881 -1.391 1 98.25 657 ARG A O 1
ATOM 5087 N N . ILE A 1 658 ? 22.25 -3.764 -2.986 1 96.62 658 ILE A N 1
ATOM 5088 C CA . ILE A 1 658 ? 22.422 -5.098 -3.551 1 96.62 658 ILE A CA 1
ATOM 5089 C C . ILE A 1 658 ? 22.156 -5.059 -5.055 1 96.62 658 ILE A C 1
ATOM 5091 O O . ILE A 1 658 ? 21.656 -4.059 -5.574 1 96.62 658 ILE A O 1
ATOM 5095 N N . SER A 1 659 ? 22.625 -6.035 -5.809 1 95.62 659 SER A N 1
ATOM 5096 C CA . SER A 1 659 ? 22.406 -5.988 -7.254 1 95.62 659 SER A CA 1
ATOM 5097 C C . SER A 1 659 ? 22.281 -7.391 -7.84 1 95.62 659 SER A C 1
ATOM 5099 O O . SER A 1 659 ? 23.188 -8.219 -7.699 1 95.62 659 SER A O 1
ATOM 5101 N N . TYR A 1 660 ? 21.141 -7.629 -8.43 1 94.62 660 TYR A N 1
ATOM 5102 C CA . TYR A 1 660 ? 20.906 -8.844 -9.195 1 94.62 660 TYR A CA 1
ATOM 5103 C C . TYR A 1 660 ? 21.109 -8.602 -10.688 1 94.62 660 TYR A C 1
ATOM 5105 O O . TYR A 1 660 ? 20.953 -9.516 -11.5 1 94.62 660 TYR A O 1
ATOM 5113 N N . VAL A 1 661 ? 21.516 -7.359 -11.062 1 95.94 661 VAL A N 1
ATOM 5114 C CA . VAL A 1 661 ? 21.828 -7.043 -12.453 1 95.94 661 VAL A CA 1
ATOM 5115 C C . VAL A 1 661 ? 23.328 -6.777 -12.609 1 95.94 661 VAL A C 1
ATOM 5117 O O . VAL A 1 661 ? 23.781 -6.406 -13.688 1 95.94 661 VAL A O 1
ATOM 5120 N N . GLY A 1 662 ? 24.094 -6.871 -11.586 1 95.44 662 GLY A N 1
ATOM 5121 C CA . GLY A 1 662 ? 25.531 -6.828 -11.656 1 95.44 662 GLY A CA 1
ATOM 5122 C C . GLY A 1 662 ? 26.078 -5.422 -11.828 1 95.44 662 GLY A C 1
ATOM 5123 O O . GLY A 1 662 ? 27.188 -5.238 -12.344 1 95.44 662 GLY A O 1
ATOM 5124 N N . GLU A 1 663 ? 25.297 -4.426 -11.453 1 97.12 663 GLU A N 1
ATOM 5125 C CA . GLU A 1 663 ? 25.703 -3.029 -11.523 1 97.12 663 GLU A CA 1
ATOM 5126 C C . GLU A 1 663 ? 25.625 -2.352 -10.164 1 97.12 663 GLU A C 1
ATOM 5128 O O . GLU A 1 663 ? 24.953 -2.857 -9.258 1 97.12 663 GLU A O 1
ATOM 5133 N N . LEU A 1 664 ? 26.328 -1.227 -10.031 1 97.88 664 LEU A N 1
ATOM 5134 C CA . LEU A 1 664 ? 26.188 -0.386 -8.852 1 97.88 664 LEU A CA 1
ATOM 5135 C C . LEU A 1 664 ? 24.75 0.102 -8.688 1 97.88 664 LEU A C 1
ATOM 5137 O O . LEU A 1 664 ? 24.109 0.494 -9.672 1 97.88 664 LEU A O 1
ATOM 5141 N N . GLY A 1 665 ? 24.328 0.004 -7.426 1 98 665 GLY A N 1
ATOM 5142 C CA . GLY A 1 665 ? 23 0.568 -7.207 1 98 665 GLY A CA 1
ATOM 5143 C C . GLY A 1 665 ? 22.297 -0.014 -5.996 1 98 665 GLY A C 1
ATOM 5144 O O . GLY A 1 665 ? 22.953 -0.516 -5.074 1 98 665 GLY A O 1
ATOM 5145 N N . TRP A 1 666 ? 20.938 0.19 -5.961 1 98.56 666 TRP A N 1
ATOM 5146 C CA . TRP A 1 666 ? 20.141 -0.153 -4.789 1 98.56 666 TRP A CA 1
ATOM 5147 C C . TRP A 1 666 ? 18.781 -0.706 -5.195 1 98.56 666 TRP A C 1
ATOM 5149 O O . TRP A 1 666 ? 18.266 -0.374 -6.266 1 98.56 666 TRP A O 1
ATOM 5159 N N . GLU A 1 667 ? 18.25 -1.578 -4.414 1 98.69 667 GLU A N 1
ATOM 5160 C CA . GLU A 1 667 ? 16.812 -1.761 -4.312 1 98.69 667 GLU A CA 1
ATOM 5161 C C . GLU A 1 667 ? 16.188 -0.751 -3.352 1 98.69 667 GLU A C 1
ATOM 5163 O O . GLU A 1 667 ? 16.578 -0.681 -2.184 1 98.69 667 GLU A O 1
ATOM 5168 N N . LEU A 1 668 ? 15.273 -0.013 -3.846 1 98.81 668 LEU A N 1
ATOM 5169 C CA . LEU A 1 668 ? 14.633 1.034 -3.059 1 98.81 668 LEU A CA 1
ATOM 5170 C C . LEU A 1 668 ? 13.219 0.621 -2.652 1 98.81 668 LEU A C 1
ATOM 5172 O O . LEU A 1 668 ? 12.32 0.551 -3.494 1 98.81 668 LEU A O 1
ATOM 5176 N N . TYR A 1 669 ? 13.031 0.35 -1.329 1 98.62 669 TYR A N 1
ATOM 5177 C CA . TYR A 1 669 ? 11.734 -0.03 -0.785 1 98.62 669 TYR A CA 1
ATOM 5178 C C . TYR A 1 669 ? 11.023 1.172 -0.167 1 98.62 669 TYR A C 1
ATOM 5180 O O . TYR A 1 669 ? 11.641 1.951 0.564 1 98.62 669 TYR A O 1
ATOM 5188 N N . LEU A 1 670 ? 9.789 1.345 -0.456 1 98 670 LEU A N 1
ATOM 5189 C CA . LEU A 1 670 ? 9.023 2.455 0.108 1 98 670 LEU A CA 1
ATOM 5190 C C . LEU A 1 670 ? 7.535 2.135 0.14 1 98 670 LEU A C 1
ATOM 5192 O O . LEU A 1 670 ? 7.066 1.278 -0.612 1 98 670 LEU A O 1
ATOM 5196 N N . PRO A 1 671 ? 6.738 2.783 1.051 1 97.06 671 PRO A N 1
ATOM 5197 C CA . PRO A 1 671 ? 5.285 2.596 1.035 1 97.06 671 PRO A CA 1
ATOM 5198 C C . PRO A 1 671 ? 4.66 2.943 -0.314 1 97.06 671 PRO A C 1
ATOM 5200 O O . PRO A 1 671 ? 5.098 3.889 -0.976 1 97.06 671 PRO A O 1
ATOM 5203 N N . PHE A 1 672 ? 3.58 2.23 -0.693 1 97.31 672 PHE A N 1
ATOM 5204 C CA . PHE A 1 672 ? 2.926 2.363 -1.989 1 97.31 672 PHE A CA 1
ATOM 5205 C C . PHE A 1 672 ? 2.537 3.814 -2.254 1 97.31 672 PHE A C 1
ATOM 5207 O O . PHE A 1 672 ? 2.654 4.297 -3.381 1 97.31 672 PHE A O 1
ATOM 5214 N N . SER A 1 673 ? 2.176 4.523 -1.184 1 97.44 673 SER A N 1
ATOM 5215 C CA . SER A 1 673 ? 1.606 5.855 -1.342 1 97.44 673 SER A CA 1
ATOM 5216 C C . SER A 1 673 ? 2.641 6.836 -1.885 1 97.44 673 SER A C 1
ATOM 5218 O O . SER A 1 673 ? 2.285 7.84 -2.51 1 97.44 673 SER A O 1
ATOM 5220 N N . TYR A 1 674 ? 3.975 6.559 -1.751 1 97.62 674 TYR A N 1
ATOM 5221 C CA . TYR A 1 674 ? 5.047 7.453 -2.178 1 97.62 674 TYR A CA 1
ATOM 5222 C C . TYR A 1 674 ? 5.633 7.004 -3.512 1 97.62 674 TYR A C 1
ATOM 5224 O O . TYR A 1 674 ? 6.492 7.68 -4.082 1 97.62 674 TYR A O 1
ATOM 5232 N N . GLY A 1 675 ? 5.168 5.891 -3.994 1 97.88 675 GLY A N 1
ATOM 5233 C CA . GLY A 1 675 ? 5.824 5.234 -5.113 1 97.88 675 GLY A CA 1
ATOM 5234 C C . GLY A 1 675 ? 5.906 6.109 -6.352 1 97.88 675 GLY A C 1
ATOM 5235 O O . GLY A 1 675 ? 6.977 6.254 -6.945 1 97.88 675 GLY A O 1
ATOM 5236 N N . LEU A 1 676 ? 4.805 6.715 -6.789 1 97.69 676 LEU A N 1
ATOM 5237 C CA . LEU A 1 676 ? 4.773 7.535 -7.992 1 97.69 676 LEU A CA 1
ATOM 5238 C C . LEU A 1 676 ? 5.707 8.734 -7.859 1 97.69 676 LEU A C 1
ATOM 5240 O O . LEU A 1 676 ? 6.305 9.172 -8.844 1 97.69 676 LEU A O 1
ATOM 5244 N N . THR A 1 677 ? 5.777 9.25 -6.625 1 97.5 677 THR A N 1
ATOM 5245 C CA . THR A 1 677 ? 6.652 10.398 -6.383 1 97.5 677 THR A CA 1
ATOM 5246 C C . THR A 1 677 ? 8.109 10.031 -6.656 1 97.5 677 THR A C 1
ATOM 5248 O O . THR A 1 677 ? 8.82 10.766 -7.348 1 97.5 677 THR A O 1
ATOM 5251 N N . LEU A 1 678 ? 8.531 8.914 -6.145 1 98.25 678 LEU A N 1
ATOM 5252 C CA . LEU A 1 678 ? 9.906 8.484 -6.383 1 98.25 678 LEU A CA 1
ATOM 5253 C C . LEU A 1 678 ? 10.164 8.266 -7.867 1 98.25 678 LEU A C 1
ATOM 5255 O O . LEU A 1 678 ? 11.188 8.688 -8.398 1 98.25 678 LEU A O 1
ATOM 5259 N N . TRP A 1 679 ? 9.242 7.539 -8.531 1 98.56 679 TRP A N 1
ATOM 5260 C CA . TRP A 1 679 ? 9.398 7.285 -9.961 1 98.56 679 TRP A CA 1
ATOM 5261 C C . TRP A 1 679 ? 9.586 8.594 -10.727 1 98.56 679 TRP A C 1
ATOM 5263 O O . TRP A 1 679 ? 10.492 8.711 -11.555 1 98.56 679 TRP A O 1
ATOM 5273 N N . ASP A 1 680 ? 8.734 9.562 -10.508 1 98.19 680 ASP A N 1
ATOM 5274 C CA . ASP A 1 680 ? 8.758 10.828 -11.234 1 98.19 680 ASP A CA 1
ATOM 5275 C C . ASP A 1 680 ? 10.062 11.578 -10.992 1 98.19 680 ASP A C 1
ATOM 5277 O O . ASP A 1 680 ? 10.641 12.148 -11.914 1 98.19 680 ASP A O 1
ATOM 5281 N N . LEU A 1 681 ? 10.539 11.602 -9.734 1 97.94 681 LEU A N 1
ATOM 5282 C CA . LEU A 1 681 ? 11.789 12.266 -9.398 1 97.94 681 LEU A CA 1
ATOM 5283 C C . LEU A 1 681 ? 12.953 11.672 -10.188 1 97.94 681 LEU A C 1
ATOM 5285 O O . LEU A 1 681 ? 13.766 12.398 -10.758 1 97.94 681 LEU A O 1
ATOM 5289 N N . LEU A 1 682 ? 13 10.367 -10.25 1 98.69 682 LEU A N 1
ATOM 5290 C CA . LEU A 1 682 ? 14.086 9.688 -10.945 1 98.69 682 LEU A CA 1
ATOM 5291 C C . LEU A 1 682 ? 13.961 9.852 -12.453 1 98.69 682 LEU A C 1
ATOM 5293 O O . LEU A 1 682 ? 14.953 10.086 -13.148 1 98.69 682 LEU A O 1
ATOM 5297 N N . PHE A 1 683 ? 12.734 9.719 -12.945 1 98.62 683 PHE A N 1
ATOM 5298 C CA . PHE A 1 683 ? 12.492 9.859 -14.383 1 98.62 683 PHE A CA 1
ATOM 5299 C C . PHE A 1 683 ? 12.914 11.242 -14.867 1 98.62 683 PHE A C 1
ATOM 5301 O O . PHE A 1 683 ? 13.508 11.375 -15.938 1 98.62 683 PHE A O 1
ATOM 5308 N N . GLU A 1 684 ? 12.625 12.242 -14.07 1 97.5 684 GLU A N 1
ATOM 5309 C CA . GLU A 1 684 ? 12.953 13.625 -14.422 1 97.5 684 GLU A CA 1
ATOM 5310 C C . GLU A 1 684 ? 14.461 13.828 -14.469 1 97.5 684 GLU A C 1
ATOM 5312 O O . GLU A 1 684 ? 14.953 14.727 -15.164 1 97.5 684 GLU A O 1
ATOM 5317 N N . GLN A 1 685 ? 15.234 13.016 -13.727 1 97.44 685 GLN A N 1
ATOM 5318 C CA . GLN A 1 685 ? 16.688 13.078 -13.75 1 97.44 685 GLN A CA 1
ATOM 5319 C C . GLN A 1 685 ? 17.25 12.391 -14.992 1 97.44 685 GLN A C 1
ATOM 5321 O O . GLN A 1 685 ? 18.469 12.383 -15.203 1 97.44 685 GLN A O 1
ATOM 5326 N N . GLY A 1 686 ? 16.406 11.789 -15.758 1 97.44 686 GLY A N 1
ATOM 5327 C CA . GLY A 1 686 ? 16.844 11.141 -16.984 1 97.44 686 GLY A CA 1
ATOM 5328 C C . GLY A 1 686 ? 17.094 9.656 -16.812 1 97.44 686 GLY A C 1
ATOM 5329 O O . GLY A 1 686 ? 17.719 9.023 -17.672 1 97.44 686 GLY A O 1
ATOM 5330 N N . VAL A 1 687 ? 16.656 9.039 -15.719 1 98.75 687 VAL A N 1
ATOM 5331 C CA . VAL A 1 687 ? 16.844 7.605 -15.5 1 98.75 687 VAL A CA 1
ATOM 5332 C C . VAL A 1 687 ? 16.016 6.816 -16.5 1 98.75 687 VAL A C 1
ATOM 5334 O O . VAL A 1 687 ? 14.828 7.09 -16.703 1 98.75 687 VAL A O 1
ATOM 5337 N N . THR A 1 688 ? 16.562 5.828 -17.125 1 98.75 688 THR A N 1
ATOM 5338 C CA . THR A 1 688 ? 15.883 5.023 -18.125 1 98.75 688 THR A CA 1
ATOM 5339 C C . THR A 1 688 ? 15.023 3.951 -17.469 1 98.75 688 THR A C 1
ATOM 5341 O O . THR A 1 688 ? 15.531 3.104 -16.734 1 98.75 688 THR A O 1
ATOM 5344 N N . PRO A 1 689 ? 13.656 3.996 -17.641 1 98.81 689 PRO A N 1
ATOM 5345 C CA . PRO A 1 689 ? 12.883 2.818 -17.25 1 98.81 689 PRO A CA 1
ATOM 5346 C C . PRO A 1 689 ? 13.289 1.56 -18.016 1 98.81 689 PRO A C 1
ATOM 5348 O O . PRO A 1 689 ? 13.398 1.588 -19.234 1 98.81 689 PRO A O 1
ATOM 5351 N N . VAL A 1 690 ? 13.57 0.515 -17.344 1 98.88 690 VAL A N 1
ATOM 5352 C CA . VAL A 1 690 ? 14.031 -0.746 -17.906 1 98.88 690 VAL A CA 1
ATOM 5353 C C . VAL A 1 690 ? 13.07 -1.868 -17.531 1 98.88 690 VAL A C 1
ATOM 5355 O O . VAL A 1 690 ? 12.625 -1.958 -16.391 1 98.88 690 VAL A O 1
ATOM 5358 N N . GLY A 1 691 ? 12.672 -2.66 -18.547 1 98.56 691 GLY A N 1
ATOM 5359 C CA . GLY A 1 691 ? 11.773 -3.768 -18.281 1 98.56 691 GLY A CA 1
ATOM 5360 C C . GLY A 1 691 ? 12.406 -4.875 -17.469 1 98.56 691 GLY A C 1
ATOM 5361 O O . GLY A 1 691 ? 13.633 -5 -17.438 1 98.56 691 GLY A O 1
ATOM 5362 N N . ILE A 1 692 ? 11.617 -5.695 -16.875 1 97.88 692 ILE A N 1
ATOM 5363 C CA . ILE A 1 692 ? 12.047 -6.758 -15.984 1 97.88 692 ILE A CA 1
ATOM 5364 C C . ILE A 1 692 ? 12.781 -7.836 -16.766 1 97.88 692 ILE A C 1
ATOM 5366 O O . ILE A 1 692 ? 13.484 -8.672 -16.188 1 97.88 692 ILE A O 1
ATOM 5370 N N . GLU A 1 693 ? 12.688 -7.852 -18.141 1 97.44 693 GLU A N 1
ATOM 5371 C CA . GLU A 1 693 ? 13.406 -8.797 -18.984 1 97.44 693 GLU A CA 1
ATOM 5372 C C . GLU A 1 693 ? 14.906 -8.766 -18.703 1 97.44 693 GLU A C 1
ATOM 5374 O O . GLU A 1 693 ? 15.555 -9.812 -18.688 1 97.44 693 GLU A O 1
ATOM 5379 N N . THR A 1 694 ? 15.422 -7.613 -18.469 1 97.88 694 THR A N 1
ATOM 5380 C CA . THR A 1 694 ? 16.844 -7.434 -18.172 1 97.88 694 THR A CA 1
ATOM 5381 C C . THR A 1 694 ? 17.203 -8.078 -16.828 1 97.88 694 THR A C 1
ATOM 5383 O O . THR A 1 694 ? 18.188 -8.805 -16.734 1 97.88 694 THR A O 1
ATOM 5386 N N . TYR A 1 695 ? 16.422 -7.871 -15.883 1 97.25 695 TYR A N 1
ATOM 5387 C CA . TYR A 1 695 ? 16.625 -8.344 -14.523 1 97.25 695 TYR A CA 1
ATOM 5388 C C . TYR A 1 695 ? 16.438 -9.852 -14.438 1 97.25 695 TYR A C 1
ATOM 5390 O O . TYR A 1 695 ? 17.266 -10.562 -13.867 1 97.25 695 TYR A O 1
ATOM 5398 N N . ALA A 1 696 ? 15.391 -10.328 -15.023 1 94 696 ALA A N 1
ATOM 5399 C CA . ALA A 1 696 ? 14.938 -11.703 -14.805 1 94 696 ALA A CA 1
ATOM 5400 C C . ALA A 1 696 ? 15.672 -12.672 -15.727 1 94 696 ALA A C 1
ATOM 5402 O O . ALA A 1 696 ? 15.758 -13.867 -15.438 1 94 696 ALA A O 1
ATOM 5403 N N . ASN A 1 697 ? 16.281 -12.125 -16.844 1 95.69 697 ASN A N 1
ATOM 5404 C CA . ASN A 1 697 ? 16.797 -13.078 -17.812 1 95.69 697 ASN A CA 1
ATOM 5405 C C . ASN A 1 697 ? 18.188 -12.68 -18.312 1 95.69 697 ASN A C 1
ATOM 5407 O O . ASN A 1 697 ? 19.188 -13.227 -17.844 1 95.69 697 ASN A O 1
ATOM 5411 N N . SER A 1 698 ? 18.266 -11.633 -19.125 1 97.31 698 SER A N 1
ATOM 5412 C CA . SER A 1 698 ? 19.5 -11.383 -19.859 1 97.31 698 SER A CA 1
ATOM 5413 C C . SER A 1 698 ? 20.656 -11.078 -18.922 1 97.31 698 SER A C 1
ATOM 5415 O O . SER A 1 698 ? 21.688 -11.758 -18.953 1 97.31 698 SER A O 1
ATOM 5417 N N . ARG A 1 699 ? 20.438 -10.109 -18.078 1 97.56 699 ARG A N 1
ATOM 5418 C CA . ARG A 1 699 ? 21.562 -9.742 -17.203 1 97.56 699 ARG A CA 1
ATOM 5419 C C . ARG A 1 699 ? 21.844 -10.844 -16.188 1 97.56 699 ARG A C 1
ATOM 5421 O O . ARG A 1 699 ? 23.016 -11.102 -15.859 1 97.56 699 ARG A O 1
ATOM 5428 N N . ARG A 1 700 ? 20.859 -11.438 -15.664 1 95.5 700 ARG A N 1
ATOM 5429 C CA . ARG A 1 700 ? 21.031 -12.547 -14.727 1 95.5 700 ARG A CA 1
ATOM 5430 C C . ARG A 1 700 ? 21.922 -13.633 -15.312 1 95.5 700 ARG A C 1
ATOM 5432 O O . ARG A 1 700 ? 22.844 -14.117 -14.641 1 95.5 700 ARG A O 1
ATOM 5439 N N . LEU A 1 701 ? 21.719 -13.938 -16.547 1 97.5 701 LEU A N 1
ATOM 5440 C CA . LEU A 1 701 ? 22.484 -15.008 -17.188 1 97.5 701 LEU A CA 1
ATOM 5441 C C . LEU A 1 701 ? 23.906 -14.539 -17.516 1 97.5 701 LEU A C 1
ATOM 5443 O O . LEU A 1 701 ? 24.859 -15.32 -17.422 1 97.5 701 LEU A O 1
ATOM 5447 N N . GLU A 1 702 ? 24.047 -13.258 -17.922 1 98.19 702 GLU A N 1
ATOM 5448 C CA . GLU A 1 702 ? 25.391 -12.734 -18.125 1 98.19 702 GLU A CA 1
ATOM 5449 C C . GLU A 1 702 ? 26.219 -12.852 -16.844 1 98.19 702 GLU A C 1
ATOM 5451 O O . GLU A 1 702 ? 27.438 -13.055 -16.906 1 98.19 702 GLU A O 1
ATOM 5456 N N . LYS A 1 703 ? 25.531 -12.773 -15.719 1 97.12 703 LYS A N 1
ATOM 5457 C CA . LYS A 1 703 ? 26.203 -12.82 -14.422 1 97.12 703 LYS A CA 1
ATOM 5458 C C . LYS A 1 703 ? 26.172 -14.227 -13.836 1 97.12 703 LYS A C 1
ATOM 5460 O O . LYS A 1 703 ? 26.625 -14.453 -12.711 1 97.12 703 LYS A O 1
ATOM 5465 N N . SER A 1 704 ? 25.641 -15.211 -14.586 1 96.69 704 SER A N 1
ATOM 5466 C CA . SER A 1 704 ? 25.516 -16.609 -14.188 1 96.69 704 SER A CA 1
ATOM 5467 C C . SER A 1 704 ? 24.766 -16.75 -12.859 1 96.69 704 SER A C 1
ATOM 5469 O O . SER A 1 704 ? 25.109 -17.609 -12.039 1 96.69 704 SER A O 1
ATOM 5471 N N . LEU A 1 705 ? 23.844 -15.844 -12.641 1 95.62 705 LEU A N 1
ATOM 5472 C CA . LEU A 1 705 ? 23.047 -15.914 -11.43 1 95.62 705 LEU A CA 1
ATOM 5473 C C . LEU A 1 705 ? 21.922 -16.922 -11.586 1 95.62 705 LEU A C 1
ATOM 5475 O O . LEU A 1 705 ? 21.359 -17.094 -12.672 1 95.62 705 LEU A O 1
ATOM 5479 N N . ARG A 1 706 ? 21.625 -17.625 -10.508 1 96.38 706 ARG A N 1
ATOM 5480 C CA . ARG A 1 706 ? 20.672 -18.734 -10.508 1 96.38 706 ARG A CA 1
ATOM 5481 C C . ARG A 1 706 ? 19.266 -18.25 -10.188 1 96.38 706 ARG A C 1
ATOM 5483 O O . ARG A 1 706 ? 19.094 -17.203 -9.539 1 96.38 706 ARG A O 1
ATOM 5490 N N . LEU A 1 707 ? 18.312 -18.922 -10.68 1 96.06 707 LEU A N 1
ATOM 5491 C CA . LEU A 1 707 ? 16.906 -18.641 -10.43 1 96.06 707 LEU A CA 1
ATOM 5492 C C . LEU A 1 707 ? 16.219 -19.812 -9.719 1 96.06 707 LEU A C 1
ATOM 5494 O O . LEU A 1 707 ? 16.344 -20.953 -10.156 1 96.06 707 LEU A O 1
ATOM 5498 N N . GLN A 1 708 ? 15.508 -19.516 -8.625 1 96.06 708 GLN A N 1
ATOM 5499 C CA . GLN A 1 708 ? 14.742 -20.516 -7.887 1 96.06 708 GLN A CA 1
ATOM 5500 C C . GLN A 1 708 ? 13.641 -21.109 -8.758 1 96.06 708 GLN A C 1
ATOM 5502 O O . GLN A 1 708 ? 12.984 -20.391 -9.523 1 96.06 708 GLN A O 1
ATOM 5507 N N . ASN A 1 709 ? 13.359 -22.453 -8.648 1 95 709 ASN A N 1
ATOM 5508 C CA . ASN A 1 709 ? 12.336 -23.203 -9.367 1 95 709 ASN A CA 1
ATOM 5509 C C . ASN A 1 709 ? 12.773 -23.531 -10.797 1 95 709 ASN A C 1
ATOM 5511 O O . ASN A 1 709 ? 12.031 -24.141 -11.555 1 95 709 ASN A O 1
ATOM 5515 N N . VAL A 1 710 ? 14.023 -23.016 -11.156 1 95.62 710 VAL A N 1
ATOM 5516 C CA . VAL A 1 710 ? 14.547 -23.281 -12.492 1 95.62 710 VAL A CA 1
ATOM 5517 C C . VAL A 1 710 ? 15.93 -23.922 -12.398 1 95.62 710 VAL A C 1
ATOM 5519 O O . VAL A 1 710 ? 16.078 -25.125 -12.609 1 95.62 710 VAL A O 1
ATOM 5522 N N . ASP A 1 711 ? 16.859 -23.141 -11.812 1 97.44 711 ASP A N 1
ATOM 5523 C CA . ASP A 1 711 ? 18.219 -23.609 -11.641 1 97.44 711 ASP A CA 1
ATOM 5524 C C . ASP A 1 711 ? 18.422 -24.25 -10.266 1 97.44 711 ASP A C 1
ATOM 5526 O O . ASP A 1 711 ? 19.281 -25.109 -10.094 1 97.44 711 ASP A O 1
ATOM 5530 N N . LEU A 1 712 ? 17.672 -23.734 -9.344 1 97.81 712 LEU A N 1
ATOM 5531 C CA . LEU A 1 712 ? 17.75 -24.234 -7.977 1 97.81 712 LEU A CA 1
ATOM 5532 C C . LEU A 1 712 ? 16.547 -25.109 -7.641 1 97.81 712 LEU A C 1
ATOM 5534 O O . LEU A 1 712 ? 15.414 -24.625 -7.586 1 97.81 712 LEU A O 1
ATOM 5538 N N . LEU A 1 713 ? 16.797 -26.328 -7.453 1 97.5 713 LEU A N 1
ATOM 5539 C CA . LEU A 1 713 ? 15.812 -27.359 -7.168 1 97.5 713 LEU A CA 1
ATOM 5540 C C . LEU A 1 713 ? 16.25 -28.219 -5.992 1 97.5 713 LEU A C 1
ATOM 5542 O O . LEU A 1 713 ? 17.438 -28.328 -5.703 1 97.5 713 LEU A O 1
ATOM 5546 N N . THR A 1 714 ? 15.328 -28.875 -5.371 1 97.12 714 THR A N 1
ATOM 5547 C CA . THR A 1 714 ? 15.648 -29.703 -4.219 1 97.12 714 THR A CA 1
ATOM 5548 C C . THR A 1 714 ? 16.438 -30.938 -4.652 1 97.12 714 THR A C 1
ATOM 5550 O O . THR A 1 714 ? 17.047 -31.609 -3.822 1 97.12 714 THR A O 1
ATOM 5553 N N . GLU A 1 715 ? 16.438 -31.219 -5.918 1 96.62 715 GLU A N 1
ATOM 5554 C CA . GLU A 1 715 ? 17.172 -32.375 -6.461 1 96.62 715 GLU A CA 1
ATOM 5555 C C . GLU A 1 715 ? 18.672 -32.125 -6.43 1 96.62 715 GLU A C 1
ATOM 5557 O O . GLU A 1 715 ? 19.453 -33.062 -6.551 1 96.62 715 GLU A O 1
ATOM 5562 N N . TYR A 1 716 ? 19.062 -30.906 -6.383 1 97.69 716 TYR A N 1
ATOM 5563 C CA . TYR A 1 716 ? 20.469 -30.547 -6.414 1 97.69 716 TYR A CA 1
ATOM 5564 C C . TYR A 1 716 ? 20.891 -29.875 -5.117 1 97.69 716 TYR A C 1
ATOM 5566 O O . TYR A 1 716 ? 20.062 -29.297 -4.414 1 97.69 716 TYR A O 1
ATOM 5574 N N . ASN A 1 717 ? 22.172 -30.062 -4.766 1 97.56 717 ASN A N 1
ATOM 5575 C CA . ASN A 1 717 ? 22.672 -29.453 -3.541 1 97.56 717 ASN A CA 1
ATOM 5576 C C . ASN A 1 717 ? 23.438 -28.172 -3.832 1 97.56 717 ASN A C 1
ATOM 5578 O O . ASN A 1 717 ? 23.625 -27.812 -4.992 1 97.56 717 ASN A O 1
ATOM 5582 N N . LEU A 1 718 ? 23.844 -27.484 -2.836 1 97.81 718 LEU A N 1
ATOM 5583 C CA . LEU A 1 718 ? 24.438 -26.156 -2.973 1 97.81 718 LEU A CA 1
ATOM 5584 C C . LEU A 1 718 ? 25.812 -26.25 -3.631 1 97.81 718 LEU A C 1
ATOM 5586 O O . LEU A 1 718 ? 26.234 -25.328 -4.328 1 97.81 718 LEU A O 1
ATOM 5590 N N . VAL A 1 719 ? 26.562 -27.328 -3.391 1 97.88 719 VAL A N 1
ATOM 5591 C CA . VAL A 1 719 ? 27.875 -27.5 -4 1 97.88 719 VAL A CA 1
ATOM 5592 C C . VAL A 1 719 ? 27.719 -27.688 -5.508 1 97.88 719 VAL A C 1
ATOM 5594 O O . VAL A 1 719 ? 28.453 -27.094 -6.297 1 97.88 719 VAL A O 1
ATOM 5597 N N . GLU A 1 720 ? 26.766 -28.5 -5.887 1 98.38 720 GLU A N 1
ATOM 5598 C CA . GLU A 1 720 ? 26.484 -28.703 -7.301 1 98.38 720 GLU A CA 1
ATOM 5599 C C . GLU A 1 720 ? 26.094 -27.391 -7.984 1 98.38 720 GLU A C 1
ATOM 5601 O O . GLU A 1 720 ? 26.469 -27.156 -9.133 1 98.38 720 GLU A O 1
ATOM 5606 N N . ALA A 1 721 ? 25.391 -26.562 -7.301 1 97.94 721 ALA A N 1
ATOM 5607 C CA . ALA A 1 721 ? 24.891 -25.297 -7.852 1 97.94 721 ALA A CA 1
ATOM 5608 C C . ALA A 1 721 ? 25.969 -24.219 -7.797 1 97.94 721 ALA A C 1
ATOM 5610 O O . ALA A 1 721 ? 25.766 -23.109 -8.305 1 97.94 721 ALA A O 1
ATOM 5611 N N . GLY A 1 722 ? 27.094 -24.5 -7.219 1 96.81 722 GLY A N 1
ATOM 5612 C CA . GLY A 1 722 ? 28.172 -23.547 -7.094 1 96.81 722 GLY A CA 1
ATOM 5613 C C . GLY A 1 722 ? 27.891 -22.453 -6.07 1 96.81 722 GLY A C 1
ATOM 5614 O O . GLY A 1 722 ? 28.359 -21.328 -6.219 1 96.81 722 GLY A O 1
ATOM 5615 N N . LEU A 1 723 ? 27.078 -22.766 -5.027 1 96.75 723 LEU A N 1
ATOM 5616 C CA . LEU A 1 723 ? 26.641 -21.75 -4.078 1 96.75 723 LEU A CA 1
ATOM 5617 C C . LEU A 1 723 ? 27.031 -22.125 -2.654 1 96.75 723 LEU A C 1
ATOM 5619 O O . LEU A 1 723 ? 26.531 -21.547 -1.69 1 96.75 723 LEU A O 1
ATOM 5623 N N . GLU A 1 724 ? 27.875 -23.125 -2.471 1 95.25 724 GLU A N 1
ATOM 5624 C CA . GLU A 1 724 ? 28.344 -23.484 -1.138 1 95.25 724 GLU A CA 1
ATOM 5625 C C . GLU A 1 724 ? 29.094 -22.344 -0.48 1 95.25 724 GLU A C 1
ATOM 5627 O O . GLU A 1 724 ? 29.828 -21.609 -1.149 1 95.25 724 GLU A O 1
ATOM 5632 N N . ARG A 1 725 ? 28.844 -22.219 0.732 1 92.12 725 ARG A N 1
ATOM 5633 C CA . ARG A 1 725 ? 29.594 -21.219 1.495 1 92.12 725 ARG A CA 1
ATOM 5634 C C . ARG A 1 725 ? 31 -21.688 1.8 1 92.12 725 ARG A C 1
ATOM 5636 O O . ARG A 1 725 ? 31.25 -22.891 1.917 1 92.12 725 ARG A O 1
ATOM 5643 N N . PRO A 1 726 ? 31.906 -20.75 1.981 1 92.88 726 PRO A N 1
ATOM 5644 C CA . PRO A 1 726 ? 33.25 -21.172 2.316 1 92.88 726 PRO A CA 1
ATOM 5645 C C . PRO A 1 726 ? 33.344 -21.906 3.65 1 92.88 726 PRO A C 1
ATOM 5647 O O . PRO A 1 726 ? 34.062 -22.891 3.773 1 92.88 726 PRO A O 1
ATOM 5650 N N . LYS A 1 727 ? 32.562 -21.406 4.617 1 94.69 727 LYS A N 1
ATOM 5651 C CA . LYS A 1 727 ? 32.5 -22.047 5.93 1 94.69 727 LYS A CA 1
ATOM 5652 C C . LYS A 1 727 ? 31.062 -22.359 6.324 1 94.69 727 LYS A C 1
ATOM 5654 O O . LYS A 1 727 ? 30.141 -21.672 5.875 1 94.69 727 LYS A O 1
ATOM 5659 N N . VAL A 1 728 ? 30.969 -23.422 7.02 1 97.12 728 VAL A N 1
ATOM 5660 C CA . VAL A 1 728 ? 29.656 -23.766 7.57 1 97.12 728 VAL A CA 1
ATOM 5661 C C . VAL A 1 728 ? 29.547 -23.219 8.992 1 97.12 728 VAL A C 1
ATOM 5663 O O . VAL A 1 728 ? 30.422 -23.453 9.828 1 97.12 728 VAL A O 1
ATOM 5666 N N . LYS A 1 729 ? 28.516 -22.516 9.281 1 95.5 729 LYS A N 1
ATOM 5667 C CA . LYS A 1 729 ? 28.344 -21.938 10.609 1 95.5 729 LYS A CA 1
ATOM 5668 C C . LYS A 1 729 ? 28.188 -23.031 11.664 1 95.5 729 LYS A C 1
ATOM 5670 O O . LYS A 1 729 ? 27.641 -24.094 11.375 1 95.5 729 LYS A O 1
ATOM 5675 N N . PRO A 1 730 ? 28.562 -22.719 12.906 1 94.25 730 PRO A N 1
ATOM 5676 C CA . PRO A 1 730 ? 28.5 -23.734 13.961 1 94.25 730 PRO A CA 1
ATOM 5677 C C . PRO A 1 730 ? 27.078 -24.047 14.414 1 94.25 730 PRO A C 1
ATOM 5679 O O . PRO A 1 730 ? 26.75 -25.188 14.734 1 94.25 730 PRO A O 1
ATOM 5682 N N . VAL A 1 731 ? 26.219 -23.109 14.391 1 94.31 731 VAL A N 1
ATOM 5683 C CA . VAL A 1 731 ? 24.859 -23.281 14.867 1 94.31 731 VAL A CA 1
ATOM 5684 C C . VAL A 1 731 ? 24.109 -24.25 13.961 1 94.31 731 VAL A C 1
ATOM 5686 O O . VAL A 1 731 ? 24.328 -24.281 12.742 1 94.31 731 VAL A O 1
ATOM 5689 N N . GLU A 1 732 ? 23.266 -25.047 14.586 1 96.19 732 GLU A N 1
ATOM 5690 C CA . GLU A 1 732 ? 22.484 -26.031 13.859 1 96.19 732 GLU A CA 1
ATOM 5691 C C . GLU A 1 732 ? 21.5 -25.344 12.906 1 96.19 732 GLU A C 1
ATOM 5693 O O . GLU A 1 732 ? 20.969 -24.281 13.211 1 96.19 732 GLU A O 1
ATOM 5698 N N . PHE A 1 733 ? 21.281 -25.922 11.75 1 97.75 733 PHE A N 1
ATOM 5699 C CA . PHE A 1 733 ? 20.25 -25.484 10.82 1 97.75 733 PHE A CA 1
ATOM 5700 C C . PHE A 1 733 ? 19.625 -26.688 10.102 1 97.75 733 PHE A C 1
ATOM 5702 O O . PHE A 1 733 ? 20.188 -27.781 10.109 1 97.75 733 PHE A O 1
ATOM 5709 N N . HIS A 1 734 ? 18.469 -26.469 9.578 1 98.06 734 HIS A N 1
ATOM 5710 C CA . HIS A 1 734 ? 17.734 -27.547 8.93 1 98.06 734 HIS A CA 1
ATOM 5711 C C . HIS A 1 734 ? 18.484 -28.078 7.715 1 98.06 734 HIS A C 1
ATOM 5713 O O . HIS A 1 734 ? 18.844 -27.328 6.816 1 98.06 734 HIS A O 1
ATOM 5719 N N . GLY A 1 735 ? 18.781 -29.406 7.609 1 97.69 735 GLY A N 1
ATOM 5720 C CA . GLY A 1 735 ? 19.484 -30.047 6.508 1 97.69 735 GLY A CA 1
ATOM 5721 C C . GLY A 1 735 ? 20.984 -30.031 6.668 1 97.69 735 GLY A C 1
ATOM 5722 O O . GLY A 1 735 ? 21.719 -30.422 5.758 1 97.69 735 GLY A O 1
ATOM 5723 N N . LYS A 1 736 ? 21.531 -29.656 7.797 1 98.12 736 LYS A N 1
ATOM 5724 C CA . LYS A 1 736 ? 22.953 -29.453 8.008 1 98.12 736 LYS A CA 1
ATOM 5725 C C . LYS A 1 736 ? 23.734 -30.75 7.824 1 98.12 736 LYS A C 1
ATOM 5727 O O . LYS A 1 736 ? 24.781 -30.766 7.184 1 98.12 736 LYS A O 1
ATOM 5732 N N . ALA A 1 737 ? 23.297 -31.828 8.398 1 98 737 ALA A N 1
ATOM 5733 C CA . ALA A 1 737 ? 24 -33.094 8.305 1 98 737 ALA A CA 1
ATOM 5734 C C . ALA A 1 737 ? 24.188 -33.531 6.852 1 98 737 ALA A C 1
ATOM 5736 O O . ALA A 1 737 ? 25.281 -33.938 6.457 1 98 737 ALA A O 1
ATOM 5737 N N . ALA A 1 738 ? 23.125 -33.438 6.121 1 97.88 738 ALA A N 1
ATOM 5738 C CA . ALA A 1 738 ? 23.188 -33.781 4.703 1 97.88 738 ALA A CA 1
ATOM 5739 C C . ALA A 1 738 ? 24.141 -32.844 3.959 1 97.88 738 ALA A C 1
ATOM 5741 O O . ALA A 1 738 ? 24.922 -33.281 3.113 1 97.88 738 ALA A O 1
ATOM 5742 N N . TYR A 1 739 ? 24.125 -31.594 4.227 1 97.69 739 TYR A N 1
ATOM 5743 C CA . TYR A 1 739 ? 24.969 -30.578 3.59 1 97.69 739 TYR A CA 1
ATOM 5744 C C . TYR A 1 739 ? 26.438 -30.859 3.854 1 97.69 739 TYR A C 1
ATOM 5746 O O . TYR A 1 739 ? 27.266 -30.781 2.939 1 97.69 739 TYR A O 1
ATOM 5754 N N . LEU A 1 740 ? 26.719 -31.156 5.094 1 97.94 740 LEU A N 1
ATOM 5755 C CA . LEU A 1 740 ? 28.109 -31.453 5.461 1 97.94 740 LEU A CA 1
ATOM 5756 C C . LEU A 1 740 ? 28.609 -32.688 4.711 1 97.94 740 LEU A C 1
ATOM 5758 O O . LEU A 1 740 ? 29.734 -32.688 4.207 1 97.94 740 LEU A O 1
ATOM 5762 N N . ALA A 1 741 ? 27.781 -33.688 4.629 1 97.94 741 ALA A N 1
ATOM 5763 C CA . ALA A 1 741 ? 28.141 -34.875 3.895 1 97.94 741 ALA A CA 1
ATOM 5764 C C . ALA A 1 741 ? 28.391 -34.562 2.42 1 97.94 741 ALA A C 1
ATOM 5766 O O . ALA A 1 741 ? 29.297 -35.125 1.806 1 97.94 741 ALA A O 1
ATOM 5767 N N . GLN A 1 742 ? 27.594 -33.812 1.832 1 97.75 742 GLN A N 1
ATOM 5768 C CA . GLN A 1 742 ? 27.719 -33.406 0.435 1 97.75 742 GLN A CA 1
ATOM 5769 C C . GLN A 1 742 ? 29.016 -32.625 0.195 1 97.75 742 GLN A C 1
ATOM 5771 O O . GLN A 1 742 ? 29.688 -32.844 -0.812 1 97.75 742 GLN A O 1
ATOM 5776 N N . ARG A 1 743 ? 29.359 -31.766 1.077 1 96.81 743 ARG A N 1
ATOM 5777 C CA . ARG A 1 743 ? 30.562 -30.938 0.975 1 96.81 743 ARG A CA 1
ATOM 5778 C C . ARG A 1 743 ? 31.812 -31.812 1.028 1 96.81 743 ARG A C 1
ATOM 5780 O O . ARG A 1 743 ? 32.844 -31.453 0.445 1 96.81 743 ARG A O 1
ATOM 5787 N N . GLU A 1 744 ? 31.75 -32.875 1.693 1 96.31 744 GLU A N 1
ATOM 5788 C CA . GLU A 1 744 ? 32.906 -33.719 1.913 1 96.31 744 GLU A CA 1
ATOM 5789 C C . GLU A 1 744 ? 33.156 -34.625 0.71 1 96.31 744 GLU A C 1
ATOM 5791 O O . GLU A 1 744 ? 34.25 -35.219 0.585 1 96.31 744 GLU A O 1
ATOM 5796 N N . ARG A 1 745 ? 32.25 -34.625 -0.144 1 96.19 745 ARG A N 1
ATOM 5797 C CA . ARG A 1 745 ? 32.469 -35.438 -1.338 1 96.19 745 ARG A CA 1
ATOM 5798 C C . ARG A 1 745 ? 33.656 -34.938 -2.137 1 96.19 745 ARG A C 1
ATOM 5800 O O . ARG A 1 745 ? 33.875 -33.719 -2.242 1 96.19 745 ARG A O 1
ATOM 5807 N N . HIS A 1 746 ? 34.5 -35.875 -2.602 1 94 746 HIS A N 1
ATOM 5808 C CA . HIS A 1 746 ? 35.625 -35.469 -3.436 1 94 746 HIS A CA 1
ATOM 5809 C C . HIS A 1 746 ? 35.156 -34.812 -4.715 1 94 746 HIS A C 1
ATOM 5811 O O . HIS A 1 746 ? 35.781 -33.844 -5.191 1 94 746 HIS A O 1
ATOM 5817 N N . GLN A 1 747 ? 34.156 -35.344 -5.246 1 94.5 747 GLN A N 1
ATOM 5818 C CA . GLN A 1 747 ? 33.531 -34.781 -6.434 1 94.5 747 GLN A CA 1
ATOM 5819 C C . GLN A 1 747 ? 32 -34.938 -6.383 1 94.5 747 GLN A C 1
ATOM 5821 O O . GLN A 1 747 ? 31.516 -35.938 -5.859 1 94.5 747 GLN A O 1
ATOM 5826 N N . GLN A 1 748 ? 31.375 -33.938 -6.898 1 97.44 748 GLN A N 1
ATOM 5827 C CA . GLN A 1 748 ? 29.922 -34.062 -6.977 1 97.44 748 GLN A CA 1
ATOM 5828 C C . GLN A 1 748 ? 29.5 -34.844 -8.211 1 97.44 748 GLN A C 1
ATOM 5830 O O . GLN A 1 748 ? 30.25 -34.938 -9.18 1 97.44 748 GLN A O 1
ATOM 5835 N N . PRO A 1 749 ? 28.281 -35.375 -8.18 1 97.62 749 PRO A N 1
ATOM 5836 C CA . PRO A 1 749 ? 27.797 -36.094 -9.367 1 97.62 749 PRO A CA 1
ATOM 5837 C C . PRO A 1 749 ? 27.609 -35.188 -10.57 1 97.62 749 PRO A C 1
ATOM 5839 O O . PRO A 1 749 ? 27.75 -35.625 -11.719 1 97.62 749 PRO A O 1
ATOM 5842 N N . ALA A 1 750 ? 27.297 -33.969 -10.344 1 98.31 750 ALA A N 1
ATOM 5843 C CA . ALA A 1 750 ? 27.109 -32.969 -11.398 1 98.31 750 ALA A CA 1
ATOM 5844 C C . ALA A 1 750 ? 27.438 -31.578 -10.906 1 98.31 750 ALA A C 1
ATOM 5846 O O . ALA A 1 750 ? 27.531 -31.328 -9.703 1 98.31 750 ALA A O 1
ATOM 5847 N N . TYR A 1 751 ? 27.656 -30.672 -11.828 1 98.38 751 TYR A N 1
ATOM 5848 C CA . TYR A 1 751 ? 27.859 -29.266 -11.539 1 98.38 751 TYR A CA 1
ATOM 5849 C C . TYR A 1 751 ? 27.047 -28.391 -12.484 1 98.38 751 TYR A C 1
ATOM 5851 O O . TYR A 1 751 ? 26.922 -28.688 -13.672 1 98.38 751 TYR A O 1
ATOM 5859 N N . LEU A 1 752 ? 26.406 -27.344 -11.906 1 98.56 752 LEU A N 1
ATOM 5860 C CA . LEU A 1 752 ? 25.781 -26.344 -12.773 1 98.56 752 LEU A CA 1
ATOM 5861 C C . LEU A 1 752 ? 26.844 -25.547 -13.523 1 98.56 752 LEU A C 1
ATOM 5863 O O . LEU A 1 752 ? 27.75 -24.984 -12.906 1 98.56 752 LEU A O 1
ATOM 5867 N N . CYS A 1 753 ? 26.766 -25.453 -14.828 1 98.75 753 CYS A N 1
ATOM 5868 C CA . CYS A 1 753 ? 27.75 -24.797 -15.672 1 98.75 753 CYS A CA 1
ATOM 5869 C C . CYS A 1 753 ? 27.125 -23.656 -16.469 1 98.75 753 CYS A C 1
ATOM 5871 O O . CYS A 1 753 ? 25.922 -23.688 -16.766 1 98.75 753 CYS A O 1
ATOM 5873 N N . THR A 1 754 ? 27.906 -22.656 -16.734 1 98.69 754 THR A N 1
ATOM 5874 C CA . THR A 1 754 ? 27.562 -21.625 -17.703 1 98.69 754 THR A CA 1
ATOM 5875 C C . THR A 1 754 ? 28.031 -22.016 -19.109 1 98.69 754 THR A C 1
ATOM 5877 O O . THR A 1 754 ? 29.219 -22.281 -19.297 1 98.69 754 THR A O 1
ATOM 5880 N N . LEU A 1 755 ? 27.109 -22.031 -20 1 98.69 755 LEU A N 1
ATOM 5881 C CA . LEU A 1 755 ? 27.375 -22.453 -21.375 1 98.69 755 LEU A CA 1
ATOM 5882 C C . LEU A 1 755 ? 27.078 -21.328 -22.359 1 98.69 755 LEU A C 1
ATOM 5884 O O . LEU A 1 755 ? 26.281 -20.422 -22.062 1 98.69 755 LEU A O 1
ATOM 5888 N N . THR A 1 756 ? 27.672 -21.375 -23.531 1 98.69 756 THR A N 1
ATOM 5889 C CA . THR A 1 756 ? 27.344 -20.484 -24.641 1 98.69 756 THR A CA 1
ATOM 5890 C C . THR A 1 756 ? 27.172 -21.266 -25.938 1 98.69 756 THR A C 1
ATOM 5892 O O . THR A 1 756 ? 27.781 -22.328 -26.109 1 98.69 756 THR A O 1
ATOM 5895 N N . MET A 1 757 ? 26.266 -20.797 -26.781 1 98.31 757 MET A N 1
ATOM 5896 C CA . MET A 1 757 ? 26.141 -21.359 -28.125 1 98.31 757 MET A CA 1
ATOM 5897 C C . MET A 1 757 ? 27.188 -20.781 -29.062 1 98.31 757 MET A C 1
ATOM 5899 O O . MET A 1 757 ? 27.234 -19.562 -29.266 1 98.31 757 MET A O 1
ATOM 5903 N N . THR A 1 758 ? 28 -21.609 -29.672 1 97.5 758 THR A N 1
ATOM 5904 C CA . THR A 1 758 ? 29.094 -21.125 -30.516 1 97.5 758 THR A CA 1
ATOM 5905 C C . THR A 1 758 ? 28.609 -20.906 -31.953 1 97.5 758 THR A C 1
ATOM 5907 O O . THR A 1 758 ? 29.234 -20.172 -32.719 1 97.5 758 THR A O 1
ATOM 5910 N N . ASP A 1 759 ? 27.625 -21.531 -32.344 1 97.44 759 ASP A N 1
ATOM 5911 C CA . ASP A 1 759 ? 26.875 -21.312 -33.562 1 97.44 759 ASP A CA 1
ATOM 5912 C C . ASP A 1 759 ? 25.375 -21.547 -33.375 1 97.44 759 ASP A C 1
ATOM 5914 O O . ASP A 1 759 ? 24.984 -22.562 -32.781 1 97.44 759 ASP A O 1
ATOM 5918 N N . HIS A 1 760 ? 24.609 -20.625 -33.781 1 97.81 760 HIS A N 1
ATOM 5919 C CA . HIS A 1 760 ? 23.172 -20.75 -33.5 1 97.81 760 HIS A CA 1
ATOM 5920 C C . HIS A 1 760 ? 22.359 -20.641 -34.781 1 97.81 760 HIS A C 1
ATOM 5922 O O . HIS A 1 760 ? 21.219 -20.141 -34.75 1 97.81 760 HIS A O 1
ATOM 5928 N N . HIS A 1 761 ? 22.953 -20.938 -35.875 1 97.56 761 HIS A N 1
ATOM 5929 C CA . HIS A 1 761 ? 22.234 -20.984 -37.156 1 97.56 761 HIS A CA 1
ATOM 5930 C C . HIS A 1 761 ? 21.75 -22.391 -37.469 1 97.56 761 HIS A C 1
ATOM 5932 O O . HIS A 1 761 ? 22.469 -23.359 -37.25 1 97.56 761 HIS A O 1
ATOM 5938 N N . ASP A 1 762 ? 20.531 -22.484 -37.906 1 96.81 762 ASP A N 1
ATOM 5939 C CA . ASP A 1 762 ? 20.016 -23.797 -38.281 1 96.81 762 ASP A CA 1
ATOM 5940 C C . ASP A 1 762 ? 20.516 -24.219 -39.656 1 96.81 762 ASP A C 1
ATOM 5942 O O . ASP A 1 762 ? 21.359 -23.531 -40.25 1 96.81 762 ASP A O 1
ATOM 5946 N N . ALA A 1 763 ? 19.953 -25.344 -40.094 1 94.69 763 ALA A N 1
ATOM 5947 C CA . ALA A 1 763 ? 20.422 -25.922 -41.344 1 94.69 763 ALA A CA 1
ATOM 5948 C C . ALA A 1 763 ? 20.141 -24.984 -42.531 1 94.69 763 ALA A C 1
ATOM 5950 O O . ALA A 1 763 ? 20.797 -25.078 -43.562 1 94.69 763 ALA A O 1
ATOM 5951 N N . ARG A 1 764 ? 19.266 -24.031 -42.594 1 93.06 764 ARG A N 1
ATOM 5952 C CA . ARG A 1 764 ? 18.891 -23.109 -43.656 1 93.06 764 ARG A CA 1
ATOM 5953 C C . ARG A 1 764 ? 19.641 -21.781 -43.531 1 93.06 764 ARG A C 1
ATOM 5955 O O . ARG A 1 764 ? 19.406 -20.859 -44.312 1 93.06 764 ARG A O 1
ATOM 5962 N N . GLY A 1 765 ? 20.297 -21.688 -42.375 1 96.56 765 GLY A N 1
ATOM 5963 C CA . GLY A 1 765 ? 21.062 -20.469 -42.188 1 96.56 765 GLY A CA 1
ATOM 5964 C C . GLY A 1 765 ? 20.312 -19.438 -41.344 1 96.56 765 GLY A C 1
ATOM 5965 O O . GLY A 1 765 ? 20.734 -18.297 -41.25 1 96.56 765 GLY A O 1
ATOM 5966 N N . VAL A 1 766 ? 19.25 -19.781 -40.781 1 97.06 766 VAL A N 1
ATOM 5967 C CA . VAL A 1 766 ? 18.438 -18.859 -40 1 97.06 766 VAL A CA 1
ATOM 5968 C C . VAL A 1 766 ? 18.969 -18.828 -38.562 1 97.06 766 VAL A C 1
ATOM 5970 O O . VAL A 1 766 ? 19.141 -19.875 -37.938 1 97.06 766 VAL A O 1
ATOM 5973 N N . ALA A 1 767 ? 19.266 -17.625 -38.094 1 97.44 767 ALA A N 1
ATOM 5974 C CA . ALA A 1 767 ? 19.703 -17.469 -36.719 1 97.44 767 ALA A CA 1
ATOM 5975 C C . ALA A 1 767 ? 18.594 -17.844 -35.75 1 97.44 767 ALA A C 1
ATOM 5977 O O . ALA A 1 767 ? 17.469 -17.344 -35.844 1 97.44 767 ALA A O 1
ATOM 5978 N N . ARG A 1 768 ? 18.906 -18.734 -34.844 1 97.75 768 ARG A N 1
ATOM 5979 C CA . ARG A 1 768 ? 17.938 -19.203 -33.844 1 97.75 768 ARG A CA 1
ATOM 5980 C C . ARG A 1 768 ? 18.266 -18.672 -32.469 1 97.75 768 ARG A C 1
ATOM 5982 O O . ARG A 1 768 ? 19.453 -18.547 -32.125 1 97.75 768 ARG A O 1
ATOM 5989 N N . TYR A 1 769 ? 17.297 -18.359 -31.672 1 97.75 769 TYR A N 1
ATOM 5990 C CA . TYR A 1 769 ? 17.375 -17.922 -30.281 1 97.75 769 TYR A CA 1
ATOM 5991 C C . TYR A 1 769 ? 16.484 -18.766 -29.391 1 97.75 769 TYR A C 1
ATOM 5993 O O . TYR A 1 769 ? 15.336 -18.406 -29.125 1 97.75 769 TYR A O 1
ATOM 6001 N N . PRO A 1 770 ? 17.031 -19.859 -28.906 1 97.12 770 PRO A N 1
ATOM 6002 C CA . PRO A 1 770 ? 16.234 -20.891 -28.219 1 97.12 770 PRO A CA 1
ATOM 6003 C C . PRO A 1 770 ? 15.547 -20.375 -26.969 1 97.12 770 PRO A C 1
ATOM 6005 O O . PRO A 1 770 ? 16.062 -19.469 -26.312 1 97.12 770 PRO A O 1
ATOM 6008 N N . VAL A 1 771 ? 14.406 -20.953 -26.688 1 94.75 771 VAL A N 1
ATOM 6009 C CA . VAL A 1 771 ? 13.641 -20.688 -25.469 1 94.75 771 VAL A CA 1
ATOM 6010 C C . VAL A 1 771 ? 13.195 -22 -24.844 1 94.75 771 VAL A C 1
ATOM 6012 O O . VAL A 1 771 ? 12.914 -22.969 -25.547 1 94.75 771 VAL A O 1
ATOM 6015 N N . GLY A 1 772 ? 13.156 -22.016 -23.5 1 92.38 772 GLY A N 1
ATOM 6016 C CA . GLY A 1 772 ? 12.688 -23.203 -22.797 1 92.38 772 GLY A CA 1
ATOM 6017 C C . GLY A 1 772 ? 13.789 -24.219 -22.562 1 92.38 772 GLY A C 1
ATOM 6018 O O . GLY A 1 772 ? 14.969 -23.875 -22.531 1 92.38 772 GLY A O 1
ATOM 6019 N N . HIS A 1 773 ? 13.414 -25.484 -22.312 1 94.81 773 HIS A N 1
ATOM 6020 C CA . HIS A 1 773 ? 14.344 -26.562 -21.984 1 94.81 773 HIS A CA 1
ATOM 6021 C C . HIS A 1 773 ? 14.781 -27.297 -23.25 1 94.81 773 HIS A C 1
ATOM 6023 O O . HIS A 1 773 ? 13.984 -27.484 -24.172 1 94.81 773 HIS A O 1
ATOM 6029 N N . SER A 1 774 ? 16.031 -27.609 -23.359 1 97.44 774 SER A N 1
ATOM 6030 C CA . SER A 1 774 ? 16.625 -28.422 -24.422 1 97.44 774 SER A CA 1
ATOM 6031 C C . SER A 1 774 ? 17.609 -29.438 -23.859 1 97.44 774 SER A C 1
ATOM 6033 O O . SER A 1 774 ? 18.344 -29.141 -22.906 1 97.44 774 SER A O 1
ATOM 6035 N N . PRO A 1 775 ? 17.609 -30.641 -24.422 1 98.38 775 PRO A N 1
ATOM 6036 C CA . PRO A 1 775 ? 18.594 -31.625 -23.938 1 98.38 775 PRO A CA 1
ATOM 6037 C C . PRO A 1 775 ? 20.031 -31.25 -24.281 1 98.38 775 PRO A C 1
ATOM 6039 O O . PRO A 1 775 ? 20.281 -30.688 -25.359 1 98.38 775 PRO A O 1
ATOM 6042 N N . ILE A 1 776 ? 20.875 -31.516 -23.438 1 98.75 776 ILE A N 1
ATOM 6043 C CA . ILE A 1 776 ? 22.312 -31.375 -23.672 1 98.75 776 ILE A CA 1
ATOM 6044 C C . ILE A 1 776 ? 22.922 -32.719 -24 1 98.75 776 ILE A C 1
ATOM 6046 O O . ILE A 1 776 ? 22.828 -33.656 -23.203 1 98.75 776 ILE A O 1
ATOM 6050 N N . LEU A 1 777 ? 23.625 -32.812 -25.094 1 98.12 777 LEU A N 1
ATOM 6051 C CA . LEU A 1 777 ? 24.047 -34.094 -25.656 1 98.12 777 LEU A CA 1
ATOM 6052 C C . LEU A 1 777 ? 25.562 -34.156 -25.719 1 98.12 777 LEU A C 1
ATOM 6054 O O . LEU A 1 777 ? 26.25 -33.156 -25.875 1 98.12 777 LEU A O 1
ATOM 6058 N N . ASP A 1 778 ? 26.031 -35.375 -25.578 1 96.69 778 ASP A N 1
ATOM 6059 C CA . ASP A 1 778 ? 27.422 -35.656 -25.906 1 96.69 778 ASP A CA 1
ATOM 6060 C C . ASP A 1 778 ? 27.672 -35.5 -27.406 1 96.69 778 ASP A C 1
ATOM 6062 O O . ASP A 1 778 ? 26.969 -36.125 -28.219 1 96.69 778 ASP A O 1
ATOM 6066 N N . PRO A 1 779 ? 28.625 -34.719 -27.781 1 93.5 779 PRO A N 1
ATOM 6067 C CA . PRO A 1 779 ? 28.828 -34.469 -29.203 1 93.5 779 PRO A CA 1
ATOM 6068 C C . PRO A 1 779 ? 29.203 -35.719 -29.984 1 93.5 779 PRO A C 1
ATOM 6070 O O . PRO A 1 779 ? 28.922 -35.812 -31.188 1 93.5 779 PRO A O 1
ATOM 6073 N N . GLU A 1 780 ? 29.859 -36.688 -29.406 1 93.94 780 GLU A N 1
ATOM 6074 C CA . GLU A 1 780 ? 30.328 -37.875 -30.094 1 93.94 780 GLU A CA 1
ATOM 6075 C C . GLU A 1 780 ? 29.219 -38.906 -30.203 1 93.94 780 GLU A C 1
ATOM 6077 O O . GLU A 1 780 ? 28.891 -39.406 -31.297 1 93.94 780 GLU A O 1
ATOM 6082 N N . SER A 1 781 ? 28.562 -39.156 -29.094 1 94.62 781 SER A N 1
ATOM 6083 C CA . SER A 1 781 ? 27.578 -40.219 -29.062 1 94.62 781 SER A CA 1
ATOM 6084 C C . SER A 1 781 ? 26.188 -39.719 -29.453 1 94.62 781 SER A C 1
ATOM 6086 O O . SER A 1 781 ? 25.328 -40.5 -29.875 1 94.62 781 SER A O 1
ATOM 6088 N N . GLY A 1 782 ? 26 -38.469 -29.281 1 94.25 782 GLY A N 1
ATOM 6089 C CA . GLY A 1 782 ? 24.688 -37.906 -29.531 1 94.25 782 GLY A CA 1
ATOM 6090 C C . GLY A 1 782 ? 23.672 -38.25 -28.453 1 94.25 782 GLY A C 1
ATOM 6091 O O . GLY A 1 782 ? 22.484 -37.938 -28.578 1 94.25 782 GLY A O 1
ATOM 6092 N N . GLU A 1 783 ? 24.109 -38.781 -27.422 1 95.88 783 GLU A N 1
ATOM 6093 C CA . GLU A 1 783 ? 23.234 -39.156 -26.312 1 95.88 783 GLU A CA 1
ATOM 6094 C C . GLU A 1 783 ? 23.203 -38.094 -25.25 1 95.88 783 GLU A C 1
ATOM 6096 O O . GLU A 1 783 ? 24.156 -37.312 -25.094 1 95.88 783 GLU A O 1
ATOM 6101 N N . VAL A 1 784 ? 22.078 -38.031 -24.578 1 98.06 784 VAL A N 1
ATOM 6102 C CA . VAL A 1 784 ? 21.969 -37.094 -23.469 1 98.06 784 VAL A CA 1
ATOM 6103 C C . VAL A 1 784 ? 22.938 -37.469 -22.359 1 98.06 784 VAL A C 1
ATOM 6105 O O . VAL A 1 784 ? 23.125 -38.625 -22.047 1 98.06 784 VAL A O 1
ATOM 6108 N N . LEU A 1 785 ? 23.547 -36.469 -21.797 1 98.44 785 LEU A N 1
ATOM 6109 C CA . LEU A 1 785 ? 24.453 -36.719 -20.672 1 98.44 785 LEU A CA 1
ATOM 6110 C C . LEU A 1 785 ? 23.672 -37.094 -19.422 1 98.44 785 LEU A C 1
ATOM 6112 O O . LEU A 1 785 ? 22.625 -36.531 -19.141 1 98.44 785 LEU A O 1
ATOM 6116 N N . VAL A 1 786 ? 24.109 -38.094 -18.688 1 98.12 786 VAL A N 1
ATOM 6117 C CA . VAL A 1 786 ? 23.484 -38.594 -17.453 1 98.12 786 VAL A CA 1
ATOM 6118 C C . VAL A 1 786 ? 24.547 -38.656 -16.359 1 98.12 786 VAL A C 1
ATOM 6120 O O . VAL A 1 786 ? 25.625 -39.188 -16.562 1 98.12 786 VAL A O 1
ATOM 6123 N N . ASP A 1 787 ? 24.312 -38.125 -15.242 1 97.81 787 ASP A N 1
ATOM 6124 C CA . ASP A 1 787 ? 25.281 -38.156 -14.156 1 97.81 787 ASP A CA 1
ATOM 6125 C C . ASP A 1 787 ? 25.203 -39.469 -13.367 1 97.81 787 ASP A C 1
ATOM 6127 O O . ASP A 1 787 ? 24.438 -40.344 -13.734 1 97.81 787 ASP A O 1
ATOM 6131 N N . ALA A 1 788 ? 25.938 -39.625 -12.273 1 96.38 788 ALA A N 1
ATOM 6132 C CA . ALA A 1 788 ? 26.094 -40.875 -11.539 1 96.38 788 ALA A CA 1
ATOM 6133 C C . ALA A 1 788 ? 24.812 -41.219 -10.773 1 96.38 788 ALA A C 1
ATOM 6135 O O . ALA A 1 788 ? 24.609 -42.375 -10.359 1 96.38 788 ALA A O 1
ATOM 6136 N N . LEU A 1 789 ? 23.984 -40.219 -10.57 1 95.69 789 LEU A N 1
ATOM 6137 C CA . LEU A 1 789 ? 22.734 -40.438 -9.859 1 95.69 789 LEU A CA 1
ATOM 6138 C C . LEU A 1 789 ? 21.594 -40.688 -10.836 1 95.69 789 LEU A C 1
ATOM 6140 O O . LEU A 1 789 ? 20.438 -40.844 -10.422 1 95.69 789 LEU A O 1
ATOM 6144 N N . GLY A 1 790 ? 21.891 -40.688 -12.094 1 95.81 790 GLY A N 1
ATOM 6145 C CA . GLY A 1 790 ? 20.891 -40.969 -13.109 1 95.81 790 GLY A CA 1
ATOM 6146 C C . GLY A 1 790 ? 20.156 -39.719 -13.578 1 95.81 790 GLY A C 1
ATOM 6147 O O . GLY A 1 790 ? 19.156 -39.812 -14.289 1 95.81 790 GLY A O 1
ATOM 6148 N N . ARG A 1 791 ? 20.609 -38.562 -13.125 1 96.81 791 ARG A N 1
ATOM 6149 C CA . ARG A 1 791 ? 19.969 -37.344 -13.547 1 96.81 791 ARG A CA 1
ATOM 6150 C C . ARG A 1 791 ? 20.438 -36.906 -14.938 1 96.81 791 ARG A C 1
ATOM 6152 O O . ARG A 1 791 ? 21.641 -36.969 -15.227 1 96.81 791 ARG A O 1
ATOM 6159 N N . ARG A 1 792 ? 19.531 -36.5 -15.789 1 97.75 792 ARG A N 1
ATOM 6160 C CA . ARG A 1 792 ? 19.797 -36.156 -17.172 1 97.75 792 ARG A CA 1
ATOM 6161 C C . ARG A 1 792 ? 20.078 -34.656 -17.312 1 97.75 792 ARG A C 1
ATOM 6163 O O . ARG A 1 792 ? 19.453 -33.844 -16.641 1 97.75 792 ARG A O 1
ATOM 6170 N N . SER A 1 793 ? 20.938 -34.281 -18.25 1 98.62 793 SER A N 1
ATOM 6171 C CA . SER A 1 793 ? 21.344 -32.875 -18.453 1 98.62 793 SER A CA 1
ATOM 6172 C C . SER A 1 793 ? 20.422 -32.188 -19.453 1 98.62 793 SER A C 1
ATOM 6174 O O . SER A 1 793 ? 20.141 -32.75 -20.516 1 98.62 793 SER A O 1
ATOM 6176 N N . TYR A 1 794 ? 19.984 -31.031 -19.156 1 98.44 794 TYR A N 1
ATOM 6177 C CA . TYR A 1 794 ? 19.219 -30.156 -20.031 1 98.44 794 TYR A CA 1
ATOM 6178 C C . TYR A 1 794 ? 19.469 -28.688 -19.688 1 98.44 794 TYR A C 1
ATOM 6180 O O . TYR A 1 794 ? 20.016 -28.375 -18.625 1 98.44 794 TYR A O 1
ATOM 6188 N N . VAL A 1 795 ? 19.109 -27.812 -20.578 1 98.12 795 VAL A N 1
ATOM 6189 C CA . VAL A 1 795 ? 19.234 -26.375 -20.359 1 98.12 795 VAL A CA 1
ATOM 6190 C C . VAL A 1 795 ? 18.156 -25.922 -19.359 1 98.12 795 VAL A C 1
ATOM 6192 O O . VAL A 1 795 ? 16.969 -26.031 -19.625 1 98.12 795 VAL A O 1
ATOM 6195 N N . THR A 1 796 ? 18.609 -25.406 -18.203 1 97.38 796 THR A N 1
ATOM 6196 C CA . THR A 1 796 ? 17.656 -24.906 -17.203 1 97.38 796 THR A CA 1
ATOM 6197 C C . THR A 1 796 ? 17.266 -23.469 -17.516 1 97.38 796 THR A C 1
ATOM 6199 O O . THR A 1 796 ? 16.125 -23.062 -17.266 1 97.38 796 THR A O 1
ATOM 6202 N N . SER A 1 797 ? 18.156 -22.703 -18.016 1 97.62 797 SER A N 1
ATOM 6203 C CA . SER A 1 797 ? 17.938 -21.312 -18.406 1 97.62 797 SER A CA 1
ATOM 6204 C C . SER A 1 797 ? 18.672 -20.984 -19.703 1 97.62 797 SER A C 1
ATOM 6206 O O . SER A 1 797 ? 19.734 -21.562 -19.984 1 97.62 797 SER A O 1
ATOM 6208 N N . ILE A 1 798 ? 18.125 -20.078 -20.469 1 98.06 798 ILE A N 1
ATOM 6209 C CA . ILE A 1 798 ? 18.812 -19.672 -21.703 1 98.06 798 ILE A CA 1
ATOM 6210 C C . ILE A 1 798 ? 18.312 -18.281 -22.125 1 98.06 798 ILE A C 1
ATOM 6212 O O . ILE A 1 798 ? 17.141 -17.969 -22 1 98.06 798 ILE A O 1
ATOM 6216 N N . ALA A 1 799 ? 19.172 -17.422 -22.516 1 97.19 799 ALA A N 1
ATOM 6217 C CA . ALA A 1 799 ? 18.844 -16.078 -23 1 97.19 799 ALA A CA 1
ATOM 6218 C C . ALA A 1 799 ? 20.031 -15.469 -23.766 1 97.19 799 ALA A C 1
ATOM 6220 O O . ALA A 1 799 ? 21.172 -15.922 -23.609 1 97.19 799 ALA A O 1
ATOM 6221 N N . TYR A 1 800 ? 19.734 -14.531 -24.609 1 97.81 800 TYR A N 1
ATOM 6222 C CA . TYR A 1 800 ? 20.766 -13.734 -25.25 1 97.81 800 TYR A CA 1
ATOM 6223 C C . TYR A 1 800 ? 21.281 -12.648 -24.312 1 97.81 800 TYR A C 1
ATOM 6225 O O . TYR A 1 800 ? 20.5 -11.914 -23.719 1 97.81 800 TYR A O 1
ATOM 6233 N N . GLY A 1 801 ? 22.609 -12.594 -24.141 1 98 801 GLY A N 1
ATOM 6234 C CA . GLY A 1 801 ? 23.25 -11.539 -23.359 1 98 801 GLY A CA 1
ATOM 6235 C C . GLY A 1 801 ? 23.812 -10.422 -24.203 1 98 801 GLY A C 1
ATOM 6236 O O . GLY A 1 801 ? 24.906 -10.555 -24.766 1 98 801 GLY A O 1
ATOM 6237 N N . PRO A 1 802 ? 23.172 -9.281 -24.188 1 97.81 802 PRO A N 1
ATOM 6238 C CA . PRO A 1 802 ? 23.547 -8.219 -25.125 1 97.81 802 PRO A CA 1
ATOM 6239 C C . PRO A 1 802 ? 24.938 -7.648 -24.828 1 97.81 802 PRO A C 1
ATOM 6241 O O . PRO A 1 802 ? 25.641 -7.207 -25.734 1 97.81 802 PRO A O 1
ATOM 6244 N N . SER A 1 803 ? 25.359 -7.566 -23.609 1 97.5 803 SER A N 1
ATOM 6245 C CA . SER A 1 803 ? 26.656 -6.992 -23.25 1 97.5 803 SER A CA 1
ATOM 6246 C C . SER A 1 803 ? 27.812 -7.879 -23.719 1 97.5 803 SER A C 1
ATOM 6248 O O . SER A 1 803 ? 28.875 -7.383 -24.078 1 97.5 803 SER A O 1
ATOM 6250 N N . VAL A 1 804 ? 27.578 -9.227 -23.688 1 97.25 804 VAL A N 1
ATOM 6251 C CA . VAL A 1 804 ? 28.641 -10.156 -24.047 1 97.25 804 VAL A CA 1
ATOM 6252 C C . VAL A 1 804 ? 28.453 -10.617 -25.484 1 97.25 804 VAL A C 1
ATOM 6254 O O . VAL A 1 804 ? 29.391 -11.156 -26.094 1 97.25 804 VAL A O 1
ATOM 6257 N N . GLY A 1 805 ? 27.266 -10.375 -26.062 1 97.19 805 GLY A N 1
ATOM 6258 C CA . GLY A 1 805 ? 26.984 -10.711 -27.453 1 97.19 805 GLY A CA 1
ATOM 6259 C C . GLY A 1 805 ? 26.922 -12.203 -27.703 1 97.19 805 GLY A C 1
ATOM 6260 O O . GLY A 1 805 ? 27.375 -12.688 -28.734 1 97.19 805 GLY A O 1
ATOM 6261 N N . LYS A 1 806 ? 26.391 -12.961 -26.766 1 97.44 806 LYS A N 1
ATOM 6262 C CA . LYS A 1 806 ? 26.312 -14.414 -26.875 1 97.44 806 LYS A CA 1
ATOM 6263 C C . LYS A 1 806 ? 24.984 -14.93 -26.359 1 97.44 806 LYS A C 1
ATOM 6265 O O . LYS A 1 806 ? 24.328 -14.289 -25.531 1 97.44 806 LYS A O 1
ATOM 6270 N N . ILE A 1 807 ? 24.531 -16.062 -26.906 1 98.44 807 ILE A N 1
ATOM 6271 C CA . ILE A 1 807 ? 23.453 -16.812 -26.281 1 98.44 807 ILE A CA 1
ATOM 6272 C C . ILE A 1 807 ? 24.016 -17.641 -25.125 1 98.44 807 ILE A C 1
ATOM 6274 O O . ILE A 1 807 ? 24.922 -18.453 -25.312 1 98.44 807 ILE A O 1
ATOM 6278 N N . ILE A 1 808 ? 23.531 -17.406 -23.922 1 98.56 808 ILE A N 1
ATOM 6279 C CA . ILE A 1 808 ? 24.047 -18 -22.703 1 98.56 808 ILE A CA 1
ATOM 6280 C C . ILE A 1 808 ? 23.031 -18.984 -22.141 1 98.56 808 ILE A C 1
ATOM 6282 O O . ILE A 1 808 ? 21.828 -18.734 -22.141 1 98.56 808 ILE A O 1
ATOM 6286 N N . ALA A 1 809 ? 23.469 -20.141 -21.703 1 98.38 809 ALA A N 1
ATOM 6287 C CA . ALA A 1 809 ? 22.609 -21.141 -21.078 1 98.38 809 ALA A CA 1
ATOM 6288 C C . ALA A 1 809 ? 23.203 -21.641 -19.766 1 98.38 809 ALA A C 1
ATOM 6290 O O . ALA A 1 809 ? 24.422 -21.516 -19.531 1 98.38 809 ALA A O 1
ATOM 6291 N N . LEU A 1 810 ? 22.391 -22.109 -18.891 1 98.5 810 LEU A N 1
ATOM 6292 C CA . LEU A 1 810 ? 22.797 -22.859 -17.719 1 98.5 810 LEU A CA 1
ATOM 6293 C C . LEU A 1 810 ? 22.281 -24.297 -17.797 1 98.5 810 LEU A C 1
ATOM 6295 O O . LEU A 1 810 ? 21.25 -24.562 -18.406 1 98.5 810 LEU A O 1
ATOM 6299 N N . GLY A 1 811 ? 23.047 -25.203 -17.25 1 98.56 811 GLY A N 1
ATOM 6300 C CA . GLY A 1 811 ? 22.641 -26.594 -17.156 1 98.56 811 GLY A CA 1
ATOM 6301 C C . GLY A 1 811 ? 23.562 -27.422 -16.266 1 98.56 811 GLY A C 1
ATOM 6302 O O . GLY A 1 811 ? 24.766 -27.141 -16.188 1 98.56 811 GLY A O 1
ATOM 6303 N N . TYR A 1 812 ? 23.047 -28.391 -15.602 1 98.69 812 TYR A N 1
ATOM 6304 C CA . TYR A 1 812 ? 23.844 -29.312 -14.805 1 98.69 812 TYR A CA 1
ATOM 6305 C C . TYR A 1 812 ? 24.516 -30.359 -15.688 1 98.69 812 TYR A C 1
ATOM 6307 O O . TYR A 1 812 ? 23.844 -31.047 -16.469 1 98.69 812 TYR A O 1
ATOM 6315 N N . LEU A 1 813 ? 25.828 -30.531 -15.562 1 98.69 813 LEU A N 1
ATOM 6316 C CA . LEU A 1 813 ? 26.609 -31.5 -16.328 1 98.69 813 LEU A CA 1
ATOM 6317 C C . LEU A 1 813 ? 27.266 -32.5 -15.391 1 98.69 813 LEU A C 1
ATOM 6319 O O . LEU A 1 813 ? 27.734 -32.156 -14.312 1 98.69 813 LEU A O 1
ATOM 6323 N N . PRO A 1 814 ? 27.25 -33.812 -15.836 1 98.31 814 PRO A N 1
ATOM 6324 C CA . PRO A 1 814 ? 28.062 -34.75 -15.062 1 98.31 814 PRO A CA 1
ATOM 6325 C C . PRO A 1 814 ? 29.5 -34.312 -14.898 1 98.31 814 PRO A C 1
ATOM 6327 O O . PRO A 1 814 ? 30.062 -33.656 -15.789 1 98.31 814 PRO A O 1
ATOM 6330 N N . VAL A 1 815 ? 30.078 -34.75 -13.836 1 97.12 815 VAL A N 1
ATOM 6331 C CA . VAL A 1 815 ? 31.438 -34.344 -13.477 1 97.12 815 VAL A CA 1
ATOM 6332 C C . VAL A 1 815 ? 32.375 -34.594 -14.641 1 97.12 815 VAL A C 1
ATOM 6334 O O . VAL A 1 815 ? 33.312 -33.844 -14.875 1 97.12 815 VAL A O 1
ATOM 6337 N N . SER A 1 816 ? 32.219 -35.594 -15.398 1 95.88 816 SER A N 1
ATOM 6338 C CA . SER A 1 816 ? 33.094 -36 -16.5 1 95.88 816 SER A CA 1
ATOM 6339 C C . SER A 1 816 ? 33.031 -34.969 -17.625 1 95.88 816 SER A C 1
ATOM 6341 O O . SER A 1 816 ? 33.969 -34.875 -18.422 1 95.88 816 SER A O 1
ATOM 6343 N N . HIS A 1 817 ? 31.953 -34.219 -17.734 1 97.38 817 HIS A N 1
ATOM 6344 C CA . HIS A 1 817 ? 31.781 -33.281 -18.828 1 97.38 817 HIS A CA 1
ATOM 6345 C C . HIS A 1 817 ? 31.828 -31.828 -18.328 1 97.38 817 HIS A C 1
ATOM 6347 O O . HIS A 1 817 ? 31.734 -30.891 -19.109 1 97.38 817 HIS A O 1
ATOM 6353 N N . ALA A 1 818 ? 31.922 -31.641 -17.047 1 98 818 ALA A N 1
ATOM 6354 C CA . ALA A 1 818 ? 31.953 -30.312 -16.453 1 98 818 ALA A CA 1
ATOM 6355 C C . ALA A 1 818 ? 33.375 -29.766 -16.422 1 98 818 ALA A C 1
ATOM 6357 O O . ALA A 1 818 ? 34 -29.672 -15.352 1 98 818 ALA A O 1
ATOM 6358 N N . ARG A 1 819 ? 33.844 -29.391 -17.547 1 97.62 819 ARG A N 1
ATOM 6359 C CA . ARG A 1 819 ? 35.188 -28.812 -17.703 1 97.62 819 ARG A CA 1
ATOM 6360 C C . ARG A 1 819 ? 35.156 -27.609 -18.641 1 97.62 819 ARG A C 1
ATOM 6362 O O . ARG A 1 819 ? 34.562 -27.672 -19.719 1 97.62 819 ARG A O 1
ATOM 6369 N N . VAL A 1 820 ? 35.812 -26.594 -18.203 1 98.06 820 VAL A N 1
ATOM 6370 C CA . VAL A 1 820 ? 35.875 -25.391 -19.031 1 98.06 820 VAL A CA 1
ATOM 6371 C C . VAL A 1 820 ? 36.438 -25.734 -20.406 1 98.06 820 VAL A C 1
ATOM 6373 O O . VAL A 1 820 ? 37.438 -26.422 -20.516 1 98.06 820 VAL A O 1
ATOM 6376 N N . GLY A 1 821 ? 35.75 -25.281 -21.359 1 97.81 821 GLY A N 1
ATOM 6377 C CA . GLY A 1 821 ? 36.188 -25.516 -22.734 1 97.81 821 GLY A CA 1
ATOM 6378 C C . GLY A 1 821 ? 35.562 -26.734 -23.359 1 97.81 821 GLY A C 1
ATOM 6379 O O . GLY A 1 821 ? 35.625 -26.922 -24.578 1 97.81 821 GLY A O 1
ATOM 6380 N N . GLN A 1 822 ? 34.906 -27.547 -22.547 1 97.75 822 GLN A N 1
ATOM 6381 C CA . GLN A 1 822 ? 34.25 -28.766 -23.047 1 97.75 822 GLN A CA 1
ATOM 6382 C C . GLN A 1 822 ? 33.219 -28.438 -24.109 1 97.75 822 GLN A C 1
ATOM 6384 O O . GLN A 1 822 ? 32.406 -27.531 -23.938 1 97.75 822 GLN A O 1
ATOM 6389 N N . ALA A 1 823 ? 33.312 -29.141 -25.234 1 97.81 823 ALA A N 1
ATOM 6390 C CA . ALA A 1 823 ? 32.281 -29.016 -26.281 1 97.81 823 ALA A CA 1
ATOM 6391 C C . ALA A 1 823 ? 31.109 -29.938 -26.031 1 97.81 823 ALA A C 1
ATOM 6393 O O . ALA A 1 823 ? 31.281 -31.094 -25.594 1 97.81 823 ALA A O 1
ATOM 6394 N N . LEU A 1 824 ? 29.953 -29.438 -26.188 1 98.44 824 LEU A N 1
ATOM 6395 C CA . LEU A 1 824 ? 28.688 -30.156 -26.062 1 98.44 824 LEU A CA 1
ATOM 6396 C C . LEU A 1 824 ? 27.75 -29.797 -27.203 1 98.44 824 LEU A C 1
ATOM 6398 O O . LEU A 1 824 ? 28.078 -28.953 -28.047 1 98.44 824 LEU A O 1
ATOM 6402 N N . THR A 1 825 ? 26.625 -30.438 -27.266 1 97.75 825 THR A N 1
ATOM 6403 C CA . THR A 1 825 ? 25.578 -30.094 -28.234 1 97.75 825 THR A CA 1
ATOM 6404 C C . THR A 1 825 ? 24.219 -30 -27.562 1 97.75 825 THR A C 1
ATOM 6406 O O . THR A 1 825 ? 23.953 -30.688 -26.578 1 97.75 825 THR A O 1
ATOM 6409 N N . MET A 1 826 ? 23.453 -29.125 -28.016 1 97.81 826 MET A N 1
ATOM 6410 C CA . MET A 1 826 ? 22.047 -29.016 -27.625 1 97.81 826 MET A CA 1
ATOM 6411 C C . MET A 1 826 ? 21.125 -29.297 -28.797 1 97.81 826 MET A C 1
ATOM 6413 O O . MET A 1 826 ? 21.453 -28.984 -29.938 1 97.81 826 MET A O 1
ATOM 6417 N N . GLU A 1 827 ? 20.031 -29.844 -28.547 1 97.69 827 GLU A N 1
ATOM 6418 C CA . GLU A 1 827 ? 19.047 -30.062 -29.594 1 97.69 827 GLU A CA 1
ATOM 6419 C C . GLU A 1 827 ? 17.859 -29.125 -29.422 1 97.69 827 GLU A C 1
ATOM 6421 O O . GLU A 1 827 ? 17.281 -29.016 -28.344 1 97.69 827 GLU A O 1
ATOM 6426 N N . TYR A 1 828 ? 17.578 -28.344 -30.5 1 97.25 828 TYR A N 1
ATOM 6427 C CA . TYR A 1 828 ? 16.469 -27.391 -30.562 1 97.25 828 TYR A CA 1
ATOM 6428 C C . TYR A 1 828 ? 15.727 -27.516 -31.891 1 97.25 828 TYR A C 1
ATOM 6430 O O . TYR A 1 828 ? 16.312 -27.344 -32.938 1 97.25 828 TYR A O 1
ATOM 6438 N N . PHE A 1 829 ? 14.453 -27.969 -31.812 1 96.44 829 PHE A N 1
ATOM 6439 C CA . PHE A 1 829 ? 13.594 -28.203 -32.969 1 96.44 829 PHE A CA 1
ATOM 6440 C C . PHE A 1 829 ? 14.234 -29.188 -33.938 1 96.44 829 PHE A C 1
ATOM 6442 O O . PHE A 1 829 ? 14.227 -28.953 -35.156 1 96.44 829 PHE A O 1
ATOM 6449 N N . GLY A 1 830 ? 14.836 -30.219 -33.406 1 95 830 GLY A N 1
ATOM 6450 C CA . GLY A 1 830 ? 15.32 -31.344 -34.188 1 95 830 GLY A CA 1
ATOM 6451 C C . GLY A 1 830 ? 16.703 -31.094 -34.781 1 95 830 GLY A C 1
ATOM 6452 O O . GLY A 1 830 ? 17.234 -31.938 -35.5 1 95 830 GLY A O 1
ATOM 6453 N N . GLU A 1 831 ? 17.219 -30.031 -34.469 1 96.44 831 GLU A N 1
ATOM 6454 C CA . GLU A 1 831 ? 18.547 -29.719 -34.969 1 96.44 831 GLU A CA 1
ATOM 6455 C C . GLU A 1 831 ? 19.531 -29.547 -33.812 1 96.44 831 GLU A C 1
ATOM 6457 O O . GLU A 1 831 ? 19.141 -29.219 -32.688 1 96.44 831 GLU A O 1
ATOM 6462 N N . ARG A 1 832 ? 20.766 -29.797 -34.156 1 96.88 832 ARG A N 1
ATOM 6463 C CA . ARG A 1 832 ? 21.812 -29.75 -33.125 1 96.88 832 ARG A CA 1
ATOM 6464 C C . ARG A 1 832 ? 22.609 -28.453 -33.219 1 96.88 832 ARG A C 1
ATOM 6466 O O . ARG A 1 832 ? 22.891 -27.969 -34.312 1 96.88 832 ARG A O 1
ATOM 6473 N N . TYR A 1 833 ? 22.859 -27.859 -32.125 1 98.12 833 TYR A N 1
ATOM 6474 C CA . TYR A 1 833 ? 23.641 -26.641 -32.031 1 98.12 833 TYR A CA 1
ATOM 6475 C C . TYR A 1 833 ? 24.812 -26.828 -31.062 1 98.12 833 TYR A C 1
ATOM 6477 O O . TYR A 1 833 ? 24.672 -27.438 -30.016 1 98.12 833 TYR A O 1
ATOM 6485 N N . PRO A 1 834 ? 25.953 -26.328 -31.391 1 98.12 834 PRO A N 1
ATOM 6486 C CA . PRO A 1 834 ? 27.125 -26.516 -30.531 1 98.12 834 PRO A CA 1
ATOM 6487 C C . PRO A 1 834 ? 27.094 -25.609 -29.297 1 98.12 834 PRO A C 1
ATOM 6489 O O . PRO A 1 834 ? 26.734 -24.438 -29.406 1 98.12 834 PRO A O 1
ATOM 6492 N N . LEU A 1 835 ? 27.391 -26.188 -28.141 1 98.44 835 LEU A N 1
ATOM 6493 C CA . LEU A 1 835 ? 27.578 -25.5 -26.875 1 98.44 835 LEU A CA 1
ATOM 6494 C C . LEU A 1 835 ? 29.031 -25.609 -26.406 1 98.44 835 LEU A C 1
ATOM 6496 O O . LEU A 1 835 ? 29.734 -26.562 -26.766 1 98.44 835 LEU A O 1
ATOM 6500 N N . ARG A 1 836 ? 29.406 -24.672 -25.656 1 98.56 836 ARG A N 1
ATOM 6501 C CA . ARG A 1 836 ? 30.719 -24.672 -25.016 1 98.56 836 ARG A CA 1
ATOM 6502 C C . ARG A 1 836 ? 30.594 -24.328 -23.531 1 98.56 836 ARG A C 1
ATOM 6504 O O . ARG A 1 836 ? 29.891 -23.391 -23.172 1 98.56 836 ARG A O 1
ATOM 6511 N N . VAL A 1 837 ? 31.25 -25.141 -22.672 1 98.75 837 VAL A N 1
ATOM 6512 C CA . VAL A 1 837 ? 31.297 -24.828 -21.25 1 98.75 837 VAL A CA 1
ATOM 6513 C C . VAL A 1 837 ? 32.219 -23.625 -21.016 1 98.75 837 VAL A C 1
ATOM 6515 O O . VAL A 1 837 ? 33.406 -23.688 -21.297 1 98.75 837 VAL A O 1
ATOM 6518 N N . GLU A 1 838 ? 31.656 -22.578 -20.562 1 98.38 838 GLU A N 1
ATOM 6519 C CA . GLU A 1 838 ? 32.438 -21.375 -20.297 1 98.38 838 GLU A CA 1
ATOM 6520 C C . GLU A 1 838 ? 32.906 -21.328 -18.844 1 98.38 838 GLU A C 1
ATOM 6522 O O . GLU A 1 838 ? 33.938 -20.75 -18.531 1 98.38 838 GLU A O 1
ATOM 6527 N N . ALA A 1 839 ? 32.125 -21.859 -17.953 1 98.06 839 ALA A N 1
ATOM 6528 C CA . ALA A 1 839 ? 32.438 -21.875 -16.531 1 98.06 839 ALA A CA 1
ATOM 6529 C C . ALA A 1 839 ? 31.766 -23.047 -15.82 1 98.06 839 ALA A C 1
ATOM 6531 O O . ALA A 1 839 ? 30.641 -23.422 -16.172 1 98.06 839 ALA A O 1
ATOM 6532 N N . VAL A 1 840 ? 32.469 -23.625 -14.883 1 97.56 840 VAL A N 1
ATOM 6533 C CA . VAL A 1 840 ? 31.906 -24.594 -13.945 1 97.56 840 VAL A CA 1
ATOM 6534 C C . VAL A 1 840 ? 31.641 -23.906 -12.602 1 97.56 840 VAL A C 1
ATOM 6536 O O . VAL A 1 840 ? 32.562 -23.344 -12 1 97.56 840 VAL A O 1
ATOM 6539 N N . GLY A 1 841 ? 30.453 -23.969 -12.25 1 93.62 841 GLY A N 1
ATOM 6540 C CA . GLY A 1 841 ? 30.094 -23.25 -11.039 1 93.62 841 GLY A CA 1
ATOM 6541 C C . GLY A 1 841 ? 29.641 -21.828 -11.305 1 93.62 841 GLY A C 1
ATOM 6542 O O . GLY A 1 841 ? 28.906 -21.578 -12.258 1 93.62 841 GLY A O 1
ATOM 6543 N N . TYR A 1 842 ? 30.016 -20.906 -10.453 1 90.94 842 TYR A N 1
ATOM 6544 C CA . TYR A 1 842 ? 29.328 -19.625 -10.352 1 90.94 842 TYR A CA 1
ATOM 6545 C C . TYR A 1 842 ? 30.156 -18.516 -11.016 1 90.94 842 TYR A C 1
ATOM 6547 O O . TYR A 1 842 ? 29.797 -17.344 -10.945 1 90.94 842 TYR A O 1
ATOM 6555 N N . ARG A 1 843 ? 31 -18.688 -11.867 1 94.44 843 ARG A N 1
ATOM 6556 C CA . ARG A 1 843 ? 31.781 -17.625 -12.492 1 94.44 843 ARG A CA 1
ATOM 6557 C C . ARG A 1 843 ? 31 -16.953 -13.625 1 94.44 843 ARG A C 1
ATOM 6559 O O . ARG A 1 843 ? 30.484 -17.641 -14.508 1 94.44 843 ARG A O 1
ATOM 6566 N N . ALA A 1 844 ? 30.922 -15.641 -13.711 1 96.31 844 ALA A N 1
ATOM 6567 C CA . ALA A 1 844 ? 30.125 -14.875 -14.672 1 96.31 844 ALA A CA 1
ATOM 6568 C C . ALA A 1 844 ? 30.906 -14.625 -15.953 1 96.31 844 ALA A C 1
ATOM 6570 O O . ALA A 1 844 ? 32.156 -14.656 -15.953 1 96.31 844 ALA A O 1
ATOM 6571 N N . LEU A 1 845 ? 30.141 -14.414 -16.984 1 97.88 845 LEU A N 1
ATOM 6572 C CA . LEU A 1 845 ? 30.734 -14.008 -18.25 1 97.88 845 LEU A CA 1
ATOM 6573 C C . LEU A 1 845 ? 30.984 -12.508 -18.281 1 97.88 845 LEU A C 1
ATOM 6575 O O . LEU A 1 845 ? 31.969 -12.039 -18.859 1 97.88 845 LEU A O 1
ATOM 6579 N N . TYR A 1 846 ? 30.047 -11.781 -17.703 1 97.06 846 TYR A N 1
ATOM 6580 C CA . TYR A 1 846 ? 30.141 -10.328 -17.609 1 97.06 846 TYR A CA 1
ATOM 6581 C C . TYR A 1 846 ? 30.688 -9.914 -16.234 1 97.06 846 TYR A C 1
ATOM 6583 O O . TYR A 1 846 ? 30.141 -10.32 -15.211 1 97.06 846 TYR A O 1
ATOM 6591 N N . ASP A 1 847 ? 31.734 -9.117 -16.25 1 96.25 847 ASP A N 1
ATOM 6592 C CA . ASP A 1 847 ? 32.344 -8.656 -15.016 1 96.25 847 ASP A CA 1
ATOM 6593 C C . ASP A 1 847 ? 32.656 -9.828 -14.078 1 96.25 847 ASP A C 1
ATOM 6595 O O . ASP A 1 847 ? 32.188 -9.852 -12.938 1 96.25 847 ASP A O 1
ATOM 6599 N N . PRO A 1 848 ? 33.469 -10.797 -14.531 1 95.44 848 PRO A N 1
ATOM 6600 C CA . PRO A 1 848 ? 33.688 -12.047 -13.812 1 95.44 848 PRO A CA 1
ATOM 6601 C C . PRO A 1 848 ? 34.188 -11.828 -12.383 1 95.44 848 PRO A C 1
ATOM 6603 O O . PRO A 1 848 ? 33.969 -12.672 -11.516 1 95.44 848 PRO A O 1
ATOM 6606 N N . ASP A 1 849 ? 34.844 -10.664 -12.148 1 94.12 849 ASP A N 1
ATOM 6607 C CA . ASP A 1 849 ? 35.375 -10.414 -10.82 1 94.12 849 ASP A CA 1
ATOM 6608 C C . ASP A 1 849 ? 34.406 -9.609 -9.969 1 94.12 849 ASP A C 1
ATOM 6610 O O . ASP A 1 849 ? 34.719 -9.219 -8.844 1 94.12 849 ASP A O 1
ATOM 6614 N N . ASN A 1 850 ? 33.188 -9.352 -10.477 1 93.94 850 ASN A N 1
ATOM 6615 C CA . ASN A 1 850 ? 32.094 -8.688 -9.766 1 93.94 850 ASN A CA 1
ATOM 6616 C C . ASN A 1 850 ? 32.531 -7.344 -9.188 1 93.94 850 ASN A C 1
ATOM 6618 O O . ASN A 1 850 ? 32.25 -7.043 -8.023 1 93.94 850 ASN A O 1
ATOM 6622 N N . LEU A 1 851 ? 33.156 -6.484 -9.938 1 94.5 851 LEU A N 1
ATOM 6623 C CA . LEU A 1 851 ? 33.719 -5.199 -9.5 1 94.5 851 LEU A CA 1
ATOM 6624 C C . LEU A 1 851 ? 32.656 -4.094 -9.68 1 94.5 851 LEU A C 1
ATOM 6626 O O . LEU A 1 851 ? 32.688 -3.107 -8.938 1 94.5 851 LEU A O 1
ATOM 6630 N N . ARG A 1 852 ? 31.766 -4.254 -10.539 1 94.25 852 ARG A N 1
ATOM 6631 C CA . ARG A 1 852 ? 30.859 -3.191 -10.938 1 94.25 852 ARG A CA 1
ATOM 6632 C C . ARG A 1 852 ? 29.844 -2.898 -9.836 1 94.25 852 ARG A C 1
ATOM 6634 O O . ARG A 1 852 ? 29.547 -1.736 -9.547 1 94.25 852 ARG A O 1
ATOM 6641 N N . PRO A 1 853 ? 29.281 -3.904 -9.188 1 92.56 853 PRO A N 1
ATOM 6642 C CA . PRO A 1 853 ? 28.328 -3.6 -8.117 1 92.56 853 PRO A CA 1
ATOM 6643 C C . PRO A 1 853 ? 28.984 -2.922 -6.918 1 92.56 853 PRO A C 1
ATOM 6645 O O . PRO A 1 853 ? 28.312 -2.246 -6.133 1 92.56 853 PRO A O 1
ATOM 6648 N N . LYS A 1 854 ? 30.328 -3.055 -6.691 1 86.06 854 LYS A N 1
ATOM 6649 C CA . LYS A 1 854 ? 31.031 -2.566 -5.512 1 86.06 854 LYS A CA 1
ATOM 6650 C C . LYS A 1 854 ? 31.516 -1.133 -5.715 1 86.06 854 LYS A C 1
ATOM 6652 O O . LYS A 1 854 ? 31.953 -0.477 -4.766 1 86.06 854 LYS A O 1
ATOM 6657 N N . GLY A 1 855 ? 31.281 -0.562 -6.805 1 77.94 855 GLY A N 1
ATOM 6658 C CA . GLY A 1 855 ? 31.594 0.834 -7.062 1 77.94 855 GLY A CA 1
ATOM 6659 C C . GLY A 1 855 ? 33.031 1.049 -7.5 1 77.94 855 GLY A C 1
ATOM 6660 O O . GLY A 1 855 ? 33.469 2.184 -7.727 1 77.94 855 GLY A O 1
ATOM 6661 N N . MET B 1 1 ? 31.156 32.594 39.719 1 40.12 1 MET B N 1
ATOM 6662 C CA . MET B 1 1 ? 30.312 32.156 38.625 1 40.12 1 MET B CA 1
ATOM 6663 C C . MET B 1 1 ? 29.453 30.969 39.062 1 40.12 1 MET B C 1
ATOM 6665 O O . MET B 1 1 ? 29.953 30.016 39.656 1 40.12 1 MET B O 1
ATOM 6669 N N . ALA B 1 2 ? 28.297 31.25 39.219 1 63.81 2 ALA B N 1
ATOM 6670 C CA . ALA B 1 2 ? 27.422 30.234 39.781 1 63.81 2 ALA B CA 1
ATOM 6671 C C . ALA B 1 2 ? 27.672 28.875 39.125 1 63.81 2 ALA B C 1
ATOM 6673 O O . ALA B 1 2 ? 27.828 28.766 37.906 1 63.81 2 ALA B O 1
ATOM 6674 N N . THR B 1 3 ? 27.938 27.953 39.844 1 81.62 3 THR B N 1
ATOM 6675 C CA . THR B 1 3 ? 28.188 26.562 39.469 1 81.62 3 THR B CA 1
ATOM 6676 C C . THR B 1 3 ? 26.938 25.938 38.844 1 81.62 3 THR B C 1
ATOM 6678 O O . THR B 1 3 ? 25.828 26.141 39.344 1 81.62 3 THR B O 1
ATOM 6681 N N . LEU B 1 4 ? 27.125 25.453 37.688 1 90.81 4 LEU B N 1
ATOM 6682 C CA . LEU B 1 4 ? 26.047 24.75 37 1 90.81 4 LEU B CA 1
ATOM 6683 C C . LEU B 1 4 ? 25.5 23.625 37.844 1 90.81 4 LEU B C 1
ATOM 6685 O O . LEU B 1 4 ? 26.25 22.797 38.344 1 90.81 4 LEU B O 1
ATOM 6689 N N . PRO B 1 5 ? 24.25 23.641 38.125 1 95.94 5 PRO B N 1
ATOM 6690 C CA . PRO B 1 5 ? 23.688 22.562 38.938 1 95.94 5 PRO B CA 1
ATOM 6691 C C . PRO B 1 5 ? 23.766 21.203 38.25 1 95.94 5 PRO B C 1
ATOM 6693 O O . PRO B 1 5 ? 23.75 21.109 37 1 95.94 5 PRO B O 1
ATOM 6696 N N . LYS B 1 6 ? 23.734 20.141 39 1 96.5 6 LYS B N 1
ATOM 6697 C CA . LYS B 1 6 ? 23.844 18.781 38.5 1 96.5 6 LYS B CA 1
ATOM 6698 C C . LYS B 1 6 ? 22.484 18.234 38.094 1 96.5 6 LYS B C 1
ATOM 6700 O O . LYS B 1 6 ? 22.391 17.297 37.281 1 96.5 6 LYS B O 1
ATOM 6705 N N . HIS B 1 7 ? 21.5 18.812 38.719 1 97.69 7 HIS B N 1
ATOM 6706 C CA . HIS B 1 7 ? 20.141 18.344 38.469 1 97.69 7 HIS B CA 1
ATOM 6707 C C . HIS B 1 7 ? 19.156 19.5 38.375 1 97.69 7 HIS B C 1
ATOM 6709 O O . HIS B 1 7 ? 19.359 20.531 39.031 1 97.69 7 HIS B O 1
ATOM 6715 N N . ALA B 1 8 ? 18.125 19.406 37.531 1 98.44 8 ALA B N 1
ATOM 6716 C CA . ALA B 1 8 ? 17.031 20.359 37.406 1 98.44 8 ALA B CA 1
ATOM 6717 C C . ALA B 1 8 ? 15.719 19.641 37.094 1 98.44 8 ALA B C 1
ATOM 6719 O O . ALA B 1 8 ? 15.719 18.531 36.562 1 98.44 8 ALA B O 1
ATOM 6720 N N . ASP B 1 9 ? 14.625 20.25 37.531 1 98.31 9 ASP B N 1
ATOM 6721 C CA . ASP B 1 9 ? 13.328 19.719 37.125 1 98.31 9 ASP B CA 1
ATOM 6722 C C . ASP B 1 9 ? 13.102 19.906 35.625 1 98.31 9 ASP B C 1
ATOM 6724 O O . ASP B 1 9 ? 12.5 19.062 34.969 1 98.31 9 ASP B O 1
ATOM 6728 N N . ALA B 1 10 ? 13.5 21 35.094 1 98.75 10 ALA B N 1
ATOM 6729 C CA . ALA B 1 10 ? 13.438 21.312 33.656 1 98.75 10 ALA B CA 1
ATOM 6730 C C . ALA B 1 10 ? 14.562 22.266 33.25 1 98.75 10 ALA B C 1
ATOM 6732 O O . ALA B 1 10 ? 15.008 23.094 34.062 1 98.75 10 ALA B O 1
ATOM 6733 N N . VAL B 1 11 ? 15.031 22.078 32.094 1 98.88 11 VAL B N 1
ATOM 6734 C CA . VAL B 1 11 ? 16.016 22.984 31.5 1 98.88 11 VAL B CA 1
ATOM 6735 C C . VAL B 1 11 ? 15.391 23.75 30.328 1 98.88 11 VAL B C 1
ATOM 6737 O O . VAL B 1 11 ? 14.812 23.141 29.422 1 98.88 11 VAL B O 1
ATOM 6740 N N . ILE B 1 12 ? 15.422 25.062 30.375 1 98.88 12 ILE B N 1
ATOM 6741 C CA . ILE B 1 12 ? 14.922 25.922 29.297 1 98.88 12 ILE B CA 1
ATOM 6742 C C . ILE B 1 12 ? 16.078 26.406 28.438 1 98.88 12 ILE B C 1
ATOM 6744 O O . ILE B 1 12 ? 16.984 27.094 28.938 1 98.88 12 ILE B O 1
ATOM 6748 N N . ILE B 1 13 ? 16.125 26.016 27.188 1 98.81 13 ILE B N 1
ATOM 6749 C CA . ILE B 1 13 ? 17.141 26.484 26.25 1 98.81 13 ILE B CA 1
ATOM 6750 C C . ILE B 1 13 ? 16.609 27.703 25.484 1 98.81 13 ILE B C 1
ATOM 6752 O O . ILE B 1 13 ? 15.57 27.625 24.828 1 98.81 13 ILE B O 1
ATOM 6756 N N . GLY B 1 14 ? 17.328 28.781 25.484 1 98.12 14 GLY B N 1
ATOM 6757 C CA . GLY B 1 14 ? 16.859 30.062 24.953 1 98.12 14 GLY B CA 1
ATOM 6758 C C . GLY B 1 14 ? 16.141 30.906 25.984 1 98.12 14 GLY B C 1
ATOM 6759 O O . GLY B 1 14 ? 15.102 31.5 25.688 1 98.12 14 GLY B O 1
ATOM 6760 N N . GLN B 1 15 ? 16.641 30.953 27.188 1 97.62 15 GLN B N 1
ATOM 6761 C CA . GLN B 1 15 ? 16 31.578 28.344 1 97.62 15 GLN B CA 1
ATOM 6762 C C . GLN B 1 15 ? 15.914 33.094 28.172 1 97.62 15 GLN B C 1
ATOM 6764 O O . GLN B 1 15 ? 14.977 33.719 28.656 1 97.62 15 GLN B O 1
ATOM 6769 N N . GLY B 1 16 ? 16.812 33.656 27.438 1 96.94 16 GLY B N 1
ATOM 6770 C CA . GLY B 1 16 ? 17.016 35.094 27.438 1 96.94 16 GLY B CA 1
ATOM 6771 C C . GLY B 1 16 ? 15.992 35.812 26.594 1 96.94 16 GLY B C 1
ATOM 6772 O O . GLY B 1 16 ? 15.891 37.062 26.656 1 96.94 16 GLY B O 1
ATOM 6773 N N . GLY B 1 17 ? 15.195 35.125 25.781 1 97.25 17 GLY B N 1
ATOM 6774 C CA . GLY B 1 17 ? 14.156 35.75 24.984 1 97.25 17 GLY B CA 1
ATOM 6775 C C . GLY B 1 17 ? 12.844 35.906 25.719 1 97.25 17 GLY B C 1
ATOM 6776 O O . GLY B 1 17 ? 12.648 35.344 26.797 1 97.25 17 GLY B O 1
ATOM 6777 N N . ILE B 1 18 ? 11.922 36.688 25.109 1 98 18 ILE B N 1
ATOM 6778 C CA . ILE B 1 18 ? 10.641 36.969 25.734 1 98 18 ILE B CA 1
ATOM 6779 C C . ILE B 1 18 ? 9.859 35.688 25.953 1 98 18 ILE B C 1
ATOM 6781 O O . ILE B 1 18 ? 9.133 35.562 26.953 1 98 18 ILE B O 1
ATOM 6785 N N . VAL B 1 19 ? 9.977 34.656 25.062 1 98.5 19 VAL B N 1
ATOM 6786 C CA . VAL B 1 19 ? 9.242 33.406 25.172 1 98.5 19 VAL B CA 1
ATOM 6787 C C . VAL B 1 19 ? 9.805 32.562 26.328 1 98.5 19 VAL B C 1
ATOM 6789 O O . VAL B 1 19 ? 9.062 32.125 27.203 1 98.5 19 VAL B O 1
ATOM 6792 N N . GLY B 1 20 ? 11.133 32.375 26.359 1 98.5 20 GLY B N 1
ATOM 6793 C CA . GLY B 1 20 ? 11.758 31.641 27.453 1 98.5 20 GLY B CA 1
ATOM 6794 C C . GLY B 1 20 ? 11.492 32.25 28.812 1 98.5 20 GLY B C 1
ATOM 6795 O O . GLY B 1 20 ? 11.25 31.531 29.781 1 98.5 20 GLY B O 1
ATOM 6796 N N . ALA B 1 21 ? 11.602 33.562 28.844 1 98.62 21 ALA B N 1
ATOM 6797 C CA . ALA B 1 21 ? 11.32 34.281 30.078 1 98.62 21 ALA B CA 1
ATOM 6798 C C . ALA B 1 21 ? 9.875 34.094 30.531 1 98.62 21 ALA B C 1
ATOM 6800 O O . ALA B 1 21 ? 9.602 33.875 31.703 1 98.62 21 ALA B O 1
ATOM 6801 N N . SER B 1 22 ? 8.969 34.188 29.562 1 98.75 22 SER B N 1
ATOM 6802 C CA . SER B 1 22 ? 7.551 34 29.859 1 98.75 22 SER B CA 1
ATOM 6803 C C . SER B 1 22 ? 7.254 32.594 30.328 1 98.75 22 SER B C 1
ATOM 6805 O O . SER B 1 22 ? 6.43 32.375 31.219 1 98.75 22 SER B O 1
ATOM 6807 N N . VAL B 1 23 ? 7.902 31.578 29.703 1 98.75 23 VAL B N 1
ATOM 6808 C CA . VAL B 1 23 ? 7.711 30.188 30.094 1 98.75 23 VAL B CA 1
ATOM 6809 C C . VAL B 1 23 ? 8.133 29.984 31.547 1 98.75 23 VAL B C 1
ATOM 6811 O O . VAL B 1 23 ? 7.395 29.406 32.344 1 98.75 23 VAL B O 1
ATOM 6814 N N . ALA B 1 24 ? 9.32 30.469 31.922 1 98.75 24 ALA B N 1
ATOM 6815 C CA . ALA B 1 24 ? 9.797 30.359 33.281 1 98.75 24 ALA B CA 1
ATOM 6816 C C . ALA B 1 24 ? 8.82 31.016 34.281 1 98.75 24 ALA B C 1
ATOM 6818 O O . ALA B 1 24 ? 8.508 30.438 35.312 1 98.75 24 ALA B O 1
ATOM 6819 N N . HIS B 1 25 ? 8.391 32.219 33.906 1 98.69 25 HIS B N 1
ATOM 6820 C CA . HIS B 1 25 ? 7.453 32.969 34.75 1 98.69 25 HIS B CA 1
ATOM 6821 C C . HIS B 1 25 ? 6.207 32.125 35.062 1 98.69 25 HIS B C 1
ATOM 6823 O O . HIS B 1 25 ? 5.824 31.984 36.219 1 98.69 25 HIS B O 1
ATOM 6829 N N . HIS B 1 26 ? 5.594 31.656 34.062 1 98.75 26 HIS B N 1
ATOM 6830 C CA . HIS B 1 26 ? 4.32 30.953 34.219 1 98.75 26 HIS B CA 1
ATOM 6831 C C . HIS B 1 26 ? 4.516 29.594 34.875 1 98.75 26 HIS B C 1
ATOM 6833 O O . HIS B 1 26 ? 3.65 29.141 35.625 1 98.75 26 HIS B O 1
ATOM 6839 N N . LEU B 1 27 ? 5.648 28.891 34.562 1 98.75 27 LEU B N 1
ATOM 6840 C CA . LEU B 1 27 ? 5.934 27.641 35.25 1 98.75 27 LEU B CA 1
ATOM 6841 C C . LEU B 1 27 ? 6.074 27.859 36.75 1 98.75 27 LEU B C 1
ATOM 6843 O O . LEU B 1 27 ? 5.559 27.078 37.531 1 98.75 27 LEU B O 1
ATOM 6847 N N . ILE B 1 28 ? 6.797 28.906 37.156 1 98.69 28 ILE B N 1
ATOM 6848 C CA . ILE B 1 28 ? 6.992 29.219 38.594 1 98.69 28 ILE B CA 1
ATOM 6849 C C . ILE B 1 28 ? 5.645 29.516 39.219 1 98.69 28 ILE B C 1
ATOM 6851 O O . ILE B 1 28 ? 5.379 29.094 40.344 1 98.69 28 ILE B O 1
ATOM 6855 N N . GLU B 1 29 ? 4.805 30.266 38.5 1 98.12 29 GLU B N 1
ATOM 6856 C CA . GLU B 1 29 ? 3.461 30.547 39 1 98.12 29 GLU B CA 1
ATOM 6857 C C . GLU B 1 29 ? 2.684 29.25 39.25 1 98.12 29 GLU B C 1
ATOM 6859 O O . GLU B 1 29 ? 1.791 29.219 40.094 1 98.12 29 GLU B O 1
ATOM 6864 N N . LEU B 1 30 ? 3.027 28.203 38.5 1 98 30 LEU B N 1
ATOM 6865 C CA . LEU B 1 30 ? 2.324 26.938 38.625 1 98 30 LEU B CA 1
ATOM 6866 C C . LEU B 1 30 ? 3.035 26 39.594 1 98 30 LEU B C 1
ATOM 6868 O O . LEU B 1 30 ? 2.666 24.844 39.75 1 98 30 LEU B O 1
ATOM 6872 N N . GLY B 1 31 ? 4.188 26.438 40.219 1 97.94 31 GLY B N 1
ATOM 6873 C CA . GLY B 1 31 ? 4.758 25.719 41.344 1 97.94 31 GLY B CA 1
ATOM 6874 C C . GLY B 1 31 ? 6.098 25.078 41.031 1 97.94 31 GLY B C 1
ATOM 6875 O O . GLY B 1 31 ? 6.68 24.391 41.875 1 97.94 31 GLY B O 1
ATOM 6876 N N . TRP B 1 32 ? 6.656 25.312 39.875 1 98.38 32 TRP B N 1
ATOM 6877 C CA . TRP B 1 32 ? 7.977 24.781 39.562 1 98.38 32 TRP B CA 1
ATOM 6878 C C . TRP B 1 32 ? 9.055 25.516 40.344 1 98.38 32 TRP B C 1
ATOM 6880 O O . TRP B 1 32 ? 8.984 26.734 40.531 1 98.38 32 TRP B O 1
ATOM 6890 N N . THR B 1 33 ? 10.125 24.812 40.875 1 96.94 33 THR B N 1
ATOM 6891 C CA . THR B 1 33 ? 11.055 25.453 41.781 1 96.94 33 THR B CA 1
ATOM 6892 C C . THR B 1 33 ? 12.5 25.234 41.375 1 96.94 33 THR B C 1
ATOM 6894 O O . THR B 1 33 ? 13.406 25.922 41.812 1 96.94 33 THR B O 1
ATOM 6897 N N . ASN B 1 34 ? 12.812 24.297 40.625 1 97.94 34 ASN B N 1
ATOM 6898 C CA . ASN B 1 34 ? 14.18 23.953 40.219 1 97.94 34 ASN B CA 1
ATOM 6899 C C . ASN B 1 34 ? 14.375 24.016 38.719 1 97.94 34 ASN B C 1
ATOM 6901 O O . ASN B 1 34 ? 14.734 23.031 38.094 1 97.94 34 ASN B O 1
ATOM 6905 N N . LEU B 1 35 ? 14.227 25.234 38.25 1 98.69 35 LEU B N 1
ATOM 6906 C CA . LEU B 1 35 ? 14.398 25.469 36.812 1 98.69 35 LEU B CA 1
ATOM 6907 C C . LEU B 1 35 ? 15.805 25.969 36.5 1 98.69 35 LEU B C 1
ATOM 6909 O O . LEU B 1 35 ? 16.406 26.656 37.312 1 98.69 35 LEU B O 1
ATOM 6913 N N . VAL B 1 36 ? 16.328 25.531 35.406 1 98.75 36 VAL B N 1
ATOM 6914 C CA . VAL B 1 36 ? 17.594 26.062 34.906 1 98.75 36 VAL B CA 1
ATOM 6915 C C . VAL B 1 36 ? 17.391 26.656 33.531 1 98.75 36 VAL B C 1
ATOM 6917 O O . VAL B 1 36 ? 16.797 26.031 32.656 1 98.75 36 VAL B O 1
ATOM 6920 N N . GLY B 1 37 ? 17.781 27.875 33.375 1 98.56 37 GLY B N 1
ATOM 6921 C CA . GLY B 1 37 ? 17.734 28.547 32.094 1 98.56 37 GLY B CA 1
ATOM 6922 C C . GLY B 1 37 ? 19.094 28.734 31.453 1 98.56 37 GLY B C 1
ATOM 6923 O O . GLY B 1 37 ? 20.031 29.219 32.125 1 98.56 37 GLY B O 1
ATOM 6924 N N . LEU B 1 38 ? 19.203 28.281 30.219 1 98.5 38 LEU B N 1
ATOM 6925 C CA . LEU B 1 38 ? 20.453 28.422 29.469 1 98.5 38 LEU B CA 1
ATOM 6926 C C . LEU B 1 38 ? 20.281 29.422 28.328 1 98.5 38 LEU B C 1
ATOM 6928 O O . LEU B 1 38 ? 19.266 29.422 27.641 1 98.5 38 LEU B O 1
ATOM 6932 N N . GLU B 1 39 ? 21.219 30.266 28.141 1 97.06 39 GLU B N 1
ATOM 6933 C CA . GLU B 1 39 ? 21.25 31.234 27.062 1 97.06 39 GLU B CA 1
ATOM 6934 C C . GLU B 1 39 ? 22.641 31.328 26.438 1 97.06 39 GLU B C 1
ATOM 6936 O O . GLU B 1 39 ? 23.641 31.391 27.156 1 97.06 39 GLU B O 1
ATOM 6941 N N . LYS B 1 40 ? 22.641 31.25 25.156 1 94.94 40 LYS B N 1
ATOM 6942 C CA . LYS B 1 40 ? 23.906 31.297 24.438 1 94.94 40 LYS B CA 1
ATOM 6943 C C . LYS B 1 40 ? 24.547 32.688 24.547 1 94.94 40 LYS B C 1
ATOM 6945 O O . LYS B 1 40 ? 25.766 32.812 24.469 1 94.94 40 LYS B O 1
ATOM 6950 N N . SER B 1 41 ? 23.766 33.719 24.703 1 94.81 41 SER B N 1
ATOM 6951 C CA . SER B 1 41 ? 24.219 35.094 24.781 1 94.81 41 SER B CA 1
ATOM 6952 C C . SER B 1 41 ? 23.953 35.719 26.141 1 94.81 41 SER B C 1
ATOM 6954 O O . SER B 1 41 ? 23.953 35 27.156 1 94.81 41 SER B O 1
ATOM 6956 N N . ALA B 1 42 ? 23.766 37.031 26.156 1 95.5 42 ALA B N 1
ATOM 6957 C CA . ALA B 1 42 ? 23.453 37.719 27.391 1 95.5 42 ALA B CA 1
ATOM 6958 C C . ALA B 1 42 ? 22 37.5 27.812 1 95.5 42 ALA B C 1
ATOM 6960 O O . ALA B 1 42 ? 21.203 36.969 27.031 1 95.5 42 ALA B O 1
ATOM 6961 N N . ILE B 1 43 ? 21.688 37.75 29.016 1 95.56 43 ILE B N 1
ATOM 6962 C CA . ILE B 1 43 ? 20.328 37.75 29.547 1 95.56 43 ILE B CA 1
ATOM 6963 C C . ILE B 1 43 ? 19.938 39.156 30.016 1 95.56 43 ILE B C 1
ATOM 6965 O O . ILE B 1 43 ? 20.516 39.656 30.984 1 95.56 43 ILE B O 1
ATOM 6969 N N . PRO B 1 44 ? 19.031 39.781 29.438 1 95.25 44 PRO B N 1
ATOM 6970 C CA . PRO B 1 44 ? 18.25 39.281 28.297 1 95.25 44 PRO B CA 1
ATOM 6971 C C . PRO B 1 44 ? 19.078 39.188 27.016 1 95.25 44 PRO B C 1
ATOM 6973 O O . PRO B 1 44 ? 20.109 39.844 26.891 1 95.25 44 PRO B O 1
ATOM 6976 N N . SER B 1 45 ? 18.562 38.406 26.141 1 93.38 45 SER B N 1
ATOM 6977 C CA . SER B 1 45 ? 19.328 38.125 24.938 1 93.38 45 SER B CA 1
ATOM 6978 C C . SER B 1 45 ? 19.562 39.375 24.109 1 93.38 45 SER B C 1
ATOM 6980 O O . SER B 1 45 ? 18.672 40.219 23.953 1 93.38 45 SER B O 1
ATOM 6982 N N . ASP B 1 46 ? 20.672 39.5 23.594 1 92.5 46 ASP B N 1
ATOM 6983 C CA . ASP B 1 46 ? 21.016 40.625 22.75 1 92.5 46 ASP B CA 1
ATOM 6984 C C . ASP B 1 46 ? 21.281 40.188 21.312 1 92.5 46 ASP B C 1
ATOM 6986 O O . ASP B 1 46 ? 21.688 41 20.484 1 92.5 46 ASP B O 1
ATOM 6990 N N . ILE B 1 47 ? 21.031 39 21.016 1 93.25 47 ILE B N 1
ATOM 6991 C CA . ILE B 1 47 ? 21.328 38.531 19.672 1 93.25 47 ILE B CA 1
ATOM 6992 C C . ILE B 1 47 ? 20.062 38 19.016 1 93.25 47 ILE B C 1
ATOM 6994 O O . ILE B 1 47 ? 20.031 37.781 17.797 1 93.25 47 ILE B O 1
ATOM 6998 N N . GLY B 1 48 ? 19.016 37.781 19.797 1 90.62 48 GLY B N 1
ATOM 6999 C CA . GLY B 1 48 ? 17.797 37.188 19.281 1 90.62 48 GLY B CA 1
ATOM 7000 C C . GLY B 1 48 ? 16.812 38.219 18.734 1 90.62 48 GLY B C 1
ATOM 7001 O O . GLY B 1 48 ? 17.062 39.406 18.781 1 90.62 48 GLY B O 1
ATOM 7002 N N . SER B 1 49 ? 15.664 37.688 18.219 1 89.62 49 SER B N 1
ATOM 7003 C CA . SER B 1 49 ? 14.656 38.531 17.609 1 89.62 49 SER B CA 1
ATOM 7004 C C . SER B 1 49 ? 14.031 39.469 18.625 1 89.62 49 SER B C 1
ATOM 7006 O O . SER B 1 49 ? 13.617 40.594 18.281 1 89.62 49 SER B O 1
ATOM 7008 N N . THR B 1 50 ? 14.016 39.062 19.828 1 91.44 50 THR B N 1
ATOM 7009 C CA . THR B 1 50 ? 13.469 39.906 20.891 1 91.44 50 THR B CA 1
ATOM 7010 C C . THR B 1 50 ? 14.234 41.219 21 1 91.44 50 THR B C 1
ATOM 7012 O O . THR B 1 50 ? 13.664 42.25 21.359 1 91.44 50 THR B O 1
ATOM 7015 N N . SER B 1 51 ? 15.5 41.25 20.656 1 89.19 51 SER B N 1
ATOM 7016 C CA . SER B 1 51 ? 16.375 42.406 20.844 1 89.19 51 SER B CA 1
ATOM 7017 C C . SER B 1 51 ? 16.125 43.469 19.781 1 89.19 51 SER B C 1
ATOM 7019 O O . SER B 1 51 ? 16.516 44.625 19.953 1 89.19 51 SER B O 1
ATOM 7021 N N . HIS B 1 52 ? 15.508 43.094 18.703 1 86.69 52 HIS B N 1
ATOM 7022 C CA . HIS B 1 52 ? 15.297 44.094 17.672 1 86.69 52 HIS B CA 1
ATOM 7023 C C . HIS B 1 52 ? 13.844 44.094 17.188 1 86.69 52 HIS B C 1
ATOM 7025 O O . HIS B 1 52 ? 13.547 44.625 16.125 1 86.69 52 HIS B O 1
ATOM 7031 N N . ALA B 1 53 ? 12.977 43.469 17.922 1 88.94 53 ALA B N 1
ATOM 7032 C CA . ALA B 1 53 ? 11.562 43.438 17.547 1 88.94 53 ALA B CA 1
ATOM 7033 C C . ALA B 1 53 ? 10.969 44.844 17.531 1 88.94 53 ALA B C 1
ATOM 7035 O O . ALA B 1 53 ? 11.383 45.719 18.281 1 88.94 53 ALA B O 1
ATOM 7036 N N . SER B 1 54 ? 9.984 44.969 16.672 1 86.44 54 SER B N 1
ATOM 7037 C CA . SER B 1 54 ? 9.281 46.25 16.625 1 86.44 54 SER B CA 1
ATOM 7038 C C . SER B 1 54 ? 8.328 46.406 17.812 1 86.44 54 SER B C 1
ATOM 7040 O O . SER B 1 54 ? 7.879 47.5 18.125 1 86.44 54 SER B O 1
ATOM 7042 N N . ASP B 1 55 ? 7.953 45.25 18.406 1 92.06 55 ASP B N 1
ATOM 7043 C CA . ASP B 1 55 ? 7.16 45.219 19.641 1 92.06 55 ASP B CA 1
ATOM 7044 C C . ASP B 1 55 ? 5.73 45.688 19.375 1 92.06 55 ASP B C 1
ATOM 7046 O O . ASP B 1 55 ? 5.066 46.188 20.281 1 92.06 55 ASP B O 1
ATOM 7050 N N . PHE B 1 56 ? 5.289 45.469 18.078 1 91.69 56 PHE B N 1
ATOM 7051 C CA . PHE B 1 56 ? 3.934 45.75 17.625 1 91.69 56 PHE B CA 1
ATOM 7052 C C . PHE B 1 56 ? 2.957 44.688 18.156 1 91.69 56 PHE B C 1
ATOM 7054 O O . PHE B 1 56 ? 3.252 43.5 18.125 1 91.69 56 PHE B O 1
ATOM 7061 N N . CYS B 1 57 ? 1.905 45.25 18.625 1 94.81 57 CYS B N 1
ATOM 7062 C CA . CYS B 1 57 ? 0.858 44.312 19 1 94.81 57 CYS B CA 1
ATOM 7063 C C . CYS B 1 57 ? -0.477 44.688 18.391 1 94.81 57 CYS B C 1
ATOM 7065 O O . CYS B 1 57 ? -1.053 45.719 18.734 1 94.81 57 CYS B O 1
ATOM 7067 N N . TYR B 1 58 ? -0.948 43.969 17.375 1 95.38 58 TYR B N 1
ATOM 7068 C CA . TYR B 1 58 ? -2.326 44 16.891 1 95.38 58 TYR B CA 1
ATOM 7069 C C . TYR B 1 58 ? -3.121 42.812 17.438 1 95.38 58 TYR B C 1
ATOM 7071 O O . TYR B 1 58 ? -2.605 41.688 17.516 1 95.38 58 TYR B O 1
ATOM 7079 N N . MET B 1 59 ? -4.367 43.031 17.75 1 95.31 59 MET B N 1
ATOM 7080 C CA . MET B 1 59 ? -5.125 42.031 18.453 1 95.31 59 MET B CA 1
ATOM 7081 C C . MET B 1 59 ? -5.824 41.094 17.484 1 95.31 59 MET B C 1
ATOM 7083 O O . MET B 1 59 ? -6.184 39.969 17.828 1 95.31 59 MET B O 1
ATOM 7087 N N . THR B 1 60 ? -6.055 41.469 16.297 1 92.25 60 THR B N 1
ATOM 7088 C CA . THR B 1 60 ? -6.996 40.75 15.453 1 92.25 60 THR B CA 1
ATOM 7089 C C . THR B 1 60 ? -6.258 39.781 14.516 1 92.25 60 THR B C 1
ATOM 7091 O O . THR B 1 60 ? -5.254 40.156 13.906 1 92.25 60 THR B O 1
ATOM 7094 N N . ALA B 1 61 ? -6.676 38.594 14.484 1 93.88 61 ALA B N 1
ATOM 7095 C CA . ALA B 1 61 ? -6.301 37.5 13.562 1 93.88 61 ALA B CA 1
ATOM 7096 C C . ALA B 1 61 ? -7.516 36.656 13.172 1 93.88 61 ALA B C 1
ATOM 7098 O O . ALA B 1 61 ? -8.609 36.875 13.703 1 93.88 61 ALA B O 1
ATOM 7099 N N . HIS B 1 62 ? -7.32 35.781 12.219 1 94.69 62 HIS B N 1
ATOM 7100 C CA . HIS B 1 62 ? -8.453 34.969 11.75 1 94.69 62 HIS B CA 1
ATOM 7101 C C . HIS B 1 62 ? -8.594 33.688 12.562 1 94.69 62 HIS B C 1
ATOM 7103 O O . HIS B 1 62 ? -9.508 32.906 12.32 1 94.69 62 HIS B O 1
ATOM 7109 N N . ASP B 1 63 ? -7.73 33.469 13.539 1 93.81 63 ASP B N 1
ATOM 7110 C CA . ASP B 1 63 ? -7.879 32.25 14.336 1 93.81 63 ASP B CA 1
ATOM 7111 C C . ASP B 1 63 ? -7.973 32.594 15.828 1 93.81 63 ASP B C 1
ATOM 7113 O O . ASP B 1 63 ? -7.328 33.531 16.297 1 93.81 63 ASP B O 1
ATOM 7117 N N . LYS B 1 64 ? -8.664 31.781 16.516 1 96.38 64 LYS B N 1
ATOM 7118 C CA . LYS B 1 64 ? -9.047 31.984 17.906 1 96.38 64 LYS B CA 1
ATOM 7119 C C . LYS B 1 64 ? -7.816 31.984 18.812 1 96.38 64 LYS B C 1
ATOM 7121 O O . LYS B 1 64 ? -7.695 32.812 19.719 1 96.38 64 LYS B O 1
ATOM 7126 N N . MET B 1 65 ? -6.914 31.031 18.594 1 96.75 65 MET B N 1
ATOM 7127 C CA . MET B 1 65 ? -5.734 30.875 19.438 1 96.75 65 MET B CA 1
ATOM 7128 C C . MET B 1 65 ? -4.859 32.125 19.391 1 96.75 65 MET B C 1
ATOM 7130 O O . MET B 1 65 ? -4.418 32.625 20.422 1 96.75 65 MET B O 1
ATOM 7134 N N . SER B 1 66 ? -4.656 32.688 18.234 1 96.56 66 SER B N 1
ATOM 7135 C CA . SER B 1 66 ? -3.85 33.906 18.078 1 96.56 66 SER B CA 1
ATOM 7136 C C . SER B 1 66 ? -4.504 35.094 18.766 1 96.56 66 SER B C 1
ATOM 7138 O O . SER B 1 66 ? -3.834 35.875 19.438 1 96.56 66 SER B O 1
ATOM 7140 N N . CYS B 1 67 ? -5.812 35.25 18.578 1 97.12 67 CYS B N 1
ATOM 7141 C CA . CYS B 1 67 ? -6.512 36.344 19.25 1 97.12 67 CYS B CA 1
ATOM 7142 C C . CYS B 1 67 ? -6.406 36.219 20.766 1 97.12 67 CYS B C 1
ATOM 7144 O O . CYS B 1 67 ? -6.203 37.219 21.453 1 97.12 67 CYS B O 1
ATOM 7146 N N . TYR B 1 68 ? -6.484 35.031 21.266 1 96.75 68 TYR B N 1
ATOM 7147 C CA . TYR B 1 68 ? -6.387 34.781 22.703 1 96.75 68 TYR B CA 1
ATOM 7148 C C . TYR B 1 68 ? -5 35.125 23.234 1 96.75 68 TYR B C 1
ATOM 7150 O O . TYR B 1 68 ? -4.863 35.844 24.203 1 96.75 68 TYR B O 1
ATOM 7158 N N . THR B 1 69 ? -3.957 34.625 22.609 1 98.06 69 THR B N 1
ATOM 7159 C CA . THR B 1 69 ? -2.604 34.781 23.125 1 98.06 69 THR B CA 1
ATOM 7160 C C . THR B 1 69 ? -2.16 36.25 23.016 1 98.06 69 THR B C 1
ATOM 7162 O O . THR B 1 69 ? -1.448 36.75 23.875 1 98.06 69 THR B O 1
ATOM 7165 N N . THR B 1 70 ? -2.586 36.938 21.938 1 97.94 70 THR B N 1
ATOM 7166 C CA . THR B 1 70 ? -2.238 38.344 21.781 1 97.94 70 THR B CA 1
ATOM 7167 C C . THR B 1 70 ? -2.932 39.188 22.859 1 97.94 70 THR B C 1
ATOM 7169 O O . THR B 1 70 ? -2.314 40.062 23.453 1 97.94 70 THR B O 1
ATOM 7172 N N . THR B 1 71 ? -4.203 38.906 23.062 1 97.5 71 THR B N 1
ATOM 7173 C CA . THR B 1 71 ? -4.945 39.656 24.094 1 97.5 71 THR B CA 1
ATOM 7174 C C . THR B 1 71 ? -4.367 39.375 25.469 1 97.5 71 THR B C 1
ATOM 7176 O O . THR B 1 71 ? -4.191 40.312 26.266 1 97.5 71 THR B O 1
ATOM 7179 N N . TYR B 1 72 ? -4.09 38.125 25.75 1 97.94 72 TYR B N 1
ATOM 7180 C CA . TYR B 1 72 ? -3.463 37.781 27.016 1 97.94 72 TYR B CA 1
ATOM 7181 C C . TYR B 1 72 ? -2.148 38.531 27.203 1 97.94 72 TYR B C 1
ATOM 7183 O O . TYR B 1 72 ? -1.869 39.062 28.281 1 97.94 72 TYR B O 1
ATOM 7191 N N . SER B 1 73 ? -1.347 38.562 26.219 1 98.38 73 SER B N 1
ATOM 7192 C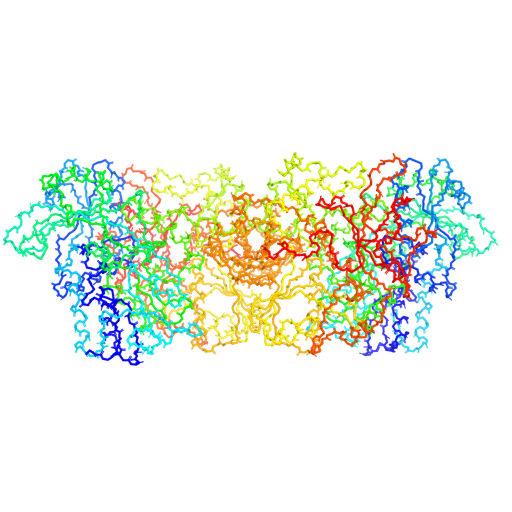 CA . SER B 1 73 ? -0.037 39.219 26.281 1 98.38 73 SER B CA 1
ATOM 7193 C C . SER B 1 73 ? -0.168 40.719 26.5 1 98.38 73 SER B C 1
ATOM 7195 O O . SER B 1 73 ? 0.583 41.312 27.281 1 98.38 73 SER B O 1
ATOM 7197 N N . ARG B 1 74 ? -1.098 41.281 25.781 1 97.75 74 ARG B N 1
ATOM 7198 C CA . ARG B 1 74 ? -1.349 42.719 25.984 1 97.75 74 ARG B CA 1
ATOM 7199 C C . ARG B 1 74 ? -1.665 43.031 27.438 1 97.75 74 ARG B C 1
ATOM 7201 O O . ARG B 1 74 ? -1.063 43.906 28.047 1 97.75 74 ARG B O 1
ATOM 7208 N N . ASP B 1 75 ? -2.566 42.281 28.016 1 98.12 75 ASP B N 1
ATOM 7209 C CA . ASP B 1 75 ? -2.939 42.469 29.422 1 98.12 75 ASP B CA 1
ATOM 7210 C C . ASP B 1 75 ? -1.736 42.25 30.344 1 98.12 75 ASP B C 1
ATOM 7212 O O . ASP B 1 75 ? -1.571 42.969 31.328 1 98.12 75 ASP B O 1
ATOM 7216 N N . PHE B 1 76 ? -0.981 41.281 30.031 1 98.19 76 PHE B N 1
ATOM 7217 C CA . PHE B 1 76 ? 0.21 40.969 30.812 1 98.19 76 PHE B CA 1
ATOM 7218 C C . PHE B 1 76 ? 1.191 42.125 30.812 1 98.19 76 PHE B C 1
ATOM 7220 O O . PHE B 1 76 ? 1.649 42.562 31.875 1 98.19 76 PHE B O 1
ATOM 7227 N N . TYR B 1 77 ? 1.532 42.656 29.625 1 98.25 77 TYR B N 1
ATOM 7228 C CA . TYR B 1 77 ? 2.438 43.781 29.5 1 98.25 77 TYR B CA 1
ATOM 7229 C C . TYR B 1 77 ? 1.87 45 30.203 1 98.25 77 TYR B C 1
ATOM 7231 O O . TYR B 1 77 ? 2.604 45.75 30.875 1 98.25 77 TYR B O 1
ATOM 7239 N N . GLU B 1 78 ? 0.593 45.188 30 1 97.44 78 GLU B N 1
ATOM 7240 C CA . GLU B 1 78 ? -0.062 46.375 30.578 1 97.44 78 GLU B CA 1
ATOM 7241 C C . GLU B 1 78 ? -0.033 46.312 32.094 1 97.44 78 GLU B C 1
ATOM 7243 O O . GLU B 1 78 ? 0.22 47.312 32.75 1 97.44 78 GLU B O 1
ATOM 7248 N N . ARG B 1 79 ? -0.293 45.219 32.625 1 97.56 79 ARG B N 1
ATOM 7249 C CA . ARG B 1 79 ? -0.271 45.062 34.094 1 97.56 79 ARG B CA 1
ATOM 7250 C C . ARG B 1 79 ? 1.12 45.312 34.656 1 97.56 79 ARG B C 1
ATOM 7252 O O . ARG B 1 79 ? 1.258 45.781 35.781 1 97.56 79 ARG B O 1
ATOM 7259 N N . ARG B 1 80 ? 2.09 45.188 33.906 1 97.12 80 ARG B N 1
ATOM 7260 C CA . ARG B 1 80 ? 3.467 45.375 34.344 1 97.12 80 ARG B CA 1
ATOM 7261 C C . ARG B 1 80 ? 3.957 46.781 34.031 1 97.12 80 ARG B C 1
ATOM 7263 O O . ARG B 1 80 ? 5.109 47.125 34.312 1 97.12 80 ARG B O 1
ATOM 7270 N N . GLY B 1 81 ? 3.105 47.5 33.375 1 96.56 81 GLY B N 1
ATOM 7271 C CA . GLY B 1 81 ? 3.436 48.906 33.031 1 96.56 81 GLY B CA 1
ATOM 7272 C C . GLY B 1 81 ? 4.273 49.031 31.781 1 96.56 81 GLY B C 1
ATOM 7273 O O . GLY B 1 81 ? 4.926 50.062 31.562 1 96.56 81 GLY B O 1
ATOM 7274 N N . HIS B 1 82 ? 4.25 48 31 1 97.25 82 HIS B N 1
ATOM 7275 C CA . HIS B 1 82 ? 5.113 47.969 29.828 1 97.25 82 HIS B CA 1
ATOM 7276 C C . HIS B 1 82 ? 4.297 47.969 28.531 1 97.25 82 HIS B C 1
ATOM 7278 O O . HIS B 1 82 ? 4.664 47.281 27.578 1 97.25 82 HIS B O 1
ATOM 7284 N N . TYR B 1 83 ? 3.17 48.562 28.516 1 96.88 83 TYR B N 1
ATOM 7285 C CA . TYR B 1 83 ? 2.352 48.625 27.312 1 96.88 83 TYR B CA 1
ATOM 7286 C C . TYR B 1 83 ? 1.753 50 27.109 1 96.88 83 TYR B C 1
ATOM 7288 O O . TYR B 1 83 ? 1.186 50.594 28.047 1 96.88 83 TYR B O 1
ATOM 7296 N N . GLN B 1 84 ? 1.919 50.562 25.953 1 95.75 84 GLN B N 1
ATOM 7297 C CA . GLN B 1 84 ? 1.246 51.812 25.562 1 95.75 84 GLN B CA 1
ATOM 7298 C C . GLN B 1 84 ? 0.151 51.531 24.531 1 95.75 84 GLN B C 1
ATOM 7300 O O . GLN B 1 84 ? 0.441 51.281 23.359 1 95.75 84 GLN B O 1
ATOM 7305 N N . ARG B 1 85 ? -1.047 51.625 25 1 95.56 85 ARG B N 1
ATOM 7306 C CA . ARG B 1 85 ? -2.223 51.406 24.156 1 95.56 85 ARG B CA 1
ATOM 7307 C C . ARG B 1 85 ? -2.516 52.625 23.297 1 95.56 85 ARG B C 1
ATOM 7309 O O . ARG B 1 85 ? -3.365 53.469 23.641 1 95.56 85 ARG B O 1
ATOM 7316 N N . VAL B 1 86 ? -1.934 52.719 22.141 1 96.25 86 VAL B N 1
ATOM 7317 C CA . VAL B 1 86 ? -2.035 53.906 21.297 1 96.25 86 VAL B CA 1
ATOM 7318 C C . VAL B 1 86 ? -2.992 53.625 20.141 1 96.25 86 VAL B C 1
ATOM 7320 O O . VAL B 1 86 ? -3.357 54.531 19.406 1 96.25 86 VAL B O 1
ATOM 7323 N N . GLY B 1 87 ? -3.441 52.375 20 1 97.19 87 GLY B N 1
ATOM 7324 C CA . GLY B 1 87 ? -4.281 52 18.875 1 97.19 87 GLY B CA 1
ATOM 7325 C C . GLY B 1 87 ? -3.488 51.625 17.641 1 97.19 87 GLY B C 1
ATOM 7326 O O . GLY B 1 87 ? -2.277 51.844 17.578 1 97.19 87 GLY B O 1
ATOM 7327 N N . GLY B 1 88 ? -4.125 50.969 16.734 1 97.62 88 GLY B N 1
ATOM 7328 C CA . GLY B 1 88 ? -3.531 50.562 15.469 1 97.62 88 GLY B CA 1
ATOM 7329 C C . GLY B 1 88 ? -4.492 50.656 14.297 1 97.62 88 GLY B C 1
ATOM 7330 O O . GLY B 1 88 ? -5.688 50.406 14.453 1 97.62 88 GLY B O 1
ATOM 7331 N N . ILE B 1 89 ? -3.969 51.094 13.125 1 98.19 89 ILE B N 1
ATOM 7332 C CA . ILE B 1 89 ? -4.754 51.219 11.906 1 98.19 89 ILE B CA 1
ATOM 7333 C C . ILE B 1 89 ? -4.188 50.312 10.82 1 98.19 89 ILE B C 1
ATOM 7335 O O . ILE B 1 89 ? -2.971 50.25 10.625 1 98.19 89 ILE B O 1
ATOM 7339 N N . GLU B 1 90 ? -5.02 49.531 10.219 1 97.88 90 GLU B N 1
ATOM 7340 C CA . GLU B 1 90 ? -4.715 48.875 8.961 1 97.88 90 GLU B CA 1
ATOM 7341 C C . GLU B 1 90 ? -5.477 49.5 7.797 1 97.88 90 GLU B C 1
ATOM 7343 O O . GLU B 1 90 ? -6.711 49.5 7.793 1 97.88 90 GLU B O 1
ATOM 7348 N N . ILE B 1 91 ? -4.809 49.969 6.82 1 97.75 91 ILE B N 1
ATOM 7349 C CA . ILE B 1 91 ? -5.488 50.781 5.82 1 97.75 91 ILE B CA 1
ATOM 7350 C C . ILE B 1 91 ? -5.68 49.969 4.535 1 97.75 91 ILE B C 1
ATOM 7352 O O . ILE B 1 91 ? -4.973 49 4.305 1 97.75 91 ILE B O 1
ATOM 7356 N N . ALA B 1 92 ? -6.703 50.312 3.764 1 98.06 92 ALA B N 1
ATOM 7357 C CA . ALA B 1 92 ? -6.867 49.938 2.357 1 98.06 92 ALA B CA 1
ATOM 7358 C C . ALA B 1 92 ? -6.691 51.156 1.456 1 98.06 92 ALA B C 1
ATOM 7360 O O . ALA B 1 92 ? -7.227 52.25 1.739 1 98.06 92 ALA B O 1
ATOM 7361 N N . ARG B 1 93 ? -5.895 51.062 0.447 1 97.5 93 ARG B N 1
ATOM 7362 C CA . ARG B 1 93 ? -5.656 52.156 -0.473 1 97.5 93 ARG B CA 1
ATOM 7363 C C . ARG B 1 93 ? -6.781 52.281 -1.499 1 97.5 93 ARG B C 1
ATOM 7365 O O . ARG B 1 93 ? -7.477 51.281 -1.775 1 97.5 93 ARG B O 1
ATOM 7372 N N . VAL B 1 94 ? -6.891 53.5 -1.991 1 97.44 94 VAL B N 1
ATOM 7373 C CA . VAL B 1 94 ? -7.84 53.719 -3.078 1 97.44 94 VAL B CA 1
ATOM 7374 C C . VAL B 1 94 ? -7.5 52.812 -4.25 1 97.44 94 VAL B C 1
ATOM 7376 O O . VAL B 1 94 ? -6.34 52.688 -4.656 1 97.44 94 VAL B O 1
ATOM 7379 N N . GLY B 1 95 ? -8.453 52.094 -4.648 1 95.88 95 GLY B N 1
ATOM 7380 C CA . GLY B 1 95 ? -8.25 51.156 -5.75 1 95.88 95 GLY B CA 1
ATOM 7381 C C . GLY B 1 95 ? -8.039 49.719 -5.297 1 95.88 95 GLY B C 1
ATOM 7382 O O . GLY B 1 95 ? -8.062 48.812 -6.113 1 95.88 95 GLY B O 1
ATOM 7383 N N . ASP B 1 96 ? -7.867 49.562 -4.074 1 96.06 96 ASP B N 1
ATOM 7384 C CA . ASP B 1 96 ? -7.66 48.219 -3.539 1 96.06 96 ASP B CA 1
ATOM 7385 C C . ASP B 1 96 ? -8.898 47.719 -2.789 1 96.06 96 ASP B C 1
ATOM 7387 O O . ASP B 1 96 ? -8.852 47.5 -1.576 1 96.06 96 ASP B O 1
ATOM 7391 N N . GLU B 1 97 ? -9.891 47.375 -3.455 1 94.25 97 GLU B N 1
ATOM 7392 C CA . GLU B 1 97 ? -11.164 46.938 -2.887 1 94.25 97 GLU B CA 1
ATOM 7393 C C . GLU B 1 97 ? -11.031 45.562 -2.221 1 94.25 97 GLU B C 1
ATOM 7395 O O . GLU B 1 97 ? -11.734 45.25 -1.256 1 94.25 97 GLU B O 1
ATOM 7400 N N . ALA B 1 98 ? -10.133 44.781 -2.756 1 93.94 98 ALA B N 1
ATOM 7401 C CA . ALA B 1 98 ? -9.898 43.438 -2.162 1 93.94 98 ALA B CA 1
ATOM 7402 C C . ALA B 1 98 ? -9.359 43.594 -0.739 1 93.94 98 ALA B C 1
ATOM 7404 O O . ALA B 1 98 ? -9.734 42.812 0.145 1 93.94 98 ALA B O 1
ATOM 7405 N N . ARG B 1 99 ? -8.5 44.562 -0.558 1 96.06 99 ARG B N 1
ATOM 7406 C CA . ARG B 1 99 ? -7.973 44.812 0.78 1 96.06 99 ARG B CA 1
ATOM 7407 C C . ARG B 1 99 ? -9.07 45.312 1.716 1 96.06 99 ARG B C 1
ATOM 7409 O O . ARG B 1 99 ? -9.117 44.906 2.885 1 96.06 99 ARG B O 1
ATOM 7416 N N . MET B 1 100 ? -9.898 46.156 1.215 1 96.62 100 MET B N 1
ATOM 7417 C CA . MET B 1 100 ? -11.008 46.625 2.035 1 96.62 100 MET B CA 1
ATOM 7418 C C . MET B 1 100 ? -11.922 45.5 2.449 1 96.62 100 MET B C 1
ATOM 7420 O O . MET B 1 100 ? -12.391 45.438 3.588 1 96.62 100 MET B O 1
ATOM 7424 N N . ALA B 1 101 ? -12.18 44.594 1.515 1 96 101 ALA B N 1
ATOM 7425 C CA . ALA B 1 101 ? -12.961 43.406 1.818 1 96 101 ALA B CA 1
ATOM 7426 C C . ALA B 1 101 ? -12.289 42.562 2.908 1 96 101 ALA B C 1
ATOM 7428 O O . ALA B 1 101 ? -12.961 42.031 3.799 1 96 101 ALA B O 1
ATOM 7429 N N . GLU B 1 102 ? -10.984 42.438 2.811 1 96.5 102 GLU B N 1
ATOM 7430 C CA . GLU B 1 102 ? -10.234 41.688 3.822 1 96.5 102 GLU B CA 1
ATOM 7431 C C . GLU B 1 102 ? -10.367 42.344 5.195 1 96.5 102 GLU B C 1
ATOM 7433 O O . GLU B 1 102 ? -10.461 41.656 6.211 1 96.5 102 GLU B O 1
ATOM 7438 N N . LEU B 1 103 ? -10.359 43.625 5.238 1 97.69 103 LEU B N 1
ATOM 7439 C CA . LEU B 1 103 ? -10.523 44.344 6.512 1 97.69 103 LEU B CA 1
ATOM 7440 C C . LEU B 1 103 ? -11.891 44.031 7.113 1 97.69 103 LEU B C 1
ATOM 7442 O O . LEU B 1 103 ? -12.023 43.906 8.328 1 97.69 103 LEU B O 1
ATOM 7446 N N . LYS B 1 104 ? -12.914 44.031 6.281 1 97.31 104 LYS B N 1
ATOM 7447 C CA . LYS B 1 104 ? -14.242 43.656 6.754 1 97.31 104 LYS B CA 1
ATOM 7448 C C . LYS B 1 104 ? -14.234 42.219 7.344 1 97.31 104 LYS B C 1
ATOM 7450 O O . LYS B 1 104 ? -14.852 42 8.383 1 97.31 104 LYS B O 1
ATOM 7455 N N . ARG B 1 105 ? -13.586 41.312 6.66 1 96.88 105 ARG B N 1
ATOM 7456 C CA . ARG B 1 105 ? -13.469 39.938 7.156 1 96.88 105 ARG B CA 1
ATOM 7457 C C . ARG B 1 105 ? -12.766 39.906 8.508 1 96.88 105 ARG B C 1
ATOM 7459 O O . ARG B 1 105 ? -13.164 39.156 9.406 1 96.88 105 ARG B O 1
ATOM 7466 N N . LYS B 1 106 ? -11.703 40.688 8.641 1 96.81 106 LYS B N 1
ATOM 7467 C CA . LYS B 1 106 ? -10.938 40.719 9.883 1 96.81 106 LYS B CA 1
ATOM 7468 C C . LYS B 1 106 ? -11.781 41.25 11.039 1 96.81 106 LYS B C 1
ATOM 7470 O O . LYS B 1 106 ? -11.68 40.781 12.164 1 96.81 106 LYS B O 1
ATOM 7475 N N . VAL B 1 107 ? -12.555 42.281 10.734 1 97.25 107 VAL B N 1
ATOM 7476 C CA . VAL B 1 107 ? -13.438 42.812 11.758 1 97.25 107 VAL B CA 1
ATOM 7477 C C . VAL B 1 107 ? -14.422 41.75 12.219 1 97.25 107 VAL B C 1
ATOM 7479 O O . VAL B 1 107 ? -14.688 41.625 13.422 1 97.25 107 VAL B O 1
ATOM 7482 N N . ALA B 1 108 ? -14.961 41.031 11.289 1 96.75 108 ALA B N 1
ATOM 7483 C CA . ALA B 1 108 ? -15.859 39.938 11.625 1 96.75 108 ALA B CA 1
ATOM 7484 C C . ALA B 1 108 ? -15.156 38.906 12.492 1 96.75 108 ALA B C 1
ATOM 7486 O O . ALA B 1 108 ? -15.734 38.406 13.469 1 96.75 108 ALA B O 1
ATOM 7487 N N . SER B 1 109 ? -13.938 38.562 12.141 1 96.62 109 SER B N 1
ATOM 7488 C CA . SER B 1 109 ? -13.156 37.625 12.953 1 96.62 109 SER B CA 1
ATOM 7489 C C . SER B 1 109 ? -12.93 38.188 14.359 1 96.62 109 SER B C 1
ATOM 7491 O O . SER B 1 109 ? -12.992 37.438 15.344 1 96.62 109 SER B O 1
ATOM 7493 N N . GLY B 1 110 ? -12.602 39.438 14.398 1 96.56 110 GLY B N 1
ATOM 7494 C CA . GLY B 1 110 ? -12.438 40.094 15.695 1 96.56 110 GLY B CA 1
ATOM 7495 C C . GLY B 1 110 ? -13.664 39.969 16.578 1 96.56 110 GLY B C 1
ATOM 7496 O O . GLY B 1 110 ? -13.547 39.656 17.781 1 96.56 110 GLY B O 1
ATOM 7497 N N . LYS B 1 111 ? -14.828 40.156 16 1 96.25 111 LYS B N 1
ATOM 7498 C CA . LYS B 1 111 ? -16.078 40 16.75 1 96.25 111 LYS B CA 1
ATOM 7499 C C . LYS B 1 111 ? -16.234 38.562 17.234 1 96.25 111 LYS B C 1
ATOM 7501 O O . LYS B 1 111 ? -16.609 38.344 18.391 1 96.25 111 LYS B O 1
ATOM 7506 N N . ALA B 1 112 ? -15.938 37.688 16.375 1 97.31 112 ALA B N 1
ATOM 7507 C CA . ALA B 1 112 ? -16.078 36.25 16.703 1 97.31 112 ALA B CA 1
ATOM 7508 C C . ALA B 1 112 ? -15.156 35.875 17.859 1 97.31 112 ALA B C 1
ATOM 7510 O O . ALA B 1 112 ? -15.523 35.062 18.703 1 97.31 112 ALA B O 1
ATOM 7511 N N . PHE B 1 113 ? -13.969 36.469 17.906 1 97.25 113 PHE B N 1
ATOM 7512 C CA . PHE B 1 113 ? -12.953 35.938 18.812 1 97.25 113 PHE B CA 1
ATOM 7513 C C . PHE B 1 113 ? -12.625 36.969 19.906 1 97.25 113 PHE B C 1
ATOM 7515 O O . PHE B 1 113 ? -11.742 36.719 20.734 1 97.25 113 PHE B O 1
ATOM 7522 N N . GLY B 1 114 ? -13.234 38.062 19.906 1 95.88 114 GLY B N 1
ATOM 7523 C CA . GLY B 1 114 ? -13.289 38.906 21.109 1 95.88 114 GLY B CA 1
ATOM 7524 C C . GLY B 1 114 ? -12.336 40.062 21.062 1 95.88 114 GLY B C 1
ATOM 7525 O O . GLY B 1 114 ? -11.812 40.5 22.094 1 95.88 114 GLY B O 1
ATOM 7526 N N . THR B 1 115 ? -12.047 40.625 19.891 1 96.25 115 THR B N 1
ATOM 7527 C CA . THR B 1 115 ? -11.258 41.844 19.797 1 96.25 115 THR B CA 1
ATOM 7528 C C . THR B 1 115 ? -12.148 43.031 19.453 1 96.25 115 THR B C 1
ATOM 7530 O O . THR B 1 115 ? -13.32 42.875 19.109 1 96.25 115 THR B O 1
ATOM 7533 N N . ASN B 1 116 ? -11.617 44.219 19.562 1 96.12 116 ASN B N 1
ATOM 7534 C CA . ASN B 1 116 ? -12.43 45.406 19.484 1 96.12 116 ASN B CA 1
ATOM 7535 C C . ASN B 1 116 ? -12.188 46.156 18.188 1 96.12 116 ASN B C 1
ATOM 7537 O O . ASN B 1 116 ? -12.406 47.375 18.109 1 96.12 116 ASN B O 1
ATOM 7541 N N . ALA B 1 117 ? -11.805 45.5 17.219 1 96.38 117 ALA B N 1
ATOM 7542 C CA . ALA B 1 117 ? -11.492 46.125 15.945 1 96.38 117 ALA B CA 1
ATOM 7543 C C . ALA B 1 117 ? -12.766 46.594 15.242 1 96.38 117 ALA B C 1
ATOM 7545 O O . ALA B 1 117 ? -13.812 45.969 15.336 1 96.38 117 ALA B O 1
ATOM 7546 N N . ARG B 1 118 ? -12.742 47.688 14.531 1 97.38 118 ARG B N 1
ATOM 7547 C CA . ARG B 1 118 ? -13.867 48.219 13.758 1 97.38 118 ARG B CA 1
ATOM 7548 C C . ARG B 1 118 ? -13.383 48.906 12.492 1 97.38 118 ARG B C 1
ATOM 7550 O O . ARG B 1 118 ? -12.219 49.281 12.391 1 97.38 118 ARG B O 1
ATOM 7557 N N . LEU B 1 119 ? -14.336 49.156 11.586 1 97.81 119 LEU B N 1
ATOM 7558 C CA . LEU B 1 119 ? -14.008 49.875 10.352 1 97.81 119 LEU B CA 1
ATOM 7559 C C . LEU B 1 119 ? -14.07 51.375 10.578 1 97.81 119 LEU B C 1
ATOM 7561 O O . LEU B 1 119 ? -14.883 51.844 11.367 1 97.81 119 LEU B O 1
ATOM 7565 N N . ILE B 1 120 ? -13.227 52.031 9.891 1 98.31 120 ILE B N 1
ATOM 7566 C CA . ILE B 1 120 ? -13.242 53.5 9.922 1 98.31 120 ILE B CA 1
ATOM 7567 C C . ILE B 1 120 ? -13.086 54.031 8.508 1 98.31 120 ILE B C 1
ATOM 7569 O O . ILE B 1 120 ? -12.539 53.375 7.629 1 98.31 120 ILE B O 1
ATOM 7573 N N . GLY B 1 121 ? -13.609 55.188 8.281 1 97.88 121 GLY B N 1
ATOM 7574 C CA . GLY B 1 121 ? -13.5 55.844 6.988 1 97.88 121 GLY B CA 1
ATOM 7575 C C . GLY B 1 121 ? -12.156 56.531 6.777 1 97.88 121 GLY B C 1
ATOM 7576 O O . GLY B 1 121 ? -11.352 56.625 7.703 1 97.88 121 GLY B O 1
ATOM 7577 N N . PRO B 1 122 ? -11.938 57.031 5.551 1 97.94 122 PRO B N 1
ATOM 7578 C CA . PRO B 1 122 ? -10.648 57.625 5.207 1 97.94 122 PRO B CA 1
ATOM 7579 C C . PRO B 1 122 ? -10.344 58.875 6.027 1 97.94 122 PRO B C 1
ATOM 7581 O O . PRO B 1 122 ? -9.195 59.094 6.414 1 97.94 122 PRO B O 1
ATOM 7584 N N . ASP B 1 123 ? -11.312 59.688 6.359 1 98.19 123 ASP B N 1
ATOM 7585 C CA . ASP B 1 123 ? -11.078 60.938 7.117 1 98.19 123 ASP B CA 1
ATOM 7586 C C . ASP B 1 123 ? -10.648 60.625 8.547 1 98.19 123 ASP B C 1
ATOM 7588 O O . ASP B 1 123 ? -9.773 61.281 9.094 1 98.19 123 ASP B O 1
ATOM 7592 N N . GLU B 1 124 ? -11.289 59.625 9.086 1 98.25 124 GLU B N 1
ATOM 7593 C CA . GLU B 1 124 ? -10.891 59.25 10.43 1 98.25 124 GLU B CA 1
ATOM 7594 C C . GLU B 1 124 ? -9.484 58.656 10.445 1 98.25 124 GLU B C 1
ATOM 7596 O O . GLU B 1 124 ? -8.734 58.844 11.406 1 98.25 124 GLU B O 1
ATOM 7601 N N . VAL B 1 125 ? -9.148 57.938 9.391 1 98.25 125 VAL B N 1
ATOM 7602 C CA . VAL B 1 125 ? -7.797 57.406 9.273 1 98.25 125 VAL B CA 1
ATOM 7603 C C . VAL B 1 125 ? -6.785 58.531 9.336 1 98.25 125 VAL B C 1
ATOM 7605 O O . VAL B 1 125 ? -5.824 58.5 10.109 1 98.25 125 VAL B O 1
ATOM 7608 N N . VAL B 1 126 ? -7.043 59.562 8.555 1 97.5 126 VAL B N 1
ATOM 7609 C CA . VAL B 1 126 ? -6.102 60.688 8.445 1 97.5 126 VAL B CA 1
ATOM 7610 C C . VAL B 1 126 ? -6.082 61.469 9.75 1 97.5 126 VAL B C 1
ATOM 7612 O O . VAL B 1 126 ? -5.035 61.969 10.156 1 97.5 126 VAL B O 1
ATOM 7615 N N . LYS B 1 127 ? -7.242 61.594 10.352 1 97.88 127 LYS B N 1
ATOM 7616 C CA . LYS B 1 127 ? -7.312 62.281 11.641 1 97.88 127 LYS B CA 1
ATOM 7617 C C . LYS B 1 127 ? -6.445 61.562 12.68 1 97.88 127 LYS B C 1
ATOM 7619 O O . LYS B 1 127 ? -5.766 62.219 13.469 1 97.88 127 LYS B O 1
ATOM 7624 N N . ARG B 1 128 ? -6.445 60.281 12.672 1 97.31 128 ARG B N 1
ATOM 7625 C CA . ARG B 1 128 ? -5.715 59.5 13.656 1 97.31 128 ARG B CA 1
ATOM 7626 C C . ARG B 1 128 ? -4.242 59.375 13.281 1 97.31 128 ARG B C 1
ATOM 7628 O O . ARG B 1 128 ? -3.377 59.281 14.148 1 97.31 128 ARG B O 1
ATOM 7635 N N . PHE B 1 129 ? -4.02 59.344 12.031 1 97.88 129 PHE B N 1
ATOM 7636 C CA . PHE B 1 129 ? -2.658 59.25 11.508 1 97.88 129 PHE B CA 1
ATOM 7637 C C . PHE B 1 129 ? -2.416 60.25 10.406 1 97.88 129 PHE B C 1
ATOM 7639 O O . PHE B 1 129 ? -2.438 59.906 9.227 1 97.88 129 PHE B O 1
ATOM 7646 N N . PRO B 1 130 ? -2.039 61.375 10.742 1 96.25 130 PRO B N 1
ATOM 7647 C CA . PRO B 1 130 ? -2.033 62.5 9.82 1 96.25 130 PRO B CA 1
ATOM 7648 C C . PRO B 1 130 ? -0.889 62.438 8.805 1 96.25 130 PRO B C 1
ATOM 7650 O O . PRO B 1 130 ? -0.847 63.219 7.863 1 96.25 130 PRO B O 1
ATOM 7653 N N . LEU B 1 131 ? 0.024 61.531 8.922 1 97.19 131 LEU B N 1
ATOM 7654 C CA . LEU B 1 131 ? 1.166 61.469 8.016 1 97.19 131 LEU B CA 1
ATOM 7655 C C . LEU B 1 131 ? 0.761 60.844 6.684 1 97.19 131 LEU B C 1
ATOM 7657 O O . LEU B 1 131 ? 1.519 60.906 5.715 1 97.19 131 LEU B O 1
ATOM 7661 N N . VAL B 1 132 ? -0.421 60.281 6.547 1 97.56 132 VAL B N 1
ATOM 7662 C CA . VAL B 1 132 ? -0.818 59.594 5.324 1 97.56 132 VAL B CA 1
ATOM 7663 C C . VAL B 1 132 ? -1.52 60.562 4.383 1 97.56 132 VAL B C 1
ATOM 7665 O O . VAL B 1 132 ? -2.199 61.5 4.836 1 97.56 132 VAL B O 1
ATOM 7668 N N . GLU B 1 133 ? -1.356 60.312 3.166 1 97.38 133 GLU B N 1
ATOM 7669 C CA . GLU B 1 133 ? -2.031 61.125 2.146 1 97.38 133 GLU B CA 1
ATOM 7670 C C . GLU B 1 133 ? -3.502 60.719 2.021 1 97.38 133 GLU B C 1
ATOM 7672 O O . GLU B 1 133 ? -3.818 59.625 1.554 1 97.38 133 GLU B O 1
ATOM 7677 N N . ARG B 1 134 ? -4.352 61.656 2.309 1 97.38 134 ARG B N 1
ATOM 7678 C CA . ARG B 1 134 ? -5.789 61.406 2.355 1 97.38 134 ARG B CA 1
ATOM 7679 C C . ARG B 1 134 ? -6.289 60.844 1.027 1 97.38 134 ARG B C 1
ATOM 7681 O O . ARG B 1 134 ? -7.18 60 1.002 1 97.38 134 ARG B O 1
ATOM 7688 N N . SER B 1 135 ? -5.766 61.312 -0.079 1 97.62 135 SER B N 1
ATOM 7689 C CA . SER B 1 135 ? -6.254 60.938 -1.403 1 97.62 135 SER B CA 1
ATOM 7690 C C . SER B 1 135 ? -5.973 59.469 -1.708 1 97.62 135 SER B C 1
ATOM 7692 O O . SER B 1 135 ? -6.57 58.875 -2.617 1 97.62 135 SER B O 1
ATOM 7694 N N . LEU B 1 136 ? -5.16 58.844 -0.934 1 97.69 136 LEU B N 1
ATOM 7695 C CA . LEU B 1 136 ? -4.758 57.5 -1.221 1 97.69 136 LEU B CA 1
ATOM 7696 C C . LEU B 1 136 ? -5.441 56.5 -0.269 1 97.69 136 LEU B C 1
ATOM 7698 O O . LEU B 1 136 ? -5.266 55.281 -0.386 1 97.69 136 LEU B O 1
ATOM 7702 N N . VAL B 1 137 ? -6.219 57 0.611 1 98 137 VAL B N 1
ATOM 7703 C CA . VAL B 1 137 ? -6.828 56.156 1.634 1 98 137 VAL B CA 1
ATOM 7704 C C . VAL B 1 137 ? -8.289 55.875 1.279 1 98 137 VAL B C 1
ATOM 7706 O O . VAL B 1 137 ? -9.086 56.812 1.152 1 98 137 VAL B O 1
ATOM 7709 N N . LEU B 1 138 ? -8.594 54.625 1.097 1 98 138 LEU B N 1
ATOM 7710 C CA . LEU B 1 138 ? -9.969 54.188 0.875 1 98 138 LEU B CA 1
ATOM 7711 C C . LEU B 1 138 ? -10.711 54.031 2.199 1 98 138 LEU B C 1
ATOM 7713 O O . LEU B 1 138 ? -11.891 54.375 2.299 1 98 138 LEU B O 1
ATOM 7717 N N . GLY B 1 139 ? -10.102 53.5 3.221 1 97.94 139 GLY B N 1
ATOM 7718 C CA . GLY B 1 139 ? -10.57 53.25 4.57 1 97.94 139 GLY B CA 1
ATOM 7719 C C . GLY B 1 139 ? -9.594 52.406 5.391 1 97.94 139 GLY B C 1
ATOM 7720 O O . GLY B 1 139 ? -8.438 52.25 4.996 1 97.94 139 GLY B O 1
ATOM 7721 N N . GLY B 1 140 ? -10.109 52.031 6.535 1 98 140 GLY B N 1
ATOM 7722 C CA . GLY B 1 140 ? -9.195 51.25 7.359 1 98 140 GLY B CA 1
ATOM 7723 C C . GLY B 1 140 ? -9.883 50.531 8.492 1 98 140 GLY B C 1
ATOM 7724 O O . GLY B 1 140 ? -11.102 50.625 8.664 1 98 140 GLY B O 1
ATOM 7725 N N . LEU B 1 141 ? -9.188 49.625 9.125 1 98.25 141 LEU B N 1
ATOM 7726 C CA . LEU B 1 141 ? -9.547 48.938 10.367 1 98.25 141 LEU B CA 1
ATOM 7727 C C . LEU B 1 141 ? -8.852 49.594 11.555 1 98.25 141 LEU B C 1
ATOM 7729 O O . LEU B 1 141 ? -7.633 49.812 11.531 1 98.25 141 LEU B O 1
ATOM 7733 N N . TRP B 1 142 ? -9.625 50 12.547 1 98.31 142 TRP B N 1
ATOM 7734 C CA . TRP B 1 142 ? -9.109 50.562 13.789 1 98.31 142 TRP B CA 1
ATOM 7735 C C . TRP B 1 142 ? -9.141 49.531 14.906 1 98.31 142 TRP B C 1
ATOM 7737 O O . TRP B 1 142 ? -10.188 48.938 15.195 1 98.31 142 TRP B O 1
ATOM 7747 N N . ASP B 1 143 ? -8.078 49.25 15.484 1 98.06 143 ASP B N 1
ATOM 7748 C CA . ASP B 1 143 ? -7.93 48.438 16.688 1 98.06 143 ASP B CA 1
ATOM 7749 C C . ASP B 1 143 ? -7.555 49.312 17.891 1 98.06 143 ASP B C 1
ATOM 7751 O O . ASP B 1 143 ? -6.395 49.656 18.062 1 98.06 143 ASP B O 1
ATOM 7755 N N . PRO B 1 144 ? -8.453 49.531 18.766 1 97.75 144 PRO B N 1
ATOM 7756 C CA . PRO B 1 144 ? -8.172 50.438 19.875 1 97.75 144 PRO B CA 1
ATOM 7757 C C . PRO B 1 144 ? -7.238 49.844 20.922 1 97.75 144 PRO B C 1
ATOM 7759 O O . PRO B 1 144 ? -6.66 50.562 21.734 1 97.75 144 PRO B O 1
ATOM 7762 N N . ASP B 1 145 ? -7.125 48.562 20.875 1 97.62 145 ASP B N 1
ATOM 7763 C CA . ASP B 1 145 ? -6.328 47.875 21.891 1 97.62 145 ASP B CA 1
ATOM 7764 C C . ASP B 1 145 ? -4.898 47.656 21.406 1 97.62 145 ASP B C 1
ATOM 7766 O O . ASP B 1 145 ? -4.035 47.219 22.172 1 97.62 145 ASP B O 1
ATOM 7770 N N . ALA B 1 146 ? -4.664 47.969 20.141 1 97.5 146 ALA B N 1
ATOM 7771 C CA . ALA B 1 146 ? -3.311 47.812 19.609 1 97.5 146 ALA B CA 1
ATOM 7772 C C . ALA B 1 146 ? -2.357 48.812 20.266 1 97.5 146 ALA B C 1
ATOM 7774 O O . ALA B 1 146 ? -2.787 49.844 20.797 1 97.5 146 ALA B O 1
ATOM 7775 N N . GLY B 1 147 ? -1.117 48.375 20.297 1 96.5 147 GLY B N 1
ATOM 7776 C CA . GLY B 1 147 ? -0.13 49.25 20.922 1 96.5 147 GLY B CA 1
ATOM 7777 C C . GLY B 1 147 ? 1.282 48.719 20.844 1 96.5 147 GLY B C 1
ATOM 7778 O O . GLY B 1 147 ? 1.589 47.906 19.969 1 96.5 147 GLY B O 1
ATOM 7779 N N . LEU B 1 148 ? 2.086 49.312 21.641 1 95.31 148 LEU B N 1
ATOM 7780 C CA . LEU B 1 148 ? 3.518 49.031 21.656 1 95.31 148 LEU B CA 1
ATOM 7781 C C . LEU B 1 148 ? 3.967 48.562 23.031 1 95.31 148 LEU B C 1
ATOM 7783 O O . LEU B 1 148 ? 3.549 49.125 24.047 1 95.31 148 LEU B O 1
ATOM 7787 N N . VAL B 1 149 ? 4.781 47.5 23.016 1 96.44 149 VAL B N 1
ATOM 7788 C CA . VAL B 1 149 ? 5.461 47.156 24.266 1 96.44 149 VAL B CA 1
ATOM 7789 C C . VAL B 1 149 ? 6.566 48.156 24.547 1 96.44 149 VAL B C 1
ATOM 7791 O O . VAL B 1 149 ? 7.488 48.312 23.75 1 96.44 149 VAL B O 1
ATOM 7794 N N . VAL B 1 150 ? 6.555 48.75 25.656 1 93.5 150 VAL B N 1
ATOM 7795 C CA . VAL B 1 150 ? 7.48 49.844 25.953 1 93.5 150 VAL B CA 1
ATOM 7796 C C . VAL B 1 150 ? 8.32 49.5 27.172 1 93.5 150 VAL B C 1
ATOM 7798 O O . VAL B 1 150 ? 7.84 48.844 28.109 1 93.5 150 VAL B O 1
ATOM 7801 N N . PRO B 1 151 ? 9.484 49.938 27.328 1 91.44 151 PRO B N 1
ATOM 7802 C CA . PRO B 1 151 ? 10.172 50.531 26.188 1 91.44 151 PRO B CA 1
ATOM 7803 C C . PRO B 1 151 ? 10.547 49.5 25.125 1 91.44 151 PRO B C 1
ATOM 7805 O O . PRO B 1 151 ? 10.719 49.844 23.953 1 91.44 151 PRO B O 1
ATOM 7808 N N . ARG B 1 152 ? 10.805 48.25 25.609 1 92.75 152 ARG B N 1
ATOM 7809 C CA . ARG B 1 152 ? 11.094 47.094 24.734 1 92.75 152 ARG B CA 1
ATOM 7810 C C . ARG B 1 152 ? 10.703 45.781 25.391 1 92.75 152 ARG B C 1
ATOM 7812 O O . ARG B 1 152 ? 10.781 45.656 26.609 1 92.75 152 ARG B O 1
ATOM 7819 N N . SER B 1 153 ? 10.328 44.875 24.562 1 94.75 153 SER B N 1
ATOM 7820 C CA . SER B 1 153 ? 10.055 43.531 25.062 1 94.75 153 SER B CA 1
ATOM 7821 C C . SER B 1 153 ? 11.297 42.906 25.688 1 94.75 153 SER B C 1
ATOM 7823 O O . SER B 1 153 ? 11.195 42.094 26.609 1 94.75 153 SER B O 1
ATOM 7825 N N . GLN B 1 154 ? 12.453 43.281 25.219 1 95.38 154 GLN B N 1
ATOM 7826 C CA . GLN B 1 154 ? 13.711 42.781 25.781 1 95.38 154 GLN B CA 1
ATOM 7827 C C . GLN B 1 154 ? 13.828 43.156 27.25 1 95.38 154 GLN B C 1
ATOM 7829 O O . GLN B 1 154 ? 14.289 42.344 28.062 1 95.38 154 GLN B O 1
ATOM 7834 N N . GLN B 1 155 ? 13.438 44.344 27.594 1 95.19 155 GLN B N 1
ATOM 7835 C CA . GLN B 1 155 ? 13.453 44.781 28.984 1 95.19 155 GLN B CA 1
ATOM 7836 C C . GLN B 1 155 ? 12.5 43.938 29.828 1 95.19 155 GLN B C 1
ATOM 7838 O O . GLN B 1 155 ? 12.836 43.531 30.938 1 95.19 155 GLN B O 1
ATOM 7843 N N . VAL B 1 156 ? 11.352 43.719 29.297 1 97.12 156 VAL B N 1
ATOM 7844 C CA . VAL B 1 156 ? 10.375 42.906 30 1 97.12 156 VAL B CA 1
ATOM 7845 C C . VAL B 1 156 ? 10.953 41.5 30.234 1 97.12 156 VAL B C 1
ATOM 7847 O O . VAL B 1 156 ? 10.805 40.938 31.328 1 97.12 156 VAL B O 1
ATOM 7850 N N . ALA B 1 157 ? 11.578 40.938 29.234 1 97.81 157 ALA B N 1
ATOM 7851 C CA . ALA B 1 157 ? 12.219 39.625 29.375 1 97.81 157 ALA B CA 1
ATOM 7852 C C . ALA B 1 157 ? 13.234 39.625 30.516 1 97.81 157 ALA B C 1
ATOM 7854 O O . ALA B 1 157 ? 13.25 38.688 31.328 1 97.81 157 ALA B O 1
ATOM 7855 N N . GLY B 1 158 ? 14.039 40.625 30.531 1 97.62 158 GLY B N 1
ATOM 7856 C CA . GLY B 1 158 ? 15.008 40.75 31.594 1 97.62 158 GLY B CA 1
ATOM 7857 C C . GLY B 1 158 ? 14.375 40.812 32.969 1 97.62 158 GLY B C 1
ATOM 7858 O O . GLY B 1 158 ? 14.836 40.156 33.906 1 97.62 158 GLY B O 1
ATOM 7859 N N . GLU B 1 159 ? 13.336 41.594 33.094 1 98.06 159 GLU B N 1
ATOM 7860 C CA . GLU B 1 159 ? 12.641 41.75 34.375 1 98.06 159 GLU B CA 1
ATOM 7861 C C . GLU B 1 159 ? 12.039 40.438 34.844 1 98.06 159 GLU B C 1
ATOM 7863 O O . GLU B 1 159 ? 12.102 40.094 36.031 1 98.06 159 GLU B O 1
ATOM 7868 N N . LEU B 1 160 ? 11.461 39.75 33.906 1 98.44 160 LEU B N 1
ATOM 7869 C CA . LEU B 1 160 ? 10.867 38.469 34.219 1 98.44 160 LEU B CA 1
ATOM 7870 C C . LEU B 1 160 ? 11.922 37.469 34.719 1 98.44 160 LEU B C 1
ATOM 7872 O O . LEU B 1 160 ? 11.688 36.75 35.688 1 98.44 160 LEU B O 1
ATOM 7876 N N . ILE B 1 161 ? 13.062 37.469 34.094 1 98.38 161 ILE B N 1
ATOM 7877 C CA . ILE B 1 161 ? 14.133 36.562 34.5 1 98.38 161 ILE B CA 1
ATOM 7878 C C . ILE B 1 161 ? 14.695 36.938 35.844 1 98.38 161 ILE B C 1
ATOM 7880 O O . ILE B 1 161 ? 14.953 36.094 36.719 1 98.38 161 ILE B O 1
ATOM 7884 N N . GLU B 1 162 ? 14.867 38.25 36.031 1 98.19 162 GLU B N 1
ATOM 7885 C CA . GLU B 1 162 ? 15.344 38.719 37.312 1 98.19 162 GLU B CA 1
ATOM 7886 C C . GLU B 1 162 ? 14.398 38.312 38.438 1 98.19 162 GLU B C 1
ATOM 7888 O O . GLU B 1 162 ? 14.852 37.875 39.5 1 98.19 162 GLU B O 1
ATOM 7893 N N . GLN B 1 163 ? 13.18 38.531 38.188 1 98.19 163 GLN B N 1
ATOM 7894 C CA . GLN B 1 163 ? 12.18 38.156 39.188 1 98.19 163 GLN B CA 1
ATOM 7895 C C . GLN B 1 163 ? 12.219 36.656 39.469 1 98.19 163 GLN B C 1
ATOM 7897 O O . GLN B 1 163 ? 12.109 36.219 40.625 1 98.19 163 GLN B O 1
ATOM 7902 N N . ALA B 1 164 ? 12.352 35.875 38.438 1 98.5 164 ALA B N 1
ATOM 7903 C CA . ALA B 1 164 ? 12.414 34.438 38.562 1 98.5 164 ALA B CA 1
ATOM 7904 C C . ALA B 1 164 ? 13.641 34 39.375 1 98.5 164 ALA B C 1
ATOM 7906 O O . ALA B 1 164 ? 13.547 33.125 40.25 1 98.5 164 ALA B O 1
ATOM 7907 N N . VAL B 1 165 ? 14.734 34.625 39.094 1 98.19 165 VAL B N 1
ATOM 7908 C CA . VAL B 1 165 ? 15.969 34.312 39.812 1 98.19 165 VAL B CA 1
ATOM 7909 C C . VAL B 1 165 ? 15.844 34.75 41.25 1 98.19 165 VAL B C 1
ATOM 7911 O O . VAL B 1 165 ? 16.234 34 42.156 1 98.19 165 VAL B O 1
ATOM 7914 N N . ALA B 1 166 ? 15.328 35.875 41.438 1 98.25 166 ALA B N 1
ATOM 7915 C CA . ALA B 1 166 ? 15.148 36.438 42.781 1 98.25 166 ALA B CA 1
ATOM 7916 C C . ALA B 1 166 ? 14.234 35.531 43.594 1 98.25 166 ALA B C 1
ATOM 7918 O O . ALA B 1 166 ? 14.406 35.406 44.812 1 98.25 166 ALA B O 1
ATOM 7919 N N . SER B 1 167 ? 13.328 34.906 42.969 1 97.88 167 SER B N 1
ATOM 7920 C CA . SER B 1 167 ? 12.406 34.031 43.656 1 97.88 167 SER B CA 1
ATOM 7921 C C . SER B 1 167 ? 13.125 32.75 44.125 1 97.88 167 SER B C 1
ATOM 7923 O O . SER B 1 167 ? 12.609 32.031 45 1 97.88 167 SER B O 1
ATOM 7925 N N . GLY B 1 168 ? 14.289 32.406 43.594 1 97.38 168 GLY B N 1
ATOM 7926 C CA . GLY B 1 168 ? 15.039 31.219 43.938 1 97.38 168 GLY B CA 1
ATOM 7927 C C . GLY B 1 168 ? 14.617 30 43.156 1 97.38 168 GLY B C 1
ATOM 7928 O O . GLY B 1 168 ? 15.164 28.906 43.344 1 97.38 168 GLY B O 1
ATOM 7929 N N . HIS B 1 169 ? 13.719 30.188 42.281 1 98.31 169 HIS B N 1
ATOM 7930 C CA . HIS B 1 169 ? 13.148 29.047 41.562 1 98.31 169 HIS B CA 1
ATOM 7931 C C . HIS B 1 169 ? 13.766 28.875 40.188 1 98.31 169 HIS B C 1
ATOM 7933 O O . HIS B 1 169 ? 13.484 27.891 39.5 1 98.31 169 HIS B O 1
ATOM 7939 N N . LEU B 1 170 ? 14.625 29.781 39.719 1 98.44 170 LEU B N 1
ATOM 7940 C CA . LEU B 1 170 ? 15.32 29.719 38.438 1 98.44 170 LEU B CA 1
ATOM 7941 C C . LEU B 1 170 ? 16.797 30.062 38.625 1 98.44 170 LEU B C 1
ATOM 7943 O O . LEU B 1 170 ? 17.156 31.016 39.312 1 98.44 170 LEU B O 1
ATOM 7947 N N . GLN B 1 171 ? 17.609 29.234 38.156 1 98.38 171 GLN B N 1
ATOM 7948 C CA . GLN B 1 171 ? 19 29.594 37.906 1 98.38 171 GLN B CA 1
ATOM 7949 C C . GLN B 1 171 ? 19.266 29.844 36.438 1 98.38 171 GLN B C 1
ATOM 7951 O O . GLN B 1 171 ? 19.141 28.938 35.594 1 98.38 171 GLN B O 1
ATOM 7956 N N . ALA B 1 172 ? 19.594 31.047 36.125 1 98.06 172 ALA B N 1
ATOM 7957 C CA . ALA B 1 172 ? 19.797 31.422 34.719 1 98.06 172 ALA B CA 1
ATOM 7958 C C . ALA B 1 172 ? 21.297 31.594 34.406 1 98.06 172 ALA B C 1
ATOM 7960 O O . ALA B 1 172 ? 22.031 32.156 35.219 1 98.06 172 ALA B O 1
ATOM 7961 N N . PHE B 1 173 ? 21.719 31.047 33.312 1 98 173 PHE B N 1
ATOM 7962 C CA . PHE B 1 173 ? 23.141 31.094 32.938 1 98 173 PHE B CA 1
ATOM 7963 C C . PHE B 1 173 ? 23.312 31.75 31.578 1 98 173 PHE B C 1
ATOM 7965 O O . PHE B 1 173 ? 22.922 31.188 30.562 1 98 173 PHE B O 1
ATOM 7972 N N . ALA B 1 174 ? 23.875 32.906 31.484 1 96.75 174 ALA B N 1
ATOM 7973 C CA . ALA B 1 174 ? 24.25 33.594 30.25 1 96.75 174 ALA B CA 1
ATOM 7974 C C . ALA B 1 174 ? 25.516 32.969 29.641 1 96.75 174 ALA B C 1
ATOM 7976 O O . ALA B 1 174 ? 26.25 32.25 30.328 1 96.75 174 ALA B O 1
ATOM 7977 N N . ASP B 1 175 ? 25.672 33.156 28.375 1 95.62 175 ASP B N 1
ATOM 7978 C CA . ASP B 1 175 ? 26.844 32.688 27.641 1 95.62 175 ASP B CA 1
ATOM 7979 C C . ASP B 1 175 ? 27.109 31.219 27.875 1 95.62 175 ASP B C 1
ATOM 7981 O O . ASP B 1 175 ? 28.25 30.812 28.109 1 95.62 175 ASP B O 1
ATOM 7985 N N . THR B 1 176 ? 26.062 30.484 27.922 1 97 176 THR B N 1
ATOM 7986 C CA . THR B 1 176 ? 26.141 29.047 28.172 1 97 176 THR B CA 1
ATOM 7987 C C . THR B 1 176 ? 25.234 28.297 27.188 1 97 176 THR B C 1
ATOM 7989 O O . THR B 1 176 ? 24.109 27.922 27.516 1 97 176 THR B O 1
ATOM 7992 N N . PRO B 1 177 ? 25.703 28.094 26.016 1 96.12 177 PRO B N 1
ATOM 7993 C CA . PRO B 1 177 ? 24.906 27.328 25.062 1 96.12 177 PRO B CA 1
ATOM 7994 C C . PRO B 1 177 ? 24.828 25.844 25.406 1 96.12 177 PRO B C 1
ATOM 7996 O O . PRO B 1 177 ? 25.812 25.266 25.891 1 96.12 177 PRO B O 1
ATOM 7999 N N . ALA B 1 178 ? 23.656 25.25 25.234 1 98.06 178 ALA B N 1
ATOM 8000 C CA . ALA B 1 178 ? 23.578 23.797 25.234 1 98.06 178 ALA B CA 1
ATOM 8001 C C . ALA B 1 178 ? 24.359 23.203 24.062 1 98.06 178 ALA B C 1
ATOM 8003 O O . ALA B 1 178 ? 24.25 23.688 22.938 1 98.06 178 ALA B O 1
ATOM 8004 N N . THR B 1 179 ? 25.109 22.141 24.281 1 97.94 179 THR B N 1
ATOM 8005 C CA . THR B 1 179 ? 25.906 21.547 23.219 1 97.94 179 THR B CA 1
ATOM 8006 C C . THR B 1 179 ? 25.281 20.234 22.734 1 97.94 179 THR B C 1
ATOM 8008 O O . THR B 1 179 ? 25.547 19.797 21.625 1 97.94 179 THR B O 1
ATOM 8011 N N . ASP B 1 180 ? 24.5 19.688 23.578 1 98.31 180 ASP B N 1
ATOM 8012 C CA . ASP B 1 180 ? 23.797 18.453 23.234 1 98.31 180 ASP B CA 1
ATOM 8013 C C . ASP B 1 180 ? 22.672 18.172 24.234 1 98.31 180 ASP B C 1
ATOM 8015 O O . ASP B 1 180 ? 22.609 18.766 25.297 1 98.31 180 ASP B O 1
ATOM 8019 N N . ILE B 1 181 ? 21.75 17.422 23.797 1 98.75 181 ILE B N 1
ATOM 8020 C CA . ILE B 1 181 ? 20.703 16.891 24.656 1 98.75 181 ILE B CA 1
ATOM 8021 C C . ILE B 1 181 ? 20.828 15.367 24.734 1 98.75 181 ILE B C 1
ATOM 8023 O O . ILE B 1 181 ? 20.859 14.688 23.719 1 98.75 181 ILE B O 1
ATOM 8027 N N . ASP B 1 182 ? 20.984 14.867 25.938 1 98.5 182 ASP B N 1
ATOM 8028 C CA . ASP B 1 182 ? 21.125 13.438 26.188 1 98.5 182 ASP B CA 1
ATOM 8029 C C . ASP B 1 182 ? 19.781 12.727 26.094 1 98.5 182 ASP B C 1
ATOM 8031 O O . ASP B 1 182 ? 18.922 12.891 26.969 1 98.5 182 ASP B O 1
ATOM 8035 N N . VAL B 1 183 ? 19.562 11.992 25.016 1 98.25 183 VAL B N 1
ATOM 8036 C CA . VAL B 1 183 ? 18.344 11.219 24.812 1 98.25 183 VAL B CA 1
ATOM 8037 C C . VAL B 1 183 ? 18.672 9.727 24.875 1 98.25 183 VAL B C 1
ATOM 8039 O O . VAL B 1 183 ? 19.547 9.234 24.172 1 98.25 183 VAL B O 1
ATOM 8042 N N . GLN B 1 184 ? 18.062 9.023 25.688 1 96.44 184 GLN B N 1
ATOM 8043 C CA . GLN B 1 184 ? 18.188 7.574 25.828 1 96.44 184 GLN B CA 1
ATOM 8044 C C . GLN B 1 184 ? 16.844 6.879 25.672 1 96.44 184 GLN B C 1
ATOM 8046 O O . GLN B 1 184 ? 15.883 7.219 26.359 1 96.44 184 GLN B O 1
ATOM 8051 N N . ASP B 1 185 ? 16.719 5.938 24.828 1 91.31 185 ASP B N 1
ATOM 8052 C CA . ASP B 1 185 ? 15.5 5.18 24.562 1 91.31 185 ASP B CA 1
ATOM 8053 C C . ASP B 1 185 ? 14.328 6.113 24.266 1 91.31 185 ASP B C 1
ATOM 8055 O O . ASP B 1 185 ? 13.242 5.941 24.812 1 91.31 185 ASP B O 1
ATOM 8059 N N . GLY B 1 186 ? 14.711 7.215 23.578 1 94.38 186 GLY B N 1
ATOM 8060 C CA . GLY B 1 186 ? 13.688 8.133 23.109 1 94.38 186 GLY B CA 1
ATOM 8061 C C . GLY B 1 186 ? 13.25 9.125 24.172 1 94.38 186 GLY B C 1
ATOM 8062 O O . GLY B 1 186 ? 12.25 9.828 24 1 94.38 186 GLY B O 1
ATOM 8063 N N . ARG B 1 187 ? 14.023 9.219 25.281 1 97.38 187 ARG B N 1
ATOM 8064 C CA . ARG B 1 187 ? 13.656 10.102 26.391 1 97.38 187 ARG B CA 1
ATOM 8065 C C . ARG B 1 187 ? 14.812 11.008 26.781 1 97.38 187 ARG B C 1
ATOM 8067 O O . ARG B 1 187 ? 15.969 10.57 26.812 1 97.38 187 ARG B O 1
ATOM 8074 N N . VAL B 1 188 ? 14.445 12.195 27.078 1 98.44 188 VAL B N 1
ATOM 8075 C CA . VAL B 1 188 ? 15.438 13.156 27.547 1 98.44 188 VAL B CA 1
ATOM 8076 C C . VAL B 1 188 ? 15.992 12.703 28.906 1 98.44 188 VAL B C 1
ATOM 8078 O O . VAL B 1 188 ? 15.227 12.336 29.797 1 98.44 188 VAL B O 1
ATOM 8081 N N . CYS B 1 189 ? 17.281 12.789 29.047 1 98.5 189 CYS B N 1
ATOM 8082 C CA . CYS B 1 189 ? 17.922 12.43 30.312 1 98.5 189 CYS B CA 1
ATOM 8083 C C . CYS B 1 189 ? 18.75 13.586 30.844 1 98.5 189 CYS B C 1
ATOM 8085 O O . CYS B 1 189 ? 19.094 13.609 32.031 1 98.5 189 CYS B O 1
ATOM 8087 N N . GLY B 1 190 ? 19.062 14.508 29.984 1 98.69 190 GLY B N 1
ATOM 8088 C CA . GLY B 1 190 ? 19.859 15.625 30.453 1 98.69 190 GLY B CA 1
ATOM 8089 C C . GLY B 1 190 ? 20.328 16.531 29.328 1 98.69 190 GLY B C 1
ATOM 8090 O O . GLY B 1 190 ? 19.938 16.344 28.172 1 98.69 190 GLY B O 1
ATOM 8091 N N . VAL B 1 191 ? 21.062 17.594 29.688 1 98.75 191 VAL B N 1
ATOM 8092 C CA . VAL B 1 191 ? 21.609 18.562 28.734 1 98.75 191 VAL B CA 1
ATOM 8093 C C . VAL B 1 191 ? 23.109 18.703 28.969 1 98.75 191 VAL B C 1
ATOM 8095 O O . VAL B 1 191 ? 23.562 18.75 30.109 1 98.75 191 VAL B O 1
ATOM 8098 N N . MET B 1 192 ? 23.812 18.703 27.875 1 98.38 192 MET B N 1
ATOM 8099 C CA . MET B 1 192 ? 25.25 18.922 27.938 1 98.38 192 MET B CA 1
ATOM 8100 C C . MET B 1 192 ? 25.594 20.359 27.625 1 98.38 192 MET B C 1
ATOM 8102 O O . MET B 1 192 ? 25.016 20.969 26.719 1 98.38 192 MET B O 1
ATOM 8106 N N . THR B 1 193 ? 26.5 20.984 28.406 1 97.44 193 THR B N 1
ATOM 8107 C CA . THR B 1 193 ? 27.094 22.297 28.141 1 97.44 193 THR B CA 1
ATOM 8108 C C . THR B 1 193 ? 28.609 22.25 28.312 1 97.44 193 THR B C 1
ATOM 8110 O O . THR B 1 193 ? 29.156 21.25 28.797 1 97.44 193 THR B O 1
ATOM 8113 N N . ALA B 1 194 ? 29.25 23.297 27.875 1 94.56 194 ALA B N 1
ATOM 8114 C CA . ALA B 1 194 ? 30.703 23.375 28.078 1 94.56 194 ALA B CA 1
ATOM 8115 C C . ALA B 1 194 ? 31.047 23.438 29.562 1 94.56 194 ALA B C 1
ATOM 8117 O O . ALA B 1 194 ? 32.156 23.094 29.969 1 94.56 194 ALA B O 1
ATOM 8118 N N . ARG B 1 195 ? 30.078 23.797 30.359 1 94.5 195 ARG B N 1
ATOM 8119 C CA . ARG B 1 195 ? 30.312 23.984 31.797 1 94.5 195 ARG B CA 1
ATOM 8120 C C . ARG B 1 195 ? 29.953 22.719 32.562 1 94.5 195 ARG B C 1
ATOM 8122 O O . ARG B 1 195 ? 30.219 22.609 33.781 1 94.5 195 ARG B O 1
ATOM 8129 N N . GLY B 1 196 ? 29.359 21.766 31.844 1 96.06 196 GLY B N 1
ATOM 8130 C CA . GLY B 1 196 ? 29 20.531 32.531 1 96.06 196 GLY B CA 1
ATOM 8131 C C . GLY B 1 196 ? 27.672 19.953 32.094 1 96.06 196 GLY B C 1
ATOM 8132 O O . GLY B 1 196 ? 27.031 20.484 31.172 1 96.06 196 GLY B O 1
ATOM 8133 N N . TYR B 1 197 ? 27.328 18.844 32.781 1 97.69 197 TYR B N 1
ATOM 8134 C CA . TYR B 1 197 ? 26.109 18.078 32.5 1 97.69 197 TYR B CA 1
ATOM 8135 C C . TYR B 1 197 ? 25.031 18.359 33.531 1 97.69 197 TYR B C 1
ATOM 8137 O O . TYR B 1 197 ? 25.312 18.453 34.719 1 97.69 197 TYR B O 1
ATOM 8145 N N . ILE B 1 198 ? 23.828 18.625 33.094 1 98.56 198 ILE B N 1
ATOM 8146 C CA . ILE B 1 198 ? 22.672 18.797 33.969 1 98.56 198 ILE B CA 1
ATOM 8147 C C . ILE B 1 198 ? 21.688 17.656 33.75 1 98.56 198 ILE B C 1
ATOM 8149 O O . ILE B 1 198 ? 21.094 17.547 32.656 1 98.56 198 ILE B O 1
ATOM 8153 N N . ALA B 1 199 ? 21.438 16.797 34.656 1 98.56 199 ALA B N 1
ATOM 8154 C CA . ALA B 1 199 ? 20.438 15.75 34.562 1 98.56 199 ALA B CA 1
ATOM 8155 C C . ALA B 1 199 ? 19.031 16.328 34.656 1 98.56 199 ALA B C 1
ATOM 8157 O O . ALA B 1 199 ? 18.75 17.125 35.562 1 98.56 199 ALA B O 1
ATOM 8158 N N . THR B 1 200 ? 18.172 16.094 33.781 1 98.62 200 THR B N 1
ATOM 8159 C CA . THR B 1 200 ? 16.797 16.562 33.781 1 98.62 200 THR B CA 1
ATOM 8160 C C . THR B 1 200 ? 15.906 15.672 32.938 1 98.62 200 THR B C 1
ATOM 8162 O O . THR B 1 200 ? 16.359 15.156 31.891 1 98.62 200 THR B O 1
ATOM 8165 N N . PRO B 1 201 ? 14.672 15.43 33.281 1 98.25 201 PRO B N 1
ATOM 8166 C CA . PRO B 1 201 ? 13.734 14.688 32.438 1 98.25 201 PRO B CA 1
ATOM 8167 C C . PRO B 1 201 ? 13.023 15.578 31.406 1 98.25 201 PRO B C 1
ATOM 8169 O O . PRO B 1 201 ? 12.344 15.078 30.516 1 98.25 201 PRO B O 1
ATOM 8172 N N . VAL B 1 202 ? 13.102 16.922 31.547 1 98.69 202 VAL B N 1
ATOM 8173 C CA . VAL B 1 202 ? 12.328 17.844 30.719 1 98.69 202 VAL B CA 1
ATOM 8174 C C . VAL B 1 202 ? 13.25 18.922 30.141 1 98.69 202 VAL B C 1
ATOM 8176 O O . VAL B 1 202 ? 13.969 19.578 30.891 1 98.69 202 VAL B O 1
ATOM 8179 N N . VAL B 1 203 ? 13.273 19.031 28.859 1 98.88 203 VAL B N 1
ATOM 8180 C CA . VAL B 1 203 ? 13.938 20.125 28.172 1 98.88 203 VAL B CA 1
ATOM 8181 C C . VAL B 1 203 ? 12.906 20.938 27.391 1 98.88 203 VAL B C 1
ATOM 8183 O O . VAL B 1 203 ? 12.047 20.375 26.703 1 98.88 203 VAL B O 1
ATOM 8186 N N . ILE B 1 204 ? 12.883 22.234 27.547 1 98.94 204 ILE B N 1
ATOM 8187 C CA . ILE B 1 204 ? 12 23.141 26.828 1 98.94 204 ILE B CA 1
ATOM 8188 C C . ILE B 1 204 ? 12.812 24 25.875 1 98.94 204 ILE B C 1
ATOM 8190 O O . ILE B 1 204 ? 13.711 24.734 26.297 1 98.94 204 ILE B O 1
ATOM 8194 N N . VAL B 1 205 ? 12.5 23.922 24.594 1 98.88 205 VAL B N 1
ATOM 8195 C CA . VAL B 1 205 ? 13.227 24.688 23.578 1 98.88 205 VAL B CA 1
ATOM 8196 C C . VAL B 1 205 ? 12.461 25.969 23.25 1 98.88 205 VAL B C 1
ATOM 8198 O O . VAL B 1 205 ? 11.32 25.906 22.781 1 98.88 205 VAL B O 1
ATOM 8201 N N . THR B 1 206 ? 13 27.109 23.484 1 98.5 206 THR B N 1
ATOM 8202 C CA . THR B 1 206 ? 12.492 28.438 23.172 1 98.5 206 THR B CA 1
ATOM 8203 C C . THR B 1 206 ? 13.562 29.281 22.469 1 98.5 206 THR B C 1
ATOM 8205 O O . THR B 1 206 ? 13.805 30.422 22.859 1 98.5 206 THR B O 1
ATOM 8208 N N . SER B 1 207 ? 14.094 28.812 21.422 1 97.81 207 SER B N 1
ATOM 8209 C CA . SER B 1 207 ? 15.289 29.391 20.828 1 97.81 207 SER B CA 1
ATOM 8210 C C . SER B 1 207 ? 14.953 30.203 19.578 1 97.81 207 SER B C 1
ATOM 8212 O O . SER B 1 207 ? 15.844 30.625 18.844 1 97.81 207 SER B O 1
ATOM 8214 N N . GLY B 1 208 ? 13.656 30.375 19.266 1 96.62 208 GLY B N 1
ATOM 8215 C CA . GLY B 1 208 ? 13.234 31.203 18.141 1 96.62 208 GLY B CA 1
ATOM 8216 C C . GLY B 1 208 ? 13.828 30.766 16.828 1 96.62 208 GLY B C 1
ATOM 8217 O O . GLY B 1 208 ? 13.727 29.609 16.438 1 96.62 208 GLY B O 1
ATOM 8218 N N . ILE B 1 209 ? 14.609 31.672 16.094 1 97.5 209 ILE B N 1
ATOM 8219 C CA . ILE B 1 209 ? 15.148 31.453 14.75 1 97.5 209 ILE B CA 1
ATOM 8220 C C . ILE B 1 209 ? 16.188 30.344 14.781 1 97.5 209 ILE B C 1
ATOM 8222 O O . ILE B 1 209 ? 16.469 29.719 13.75 1 97.5 209 ILE B O 1
ATOM 8226 N N . TRP B 1 210 ? 16.703 30.016 15.938 1 97.94 210 TRP B N 1
ATOM 8227 C CA . TRP B 1 210 ? 17.656 28.922 16.078 1 97.94 210 TRP B CA 1
ATOM 8228 C C . TRP B 1 210 ? 16.969 27.625 16.5 1 97.94 210 TRP B C 1
ATOM 8230 O O . TRP B 1 210 ? 17.625 26.594 16.656 1 97.94 210 TRP B O 1
ATOM 8240 N N . GLY B 1 211 ? 15.648 27.609 16.672 1 98.06 211 GLY B N 1
ATOM 8241 C CA . GLY B 1 211 ? 14.867 26.5 17.219 1 98.06 211 GLY B CA 1
ATOM 8242 C C . GLY B 1 211 ? 15.242 25.156 16.641 1 98.06 211 GLY B C 1
ATOM 8243 O O . GLY B 1 211 ? 15.414 24.188 17.375 1 98.06 211 GLY B O 1
ATOM 8244 N N . PRO B 1 212 ? 15.422 24.984 15.328 1 98.19 212 PRO B N 1
ATOM 8245 C CA . PRO B 1 212 ? 15.742 23.703 14.695 1 98.19 212 PRO B CA 1
ATOM 8246 C C . PRO B 1 212 ? 17.062 23.109 15.188 1 98.19 212 PRO B C 1
ATOM 8248 O O . PRO B 1 212 ? 17.234 21.891 15.172 1 98.19 212 PRO B O 1
ATOM 8251 N N . ILE B 1 213 ? 17.984 23.938 15.68 1 97.81 213 ILE B N 1
ATOM 8252 C CA . ILE B 1 213 ? 19.312 23.469 16.062 1 97.81 213 ILE B CA 1
ATOM 8253 C C . ILE B 1 213 ? 19.219 22.656 17.359 1 97.81 213 ILE B C 1
ATOM 8255 O O . ILE B 1 213 ? 19.609 21.484 17.391 1 97.81 213 ILE B O 1
ATOM 8259 N N . PRO B 1 214 ? 18.734 23.25 18.516 1 98.19 214 PRO B N 1
ATOM 8260 C CA . PRO B 1 214 ? 18.625 22.406 19.719 1 98.19 214 PRO B CA 1
ATOM 8261 C C . PRO B 1 214 ? 17.641 21.25 19.531 1 98.19 214 PRO B C 1
ATOM 8263 O O . PRO B 1 214 ? 17.828 20.172 20.109 1 98.19 214 PRO B O 1
ATOM 8266 N N . ALA B 1 215 ? 16.5 21.422 18.797 1 98.31 215 ALA B N 1
ATOM 8267 C CA . ALA B 1 215 ? 15.586 20.328 18.516 1 98.31 215 ALA B CA 1
ATOM 8268 C C . ALA B 1 215 ? 16.328 19.141 17.891 1 98.31 215 ALA B C 1
ATOM 8270 O O . ALA B 1 215 ? 16.094 17.984 18.266 1 98.31 215 ALA B O 1
ATOM 8271 N N . ALA B 1 216 ? 17.156 19.438 16.938 1 97.31 216 ALA B N 1
ATOM 8272 C CA . ALA B 1 216 ? 17.906 18.406 16.234 1 97.31 216 ALA B CA 1
ATOM 8273 C C . ALA B 1 216 ? 18.828 17.656 17.188 1 97.31 216 ALA B C 1
ATOM 8275 O O . ALA B 1 216 ? 19.094 16.469 17 1 97.31 216 ALA B O 1
ATOM 8276 N N . MET B 1 217 ? 19.391 18.359 18.266 1 97.81 217 MET B N 1
ATOM 8277 C CA . MET B 1 217 ? 20.234 17.703 19.266 1 97.81 217 MET B CA 1
ATOM 8278 C C . MET B 1 217 ? 19.5 16.531 19.906 1 97.81 217 MET B C 1
ATOM 8280 O O . MET B 1 217 ? 20.125 15.555 20.312 1 97.81 217 MET B O 1
ATOM 8284 N N . ALA B 1 218 ? 18.188 16.672 19.953 1 98.12 218 ALA B N 1
ATOM 8285 C CA . ALA B 1 218 ? 17.375 15.641 20.578 1 98.12 218 ALA B CA 1
ATOM 8286 C C . ALA B 1 218 ? 16.766 14.711 19.531 1 98.12 218 ALA B C 1
ATOM 8288 O O . ALA B 1 218 ? 15.859 13.93 19.828 1 98.12 218 ALA B O 1
ATOM 8289 N N . GLY B 1 219 ? 17.109 14.828 18.312 1 95.62 219 GLY B N 1
ATOM 8290 C CA . GLY B 1 219 ? 16.609 13.977 17.25 1 95.62 219 GLY B CA 1
ATOM 8291 C C . GLY B 1 219 ? 15.266 14.422 16.703 1 95.62 219 GLY B C 1
ATOM 8292 O O . GLY B 1 219 ? 14.508 13.609 16.172 1 95.62 219 GLY B O 1
ATOM 8293 N N . VAL B 1 220 ? 14.938 15.672 16.844 1 96.88 220 VAL B N 1
ATOM 8294 C CA . VAL B 1 220 ? 13.625 16.188 16.453 1 96.88 220 VAL B CA 1
ATOM 8295 C C . VAL B 1 220 ? 13.773 17.203 15.328 1 96.88 220 VAL B C 1
ATOM 8297 O O . VAL B 1 220 ? 14.625 18.094 15.391 1 96.88 220 VAL B O 1
ATOM 8300 N N . SER B 1 221 ? 12.977 17 14.242 1 95.94 221 SER B N 1
ATOM 8301 C CA . SER B 1 221 ? 12.93 17.969 13.164 1 95.94 221 SER B CA 1
ATOM 8302 C C . SER B 1 221 ? 11.828 19 13.406 1 95.94 221 SER B C 1
ATOM 8304 O O . SER B 1 221 ? 10.68 18.656 13.672 1 95.94 221 SER B O 1
ATOM 8306 N N . LEU B 1 222 ? 12.188 20.172 13.359 1 97.38 222 LEU B N 1
ATOM 8307 C CA . LEU B 1 222 ? 11.25 21.266 13.578 1 97.38 222 LEU B CA 1
ATOM 8308 C C . LEU B 1 222 ? 10.922 21.969 12.266 1 97.38 222 LEU B C 1
ATOM 8310 O O . LEU B 1 222 ? 11.82 22.438 11.562 1 97.38 222 LEU B O 1
ATOM 8314 N N . PRO B 1 223 ? 9.648 22.031 11.812 1 97.75 223 PRO B N 1
ATOM 8315 C CA . PRO B 1 223 ? 9.266 22.656 10.539 1 97.75 223 PRO B CA 1
ATOM 8316 C C . PRO B 1 223 ? 9.234 24.172 10.609 1 97.75 223 PRO B C 1
ATOM 8318 O O . PRO B 1 223 ? 8.164 24.781 10.469 1 97.75 223 PRO B O 1
ATOM 8321 N N . LEU B 1 224 ? 10.367 24.766 10.695 1 98.38 224 LEU B N 1
ATOM 8322 C CA . LEU B 1 224 ? 10.57 26.188 10.906 1 98.38 224 LEU B CA 1
ATOM 8323 C C . LEU B 1 224 ? 11.781 26.688 10.133 1 98.38 224 LEU B C 1
ATOM 8325 O O . LEU B 1 224 ? 12.812 26 10.078 1 98.38 224 LEU B O 1
ATOM 8329 N N . MET B 1 225 ? 11.648 27.922 9.469 1 98.12 225 MET B N 1
ATOM 8330 C CA . MET B 1 225 ? 12.773 28.594 8.82 1 98.12 225 MET B CA 1
ATOM 8331 C C . MET B 1 225 ? 12.82 30.062 9.219 1 98.12 225 MET B C 1
ATOM 8333 O O . MET B 1 225 ? 11.781 30.719 9.344 1 98.12 225 MET B O 1
ATOM 8337 N N . PRO B 1 226 ? 13.992 30.594 9.438 1 98 226 PRO B N 1
ATOM 8338 C CA . PRO B 1 226 ? 14.141 32.062 9.516 1 98 226 PRO B CA 1
ATOM 8339 C C . PRO B 1 226 ? 13.945 32.75 8.164 1 98 226 PRO B C 1
ATOM 8341 O O . PRO B 1 226 ? 14.25 32.156 7.121 1 98 226 PRO B O 1
ATOM 8344 N N . VAL B 1 227 ? 13.406 33.906 8.172 1 97.75 227 VAL B N 1
ATOM 8345 C CA . VAL B 1 227 ? 13.211 34.688 6.965 1 97.75 227 VAL B CA 1
ATOM 8346 C C . VAL B 1 227 ? 13.594 36.125 7.223 1 97.75 227 VAL B C 1
ATOM 8348 O O . VAL B 1 227 ? 13.375 36.656 8.32 1 97.75 227 VAL B O 1
ATOM 8351 N N . GLU B 1 228 ? 14.195 36.844 6.25 1 96.5 228 GLU B N 1
ATOM 8352 C CA . GLU B 1 228 ? 14.594 38.219 6.352 1 96.5 228 GLU B CA 1
ATOM 8353 C C . GLU B 1 228 ? 13.383 39.156 6.332 1 96.5 228 GLU B C 1
ATOM 8355 O O . GLU B 1 228 ? 12.438 38.938 5.574 1 96.5 228 GLU B O 1
ATOM 8360 N N . HIS B 1 229 ? 13.414 40.094 7.184 1 95.31 229 HIS B N 1
ATOM 8361 C CA . HIS B 1 229 ? 12.406 41.125 7.297 1 95.31 229 HIS B CA 1
ATOM 8362 C C . HIS B 1 229 ? 13.055 42.5 7.305 1 95.31 229 HIS B C 1
ATOM 8364 O O . HIS B 1 229 ? 13.594 42.938 8.328 1 95.31 229 HIS B O 1
ATOM 8370 N N . PRO B 1 230 ? 12.992 43.312 6.211 1 95.69 230 PRO B N 1
ATOM 8371 C CA . PRO B 1 230 ? 13.578 44.656 6.168 1 95.69 230 PRO B CA 1
ATOM 8372 C C . PRO B 1 230 ? 12.922 45.625 7.145 1 95.69 230 PRO B C 1
ATOM 8374 O O . PRO B 1 230 ? 11.688 45.719 7.18 1 95.69 230 PRO B O 1
ATOM 8377 N N . LEU B 1 231 ? 13.703 46.219 7.906 1 95.25 231 LEU B N 1
ATOM 8378 C CA . LEU B 1 231 ? 13.312 47.281 8.805 1 95.25 231 LEU B CA 1
ATOM 8379 C C . LEU B 1 231 ? 14.133 48.562 8.539 1 95.25 231 LEU B C 1
ATOM 8381 O O . LEU B 1 231 ? 15.359 48.531 8.672 1 95.25 231 LEU B O 1
ATOM 8385 N N . MET B 1 232 ? 13.453 49.625 8.188 1 95.25 232 MET B N 1
ATOM 8386 C CA . MET B 1 232 ? 14.125 50.875 7.828 1 95.25 232 MET B CA 1
ATOM 8387 C C . MET B 1 232 ? 13.789 51.969 8.82 1 95.25 232 MET B C 1
ATOM 8389 O O . MET B 1 232 ? 12.672 52.031 9.344 1 95.25 232 MET B O 1
ATOM 8393 N N . PHE B 1 233 ? 14.734 52.875 8.961 1 95.19 233 PHE B N 1
ATOM 8394 C CA . PHE B 1 233 ? 14.555 54 9.859 1 95.19 233 PHE B CA 1
ATOM 8395 C C . PHE B 1 233 ? 14.742 55.312 9.109 1 95.19 233 PHE B C 1
ATOM 8397 O O . PHE B 1 233 ? 15.578 55.406 8.203 1 95.19 233 PHE B O 1
ATOM 8404 N N . PHE B 1 234 ? 13.953 56.281 9.508 1 96.06 234 PHE B N 1
ATOM 8405 C CA . PHE B 1 234 ? 13.969 57.625 8.914 1 96.06 234 PHE B CA 1
ATOM 8406 C C . PHE B 1 234 ? 14.031 58.688 9.992 1 96.06 234 PHE B C 1
ATOM 8408 O O . PHE B 1 234 ? 13.297 58.625 10.984 1 96.06 234 PHE B O 1
ATOM 8415 N N . GLY B 1 235 ? 14.828 59.719 9.844 1 92.25 235 GLY B N 1
ATOM 8416 C CA . GLY B 1 235 ? 14.922 60.781 10.836 1 92.25 235 GLY B CA 1
ATOM 8417 C C . GLY B 1 235 ? 15.797 61.938 10.383 1 92.25 235 GLY B C 1
ATOM 8418 O O . GLY B 1 235 ? 16.406 61.875 9.32 1 92.25 235 GLY B O 1
ATOM 8419 N N . PRO B 1 236 ? 15.742 63.094 11.141 1 93.56 236 PRO B N 1
ATOM 8420 C CA . PRO B 1 236 ? 15.078 63.188 12.438 1 93.56 236 PRO B CA 1
ATOM 8421 C C . PRO B 1 236 ? 13.594 63.5 12.32 1 93.56 236 PRO B C 1
ATOM 8423 O O . PRO B 1 236 ? 13.203 64.312 11.453 1 93.56 236 PRO B O 1
ATOM 8426 N N . PHE B 1 237 ? 12.859 62.875 13.156 1 95.81 237 PHE B N 1
ATOM 8427 C CA . PHE B 1 237 ? 11.43 63.156 13.266 1 95.81 237 PHE B CA 1
ATOM 8428 C C . PHE B 1 237 ? 11.086 63.719 14.641 1 95.81 237 PHE B C 1
ATOM 8430 O O . PHE B 1 237 ? 10.844 62.969 15.578 1 95.81 237 PHE B O 1
ATOM 8437 N N . ASP B 1 238 ? 10.867 65 14.805 1 93.62 238 ASP B N 1
ATOM 8438 C CA . ASP B 1 238 ? 10.828 65.688 16.109 1 93.62 238 ASP B CA 1
ATOM 8439 C C . ASP B 1 238 ? 9.406 66.062 16.484 1 93.62 238 ASP B C 1
ATOM 8441 O O . ASP B 1 238 ? 9.203 66.875 17.391 1 93.62 238 ASP B O 1
ATOM 8445 N N . ALA B 1 239 ? 8.492 65.562 15.883 1 94.19 239 ALA B N 1
ATOM 8446 C CA . ALA B 1 239 ? 7.098 65.938 16.078 1 94.19 239 ALA B CA 1
ATOM 8447 C C . ALA B 1 239 ? 6.664 65.75 17.516 1 94.19 239 ALA B C 1
ATOM 8449 O O . ALA B 1 239 ? 5.746 66.438 18 1 94.19 239 ALA B O 1
ATOM 8450 N N . PHE B 1 240 ? 7.387 64.938 18.219 1 95.88 240 PHE B N 1
ATOM 8451 C CA . PHE B 1 240 ? 6.945 64.625 19.578 1 95.88 240 PHE B CA 1
ATOM 8452 C C . PHE B 1 240 ? 7.992 65.062 20.594 1 95.88 240 PHE B C 1
ATOM 8454 O O . PHE B 1 240 ? 8.023 64.562 21.719 1 95.88 240 PHE B O 1
ATOM 8461 N N . ALA B 1 241 ? 8.812 65.938 20.219 1 95.12 241 ALA B N 1
ATOM 8462 C CA . ALA B 1 241 ? 9.859 66.375 21.125 1 95.12 241 ALA B CA 1
ATOM 8463 C C . ALA B 1 241 ? 9.258 67 22.391 1 95.12 241 ALA B C 1
ATOM 8465 O O . ALA B 1 241 ? 8.336 67.812 22.328 1 95.12 241 ALA B O 1
ATOM 8466 N N . GLY B 1 242 ? 9.688 66.562 23.422 1 94.62 242 GLY B N 1
ATOM 8467 C CA . GLY B 1 242 ? 9.289 67.125 24.703 1 94.62 242 GLY B CA 1
ATOM 8468 C C . GLY B 1 242 ? 8.086 66.438 25.312 1 94.62 242 GLY B C 1
ATOM 8469 O O . GLY B 1 242 ? 7.664 66.75 26.422 1 94.62 242 GLY B O 1
ATOM 8470 N N . THR B 1 243 ? 7.617 65.438 24.719 1 93.62 243 THR B N 1
ATOM 8471 C CA . THR B 1 243 ? 6.398 64.812 25.188 1 93.62 243 THR B CA 1
ATOM 8472 C C . THR B 1 243 ? 6.727 63.625 26.109 1 93.62 243 THR B C 1
ATOM 8474 O O . THR B 1 243 ? 5.891 63.188 26.906 1 93.62 243 THR B O 1
ATOM 8477 N N . GLY B 1 244 ? 7.902 63.062 25.922 1 90.81 244 GLY B N 1
ATOM 8478 C CA . GLY B 1 244 ? 8.289 61.906 26.703 1 90.81 244 GLY B CA 1
ATOM 8479 C C . GLY B 1 244 ? 7.668 60.625 26.203 1 90.81 244 GLY B C 1
ATOM 8480 O O . GLY B 1 244 ? 7.965 59.531 26.719 1 90.81 244 GLY B O 1
ATOM 8481 N N . LYS B 1 245 ? 6.961 60.656 25.156 1 91.25 245 LYS B N 1
ATOM 8482 C CA . LYS B 1 245 ? 6.258 59.5 24.641 1 91.25 245 LYS B CA 1
ATOM 8483 C C . LY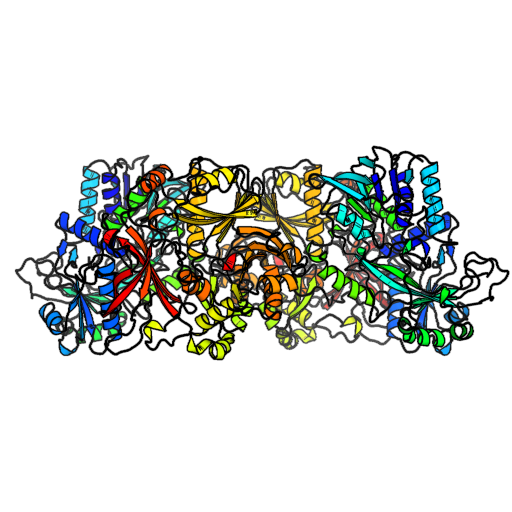S B 1 245 ? 7.211 58.562 23.891 1 91.25 245 LYS B C 1
ATOM 8485 O O . LYS B 1 245 ? 8.102 59.031 23.172 1 91.25 245 LYS B O 1
ATOM 8490 N N . GLU B 1 246 ? 7.109 57.219 24.141 1 92 246 GLU B N 1
ATOM 8491 C CA . GLU B 1 246 ? 7.855 56.25 23.375 1 92 246 GLU B CA 1
ATOM 8492 C C . GLU B 1 246 ? 7.281 56.094 21.969 1 92 246 GLU B C 1
ATOM 8494 O O . GLU B 1 246 ? 7.949 55.562 21.078 1 92 246 GLU B O 1
ATOM 8499 N N . ILE B 1 247 ? 6.074 56.5 21.797 1 94.38 247 ILE B N 1
ATOM 8500 C CA . ILE B 1 247 ? 5.359 56.531 20.531 1 94.38 247 ILE B CA 1
ATOM 8501 C C . ILE B 1 247 ? 4.27 57.594 20.562 1 94.38 247 ILE B C 1
ATOM 8503 O O . ILE B 1 247 ? 3.648 57.812 21.594 1 94.38 247 ILE B O 1
ATOM 8507 N N . GLY B 1 248 ? 4.188 58.156 19.422 1 94.06 248 GLY B N 1
ATOM 8508 C CA . GLY B 1 248 ? 3.266 59.281 19.406 1 94.06 248 GLY B CA 1
ATOM 8509 C C . GLY B 1 248 ? 1.988 59 18.641 1 94.06 248 GLY B C 1
ATOM 8510 O O . GLY B 1 248 ? 0.897 59.375 19.078 1 94.06 248 GLY B O 1
ATOM 8511 N N . TYR B 1 249 ? 2.055 58.406 17.5 1 96.62 249 TYR B N 1
ATOM 8512 C CA . TYR B 1 249 ? 0.902 58.094 16.672 1 96.62 249 TYR B CA 1
ATOM 8513 C C . TYR B 1 249 ? 0.483 56.625 16.859 1 96.62 249 TYR B C 1
ATOM 8515 O O . TYR B 1 249 ? 1.265 55.812 17.344 1 96.62 249 TYR B O 1
ATOM 8523 N N . PRO B 1 250 ? -0.805 56.281 16.453 1 97.44 250 PRO B N 1
ATOM 8524 C CA . PRO B 1 250 ? -1.16 54.875 16.375 1 97.44 250 PRO B CA 1
ATOM 8525 C C . PRO B 1 250 ? -0.28 54.094 15.398 1 97.44 250 PRO B C 1
ATOM 8527 O O . PRO B 1 250 ? 0.331 54.688 14.508 1 97.44 250 PRO B O 1
ATOM 8530 N N . LEU B 1 251 ? -0.229 52.812 15.609 1 97.31 251 LEU B N 1
ATOM 8531 C CA . LEU B 1 251 ? 0.491 51.938 14.664 1 97.31 251 LEU B CA 1
ATOM 8532 C C . LEU B 1 251 ? -0.202 51.938 13.312 1 97.31 251 LEU B C 1
ATOM 8534 O O . LEU B 1 251 ? -1.434 51.938 13.234 1 97.31 251 LEU B O 1
ATOM 8538 N N . LEU B 1 252 ? 0.554 51.938 12.273 1 97.81 252 LEU B N 1
ATOM 8539 C CA . LEU B 1 252 ? -0.026 51.875 10.938 1 97.81 252 LEU B CA 1
ATOM 8540 C C . LEU B 1 252 ? 0.439 50.625 10.195 1 97.81 252 LEU B C 1
ATOM 8542 O O . LEU B 1 252 ? 1.638 50.344 10.141 1 97.81 252 LEU B O 1
ATOM 8546 N N . ARG B 1 253 ? -0.503 49.875 9.648 1 97.5 253 ARG B N 1
ATOM 8547 C CA . ARG B 1 253 ? -0.211 48.781 8.719 1 97.5 253 ARG B CA 1
ATOM 8548 C C . ARG B 1 253 ? -0.76 49.094 7.328 1 97.5 253 ARG B C 1
ATOM 8550 O O . ARG B 1 253 ? -1.938 49.438 7.18 1 97.5 253 ARG B O 1
ATOM 8557 N N . ASP B 1 254 ? 0.068 49.094 6.383 1 97.25 254 ASP B N 1
ATOM 8558 C CA . ASP B 1 254 ? -0.262 49.094 4.961 1 97.25 254 ASP B CA 1
ATOM 8559 C C . ASP B 1 254 ? -0.031 47.719 4.328 1 97.25 254 ASP B C 1
ATOM 8561 O O . ASP B 1 254 ? 0.894 47.562 3.533 1 97.25 254 ASP B O 1
ATOM 8565 N N . GLN B 1 255 ? -0.908 46.781 4.648 1 94.88 255 GLN B N 1
ATOM 8566 C CA . GLN B 1 255 ? -0.701 45.375 4.293 1 94.88 255 GLN B CA 1
ATOM 8567 C C . GLN B 1 255 ? -0.741 45.188 2.777 1 94.88 255 GLN B C 1
ATOM 8569 O O . GLN B 1 255 ? -0.088 44.281 2.244 1 94.88 255 GLN B O 1
ATOM 8574 N N . GLY B 1 256 ? -1.524 46.062 2.117 1 94.56 256 GLY B N 1
ATOM 8575 C CA . GLY B 1 256 ? -1.538 45.969 0.664 1 94.56 256 GLY B CA 1
ATOM 8576 C C . GLY B 1 256 ? -0.171 46.188 0.043 1 94.56 256 GLY B C 1
ATOM 8577 O O . GLY B 1 256 ? 0.08 45.75 -1.083 1 94.56 256 GLY B O 1
ATOM 8578 N N . ASN B 1 257 ? 0.655 46.875 0.76 1 95.62 257 ASN B N 1
ATOM 8579 C CA . ASN B 1 257 ? 2.047 47.094 0.373 1 95.62 257 ASN B CA 1
ATOM 8580 C C . ASN B 1 257 ? 2.992 46.219 1.209 1 95.62 257 ASN B C 1
ATOM 8582 O O . ASN B 1 257 ? 4.203 46.438 1.204 1 95.62 257 ASN B O 1
ATOM 8586 N N . SER B 1 258 ? 2.449 45.312 1.93 1 96 258 SER B N 1
ATOM 8587 C CA . SER B 1 258 ? 3.184 44.438 2.818 1 96 258 SER B CA 1
ATOM 8588 C C . SER B 1 258 ? 4.102 45.219 3.754 1 96 258 SER B C 1
ATOM 8590 O O . SER B 1 258 ? 5.262 44.844 3.941 1 96 258 SER B O 1
ATOM 8592 N N . ALA B 1 259 ? 3.561 46.219 4.348 1 96.25 259 ALA B N 1
ATOM 8593 C CA . ALA B 1 259 ? 4.422 47.094 5.141 1 96.25 259 ALA B CA 1
ATOM 8594 C C . ALA B 1 259 ? 3.68 47.656 6.359 1 96.25 259 ALA B C 1
ATOM 8596 O O . ALA B 1 259 ? 2.461 47.5 6.473 1 96.25 259 ALA B O 1
ATOM 8597 N N . TYR B 1 260 ? 4.453 48.188 7.258 1 96.44 260 TYR B N 1
ATOM 8598 C CA . TYR B 1 260 ? 3.92 48.906 8.422 1 96.44 260 TYR B CA 1
ATOM 8599 C C . TYR B 1 260 ? 4.801 50.094 8.797 1 96.44 260 TYR B C 1
ATOM 8601 O O . TYR B 1 260 ? 5.93 50.219 8.312 1 96.44 260 TYR B O 1
ATOM 8609 N N . LEU B 1 261 ? 4.242 50.969 9.578 1 96.75 261 LEU B N 1
ATOM 8610 C CA . LEU B 1 261 ? 4.938 52.188 9.945 1 96.75 261 LEU B CA 1
ATOM 8611 C C . LEU B 1 261 ? 4.594 52.625 11.367 1 96.75 261 LEU B C 1
ATOM 8613 O O . LEU B 1 261 ? 3.439 52.5 11.789 1 96.75 261 LEU B O 1
ATOM 8617 N N . ARG B 1 262 ? 5.598 53.094 12.031 1 94.88 262 ARG B N 1
ATOM 8618 C CA . ARG B 1 262 ? 5.395 53.75 13.328 1 94.88 262 ARG B CA 1
ATOM 8619 C C . ARG B 1 262 ? 6.43 54.844 13.562 1 94.88 262 ARG B C 1
ATOM 8621 O O . ARG B 1 262 ? 7.473 54.875 12.914 1 94.88 262 ARG B O 1
ATOM 8628 N N . ASP B 1 263 ? 6.113 55.75 14.461 1 95.12 263 ASP B N 1
ATOM 8629 C CA . ASP B 1 263 ? 7.137 56.656 14.984 1 95.12 263 ASP B CA 1
ATOM 8630 C C . ASP B 1 263 ? 7.789 56.062 16.234 1 95.12 263 ASP B C 1
ATOM 8632 O O . ASP B 1 263 ? 7.309 55.062 16.781 1 95.12 263 ASP B O 1
ATOM 8636 N N . THR B 1 264 ? 8.922 56.688 16.625 1 93.69 264 THR B N 1
ATOM 8637 C CA . THR B 1 264 ? 9.609 56.219 17.812 1 93.69 264 THR B CA 1
ATOM 8638 C C . THR B 1 264 ? 9.516 57.25 18.938 1 93.69 264 THR B C 1
ATOM 8640 O O . THR B 1 264 ? 10.367 57.281 19.828 1 93.69 264 THR B O 1
ATOM 8643 N N . GLY B 1 265 ? 8.57 58.188 18.781 1 94 265 GLY B N 1
ATOM 8644 C CA . GLY B 1 265 ? 8.227 59.094 19.859 1 94 265 GLY B CA 1
ATOM 8645 C C . GLY B 1 265 ? 9.242 60.188 20.062 1 94 265 GLY B C 1
ATOM 8646 O O . GLY B 1 265 ? 9.805 60.719 19.094 1 94 265 GLY B O 1
ATOM 8647 N N . ASP B 1 266 ? 9.398 60.531 21.359 1 94.88 266 ASP B N 1
ATOM 8648 C CA . ASP B 1 266 ? 10.266 61.625 21.797 1 94.88 266 ASP B CA 1
ATOM 8649 C C . ASP B 1 266 ? 11.734 61.312 21.516 1 94.88 266 ASP B C 1
ATOM 8651 O O . ASP B 1 266 ? 12.219 60.219 21.891 1 94.88 266 ASP B O 1
ATOM 8655 N N . PRO B 1 267 ? 12.383 62.25 20.828 1 93.5 267 PRO B N 1
ATOM 8656 C CA . PRO B 1 267 ? 13.805 62.031 20.562 1 93.5 267 PRO B CA 1
ATOM 8657 C C . PRO B 1 267 ? 14.602 61.688 21.812 1 93.5 267 PRO B C 1
ATOM 8659 O O . PRO B 1 267 ? 15.688 61.094 21.734 1 93.5 267 PRO B O 1
ATOM 8662 N N . ARG B 1 268 ? 14.141 62 22.891 1 91.88 268 ARG B N 1
ATOM 8663 C CA . ARG B 1 268 ? 14.852 61.75 24.141 1 91.88 268 ARG B CA 1
ATOM 8664 C C . ARG B 1 268 ? 14.445 60.406 24.75 1 91.88 268 ARG B C 1
ATOM 8666 O O . ARG B 1 268 ? 15.055 59.969 25.719 1 91.88 268 ARG B O 1
ATOM 8673 N N . SER B 1 269 ? 13.438 59.844 24.141 1 88.19 269 SER B N 1
ATOM 8674 C CA . SER B 1 269 ? 13.055 58.5 24.578 1 88.19 269 SER B CA 1
ATOM 8675 C C . SER B 1 269 ? 14.062 57.469 24.094 1 88.19 269 SER B C 1
ATOM 8677 O O . SER B 1 269 ? 15.016 57.781 23.391 1 88.19 269 SER B O 1
ATOM 8679 N N . THR B 1 270 ? 13.938 56.219 24.484 1 81.38 270 THR B N 1
ATOM 8680 C CA . THR B 1 270 ? 14.891 55.125 24.281 1 81.38 270 THR B CA 1
ATOM 8681 C C . THR B 1 270 ? 15.281 55.031 22.812 1 81.38 270 THR B C 1
ATOM 8683 O O . THR B 1 270 ? 16.453 54.875 22.484 1 81.38 270 THR B O 1
ATOM 8686 N N . GLU B 1 271 ? 14.367 55.031 21.844 1 81.62 271 GLU B N 1
ATOM 8687 C CA . GLU B 1 271 ? 14.609 54.938 20.406 1 81.62 271 GLU B CA 1
ATOM 8688 C C . GLU B 1 271 ? 14.109 56.188 19.672 1 81.62 271 GLU B C 1
ATOM 8690 O O . GLU B 1 271 ? 13.977 56.156 18.453 1 81.62 271 GLU B O 1
ATOM 8695 N N . GLY B 1 272 ? 13.945 57.156 20.312 1 88.88 272 GLY B N 1
ATOM 8696 C CA . GLY B 1 272 ? 13.094 58.25 19.891 1 88.88 272 GLY B CA 1
ATOM 8697 C C . GLY B 1 272 ? 13.703 59.094 18.766 1 88.88 272 GLY B C 1
ATOM 8698 O O . GLY B 1 272 ? 14.883 58.938 18.453 1 88.88 272 GLY B O 1
ATOM 8699 N N . GLY B 1 273 ? 12.711 59.75 18.094 1 92.19 273 GLY B N 1
ATOM 8700 C CA . GLY B 1 273 ? 13.086 60.781 17.141 1 92.19 273 GLY B CA 1
ATOM 8701 C C . GLY B 1 273 ? 13.203 60.25 15.727 1 92.19 273 GLY B C 1
ATOM 8702 O O . GLY B 1 273 ? 13.953 60.812 14.914 1 92.19 273 GLY B O 1
ATOM 8703 N N . GLN B 1 274 ? 12.516 59.125 15.453 1 95.19 274 GLN B N 1
ATOM 8704 C CA . GLN B 1 274 ? 12.594 58.562 14.109 1 95.19 274 GLN B CA 1
ATOM 8705 C C . GLN B 1 274 ? 11.242 58 13.68 1 95.19 274 GLN B C 1
ATOM 8707 O O . GLN B 1 274 ? 10.312 57.906 14.484 1 95.19 274 GLN B O 1
ATOM 8712 N N . LEU B 1 275 ? 11.133 57.719 12.352 1 96.25 275 LEU B N 1
ATOM 8713 C CA . LEU B 1 275 ? 10.102 56.844 11.805 1 96.25 275 LEU B CA 1
ATOM 8714 C C . LEU B 1 275 ? 10.672 55.469 11.422 1 96.25 275 LEU B C 1
ATOM 8716 O O . LEU B 1 275 ? 11.797 55.406 10.914 1 96.25 275 LEU B O 1
ATOM 8720 N N . GLU B 1 276 ? 9.977 54.5 11.82 1 95.62 276 GLU B N 1
ATOM 8721 C CA . GLU B 1 276 ? 10.336 53.094 11.492 1 95.62 276 GLU B CA 1
ATOM 8722 C C . GLU B 1 276 ? 9.383 52.531 10.461 1 95.62 276 GLU B C 1
ATOM 8724 O O . GLU B 1 276 ? 8.156 52.594 10.617 1 95.62 276 GLU B O 1
ATOM 8729 N N . TRP B 1 277 ? 9.891 52 9.375 1 96.06 277 TRP B N 1
ATOM 8730 C CA . TRP B 1 277 ? 9.117 51.375 8.305 1 96.06 277 TRP B CA 1
ATOM 8731 C C . TRP B 1 277 ? 9.57 49.938 8.07 1 96.06 277 TRP B C 1
ATOM 8733 O O . TRP B 1 277 ? 10.75 49.688 7.797 1 96.06 277 TRP B O 1
ATOM 8743 N N . GLY B 1 278 ? 8.625 48.938 8.281 1 95.44 278 GLY B N 1
ATOM 8744 C CA . GLY B 1 278 ? 8.914 47.531 8.055 1 95.44 278 GLY B CA 1
ATOM 8745 C C . GLY B 1 278 ? 8.227 46.969 6.82 1 95.44 278 GLY B C 1
ATOM 8746 O O . GLY B 1 278 ? 7.145 47.438 6.445 1 95.44 278 GLY B O 1
ATOM 8747 N N . TYR B 1 279 ? 8.883 45.969 6.234 1 95.06 279 TYR B N 1
ATOM 8748 C CA . TYR B 1 279 ? 8.406 45.375 4.984 1 95.06 279 TYR B CA 1
ATOM 8749 C C . TYR B 1 279 ? 8.555 43.875 5 1 95.06 279 TYR B C 1
ATOM 8751 O O . TYR B 1 279 ? 9.57 43.344 5.461 1 95.06 279 TYR B O 1
ATOM 8759 N N . TYR B 1 280 ? 7.469 43.188 4.613 1 94.88 280 TYR B N 1
ATOM 8760 C CA . TYR B 1 280 ? 7.547 41.75 4.367 1 94.88 280 TYR B CA 1
ATOM 8761 C C . TYR B 1 280 ? 7.59 41.469 2.873 1 94.88 280 TYR B C 1
ATOM 8763 O O . TYR B 1 280 ? 6.652 41.781 2.141 1 94.88 280 TYR B O 1
ATOM 8771 N N . GLU B 1 281 ? 8.625 40.781 2.41 1 92 281 GLU B N 1
ATOM 8772 C CA . GLU B 1 281 ? 8.812 40.5 0.99 1 92 281 GLU B CA 1
ATOM 8773 C C . GLU B 1 281 ? 7.727 39.562 0.467 1 92 281 GLU B C 1
ATOM 8775 O O . GLU B 1 281 ? 7.707 38.375 0.797 1 92 281 GLU B O 1
ATOM 8780 N N . ALA B 1 282 ? 6.91 40.031 -0.498 1 89.19 282 ALA B N 1
ATOM 8781 C CA . ALA B 1 282 ? 5.762 39.281 -0.972 1 89.19 282 ALA B CA 1
ATOM 8782 C C . ALA B 1 282 ? 6.125 38.438 -2.195 1 89.19 282 ALA B C 1
ATOM 8784 O O . ALA B 1 282 ? 5.406 37.5 -2.549 1 89.19 282 ALA B O 1
ATOM 8785 N N . HIS B 1 283 ? 7.234 38.688 -2.844 1 89.94 283 HIS B N 1
ATOM 8786 C CA . HIS B 1 283 ? 7.512 38.031 -4.109 1 89.94 283 HIS B CA 1
ATOM 8787 C C . HIS B 1 283 ? 8.734 37.125 -3.998 1 89.94 283 HIS B C 1
ATOM 8789 O O . HIS B 1 283 ? 8.727 36 -4.488 1 89.94 283 HIS B O 1
ATOM 8795 N N . SER B 1 284 ? 9.758 37.719 -3.314 1 92.31 284 SER B N 1
ATOM 8796 C CA . SER B 1 284 ? 11 36.938 -3.246 1 92.31 284 SER B CA 1
ATOM 8797 C C . SER B 1 284 ? 11.57 36.938 -1.833 1 92.31 284 SER B C 1
ATOM 8799 O O . SER B 1 284 ? 12.695 37.406 -1.613 1 92.31 284 SER B O 1
ATOM 8801 N N . PRO B 1 285 ? 10.82 36.312 -0.923 1 96.06 285 PRO B N 1
ATOM 8802 C CA . PRO B 1 285 ? 11.375 36.25 0.43 1 96.06 285 PRO B CA 1
ATOM 8803 C C . PRO B 1 285 ? 12.703 35.5 0.49 1 96.06 285 PRO B C 1
ATOM 8805 O O . PRO B 1 285 ? 12.945 34.625 -0.334 1 96.06 285 PRO B O 1
ATOM 8808 N N . ARG B 1 286 ? 13.562 35.844 1.378 1 96.94 286 ARG B N 1
ATOM 8809 C CA . ARG B 1 286 ? 14.875 35.219 1.554 1 96.94 286 ARG B CA 1
ATOM 8810 C C . ARG B 1 286 ? 14.945 34.438 2.855 1 96.94 286 ARG B C 1
ATOM 8812 O O . ARG B 1 286 ? 15.156 35.031 3.926 1 96.94 286 ARG B O 1
ATOM 8819 N N . LEU B 1 287 ? 14.859 33.125 2.725 1 97.56 287 LEU B N 1
ATOM 8820 C CA . LEU B 1 287 ? 15.008 32.25 3.873 1 97.56 287 LEU B CA 1
ATOM 8821 C C . LEU B 1 287 ? 16.484 32.094 4.25 1 97.56 287 LEU B C 1
ATOM 8823 O O . LEU B 1 287 ? 17.359 32.188 3.391 1 97.56 287 LEU B O 1
ATOM 8827 N N . VAL B 1 288 ? 16.75 31.891 5.52 1 97.56 288 VAL B N 1
ATOM 8828 C CA . VAL B 1 288 ? 18.094 31.672 6.031 1 97.56 288 VAL B CA 1
ATOM 8829 C C . VAL B 1 288 ? 18.125 30.375 6.84 1 97.56 288 VAL B C 1
ATOM 8831 O O . VAL B 1 288 ? 17.359 30.203 7.793 1 97.56 288 VAL B O 1
ATOM 8834 N N . ALA B 1 289 ? 18.969 29.422 6.418 1 96.56 289 ALA B N 1
ATOM 8835 C CA . ALA B 1 289 ? 19.141 28.234 7.238 1 96.56 289 ALA B CA 1
ATOM 8836 C C . ALA B 1 289 ? 19.609 28.578 8.641 1 96.56 289 ALA B C 1
ATOM 8838 O O . ALA B 1 289 ? 20.531 29.391 8.805 1 96.56 289 ALA B O 1
ATOM 8839 N N . PRO B 1 290 ? 19 27.984 9.641 1 96.75 290 PRO B N 1
ATOM 8840 C CA . PRO B 1 290 ? 19.406 28.312 11.008 1 96.75 290 PRO B CA 1
ATOM 8841 C C . PRO B 1 290 ? 20.906 28.188 11.227 1 96.75 290 PRO B C 1
ATOM 8843 O O . PRO B 1 290 ? 21.5 29 11.953 1 96.75 290 PRO B O 1
ATOM 8846 N N . THR B 1 291 ? 21.516 27.266 10.586 1 95.38 291 THR B N 1
ATOM 8847 C CA . THR B 1 291 ? 22.953 27.031 10.75 1 95.38 291 THR B CA 1
ATOM 8848 C C . THR B 1 291 ? 23.766 28.109 10.047 1 95.38 291 THR B C 1
ATOM 8850 O O . THR B 1 291 ? 24.969 28.25 10.281 1 95.38 291 THR B O 1
ATOM 8853 N N . ASP B 1 292 ? 23.125 28.906 9.227 1 96.19 292 ASP B N 1
ATOM 8854 C CA . ASP B 1 292 ? 23.812 29.922 8.461 1 96.19 292 ASP B CA 1
ATOM 8855 C C . ASP B 1 292 ? 23.734 31.281 9.156 1 96.19 292 ASP B C 1
ATOM 8857 O O . ASP B 1 292 ? 24.297 32.281 8.688 1 96.19 292 ASP B O 1
ATOM 8861 N N . ILE B 1 293 ? 23.016 31.375 10.234 1 96.75 293 ILE B N 1
ATOM 8862 C CA . ILE B 1 293 ? 22.969 32.625 11.008 1 96.75 293 ILE B CA 1
ATOM 8863 C C . ILE B 1 293 ? 24.359 32.938 11.547 1 96.75 293 ILE B C 1
ATOM 8865 O O . ILE B 1 293 ? 25.016 32.062 12.133 1 96.75 293 ILE B O 1
ATOM 8869 N N . LEU B 1 294 ? 24.781 34.094 11.398 1 93.81 294 LEU B N 1
ATOM 8870 C CA . LEU B 1 294 ? 26.141 34.5 11.742 1 93.81 294 LEU B CA 1
ATOM 8871 C C . LEU B 1 294 ? 26.328 34.5 13.258 1 93.81 294 LEU B C 1
ATOM 8873 O O . LEU B 1 294 ? 25.359 34.688 14.008 1 93.81 294 LEU B O 1
ATOM 8877 N N . GLU B 1 295 ? 27.547 34.344 13.625 1 92.81 295 GLU B N 1
ATOM 8878 C CA . GLU B 1 295 ? 27.922 34.531 15.023 1 92.81 295 GLU B CA 1
ATOM 8879 C C . GLU B 1 295 ? 28.109 36.031 15.336 1 92.81 295 GLU B C 1
ATOM 8881 O O . GLU B 1 295 ? 28.266 36.844 14.422 1 92.81 295 GLU B O 1
ATOM 8886 N N . ARG B 1 296 ? 28.094 36.312 16.578 1 89.12 296 ARG B N 1
ATOM 8887 C CA . ARG B 1 296 ? 28.156 37.719 17.047 1 89.12 296 ARG B CA 1
ATOM 8888 C C . ARG B 1 296 ? 29.359 38.438 16.453 1 89.12 296 ARG B C 1
ATOM 8890 O O . ARG B 1 296 ? 29.266 39.594 16.016 1 89.12 296 ARG B O 1
ATOM 8897 N N . GLU B 1 297 ? 30.484 37.719 16.312 1 89.25 297 GLU B N 1
ATOM 8898 C CA . GLU B 1 297 ? 31.734 38.312 15.875 1 89.25 297 GLU B CA 1
ATOM 8899 C C . GLU B 1 297 ? 31.719 38.531 14.359 1 89.25 297 GLU B C 1
ATOM 8901 O O . GLU B 1 297 ? 32.5 39.344 13.844 1 89.25 297 GLU B O 1
ATOM 8906 N N . GLN B 1 298 ? 30.812 37.906 13.766 1 90.56 298 GLN B N 1
ATOM 8907 C CA . GLN B 1 298 ? 30.781 37.938 12.312 1 90.56 298 GLN B CA 1
ATOM 8908 C C . GLN B 1 298 ? 29.734 38.938 11.805 1 90.56 298 GLN B C 1
ATOM 8910 O O . GLN B 1 298 ? 29.75 39.312 10.641 1 90.56 298 GLN B O 1
ATOM 8915 N N . ALA B 1 299 ? 28.859 39.25 12.625 1 89.94 299 ALA B N 1
ATOM 8916 C CA . ALA B 1 299 ? 27.75 40.125 12.234 1 89.94 299 ALA B CA 1
ATOM 8917 C C . ALA B 1 299 ? 28.109 41.594 12.453 1 89.94 299 ALA B C 1
ATOM 8919 O O . ALA B 1 299 ? 28.75 41.938 13.445 1 89.94 299 ALA B O 1
ATOM 8920 N N . ARG B 1 300 ? 27.688 42.438 11.516 1 85.56 300 ARG B N 1
ATOM 8921 C CA . ARG B 1 300 ? 27.891 43.875 11.656 1 85.56 300 ARG B CA 1
ATOM 8922 C C . ARG B 1 300 ? 27.109 44.438 12.844 1 85.56 300 ARG B C 1
ATOM 8924 O O . ARG B 1 300 ? 27.656 45.188 13.641 1 85.56 300 ARG B O 1
ATOM 8931 N N . LEU B 1 301 ? 25.891 44.156 12.992 1 89.25 301 LEU B N 1
ATOM 8932 C CA . LEU B 1 301 ? 25.031 44.625 14.078 1 89.25 301 LEU B CA 1
ATOM 8933 C C . LEU B 1 301 ? 24.797 43.5 15.086 1 89.25 301 LEU B C 1
ATOM 8935 O O . LEU B 1 301 ? 25.328 43.531 16.203 1 89.25 301 LEU B O 1
ATOM 8939 N N . SER B 1 302 ? 24.062 42.531 14.688 1 92.88 302 SER B N 1
ATOM 8940 C CA . SER B 1 302 ? 23.766 41.344 15.477 1 92.88 302 SER B CA 1
ATOM 8941 C C . SER B 1 302 ? 23.547 40.125 14.578 1 92.88 302 SER B C 1
ATOM 8943 O O . SER B 1 302 ? 23.219 40.25 13.398 1 92.88 302 SER B O 1
ATOM 8945 N N . PRO B 1 303 ? 23.703 38.906 15.141 1 94.5 303 PRO B N 1
ATOM 8946 C CA . PRO B 1 303 ? 23.484 37.719 14.336 1 94.5 303 PRO B CA 1
ATOM 8947 C C . PRO B 1 303 ? 22.109 37.656 13.68 1 94.5 303 PRO B C 1
ATOM 8949 O O . PRO B 1 303 ? 21.953 37.125 12.586 1 94.5 303 PRO B O 1
ATOM 8952 N N . SER B 1 304 ? 21.109 38.219 14.328 1 95.75 304 SER B N 1
ATOM 8953 C CA . SER B 1 304 ? 19.75 38.188 13.812 1 95.75 304 SER B CA 1
ATOM 8954 C C . SER B 1 304 ? 19.438 39.438 12.984 1 95.75 304 SER B C 1
ATOM 8956 O O . SER B 1 304 ? 18.297 39.656 12.594 1 95.75 304 SER B O 1
ATOM 8958 N N . MET B 1 305 ? 20.391 40.312 12.75 1 96 305 MET B N 1
ATOM 8959 C CA . MET B 1 305 ? 20.266 41.531 11.93 1 96 305 MET B CA 1
ATOM 8960 C C . MET B 1 305 ? 21.234 41.469 10.75 1 96 305 MET B C 1
ATOM 8962 O O . MET B 1 305 ? 22.406 41.781 10.898 1 96 305 MET B O 1
ATOM 8966 N N . ARG B 1 306 ? 20.688 41.219 9.672 1 94.81 306 ARG B N 1
ATOM 8967 C CA . ARG B 1 306 ? 21.5 41.094 8.469 1 94.81 306 ARG B CA 1
ATOM 8968 C C . ARG B 1 306 ? 21.516 42.406 7.684 1 94.81 306 ARG B C 1
ATOM 8970 O O . ARG B 1 306 ? 20.672 43.281 7.902 1 94.81 306 ARG B O 1
ATOM 8977 N N . ASP B 1 307 ? 22.422 42.5 6.777 1 93.44 307 ASP B N 1
ATOM 8978 C CA . ASP B 1 307 ? 22.547 43.719 5.973 1 93.44 307 ASP B CA 1
ATOM 8979 C C . ASP B 1 307 ? 21.359 43.844 5.016 1 93.44 307 ASP B C 1
ATOM 8981 O O . ASP B 1 307 ? 20.828 42.844 4.535 1 93.44 307 ASP B O 1
ATOM 8985 N N . LEU B 1 308 ? 21 45.094 4.801 1 94.12 308 LEU B N 1
ATOM 8986 C CA . LEU B 1 308 ? 19.891 45.406 3.914 1 94.12 308 LEU B CA 1
ATOM 8987 C C . LEU B 1 308 ? 20.359 46.219 2.719 1 94.12 308 LEU B C 1
ATOM 8989 O O . LEU B 1 308 ? 21.016 47.25 2.889 1 94.12 308 LEU B O 1
ATOM 8993 N N . GLU B 1 309 ? 20.047 45.688 1.578 1 89.25 309 GLU B N 1
ATOM 8994 C CA . GLU B 1 309 ? 20.312 46.438 0.355 1 89.25 309 GLU B CA 1
ATOM 8995 C C . GLU B 1 309 ? 19.062 47.188 -0.122 1 89.25 309 GLU B C 1
ATOM 8997 O O . GLU B 1 309 ? 17.953 46.625 -0.117 1 89.25 309 GLU B O 1
ATOM 9002 N N . ILE B 1 310 ? 19.281 48.375 -0.51 1 86.44 310 ILE B N 1
ATOM 9003 C CA . ILE B 1 310 ? 18.141 49.25 -0.845 1 86.44 310 ILE B CA 1
ATOM 9004 C C . ILE B 1 310 ? 17.359 48.625 -2.006 1 86.44 310 ILE B C 1
ATOM 9006 O O . ILE B 1 310 ? 16.141 48.781 -2.08 1 86.44 310 ILE B O 1
ATOM 9010 N N . ASP B 1 311 ? 18.031 47.969 -2.9 1 89.81 311 ASP B N 1
ATOM 9011 C CA . ASP B 1 311 ? 17.375 47.375 -4.059 1 89.81 311 ASP B CA 1
ATOM 9012 C C . ASP B 1 311 ? 16.312 46.344 -3.627 1 89.81 311 ASP B C 1
ATOM 9014 O O . ASP B 1 311 ? 15.336 46.125 -4.348 1 89.81 311 ASP B O 1
ATOM 9018 N N . GLN B 1 312 ? 16.469 45.844 -2.463 1 91.75 312 GLN B N 1
ATOM 9019 C CA . GLN B 1 312 ? 15.539 44.844 -1.931 1 91.75 312 GLN B CA 1
ATOM 9020 C C . GLN B 1 312 ? 14.18 45.5 -1.649 1 91.75 312 GLN B C 1
ATOM 9022 O O . GLN B 1 312 ? 13.148 44.812 -1.714 1 91.75 312 GLN B O 1
ATOM 9027 N N . VAL B 1 313 ? 14.133 46.75 -1.395 1 93.81 313 VAL B N 1
ATOM 9028 C CA . VAL B 1 313 ? 12.906 47.344 -0.871 1 93.81 313 VAL B CA 1
ATOM 9029 C C . VAL B 1 313 ? 12.461 48.5 -1.786 1 93.81 313 VAL B C 1
ATOM 9031 O O . VAL B 1 313 ? 11.438 49.125 -1.533 1 93.81 313 VAL B O 1
ATOM 9034 N N . MET B 1 314 ? 13.125 48.781 -2.838 1 92.38 314 MET B N 1
ATOM 9035 C CA . MET B 1 314 ? 12.953 49.969 -3.633 1 92.38 314 MET B CA 1
ATOM 9036 C C . MET B 1 314 ? 11.508 50.156 -4.07 1 92.38 314 MET B C 1
ATOM 9038 O O . MET B 1 314 ? 10.914 51.219 -3.883 1 92.38 314 MET B O 1
ATOM 9042 N N . GLU B 1 315 ? 10.953 49.125 -4.637 1 92.5 315 GLU B N 1
ATOM 9043 C CA . GLU B 1 315 ? 9.594 49.219 -5.148 1 92.5 315 GLU B CA 1
ATOM 9044 C C . GLU B 1 315 ? 8.602 49.5 -4.027 1 92.5 315 GLU B C 1
ATOM 9046 O O . GLU B 1 315 ? 7.766 50.406 -4.145 1 92.5 315 GLU B O 1
ATOM 9051 N N . ALA B 1 316 ? 8.664 48.75 -2.986 1 94.19 316 ALA B N 1
ATOM 9052 C CA . ALA B 1 316 ? 7.77 48.938 -1.847 1 94.19 316 ALA B CA 1
ATOM 9053 C C . ALA B 1 316 ? 8.008 50.281 -1.183 1 94.19 316 ALA B C 1
ATOM 9055 O O . ALA B 1 316 ? 7.074 50.906 -0.679 1 94.19 316 ALA B O 1
ATOM 9056 N N . PHE B 1 317 ? 9.234 50.781 -1.222 1 94.5 317 PHE B N 1
ATOM 9057 C CA . PHE B 1 317 ? 9.609 52.062 -0.613 1 94.5 317 PHE B CA 1
ATOM 9058 C C . PHE B 1 317 ? 8.992 53.219 -1.373 1 94.5 317 PHE B C 1
ATOM 9060 O O . PHE B 1 317 ? 8.492 54.188 -0.765 1 94.5 317 PHE B O 1
ATOM 9067 N N . GLU B 1 318 ? 9.023 53.094 -2.617 1 95.56 318 GLU B N 1
ATOM 9068 C CA . GLU B 1 318 ? 8.406 54.125 -3.43 1 95.56 318 GLU B CA 1
ATOM 9069 C C . GLU B 1 318 ? 6.914 54.25 -3.127 1 95.56 318 GLU B C 1
ATOM 9071 O O . GLU B 1 318 ? 6.391 55.375 -3.002 1 95.56 318 GLU B O 1
ATOM 9076 N N . ARG B 1 319 ? 6.305 53.156 -2.982 1 95.88 319 ARG B N 1
ATOM 9077 C CA . ARG B 1 319 ? 4.887 53.156 -2.65 1 95.88 319 ARG B CA 1
ATOM 9078 C C . ARG B 1 319 ? 4.648 53.719 -1.25 1 95.88 319 ARG B C 1
ATOM 9080 O O . ARG B 1 319 ? 3.631 54.375 -0.997 1 95.88 319 ARG B O 1
ATOM 9087 N N . ALA B 1 320 ? 5.594 53.469 -0.385 1 96.75 320 ALA B N 1
ATOM 9088 C CA . ALA B 1 320 ? 5.496 53.969 0.974 1 96.75 320 ALA B CA 1
ATOM 9089 C C . ALA B 1 320 ? 5.566 55.5 0.978 1 96.75 320 ALA B C 1
ATOM 9091 O O . ALA B 1 320 ? 4.824 56.156 1.707 1 96.75 320 ALA B O 1
ATOM 9092 N N . ILE B 1 321 ? 6.438 56.031 0.154 1 96.81 321 ILE B N 1
ATOM 9093 C CA . ILE B 1 321 ? 6.613 57.5 0.072 1 96.81 321 ILE B CA 1
ATOM 9094 C C . ILE B 1 321 ? 5.352 58.125 -0.505 1 96.81 321 ILE B C 1
ATOM 9096 O O . ILE B 1 321 ? 4.961 59.219 -0.094 1 96.81 321 ILE B O 1
ATOM 9100 N N . GLU B 1 322 ? 4.777 57.438 -1.358 1 97.06 322 GLU B N 1
ATOM 9101 C CA . GLU B 1 322 ? 3.535 57.938 -1.936 1 97.06 322 GLU B CA 1
ATOM 9102 C C . GLU B 1 322 ? 2.459 58.125 -0.867 1 97.06 322 GLU B C 1
ATOM 9104 O O . GLU B 1 322 ? 1.756 59.125 -0.843 1 97.06 322 GLU B O 1
ATOM 9109 N N . LEU B 1 323 ? 2.316 57.156 -0.036 1 97.62 323 LEU B N 1
ATOM 9110 C CA . LEU B 1 323 ? 1.297 57.188 1.009 1 97.62 323 LEU B CA 1
ATOM 9111 C C . LEU B 1 323 ? 1.687 58.156 2.125 1 97.62 323 LEU B C 1
ATOM 9113 O O . LEU B 1 323 ? 0.827 58.812 2.691 1 97.62 323 LEU B O 1
ATOM 9117 N N . THR B 1 324 ? 2.934 58.094 2.477 1 97.81 324 THR B N 1
ATOM 9118 C CA . THR B 1 324 ? 3.482 58.938 3.553 1 97.81 324 THR B CA 1
ATOM 9119 C C . THR B 1 324 ? 4.676 59.75 3.059 1 97.81 324 THR B C 1
ATOM 9121 O O . THR B 1 324 ? 5.824 59.406 3.33 1 97.81 324 THR B O 1
ATOM 9124 N N . PRO B 1 325 ? 4.484 60.875 2.531 1 96.56 325 PRO B N 1
ATOM 9125 C CA . PRO B 1 325 ? 5.523 61.656 1.854 1 96.56 325 PRO B CA 1
ATOM 9126 C C . PRO B 1 325 ? 6.648 62.062 2.797 1 96.56 325 PRO B C 1
ATOM 9128 O O . PRO B 1 325 ? 7.793 62.25 2.367 1 96.56 325 PRO B O 1
ATOM 9131 N N . VAL B 1 326 ? 6.387 62.219 4.039 1 96.62 326 VAL B N 1
ATOM 9132 C CA . VAL B 1 326 ? 7.375 62.656 5.02 1 96.62 326 VAL B CA 1
ATOM 9133 C C . VAL B 1 326 ? 8.562 61.719 5.023 1 96.62 326 VAL B C 1
ATOM 9135 O O . VAL B 1 326 ? 9.688 62.094 5.348 1 96.62 326 VAL B O 1
ATOM 9138 N N . LEU B 1 327 ? 8.367 60.469 4.645 1 96.81 327 LEU B N 1
ATOM 9139 C CA . LEU B 1 327 ? 9.461 59.5 4.57 1 96.81 327 LEU B CA 1
ATOM 9140 C C . LEU B 1 327 ? 10.523 59.969 3.574 1 96.81 327 LEU B C 1
ATOM 9142 O O . LEU B 1 327 ? 11.719 59.781 3.812 1 96.81 327 LEU B O 1
ATOM 9146 N N . GLY B 1 328 ? 10.055 60.5 2.496 1 94.38 328 GLY B N 1
ATOM 9147 C CA . GLY B 1 328 ? 10.961 61 1.494 1 94.38 328 GLY B CA 1
ATOM 9148 C C . GLY B 1 328 ? 11.711 62.25 1.959 1 94.38 328 GLY B C 1
ATOM 9149 O O . GLY B 1 328 ? 12.875 62.438 1.609 1 94.38 328 GLY B O 1
ATOM 9150 N N . GLU B 1 329 ? 11.086 63 2.705 1 95.5 329 GLU B N 1
ATOM 9151 C CA . GLU B 1 329 ? 11.68 64.25 3.201 1 95.5 329 GLU B CA 1
ATOM 9152 C C . GLU B 1 329 ? 12.781 63.969 4.219 1 95.5 329 GLU B C 1
ATOM 9154 O O . GLU B 1 329 ? 13.82 64.625 4.215 1 95.5 329 GLU B O 1
ATOM 9159 N N . LEU B 1 330 ? 12.523 63.062 5.098 1 94.88 330 LEU B N 1
ATOM 9160 C CA . LEU B 1 330 ? 13.453 62.75 6.168 1 94.88 330 LEU B CA 1
ATOM 9161 C C . LEU B 1 330 ? 14.656 61.969 5.633 1 94.88 330 LEU B C 1
ATOM 9163 O O . LEU B 1 330 ? 15.781 62.156 6.109 1 94.88 330 LEU B O 1
ATOM 9167 N N . GLY B 1 331 ? 14.43 61.156 4.664 1 90.12 331 GLY B N 1
ATOM 9168 C CA . GLY B 1 331 ? 15.484 60.312 4.098 1 90.12 331 GLY B CA 1
ATOM 9169 C C . GLY B 1 331 ? 15.734 59.062 4.895 1 90.12 331 GLY B C 1
ATOM 9170 O O . GLY B 1 331 ? 15.539 59.031 6.113 1 90.12 331 GLY B O 1
ATOM 9171 N N . TRP B 1 332 ? 16.25 58.188 4.238 1 89.12 332 TRP B N 1
ATOM 9172 C CA . TRP B 1 332 ? 16.516 56.844 4.766 1 89.12 332 TRP B CA 1
ATOM 9173 C C . TRP B 1 332 ? 17.844 56.812 5.5 1 89.12 332 TRP B C 1
ATOM 9175 O O . TRP B 1 332 ? 18.859 57.25 4.973 1 89.12 332 TRP B O 1
ATOM 9185 N N . ASP B 1 333 ? 17.781 56.281 6.785 1 91.38 333 ASP B N 1
ATOM 9186 C CA . ASP B 1 333 ? 19 56.062 7.539 1 91.38 333 ASP B CA 1
ATOM 9187 C C . ASP B 1 333 ? 19.594 54.688 7.246 1 91.38 333 ASP B C 1
ATOM 9189 O O . ASP B 1 333 ? 19.203 53.688 7.887 1 91.38 333 ASP B O 1
ATOM 9193 N N . GLU B 1 334 ? 20.531 54.594 6.449 1 88.5 334 GLU B N 1
ATOM 9194 C CA . GLU B 1 334 ? 21.109 53.344 5.988 1 88.5 334 GLU B CA 1
ATOM 9195 C C . GLU B 1 334 ? 21.844 52.625 7.117 1 88.5 334 GLU B C 1
ATOM 9197 O O . GLU B 1 334 ? 21.844 51.375 7.18 1 88.5 334 GLU B O 1
ATOM 9202 N N . LYS B 1 335 ? 22.438 53.344 7.941 1 88.06 335 LYS B N 1
ATOM 9203 C CA . LYS B 1 335 ? 23.297 52.781 8.977 1 88.06 335 LYS B CA 1
ATOM 9204 C C . LYS B 1 335 ? 22.453 52.031 10.031 1 88.06 335 LYS B C 1
ATOM 9206 O O . LYS B 1 335 ? 22.922 51.062 10.625 1 88.06 335 LYS B O 1
ATOM 9211 N N . ARG B 1 336 ? 21.266 52.438 10.188 1 89.5 336 ARG B N 1
ATOM 9212 C CA . ARG B 1 336 ? 20.438 51.875 11.25 1 89.5 336 ARG B CA 1
ATOM 9213 C C . ARG B 1 336 ? 19.484 50.812 10.688 1 89.5 336 ARG B C 1
ATOM 9215 O O . ARG B 1 336 ? 18.891 50.031 11.445 1 89.5 336 ARG B O 1
ATOM 9222 N N . SER B 1 337 ? 19.328 50.844 9.43 1 93.56 337 SER B N 1
ATOM 9223 C CA . SER B 1 337 ? 18.391 49.906 8.797 1 93.56 337 SER B CA 1
ATOM 9224 C C . SER B 1 337 ? 19 48.531 8.594 1 93.56 337 SER B C 1
ATOM 9226 O O . SER B 1 337 ? 20.219 48.438 8.398 1 93.56 337 SER B O 1
ATOM 9228 N N . PHE B 1 338 ? 18.219 47.406 8.648 1 95.06 338 PHE B N 1
ATOM 9229 C CA . PHE B 1 338 ? 18.734 46.062 8.57 1 95.06 338 PHE B CA 1
ATOM 9230 C C . PHE B 1 338 ? 17.641 45.094 8.156 1 95.06 338 PHE B C 1
ATOM 9232 O O . PHE B 1 338 ? 16.469 45.469 8.07 1 95.06 338 PHE B O 1
ATOM 9239 N N . ASN B 1 339 ? 18.016 43.875 7.797 1 95.44 339 ASN B N 1
ATOM 9240 C CA . ASN B 1 339 ? 17.141 42.719 7.668 1 95.44 339 ASN B CA 1
ATOM 9241 C C . ASN B 1 339 ? 17.062 41.906 8.961 1 95.44 339 ASN B C 1
ATOM 9243 O O . ASN B 1 339 ? 17.953 41.125 9.25 1 95.44 339 ASN B O 1
ATOM 9247 N N . GLY B 1 340 ? 15.984 42.188 9.719 1 95.81 340 GLY B N 1
ATOM 9248 C CA . GLY B 1 340 ? 15.805 41.375 10.906 1 95.81 340 GLY B CA 1
ATOM 9249 C C . GLY B 1 340 ? 15.273 39.969 10.602 1 95.81 340 GLY B C 1
ATOM 9250 O O . GLY B 1 340 ? 14.406 39.812 9.734 1 95.81 340 GLY B O 1
ATOM 9251 N N . LEU B 1 341 ? 15.812 39 11.266 1 96.69 341 LEU B N 1
ATOM 9252 C CA . LEU B 1 341 ? 15.352 37.625 11.047 1 96.69 341 LEU B CA 1
ATOM 9253 C C . LEU B 1 341 ? 14.156 37.312 11.93 1 96.69 341 LEU B C 1
ATOM 9255 O O . LEU B 1 341 ? 14.141 37.656 13.109 1 96.69 341 LEU B O 1
ATOM 9259 N N . LEU B 1 342 ? 13.117 36.719 11.375 1 95.19 342 LEU B N 1
ATOM 9260 C CA . LEU B 1 342 ? 11.992 36.156 12.117 1 95.19 342 LEU B CA 1
ATOM 9261 C C . LEU B 1 342 ? 11.703 34.719 11.68 1 95.19 342 LEU B C 1
ATOM 9263 O O . LEU B 1 342 ? 12.289 34.25 10.711 1 95.19 342 LEU B O 1
ATOM 9267 N N . SER B 1 343 ? 10.844 34.031 12.406 1 96.56 343 SER B N 1
ATOM 9268 C CA . SER B 1 343 ? 10.531 32.625 12.133 1 96.56 343 SER B CA 1
ATOM 9269 C C . SER B 1 343 ? 9.289 32.5 11.258 1 96.56 343 SER B C 1
ATOM 9271 O O . SER B 1 343 ? 8.312 33.219 11.445 1 96.56 343 SER B O 1
ATOM 9273 N N . VAL B 1 344 ? 9.336 31.641 10.281 1 97.5 344 VAL B N 1
ATOM 9274 C CA . VAL B 1 344 ? 8.172 31.188 9.531 1 97.5 344 VAL B CA 1
ATOM 9275 C C . VAL B 1 344 ? 8.07 29.672 9.594 1 97.5 344 VAL B C 1
ATOM 9277 O O . VAL B 1 344 ? 9.086 28.984 9.734 1 97.5 344 VAL B O 1
ATOM 9280 N N . THR B 1 345 ? 6.863 29.125 9.602 1 98.06 345 THR B N 1
ATOM 9281 C CA . THR B 1 345 ? 6.648 27.672 9.664 1 98.06 345 THR B CA 1
ATOM 9282 C C . THR B 1 345 ? 5.914 27.188 8.414 1 98.06 345 THR B C 1
ATOM 9284 O O . THR B 1 345 ? 5.539 27.984 7.555 1 98.06 345 THR B O 1
ATOM 9287 N N . THR B 1 346 ? 5.707 25.844 8.305 1 97.5 346 THR B N 1
ATOM 9288 C CA . THR B 1 346 ? 5.195 25.219 7.098 1 97.5 346 THR B CA 1
ATOM 9289 C C . THR B 1 346 ? 3.707 25.5 6.918 1 97.5 346 THR B C 1
ATOM 9291 O O . THR B 1 346 ? 3.168 25.359 5.82 1 97.5 346 THR B O 1
ATOM 9294 N N . ASP B 1 347 ? 3.055 25.969 7.988 1 95.88 347 ASP B N 1
ATOM 9295 C CA . ASP B 1 347 ? 1.637 26.281 7.836 1 95.88 347 ASP B CA 1
ATOM 9296 C C . ASP B 1 347 ? 1.29 27.609 8.492 1 95.88 347 ASP B C 1
ATOM 9298 O O . ASP B 1 347 ? 0.114 27.938 8.672 1 95.88 347 ASP B O 1
ATOM 9302 N N . GLY B 1 348 ? 2.295 28.344 8.961 1 95.38 348 GLY B N 1
ATOM 9303 C CA . GLY B 1 348 ? 2.094 29.688 9.477 1 95.38 348 GLY B CA 1
ATOM 9304 C C . GLY B 1 348 ? 1.774 29.719 10.961 1 95.38 348 GLY B C 1
ATOM 9305 O O . GLY B 1 348 ? 1.737 30.781 11.57 1 95.38 348 GLY B O 1
ATOM 9306 N N . GLY B 1 349 ? 1.603 28.547 11.586 1 95.75 349 GLY B N 1
ATOM 9307 C CA . GLY B 1 349 ? 1.26 28.5 13 1 95.75 349 GLY B CA 1
ATOM 9308 C C . GLY B 1 349 ? 2.455 28.234 13.891 1 95.75 349 GLY B C 1
ATOM 9309 O O . GLY B 1 349 ? 3.465 27.688 13.445 1 95.75 349 GLY B O 1
ATOM 9310 N N . SER B 1 350 ? 2.32 28.609 15.18 1 98.12 350 SER B N 1
ATOM 9311 C CA . SER B 1 350 ? 3.359 28.344 16.172 1 98.12 350 SER B CA 1
ATOM 9312 C C . SER B 1 350 ? 3.541 26.844 16.375 1 98.12 350 SER B C 1
ATOM 9314 O O . SER B 1 350 ? 2.719 26.047 15.93 1 98.12 350 SER B O 1
ATOM 9316 N N . LEU B 1 351 ? 4.656 26.469 16.922 1 98.44 351 LEU B N 1
ATOM 9317 C CA . LEU B 1 351 ? 4.996 25.078 17.188 1 98.44 351 LEU B CA 1
ATOM 9318 C C . LEU B 1 351 ? 5.129 24.828 18.688 1 98.44 351 LEU B C 1
ATOM 9320 O O . LEU B 1 351 ? 6.172 25.109 19.281 1 98.44 351 LEU B O 1
ATOM 9324 N N . LEU B 1 352 ? 4.145 24.234 19.266 1 98.5 352 LEU B N 1
ATOM 9325 C CA . LEU B 1 352 ? 4.148 24 20.703 1 98.5 352 LEU B CA 1
ATOM 9326 C C . LEU B 1 352 ? 3.861 22.531 21.016 1 98.5 352 LEU B C 1
ATOM 9328 O O . LEU B 1 352 ? 3.283 21.828 20.188 1 98.5 352 LEU B O 1
ATOM 9332 N N . GLY B 1 353 ? 4.285 22.141 22.203 1 97.94 353 GLY B N 1
ATOM 9333 C CA . GLY B 1 353 ? 3.934 20.828 22.734 1 97.94 353 GLY B CA 1
ATOM 9334 C C . GLY B 1 353 ? 5.125 19.891 22.859 1 97.94 353 GLY B C 1
ATOM 9335 O O . GLY B 1 353 ? 6.262 20.297 22.609 1 97.94 353 GLY B O 1
ATOM 9336 N N . GLU B 1 354 ? 4.887 18.719 23.312 1 98.12 354 GLU B N 1
ATOM 9337 C CA . GLU B 1 354 ? 5.926 17.703 23.438 1 98.12 354 GLU B CA 1
ATOM 9338 C C . GLU B 1 354 ? 6.219 17.062 22.078 1 98.12 354 GLU B C 1
ATOM 9340 O O . GLU B 1 354 ? 5.297 16.703 21.344 1 98.12 354 GLU B O 1
ATOM 9345 N N . SER B 1 355 ? 7.484 16.969 21.812 1 98 355 SER B N 1
ATOM 9346 C CA . SER B 1 355 ? 7.891 16.375 20.547 1 98 355 SER B CA 1
ATOM 9347 C C . SER B 1 355 ? 7.375 14.953 20.391 1 98 355 SER B C 1
ATOM 9349 O O . SER B 1 355 ? 7.387 14.18 21.359 1 98 355 SER B O 1
ATOM 9351 N N . PRO B 1 356 ? 6.859 14.586 19.188 1 96.81 356 PRO B N 1
ATOM 9352 C CA . PRO B 1 356 ? 6.426 13.211 18.953 1 96.81 356 PRO B CA 1
ATOM 9353 C C . PRO B 1 356 ? 7.578 12.211 19.016 1 96.81 356 PRO B C 1
ATOM 9355 O O . PRO B 1 356 ? 7.379 11.055 19.406 1 96.81 356 PRO B O 1
ATOM 9358 N N . GLU B 1 357 ? 8.805 12.578 18.672 1 96.12 357 GLU B N 1
ATOM 9359 C CA . GLU B 1 357 ? 9.945 11.688 18.5 1 96.12 357 GLU B CA 1
ATOM 9360 C C . GLU B 1 357 ? 10.641 11.414 19.844 1 96.12 357 GLU B C 1
ATOM 9362 O O . GLU B 1 357 ? 11.195 10.336 20.047 1 96.12 357 GLU B O 1
ATOM 9367 N N . THR B 1 358 ? 10.633 12.445 20.734 1 97.81 358 THR B N 1
ATOM 9368 C CA . THR B 1 358 ? 11.43 12.359 21.953 1 97.81 358 THR B CA 1
ATOM 9369 C C . THR B 1 358 ? 10.609 12.781 23.156 1 97.81 358 THR B C 1
ATOM 9371 O O . THR B 1 358 ? 10.219 13.945 23.281 1 97.81 358 THR B O 1
ATOM 9374 N N . ARG B 1 359 ? 10.391 11.867 24.109 1 97.44 359 ARG B N 1
ATOM 9375 C CA . ARG B 1 359 ? 9.688 12.172 25.344 1 97.44 359 ARG B CA 1
ATOM 9376 C C . ARG B 1 359 ? 10.477 13.156 26.203 1 97.44 359 ARG B C 1
ATOM 9378 O O . ARG B 1 359 ? 11.695 13.031 26.328 1 97.44 359 ARG B O 1
ATOM 9385 N N . GLY B 1 360 ? 9.789 14.156 26.688 1 98.25 360 GLY B N 1
ATOM 9386 C CA . GLY B 1 360 ? 10.43 15.102 27.594 1 98.25 360 GLY B CA 1
ATOM 9387 C C . GLY B 1 360 ? 10.945 16.344 26.891 1 98.25 360 GLY B C 1
ATOM 9388 O O . GLY B 1 360 ? 11.305 17.328 27.531 1 98.25 360 GLY B O 1
ATOM 9389 N N . LEU B 1 361 ? 11 16.297 25.578 1 98.75 361 LEU B N 1
ATOM 9390 C CA . LEU B 1 361 ? 11.375 17.5 24.828 1 98.75 361 LEU B CA 1
ATOM 9391 C C . LEU B 1 361 ? 10.141 18.328 24.484 1 98.75 361 LEU B C 1
ATOM 9393 O O . LEU B 1 361 ? 9.289 17.875 23.703 1 98.75 361 LEU B O 1
ATOM 9397 N N . TRP B 1 362 ? 10.023 19.438 25.016 1 98.81 362 TRP B N 1
ATOM 9398 C CA . TRP B 1 362 ? 8.906 20.344 24.781 1 98.81 362 TRP B CA 1
ATOM 9399 C C . TRP B 1 362 ? 9.352 21.531 23.938 1 98.81 362 TRP B C 1
ATOM 9401 O O . TRP B 1 362 ? 10.484 22.016 24.062 1 98.81 362 TRP B O 1
ATOM 9411 N N . LEU B 1 363 ? 8.461 22.016 23.078 1 98.75 363 LEU B N 1
ATOM 9412 C CA . LEU B 1 363 ? 8.781 23.094 22.156 1 98.75 363 LEU B CA 1
ATOM 9413 C C . LEU B 1 363 ? 7.848 24.281 22.359 1 98.75 363 LEU B C 1
ATOM 9415 O O . LEU B 1 363 ? 6.656 24.094 22.625 1 98.75 363 LEU B O 1
ATOM 9419 N N . CYS B 1 364 ? 8.266 25.422 22.297 1 98.75 364 CYS B N 1
ATOM 9420 C CA . CYS B 1 364 ? 7.551 26.703 22.219 1 98.75 364 CYS B CA 1
ATOM 9421 C C . CYS B 1 364 ? 8.242 27.641 21.234 1 98.75 364 CYS B C 1
ATOM 9423 O O . CYS B 1 364 ? 8.898 28.594 21.656 1 98.75 364 CYS B O 1
ATOM 9425 N N . GLU B 1 365 ? 8.031 27.375 20.016 1 98.56 365 GLU B N 1
ATOM 9426 C CA . GLU B 1 365 ? 8.789 28.016 18.938 1 98.56 365 GLU B CA 1
ATOM 9427 C C . GLU B 1 365 ? 7.863 28.703 17.938 1 98.56 365 GLU B C 1
ATOM 9429 O O . GLU B 1 365 ? 6.664 28.422 17.891 1 98.56 365 GLU B O 1
ATOM 9434 N N . ALA B 1 366 ? 8.445 29.625 17.172 1 98 366 ALA B N 1
ATOM 9435 C CA . ALA B 1 366 ? 7.719 30.406 16.188 1 98 366 ALA B CA 1
ATOM 9436 C C . ALA B 1 366 ? 6.641 31.266 16.859 1 98 366 ALA B C 1
ATOM 9438 O O . ALA B 1 366 ? 5.473 31.219 16.469 1 98 366 ALA B O 1
ATOM 9439 N N . VAL B 1 367 ? 7.094 32 17.844 1 97.81 367 VAL B N 1
ATOM 9440 C CA . VAL B 1 367 ? 6.215 32.875 18.625 1 97.81 367 VAL B CA 1
ATOM 9441 C C . VAL B 1 367 ? 6.684 34.312 18.5 1 97.81 367 VAL B C 1
ATOM 9443 O O . VAL B 1 367 ? 7.855 34.594 18.734 1 97.81 367 VAL B O 1
ATOM 9446 N N . TRP B 1 368 ? 5.816 35.156 18.109 1 94.25 368 TRP B N 1
ATOM 9447 C CA . TRP B 1 368 ? 6.125 36.594 18.047 1 94.25 368 TRP B CA 1
ATOM 9448 C C . TRP B 1 368 ? 5.969 37.25 19.422 1 94.25 368 TRP B C 1
ATOM 9450 O O . TRP B 1 368 ? 5.281 36.719 20.297 1 94.25 368 TRP B O 1
ATOM 9460 N N . VAL B 1 369 ? 6.578 38.438 19.562 1 95.31 369 VAL B N 1
ATOM 9461 C CA . VAL B 1 369 ? 6.578 39.156 20.828 1 95.31 369 VAL B CA 1
ATOM 9462 C C . VAL B 1 369 ? 5.141 39.406 21.281 1 95.31 369 VAL B C 1
ATOM 9464 O O . VAL B 1 369 ? 4.844 39.344 22.484 1 95.31 369 VAL B O 1
ATOM 9467 N N . LYS B 1 370 ? 4.27 39.688 20.359 1 96.5 370 LYS B N 1
ATOM 9468 C CA . LYS B 1 370 ? 2.883 40 20.688 1 96.5 370 LYS B CA 1
ATOM 9469 C C . LYS B 1 370 ? 2.195 38.812 21.344 1 96.5 370 LYS B C 1
ATOM 9471 O O . LYS B 1 370 ? 1.146 38.938 21.984 1 96.5 370 LYS B O 1
ATOM 9476 N N . ASP B 1 371 ? 2.768 37.594 21.234 1 97.62 371 ASP B N 1
ATOM 9477 C CA . ASP B 1 371 ? 2.143 36.406 21.766 1 97.62 371 ASP B CA 1
ATOM 9478 C C . ASP B 1 371 ? 3.018 35.75 22.844 1 97.62 371 ASP B C 1
ATOM 9480 O O . ASP B 1 371 ? 2.668 34.719 23.391 1 97.62 371 ASP B O 1
ATOM 9484 N N . GLY B 1 372 ? 4.148 36.281 23.203 1 97.81 372 GLY B N 1
ATOM 9485 C CA . GLY B 1 372 ? 5.137 35.688 24.078 1 97.81 372 GLY B CA 1
ATOM 9486 C C . GLY B 1 372 ? 4.551 35.188 25.391 1 97.81 372 GLY B C 1
ATOM 9487 O O . GLY B 1 372 ? 4.547 34 25.656 1 97.81 372 GLY B O 1
ATOM 9488 N N . PRO B 1 373 ? 4.059 36.188 26.219 1 98.44 373 PRO B N 1
ATOM 9489 C CA . PRO B 1 373 ? 3.467 35.75 27.484 1 98.44 373 PRO B CA 1
ATOM 9490 C C . PRO B 1 373 ? 2.297 34.812 27.312 1 98.44 373 PRO B C 1
ATOM 9492 O O . PRO B 1 373 ? 2.156 33.844 28.078 1 98.44 373 PRO B O 1
ATOM 9495 N N . GLY B 1 374 ? 1.488 35.062 26.297 1 98.5 374 GLY B N 1
ATOM 9496 C CA . GLY B 1 374 ? 0.356 34.188 26.047 1 98.5 374 GLY B CA 1
ATOM 9497 C C . GLY B 1 374 ? 0.767 32.75 25.734 1 98.5 374 GLY B C 1
ATOM 9498 O O . GLY B 1 374 ? 0.198 31.812 26.281 1 98.5 374 GLY B O 1
ATOM 9499 N N . MET B 1 375 ? 1.704 32.562 24.875 1 98.62 375 MET B N 1
ATOM 9500 C CA . MET B 1 375 ? 2.174 31.25 24.5 1 98.62 375 MET B CA 1
ATOM 9501 C C . MET B 1 375 ? 2.93 30.594 25.656 1 98.62 375 MET B C 1
ATOM 9503 O O . MET B 1 375 ? 2.875 29.375 25.828 1 98.62 375 MET B O 1
ATOM 9507 N N . GLY B 1 376 ? 3.684 31.406 26.391 1 98.62 376 GLY B N 1
ATOM 9508 C CA . GLY B 1 376 ? 4.273 30.891 27.609 1 98.62 376 GLY B CA 1
ATOM 9509 C C . GLY B 1 376 ? 3.25 30.281 28.562 1 98.62 376 GLY B C 1
ATOM 9510 O O . GLY B 1 376 ? 3.48 29.203 29.125 1 98.62 376 GLY B O 1
ATOM 9511 N N . LYS B 1 377 ? 2.158 31.016 28.703 1 98.62 377 LYS B N 1
ATOM 9512 C CA . LYS B 1 377 ? 1.062 30.531 29.547 1 98.62 377 LYS B CA 1
ATOM 9513 C C . LYS B 1 377 ? 0.486 29.219 29 1 98.62 377 LYS B C 1
ATOM 9515 O O . LYS B 1 377 ? 0.272 28.266 29.75 1 98.62 377 LYS B O 1
ATOM 9520 N N . VAL B 1 378 ? 0.245 29.141 27.703 1 98.44 378 VAL B N 1
ATOM 9521 C CA . VAL B 1 378 ? -0.317 27.953 27.062 1 98.44 378 VAL B CA 1
ATOM 9522 C C . VAL B 1 378 ? 0.59 26.75 27.297 1 98.44 378 VAL B C 1
ATOM 9524 O O . VAL B 1 378 ? 0.121 25.688 27.703 1 98.44 378 VAL B O 1
ATOM 9527 N N . LEU B 1 379 ? 1.892 26.906 27.094 1 98.62 379 LEU B N 1
ATOM 9528 C CA . LEU B 1 379 ? 2.82 25.797 27.25 1 98.62 379 LEU B CA 1
ATOM 9529 C C . LEU B 1 379 ? 2.906 25.375 28.719 1 98.62 379 LEU B C 1
ATOM 9531 O O . LEU B 1 379 ? 2.936 24.188 29.016 1 98.62 379 LEU B O 1
ATOM 9535 N N . ALA B 1 380 ? 3.014 26.359 29.625 1 98.62 380 ALA B N 1
ATOM 9536 C CA . ALA B 1 380 ? 3.129 26.047 31.047 1 98.62 380 ALA B CA 1
ATOM 9537 C C . ALA B 1 380 ? 1.919 25.266 31.547 1 98.62 380 ALA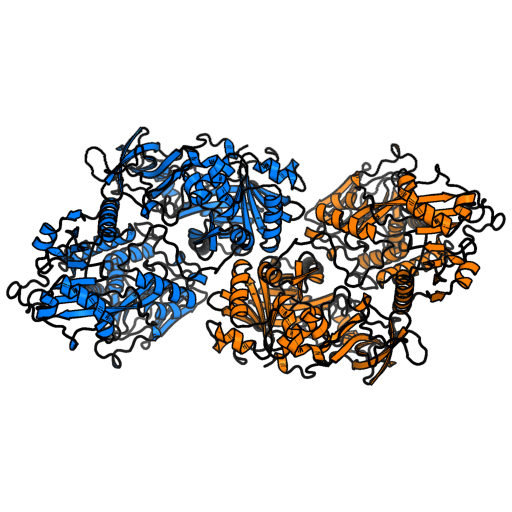 B C 1
ATOM 9539 O O . ALA B 1 380 ? 2.062 24.297 32.281 1 98.62 380 ALA B O 1
ATOM 9540 N N . ASP B 1 381 ? 0.763 25.75 31.141 1 97.94 381 ASP B N 1
ATOM 9541 C CA . ASP B 1 381 ? -0.451 25.016 31.484 1 97.94 381 ASP B CA 1
ATOM 9542 C C . ASP B 1 381 ? -0.404 23.594 30.953 1 97.94 381 ASP B C 1
ATOM 9544 O O . ASP B 1 381 ? -0.739 22.641 31.656 1 97.94 381 ASP B O 1
ATOM 9548 N N . TRP B 1 382 ? -0.036 23.484 29.703 1 97.94 382 TRP B N 1
ATOM 9549 C CA . TRP B 1 382 ? -0.007 22.188 29.031 1 97.94 382 TRP B CA 1
ATOM 9550 C C . TRP B 1 382 ? 0.955 21.234 29.734 1 97.94 382 TRP B C 1
ATOM 9552 O O . TRP B 1 382 ? 0.592 20.094 30.062 1 97.94 382 TRP B O 1
ATOM 9562 N N . LEU B 1 383 ? 2.152 21.672 29.984 1 97.62 383 LEU B N 1
ATOM 9563 C CA . LEU B 1 383 ? 3.207 20.875 30.594 1 97.62 383 LEU B CA 1
ATOM 9564 C C . LEU B 1 383 ? 2.824 20.469 32 1 97.62 383 LEU B C 1
ATOM 9566 O O . LEU B 1 383 ? 3.086 19.344 32.438 1 97.62 383 LEU B O 1
ATOM 9570 N N . THR B 1 384 ? 2.195 21.375 32.781 1 97.38 384 THR B N 1
ATOM 9571 C CA . THR B 1 384 ? 1.95 21.156 34.219 1 97.38 384 THR B CA 1
ATOM 9572 C C . THR B 1 384 ? 0.616 20.453 34.438 1 97.38 384 THR B C 1
ATOM 9574 O O . THR B 1 384 ? 0.521 19.531 35.25 1 97.38 384 THR B O 1
ATOM 9577 N N . LEU B 1 385 ? -0.41 20.922 33.688 1 95.38 385 LEU B N 1
ATOM 9578 C CA . LEU B 1 385 ? -1.767 20.453 33.938 1 95.38 385 LEU B CA 1
ATOM 9579 C C . LEU B 1 385 ? -2.172 19.359 32.969 1 95.38 385 LEU B C 1
ATOM 9581 O O . LEU B 1 385 ? -3.209 18.719 33.156 1 95.38 385 LEU B O 1
ATOM 9585 N N . GLY B 1 386 ? -1.382 19.188 31.938 1 93.5 386 GLY B N 1
ATOM 9586 C CA . GLY B 1 386 ? -1.677 18.156 30.969 1 93.5 386 GLY B CA 1
ATOM 9587 C C . GLY B 1 386 ? -2.484 18.672 29.781 1 93.5 386 GLY B C 1
ATOM 9588 O O . GLY B 1 386 ? -2.674 17.953 28.797 1 93.5 386 GLY B O 1
ATOM 9589 N N . ARG B 1 387 ? -2.988 19.891 29.844 1 93 387 ARG B N 1
ATOM 9590 C CA . ARG B 1 387 ? -3.775 20.516 28.781 1 93 387 ARG B CA 1
ATOM 9591 C C . ARG B 1 387 ? -3.773 22.031 28.906 1 93 387 ARG B C 1
ATOM 9593 O O . ARG B 1 387 ? -3.742 22.562 30.016 1 93 387 ARG B O 1
ATOM 9600 N N . PRO B 1 388 ? -3.883 22.75 27.781 1 94.75 388 PRO B N 1
ATOM 9601 C CA . PRO B 1 388 ? -4.109 24.203 27.844 1 94.75 388 PRO B CA 1
ATOM 9602 C C . PRO B 1 388 ? -5.59 24.547 27.953 1 94.75 388 PRO B C 1
ATOM 9604 O O . PRO B 1 388 ? -6.449 23.672 27.906 1 94.75 388 PRO B O 1
ATOM 9607 N N . THR B 1 389 ? -5.77 25.828 28.156 1 90.06 389 THR B N 1
ATOM 9608 C CA . THR B 1 389 ? -7.129 26.328 28.312 1 90.06 389 THR B CA 1
ATOM 9609 C C . THR B 1 389 ? -7.895 26.219 27 1 90.06 389 THR B C 1
ATOM 9611 O O . THR B 1 389 ? -9.047 25.781 26.984 1 90.06 389 THR B O 1
ATOM 9614 N N . LEU B 1 390 ? -7.285 26.594 25.875 1 95.38 390 LEU B N 1
ATOM 9615 C CA . LEU B 1 390 ? -7.883 26.469 24.547 1 95.38 390 LEU B CA 1
ATOM 9616 C C . LEU B 1 390 ? -7.395 25.219 23.844 1 95.38 390 LEU B C 1
ATOM 9618 O O . LEU B 1 390 ? -6.305 24.703 24.141 1 95.38 390 LEU B O 1
ATOM 9622 N N . ASP B 1 391 ? -8.242 24.688 22.953 1 96.56 391 ASP B N 1
ATOM 9623 C CA . ASP B 1 391 ? -7.844 23.547 22.156 1 96.56 391 ASP B CA 1
ATOM 9624 C C . ASP B 1 391 ? -6.566 23.844 21.359 1 96.56 391 ASP B C 1
ATOM 9626 O O . ASP B 1 391 ? -6.504 24.828 20.625 1 96.56 391 ASP B O 1
ATOM 9630 N N . PRO B 1 392 ? -5.551 23.047 21.484 1 96.44 392 PRO B N 1
ATOM 9631 C CA . PRO B 1 392 ? -4.25 23.391 20.906 1 96.44 392 PRO B CA 1
ATOM 9632 C C . PRO B 1 392 ? -4.031 22.75 19.531 1 96.44 392 PRO B C 1
ATOM 9634 O O . PRO B 1 392 ? -2.902 22.703 19.047 1 96.44 392 PRO B O 1
ATOM 9637 N N . HIS B 1 393 ? -5.031 22.203 18.828 1 95.56 393 HIS B N 1
ATOM 9638 C CA . HIS B 1 393 ? -4.832 21.406 17.609 1 95.56 393 HIS B CA 1
ATOM 9639 C C . HIS B 1 393 ? -4.086 22.188 16.547 1 95.56 393 HIS B C 1
ATOM 9641 O O . HIS B 1 393 ? -3.336 21.609 15.758 1 95.56 393 HIS B O 1
ATOM 9647 N N . GLY B 1 394 ? -4.215 23.531 16.531 1 95.75 394 GLY B N 1
ATOM 9648 C CA . GLY B 1 394 ? -3.617 24.344 15.484 1 95.75 394 GLY B CA 1
ATOM 9649 C C . GLY B 1 394 ? -2.17 24.703 15.758 1 95.75 394 GLY B C 1
ATOM 9650 O O . GLY B 1 394 ? -1.467 25.188 14.875 1 95.75 394 GLY B O 1
ATOM 9651 N N . ILE B 1 395 ? -1.656 24.422 16.984 1 97.5 395 ILE B N 1
ATOM 9652 C CA . ILE B 1 395 ? -0.29 24.812 17.312 1 97.5 395 ILE B CA 1
ATOM 9653 C C . ILE B 1 395 ? 0.488 23.594 17.797 1 97.5 395 ILE B C 1
ATOM 9655 O O . ILE B 1 395 ? 1.712 23.641 17.938 1 97.5 395 ILE B O 1
ATOM 9659 N N . ASP B 1 396 ? -0.182 22.438 17.984 1 97.62 396 ASP B N 1
ATOM 9660 C CA . ASP B 1 396 ? 0.441 21.203 18.469 1 97.62 396 ASP B CA 1
ATOM 9661 C C . ASP B 1 396 ? 1.448 20.656 17.469 1 97.62 396 ASP B C 1
ATOM 9663 O O . ASP B 1 396 ? 1.098 20.391 16.312 1 97.62 396 ASP B O 1
ATOM 9667 N N . ILE B 1 397 ? 2.68 20.469 17.953 1 98.12 397 ILE B N 1
ATOM 9668 C CA . ILE B 1 397 ? 3.738 19.984 17.062 1 98.12 397 ILE B CA 1
ATOM 9669 C C . ILE B 1 397 ? 3.35 18.625 16.5 1 98.12 397 ILE B C 1
ATOM 9671 O O . ILE B 1 397 ? 3.799 18.25 15.414 1 98.12 397 ILE B O 1
ATOM 9675 N N . ALA B 1 398 ? 2.465 17.891 17.109 1 97.25 398 ALA B N 1
ATOM 9676 C CA . ALA B 1 398 ? 2.066 16.531 16.703 1 97.25 398 ALA B CA 1
ATOM 9677 C C . ALA B 1 398 ? 1.106 16.578 15.516 1 97.25 398 ALA B C 1
ATOM 9679 O O . ALA B 1 398 ? 0.782 15.547 14.938 1 97.25 398 ALA B O 1
ATOM 9680 N N . ARG B 1 399 ? 0.698 17.75 15.102 1 97.06 399 ARG B N 1
ATOM 9681 C CA . ARG B 1 399 ? -0.205 17.828 13.961 1 97.06 399 ARG B CA 1
ATOM 9682 C C . ARG B 1 399 ? 0.515 17.469 12.664 1 97.06 399 ARG B C 1
ATOM 9684 O O . ARG B 1 399 ? -0.126 17.188 11.648 1 97.06 399 ARG B O 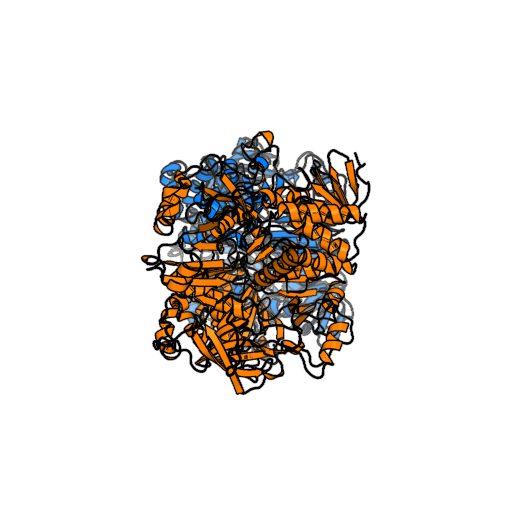1
ATOM 9691 N N . PHE B 1 400 ? 1.89 17.469 12.688 1 97.31 400 PHE B N 1
ATOM 9692 C CA . PHE B 1 400 ? 2.68 17.203 11.492 1 97.31 400 PHE B CA 1
ATOM 9693 C C . PHE B 1 400 ? 3.074 15.727 11.422 1 97.31 400 PHE B C 1
ATOM 9695 O O . PHE B 1 400 ? 3.617 15.18 12.383 1 97.31 400 PHE B O 1
ATOM 9702 N N . TYR B 1 401 ? 2.793 15.141 10.25 1 95.56 401 TYR B N 1
ATOM 9703 C CA . TYR B 1 401 ? 3.391 13.844 9.953 1 95.56 401 TYR B CA 1
ATOM 9704 C C . TYR B 1 401 ? 4.883 13.977 9.68 1 95.56 401 TYR B C 1
ATOM 9706 O O . TYR B 1 401 ? 5.355 15.062 9.32 1 95.56 401 TYR B O 1
ATOM 9714 N N . PRO B 1 402 ? 5.633 12.922 9.797 1 93.38 402 PRO B N 1
ATOM 9715 C CA . PRO B 1 402 ? 7.082 12.992 9.625 1 93.38 402 PRO B CA 1
ATOM 9716 C C . PRO B 1 402 ? 7.484 13.547 8.258 1 93.38 402 PRO B C 1
ATOM 9718 O O . PRO B 1 402 ? 8.422 14.344 8.164 1 93.38 402 PRO B O 1
ATOM 9721 N N . VAL B 1 403 ? 6.785 13.273 7.266 1 91.81 403 VAL B N 1
ATOM 9722 C CA . VAL B 1 403 ? 7.152 13.672 5.91 1 91.81 403 VAL B CA 1
ATOM 9723 C C . VAL B 1 403 ? 7.035 15.188 5.77 1 91.81 403 VAL B C 1
ATOM 9725 O O . VAL B 1 403 ? 7.762 15.805 4.984 1 91.81 403 VAL B O 1
ATOM 9728 N N . GLN B 1 404 ? 6.223 15.812 6.574 1 95.5 404 GLN B N 1
ATOM 9729 C CA . GLN B 1 404 ? 5.984 17.25 6.504 1 95.5 404 GLN B CA 1
ATOM 9730 C C . GLN B 1 404 ? 7.094 18.016 7.211 1 95.5 404 GLN B C 1
ATOM 9732 O O . GLN B 1 404 ? 7.148 19.25 7.133 1 95.5 404 GLN B O 1
ATOM 9737 N N . LYS B 1 405 ? 8.016 17.328 7.848 1 96.06 405 LYS B N 1
ATOM 9738 C CA . LYS B 1 405 ? 9.102 17.969 8.586 1 96.06 405 LYS B CA 1
ATOM 9739 C C . LYS B 1 405 ? 10.438 17.781 7.875 1 96.06 405 LYS B C 1
ATOM 9741 O O . LYS B 1 405 ? 11.484 18.156 8.398 1 96.06 405 LYS B O 1
ATOM 9746 N N . THR B 1 406 ? 10.383 17.281 6.703 1 94.19 406 THR B N 1
ATOM 9747 C CA . THR B 1 406 ? 11.602 17.062 5.941 1 94.19 406 THR B CA 1
ATOM 9748 C C . THR B 1 406 ? 12.102 18.359 5.328 1 94.19 406 THR B C 1
ATOM 9750 O O . THR B 1 406 ? 11.312 19.281 5.059 1 94.19 406 THR B O 1
ATOM 9753 N N . PRO B 1 407 ? 13.398 18.484 5.109 1 94 407 PRO B N 1
ATOM 9754 C CA . PRO B 1 407 ? 13.977 19.766 4.691 1 94 407 PRO B CA 1
ATOM 9755 C C . PRO B 1 407 ? 13.344 20.297 3.408 1 94 407 PRO B C 1
ATOM 9757 O O . PRO B 1 407 ? 12.984 21.484 3.342 1 94 407 PRO B O 1
ATOM 9760 N N . HIS B 1 408 ? 13.203 19.453 2.428 1 93.44 408 HIS B N 1
ATOM 9761 C CA . HIS B 1 408 ? 12.641 19.906 1.16 1 93.44 408 HIS B CA 1
ATOM 9762 C C . HIS B 1 408 ? 11.219 20.422 1.34 1 93.44 408 HIS B C 1
ATOM 9764 O O . HIS B 1 408 ? 10.859 21.469 0.792 1 93.44 408 HIS B O 1
ATOM 9770 N N . HIS B 1 409 ? 10.43 19.703 2.051 1 95.5 409 HIS B N 1
ATOM 9771 C CA . HIS B 1 409 ? 9.055 20.109 2.32 1 95.5 409 HIS B CA 1
ATOM 9772 C C . HIS B 1 409 ? 9.016 21.406 3.123 1 95.5 409 HIS B C 1
ATOM 9774 O O . HIS B 1 409 ? 8.234 22.312 2.816 1 95.5 409 HIS B O 1
ATOM 9780 N N . VAL B 1 410 ? 9.852 21.531 4.105 1 97.25 410 VAL B N 1
ATOM 9781 C CA . VAL B 1 410 ? 9.883 22.672 5.004 1 97.25 410 VAL B CA 1
ATOM 9782 C C . VAL B 1 410 ? 10.273 23.938 4.23 1 97.25 410 VAL B C 1
ATOM 9784 O O . VAL B 1 410 ? 9.617 24.969 4.34 1 97.25 410 VAL B O 1
ATOM 9787 N N . VAL B 1 411 ? 11.289 23.875 3.406 1 96.81 411 VAL B N 1
ATOM 9788 C CA . VAL B 1 411 ? 11.742 25.031 2.643 1 96.81 411 VAL B CA 1
ATOM 9789 C C . VAL B 1 411 ? 10.641 25.484 1.693 1 96.81 411 VAL B C 1
ATOM 9791 O O . VAL B 1 411 ? 10.328 26.672 1.627 1 96.81 411 VAL B O 1
ATOM 9794 N N . GLY B 1 412 ? 10.055 24.516 1.005 1 96.75 412 GLY B N 1
ATOM 9795 C CA . GLY B 1 412 ? 9 24.859 0.06 1 96.75 412 GLY B CA 1
ATOM 9796 C C . GLY B 1 412 ? 7.805 25.516 0.716 1 96.75 412 GLY B C 1
ATOM 9797 O O . GLY B 1 412 ? 7.316 26.547 0.24 1 96.75 412 GLY B O 1
ATOM 9798 N N . ARG B 1 413 ? 7.32 25 1.769 1 97.69 413 ARG B N 1
ATOM 9799 C CA . ARG B 1 413 ? 6.148 25.5 2.471 1 97.69 413 ARG B CA 1
ATOM 9800 C C . ARG B 1 413 ? 6.449 26.828 3.152 1 97.69 413 ARG B C 1
ATOM 9802 O O . ARG B 1 413 ? 5.617 27.75 3.139 1 97.69 413 ARG B O 1
ATOM 9809 N N . CYS B 1 414 ? 7.609 26.953 3.766 1 98.12 414 CYS B N 1
ATOM 9810 C CA . CYS B 1 414 ? 7.973 28.188 4.449 1 98.12 414 CYS B CA 1
ATOM 9811 C C . CYS B 1 414 ? 8.117 29.344 3.455 1 98.12 414 CYS B C 1
ATOM 9813 O O . CYS B 1 414 ? 7.738 30.469 3.756 1 98.12 414 CYS B O 1
ATOM 9815 N N . LEU B 1 415 ? 8.656 29.047 2.285 1 97.81 415 LEU B N 1
ATOM 9816 C CA . LEU B 1 415 ? 8.734 30.062 1.241 1 97.81 415 LEU B CA 1
ATOM 9817 C C . LEU B 1 415 ? 7.344 30.562 0.852 1 97.81 415 LEU B C 1
ATOM 9819 O O . LEU B 1 415 ? 7.125 31.766 0.704 1 97.81 415 LEU B O 1
ATOM 9823 N N . GLU B 1 416 ? 6.473 29.641 0.725 1 96.75 416 GLU B N 1
ATOM 9824 C CA . GLU B 1 416 ? 5.102 29.984 0.362 1 96.75 416 GLU B CA 1
ATOM 9825 C C . GLU B 1 416 ? 4.426 30.797 1.459 1 96.75 416 GLU B C 1
ATOM 9827 O O . GLU B 1 416 ? 3.754 31.797 1.176 1 96.75 416 GLU B O 1
ATOM 9832 N N . ILE B 1 417 ? 4.586 30.422 2.684 1 97.06 417 ILE B N 1
ATOM 9833 C CA . ILE B 1 417 ? 3.977 31.125 3.814 1 97.06 417 ILE B CA 1
ATOM 9834 C C . ILE B 1 417 ? 4.586 32.531 3.953 1 97.06 417 ILE B C 1
ATOM 9836 O O . ILE B 1 417 ? 3.883 33.469 4.258 1 97.06 417 ILE B O 1
ATOM 9840 N N . ALA B 1 418 ? 5.891 32.625 3.691 1 97.38 418 ALA B N 1
ATOM 9841 C CA . ALA B 1 418 ? 6.57 33.906 3.785 1 97.38 418 ALA B CA 1
ATOM 9842 C C . ALA B 1 418 ? 5.98 34.906 2.805 1 97.38 418 ALA B C 1
ATOM 9844 O O . ALA B 1 418 ? 5.902 36.125 3.104 1 97.38 418 ALA B O 1
ATOM 9845 N N . ARG B 1 419 ? 5.527 34.438 1.736 1 96.19 419 ARG B N 1
ATOM 9846 C CA . ARG B 1 419 ? 4.969 35.312 0.699 1 96.19 419 ARG B CA 1
ATOM 9847 C C . ARG B 1 419 ? 3.592 35.844 1.101 1 96.19 419 ARG B C 1
ATOM 9849 O O . ARG B 1 419 ? 3.107 36.812 0.54 1 96.19 419 ARG B O 1
ATOM 9856 N N . LYS B 1 420 ? 3.043 35.219 2.133 1 94.5 420 LYS B N 1
ATOM 9857 C CA . LYS B 1 420 ? 1.64 35.469 2.428 1 94.5 420 LYS B CA 1
ATOM 9858 C C . LYS B 1 420 ? 1.479 36.094 3.814 1 94.5 420 LYS B C 1
ATOM 9860 O O . LYS B 1 420 ? 0.365 36.188 4.336 1 94.5 420 LYS B O 1
ATOM 9865 N N . ILE B 1 421 ? 2.494 36.531 4.398 1 93.62 421 ILE B N 1
ATOM 9866 C CA . ILE B 1 421 ? 2.436 37.031 5.766 1 93.62 421 ILE B CA 1
ATOM 9867 C C . ILE B 1 421 ? 1.467 38.219 5.836 1 93.62 421 ILE B C 1
ATOM 9869 O O . ILE B 1 421 ? 0.625 38.281 6.734 1 93.62 421 ILE B O 1
ATOM 9873 N N . TYR B 1 422 ? 1.533 39.156 4.855 1 92.56 422 TYR B N 1
ATOM 9874 C CA . TYR B 1 422 ? 0.669 40.344 4.867 1 92.56 422 TYR B CA 1
ATOM 9875 C C . TYR B 1 422 ? -0.259 40.344 3.656 1 92.56 422 TYR B C 1
ATOM 9877 O O . TYR B 1 422 ? -1.438 40.688 3.771 1 92.56 422 TYR B O 1
ATOM 9885 N N . ASP B 1 423 ? 0.218 40.125 2.537 1 90.5 423 ASP B N 1
ATOM 9886 C CA . ASP B 1 423 ? -0.487 40.188 1.262 1 90.5 423 ASP B CA 1
ATOM 9887 C C . ASP B 1 423 ? -0.124 39 0.36 1 90.5 423 ASP B C 1
ATOM 9889 O O . ASP B 1 423 ? 1.003 38.5 0.405 1 90.5 423 ASP B O 1
ATOM 9893 N N . PRO B 1 424 ? -1.047 38.469 -0.274 1 91.44 424 PRO B N 1
ATOM 9894 C CA . PRO B 1 424 ? -2.457 38.875 -0.377 1 91.44 424 PRO B CA 1
ATOM 9895 C C . PRO B 1 424 ? -3.318 38.25 0.725 1 91.44 424 PRO B C 1
ATOM 9897 O O . PRO B 1 424 ? -2.82 37.469 1.542 1 91.44 424 PRO B O 1
ATOM 9900 N N . PRO B 1 425 ? -4.668 38.688 0.703 1 91.94 425 PRO B N 1
ATOM 9901 C CA . PRO B 1 425 ? -5.59 37.969 1.584 1 91.94 425 PRO B CA 1
ATOM 9902 C C . PRO B 1 425 ? -5.668 36.469 1.263 1 91.94 425 PRO B C 1
ATOM 9904 O O . PRO B 1 425 ? -5.758 36.094 0.092 1 91.94 425 PRO B O 1
ATOM 9907 N N . VAL B 1 426 ? -5.535 35.719 2.271 1 93.38 426 VAL B N 1
ATOM 9908 C CA . VAL B 1 426 ? -5.531 34.281 2.08 1 93.38 426 VAL B CA 1
ATOM 9909 C C . VAL B 1 426 ? -6.945 33.75 2.244 1 93.38 426 VAL B C 1
ATOM 9911 O O . VAL B 1 426 ? -7.582 33.938 3.281 1 93.38 426 VAL B O 1
ATOM 9914 N N . HIS B 1 427 ? -7.438 33.031 1.206 1 96.06 427 HIS B N 1
ATOM 9915 C CA . HIS B 1 427 ? -8.742 32.406 1.258 1 96.06 427 HIS B CA 1
ATOM 9916 C C . HIS B 1 427 ? -8.742 31.25 2.258 1 96.06 427 HIS B C 1
ATOM 9918 O O . HIS B 1 427 ? -7.766 30.5 2.359 1 96.06 427 HIS B O 1
ATOM 9924 N N . PRO B 1 428 ? -9.852 31.062 2.998 1 94.06 428 PRO B N 1
ATOM 9925 C CA . PRO B 1 428 ? -9.898 29.984 3.99 1 94.06 428 PRO B CA 1
ATOM 9926 C C . PRO B 1 428 ? -9.672 28.609 3.373 1 94.06 428 PRO B C 1
ATOM 9928 O O . PRO B 1 428 ? -9.211 27.688 4.059 1 94.06 428 PRO B O 1
ATOM 9931 N N . ARG B 1 429 ? -9.906 28.422 2.143 1 94.94 429 ARG B N 1
ATOM 9932 C CA . ARG B 1 429 ? -9.766 27.141 1.459 1 94.94 429 ARG B CA 1
ATOM 9933 C C . ARG B 1 429 ? -8.578 27.156 0.501 1 94.94 429 ARG B C 1
ATOM 9935 O O . ARG B 1 429 ? -8.461 26.297 -0.366 1 94.94 429 ARG B O 1
ATOM 9942 N N . GLU B 1 430 ? -7.727 28.141 0.638 1 94.5 430 GLU B N 1
ATOM 9943 C CA . GLU B 1 430 ? -6.598 28.266 -0.282 1 94.5 430 GLU B CA 1
ATOM 9944 C C . GLU B 1 430 ? -5.715 27.031 -0.252 1 94.5 430 GLU B C 1
ATOM 9946 O O . GLU B 1 430 ? -5.215 26.641 0.807 1 94.5 430 GLU B O 1
ATOM 9951 N N . PRO B 1 431 ? -5.555 26.328 -1.384 1 94.94 431 PRO B N 1
ATOM 9952 C CA . PRO B 1 431 ? -4.648 25.188 -1.382 1 94.94 431 PRO B CA 1
ATOM 9953 C C . PRO B 1 431 ? -3.178 25.594 -1.383 1 94.94 431 PRO B C 1
ATOM 9955 O O . PRO B 1 431 ? -2.834 26.672 -1.865 1 94.94 431 PRO B O 1
ATOM 9958 N N . PHE B 1 432 ? -2.297 24.734 -0.867 1 95.88 432 PHE B N 1
ATOM 9959 C CA . PHE B 1 432 ? -0.859 24.953 -0.983 1 95.88 432 PHE B CA 1
ATOM 9960 C C . PHE B 1 432 ? -0.375 24.641 -2.393 1 95.88 432 PHE B C 1
ATOM 9962 O O . PHE B 1 432 ? -0.839 23.672 -3.014 1 95.88 432 PHE B O 1
ATOM 9969 N N . ALA B 1 433 ? 0.542 25.453 -2.867 1 95.12 433 ALA B N 1
ATOM 9970 C CA . ALA B 1 433 ? 1.141 25.234 -4.18 1 95.12 433 ALA B CA 1
ATOM 9971 C C . ALA B 1 433 ? 2.354 24.312 -4.078 1 95.12 433 ALA B C 1
ATOM 9973 O O . ALA B 1 433 ? 2.682 23.594 -5.031 1 95.12 433 ALA B O 1
ATOM 9974 N N . SER B 1 434 ? 2.99 24.297 -2.939 1 94.81 434 SER B N 1
ATOM 9975 C CA . SER B 1 434 ? 4.176 23.484 -2.721 1 94.81 434 SER B CA 1
ATOM 9976 C C . SER B 1 434 ? 3.852 22.25 -1.887 1 94.81 434 SER B C 1
ATOM 9978 O O . SER B 1 434 ? 2.797 22.188 -1.254 1 94.81 434 SER B O 1
ATOM 9980 N N . GLY B 1 435 ? 4.848 21.281 -1.874 1 94.5 435 GLY B N 1
ATOM 9981 C CA . GLY B 1 435 ? 4.625 20.047 -1.122 1 94.5 435 GLY B CA 1
ATOM 9982 C C . GLY B 1 435 ? 3.488 19.219 -1.672 1 94.5 435 GLY B C 1
ATOM 9983 O O . GLY B 1 435 ? 2.742 18.594 -0.91 1 94.5 435 GLY B O 1
ATOM 9984 N N . ARG B 1 436 ? 3.281 19.219 -2.998 1 95.75 436 ARG B N 1
ATOM 9985 C CA . ARG B 1 436 ? 2.219 18.5 -3.68 1 95.75 436 ARG B CA 1
ATOM 9986 C C . ARG B 1 436 ? 2.723 17.141 -4.191 1 95.75 436 ARG B C 1
ATOM 9988 O O . ARG B 1 436 ? 3.932 16.922 -4.285 1 95.75 436 ARG B O 1
ATOM 9995 N N . ASN B 1 437 ? 1.793 16.203 -4.387 1 95.56 437 ASN B N 1
ATOM 9996 C CA . ASN B 1 437 ? 2.053 14.914 -5.012 1 95.56 437 ASN B CA 1
ATOM 9997 C C . ASN B 1 437 ? 3 14.062 -4.168 1 95.56 437 ASN B C 1
ATOM 9999 O O . ASN B 1 437 ? 3.84 13.344 -4.707 1 95.56 437 ASN B O 1
ATOM 10003 N N . LEU B 1 438 ? 2.932 14.219 -2.863 1 96.06 438 LEU B N 1
ATOM 10004 C CA . LEU B 1 438 ? 3.738 13.391 -1.975 1 96.06 438 LEU B CA 1
ATOM 10005 C C . LEU B 1 438 ? 3.131 12 -1.828 1 96.06 438 LEU B C 1
ATOM 10007 O O . LEU B 1 438 ? 3.768 11 -2.172 1 96.06 438 LEU B O 1
ATOM 10011 N N . ARG B 1 439 ? 1.875 11.938 -1.36 1 96.94 439 ARG B N 1
ATOM 10012 C CA . ARG B 1 439 ? 1.129 10.688 -1.229 1 96.94 439 ARG B CA 1
ATOM 10013 C C . ARG B 1 439 ? -0.024 10.633 -2.227 1 96.94 439 ARG B C 1
ATOM 10015 O O . ARG B 1 439 ? -0.802 11.586 -2.336 1 96.94 439 ARG B O 1
ATOM 10022 N N . ARG B 1 440 ? -0.142 9.539 -2.891 1 97.31 440 ARG B N 1
ATOM 10023 C CA . ARG B 1 440 ? -1.229 9.305 -3.836 1 97.31 440 ARG B CA 1
ATOM 10024 C C . ARG B 1 440 ? -1.797 7.898 -3.672 1 97.31 440 ARG B C 1
ATOM 10026 O O . ARG B 1 440 ? -1.047 6.934 -3.498 1 97.31 440 ARG B O 1
ATOM 10033 N N . SER B 1 441 ? -3.115 7.785 -3.607 1 97.69 441 SER B N 1
ATOM 10034 C CA . SER B 1 441 ? -3.791 6.496 -3.504 1 97.69 441 SER B CA 1
ATOM 10035 C C . SER B 1 441 ? -3.748 5.738 -4.828 1 97.69 441 SER B C 1
ATOM 10037 O O . SER B 1 441 ? -3.396 6.309 -5.863 1 97.69 441 SER B O 1
ATOM 10039 N N . PRO B 1 442 ? -4.125 4.43 -4.801 1 97.38 442 PRO B N 1
ATOM 10040 C CA . PRO B 1 442 ? -4.168 3.682 -6.059 1 97.38 442 PRO B CA 1
ATOM 10041 C C . PRO B 1 442 ? -5.238 4.203 -7.02 1 97.38 442 PRO B C 1
ATOM 10043 O O . PRO B 1 442 ? -5.211 3.881 -8.211 1 97.38 442 PRO B O 1
ATOM 10046 N N . PHE B 1 443 ? -6.141 5.051 -6.566 1 98.56 443 PHE B N 1
ATOM 10047 C CA . PHE B 1 443 ? -7.25 5.523 -7.383 1 98.56 443 PHE B CA 1
ATOM 10048 C C . PHE B 1 443 ? -6.867 6.789 -8.141 1 98.56 443 PHE B C 1
ATOM 10050 O O . PHE B 1 443 ? -7.551 7.188 -9.086 1 98.56 443 PHE B O 1
ATOM 10057 N N . TRP B 1 444 ? -5.758 7.438 -7.711 1 98.06 444 TRP B N 1
ATOM 10058 C CA . TRP B 1 444 ? -5.355 8.766 -8.156 1 98.06 444 TRP B CA 1
ATOM 10059 C C . TRP B 1 444 ? -5.215 8.812 -9.68 1 98.06 444 TRP B C 1
ATOM 10061 O O . TRP B 1 444 ? -5.676 9.758 -10.32 1 98.06 444 TRP B O 1
ATOM 10071 N N . PRO B 1 445 ? -4.609 7.73 -10.359 1 97.56 445 PRO B N 1
ATOM 10072 C CA . PRO B 1 445 ? -4.469 7.832 -11.82 1 97.56 445 PRO B CA 1
ATOM 10073 C C . PRO B 1 445 ? -5.812 7.938 -12.531 1 97.56 445 PRO B C 1
ATOM 10075 O O . PRO B 1 445 ? -5.926 8.641 -13.539 1 97.56 445 PRO B O 1
ATOM 10078 N N . ARG B 1 446 ? -6.824 7.215 -12.055 1 98.5 446 ARG B N 1
ATOM 10079 C CA . ARG B 1 446 ? -8.156 7.312 -12.633 1 98.5 446 ARG B CA 1
ATOM 10080 C C . ARG B 1 446 ? -8.789 8.672 -12.336 1 98.5 446 ARG B C 1
ATOM 10082 O O . ARG B 1 446 ? -9.445 9.258 -13.203 1 98.5 446 ARG B O 1
ATOM 10089 N N . GLU B 1 447 ? -8.562 9.164 -11.109 1 98.62 447 GLU B N 1
ATOM 10090 C CA . GLU B 1 447 ? -9.078 10.477 -10.75 1 98.62 447 GLU B CA 1
ATOM 10091 C C . GLU B 1 447 ? -8.469 11.57 -11.617 1 98.62 447 GLU B C 1
ATOM 10093 O O . GLU B 1 447 ? -9.156 12.5 -12.031 1 98.62 447 GLU B O 1
ATOM 10098 N N . GLU B 1 448 ? -7.18 11.469 -11.836 1 97.94 448 GLU B N 1
ATOM 10099 C CA . GLU B 1 448 ? -6.492 12.43 -12.703 1 97.94 448 GLU B CA 1
ATOM 10100 C C . GLU B 1 448 ? -7.066 12.398 -14.117 1 97.94 448 GLU B C 1
ATOM 10102 O O . GLU B 1 448 ? -7.309 13.453 -14.711 1 97.94 448 GLU B O 1
ATOM 10107 N N . THR B 1 449 ? -7.332 11.172 -14.641 1 97.75 449 THR B N 1
ATOM 10108 C CA . THR B 1 449 ? -7.895 11 -15.977 1 97.75 449 THR B CA 1
ATOM 10109 C C . THR B 1 449 ? -9.281 11.633 -16.062 1 97.75 449 THR B C 1
ATOM 10111 O O . THR B 1 449 ? -9.656 12.172 -17.109 1 97.75 449 THR B O 1
ATOM 10114 N N . LEU B 1 450 ? -10 11.641 -14.969 1 98.56 450 LEU B N 1
ATOM 10115 C CA . LEU B 1 450 ? -11.352 12.172 -14.922 1 98.56 450 LEU B CA 1
ATOM 10116 C C . LEU B 1 450 ? -11.344 13.68 -14.68 1 98.56 450 LEU B C 1
ATOM 10118 O O . LEU B 1 450 ? -12.398 14.305 -14.578 1 98.56 450 LEU B O 1
ATOM 10122 N N . GLY B 1 451 ? -10.164 14.305 -14.633 1 98.56 451 GLY B N 1
ATOM 10123 C CA . GLY B 1 451 ? -10.039 15.734 -14.383 1 98.56 451 GLY B CA 1
ATOM 10124 C C . GLY B 1 451 ? -10.312 16.125 -12.945 1 98.56 451 GLY B C 1
ATOM 10125 O O . GLY B 1 451 ? -11.031 17.078 -12.68 1 98.56 451 GLY B O 1
ATOM 10126 N N . GLY B 1 452 ? -9.766 15.359 -11.961 1 98.44 452 GLY B N 1
ATOM 10127 C CA . GLY B 1 452 ? -9.953 15.672 -10.555 1 98.44 452 GLY B CA 1
ATOM 10128 C C . GLY B 1 452 ? -9.422 17.047 -10.172 1 98.44 452 GLY B C 1
ATOM 10129 O O . GLY B 1 452 ? -8.344 17.438 -10.625 1 98.44 452 GLY B O 1
ATOM 10130 N N . HIS B 1 453 ? -10.234 17.828 -9.453 1 98.06 453 HIS B N 1
ATOM 10131 C CA . HIS B 1 453 ? -9.781 19.047 -8.797 1 98.06 453 HIS B CA 1
ATOM 10132 C C . HIS B 1 453 ? -9.133 18.734 -7.449 1 98.06 453 HIS B C 1
ATOM 10134 O O . HIS B 1 453 ? -9.812 18.672 -6.426 1 98.06 453 HIS B O 1
ATOM 10140 N N . PHE B 1 454 ? -7.766 18.703 -7.469 1 97.94 454 PHE B N 1
ATOM 10141 C CA . PHE B 1 454 ? -7.07 18.125 -6.324 1 97.94 454 PHE B CA 1
ATOM 10142 C C . PHE B 1 454 ? -6.711 19.203 -5.309 1 97.94 454 PHE B C 1
ATOM 10144 O O . PHE B 1 454 ? -6.316 20.297 -5.68 1 97.94 454 PHE B O 1
ATOM 10151 N N . MET B 1 455 ? -6.957 18.953 -4.074 1 96.94 455 MET B N 1
ATOM 10152 C CA . MET B 1 455 ? -6.402 19.672 -2.93 1 96.94 455 MET B CA 1
ATOM 10153 C C . MET B 1 455 ? -5.68 18.703 -1.988 1 96.94 455 MET B C 1
ATOM 10155 O O . MET B 1 455 ? -6.051 17.531 -1.877 1 96.94 455 MET B O 1
ATOM 10159 N N . GLU B 1 456 ? -4.668 19.234 -1.415 1 96.62 456 GLU B N 1
ATOM 10160 C CA . GLU B 1 456 ? -3.793 18.406 -0.593 1 96.62 456 GLU B CA 1
ATOM 10161 C C . GLU B 1 456 ? -4.125 18.562 0.889 1 96.62 456 GLU B C 1
ATOM 10163 O O . GLU B 1 456 ? -4.41 19.656 1.36 1 96.62 456 GLU B O 1
ATOM 10168 N N . VAL B 1 457 ? -4.18 17.391 1.624 1 94.88 457 VAL B N 1
ATOM 10169 C CA . VAL B 1 457 ? -4.262 17.391 3.08 1 94.88 457 VAL B CA 1
ATOM 10170 C C . VAL B 1 457 ? -3.268 16.391 3.656 1 94.88 457 VAL B C 1
ATOM 10172 O O . VAL B 1 457 ? -3.266 15.219 3.268 1 94.88 457 VAL B O 1
ATOM 10175 N N . VAL B 1 458 ? -2.342 16.781 4.527 1 95.12 458 VAL B N 1
ATOM 10176 C CA . VAL B 1 458 ? -1.331 16 5.227 1 95.12 458 VAL B CA 1
ATOM 10177 C C . VAL B 1 458 ? -0.572 15.133 4.227 1 95.12 458 VAL B C 1
ATOM 10179 O O . VAL B 1 458 ? -0.289 13.961 4.5 1 95.12 458 VAL B O 1
ATOM 10182 N N . GLY B 1 459 ? -0.371 15.602 3.086 1 95.81 459 GLY B N 1
ATOM 10183 C CA . GLY B 1 459 ? 0.456 14.969 2.07 1 95.81 459 GLY B CA 1
ATOM 10184 C C . GLY B 1 459 ? -0.351 14.234 1.014 1 95.81 459 GLY B C 1
ATOM 10185 O O . GLY B 1 459 ? 0.166 13.914 -0.059 1 95.81 459 GLY B O 1
ATOM 10186 N N . TRP B 1 460 ? -1.665 13.969 1.194 1 97.69 460 TRP B N 1
ATOM 10187 C CA . TRP B 1 460 ? -2.5 13.203 0.272 1 97.69 460 TRP B CA 1
ATOM 10188 C C . TRP B 1 460 ? -3.158 14.125 -0.752 1 97.69 460 TRP B C 1
ATOM 10190 O O . TRP B 1 460 ? -3.689 15.18 -0.399 1 97.69 460 TRP B O 1
ATOM 10200 N N . GLU B 1 461 ? -3.131 13.734 -1.985 1 98 461 GLU B N 1
ATOM 10201 C CA . GLU B 1 461 ? -3.951 14.383 -3.004 1 98 461 GLU B CA 1
ATOM 10202 C C . GLU B 1 461 ? -5.379 13.844 -2.986 1 98 461 GLU B C 1
ATOM 10204 O O . GLU B 1 461 ? -5.594 12.633 -3.037 1 98 461 GLU B O 1
ATOM 10209 N N . ARG B 1 462 ? -6.371 14.711 -2.885 1 97.75 462 ARG B N 1
ATOM 10210 C CA . ARG B 1 462 ? -7.781 14.336 -2.863 1 97.75 462 ARG B CA 1
ATOM 10211 C C . ARG B 1 462 ? -8.578 15.117 -3.904 1 97.75 462 ARG B C 1
ATOM 10213 O O . ARG B 1 462 ? -8.508 16.344 -3.949 1 97.75 462 ARG B O 1
ATOM 10220 N N . ALA B 1 463 ? -9.328 14.453 -4.672 1 98.5 463 ALA B N 1
ATOM 10221 C CA . ALA B 1 463 ? -10.188 15.133 -5.641 1 98.5 463 ALA B CA 1
ATOM 10222 C C . ALA B 1 463 ? -11.461 15.648 -4.98 1 98.5 463 ALA B C 1
ATOM 10224 O O . ALA B 1 463 ? -12.164 14.891 -4.305 1 98.5 463 ALA B O 1
ATOM 10225 N N . HIS B 1 464 ? -11.75 16.938 -5.199 1 98.19 464 HIS B N 1
ATOM 10226 C CA . HIS B 1 464 ? -12.938 17.547 -4.609 1 98.19 464 HIS B CA 1
ATOM 10227 C C . HIS B 1 464 ? -14.109 17.531 -5.582 1 98.19 464 HIS B C 1
ATOM 10229 O O . HIS B 1 464 ? -15.25 17.812 -5.195 1 98.19 464 HIS B O 1
ATOM 10235 N N . GLY B 1 465 ? -13.922 17.188 -6.762 1 98.38 465 GLY B N 1
ATOM 10236 C CA . GLY B 1 465 ? -14.852 17.031 -7.867 1 98.38 465 GLY B CA 1
ATOM 10237 C C . GLY B 1 465 ? -14.172 16.625 -9.164 1 98.38 465 GLY B C 1
ATOM 10238 O O . GLY B 1 465 ? -12.938 16.562 -9.227 1 98.38 465 GLY B O 1
ATOM 10239 N N . TYR B 1 466 ? -14.977 16.281 -10.133 1 98.75 466 TYR B N 1
ATOM 10240 C CA . TYR B 1 466 ? -14.398 15.797 -11.383 1 98.75 466 TYR B CA 1
ATOM 10241 C C . TYR B 1 466 ? -14.969 16.562 -12.578 1 98.75 466 TYR B C 1
ATOM 10243 O O . TYR B 1 466 ? -16.188 16.641 -12.75 1 98.75 466 TYR B O 1
ATOM 10251 N N . THR B 1 467 ? -14.07 17.031 -13.422 1 98.5 467 THR B N 1
ATOM 10252 C CA . THR B 1 467 ? -14.477 17.734 -14.641 1 98.5 467 THR B CA 1
ATOM 10253 C C . THR B 1 467 ? -15.336 16.828 -15.516 1 98.5 467 THR B C 1
ATOM 10255 O O . THR B 1 467 ? -16.281 17.297 -16.141 1 98.5 467 THR B O 1
ATOM 10258 N N . ALA B 1 468 ? -15.055 15.594 -15.523 1 98.25 468 ALA B N 1
ATOM 10259 C CA . ALA B 1 468 ? -15.758 14.625 -16.359 1 98.25 468 ALA B CA 1
ATOM 10260 C C . ALA B 1 468 ? -17.234 14.539 -15.969 1 98.25 468 ALA B C 1
ATOM 10262 O O . ALA B 1 468 ? -18.062 14.078 -16.766 1 98.25 468 ALA B O 1
ATOM 10263 N N . ASN B 1 469 ? -17.609 14.992 -14.82 1 98.5 469 ASN B N 1
ATOM 10264 C CA . ASN B 1 469 ? -18.969 14.898 -14.312 1 98.5 469 ASN B CA 1
ATOM 10265 C C . ASN B 1 469 ? -19.781 16.156 -14.625 1 98.5 469 ASN B C 1
ATOM 10267 O O . ASN B 1 469 ? -20.922 16.297 -14.195 1 98.5 469 ASN B O 1
ATOM 10271 N N . GLU B 1 470 ? -19.266 17.094 -15.344 1 97.75 470 GLU B N 1
ATOM 10272 C CA . GLU B 1 470 ? -19.953 18.344 -15.648 1 97.75 470 GLU B CA 1
ATOM 10273 C C . GLU B 1 470 ? -21.281 18.094 -16.375 1 97.75 470 GLU B C 1
ATOM 10275 O O . GLU B 1 470 ? -22.219 18.875 -16.25 1 97.75 470 GLU B O 1
ATOM 10280 N N . ALA B 1 471 ? -21.375 17 -17.016 1 97.31 471 ALA B N 1
ATOM 10281 C CA . ALA B 1 471 ? -22.609 16.641 -17.703 1 97.31 471 ALA B CA 1
ATOM 10282 C C . ALA B 1 471 ? -23.75 16.469 -16.719 1 97.31 471 ALA B C 1
ATOM 10284 O O . ALA B 1 471 ? -24.922 16.609 -17.078 1 97.31 471 ALA B O 1
ATOM 10285 N N . LEU B 1 472 ? -23.438 16.188 -15.484 1 98.12 472 LEU B N 1
ATOM 10286 C CA . LEU B 1 472 ? -24.453 16.047 -14.445 1 98.12 472 LEU B CA 1
ATOM 10287 C C . LEU B 1 472 ? -25.203 17.359 -14.227 1 98.12 472 LEU B C 1
ATOM 10289 O O . LEU B 1 472 ? -26.328 17.359 -13.734 1 98.12 472 LEU B O 1
ATOM 10293 N N . LEU B 1 473 ? -24.609 18.484 -14.539 1 97.81 473 LEU B N 1
ATOM 10294 C CA . LEU B 1 473 ? -25.234 19.781 -14.352 1 97.81 473 LEU B CA 1
ATOM 10295 C C . LEU B 1 473 ? -26.406 19.969 -15.305 1 97.81 473 LEU B C 1
ATOM 10297 O O . LEU B 1 473 ? -27.266 20.828 -15.078 1 97.81 473 LEU B O 1
ATOM 10301 N N . GLU B 1 474 ? -26.469 19.203 -16.359 1 97.5 474 GLU B N 1
ATOM 10302 C CA . GLU B 1 474 ? -27.641 19.219 -17.219 1 97.5 474 GLU B CA 1
ATOM 10303 C C . GLU B 1 47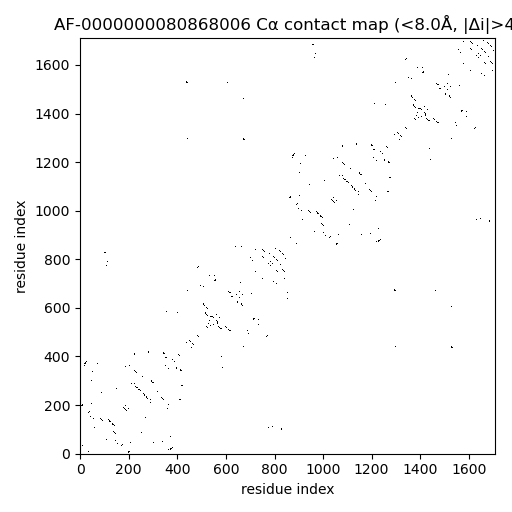4 ? -28.875 18.719 -16.469 1 97.5 474 GLU B C 1
ATOM 10305 O O . GLU B 1 474 ? -29.969 19.266 -16.625 1 97.5 474 GLU B O 1
ATOM 10310 N N . ARG B 1 475 ? -28.641 17.734 -15.711 1 96.75 475 ARG B N 1
ATOM 10311 C CA . ARG B 1 475 ? -29.734 17.109 -14.977 1 96.75 475 ARG B CA 1
ATOM 10312 C C . ARG B 1 475 ? -30.016 17.844 -13.672 1 96.75 475 ARG B C 1
ATOM 10314 O O . ARG B 1 475 ? -31.172 18 -13.281 1 96.75 475 ARG B O 1
ATOM 10321 N N . TYR B 1 476 ? -28.953 18.281 -13.016 1 97.69 476 TYR B N 1
ATOM 10322 C CA . TYR B 1 476 ? -29.125 18.75 -11.641 1 97.69 476 TYR B CA 1
ATOM 10323 C C . TYR B 1 476 ? -28.922 20.266 -11.555 1 97.69 476 TYR B C 1
ATOM 10325 O O . TYR B 1 476 ? -29.016 20.844 -10.469 1 97.69 476 TYR B O 1
ATOM 10333 N N . GLY B 1 477 ? -28.672 20.938 -12.602 1 96.06 477 GLY B N 1
ATOM 10334 C CA . GLY B 1 477 ? -28.297 22.344 -12.633 1 96.06 477 GLY B CA 1
ATOM 10335 C C . GLY B 1 477 ? -29.266 23.234 -11.891 1 96.06 477 GLY B C 1
ATOM 10336 O O . GLY B 1 477 ? -28.859 24.219 -11.273 1 96.06 477 GLY B O 1
ATOM 10337 N N . GLU B 1 478 ? -30.516 22.938 -11.883 1 95.69 478 GLU B N 1
ATOM 10338 C CA . GLU B 1 478 ? -31.531 23.75 -11.242 1 95.69 478 GLU B CA 1
ATOM 10339 C C . GLU B 1 478 ? -31.422 23.688 -9.719 1 95.69 478 GLU B C 1
ATOM 10341 O O . GLU B 1 478 ? -31.844 24.609 -9.016 1 95.69 478 GLU B O 1
ATOM 10346 N N . ARG B 1 479 ? -30.812 22.672 -9.219 1 96.88 479 ARG B N 1
ATOM 10347 C CA . ARG B 1 479 ? -30.688 22.484 -7.777 1 96.88 479 ARG B CA 1
ATOM 10348 C C . ARG B 1 479 ? -29.297 22.859 -7.289 1 96.88 479 ARG B C 1
ATOM 10350 O O . ARG B 1 479 ? -29 22.75 -6.098 1 96.88 479 ARG B O 1
ATOM 10357 N N . VAL B 1 480 ? -28.5 23.281 -8.148 1 97.19 480 VAL B N 1
ATOM 10358 C CA . VAL B 1 480 ? -27.125 23.641 -7.836 1 97.19 480 VAL B CA 1
ATOM 10359 C C . VAL B 1 480 ? -26.891 25.109 -8.148 1 97.19 480 VAL B C 1
ATOM 10361 O O . VAL B 1 480 ? -26.891 25.516 -9.312 1 97.19 480 VAL B O 1
ATOM 10364 N N . PRO B 1 481 ? -26.672 25.828 -7.16 1 95.81 481 PRO B N 1
ATOM 10365 C CA . PRO B 1 481 ? -26.594 27.266 -7.402 1 95.81 481 PRO B CA 1
ATOM 10366 C C . PRO B 1 481 ? -25.281 27.688 -8.062 1 95.81 481 PRO B C 1
ATOM 10368 O O . PRO B 1 481 ? -24.266 27 -7.91 1 95.81 481 PRO B O 1
ATOM 10371 N N . GLU B 1 482 ? -25.344 28.75 -8.82 1 95.25 482 GLU B N 1
ATOM 10372 C CA . GLU B 1 482 ? -24.141 29.484 -9.219 1 95.25 482 GLU B CA 1
ATOM 10373 C C . GLU B 1 482 ? -23.641 30.391 -8.109 1 95.25 482 GLU B C 1
ATOM 10375 O O . GLU B 1 482 ? -24.438 30.875 -7.297 1 95.25 482 GLU B O 1
ATOM 10380 N N . ARG B 1 483 ? -22.438 30.594 -8 1 96.56 483 ARG B N 1
ATOM 10381 C CA . ARG B 1 483 ? -21.844 31.531 -7.055 1 96.56 483 ARG B CA 1
ATOM 10382 C C . ARG B 1 483 ? -21.312 32.75 -7.77 1 96.56 483 ARG B C 1
ATOM 10384 O O . ARG B 1 483 ? -20.156 32.781 -8.203 1 96.56 483 ARG B O 1
ATOM 10391 N N . PRO B 1 484 ? -22.078 33.75 -7.762 1 96.19 484 PRO B N 1
ATOM 10392 C CA . PRO B 1 484 ? -21.734 34.906 -8.578 1 96.19 484 PRO B CA 1
ATOM 10393 C C . PRO B 1 484 ? -20.562 35.719 -8.008 1 96.19 484 PRO B C 1
ATOM 10395 O O . PRO B 1 484 ? -19.828 36.375 -8.758 1 96.19 484 PRO B O 1
ATOM 10398 N N . ASP B 1 485 ? -20.391 35.719 -6.719 1 96 485 ASP B N 1
ATOM 10399 C CA . ASP B 1 485 ? -19.266 36.406 -6.105 1 96 485 ASP B CA 1
ATOM 10400 C C . ASP B 1 485 ? -17.984 35.594 -6.246 1 96 485 ASP B C 1
ATOM 10402 O O . ASP B 1 485 ? -17.938 34.438 -5.859 1 96 485 ASP B O 1
ATOM 10406 N N . GLU B 1 486 ? -16.984 36.25 -6.723 1 94.94 486 GLU B N 1
ATOM 10407 C CA . GLU B 1 486 ? -15.734 35.562 -7.039 1 94.94 486 GLU B CA 1
ATOM 10408 C C . GLU B 1 486 ? -15.125 34.906 -5.793 1 94.94 486 GLU B C 1
ATOM 10410 O O . GLU B 1 486 ? -14.617 33.812 -5.848 1 94.94 486 GLU B O 1
ATOM 10415 N N . TRP B 1 487 ? -15.078 35.594 -4.625 1 96.06 487 TRP B N 1
ATOM 10416 C CA . TRP B 1 487 ? -14.516 35.094 -3.379 1 96.06 487 TRP B CA 1
ATOM 10417 C C . TRP B 1 487 ? -15.234 33.812 -2.936 1 96.06 487 TRP B C 1
ATOM 10419 O O . TRP B 1 487 ? -14.594 32.875 -2.496 1 96.06 487 TRP B O 1
ATOM 10429 N N . ASP B 1 488 ? -16.531 33.844 -3.143 1 96.62 488 ASP B N 1
ATOM 10430 C CA . ASP B 1 488 ? -17.344 32.688 -2.721 1 96.62 488 ASP B CA 1
ATOM 10431 C C . ASP B 1 488 ? -17.156 31.5 -3.658 1 96.62 488 ASP B C 1
ATOM 10433 O O . ASP B 1 488 ? -17.375 30.359 -3.264 1 96.62 488 ASP B O 1
ATOM 10437 N N . ALA B 1 489 ? -16.734 31.766 -4.859 1 96.31 489 ALA B N 1
ATOM 10438 C CA . ALA B 1 489 ? -16.594 30.734 -5.879 1 96.31 489 ALA B CA 1
ATOM 10439 C C . ALA B 1 489 ? -15.203 30.125 -5.863 1 96.31 489 ALA B C 1
ATOM 10441 O O . ALA B 1 489 ? -14.977 29.047 -6.41 1 96.31 489 ALA B O 1
ATOM 10442 N N . ARG B 1 490 ? -14.305 30.828 -5.246 1 95.75 490 ARG B N 1
ATOM 10443 C CA . ARG B 1 490 ? -12.914 30.375 -5.254 1 95.75 490 ARG B CA 1
ATOM 10444 C C . ARG B 1 490 ? -12.766 29.031 -4.535 1 95.75 490 ARG B C 1
ATOM 10446 O O . ARG B 1 490 ? -13.328 28.844 -3.455 1 95.75 490 ARG B O 1
ATOM 10453 N N . HIS B 1 491 ? -12.023 28.062 -5.215 1 95.69 491 HIS B N 1
ATOM 10454 C CA . HIS B 1 491 ? -11.68 26.75 -4.68 1 95.69 491 HIS B CA 1
ATOM 10455 C C . HIS B 1 491 ? -12.938 25.922 -4.43 1 95.69 491 HIS B C 1
ATOM 10457 O O . HIS B 1 491 ? -12.984 25.141 -3.473 1 95.69 491 HIS B O 1
ATOM 10463 N N . PHE B 1 492 ? -13.992 26.203 -5.074 1 95.62 492 PHE B N 1
ATOM 10464 C CA . PHE B 1 492 ? -15.227 25.422 -5.121 1 95.62 492 PHE B CA 1
ATOM 10465 C C . PHE B 1 492 ? -15.641 25.141 -6.562 1 95.62 492 PHE B C 1
ATOM 10467 O O . PHE B 1 492 ? -15.516 26.016 -7.426 1 95.62 492 PHE B O 1
ATOM 10474 N N . TRP B 1 493 ? -16.156 23.891 -6.805 1 95.81 493 TRP B N 1
ATOM 10475 C CA . TRP B 1 493 ? -16.594 23.516 -8.141 1 95.81 493 TRP B CA 1
ATOM 10476 C C . TRP B 1 493 ? -18.062 23.078 -8.125 1 95.81 493 TRP B C 1
ATOM 10478 O O . TRP B 1 493 ? -18.406 22.109 -7.445 1 95.81 493 TRP B O 1
ATOM 10488 N N . ARG B 1 494 ? -18.797 23.734 -8.922 1 95.69 494 ARG B N 1
ATOM 10489 C CA . ARG B 1 494 ? -20.25 23.547 -8.945 1 95.69 494 ARG B CA 1
ATOM 10490 C C . ARG B 1 494 ? -20.609 22.078 -9.188 1 95.69 494 ARG B C 1
ATOM 10492 O O . ARG B 1 494 ? -21.594 21.594 -8.648 1 95.69 494 ARG B O 1
ATOM 10499 N N . VAL B 1 495 ? -19.812 21.453 -9.914 1 97.94 495 VAL B N 1
ATOM 10500 C CA . VAL B 1 495 ? -20.062 20.078 -10.297 1 97.94 495 VAL B CA 1
ATOM 10501 C C . VAL B 1 495 ? -20.109 19.188 -9.055 1 97.94 495 VAL B C 1
ATOM 10503 O O . VAL B 1 495 ? -20.828 18.172 -9.039 1 97.94 495 VAL B O 1
ATOM 10506 N N . SER B 1 496 ? -19.422 19.531 -7.984 1 98.12 496 SER B N 1
ATOM 10507 C CA . SER B 1 496 ? -19.391 18.734 -6.766 1 98.12 496 SER B CA 1
ATOM 10508 C C . SER B 1 496 ? -20.781 18.609 -6.156 1 98.12 496 SER B C 1
ATOM 10510 O O . SER B 1 496 ? -21.125 17.578 -5.578 1 98.12 496 SER B O 1
ATOM 10512 N N . ASN B 1 497 ? -21.594 19.641 -6.273 1 98.5 497 ASN B N 1
ATOM 10513 C CA . ASN B 1 497 ? -22.969 19.578 -5.781 1 98.5 497 ASN B CA 1
ATOM 10514 C C . ASN B 1 497 ? -23.828 18.672 -6.641 1 98.5 497 ASN B C 1
ATOM 10516 O O . ASN B 1 497 ? -24.75 18.016 -6.141 1 98.5 497 ASN B O 1
ATOM 10520 N N . ALA B 1 498 ? -23.547 18.703 -7.918 1 98.69 498 ALA B N 1
ATOM 10521 C CA . ALA B 1 498 ? -24.25 17.781 -8.797 1 98.69 498 ALA B CA 1
ATOM 10522 C C . ALA B 1 498 ? -23.875 16.328 -8.469 1 98.69 498 ALA B C 1
ATOM 10524 O O . ALA B 1 498 ? -24.734 15.445 -8.492 1 98.69 498 ALA B O 1
ATOM 10525 N N . GLU B 1 499 ? -22.594 16.062 -8.242 1 98.75 499 GLU B N 1
ATOM 10526 C CA . GLU B 1 499 ? -22.125 14.742 -7.824 1 98.75 499 GLU B CA 1
ATOM 10527 C C . GLU B 1 499 ? -22.844 14.273 -6.562 1 98.75 499 GLU B C 1
ATOM 10529 O O . GLU B 1 499 ? -23.219 13.109 -6.453 1 98.75 499 GLU B O 1
ATOM 10534 N N . HIS B 1 500 ? -22.984 15.234 -5.625 1 98.62 500 HIS B N 1
ATOM 10535 C CA . HIS B 1 500 ? -23.719 14.969 -4.391 1 98.62 500 HIS B CA 1
ATOM 10536 C C . HIS B 1 500 ? -25.125 14.453 -4.68 1 98.62 500 HIS B C 1
ATOM 10538 O O . HIS B 1 500 ? -25.547 13.445 -4.105 1 98.62 500 HIS B O 1
ATOM 10544 N N . LEU B 1 501 ? -25.812 15.086 -5.52 1 98.69 501 LEU B N 1
ATOM 10545 C CA . LEU B 1 501 ? -27.188 14.703 -5.863 1 98.69 501 LEU B CA 1
ATOM 10546 C C . LEU B 1 501 ? -27.203 13.367 -6.602 1 98.69 501 LEU B C 1
ATOM 10548 O O . LEU B 1 501 ? -28.078 12.531 -6.352 1 98.69 501 LEU B O 1
ATOM 10552 N N . ALA B 1 502 ? -26.266 13.195 -7.488 1 98.62 502 ALA B N 1
ATOM 10553 C CA . ALA B 1 502 ? -26.172 11.945 -8.227 1 98.62 502 ALA B CA 1
ATOM 10554 C C . ALA B 1 502 ? -25.984 10.758 -7.281 1 98.62 502 ALA B C 1
ATOM 10556 O O . ALA B 1 502 ? -26.609 9.711 -7.453 1 98.62 502 ALA B O 1
ATOM 10557 N N . LEU B 1 503 ? -25.109 10.898 -6.348 1 98.31 503 LEU B N 1
ATOM 10558 C CA . LEU B 1 503 ? -24.891 9.867 -5.34 1 98.31 503 LEU B CA 1
ATOM 10559 C C . LEU B 1 503 ? -26.156 9.594 -4.551 1 98.31 503 LEU B C 1
ATOM 10561 O O . LEU B 1 503 ? -26.516 8.438 -4.312 1 98.31 503 LEU B O 1
ATOM 10565 N N . SER B 1 504 ? -26.891 10.594 -4.188 1 97.5 504 SER B N 1
ATOM 10566 C CA . SER B 1 504 ? -28.094 10.492 -3.357 1 97.5 504 SER B CA 1
ATOM 10567 C C . SER B 1 504 ? -29.219 9.766 -4.086 1 97.5 504 SER B C 1
ATOM 10569 O O . SER B 1 504 ? -30.094 9.172 -3.455 1 97.5 504 SER B O 1
ATOM 10571 N N . GLU B 1 505 ? -29.25 9.844 -5.383 1 97.56 505 GLU B N 1
ATOM 10572 C CA . GLU B 1 505 ? -30.328 9.258 -6.164 1 97.56 505 GLU B CA 1
ATOM 10573 C C . GLU B 1 505 ? -29.922 7.918 -6.77 1 97.56 505 GLU B C 1
ATOM 10575 O O . GLU B 1 505 ? -30.766 7.141 -7.211 1 97.56 505 GLU B O 1
ATOM 10580 N N . GLY B 1 506 ? -28.688 7.664 -6.801 1 97.94 506 GLY B N 1
ATOM 10581 C CA . GLY B 1 506 ? -28.141 6.449 -7.391 1 97.94 506 GLY B CA 1
ATOM 10582 C C . GLY B 1 506 ? -27.094 5.777 -6.523 1 97.94 506 GLY B C 1
ATOM 10583 O O . GLY B 1 506 ? -27.406 5.301 -5.43 1 97.94 506 GLY B O 1
ATOM 10584 N N . VAL B 1 507 ? -25.844 5.773 -7.035 1 98.62 507 VAL B N 1
ATOM 10585 C CA . VAL B 1 507 ? -24.703 5.203 -6.32 1 98.62 507 VAL B CA 1
ATOM 10586 C C . VAL B 1 507 ? -23.438 5.938 -6.715 1 98.62 507 VAL B C 1
ATOM 10588 O O . VAL B 1 507 ? -23.234 6.281 -7.883 1 98.62 507 VAL B O 1
ATOM 10591 N N . GLY B 1 508 ? -22.703 6.328 -5.762 1 98.81 508 GLY B N 1
ATOM 10592 C CA . GLY B 1 508 ? -21.422 6.992 -5.977 1 98.81 508 GLY B CA 1
ATOM 10593 C C . GLY B 1 508 ? -20.297 6.375 -5.18 1 98.81 508 GLY B C 1
ATOM 10594 O O . GLY B 1 508 ? -20.531 5.656 -4.207 1 98.81 508 GLY B O 1
ATOM 10595 N N . MET B 1 509 ? -19.047 6.543 -5.637 1 98.88 509 MET B N 1
ATOM 10596 C CA . MET B 1 509 ? -17.875 6.109 -4.891 1 98.88 509 MET B CA 1
ATOM 10597 C C . MET B 1 509 ? -16.969 7.297 -4.566 1 98.88 509 MET B C 1
ATOM 10599 O O . MET B 1 509 ? -16.828 8.211 -5.375 1 98.88 509 MET B O 1
ATOM 10603 N N . ILE B 1 510 ? -16.438 7.359 -3.395 1 98.81 510 ILE B N 1
ATOM 10604 C CA . ILE B 1 510 ? -15.602 8.445 -2.91 1 98.81 510 ILE B CA 1
ATOM 10605 C C . ILE B 1 510 ? -14.281 7.879 -2.385 1 98.81 510 ILE B C 1
ATOM 10607 O O . ILE B 1 510 ? -14.273 6.938 -1.591 1 98.81 510 ILE B O 1
ATOM 10611 N N . ASN B 1 511 ? -13.125 8.406 -2.867 1 98.75 511 ASN B N 1
ATOM 10612 C CA . ASN B 1 511 ? -11.797 8.039 -2.398 1 98.75 511 ASN B CA 1
ATOM 10613 C C . ASN B 1 511 ? -11.539 8.547 -0.983 1 98.75 511 ASN B C 1
ATOM 10615 O O . ASN B 1 511 ? -11.484 9.758 -0.754 1 98.75 511 ASN B O 1
ATOM 10619 N N . LEU B 1 512 ? -11.391 7.625 -0.007 1 98.5 512 LEU B N 1
ATOM 10620 C CA . LEU B 1 512 ? -11.18 7.961 1.396 1 98.5 512 LEU B CA 1
ATOM 10621 C C . LEU B 1 512 ? -9.805 7.488 1.866 1 98.5 512 LEU B C 1
ATOM 10623 O O . LEU B 1 512 ? -9.578 7.324 3.066 1 98.5 512 LEU B O 1
ATOM 10627 N N . SER B 1 513 ? -8.891 7.312 0.942 1 98.12 513 SER B N 1
ATOM 10628 C CA . SER B 1 513 ? -7.625 6.656 1.243 1 98.12 513 SER B CA 1
ATOM 10629 C C . SER B 1 513 ? -6.738 7.535 2.119 1 98.12 513 SER B C 1
ATOM 10631 O O . SER B 1 513 ? -5.715 7.078 2.631 1 98.12 513 SER B O 1
ATOM 10633 N N . HIS B 1 514 ? -7.16 8.781 2.406 1 97.69 514 HIS B N 1
ATOM 10634 C CA . HIS B 1 514 ? -6.375 9.664 3.256 1 97.69 514 HIS B CA 1
ATOM 10635 C C . HIS B 1 514 ? -6.598 9.352 4.73 1 97.69 514 HIS B C 1
ATOM 10637 O O . HIS B 1 514 ? -5.926 9.922 5.598 1 97.69 514 HIS B O 1
ATOM 10643 N N . PHE B 1 515 ? -7.504 8.43 5.141 1 98.06 515 PHE B N 1
ATOM 10644 C CA . PHE B 1 515 ? -7.738 8.055 6.531 1 98.06 515 PHE B CA 1
ATOM 10645 C C . PHE B 1 515 ? -6.449 7.582 7.188 1 98.06 515 PHE B C 1
ATOM 10647 O O . PHE B 1 515 ? -5.586 7.004 6.527 1 98.06 515 PHE B O 1
ATOM 10654 N N . ALA B 1 516 ? -6.312 7.938 8.43 1 98.06 516 ALA B N 1
ATOM 10655 C CA . ALA B 1 516 ? -5.301 7.273 9.25 1 98.06 516 ALA B CA 1
ATOM 10656 C C . ALA B 1 516 ? -5.859 6 9.883 1 98.06 516 ALA B C 1
ATOM 10658 O O . ALA B 1 516 ? -6.926 6.023 10.5 1 98.06 516 ALA B O 1
ATOM 10659 N N . ILE B 1 517 ? -5.234 4.898 9.633 1 98.44 517 ILE B N 1
ATOM 10660 C CA . ILE B 1 517 ? -5.723 3.598 10.07 1 98.44 517 ILE B CA 1
ATOM 10661 C C . ILE B 1 517 ? -4.66 2.908 10.922 1 98.44 517 ILE B C 1
ATOM 10663 O O . ILE B 1 517 ? -3.512 2.764 10.5 1 98.44 517 ILE B O 1
ATOM 10667 N N . PHE B 1 518 ? -5.008 2.428 12.148 1 98.19 518 PHE B N 1
ATOM 10668 C CA . PHE B 1 518 ? -4.074 1.768 13.055 1 98.19 518 PHE B CA 1
ATOM 10669 C C . PHE B 1 518 ? -4.637 0.439 13.539 1 98.19 518 PHE B C 1
ATOM 10671 O O . PHE B 1 518 ? -5.734 0.395 14.102 1 98.19 518 PHE B O 1
ATOM 10678 N N . ASP B 1 519 ? -3.986 -0.61 13.32 1 97.38 519 ASP B N 1
ATOM 10679 C CA . ASP B 1 519 ? -4.316 -1.883 13.953 1 97.38 519 ASP B CA 1
ATOM 10680 C C . ASP B 1 519 ? -3.586 -2.039 15.289 1 97.38 519 ASP B C 1
ATOM 10682 O O . ASP B 1 519 ? -2.361 -1.92 15.344 1 97.38 519 ASP B O 1
ATOM 10686 N N . VAL B 1 520 ? -4.293 -2.176 16.328 1 97.62 520 VAL B N 1
ATOM 10687 C CA . VAL B 1 520 ? -3.754 -2.377 17.672 1 97.62 520 VAL B CA 1
ATOM 10688 C C . VAL B 1 520 ? -3.973 -3.824 18.109 1 97.62 520 VAL B C 1
ATOM 10690 O O . VAL B 1 520 ? -5.113 -4.262 18.281 1 97.62 520 VAL B O 1
ATOM 10693 N N . THR B 1 521 ? -2.936 -4.527 18.266 1 94.94 521 THR B N 1
ATOM 10694 C CA . THR B 1 521 ? -3.047 -5.949 18.578 1 94.94 521 THR B CA 1
ATOM 10695 C C . THR B 1 521 ? -2.25 -6.301 19.828 1 94.94 521 THR B C 1
ATOM 10697 O O . THR B 1 521 ? -1.311 -5.59 20.188 1 94.94 521 THR B O 1
ATOM 10700 N N . GLY B 1 522 ? -2.57 -7.371 20.5 1 93.38 522 GLY B N 1
ATOM 10701 C CA . GLY B 1 522 ? -1.894 -7.855 21.688 1 93.38 522 GLY B CA 1
ATOM 10702 C C . GLY B 1 522 ? -2.799 -7.922 22.906 1 93.38 522 GLY B C 1
ATOM 10703 O O . GLY B 1 522 ? -3.891 -7.348 22.906 1 93.38 522 GLY B O 1
ATOM 10704 N N . PRO B 1 523 ? -2.414 -8.586 23.922 1 93.81 523 PRO B N 1
ATOM 10705 C CA . PRO B 1 523 ? -3.229 -8.797 25.125 1 93.81 523 PRO B CA 1
ATOM 10706 C C . PRO B 1 523 ? -3.631 -7.492 25.812 1 93.81 523 PRO B C 1
ATOM 10708 O O . PRO B 1 523 ? -4.664 -7.434 26.484 1 93.81 523 PRO B O 1
ATOM 10711 N N . ASP B 1 524 ? -2.83 -6.41 25.594 1 96.75 524 ASP B N 1
ATOM 10712 C CA . ASP B 1 524 ? -3.098 -5.148 26.281 1 96.75 524 ASP B CA 1
ATOM 10713 C C . ASP B 1 524 ? -3.922 -4.211 25.391 1 96.75 524 ASP B C 1
ATOM 10715 O O . ASP B 1 524 ? -4.297 -3.117 25.828 1 96.75 524 ASP B O 1
ATOM 10719 N N . ALA B 1 525 ? -4.203 -4.641 24.172 1 97.56 525 ALA B N 1
ATOM 10720 C CA . ALA B 1 525 ? -4.906 -3.781 23.219 1 97.56 525 ALA B CA 1
ATOM 10721 C C . ALA B 1 525 ? -6.277 -3.381 23.75 1 97.56 525 ALA B C 1
ATOM 10723 O O . ALA B 1 525 ? -6.648 -2.207 23.703 1 97.56 525 ALA B O 1
ATOM 10724 N N . GLU B 1 526 ? -7.02 -4.332 24.266 1 97.31 526 GLU B N 1
ATOM 10725 C CA . GLU B 1 526 ? -8.359 -4.066 24.797 1 97.31 526 GLU B CA 1
ATOM 10726 C C . GLU B 1 526 ? -8.305 -3.096 25.969 1 97.31 526 GLU B C 1
ATOM 10728 O O . GLU B 1 526 ? -9.094 -2.148 26.031 1 97.31 526 GLU B O 1
ATOM 10733 N N . GLY B 1 527 ? -7.414 -3.373 26.875 1 97.38 527 GLY B N 1
ATOM 10734 C CA . GLY B 1 527 ? -7.301 -2.504 28.031 1 97.38 527 GLY B CA 1
ATOM 10735 C C . GLY B 1 527 ? -7.039 -1.054 27.672 1 97.38 527 GLY B C 1
ATOM 10736 O O . GLY B 1 527 ? -7.641 -0.145 28.25 1 97.38 527 GLY B O 1
ATOM 10737 N N . LEU B 1 528 ? -6.172 -0.814 26.719 1 98.19 528 LEU B N 1
ATOM 10738 C CA . LEU B 1 528 ? -5.848 0.541 26.281 1 98.19 528 LEU B CA 1
ATOM 10739 C C . LEU B 1 528 ? -7.066 1.222 25.672 1 98.19 528 LEU B C 1
ATOM 10741 O O . LEU B 1 528 ? -7.43 2.33 26.062 1 98.19 528 LEU B O 1
ATOM 10745 N N . LEU B 1 529 ? -7.684 0.548 24.719 1 98.38 529 LEU B N 1
ATOM 10746 C CA . LEU B 1 529 ? -8.742 1.189 23.938 1 98.38 529 LEU B CA 1
ATOM 10747 C C . LEU B 1 529 ? -10 1.368 24.766 1 98.38 529 LEU B C 1
ATOM 10749 O O . LEU B 1 529 ? -10.742 2.338 24.594 1 98.38 529 LEU B O 1
ATOM 10753 N N . GLU B 1 530 ? -10.273 0.448 25.719 1 97.56 530 GLU B N 1
ATOM 10754 C CA . GLU B 1 530 ? -11.383 0.628 26.656 1 97.56 530 GLU B CA 1
ATOM 10755 C C . GLU B 1 530 ? -11.156 1.834 27.562 1 97.56 530 GLU B C 1
ATOM 10757 O O . GLU B 1 530 ? -12.094 2.564 27.891 1 97.56 530 GLU B O 1
ATOM 10762 N N . TYR B 1 531 ? -9.977 1.972 27.938 1 98.12 531 TYR B N 1
ATOM 10763 C CA . TYR B 1 531 ? -9.656 3.086 28.812 1 98.12 531 TYR B CA 1
ATOM 10764 C C . TYR B 1 531 ? -9.766 4.418 28.078 1 98.12 531 TYR B C 1
ATOM 10766 O O . TYR B 1 531 ? -10.203 5.418 28.656 1 98.12 531 TYR B O 1
ATOM 10774 N N . LEU B 1 532 ? -9.359 4.453 26.844 1 98.44 532 LEU B N 1
ATOM 10775 C CA . LEU B 1 532 ? -9.328 5.703 26.094 1 98.44 532 LEU B CA 1
ATOM 10776 C C . LEU B 1 532 ? -10.719 6.062 25.578 1 98.44 532 LEU B C 1
ATOM 10778 O O . LEU B 1 532 ? -11.016 7.238 25.359 1 98.44 532 LEU B O 1
ATOM 10782 N N . SER B 1 533 ? -11.578 5.102 25.391 1 98.44 533 SER B N 1
ATOM 10783 C CA . SER B 1 533 ? -12.844 5.312 24.688 1 98.44 533 SER B CA 1
ATOM 10784 C C . SER B 1 533 ? -13.977 5.562 25.672 1 98.44 533 SER B C 1
ATOM 10786 O O . SER B 1 533 ? -14.062 4.91 26.719 1 98.44 533 SER B O 1
ATOM 10788 N N . VAL B 1 534 ? -14.867 6.469 25.266 1 98.25 534 VAL B N 1
ATOM 10789 C CA . VAL B 1 534 ? -16.078 6.699 26.031 1 98.25 534 VAL B CA 1
ATOM 10790 C C . VAL B 1 534 ? -17.031 5.516 25.875 1 98.25 534 VAL B C 1
ATOM 10792 O O . VAL B 1 534 ? -17.641 5.062 26.844 1 98.25 534 VAL B O 1
ATOM 10795 N N . ALA B 1 535 ? -17.156 5.023 24.672 1 97.88 535 ALA B N 1
ATOM 10796 C CA . ALA B 1 535 ? -18.016 3.879 24.391 1 97.88 535 ALA B CA 1
ATOM 10797 C C . ALA B 1 535 ? -17.297 2.564 24.688 1 97.88 535 ALA B C 1
ATOM 10799 O O . ALA B 1 535 ? -16.062 2.514 24.719 1 97.88 535 ALA B O 1
ATOM 10800 N N . ARG B 1 536 ? -18.078 1.525 24.969 1 96.94 536 ARG B N 1
ATOM 10801 C CA . ARG B 1 536 ? -17.516 0.184 25.109 1 96.94 536 ARG B CA 1
ATOM 10802 C C . ARG B 1 536 ? -17.031 -0.36 23.781 1 96.94 536 ARG B C 1
ATOM 10804 O O . ARG B 1 536 ? -17.812 -0.43 22.812 1 96.94 536 ARG B O 1
ATOM 10811 N N . VAL B 1 537 ? -15.781 -0.759 23.688 1 97.25 537 VAL B N 1
ATOM 10812 C CA . VAL B 1 537 ? -15.242 -1.249 22.422 1 97.25 537 VAL B CA 1
ATOM 10813 C C . VAL B 1 537 ? -14.812 -2.705 22.578 1 97.25 537 VAL B C 1
ATOM 10815 O O . VAL B 1 537 ? -14.641 -3.416 21.578 1 97.25 537 VAL B O 1
ATOM 10818 N N . GLY B 1 538 ? -14.547 -3.174 23.766 1 95.44 538 GLY B N 1
ATOM 10819 C CA . GLY B 1 538 ? -14.141 -4.543 24.047 1 95.44 538 GLY B CA 1
ATOM 10820 C C . GLY B 1 538 ? -15.195 -5.336 24.797 1 95.44 538 GLY B C 1
ATOM 10821 O O . GLY B 1 538 ? -16.391 -5.148 24.562 1 95.44 538 GLY B O 1
ATOM 10822 N N . GLY B 1 539 ? -14.766 -6.344 25.578 1 92.62 539 GLY B N 1
ATOM 10823 C CA . GLY B 1 539 ? -15.68 -7.168 26.359 1 92.62 539 GLY B CA 1
ATOM 10824 C C . GLY B 1 539 ? -16.578 -8.031 25.484 1 92.62 539 GLY B C 1
ATOM 10825 O O . GLY B 1 539 ? -16.094 -8.844 24.688 1 92.62 539 GLY B O 1
ATOM 10826 N N . GLU B 1 540 ? -17.859 -7.691 25.547 1 91.5 540 GLU B N 1
ATOM 10827 C CA . GLU B 1 540 ? -18.859 -8.508 24.844 1 91.5 540 GLU B CA 1
ATOM 10828 C C . GLU B 1 540 ? -19.141 -7.961 23.453 1 91.5 540 GLU B C 1
ATOM 10830 O O . GLU B 1 540 ? -20.016 -8.469 22.75 1 91.5 540 GLU B O 1
ATOM 10835 N N . THR B 1 541 ? -18.422 -6.969 23.141 1 94.94 541 THR B N 1
ATOM 10836 C CA . THR B 1 541 ? -18.609 -6.445 21.781 1 94.94 541 THR B CA 1
ATOM 10837 C C . THR B 1 541 ? -18.281 -7.512 20.75 1 94.94 541 THR B C 1
ATOM 10839 O O . THR B 1 541 ? -17.188 -8.086 20.766 1 94.94 541 THR B O 1
ATOM 10842 N N . PRO B 1 542 ? -19.234 -7.793 19.891 1 95.5 542 PRO B N 1
ATOM 10843 C CA . PRO B 1 542 ? -19 -8.844 18.906 1 95.5 542 PRO B CA 1
ATOM 10844 C C . PRO B 1 542 ? -17.859 -8.508 17.938 1 95.5 542 PRO B C 1
ATOM 10846 O O . PRO B 1 542 ? -17.609 -7.336 17.656 1 95.5 542 PRO B O 1
ATOM 10849 N N . LEU B 1 543 ? -17.203 -9.547 17.469 1 95.75 543 LEU B N 1
ATOM 10850 C CA . LEU B 1 543 ? -16.219 -9.359 16.406 1 95.75 543 LEU B CA 1
ATOM 10851 C C . LEU B 1 543 ? -16.844 -8.727 15.172 1 95.75 543 LEU B C 1
ATOM 10853 O O . LEU B 1 543 ? -17.969 -9.086 14.797 1 95.75 543 LEU B O 1
ATOM 10857 N N . GLY B 1 544 ? -16.141 -7.73 14.609 1 97 544 GLY B N 1
ATOM 10858 C CA . GLY B 1 544 ? -16.609 -7.055 13.414 1 97 544 GLY B CA 1
ATOM 10859 C C . GLY B 1 544 ? -17.484 -5.848 13.719 1 97 544 GLY B C 1
ATOM 10860 O O . GLY B 1 544 ? -17.766 -5.043 12.828 1 97 544 GLY B O 1
ATOM 10861 N N . LYS B 1 545 ? -17.891 -5.691 14.953 1 97.25 545 LYS B N 1
ATOM 10862 C CA . LYS B 1 545 ? -18.703 -4.535 15.312 1 97.25 545 LYS B CA 1
ATOM 10863 C C . LYS B 1 545 ? -17.875 -3.258 15.344 1 97.25 545 LYS B C 1
ATOM 10865 O O . LYS B 1 545 ? -16.781 -3.232 15.914 1 97.25 545 LYS B O 1
ATOM 10870 N N . GLY B 1 546 ? -18.375 -2.26 14.617 1 97.19 546 GLY B N 1
ATOM 10871 C CA . GLY B 1 546 ? -17.766 -0.944 14.664 1 97.19 546 GLY B CA 1
ATOM 10872 C C . GLY B 1 546 ? -18.422 -0.005 15.648 1 97.19 546 GLY B C 1
ATOM 10873 O O . GLY B 1 546 ? -19.656 0.06 15.727 1 97.19 546 GLY B O 1
ATOM 10874 N N . ILE B 1 547 ? -17.594 0.678 16.406 1 97.69 547 ILE B N 1
ATOM 10875 C CA . ILE B 1 547 ? -18.094 1.59 17.438 1 97.69 547 ILE B CA 1
ATOM 10876 C C . ILE B 1 547 ? -17.531 2.992 17.188 1 97.69 547 ILE B C 1
ATOM 10878 O O . ILE B 1 547 ? -16.328 3.199 17.219 1 97.69 547 ILE B O 1
ATOM 10882 N N . TYR B 1 548 ? -18.469 3.916 16.828 1 96.5 548 TYR B N 1
ATOM 10883 C CA . TYR B 1 548 ? -18.125 5.332 16.844 1 96.5 548 TYR B CA 1
ATOM 10884 C C . TYR B 1 548 ? -17.938 5.832 18.281 1 96.5 548 TYR B C 1
ATOM 10886 O O . TYR B 1 548 ? -18.828 5.68 19.109 1 96.5 548 TYR B O 1
ATOM 10894 N N . THR B 1 549 ? -16.703 6.398 18.609 1 97.94 549 THR B N 1
ATOM 10895 C CA . THR B 1 549 ? -16.438 6.789 19.984 1 97.94 549 THR B CA 1
ATOM 10896 C C . THR B 1 549 ? -15.492 7.984 20.031 1 97.94 549 THR B C 1
ATOM 10898 O O . THR B 1 549 ? -15.156 8.562 19 1 97.94 549 THR B O 1
ATOM 10901 N N . HIS B 1 550 ? -15.195 8.383 21.297 1 98.38 550 HIS B N 1
ATOM 10902 C CA . HIS B 1 550 ? -14.414 9.594 21.531 1 98.38 550 HIS B CA 1
ATOM 10903 C C . HIS B 1 550 ? -13.383 9.383 22.641 1 98.38 550 HIS B C 1
ATOM 10905 O O . HIS B 1 550 ? -13.633 8.633 23.578 1 98.38 550 HIS B O 1
ATOM 10911 N N . PHE B 1 551 ? -12.227 9.961 22.438 1 98.38 551 PHE B N 1
ATOM 10912 C CA . PHE B 1 551 ? -11.305 10.164 23.562 1 98.38 551 PHE B CA 1
ATOM 10913 C C . PHE B 1 551 ? -11.531 11.523 24.203 1 98.38 551 PHE B C 1
ATOM 10915 O O . PHE B 1 551 ? -11.781 12.516 23.516 1 98.38 551 PHE B O 1
ATOM 10922 N N . LEU B 1 552 ? -11.453 11.57 25.484 1 98 552 LEU B N 1
ATOM 10923 C CA . LEU B 1 552 ? -11.586 12.82 26.234 1 98 552 LEU B CA 1
ATOM 10924 C C . LEU B 1 552 ? -10.281 13.188 26.922 1 98 552 LEU B C 1
ATOM 10926 O O . LEU B 1 552 ? -9.445 12.32 27.188 1 98 552 LEU B O 1
ATOM 10930 N N . ASP B 1 553 ? -10.094 14.43 27.078 1 96.19 553 ASP B N 1
ATOM 10931 C CA . ASP B 1 553 ? -9.031 14.805 28.016 1 96.19 553 ASP B CA 1
ATOM 10932 C C . ASP B 1 553 ? -9.508 14.727 29.453 1 96.19 553 ASP B C 1
ATOM 10934 O O . ASP B 1 553 ? -10.633 14.297 29.719 1 96.19 553 ASP B O 1
ATOM 10938 N N . ASP B 1 554 ? -8.711 15.125 30.438 1 95 554 ASP B N 1
ATOM 10939 C CA . ASP B 1 554 ? -8.992 14.922 31.844 1 95 554 ASP B CA 1
ATOM 10940 C C . ASP B 1 554 ? -10.117 15.828 32.344 1 95 554 ASP B C 1
ATOM 10942 O O . ASP B 1 554 ? -10.742 15.57 33.375 1 95 554 ASP B O 1
ATOM 10946 N N . ALA B 1 555 ? -10.391 16.891 31.578 1 95.88 555 ALA B N 1
ATOM 10947 C CA . ALA B 1 555 ? -11.445 17.828 31.938 1 95.88 555 ALA B CA 1
ATOM 10948 C C . ALA B 1 555 ? -12.742 17.5 31.203 1 95.88 555 ALA B C 1
ATOM 10950 O O . ALA B 1 555 ? -13.734 18.234 31.344 1 95.88 555 ALA B O 1
ATOM 10951 N N . GLY B 1 556 ? -12.75 16.469 30.438 1 96.88 556 GLY B N 1
ATOM 10952 C CA . GLY B 1 556 ? -13.961 16.016 29.766 1 96.88 556 GLY B CA 1
ATOM 10953 C C . GLY B 1 556 ? -14.148 16.641 28.406 1 96.88 556 GLY B C 1
ATOM 10954 O O . GLY B 1 556 ? -15.203 16.484 27.781 1 96.88 556 GLY B O 1
ATOM 10955 N N . GLY B 1 557 ? -13.195 17.375 27.938 1 97.25 557 GLY B N 1
ATOM 10956 C CA . GLY B 1 557 ? -13.242 17.922 26.578 1 97.25 557 GLY B CA 1
ATOM 10957 C C . GLY B 1 557 ? -12.977 16.875 25.516 1 97.25 557 GLY B C 1
ATOM 10958 O O . GLY B 1 557 ? -12.25 15.914 25.734 1 97.25 557 GLY B O 1
ATOM 10959 N N . VAL B 1 558 ? -13.477 17.062 24.297 1 97.88 558 VAL B N 1
ATOM 10960 C CA . VAL B 1 558 ? -13.367 16.094 23.219 1 97.88 558 VAL B CA 1
ATOM 10961 C C . VAL B 1 558 ? -11.977 16.172 22.578 1 97.88 558 VAL B C 1
ATOM 10963 O O . VAL B 1 558 ? -11.672 17.109 21.859 1 97.88 558 VAL B O 1
ATOM 10966 N N . HIS B 1 559 ? -11.188 15.156 22.781 1 97.12 559 HIS B N 1
ATOM 10967 C CA . HIS B 1 559 ? -9.828 15.109 22.25 1 97.12 559 HIS B CA 1
ATOM 10968 C C . HIS B 1 559 ? -9.781 14.453 20.875 1 97.12 559 HIS B C 1
ATOM 10970 O O . HIS B 1 559 ? -9.008 14.859 20.016 1 97.12 559 HIS B O 1
ATOM 10976 N N . SER B 1 560 ? -10.539 13.344 20.734 1 97.5 560 SER B N 1
ATOM 10977 C CA . SER B 1 560 ? -10.562 12.617 19.469 1 97.5 560 SER B CA 1
ATOM 10978 C C . SER B 1 560 ? -11.969 12.133 19.141 1 97.5 560 SER B C 1
ATOM 10980 O O . SER B 1 560 ? -12.766 11.875 20.031 1 97.5 560 SER B O 1
ATOM 10982 N N . ASP B 1 561 ? -12.227 12.047 17.906 1 96.62 561 ASP B N 1
ATOM 10983 C CA . ASP B 1 561 ? -13.398 11.445 17.281 1 96.62 561 ASP B CA 1
ATOM 10984 C C . ASP B 1 561 ? -12.992 10.359 16.297 1 96.62 561 ASP B C 1
ATOM 10986 O O . ASP B 1 561 ? -12.281 10.633 15.32 1 96.62 561 ASP B O 1
ATOM 10990 N N . LEU B 1 562 ? -13.297 9.102 16.5 1 97.62 562 LEU B N 1
ATOM 10991 C CA . LEU B 1 562 ? -12.797 8.016 15.672 1 97.62 562 LEU B CA 1
ATOM 10992 C C . LEU B 1 562 ? -13.719 6.797 15.766 1 97.62 562 LEU B C 1
ATOM 10994 O O . LEU B 1 562 ? -14.688 6.801 16.531 1 97.62 562 LEU B O 1
ATOM 10998 N N . THR B 1 563 ? -13.531 5.836 14.914 1 98.25 563 THR B N 1
ATOM 10999 C CA . THR B 1 563 ? -14.25 4.566 14.914 1 98.25 563 THR B CA 1
ATOM 11000 C C . THR B 1 563 ? -13.297 3.412 15.227 1 98.25 563 THR B C 1
ATOM 11002 O O . THR B 1 563 ? -12.18 3.359 14.703 1 98.25 563 THR B O 1
ATOM 11005 N N . ILE B 1 564 ? -13.711 2.52 16.141 1 98.5 564 ILE B N 1
ATOM 11006 C CA . ILE B 1 564 ? -12.922 1.346 16.5 1 98.5 564 ILE B CA 1
ATOM 11007 C C . ILE B 1 564 ? -13.688 0.076 16.141 1 98.5 564 ILE B C 1
ATOM 11009 O O . ILE B 1 564 ? -14.867 -0.067 16.484 1 98.5 564 ILE B O 1
ATOM 11013 N N . VAL B 1 565 ? -13.078 -0.785 15.422 1 98.56 565 VAL B N 1
ATOM 11014 C CA . VAL B 1 565 ? -13.68 -2.061 15.055 1 98.56 565 VAL B CA 1
ATOM 11015 C C . VAL B 1 565 ? -12.906 -3.207 15.711 1 98.56 565 VAL B C 1
ATOM 11017 O O . VAL B 1 565 ? -11.68 -3.277 15.609 1 98.56 565 VAL B O 1
ATOM 11020 N N . ARG B 1 566 ? -13.602 -4.094 16.391 1 97.69 566 ARG B N 1
ATOM 11021 C CA . ARG B 1 566 ? -12.969 -5.273 16.969 1 97.69 566 ARG B CA 1
ATOM 11022 C C . ARG B 1 566 ? -12.711 -6.332 15.898 1 97.69 566 ARG B C 1
ATOM 11024 O O . ARG B 1 566 ? -13.648 -6.883 15.328 1 97.69 566 ARG B O 1
ATOM 11031 N N . LEU B 1 567 ? -11.453 -6.59 15.617 1 96.19 567 LEU B N 1
ATOM 11032 C CA . LEU B 1 567 ? -11.07 -7.516 14.555 1 96.19 567 LEU B CA 1
ATOM 11033 C C . LEU B 1 567 ? -10.969 -8.938 15.086 1 96.19 567 LEU B C 1
ATOM 11035 O O . LEU B 1 567 ? -11.234 -9.898 14.359 1 96.19 567 LEU B O 1
ATOM 11039 N N . ALA B 1 568 ? -10.477 -9.109 16.219 1 93.94 568 ALA B N 1
ATOM 11040 C CA . ALA B 1 568 ? -10.227 -10.383 16.891 1 93.94 568 ALA B CA 1
ATOM 11041 C C . ALA B 1 568 ? -10.305 -10.219 18.406 1 93.94 568 ALA B C 1
ATOM 11043 O O . ALA B 1 568 ? -10.594 -9.133 18.906 1 93.94 568 ALA B O 1
ATOM 11044 N N . ALA B 1 569 ? -10.078 -11.328 19.125 1 91.56 569 ALA B N 1
ATOM 11045 C CA . ALA B 1 569 ? -10.133 -11.297 20.594 1 91.56 569 ALA B CA 1
ATOM 11046 C C . ALA B 1 569 ? -9.156 -10.273 21.156 1 91.56 569 ALA B C 1
ATOM 11048 O O . ALA B 1 569 ? -9.469 -9.555 22.109 1 91.56 569 ALA B O 1
ATOM 11049 N N . ASP B 1 570 ? -8.023 -10.141 20.516 1 94 570 ASP B N 1
ATOM 11050 C CA . ASP B 1 570 ? -7.004 -9.195 20.969 1 94 570 ASP B CA 1
ATOM 11051 C C . ASP B 1 570 ? -6.551 -8.289 19.812 1 94 570 ASP B C 1
ATOM 11053 O O . ASP B 1 570 ? -5.367 -7.957 19.719 1 94 570 ASP B O 1
ATOM 11057 N N . GLY B 1 571 ? -7.426 -7.98 18.953 1 96.12 571 GLY B N 1
ATOM 11058 C CA . GLY B 1 571 ? -7.09 -7.152 17.812 1 96.12 571 GLY B CA 1
ATOM 11059 C C . GLY B 1 571 ? -8.172 -6.148 17.453 1 96.12 571 GLY B C 1
ATOM 11060 O O . GLY B 1 571 ? -9.359 -6.492 17.422 1 96.12 571 GLY B O 1
ATOM 11061 N N . PHE B 1 572 ? -7.777 -4.906 17.297 1 98.31 572 PHE B N 1
ATOM 11062 C CA . PHE B 1 572 ? -8.688 -3.814 16.984 1 98.31 572 PHE B CA 1
ATOM 11063 C C . PHE B 1 572 ? -8.148 -2.965 15.844 1 98.31 572 PHE B C 1
ATOM 11065 O O . PHE B 1 572 ? -6.938 -2.857 15.664 1 98.31 572 PHE B O 1
ATOM 11072 N N . ARG B 1 573 ? -9.016 -2.449 15.062 1 98.25 573 ARG B N 1
ATOM 11073 C CA . ARG B 1 573 ? -8.672 -1.423 14.086 1 98.25 573 ARG B CA 1
ATOM 11074 C C . ARG B 1 573 ? -9.242 -0.068 14.492 1 98.25 573 ARG B C 1
ATOM 11076 O O . ARG B 1 573 ? -10.445 0.051 14.758 1 98.25 573 ARG B O 1
ATOM 11083 N N . VAL B 1 574 ? -8.383 0.96 14.539 1 98.75 574 VAL B N 1
ATOM 11084 C CA . VAL B 1 574 ? -8.773 2.338 14.828 1 98.75 574 VAL B CA 1
ATOM 11085 C C . VAL B 1 574 ? -8.727 3.166 13.547 1 98.75 574 VAL B C 1
ATOM 11087 O O . VAL B 1 574 ? -7.688 3.223 12.875 1 98.75 574 VAL B O 1
ATOM 11090 N N . ILE B 1 575 ? -9.82 3.83 13.18 1 98.5 575 ILE B N 1
ATOM 11091 C CA . ILE B 1 575 ? -9.914 4.645 11.969 1 98.5 575 ILE B CA 1
ATOM 11092 C C . ILE B 1 575 ? -10.117 6.109 12.352 1 98.5 575 ILE B C 1
ATOM 11094 O O . ILE B 1 575 ? -11.102 6.453 13.008 1 98.5 575 ILE B O 1
ATOM 11098 N N . CYS B 1 576 ? -9.156 6.945 11.953 1 97.06 576 CYS B N 1
ATOM 11099 C CA . CYS B 1 576 ? -9.18 8.383 12.227 1 97.06 576 CYS B CA 1
ATOM 11100 C C . CYS B 1 576 ? -9.195 9.18 10.93 1 97.06 576 CYS B C 1
ATOM 11102 O O . CYS B 1 576 ? -8.906 8.641 9.859 1 97.06 576 CYS B O 1
ATOM 11104 N N . GLY B 1 577 ? -9.633 10.461 11.07 1 95.62 577 GLY B N 1
ATOM 11105 C CA . GLY B 1 577 ? -9.383 11.359 9.961 1 95.62 577 GLY B CA 1
ATOM 11106 C C . GLY B 1 577 ? -7.902 11.586 9.695 1 95.62 577 GLY B C 1
ATOM 11107 O O . GLY B 1 577 ? -7.086 11.539 10.617 1 95.62 577 GLY B O 1
ATOM 11108 N N . GLY B 1 578 ? -7.586 11.859 8.461 1 94.81 578 GLY B N 1
ATOM 11109 C CA . GLY B 1 578 ? -6.199 12.07 8.086 1 94.81 578 GLY B CA 1
ATOM 11110 C C . GLY B 1 578 ? -5.551 13.227 8.828 1 94.81 578 GLY B C 1
ATOM 11111 O O . GLY B 1 578 ? -4.41 13.117 9.289 1 94.81 578 GLY B O 1
ATOM 11112 N N . ASP B 1 579 ? -6.227 14.312 9.023 1 93.69 579 ASP B N 1
ATOM 11113 C CA . ASP B 1 579 ? -5.699 15.523 9.633 1 93.69 579 ASP B CA 1
ATOM 11114 C C . ASP B 1 579 ? -5.488 15.336 11.141 1 93.69 579 ASP B C 1
ATOM 11116 O O . ASP B 1 579 ? -4.707 16.062 11.758 1 93.69 579 ASP B O 1
ATOM 11120 N N . THR B 1 580 ? -6.121 14.336 11.766 1 96.38 580 THR B N 1
ATOM 11121 C CA . THR B 1 580 ? -6.055 14.133 13.211 1 96.38 580 THR B CA 1
ATOM 11122 C C . THR B 1 580 ? -5.215 12.906 13.547 1 96.38 580 THR B C 1
ATOM 11124 O O . THR B 1 580 ? -4.805 12.727 14.703 1 96.38 580 THR B O 1
ATOM 11127 N N . GLY B 1 581 ? -4.914 12.172 12.531 1 96.94 581 GLY B N 1
ATOM 11128 C CA . GLY B 1 581 ? -4.379 10.828 12.711 1 96.94 581 GLY B CA 1
ATOM 11129 C C . GLY B 1 581 ? -3.092 10.805 13.516 1 96.94 581 GLY B C 1
ATOM 11130 O O . GLY B 1 581 ? -2.938 9.992 14.43 1 96.94 581 GLY B O 1
ATOM 11131 N N . HIS B 1 582 ? -2.17 11.672 13.172 1 97.19 582 HIS B N 1
ATOM 11132 C CA . HIS B 1 582 ? -0.875 11.641 13.836 1 97.19 582 HIS B CA 1
ATOM 11133 C C . HIS B 1 582 ? -1.003 12.023 15.305 1 97.19 582 HIS B C 1
ATOM 11135 O O . HIS B 1 582 ? -0.347 11.43 16.172 1 97.19 582 HIS B O 1
ATOM 11141 N N . ARG B 1 583 ? -1.83 12.984 15.625 1 97 583 ARG B N 1
ATOM 11142 C CA . ARG B 1 583 ? -2.088 13.359 17.016 1 97 583 ARG B CA 1
ATOM 11143 C C . ARG B 1 583 ? -2.738 12.211 17.781 1 97 583 ARG B C 1
ATOM 11145 O O . ARG B 1 583 ? -2.412 11.969 18.938 1 97 583 ARG B O 1
ATOM 11152 N N . ASP B 1 584 ? -3.662 11.539 17.156 1 98 584 ASP B N 1
ATOM 11153 C CA . ASP B 1 584 ? -4.316 10.398 17.781 1 98 584 ASP B CA 1
ATOM 11154 C C . ASP B 1 584 ? -3.318 9.273 18.047 1 98 584 ASP B C 1
ATOM 11156 O O . ASP B 1 584 ? -3.379 8.625 19.094 1 98 584 ASP B O 1
ATOM 11160 N N . LEU B 1 585 ? -2.477 9.055 17.078 1 97.94 585 LEU B N 1
ATOM 11161 C CA . LEU B 1 585 ? -1.441 8.039 17.266 1 97.94 585 LEU B CA 1
ATOM 11162 C C . LEU B 1 585 ? -0.566 8.375 18.469 1 97.94 585 LEU B C 1
ATOM 11164 O O . LEU B 1 585 ? -0.274 7.496 19.281 1 97.94 585 LEU B O 1
ATOM 11168 N N . MET B 1 586 ? -0.119 9.633 18.578 1 96.94 586 MET B N 1
ATOM 11169 C CA . MET B 1 586 ? 0.708 10.055 19.703 1 96.94 586 MET B CA 1
ATOM 11170 C C . MET B 1 586 ? -0.043 9.898 21.031 1 96.94 586 MET B C 1
ATOM 11172 O O . MET B 1 586 ? 0.53 9.453 22.016 1 96.94 586 MET B O 1
ATOM 11176 N N . TRP B 1 587 ? -1.312 10.242 20.969 1 97.06 587 TRP B N 1
ATOM 11177 C CA . TRP B 1 587 ? -2.135 10.133 22.172 1 97.06 587 TRP B CA 1
ATOM 11178 C C . TRP B 1 587 ? -2.221 8.688 22.641 1 97.06 587 TRP B C 1
ATOM 11180 O O . TRP B 1 587 ? -2.002 8.406 23.812 1 97.06 587 TRP B O 1
ATOM 11190 N N . MET B 1 588 ? -2.51 7.766 21.734 1 97.94 588 MET B N 1
ATOM 11191 C CA . MET B 1 588 ? -2.623 6.348 22.078 1 97.94 588 MET B CA 1
ATOM 11192 C C . MET B 1 588 ? -1.301 5.809 22.609 1 97.94 588 MET B C 1
ATOM 11194 O O . MET B 1 588 ? -1.272 5.105 23.609 1 97.94 588 MET B O 1
ATOM 11198 N N . THR B 1 589 ? -0.262 6.195 21.969 1 96.06 589 THR B N 1
ATOM 11199 C CA . THR B 1 589 ? 1.06 5.699 22.328 1 96.06 589 THR B CA 1
ATOM 11200 C C . THR B 1 589 ? 1.465 6.203 23.703 1 96.06 589 THR B C 1
ATOM 11202 O O . THR B 1 589 ? 1.946 5.43 24.547 1 96.06 589 THR B O 1
ATOM 11205 N N . ARG B 1 590 ? 1.251 7.434 24 1 96 590 ARG B N 1
ATOM 11206 C CA . ARG B 1 590 ? 1.637 8.031 25.281 1 96 590 ARG B CA 1
ATOM 11207 C C . ARG B 1 590 ? 0.77 7.508 26.422 1 96 590 ARG B C 1
ATOM 11209 O O . ARG B 1 590 ? 1.248 7.336 27.531 1 96 590 ARG B O 1
ATOM 11216 N N . MET B 1 591 ? -0.481 7.336 26.141 1 97.12 591 MET B N 1
ATOM 11217 C CA . MET B 1 591 ? -1.379 6.797 27.156 1 97.12 591 MET B CA 1
ATOM 11218 C C . MET B 1 591 ? -1.023 5.352 27.484 1 97.12 591 MET B C 1
ATOM 11220 O O . MET B 1 591 ? -1.095 4.941 28.641 1 97.12 591 MET B O 1
ATOM 11224 N N . ALA B 1 592 ? -0.663 4.559 26.469 1 97.44 592 ALA B N 1
ATOM 11225 C CA . ALA B 1 592 ? -0.207 3.193 26.703 1 97.44 592 ALA B CA 1
ATOM 11226 C C . ALA B 1 592 ? 1.014 3.174 27.625 1 97.44 592 ALA B C 1
ATOM 11228 O O . ALA B 1 592 ? 1.084 2.369 28.547 1 97.44 592 ALA B O 1
ATOM 11229 N N . GLU B 1 593 ? 1.944 4.066 27.344 1 94.62 593 GLU B N 1
ATOM 11230 C CA . GLU B 1 593 ? 3.148 4.18 28.156 1 94.62 593 GLU B CA 1
ATOM 11231 C C . GLU B 1 593 ? 2.807 4.578 29.594 1 94.62 593 GLU B C 1
ATOM 11233 O O . GLU B 1 593 ? 3.314 3.984 30.547 1 94.62 593 GLU B O 1
ATOM 11238 N N . ALA B 1 594 ? 2 5.598 29.688 1 94.88 594 ALA B N 1
ATOM 11239 C CA . ALA B 1 594 ? 1.629 6.117 31 1 94.88 594 ALA B CA 1
ATOM 11240 C C . ALA B 1 594 ? 0.965 5.039 31.859 1 94.88 594 ALA B C 1
ATOM 11242 O O . ALA B 1 594 ? 1.134 5.008 33.062 1 94.88 594 ALA B O 1
ATOM 11243 N N . ARG B 1 595 ? 0.3 4.113 31.219 1 96.5 595 ARG B N 1
ATOM 11244 C CA . ARG B 1 595 ? -0.419 3.062 31.938 1 96.5 595 ARG B CA 1
ATOM 11245 C C . ARG B 1 595 ? 0.408 1.784 32 1 96.5 595 ARG B C 1
ATOM 11247 O O . ARG B 1 595 ? -0.072 0.753 32.5 1 96.5 595 ARG B O 1
ATOM 11254 N N . GLN B 1 596 ? 1.583 1.774 31.422 1 96 596 GLN B N 1
ATOM 11255 C CA . GLN B 1 596 ? 2.531 0.666 31.438 1 96 596 GLN B CA 1
ATOM 11256 C C . GLN B 1 596 ? 1.969 -0.552 30.719 1 96 596 GLN B C 1
ATOM 11258 O O . GLN B 1 596 ? 2.098 -1.681 31.188 1 96 596 GLN B O 1
ATOM 11263 N N . LEU B 1 597 ? 1.243 -0.258 29.656 1 95.88 597 LEU B N 1
ATOM 11264 C CA . LEU B 1 597 ? 0.761 -1.31 28.766 1 95.88 597 LEU B CA 1
ATOM 11265 C C . LEU B 1 597 ? 1.762 -1.576 27.656 1 95.88 597 LEU B C 1
ATOM 11267 O O . LEU B 1 597 ? 1.832 -0.817 26.688 1 95.88 597 LEU B O 1
ATOM 11271 N N . THR B 1 598 ? 2.48 -2.738 27.812 1 90.25 598 THR B N 1
ATOM 11272 C CA . THR B 1 598 ? 3.611 -2.939 26.906 1 90.25 598 THR B CA 1
ATOM 11273 C C . THR B 1 598 ? 3.354 -4.117 25.969 1 90.25 598 THR B C 1
ATOM 11275 O O . THR B 1 598 ? 4.066 -4.297 24.984 1 90.25 598 THR B O 1
ATOM 11278 N N . ARG B 1 599 ? 2.357 -4.934 26.281 1 92.69 599 ARG B N 1
ATOM 11279 C CA . ARG B 1 599 ? 2.113 -6.113 25.469 1 92.69 599 ARG B CA 1
ATOM 11280 C C . ARG B 1 599 ? 1.11 -5.812 24.359 1 92.69 599 ARG B C 1
ATOM 11282 O O . ARG B 1 599 ? 0.083 -6.484 24.25 1 92.69 599 ARG B O 1
ATOM 11289 N N . LEU B 1 600 ? 1.364 -4.805 23.516 1 93.25 600 LEU B N 1
ATOM 11290 C CA . LEU B 1 600 ? 0.553 -4.453 22.359 1 93.25 600 LEU B CA 1
ATOM 11291 C C . LEU B 1 600 ? 1.424 -3.918 21.219 1 93.25 600 LEU B C 1
ATOM 11293 O O . LEU B 1 600 ? 2.576 -3.539 21.453 1 93.25 600 LEU B O 1
ATOM 11297 N N . HIS B 1 601 ? 0.988 -4.09 20.094 1 91.5 601 HIS B N 1
ATOM 11298 C CA . HIS B 1 601 ? 1.632 -3.598 18.875 1 91.5 601 HIS B CA 1
ATOM 11299 C C . HIS B 1 601 ? 0.686 -2.713 18.078 1 91.5 601 HIS B C 1
ATOM 11301 O O . HIS B 1 601 ? -0.46 -3.092 17.812 1 91.5 601 HIS B O 1
ATOM 11307 N N . VAL B 1 602 ? 1.123 -1.486 17.828 1 94.12 602 VAL B N 1
ATOM 11308 C CA . VAL B 1 602 ? 0.362 -0.588 16.953 1 94.12 602 VAL B CA 1
ATOM 11309 C C . VAL B 1 602 ? 0.962 -0.588 15.555 1 94.12 602 VAL B C 1
ATOM 11311 O O . VAL B 1 602 ? 2.125 -0.22 15.367 1 94.12 602 VAL B O 1
ATOM 11314 N N . GLU B 1 603 ? 0.23 -1.015 14.625 1 93.56 603 GLU B N 1
ATOM 11315 C CA . GLU B 1 603 ? 0.655 -1.009 13.234 1 93.56 603 GLU B CA 1
ATOM 11316 C C . GLU B 1 603 ? -0.053 0.09 12.445 1 93.56 603 GLU B C 1
ATOM 11318 O O . GLU B 1 603 ? -1.283 0.116 12.375 1 93.56 603 GLU B O 1
ATOM 11323 N N . ASP B 1 604 ? 0.721 1.028 11.961 1 95.06 604 ASP B N 1
ATOM 11324 C CA . ASP B 1 604 ? 0.17 2.066 11.094 1 95.06 604 ASP B CA 1
ATOM 11325 C C . ASP B 1 604 ? -0.11 1.524 9.695 1 95.06 604 ASP B C 1
ATOM 11327 O O . ASP B 1 604 ? 0.82 1.216 8.945 1 95.06 604 ASP B O 1
ATOM 11331 N N . ARG B 1 605 ? -1.372 1.435 9.32 1 96.38 605 ARG B N 1
ATOM 11332 C CA . ARG B 1 605 ? -1.816 0.857 8.055 1 96.38 605 ARG B CA 1
ATOM 11333 C C . ARG B 1 605 ? -2.146 1.947 7.039 1 96.38 605 ARG B C 1
ATOM 11335 O O . ARG B 1 605 ? -2.607 1.656 5.934 1 96.38 605 ARG B O 1
ATOM 11342 N N . THR B 1 606 ? -1.812 3.146 7.305 1 96.5 606 THR B N 1
ATOM 11343 C CA . THR B 1 606 ? -2.271 4.316 6.562 1 96.5 606 THR B CA 1
ATOM 11344 C C . THR B 1 606 ? -1.772 4.273 5.121 1 96.5 606 THR B C 1
ATOM 11346 O O . THR B 1 606 ? -2.496 4.648 4.195 1 96.5 606 THR B O 1
ATOM 11349 N N . ASP B 1 607 ? -0.54 3.809 4.91 1 95.5 607 ASP B N 1
ATOM 11350 C CA . ASP B 1 607 ? 0.073 3.822 3.584 1 95.5 607 ASP B CA 1
ATOM 11351 C C . ASP B 1 607 ? -0.066 2.465 2.9 1 95.5 607 ASP B C 1
ATOM 11353 O O . ASP B 1 607 ? 0.468 2.256 1.809 1 95.5 607 ASP B O 1
ATOM 11357 N N . SER B 1 608 ? -0.801 1.527 3.535 1 93.44 608 SER B N 1
ATOM 11358 C CA . SER B 1 608 ? -0.871 0.172 2.998 1 93.44 608 SER B CA 1
ATOM 11359 C C . SER B 1 608 ? -2.295 -0.188 2.592 1 93.44 608 SER B C 1
ATOM 11361 O O . SER B 1 608 ? -2.504 -1.077 1.764 1 93.44 608 SER B O 1
ATOM 11363 N N . LEU B 1 609 ? -3.285 0.493 3.141 1 97.06 609 LEU B N 1
ATOM 11364 C CA . LEU B 1 609 ? -4.684 0.21 2.838 1 97.06 609 LEU B CA 1
ATOM 11365 C C . LEU B 1 609 ? -5.316 1.366 2.07 1 97.06 609 LEU B C 1
ATOM 11367 O O . LEU B 1 609 ? -5.141 2.531 2.436 1 97.06 609 LEU B O 1
ATOM 11371 N N . ALA B 1 610 ? -5.938 1.035 1.025 1 97.88 610 ALA B N 1
ATOM 11372 C CA . ALA B 1 610 ? -6.793 1.988 0.325 1 97.88 610 ALA B CA 1
ATOM 11373 C C . ALA B 1 610 ? -8.242 1.881 0.804 1 97.88 610 ALA B C 1
ATOM 11375 O O . ALA B 1 610 ? -8.68 0.813 1.236 1 97.88 610 ALA B O 1
ATOM 11376 N N . THR B 1 611 ? -8.945 2.926 0.808 1 98.62 611 THR B N 1
ATOM 11377 C CA . THR B 1 611 ? -10.344 2.936 1.225 1 98.62 611 THR B CA 1
ATOM 11378 C C . THR B 1 611 ? -11.211 3.617 0.174 1 98.62 611 THR B C 1
ATOM 11380 O O . THR B 1 611 ? -10.945 4.75 -0.226 1 98.62 611 THR B O 1
ATOM 11383 N N . LEU B 1 612 ? -12.156 2.936 -0.304 1 98.69 612 LEU B N 1
ATOM 11384 C CA . LEU B 1 612 ? -13.141 3.451 -1.252 1 98.69 612 LEU B CA 1
ATOM 11385 C C . LEU B 1 612 ? -14.547 3.393 -0.664 1 98.69 612 LEU B C 1
ATOM 11387 O O . LEU B 1 612 ? -15.023 2.316 -0.294 1 98.69 612 LEU B O 1
ATOM 11391 N N . GLY B 1 613 ? -15.172 4.531 -0.487 1 98.69 613 GLY B N 1
ATOM 11392 C CA . GLY B 1 613 ? -16.562 4.543 -0.085 1 98.69 613 GLY B CA 1
ATOM 11393 C C . GLY B 1 613 ? -17.516 4.258 -1.23 1 98.69 613 GLY B C 1
ATOM 11394 O O . GLY B 1 613 ? -17.312 4.738 -2.348 1 98.69 613 GLY B O 1
ATOM 11395 N N . LEU B 1 614 ? -18.453 3.48 -1.039 1 98.81 614 LEU B N 1
ATOM 11396 C CA . LEU B 1 614 ? -19.531 3.195 -1.971 1 98.81 614 LEU B CA 1
ATOM 11397 C C . LEU B 1 614 ? -20.891 3.41 -1.307 1 98.81 614 LEU B C 1
ATOM 11399 O O . LEU B 1 614 ? -21.281 2.664 -0.403 1 98.81 614 LEU B O 1
ATOM 11403 N N . TRP B 1 615 ? -21.641 4.375 -1.819 1 98.62 615 TRP B N 1
ATOM 11404 C CA . TRP B 1 615 ? -22.891 4.707 -1.132 1 98.62 615 TRP B CA 1
ATOM 11405 C C . TRP B 1 615 ? -23.969 5.09 -2.131 1 98.62 615 TRP B C 1
ATOM 11407 O O . TRP B 1 615 ? -23.672 5.523 -3.246 1 98.62 615 TRP B O 1
ATOM 11417 N N . GLY B 1 616 ? -25.188 5.07 -1.688 1 98.38 616 GLY B N 1
ATOM 11418 C CA . GLY B 1 616 ? -26.391 5.41 -2.428 1 98.38 616 GLY B CA 1
ATOM 11419 C C . GLY B 1 616 ? -27.453 4.332 -2.371 1 98.38 616 GLY B C 1
ATOM 11420 O O . GLY B 1 616 ? -27.172 3.199 -1.97 1 98.38 616 GLY B O 1
ATOM 11421 N N . PRO B 1 617 ? -28.656 4.66 -2.734 1 97.81 617 PRO B N 1
ATOM 11422 C CA . PRO B 1 617 ? -29.75 3.68 -2.684 1 97.81 617 PRO B CA 1
ATOM 11423 C C . PRO B 1 617 ? -29.469 2.443 -3.535 1 97.81 617 PRO B C 1
ATOM 11425 O O . PRO B 1 617 ? -30 1.365 -3.262 1 97.81 617 PRO B O 1
ATOM 11428 N N . GLU B 1 618 ? -28.562 2.541 -4.496 1 98.06 618 GLU B N 1
ATOM 11429 C CA . GLU B 1 618 ? -28.297 1.435 -5.406 1 98.06 618 GLU B CA 1
ATOM 11430 C C . GLU B 1 618 ? -26.969 0.749 -5.051 1 98.06 618 GLU B C 1
ATOM 11432 O O . GLU B 1 618 ? -26.5 -0.109 -5.797 1 98.06 618 GLU B O 1
ATOM 11437 N N . ALA B 1 619 ? -26.375 1.132 -3.965 1 98.44 619 ALA B N 1
ATOM 11438 C CA . ALA B 1 619 ? -25.047 0.637 -3.594 1 98.44 619 ALA B CA 1
ATOM 11439 C C . ALA B 1 619 ? -25.062 -0.877 -3.408 1 98.44 619 ALA B C 1
ATOM 11441 O O . ALA B 1 619 ? -24.172 -1.576 -3.904 1 98.44 619 ALA B O 1
ATOM 11442 N N . ARG B 1 620 ? -26.062 -1.399 -2.666 1 97.88 620 ARG B N 1
ATOM 11443 C CA . ARG B 1 620 ? -26.109 -2.832 -2.391 1 97.88 620 ARG B CA 1
ATOM 11444 C C . ARG B 1 620 ? -26.266 -3.631 -3.682 1 97.88 620 ARG B C 1
ATOM 11446 O O . ARG B 1 620 ? -25.531 -4.594 -3.914 1 97.88 620 ARG B O 1
ATOM 11453 N N . ARG B 1 621 ? -27.203 -3.225 -4.48 1 97.56 621 ARG B N 1
ATOM 11454 C CA . ARG B 1 621 ? -27.438 -3.916 -5.746 1 97.56 621 ARG B CA 1
ATOM 11455 C C . ARG B 1 621 ? -26.188 -3.932 -6.605 1 97.56 621 ARG B C 1
ATOM 11457 O O . ARG B 1 621 ? -25.844 -4.957 -7.203 1 97.56 621 ARG B O 1
ATOM 11464 N N . THR B 1 622 ? -25.547 -2.783 -6.676 1 98.25 622 THR B N 1
ATOM 11465 C CA . THR B 1 622 ? -24.328 -2.646 -7.48 1 98.25 622 THR B CA 1
ATOM 11466 C C . THR B 1 622 ? -23.234 -3.576 -6.969 1 98.25 622 THR B C 1
ATOM 11468 O O . THR B 1 622 ? -22.594 -4.277 -7.754 1 98.25 622 THR B O 1
ATOM 11471 N N . LEU B 1 623 ? -23 -3.568 -5.652 1 98.19 623 LEU B N 1
ATOM 11472 C CA . LEU B 1 623 ? -21.938 -4.391 -5.066 1 98.19 623 LEU B CA 1
ATOM 11473 C C . LEU B 1 623 ? -22.281 -5.871 -5.176 1 98.19 623 LEU B C 1
ATOM 11475 O O . LEU B 1 623 ? -21.406 -6.707 -5.391 1 98.19 623 LEU B O 1
ATOM 11479 N N . GLN B 1 624 ? -23.547 -6.238 -5.031 1 97.88 624 GLN B N 1
ATOM 11480 C CA . GLN B 1 624 ? -24.016 -7.617 -5.152 1 97.88 624 GLN B CA 1
ATOM 11481 C C . GLN B 1 624 ? -23.766 -8.164 -6.555 1 97.88 624 GLN B C 1
ATOM 11483 O O . GLN B 1 624 ? -23.469 -9.344 -6.723 1 97.88 624 GLN B O 1
ATOM 11488 N N . ALA B 1 625 ? -23.906 -7.32 -7.512 1 97.12 625 ALA B N 1
ATOM 11489 C CA . ALA B 1 625 ? -23.719 -7.734 -8.898 1 97.12 625 ALA B CA 1
ATOM 11490 C C . ALA B 1 625 ? -22.281 -8.188 -9.141 1 97.12 625 ALA B C 1
ATOM 11492 O O . ALA B 1 625 ? -22.016 -8.969 -10.062 1 97.12 625 ALA B O 1
ATOM 11493 N N . LEU B 1 626 ? -21.344 -7.754 -8.328 1 96.56 626 LEU B N 1
ATOM 11494 C CA . LEU B 1 626 ? -19.938 -8.031 -8.516 1 96.56 626 LEU B CA 1
ATOM 11495 C C . LEU B 1 626 ? -19.422 -9.016 -7.469 1 96.56 626 LEU B C 1
ATOM 11497 O O . LEU B 1 626 ? -18.375 -9.633 -7.648 1 96.56 626 LEU B O 1
ATOM 11501 N N . ALA B 1 627 ? -20.156 -9.148 -6.387 1 96.88 627 ALA B N 1
ATOM 11502 C CA . ALA B 1 627 ? -19.688 -9.906 -5.227 1 96.88 627 ALA B CA 1
ATOM 11503 C C . ALA B 1 627 ? -19.641 -11.406 -5.531 1 96.88 627 ALA B C 1
ATOM 11505 O O . ALA B 1 627 ? -20.5 -11.922 -6.246 1 96.88 627 ALA B O 1
ATOM 11506 N N . ASP B 1 628 ? -18.688 -12.062 -4.957 1 93.56 628 ASP B N 1
ATOM 11507 C CA . ASP B 1 628 ? -18.594 -13.516 -5.074 1 93.56 628 ASP B CA 1
ATOM 11508 C C . ASP B 1 628 ? -19.75 -14.195 -4.324 1 93.56 628 ASP B C 1
ATOM 11510 O O . ASP B 1 628 ? -20.188 -15.273 -4.715 1 93.56 628 ASP B O 1
ATOM 11514 N N . ASP B 1 629 ? -20.203 -13.555 -3.262 1 93.88 629 ASP B N 1
ATOM 11515 C CA . ASP B 1 629 ? -21.344 -14.008 -2.475 1 93.88 629 ASP B CA 1
ATOM 11516 C C . ASP B 1 629 ? -22.344 -12.867 -2.268 1 93.88 629 ASP B C 1
ATOM 11518 O O . ASP B 1 629 ? -22.375 -12.242 -1.205 1 93.88 629 ASP B O 1
ATOM 11522 N N . PRO B 1 630 ? -23.234 -12.68 -3.18 1 96.38 630 PRO B N 1
ATOM 11523 C CA . PRO B 1 630 ? -24.188 -11.578 -3.088 1 96.38 630 PRO B CA 1
ATOM 11524 C C . PRO B 1 630 ? -25.062 -11.664 -1.843 1 96.38 630 PRO B C 1
ATOM 11526 O O . PRO B 1 630 ? -25.453 -10.633 -1.286 1 96.38 630 PRO B O 1
ATOM 11529 N N . ALA B 1 631 ? -25.406 -12.883 -1.401 1 95.94 631 ALA B N 1
ATOM 11530 C CA . ALA B 1 631 ? -26.281 -13.07 -0.255 1 95.94 631 ALA B CA 1
ATOM 11531 C C . ALA B 1 631 ? -25.656 -12.516 1.021 1 95.94 631 ALA B C 1
ATOM 11533 O O . ALA B 1 631 ? -26.359 -12.078 1.931 1 95.94 631 ALA B O 1
ATOM 11534 N N . ALA B 1 632 ? -24.406 -12.461 1.041 1 95.62 632 ALA B N 1
ATOM 11535 C CA . ALA B 1 632 ? -23.672 -11.984 2.213 1 95.62 632 ALA B CA 1
ATOM 11536 C C . ALA B 1 632 ? -23.859 -10.484 2.398 1 95.62 632 ALA B C 1
ATOM 11538 O O . ALA B 1 632 ? -23.562 -9.938 3.469 1 95.62 632 ALA B O 1
ATOM 11539 N N . LEU B 1 633 ? -24.375 -9.758 1.426 1 97.31 633 LEU B N 1
ATOM 11540 C CA . LEU B 1 633 ? -24.516 -8.305 1.464 1 97.31 633 LEU B CA 1
ATOM 11541 C C . LEU B 1 633 ? -25.938 -7.898 1.822 1 97.31 633 LEU B C 1
ATOM 11543 O O . LEU B 1 633 ? -26.25 -6.707 1.896 1 97.31 633 LEU B O 1
ATOM 11547 N N . GLU B 1 634 ? -26.766 -8.883 2.09 1 96.12 634 GLU B N 1
ATOM 11548 C CA . GLU B 1 634 ? -28.141 -8.578 2.523 1 96.12 634 GLU B CA 1
ATOM 11549 C C . GLU B 1 634 ? -28.141 -7.977 3.924 1 96.12 634 GLU B C 1
ATOM 11551 O O . GLU B 1 634 ? -27.219 -8.18 4.703 1 96.12 634 GLU B O 1
ATOM 11556 N N . ASP B 1 635 ? -29.141 -7.266 4.273 1 93.62 635 ASP B N 1
ATOM 11557 C CA . ASP B 1 635 ? -29.25 -6.492 5.508 1 93.62 635 ASP B CA 1
ATOM 11558 C C . ASP B 1 635 ? -29.078 -7.387 6.734 1 93.62 635 ASP B C 1
ATOM 11560 O O . ASP B 1 635 ? -28.375 -7.023 7.684 1 93.62 635 ASP B O 1
ATOM 11564 N N . ASP B 1 636 ? -29.688 -8.531 6.727 1 93.75 636 ASP B N 1
ATOM 11565 C CA . ASP B 1 636 ? -29.641 -9.422 7.883 1 93.75 636 ASP B CA 1
ATOM 11566 C C . ASP B 1 636 ? -28.266 -10.055 8.039 1 93.75 636 ASP B C 1
ATOM 11568 O O . ASP B 1 636 ? -27.812 -10.312 9.156 1 93.75 636 ASP B O 1
ATOM 11572 N N . ALA B 1 637 ? -27.641 -10.25 6.883 1 95.12 637 ALA B N 1
ATOM 11573 C CA . ALA B 1 637 ? -26.328 -10.898 6.891 1 95.12 637 ALA B CA 1
ATOM 11574 C C . ALA B 1 637 ? -25.234 -9.883 7.184 1 95.12 637 ALA B C 1
ATOM 11576 O O . ALA B 1 637 ? -24.156 -10.25 7.672 1 95.12 637 ALA B O 1
ATOM 11577 N N . PHE B 1 638 ? -25.484 -8.68 6.891 1 96.75 638 PHE B N 1
ATOM 11578 C CA . PHE B 1 638 ? -24.5 -7.613 7.043 1 96.75 638 PHE B CA 1
ATOM 11579 C C . PHE B 1 638 ? -25.141 -6.383 7.684 1 96.75 638 PHE B C 1
ATOM 11581 O O . PHE B 1 638 ? -25.312 -5.352 7.027 1 96.75 638 PHE B O 1
ATOM 11588 N N . PRO B 1 639 ? -25.406 -6.465 8.938 1 95.31 639 PRO B N 1
ATOM 11589 C CA . PRO B 1 639 ? -26.109 -5.367 9.609 1 95.31 639 PRO B CA 1
ATOM 11590 C C . PRO B 1 639 ? -25.297 -4.078 9.641 1 95.31 639 PRO B C 1
ATOM 11592 O O . PRO B 1 639 ? -24.078 -4.113 9.477 1 95.31 639 PRO B O 1
ATOM 11595 N N . PHE B 1 640 ? -26.031 -3.023 9.836 1 95 640 PHE B N 1
ATOM 11596 C CA . PHE B 1 640 ? -25.406 -1.714 9.953 1 95 640 PHE B CA 1
ATOM 11597 C C . PHE B 1 640 ? -24.375 -1.711 11.078 1 95 640 PHE B C 1
ATOM 11599 O O . PHE B 1 640 ? -24.578 -2.355 12.109 1 95 640 PHE B O 1
ATOM 11606 N N . ALA B 1 641 ? -23.156 -0.998 10.867 1 96.25 641 ALA B N 1
ATOM 11607 C CA . ALA B 1 641 ? -22.047 -0.781 11.805 1 96.25 641 ALA B CA 1
ATOM 11608 C C . ALA B 1 641 ? -21.312 -2.084 12.086 1 96.25 641 ALA B C 1
ATOM 11610 O O . ALA B 1 641 ? -20.828 -2.307 13.203 1 96.25 641 ALA B O 1
ATOM 11611 N N . THR B 1 642 ? -21.297 -2.957 11.172 1 97.38 642 THR B N 1
ATOM 11612 C CA . THR B 1 642 ? -20.484 -4.164 11.25 1 97.38 642 THR B CA 1
ATOM 11613 C C . THR B 1 642 ? -19.5 -4.238 10.086 1 97.38 642 THR B C 1
ATOM 11615 O O . THR B 1 642 ? -19.703 -3.586 9.055 1 97.38 642 THR B O 1
ATOM 11618 N N . ALA B 1 643 ? -18.469 -4.949 10.328 1 98.06 643 ALA B N 1
ATOM 11619 C CA . ALA B 1 643 ? -17.453 -5.133 9.297 1 98.06 643 ALA B CA 1
ATOM 11620 C C . ALA B 1 643 ? -17.156 -6.613 9.07 1 98.06 643 ALA B C 1
ATOM 11622 O O . ALA B 1 643 ? -17.188 -7.41 10.016 1 98.06 643 ALA B O 1
ATOM 11623 N N . ARG B 1 644 ? -16.859 -6.957 7.902 1 96.19 644 ARG B N 1
ATOM 11624 C CA . ARG B 1 644 ? -16.438 -8.32 7.578 1 96.19 644 ARG B CA 1
ATOM 11625 C C . ARG B 1 644 ? -15.656 -8.352 6.273 1 96.19 644 ARG B C 1
ATOM 11627 O O . ARG B 1 644 ? -15.68 -7.387 5.504 1 96.19 644 ARG B O 1
ATOM 11634 N N . GLU B 1 645 ? -15.031 -9.406 6.066 1 96 645 GLU B N 1
ATOM 11635 C CA . GLU B 1 645 ? -14.312 -9.641 4.816 1 96 645 GLU B CA 1
ATOM 11636 C C . GLU B 1 645 ? -15.258 -10.133 3.721 1 96 645 GLU B C 1
ATOM 11638 O O . GLU B 1 645 ? -16.109 -10.977 3.969 1 96 645 GLU B O 1
ATOM 11643 N N . ILE B 1 646 ? -15.18 -9.555 2.594 1 96.69 646 ILE B N 1
ATOM 11644 C CA . ILE B 1 646 ? -15.906 -10 1.409 1 96.69 646 ILE B CA 1
ATOM 11645 C C . ILE B 1 646 ? -14.945 -10.086 0.221 1 96.69 646 ILE B C 1
ATOM 11647 O O . ILE B 1 646 ? -13.773 -9.711 0.332 1 96.69 646 ILE B O 1
ATOM 11651 N N . ARG B 1 647 ? -15.422 -10.625 -0.832 1 95.88 647 ARG B N 1
ATOM 11652 C CA . ARG B 1 647 ? -14.672 -10.664 -2.084 1 95.88 647 ARG B CA 1
ATOM 11653 C C . ARG B 1 647 ? -15.516 -10.141 -3.244 1 95.88 647 ARG B C 1
ATOM 11655 O O . ARG B 1 647 ? -16.719 -10.414 -3.316 1 95.88 647 ARG B O 1
ATOM 11662 N N . VAL B 1 648 ? -14.922 -9.328 -3.99 1 96.56 648 VAL B N 1
ATOM 11663 C CA . VAL B 1 648 ? -15.523 -8.805 -5.207 1 96.56 648 VAL B CA 1
ATOM 11664 C C . VAL B 1 648 ? -14.695 -9.227 -6.422 1 96.56 648 VAL B C 1
ATOM 11666 O O . VAL B 1 648 ? -13.633 -8.664 -6.688 1 96.56 648 VAL B O 1
ATOM 11669 N N . ARG B 1 649 ? -15.227 -10.203 -7.176 1 93.94 649 ARG B N 1
ATOM 11670 C CA . ARG B 1 649 ? -14.508 -10.82 -8.289 1 93.94 649 ARG B CA 1
ATOM 11671 C C . ARG B 1 649 ? -13.109 -11.242 -7.863 1 93.94 649 ARG B C 1
ATOM 11673 O O . ARG B 1 649 ? -12.125 -10.922 -8.539 1 93.94 649 ARG B O 1
ATOM 11680 N N . GLY B 1 650 ? -13.078 -11.797 -6.695 1 92.5 650 GLY B N 1
ATOM 11681 C CA . GLY B 1 650 ? -11.844 -12.367 -6.191 1 92.5 650 GLY B CA 1
ATOM 11682 C C . GLY B 1 650 ? -11.016 -11.375 -5.391 1 92.5 650 GLY B C 1
ATOM 11683 O O . GLY B 1 650 ? -10.125 -11.773 -4.637 1 92.5 650 GLY B O 1
ATOM 11684 N N . VAL B 1 651 ? -11.188 -10.07 -5.516 1 95 651 VAL B N 1
ATOM 11685 C CA . VAL B 1 651 ? -10.43 -9.047 -4.797 1 95 651 VAL B CA 1
ATOM 11686 C C . VAL B 1 651 ? -10.812 -9.07 -3.318 1 95 651 VAL B C 1
ATOM 11688 O O . VAL B 1 651 ? -11.992 -8.969 -2.975 1 95 651 VAL B O 1
ATOM 11691 N N . PRO B 1 652 ? -9.836 -9.258 -2.475 1 95.56 652 PRO B N 1
ATOM 11692 C CA . PRO B 1 652 ? -10.148 -9.258 -1.045 1 95.56 652 PRO B CA 1
ATOM 11693 C C . PRO B 1 652 ? -10.469 -7.859 -0.515 1 95.56 652 PRO B C 1
ATOM 11695 O O . PRO B 1 652 ? -9.703 -6.914 -0.75 1 95.56 652 PRO B O 1
ATOM 11698 N N . ILE B 1 653 ? -11.57 -7.715 0.206 1 97.88 653 ILE B N 1
ATOM 11699 C CA . ILE B 1 653 ? -12.016 -6.422 0.708 1 97.88 653 ILE B CA 1
ATOM 11700 C C . ILE B 1 653 ? -12.484 -6.566 2.154 1 97.88 653 ILE B C 1
ATOM 11702 O O . ILE B 1 653 ? -13.258 -7.473 2.473 1 97.88 653 ILE B O 1
ATOM 11706 N N . TRP B 1 654 ? -11.945 -5.809 3.023 1 98 654 TRP B N 1
ATOM 11707 C CA . TRP B 1 654 ? -12.547 -5.609 4.336 1 98 654 TRP B CA 1
ATOM 11708 C C . TRP B 1 654 ? -13.609 -4.516 4.289 1 98 654 TRP B C 1
ATOM 11710 O O . TRP B 1 654 ? -13.281 -3.328 4.23 1 98 654 TRP B O 1
ATOM 11720 N N . ALA B 1 655 ? -14.883 -4.887 4.289 1 98.62 655 ALA B N 1
ATOM 11721 C CA . ALA B 1 655 ? -15.992 -3.949 4.125 1 98.62 655 ALA B CA 1
ATOM 11722 C C . ALA B 1 655 ? -16.578 -3.545 5.477 1 98.62 655 ALA B C 1
ATOM 11724 O O . ALA B 1 655 ? -16.812 -4.398 6.332 1 98.62 655 ALA B O 1
ATOM 11725 N N . PHE B 1 656 ? -16.766 -2.352 5.648 1 98.56 656 PHE B N 1
ATOM 11726 C CA . PHE B 1 656 ? -17.359 -1.783 6.855 1 98.56 656 PHE B CA 1
ATOM 11727 C C . PHE B 1 656 ? -18.625 -1.013 6.527 1 98.56 656 PHE B C 1
ATOM 11729 O O . PHE B 1 656 ? -18.578 0.038 5.887 1 98.56 656 PHE B O 1
ATOM 11736 N N . ARG B 1 657 ? -19.75 -1.601 6.949 1 98.19 657 ARG B N 1
ATOM 11737 C CA . ARG B 1 657 ? -21.016 -0.951 6.656 1 98.19 657 ARG B CA 1
ATOM 11738 C C . ARG B 1 657 ? -21.266 0.215 7.609 1 98.19 657 ARG B C 1
ATOM 11740 O O . ARG B 1 657 ? -21.844 0.035 8.68 1 98.19 657 ARG B O 1
ATOM 11747 N N . ILE B 1 658 ? -20.859 1.356 7.191 1 96.62 658 ILE B N 1
ATOM 11748 C CA . ILE B 1 658 ? -21 2.627 7.895 1 96.62 658 ILE B CA 1
ATOM 11749 C C . ILE B 1 658 ? -21.188 3.758 6.887 1 96.62 658 ILE B C 1
ATOM 11751 O O . ILE B 1 658 ? -21 3.559 5.684 1 96.62 658 ILE B O 1
ATOM 11755 N N . SER B 1 659 ? -21.719 4.898 7.293 1 95.56 659 SER B N 1
ATOM 11756 C CA . SER B 1 659 ? -21.953 5.969 6.324 1 95.56 659 SER B CA 1
ATOM 11757 C C . SER B 1 659 ? -21.797 7.34 6.973 1 95.56 659 SER B C 1
ATOM 11759 O O . SER B 1 659 ? -22.516 7.66 7.926 1 95.56 659 SER B O 1
ATOM 11761 N N . TYR B 1 660 ? -20.859 8.086 6.477 1 94.56 660 TYR B N 1
ATOM 11762 C CA . TYR B 1 660 ? -20.688 9.484 6.848 1 94.56 660 TYR B CA 1
ATOM 11763 C C . TYR B 1 660 ? -21.344 10.406 5.824 1 94.56 660 TYR B C 1
ATOM 11765 O O . TYR B 1 660 ? -21.312 11.633 5.969 1 94.56 660 TYR B O 1
ATOM 11773 N N . VAL B 1 661 ? -22 9.82 4.789 1 95.81 661 VAL B N 1
ATOM 11774 C CA . VAL B 1 661 ? -22.734 10.602 3.807 1 95.81 661 VAL B CA 1
ATOM 11775 C C . VAL B 1 661 ? -24.234 10.344 3.947 1 95.81 661 VAL B C 1
ATOM 11777 O O . VAL B 1 661 ? -25.047 10.844 3.156 1 95.81 661 VAL B O 1
ATOM 11780 N N . GLY B 1 662 ? -24.656 9.555 4.863 1 95.31 662 GLY B N 1
ATOM 11781 C CA . GLY B 1 662 ? -26.062 9.383 5.211 1 95.31 662 GLY B CA 1
ATOM 11782 C C . GLY B 1 662 ? -26.812 8.516 4.219 1 95.31 662 GLY B C 1
ATOM 11783 O O . GLY B 1 662 ? -28.031 8.633 4.086 1 95.31 662 GLY B O 1
ATOM 11784 N N . GLU B 1 663 ? -26.094 7.688 3.469 1 97.12 663 GLU B N 1
ATOM 11785 C CA . GLU B 1 663 ? -26.703 6.777 2.506 1 97.12 663 GLU B CA 1
ATOM 11786 C C . GLU B 1 663 ? -26.297 5.328 2.793 1 97.12 663 GLU B C 1
ATOM 11788 O O . GLU B 1 663 ? -25.344 5.074 3.516 1 97.12 663 GLU B O 1
ATOM 11793 N N . LEU B 1 664 ? -27.094 4.406 2.238 1 97.88 664 LEU B N 1
ATOM 11794 C CA . LEU B 1 664 ? -26.734 2.994 2.285 1 97.88 664 LEU B CA 1
ATOM 11795 C C . LEU B 1 664 ? -25.391 2.75 1.602 1 97.88 664 LEU B C 1
ATOM 11797 O O . LEU B 1 664 ? -25.125 3.309 0.537 1 97.88 664 LEU B O 1
ATOM 11801 N N . GLY B 1 665 ? -24.594 1.93 2.309 1 98 665 GLY B N 1
ATOM 11802 C CA . GLY B 1 665 ? -23.359 1.578 1.639 1 98 665 GLY B CA 1
ATOM 11803 C C . GLY B 1 665 ? -22.266 1.15 2.6 1 98 665 GLY B C 1
ATOM 11804 O O . GLY B 1 665 ? -22.547 0.713 3.717 1 98 665 GLY B O 1
ATOM 11805 N N . TRP B 1 666 ? -20.984 1.168 2.066 1 98.56 666 TRP B N 1
ATOM 11806 C CA . TRP B 1 666 ? -19.844 0.623 2.797 1 98.56 666 TRP B CA 1
ATOM 11807 C C . TRP B 1 666 ? -18.594 1.472 2.572 1 98.56 666 TRP B C 1
ATOM 11809 O O . TRP B 1 666 ? -18.469 2.119 1.533 1 98.56 666 TRP B O 1
ATOM 11819 N N . GLU B 1 667 ? -17.766 1.531 3.543 1 98.69 667 GLU B N 1
ATOM 11820 C CA . GLU B 1 667 ? -16.344 1.767 3.32 1 98.69 667 GLU B CA 1
ATOM 11821 C C . GLU B 1 667 ? -15.609 0.472 2.965 1 98.69 667 GLU B C 1
ATOM 11823 O O . GLU B 1 667 ? -15.656 -0.5 3.723 1 98.69 667 GLU B O 1
ATOM 11828 N N . LEU B 1 668 ? -14.984 0.486 1.854 1 98.81 668 LEU B N 1
ATOM 11829 C CA . LEU B 1 668 ? -14.289 -0.698 1.362 1 98.81 668 LEU B CA 1
ATOM 11830 C C . LEU B 1 668 ? -12.781 -0.542 1.505 1 98.81 668 LEU B C 1
ATOM 11832 O O . LEU B 1 668 ? -12.164 0.25 0.79 1 98.81 668 LEU B O 1
ATOM 11836 N N . TYR B 1 669 ? -12.188 -1.325 2.449 1 98.62 669 TYR B N 1
ATOM 11837 C CA . TYR B 1 669 ? -10.742 -1.307 2.684 1 98.62 669 TYR B CA 1
ATOM 11838 C C . TYR B 1 669 ? -10.062 -2.457 1.955 1 98.62 669 TYR B C 1
ATOM 11840 O O . TYR B 1 669 ? -10.539 -3.594 1.989 1 98.62 669 TYR B O 1
ATOM 11848 N N . LEU B 1 670 ? -8.984 -2.189 1.293 1 98 670 LEU B N 1
ATOM 11849 C CA . LEU B 1 670 ? -8.25 -3.232 0.584 1 98 670 LEU B CA 1
ATOM 11850 C C . LEU B 1 670 ? -6.789 -2.846 0.416 1 98 670 LEU B C 1
ATOM 11852 O O . LEU B 1 670 ? -6.441 -1.663 0.469 1 98 670 LEU B O 1
ATOM 11856 N N . PRO B 1 671 ? -5.855 -3.842 0.249 1 97 671 PRO B N 1
ATOM 11857 C CA . PRO B 1 671 ? -4.457 -3.514 -0.039 1 97 671 PRO B CA 1
ATOM 11858 C C . PRO B 1 671 ? -4.301 -2.654 -1.291 1 97 671 PRO B C 1
ATOM 11860 O O . PRO B 1 671 ? -5.035 -2.836 -2.266 1 97 671 PRO B O 1
ATOM 11863 N N . PHE B 1 672 ? -3.293 -1.755 -1.299 1 97.31 672 PHE B N 1
ATOM 11864 C CA . PHE B 1 672 ? -3.066 -0.787 -2.365 1 97.31 672 PHE B CA 1
ATOM 11865 C C . PHE B 1 672 ? -2.973 -1.482 -3.719 1 97.31 672 PHE B C 1
ATOM 11867 O O . PHE B 1 672 ? -3.477 -0.973 -4.723 1 97.31 672 PHE B O 1
ATOM 11874 N N . SER B 1 673 ? -2.412 -2.695 -3.715 1 97.44 673 SER B N 1
ATOM 11875 C CA . SER B 1 673 ? -2.1 -3.365 -4.973 1 97.44 673 SER B CA 1
ATOM 11876 C C . SER B 1 673 ? -3.369 -3.744 -5.727 1 97.44 673 SER B C 1
ATOM 11878 O O . SER B 1 673 ? -3.352 -3.881 -6.953 1 97.44 673 SER B O 1
ATOM 11880 N N . TYR B 1 674 ? -4.555 -3.85 -5.047 1 97.56 674 TYR B N 1
ATOM 11881 C CA . TYR B 1 674 ? -5.812 -4.258 -5.66 1 97.56 674 TYR B CA 1
ATOM 11882 C C . TYR B 1 674 ? -6.691 -3.051 -5.953 1 97.56 674 TYR B C 1
ATOM 11884 O O . TYR B 1 674 ? -7.766 -3.186 -6.551 1 97.56 674 TYR B O 1
ATOM 11892 N N . GLY B 1 675 ? -6.25 -1.905 -5.551 1 97.81 675 GLY B N 1
ATOM 11893 C CA . GLY B 1 675 ? -7.109 -0.731 -5.547 1 97.81 675 GLY B CA 1
ATOM 11894 C C . GLY B 1 675 ? -7.66 -0.388 -6.918 1 97.81 675 GLY B C 1
ATOM 11895 O O . GLY B 1 675 ? -8.867 -0.182 -7.078 1 97.81 675 GLY B O 1
ATOM 11896 N N . LEU B 1 676 ? -6.816 -0.304 -7.945 1 97.62 676 LEU B N 1
ATOM 11897 C CA . LEU B 1 676 ? -7.242 0.071 -9.289 1 97.62 676 LEU B CA 1
ATOM 11898 C C . LEU B 1 676 ? -8.25 -0.932 -9.836 1 97.62 676 LEU B C 1
ATOM 11900 O O . LEU B 1 676 ? -9.164 -0.56 -10.586 1 97.62 676 LEU B O 1
ATOM 11904 N N . THR B 1 677 ? -8.039 -2.199 -9.469 1 97.44 677 THR B N 1
ATOM 11905 C CA . THR B 1 677 ? -8.953 -3.24 -9.922 1 97.44 677 THR B CA 1
ATOM 11906 C C . THR B 1 677 ? -10.359 -2.994 -9.391 1 97.44 677 THR B C 1
ATOM 11908 O O . THR B 1 677 ? -11.336 -3.045 -10.148 1 97.44 677 THR B O 1
ATOM 11911 N N . LEU B 1 678 ? -10.469 -2.713 -8.133 1 98.19 678 LEU B N 1
ATOM 11912 C CA . LEU B 1 678 ? -11.781 -2.445 -7.559 1 98.19 678 LEU B CA 1
ATOM 11913 C C . LEU B 1 678 ? -12.422 -1.223 -8.211 1 98.19 678 LEU B C 1
ATOM 11915 O O . LEU B 1 678 ? -13.609 -1.244 -8.547 1 98.19 678 LEU B O 1
ATOM 11919 N N . TRP B 1 679 ? -11.648 -0.129 -8.328 1 98.56 679 TRP B N 1
ATOM 11920 C CA . TRP B 1 679 ? -12.18 1.079 -8.953 1 98.56 679 TRP B CA 1
ATOM 11921 C C . TRP B 1 679 ? -12.75 0.772 -10.336 1 98.56 679 TRP B C 1
ATOM 11923 O O . TRP B 1 679 ? -13.867 1.191 -10.656 1 98.56 679 TRP B O 1
ATOM 11933 N N . ASP B 1 680 ? -12.008 0.09 -11.172 1 98.12 680 ASP B N 1
ATOM 11934 C CA . ASP B 1 680 ? -12.414 -0.196 -12.547 1 98.12 680 ASP B CA 1
ATOM 11935 C C . ASP B 1 680 ? -13.68 -1.045 -12.586 1 98.12 680 ASP B C 1
ATOM 11937 O O . ASP B 1 680 ? -14.57 -0.8 -13.398 1 98.12 680 ASP B O 1
ATOM 11941 N N . LEU B 1 681 ? -13.766 -2.057 -11.711 1 97.88 681 LEU B N 1
ATOM 11942 C CA . LEU B 1 681 ? -14.945 -2.908 -11.648 1 97.88 681 LEU B CA 1
ATOM 11943 C C . LEU B 1 681 ? -16.188 -2.084 -11.336 1 97.88 681 LEU B C 1
ATOM 11945 O O . LEU B 1 681 ? -17.219 -2.244 -11.984 1 97.88 681 LEU B O 1
ATOM 11949 N N . LEU B 1 682 ? -16.094 -1.204 -10.383 1 98.69 682 LEU B N 1
ATOM 11950 C CA . LEU B 1 682 ? -17.219 -0.384 -9.977 1 98.69 682 LEU B CA 1
ATOM 11951 C C . LEU B 1 682 ? -17.562 0.648 -11.047 1 98.69 682 LEU B C 1
ATOM 11953 O O . LEU B 1 682 ? -18.734 0.876 -11.352 1 98.69 682 LEU B O 1
ATOM 11957 N N . PHE B 1 683 ? -16.516 1.266 -11.602 1 98.62 683 PHE B N 1
ATOM 11958 C CA . PHE B 1 683 ? -16.719 2.271 -12.641 1 98.62 683 PHE B CA 1
ATOM 11959 C C . PHE B 1 683 ? -17.438 1.673 -13.844 1 98.62 683 PHE B C 1
ATOM 11961 O O . PHE B 1 683 ? -18.328 2.305 -14.414 1 98.62 683 PHE B O 1
ATOM 11968 N N . GLU B 1 684 ? -17.078 0.474 -14.188 1 97.5 684 GLU B N 1
ATOM 11969 C CA . GLU B 1 684 ? -17.672 -0.212 -15.328 1 97.5 684 GLU B CA 1
ATOM 11970 C C . GLU B 1 684 ? -19.141 -0.516 -15.07 1 97.5 684 GLU B C 1
ATOM 11972 O O . GLU B 1 684 ? -19.938 -0.649 -16.016 1 97.5 684 GLU B O 1
ATOM 11977 N N . GLN B 1 685 ? -19.562 -0.64 -13.797 1 97.44 685 GLN B N 1
ATOM 11978 C CA . GLN B 1 685 ? -20.953 -0.859 -13.438 1 97.44 685 GLN B CA 1
ATOM 11979 C C . GLN B 1 685 ? -21.75 0.44 -13.508 1 97.44 685 GLN B C 1
ATOM 11981 O O . GLN B 1 685 ? -22.969 0.445 -13.281 1 97.44 685 GLN B O 1
ATOM 11986 N N . GLY B 1 686 ? -21.094 1.525 -13.766 1 97.44 686 GLY B N 1
ATOM 11987 C CA . GLY B 1 686 ? -21.766 2.805 -13.891 1 97.44 686 GLY B CA 1
ATOM 11988 C C . GLY B 1 686 ? -21.766 3.611 -12.609 1 97.44 686 GLY B C 1
ATOM 11989 O O . GLY B 1 686 ? -22.516 4.582 -12.477 1 97.44 686 GLY B O 1
ATOM 11990 N N . VAL B 1 687 ? -20.938 3.252 -11.625 1 98.75 687 VAL B N 1
ATOM 11991 C CA . VAL B 1 687 ? -20.859 3.996 -10.367 1 98.75 687 VAL B CA 1
ATOM 11992 C C . VAL B 1 687 ? -20.266 5.379 -10.617 1 98.75 687 VAL B C 1
ATOM 11994 O O . VAL B 1 687 ? -19.234 5.5 -11.281 1 98.75 687 VAL B O 1
ATOM 11997 N N . THR B 1 688 ? -20.844 6.41 -10.094 1 98.75 688 THR B N 1
ATOM 11998 C CA . THR B 1 688 ? -20.375 7.777 -10.297 1 98.75 688 THR B CA 1
ATOM 11999 C C . THR B 1 688 ? -19.219 8.102 -9.344 1 98.75 688 THR B C 1
ATOM 12001 O O . THR B 1 688 ? -19.375 8.039 -8.125 1 98.75 688 THR B O 1
ATOM 12004 N N . PRO B 1 689 ? -17.984 8.383 -9.883 1 98.81 689 PRO B N 1
ATOM 12005 C CA . PRO B 1 689 ? -16.984 8.961 -8.984 1 98.81 689 PRO B CA 1
ATOM 12006 C C . PRO B 1 689 ? -17.422 10.297 -8.391 1 98.81 689 PRO B C 1
ATOM 12008 O O . PRO B 1 689 ? -17.875 11.18 -9.117 1 98.81 689 PRO B O 1
ATOM 12011 N N . VAL B 1 690 ? -17.344 10.445 -7.129 1 98.88 690 VAL B N 1
ATOM 12012 C CA . VAL B 1 690 ? -17.781 11.633 -6.398 1 98.88 690 VAL B CA 1
ATOM 12013 C C . VAL B 1 690 ? -16.609 12.219 -5.617 1 98.88 690 VAL B C 1
ATOM 12015 O O . VAL B 1 690 ? -15.844 11.477 -4.984 1 98.88 690 VAL B O 1
ATOM 12018 N N . GLY B 1 691 ? -16.422 13.539 -5.75 1 98.56 691 GLY B N 1
ATOM 12019 C CA . GLY B 1 691 ? -15.336 14.18 -5.023 1 98.56 691 GLY B CA 1
ATOM 12020 C C . GLY B 1 691 ? -15.555 14.211 -3.521 1 98.56 691 GLY B C 1
ATOM 12021 O O . GLY B 1 691 ? -16.703 14.109 -3.057 1 98.56 691 GLY B O 1
ATOM 12022 N N . ILE B 1 692 ? -14.523 14.406 -2.793 1 97.88 692 ILE B N 1
ATOM 12023 C CA . ILE B 1 692 ? -14.539 14.367 -1.335 1 97.88 692 ILE B CA 1
ATOM 12024 C C . ILE B 1 692 ? -15.312 15.562 -0.793 1 97.88 692 ILE B C 1
ATOM 12026 O O . ILE B 1 692 ? -15.703 15.586 0.378 1 97.88 692 ILE B O 1
ATOM 12030 N N . GLU B 1 693 ? -15.609 16.609 -1.63 1 97.44 693 GLU B N 1
ATOM 12031 C CA . GLU B 1 693 ? -16.406 17.766 -1.23 1 97.44 693 GLU B CA 1
ATOM 12032 C C . GLU B 1 693 ? -17.75 17.328 -0.644 1 97.44 693 GLU B C 1
ATOM 12034 O O . GLU B 1 693 ? -18.219 17.906 0.34 1 97.44 693 GLU B O 1
ATOM 12039 N N . THR B 1 694 ? -18.328 16.328 -1.208 1 97.88 694 THR B N 1
ATOM 12040 C CA . THR B 1 694 ? -19.609 15.812 -0.752 1 97.88 694 THR B CA 1
ATOM 12041 C C . THR B 1 694 ? -19.469 15.18 0.634 1 97.88 694 THR B C 1
ATOM 12043 O O . THR B 1 694 ? -20.281 15.461 1.525 1 97.88 694 THR B O 1
ATOM 12046 N N . TYR B 1 695 ? -18.5 14.438 0.824 1 97.19 695 TYR B N 1
ATOM 12047 C CA . TYR B 1 695 ? -18.234 13.703 2.057 1 97.19 695 TYR B CA 1
ATOM 12048 C C . TYR B 1 695 ? -17.812 14.648 3.178 1 97.19 695 TYR B C 1
ATOM 12050 O O . TYR B 1 695 ? -18.344 14.57 4.289 1 97.19 695 TYR B O 1
ATOM 12058 N N . ALA B 1 696 ? -16.938 15.547 2.877 1 94.12 696 ALA B N 1
ATOM 12059 C CA . ALA B 1 696 ? -16.266 16.344 3.902 1 94.12 696 ALA B CA 1
ATOM 12060 C C . ALA B 1 696 ? -17.094 17.562 4.281 1 94.12 696 ALA B C 1
ATOM 12062 O O . ALA B 1 696 ? -16.922 18.125 5.367 1 94.12 696 ALA B O 1
ATOM 12063 N N . ASN B 1 697 ? -18.062 17.953 3.381 1 95.69 697 ASN B N 1
ATOM 12064 C CA . ASN B 1 697 ? -18.703 19.234 3.654 1 95.69 697 ASN B CA 1
ATOM 12065 C C . ASN B 1 697 ? -20.219 19.156 3.465 1 95.69 697 ASN B C 1
ATOM 12067 O O . ASN B 1 697 ? -20.969 19.031 4.438 1 95.69 697 ASN B O 1
ATOM 12071 N N . SER B 1 698 ? -20.672 19.062 2.219 1 97.31 698 SER B N 1
ATOM 12072 C CA . SER B 1 698 ? -22.094 19.297 1.947 1 97.31 698 SER B CA 1
ATOM 12073 C C . SER B 1 698 ? -22.953 18.234 2.617 1 97.31 698 SER B C 1
ATOM 12075 O O . SER B 1 698 ? -23.859 18.562 3.393 1 97.31 698 SER B O 1
ATOM 12077 N N . ARG B 1 699 ? -22.625 17 2.348 1 97.56 699 ARG B N 1
ATOM 12078 C CA . ARG B 1 699 ? -23.484 15.953 2.918 1 97.56 699 ARG B CA 1
ATOM 12079 C C . ARG B 1 699 ? -23.312 15.883 4.43 1 97.56 699 ARG B C 1
ATOM 12081 O O . ARG B 1 699 ? -24.281 15.648 5.16 1 97.56 699 ARG B O 1
ATOM 12088 N N . ARG B 1 700 ? -22.141 16.016 4.906 1 95.56 700 ARG B N 1
ATOM 12089 C CA . ARG B 1 700 ? -21.875 16.016 6.344 1 95.56 700 ARG B CA 1
ATOM 12090 C C . ARG B 1 700 ? -22.75 17.031 7.055 1 95.56 700 ARG B C 1
ATOM 12092 O O . ARG B 1 700 ? -23.359 16.734 8.086 1 95.56 700 ARG B O 1
ATOM 12099 N N . LEU B 1 701 ? -22.891 18.188 6.48 1 97.5 701 LEU B N 1
ATOM 12100 C CA . LEU B 1 701 ? -23.641 19.25 7.113 1 97.5 701 LEU B CA 1
ATOM 12101 C C . LEU B 1 701 ? -25.141 19 6.984 1 97.5 701 LEU B C 1
ATOM 12103 O O . LEU B 1 701 ? -25.906 19.312 7.898 1 97.5 701 LEU B O 1
ATOM 12107 N N . GLU B 1 702 ? -25.562 18.453 5.824 1 98.19 702 GLU B N 1
ATOM 12108 C CA . GLU B 1 702 ? -26.969 18.078 5.703 1 98.19 702 GLU B CA 1
ATOM 12109 C C . GLU B 1 702 ? -27.375 17.094 6.793 1 98.19 702 GLU B C 1
ATOM 12111 O O . GLU B 1 702 ? -28.516 17.109 7.266 1 98.19 702 GLU B O 1
ATOM 12116 N N . LYS B 1 703 ? -26.406 16.281 7.207 1 97.06 703 LYS B N 1
ATOM 12117 C CA . LYS B 1 703 ? -26.656 15.258 8.219 1 97.06 703 LYS B CA 1
ATOM 12118 C C . LYS B 1 703 ? -26.266 15.75 9.609 1 97.06 703 LYS B C 1
ATOM 12120 O O . LYS B 1 703 ? -26.344 15 10.586 1 97.06 703 LYS B O 1
ATOM 12125 N N . SER B 1 704 ? -25.844 17.016 9.742 1 96.62 704 SER B N 1
ATOM 12126 C CA . SER B 1 704 ? -25.422 17.656 10.992 1 96.62 704 SER B CA 1
ATOM 12127 C C . SER B 1 704 ? -24.328 16.844 11.68 1 96.62 704 SER B C 1
ATOM 12129 O O . SER B 1 704 ? -24.312 16.734 12.906 1 96.62 704 SER B O 1
ATOM 12131 N N . LEU B 1 705 ? -23.516 16.219 10.867 1 95.56 705 LEU B N 1
ATOM 12132 C CA . LEU B 1 705 ? -22.391 15.469 11.414 1 95.56 705 LEU B CA 1
ATOM 12133 C C . LEU B 1 705 ? -21.219 16.391 11.758 1 95.56 705 LEU B C 1
ATOM 12135 O O . LEU B 1 705 ? -21 17.391 11.07 1 95.56 705 LEU B O 1
ATOM 12139 N N . ARG B 1 706 ? -20.547 16.094 12.836 1 96.25 706 ARG B N 1
ATOM 12140 C CA . ARG B 1 706 ? -19.484 16.953 13.383 1 96.25 706 ARG B CA 1
ATOM 12141 C C . ARG B 1 706 ? -18.125 16.578 12.812 1 96.25 706 ARG B C 1
ATOM 12143 O O . ARG B 1 706 ? -17.922 15.438 12.391 1 96.25 706 ARG B O 1
ATOM 12150 N N . LEU B 1 707 ? -17.281 17.531 12.734 1 96 707 LEU B N 1
ATOM 12151 C CA . LEU B 1 707 ? -15.914 17.344 12.266 1 96 707 LEU B CA 1
ATOM 12152 C C . LEU B 1 707 ? -14.914 17.672 13.367 1 96 707 LEU B C 1
ATOM 12154 O O . LEU B 1 707 ? -15 18.719 14.008 1 96 707 LEU B O 1
ATOM 12158 N N . GLN B 1 708 ? -13.953 16.766 13.609 1 96.06 708 GLN B N 1
ATOM 12159 C CA . GLN B 1 708 ? -12.875 16.969 14.578 1 96.06 708 GLN B CA 1
ATOM 12160 C C . GLN B 1 708 ? -12 18.156 14.18 1 96.06 708 GLN B C 1
ATOM 12162 O O . GLN B 1 708 ? -11.695 18.344 13 1 96.06 708 GLN B O 1
ATOM 12167 N N . ASN B 1 709 ? -11.523 18.984 15.156 1 95 709 ASN B N 1
ATOM 12168 C CA . ASN B 1 709 ? -10.664 20.141 15 1 95 709 ASN B CA 1
ATOM 12169 C C . ASN B 1 709 ? -11.453 21.359 14.508 1 95 709 ASN B C 1
ATOM 12171 O O . ASN B 1 709 ? -10.883 22.438 14.297 1 95 709 ASN B O 1
ATOM 12175 N N . VAL B 1 710 ? -12.805 21.125 14.273 1 95.69 710 VAL B N 1
ATOM 12176 C CA . VAL B 1 710 ? -13.648 22.219 13.812 1 95.69 710 VAL B CA 1
ATOM 12177 C C . VAL B 1 710 ? -14.844 22.375 14.75 1 95.69 710 VAL B C 1
ATOM 12179 O O . VAL B 1 710 ? -14.891 23.297 15.562 1 95.69 710 VAL B O 1
ATOM 12182 N N . ASP B 1 711 ? -15.656 21.312 14.789 1 97.44 711 ASP B N 1
ATOM 12183 C CA . ASP B 1 711 ? -16.844 21.312 15.641 1 97.44 711 ASP B CA 1
ATOM 12184 C C . ASP B 1 711 ? -16.547 20.672 17 1 97.44 711 ASP B C 1
ATOM 12186 O O . ASP B 1 711 ? -17.203 20.984 17.984 1 97.44 711 ASP B O 1
ATOM 12190 N N . LEU B 1 712 ? -15.625 19.75 16.938 1 97.75 712 LEU B N 1
ATOM 12191 C CA . LEU B 1 712 ? -15.242 19.047 18.156 1 97.75 712 LEU B CA 1
ATOM 12192 C C . LEU B 1 712 ? -13.883 19.531 18.672 1 97.75 712 LEU B C 1
ATOM 12194 O O . LEU B 1 712 ? -12.859 19.328 18.016 1 97.75 712 LEU B O 1
ATOM 12198 N N . LEU B 1 713 ? -13.906 20.156 19.766 1 97.44 713 LEU B N 1
ATOM 12199 C CA . LEU B 1 713 ? -12.75 20.75 20.422 1 97.44 713 LEU B CA 1
ATOM 12200 C C . LEU B 1 713 ? -12.711 20.375 21.891 1 97.44 713 LEU B C 1
ATOM 12202 O O . LEU B 1 713 ? -13.75 20.062 22.484 1 97.44 713 LEU B O 1
ATOM 12206 N N . THR B 1 714 ? -11.57 20.453 22.484 1 97.12 714 THR B N 1
ATOM 12207 C CA . THR B 1 714 ? -11.43 20.094 23.891 1 97.12 714 THR B CA 1
ATOM 12208 C C . THR B 1 714 ? -12.133 21.125 24.781 1 97.12 714 THR B C 1
ATOM 12210 O O . THR B 1 714 ? -12.391 20.859 25.953 1 97.12 714 THR B O 1
ATOM 12213 N N . GLU B 1 715 ? -12.469 22.25 24.219 1 96.62 715 GLU B N 1
ATOM 12214 C CA . GLU B 1 715 ? -13.156 23.297 24.953 1 96.62 715 GLU B CA 1
ATOM 12215 C C . GLU B 1 715 ? -14.609 22.922 25.234 1 96.62 715 GLU B C 1
ATOM 12217 O O . GLU B 1 715 ? -15.258 23.531 26.094 1 96.62 715 GLU B O 1
ATOM 12222 N N . TYR B 1 716 ? -15.125 22.031 24.469 1 97.69 716 TYR B N 1
ATOM 12223 C CA . TYR B 1 716 ? -16.516 21.641 24.594 1 97.69 716 TYR B CA 1
ATOM 12224 C C . TYR B 1 716 ? -16.641 20.172 24.984 1 97.69 716 TYR B C 1
ATOM 12226 O O . TYR B 1 716 ? -15.727 19.375 24.734 1 97.69 716 TYR B O 1
ATOM 12234 N N . ASN B 1 717 ? -17.719 19.875 25.719 1 97.56 717 ASN B N 1
ATOM 12235 C CA . ASN B 1 717 ? -17.922 18.484 26.141 1 97.56 717 ASN B CA 1
ATOM 12236 C C . ASN B 1 717 ? -18.906 17.766 25.234 1 97.56 717 ASN B C 1
ATOM 12238 O O . ASN B 1 717 ? -19.469 18.359 24.312 1 97.56 717 ASN B O 1
ATOM 12242 N N . LEU B 1 718 ? -19.094 16.516 25.438 1 97.81 718 LEU B N 1
ATOM 12243 C CA . LEU B 1 718 ? -19.891 15.664 24.547 1 97.81 718 LEU B CA 1
ATOM 12244 C C . LEU B 1 718 ? -21.359 16.031 24.609 1 97.81 718 LEU B C 1
ATOM 12246 O O . LEU B 1 718 ? -22.078 15.898 23.609 1 97.81 718 LEU B O 1
ATOM 12250 N N . VAL B 1 719 ? -21.859 16.469 25.766 1 97.88 719 VAL B N 1
ATOM 12251 C CA . VAL B 1 719 ? -23.25 16.844 25.906 1 97.88 719 VAL B CA 1
ATOM 12252 C C . VAL B 1 719 ? -23.516 18.125 25.109 1 97.88 719 VAL B C 1
ATOM 12254 O O . VAL B 1 719 ? -24.516 18.219 24.391 1 97.88 719 VAL B O 1
ATOM 12257 N N . GLU B 1 720 ? -22.625 19.062 25.203 1 98.38 720 GLU B N 1
ATOM 12258 C CA . GLU B 1 720 ? -22.734 20.297 24.422 1 98.38 720 GLU B CA 1
ATOM 12259 C C . GLU B 1 720 ? -22.75 20 22.938 1 98.38 720 GLU B C 1
ATOM 12261 O O . GLU B 1 720 ? -23.453 20.656 22.172 1 98.38 720 GLU B O 1
ATOM 12266 N N . ALA B 1 721 ? -21.984 19.031 22.516 1 97.94 721 ALA B N 1
ATOM 12267 C CA . ALA B 1 721 ? -21.844 18.688 21.109 1 97.94 721 ALA B CA 1
ATOM 12268 C C . ALA B 1 721 ? -22.984 17.797 20.641 1 97.94 721 ALA B C 1
ATOM 12270 O O . ALA B 1 721 ? -23.094 17.484 19.453 1 97.94 721 ALA B O 1
ATOM 12271 N N . GLY B 1 722 ? -23.844 17.406 21.531 1 96.75 722 GLY B N 1
ATOM 12272 C CA . GLY B 1 722 ? -24.969 16.531 21.188 1 96.75 722 GLY B CA 1
ATOM 12273 C C . GLY B 1 722 ? -24.562 15.102 20.922 1 96.75 722 GLY B C 1
ATOM 12274 O O . GLY B 1 722 ? -25.188 14.406 20.125 1 96.75 722 GLY B O 1
ATOM 12275 N N . LEU B 1 723 ? -23.438 14.625 21.531 1 96.69 723 LEU B N 1
ATOM 12276 C CA . LEU B 1 723 ? -22.891 13.32 21.219 1 96.69 723 LEU B CA 1
ATOM 12277 C C . LEU B 1 723 ? -22.812 12.438 22.453 1 96.69 723 LEU B C 1
ATOM 12279 O O . LEU B 1 723 ? -22.141 11.406 22.453 1 96.69 723 LEU B O 1
ATOM 12283 N N . GLU B 1 724 ? -23.406 12.844 23.562 1 95.25 724 GLU B N 1
ATOM 12284 C CA . GLU B 1 724 ? -23.422 12.023 24.766 1 95.25 724 GLU B CA 1
ATOM 12285 C C . GLU B 1 724 ? -24.125 10.688 24.516 1 95.25 724 GLU B C 1
ATOM 12287 O O . GLU B 1 724 ? -25.109 10.633 23.781 1 95.25 724 GLU B O 1
ATOM 12292 N N . ARG B 1 725 ? -23.547 9.719 25.078 1 91.94 725 ARG B N 1
ATOM 12293 C CA . ARG B 1 725 ? -24.188 8.406 25 1 91.94 725 ARG B CA 1
ATOM 12294 C C . ARG B 1 725 ? -25.359 8.305 25.953 1 91.94 725 ARG B C 1
ATOM 12296 O O . ARG B 1 725 ? -25.391 8.977 27 1 91.94 725 ARG B O 1
ATOM 12303 N N . PRO B 1 726 ? -26.297 7.438 25.625 1 92.81 726 PRO B N 1
ATOM 12304 C CA . PRO B 1 726 ? -27.438 7.285 26.547 1 92.81 726 PRO B CA 1
ATOM 12305 C C . PRO B 1 726 ? -27 6.77 27.922 1 92.81 726 PRO B C 1
ATOM 12307 O O . PRO B 1 726 ? -27.531 7.219 28.938 1 92.81 726 PRO B O 1
ATOM 12310 N N . LYS B 1 727 ? -26.062 5.824 27.906 1 94.62 727 LYS B N 1
ATOM 12311 C CA . LYS B 1 727 ? -25.531 5.27 29.141 1 94.62 727 LYS B CA 1
ATOM 12312 C C . LYS B 1 727 ? -24.016 5.367 29.188 1 94.62 727 LYS B C 1
ATOM 12314 O O . LYS B 1 727 ? -23.359 5.391 28.141 1 94.62 727 LYS B O 1
ATOM 12319 N N . VAL B 1 728 ? -23.578 5.535 30.359 1 97.06 728 VAL B N 1
ATOM 12320 C CA . VAL B 1 728 ? -22.125 5.523 30.578 1 97.06 728 VAL B CA 1
ATOM 12321 C C . VAL B 1 728 ? -21.688 4.125 30.984 1 97.06 728 VAL B C 1
ATOM 12323 O O . VAL B 1 728 ? -22.234 3.537 31.922 1 97.06 728 VAL B O 1
ATOM 12326 N N . LYS B 1 729 ? -20.719 3.578 30.328 1 95.44 729 LYS B N 1
ATOM 12327 C CA . LYS B 1 729 ? -20.25 2.234 30.656 1 95.44 729 LYS B CA 1
ATOM 12328 C C . LYS B 1 729 ? -19.641 2.188 32.062 1 95.44 729 LYS B C 1
ATOM 12330 O O . LYS B 1 729 ? -19.078 3.174 32.531 1 95.44 729 LYS B O 1
ATOM 12335 N N . PRO B 1 730 ? -19.688 1.02 32.688 1 94.25 730 PRO B N 1
ATOM 12336 C CA . PRO B 1 730 ? -19.188 0.906 34.062 1 94.25 730 PRO B CA 1
ATOM 12337 C C . PRO B 1 730 ? -17.656 0.958 34.125 1 94.25 730 PRO B C 1
ATOM 12339 O O . PRO B 1 730 ? -17.109 1.508 35.094 1 94.25 730 PRO B O 1
ATOM 12342 N N . VAL B 1 731 ? -17 0.483 33.188 1 94.25 731 VAL B N 1
ATOM 12343 C CA . VAL B 1 731 ? -15.539 0.42 33.188 1 94.25 731 VAL B CA 1
ATOM 12344 C C . VAL B 1 731 ? -14.961 1.832 33.156 1 94.25 731 VAL B C 1
ATOM 12346 O O . VAL B 1 731 ? -15.523 2.725 32.5 1 94.25 731 VAL B O 1
ATOM 12349 N N . GLU B 1 732 ? -13.875 1.989 33.875 1 96.12 732 GLU B N 1
ATOM 12350 C CA . GLU B 1 732 ? -13.203 3.285 33.938 1 96.12 732 GLU B CA 1
ATOM 12351 C C . GLU B 1 732 ? -12.641 3.688 32.594 1 96.12 732 GLU B C 1
ATOM 12353 O O . GLU B 1 732 ? -12.188 2.836 31.812 1 96.12 732 GLU B O 1
ATOM 12358 N N . PHE B 1 733 ? -12.695 4.957 32.25 1 97.75 733 PHE B N 1
ATOM 12359 C CA . PHE B 1 733 ? -12.031 5.504 31.078 1 97.75 733 PHE B CA 1
ATOM 12360 C C . PHE B 1 733 ? -11.492 6.898 31.359 1 97.75 733 PHE B C 1
ATOM 12362 O O . PHE B 1 733 ? -11.875 7.531 32.344 1 97.75 733 PHE B O 1
ATOM 12369 N N . HIS B 1 734 ? -10.586 7.312 30.562 1 98.06 734 HIS B N 1
ATOM 12370 C CA . HIS B 1 734 ? -9.922 8.594 30.781 1 98.06 734 HIS B CA 1
ATOM 12371 C C . HIS B 1 734 ? -10.914 9.75 30.656 1 98.06 734 HIS B C 1
ATOM 12373 O O . HIS B 1 734 ? -11.617 9.875 29.656 1 98.06 734 HIS B O 1
ATOM 12379 N N . GLY B 1 735 ? -11.039 10.656 31.672 1 97.69 735 GLY B N 1
ATOM 12380 C CA . GLY B 1 735 ? -11.93 11.797 31.703 1 97.69 735 GLY B CA 1
ATOM 12381 C C . GLY B 1 735 ? -13.32 11.461 32.219 1 97.69 735 GLY B C 1
ATOM 12382 O O . GLY B 1 735 ? -14.227 12.297 32.156 1 97.69 735 GLY B O 1
ATOM 12383 N N . LYS B 1 736 ? -13.547 10.305 32.75 1 98.12 736 LYS B N 1
ATOM 12384 C CA . LYS B 1 736 ? -14.875 9.82 33.156 1 98.12 736 LYS B CA 1
ATOM 12385 C C . LYS B 1 736 ? -15.484 10.695 34.219 1 98.12 736 LYS B C 1
ATOM 12387 O O . LYS B 1 736 ? -16.672 11.047 34.156 1 98.12 736 LYS B O 1
ATOM 12392 N N . ALA B 1 737 ? -14.766 11.031 35.25 1 98 737 ALA B N 1
ATOM 12393 C CA . ALA B 1 737 ? -15.289 11.836 36.344 1 98 737 ALA B CA 1
ATOM 12394 C C . ALA B 1 737 ? -15.828 13.172 35.844 1 98 737 ALA B C 1
ATOM 12396 O O . ALA B 1 737 ? -16.922 13.594 36.25 1 98 737 ALA B O 1
ATOM 12397 N N . ALA B 1 738 ? -15.039 13.812 35.062 1 97.88 738 ALA B N 1
ATOM 12398 C CA . ALA B 1 738 ? -15.477 15.086 34.469 1 97.88 738 ALA B CA 1
ATOM 12399 C C . ALA B 1 738 ? -16.719 14.898 33.594 1 97.88 738 ALA B C 1
ATOM 12401 O O . ALA B 1 738 ? -17.641 15.711 33.656 1 97.88 738 ALA B O 1
ATOM 12402 N N . TYR B 1 739 ? -16.781 13.883 32.812 1 97.69 739 TYR B N 1
ATOM 12403 C CA . TYR B 1 739 ? -17.906 13.586 31.938 1 97.69 739 TYR B CA 1
ATOM 12404 C C . TYR B 1 739 ? -19.188 13.375 32.719 1 97.69 739 TYR B C 1
ATOM 12406 O O . TYR B 1 739 ? -20.25 13.891 32.344 1 97.69 739 TYR B O 1
ATOM 12414 N N . LEU B 1 740 ? -19.062 12.602 33.781 1 97.94 740 LEU B N 1
ATOM 12415 C CA . LEU B 1 740 ? -20.219 12.344 34.625 1 97.94 740 LEU B CA 1
ATOM 12416 C C . LEU B 1 740 ? -20.75 13.633 35.219 1 97.94 740 LEU B C 1
ATOM 12418 O O . LEU B 1 740 ? -21.953 13.859 35.281 1 97.94 740 LEU B O 1
ATOM 12422 N N . ALA B 1 741 ? -19.844 14.453 35.688 1 97.94 741 ALA B N 1
ATOM 12423 C CA . ALA B 1 741 ? -20.25 15.742 36.25 1 97.94 741 ALA B CA 1
ATOM 12424 C C . ALA B 1 741 ? -20.938 16.609 35.188 1 97.94 741 ALA B C 1
ATOM 12426 O O . ALA B 1 741 ? -21.922 17.297 35.5 1 97.94 741 ALA B O 1
ATOM 12427 N N . GLN B 1 742 ? -20.469 16.641 34.031 1 97.75 742 GLN B N 1
ATOM 12428 C CA . GLN B 1 742 ? -21.047 17.406 32.938 1 97.75 742 GLN B CA 1
ATOM 12429 C C . GLN B 1 742 ? -22.453 16.906 32.594 1 97.75 742 GLN B C 1
ATOM 12431 O O . GLN B 1 742 ? -23.344 17.703 32.344 1 97.75 742 GLN B O 1
ATOM 12436 N N . ARG B 1 743 ? -22.625 15.641 32.562 1 96.81 743 ARG B N 1
ATOM 12437 C CA . ARG B 1 743 ? -23.906 15.023 32.25 1 96.81 743 ARG B CA 1
ATOM 12438 C C . ARG B 1 743 ? -24.969 15.375 33.312 1 96.81 743 ARG B C 1
ATOM 12440 O O . ARG B 1 743 ? -26.156 15.445 33 1 96.81 743 ARG B O 1
ATOM 12447 N N . GLU B 1 744 ? -24.562 15.578 34.469 1 96.25 744 GLU B N 1
ATOM 12448 C CA . GLU B 1 744 ? -25.484 15.82 35.562 1 96.25 744 GLU B CA 1
ATOM 12449 C C . GLU B 1 744 ? -25.953 17.266 35.594 1 96.25 744 GLU B C 1
ATOM 12451 O O . GLU B 1 744 ? -26.938 17.609 36.281 1 96.25 744 GLU B O 1
ATOM 12456 N N . ARG B 1 745 ? -25.328 18.047 34.844 1 96.19 745 ARG B N 1
ATOM 12457 C CA . ARG B 1 745 ? -25.781 19.438 34.781 1 96.19 745 ARG B CA 1
ATOM 12458 C C . ARG B 1 745 ? -27.203 19.531 34.281 1 96.19 745 ARG B C 1
ATOM 12460 O O . ARG B 1 745 ? -27.594 18.797 33.344 1 96.19 745 ARG B O 1
ATOM 12467 N N . HIS B 1 746 ? -28 20.391 34.906 1 93.94 746 HIS B N 1
ATOM 12468 C CA . HIS B 1 746 ? -29.359 20.609 34.469 1 93.94 746 HIS B CA 1
ATOM 12469 C C . HIS B 1 746 ? -29.375 21.172 33.031 1 93.94 746 HIS B C 1
ATOM 12471 O O . HIS B 1 746 ? -30.266 20.844 32.25 1 93.94 746 HIS B O 1
ATOM 12477 N N . GLN B 1 747 ? -28.5 22.047 32.844 1 94.56 747 GLN B N 1
ATOM 12478 C CA . GLN B 1 747 ? -28.312 22.641 31.516 1 94.56 747 GLN B CA 1
ATOM 12479 C C . GLN B 1 747 ? -26.844 22.922 31.234 1 94.56 747 GLN B C 1
ATOM 12481 O O . GLN B 1 747 ? -26.078 23.234 32.156 1 94.56 747 GLN B O 1
ATOM 12486 N N . GLN B 1 748 ? -26.531 22.75 29.984 1 97.44 748 GLN B N 1
ATOM 12487 C CA . GLN B 1 748 ? -25.156 23.078 29.609 1 97.44 748 GLN B CA 1
ATOM 12488 C C . GLN B 1 748 ? -25.016 24.562 29.328 1 97.44 748 GLN B C 1
ATOM 12490 O O . GLN B 1 748 ? -25.984 25.25 29.031 1 97.44 748 GLN B O 1
ATOM 12495 N N . PRO B 1 749 ? -23.781 25.062 29.391 1 97.62 749 PRO B N 1
ATOM 12496 C CA . PRO B 1 749 ? -23.562 26.484 29.062 1 97.62 749 PRO B CA 1
ATOM 12497 C C . PRO B 1 749 ? -23.875 26.797 27.609 1 97.62 749 PRO B C 1
ATOM 12499 O O . PRO B 1 749 ? -24.281 27.922 27.297 1 97.62 749 PRO B O 1
ATOM 12502 N N . ALA B 1 750 ? -23.672 25.875 26.75 1 98.31 750 ALA B N 1
ATOM 12503 C CA . ALA B 1 750 ? -23.938 26.047 25.328 1 98.31 750 ALA B CA 1
ATOM 12504 C C . ALA B 1 750 ? -24.297 24.719 24.672 1 98.31 750 ALA B C 1
ATOM 12506 O O . ALA B 1 750 ? -24.062 23.656 25.25 1 98.31 750 ALA B O 1
ATOM 12507 N N . TYR B 1 751 ? -24.891 24.797 23.516 1 98.44 751 TYR B N 1
ATOM 12508 C CA . TYR B 1 751 ? -25.203 23.625 22.688 1 98.44 751 TYR B CA 1
ATOM 12509 C C . TYR B 1 751 ? -24.812 23.875 21.234 1 98.44 751 TYR B C 1
ATOM 12511 O O . TYR B 1 751 ? -25 24.969 20.719 1 98.44 751 TYR B O 1
ATOM 12519 N N . LEU B 1 752 ? -24.172 22.844 20.625 1 98.56 752 LEU B N 1
ATOM 12520 C CA . LEU B 1 752 ? -23.969 22.922 19.188 1 98.56 752 LEU B CA 1
ATOM 12521 C C . LEU B 1 752 ? -25.281 22.812 18.438 1 98.56 752 LEU B C 1
ATOM 12523 O O . LEU B 1 752 ? -26.047 21.859 18.656 1 98.56 752 LEU B O 1
ATOM 12527 N N . CYS B 1 753 ? -25.609 23.734 17.562 1 98.75 753 CYS B N 1
ATOM 12528 C CA . CYS B 1 753 ? -26.875 23.812 16.859 1 98.75 753 CYS B CA 1
ATOM 12529 C C . CYS B 1 753 ? -26.672 23.75 15.352 1 98.75 753 CYS B C 1
ATOM 12531 O O . CYS B 1 753 ? -25.609 24.156 14.852 1 98.75 753 CYS B O 1
ATOM 12533 N N . THR B 1 754 ? -27.625 23.188 14.656 1 98.69 754 THR B N 1
ATOM 12534 C CA . THR B 1 754 ? -27.719 23.281 13.211 1 98.69 754 THR B CA 1
ATOM 12535 C C . THR B 1 754 ? -28.531 24.5 12.797 1 98.69 754 THR B C 1
ATOM 12537 O O . THR B 1 754 ? -29.672 24.672 13.234 1 98.69 754 THR B O 1
ATOM 12540 N N . LEU B 1 755 ? -27.891 25.328 11.984 1 98.69 755 LEU B N 1
ATOM 12541 C CA . LEU B 1 755 ? -28.5 26.578 11.562 1 98.69 755 LEU B CA 1
ATOM 12542 C C . LEU B 1 755 ? -28.641 26.625 10.047 1 98.69 755 LEU B C 1
ATOM 12544 O O . LEU B 1 755 ? -27.938 25.922 9.328 1 98.69 755 LEU B O 1
ATOM 12548 N N . THR B 1 756 ? -29.547 27.438 9.547 1 98.69 756 THR B N 1
ATOM 12549 C CA . THR B 1 756 ? -29.672 27.719 8.125 1 98.69 756 THR B CA 1
ATOM 12550 C C . THR B 1 756 ? -29.781 29.234 7.879 1 98.69 756 THR B C 1
ATOM 12552 O O . THR B 1 756 ? -30.25 29.969 8.734 1 98.69 756 THR B O 1
ATOM 12555 N N . MET B 1 757 ? -29.234 29.672 6.77 1 98.31 757 MET B N 1
ATOM 12556 C CA . MET B 1 757 ? -29.406 31.047 6.352 1 98.31 757 MET B CA 1
ATOM 12557 C C . MET B 1 757 ? -30.75 31.234 5.645 1 98.31 757 MET B C 1
ATOM 12559 O O . MET B 1 757 ? -31 30.594 4.625 1 98.31 757 MET B O 1
ATOM 12563 N N . THR B 1 758 ? -31.594 32.125 6.117 1 97.38 758 THR B N 1
ATOM 12564 C CA . THR B 1 758 ? -32.938 32.281 5.562 1 97.38 758 THR B CA 1
ATOM 12565 C C . THR B 1 758 ? -32.906 33.281 4.402 1 97.38 758 THR B C 1
ATOM 12567 O O . THR B 1 758 ? -33.844 33.312 3.578 1 97.38 758 THR B O 1
ATOM 12570 N N . ASP B 1 759 ? -32 34.125 4.355 1 97.5 759 ASP B N 1
ATOM 12571 C CA . ASP B 1 759 ? -31.703 35 3.238 1 97.5 759 ASP B CA 1
ATOM 12572 C C . ASP B 1 759 ? -30.188 35.219 3.109 1 97.5 759 ASP B C 1
ATOM 12574 O O . ASP B 1 759 ? -29.5 35.5 4.098 1 97.5 759 ASP B O 1
ATOM 12578 N N . HIS B 1 760 ? -29.703 35.031 1.94 1 97.75 760 HIS B N 1
ATOM 12579 C CA . HIS B 1 760 ? -28.25 35.094 1.786 1 97.75 760 HIS B CA 1
ATOM 12580 C C . HIS B 1 760 ? -27.859 36.094 0.701 1 97.75 760 HIS B C 1
ATOM 12582 O O . HIS B 1 760 ? -26.844 35.906 0.02 1 97.75 760 HIS B O 1
ATOM 12588 N N . HIS B 1 761 ? -28.703 37.031 0.403 1 97.56 761 HIS B N 1
ATOM 12589 C CA . HIS B 1 761 ? -28.391 38.094 -0.542 1 97.56 761 HIS B CA 1
ATOM 12590 C C . HIS B 1 761 ? -27.828 39.312 0.174 1 97.56 761 HIS B C 1
ATOM 12592 O O . HIS B 1 761 ? -28.312 39.688 1.232 1 97.56 761 HIS B O 1
ATOM 12598 N N . ASP B 1 762 ? -26.797 39.875 -0.358 1 96.81 762 ASP B N 1
ATOM 12599 C CA . ASP B 1 762 ? -26.219 41.062 0.239 1 96.81 762 ASP B CA 1
ATOM 12600 C C . ASP B 1 762 ? -27.031 42.312 -0.14 1 96.81 762 ASP B C 1
ATOM 12602 O O . ASP B 1 762 ? -28.094 42.188 -0.766 1 96.81 762 ASP B O 1
ATOM 12606 N N . ALA B 1 763 ? -26.5 43.469 0.302 1 95 763 ALA B N 1
ATOM 12607 C CA . ALA B 1 763 ? -27.234 44.719 0.122 1 95 763 ALA B CA 1
ATOM 12608 C C . ALA B 1 763 ? -27.438 45.031 -1.358 1 95 763 ALA B C 1
ATOM 12610 O O . ALA B 1 763 ? -28.375 45.75 -1.729 1 95 763 ALA B O 1
ATOM 12611 N N . ARG B 1 764 ? -26.594 44.531 -2.322 1 95.06 764 ARG B N 1
ATOM 12612 C CA . ARG B 1 764 ? -26.688 44.781 -3.758 1 95.06 764 ARG B CA 1
ATOM 12613 C C . ARG B 1 764 ? -27.547 43.719 -4.438 1 95.06 764 ARG B C 1
ATOM 12615 O O . ARG B 1 764 ? -27.656 43.688 -5.664 1 95.06 764 ARG B O 1
ATOM 12622 N N . GLY B 1 765 ? -27.969 42.719 -3.697 1 96.38 765 GLY B N 1
ATOM 12623 C CA . GLY B 1 765 ? -28.781 41.656 -4.246 1 96.38 765 GLY B CA 1
ATOM 12624 C C . GLY B 1 765 ? -27.969 40.469 -4.73 1 96.38 765 GLY B C 1
ATOM 12625 O O . GLY B 1 765 ? -28.516 39.562 -5.367 1 96.38 765 GLY B O 1
ATOM 12626 N N . VAL B 1 766 ? -26.75 40.438 -4.469 1 97.12 766 VAL B N 1
ATOM 12627 C CA . VAL B 1 766 ? -25.875 39.344 -4.902 1 97.12 766 VAL B CA 1
ATOM 12628 C C . VAL B 1 766 ? -25.984 38.188 -3.92 1 97.12 766 VAL B C 1
ATOM 12630 O O . VAL B 1 766 ? -25.828 38.375 -2.709 1 97.12 766 VAL B O 1
ATOM 12633 N N . ALA B 1 767 ? -26.281 37 -4.449 1 97.5 767 ALA B N 1
ATOM 12634 C CA . ALA B 1 767 ? -26.312 35.812 -3.602 1 97.5 767 ALA B CA 1
ATOM 12635 C C . ALA B 1 767 ? -24.938 35.469 -3.055 1 97.5 767 ALA B C 1
ATOM 12637 O O . ALA B 1 767 ? -23.969 35.375 -3.812 1 97.5 767 ALA B O 1
ATOM 12638 N N . ARG B 1 768 ? -24.844 35.344 -1.744 1 97.75 768 ARG B N 1
ATOM 12639 C CA . ARG B 1 768 ? -23.578 35.062 -1.087 1 97.75 768 ARG B CA 1
ATOM 12640 C C . ARG B 1 768 ? -23.578 33.625 -0.546 1 97.75 768 ARG B C 1
ATOM 12642 O O . ARG B 1 768 ? -24.594 33.125 -0.088 1 97.75 768 ARG B O 1
ATOM 12649 N N . TYR B 1 769 ? -22.453 32.969 -0.597 1 97.75 769 TYR B N 1
ATOM 12650 C CA . TYR B 1 769 ? -22.203 31.625 -0.061 1 97.75 769 TYR B CA 1
ATOM 12651 C C . TYR B 1 769 ? -20.984 31.641 0.855 1 97.75 769 TYR B C 1
ATOM 12653 O O . TYR B 1 769 ? -19.859 31.359 0.415 1 97.75 769 TYR B O 1
ATOM 12661 N N . PRO B 1 770 ? -21.203 31.922 2.121 1 97.12 770 PRO B N 1
ATOM 12662 C CA . PRO B 1 770 ? -20.125 32.188 3.074 1 97.12 770 PRO B CA 1
ATOM 12663 C C . PRO B 1 770 ? -19.188 30.984 3.24 1 97.12 770 PRO B C 1
ATOM 12665 O O . PRO B 1 770 ? -19.609 29.844 3.111 1 97.12 770 PRO B O 1
ATOM 12668 N N . VAL B 1 771 ? -17.938 31.312 3.521 1 94.69 771 VAL B N 1
ATOM 12669 C CA . VAL B 1 771 ? -16.891 30.328 3.826 1 94.69 771 VAL B CA 1
ATOM 12670 C C . VAL B 1 771 ? -16.109 30.781 5.055 1 94.69 771 VAL B C 1
ATOM 12672 O O . VAL B 1 771 ? -15.914 31.969 5.273 1 94.69 771 VAL B O 1
ATOM 12675 N N . GLY B 1 772 ? -15.688 29.797 5.863 1 92.44 772 GLY B N 1
ATOM 12676 C CA . GLY B 1 772 ? -14.883 30.109 7.035 1 92.44 772 GLY B CA 1
ATOM 12677 C C . GLY B 1 772 ? -15.711 30.453 8.258 1 92.44 772 GLY B C 1
ATOM 12678 O O . GLY B 1 772 ? -16.875 30.047 8.359 1 92.44 772 GLY B O 1
ATOM 12679 N N . HIS B 1 773 ? -15.109 31.125 9.234 1 94.88 773 HIS B N 1
ATOM 12680 C CA . HIS B 1 773 ? -15.75 31.469 10.5 1 94.88 773 HIS B CA 1
ATOM 12681 C C . HIS B 1 773 ? -16.438 32.844 10.422 1 94.88 773 HIS B C 1
ATOM 12683 O O . HIS B 1 773 ? -15.922 33.75 9.781 1 94.88 773 HIS B O 1
ATOM 12689 N N . SER B 1 774 ? -17.609 32.938 10.945 1 97.5 774 SER B N 1
ATOM 12690 C CA . SER B 1 774 ? -18.375 34.188 11.078 1 97.5 774 SER B CA 1
ATOM 12691 C C . SER B 1 774 ? -19.016 34.281 12.461 1 97.5 774 SER B C 1
ATOM 12693 O O . SER B 1 774 ? -19.469 33.281 13.023 1 97.5 774 SER B O 1
ATOM 12695 N N . PRO B 1 775 ? -19.016 35.5 13.016 1 98.38 775 PRO B N 1
ATOM 12696 C CA . PRO B 1 775 ? -19.672 35.656 14.32 1 98.38 775 PRO B CA 1
ATOM 12697 C C . PRO B 1 775 ? -21.188 35.469 14.242 1 98.38 775 PRO B C 1
ATOM 12699 O O . PRO B 1 775 ? -21.812 35.875 13.266 1 98.38 775 PRO B O 1
ATOM 12702 N N . ILE B 1 776 ? -21.719 34.906 15.203 1 98.75 776 ILE B N 1
ATOM 12703 C CA . ILE B 1 776 ? -23.156 34.781 15.367 1 98.75 776 ILE B CA 1
ATOM 12704 C C . ILE B 1 776 ? -23.656 35.844 16.359 1 98.75 776 ILE B C 1
ATOM 12706 O O . ILE B 1 776 ? -23.203 35.875 17.5 1 98.75 776 ILE B O 1
ATOM 12710 N N . LEU B 1 777 ? -24.609 36.594 15.961 1 98.12 777 LEU B N 1
ATOM 12711 C CA . LEU B 1 777 ? -25.016 37.812 16.703 1 98.12 777 LEU B CA 1
ATOM 12712 C C . LEU B 1 777 ? -26.469 37.719 17.141 1 98.12 777 LEU B C 1
ATOM 12714 O O . LEU B 1 777 ? -27.281 37.062 16.484 1 98.12 777 LEU B O 1
ATOM 12718 N N . ASP B 1 778 ? -26.703 38.312 18.281 1 96.75 778 ASP B N 1
ATOM 12719 C CA . ASP B 1 778 ? -28.078 38.562 18.688 1 96.75 778 ASP B CA 1
ATOM 12720 C C . ASP B 1 778 ? -28.75 39.562 17.75 1 96.75 778 ASP B C 1
ATOM 12722 O O . ASP B 1 778 ? -28.234 40.656 17.516 1 96.75 778 ASP B O 1
ATOM 12726 N N . PRO B 1 779 ? -29.875 39.219 17.219 1 93.5 779 PRO B N 1
ATOM 12727 C CA . PRO B 1 779 ? -30.5 40.062 16.219 1 93.5 779 PRO B CA 1
ATOM 12728 C C . PRO B 1 779 ? -30.922 41.438 16.797 1 93.5 779 PRO B C 1
ATOM 12730 O O . PRO B 1 779 ? -30.984 42.406 16.078 1 93.5 779 PRO B O 1
ATOM 12733 N N . GLU B 1 780 ? -31.25 41.531 18.047 1 94 780 GLU B N 1
ATOM 12734 C CA . GLU B 1 780 ? -31.719 42.75 18.672 1 94 780 GLU B CA 1
ATOM 12735 C C . GLU B 1 780 ? -30.562 43.656 19.062 1 94 780 GLU B C 1
ATOM 12737 O O . GLU B 1 780 ? -30.516 44.844 18.672 1 94 780 GLU B O 1
ATOM 12742 N N . SER B 1 781 ? -29.594 43.062 19.719 1 94.56 781 SER B N 1
ATOM 12743 C CA . SER B 1 781 ? -28.5 43.906 20.25 1 94.56 781 SER B CA 1
ATOM 12744 C C . SER B 1 781 ? -27.375 44.031 19.234 1 94.56 781 SER B C 1
ATOM 12746 O O . SER B 1 781 ? -26.578 44.969 19.312 1 94.56 781 SER B O 1
ATOM 12748 N N . GLY B 1 782 ? -27.312 43.125 18.359 1 94.31 782 GLY B N 1
ATOM 12749 C CA . GLY B 1 782 ? -26.219 43.125 17.406 1 94.31 782 GLY B CA 1
ATOM 12750 C C . GLY B 1 782 ? -24.906 42.656 18.016 1 94.31 782 GLY B C 1
ATOM 12751 O O . GLY B 1 782 ? -23.859 42.719 17.375 1 94.31 782 GLY B O 1
ATOM 12752 N N . GLU B 1 783 ? -24.938 42.188 19.156 1 96 783 GLU B N 1
ATOM 12753 C CA . GLU B 1 783 ? -23.75 41.75 19.859 1 96 783 GLU B CA 1
ATOM 12754 C C . GLU B 1 783 ? -23.547 40.219 19.688 1 96 783 GLU B C 1
ATOM 12756 O O . GLU B 1 783 ? -24.516 39.5 19.484 1 96 783 GLU B O 1
ATOM 12761 N N . VAL B 1 784 ? -22.297 39.844 19.719 1 98.12 784 VAL B N 1
ATOM 12762 C CA . VAL B 1 784 ? -22 38.406 19.656 1 98.12 784 VAL B CA 1
ATOM 12763 C C . VAL B 1 784 ? -22.547 37.688 20.875 1 98.12 784 VAL B C 1
ATOM 12765 O O . VAL B 1 784 ? -22.469 38.219 22 1 98.12 784 VAL B O 1
ATOM 12768 N N . LEU B 1 785 ? -23.094 36.562 20.656 1 98.44 785 LEU B N 1
ATOM 12769 C CA . LEU B 1 785 ? -23.594 35.75 21.766 1 98.44 785 LEU B CA 1
ATOM 12770 C C . LEU B 1 785 ? -22.438 35.188 22.594 1 98.44 785 LEU B C 1
ATOM 12772 O O . LEU B 1 785 ? -21.438 34.75 22.031 1 98.44 785 LEU B O 1
ATOM 12776 N N . VAL B 1 786 ? -22.5 35.219 23.891 1 98.12 786 VAL B N 1
ATOM 12777 C CA . VAL B 1 786 ? -21.5 34.719 24.812 1 98.12 786 VAL B CA 1
ATOM 12778 C C . VAL B 1 786 ? -22.156 33.812 25.844 1 98.12 786 VAL B C 1
ATOM 12780 O O . VAL B 1 786 ? -23.188 34.156 26.438 1 98.12 786 VAL B O 1
ATOM 12783 N N . ASP B 1 787 ? -21.688 32.656 26.062 1 97.81 787 ASP B N 1
ATOM 12784 C CA . ASP B 1 787 ? -22.297 31.734 27.016 1 97.81 787 ASP B CA 1
ATOM 12785 C C . ASP B 1 787 ? -21.812 32 28.438 1 97.81 787 ASP B C 1
ATOM 12787 O O . ASP B 1 787 ? -21.078 32.969 28.656 1 97.81 787 ASP B O 1
ATOM 12791 N N . ALA B 1 788 ? -22.172 31.203 29.438 1 96.38 788 ALA B N 1
ATOM 12792 C CA . ALA B 1 788 ? -21.922 31.453 30.844 1 96.38 788 ALA B CA 1
ATOM 12793 C C . ALA B 1 788 ? -20.453 31.281 31.188 1 96.38 788 ALA B C 1
ATOM 12795 O O . ALA B 1 788 ? -20 31.75 32.25 1 96.38 788 ALA B O 1
ATOM 12796 N N . LEU B 1 789 ? -19.75 30.578 30.312 1 95.69 789 LEU B N 1
ATOM 12797 C CA . LEU B 1 789 ? -18.328 30.375 30.562 1 95.69 789 LEU B CA 1
ATOM 12798 C C . LEU B 1 789 ? -17.484 31.406 29.828 1 95.69 789 LEU B C 1
ATOM 12800 O O . LEU B 1 789 ? -16.266 31.344 29.859 1 95.69 789 LEU B O 1
ATOM 12804 N N . GLY B 1 790 ? -18.141 32.312 29.156 1 95.88 790 GLY B N 1
ATOM 12805 C CA . GLY B 1 790 ? -17.453 33.375 28.453 1 95.88 790 GLY B CA 1
ATOM 12806 C C . GLY B 1 790 ? -17.062 33 27.031 1 95.88 790 GLY B C 1
ATOM 12807 O O . GLY B 1 790 ? -16.312 33.75 26.375 1 95.88 790 GLY B O 1
ATOM 12808 N N . ARG B 1 791 ? -17.516 31.859 26.578 1 96.94 791 ARG B N 1
ATOM 12809 C CA . ARG B 1 791 ? -17.203 31.453 25.219 1 96.94 791 ARG B CA 1
ATOM 12810 C C . ARG B 1 791 ? -18.109 32.125 24.203 1 96.94 791 ARG B C 1
ATOM 12812 O O . ARG B 1 791 ? -19.312 32.25 24.438 1 96.94 791 ARG B O 1
ATOM 12819 N N . ARG B 1 792 ? -17.531 32.656 23.141 1 97.75 792 ARG B N 1
ATOM 12820 C CA . ARG B 1 792 ? -18.25 33.406 22.125 1 97.75 792 ARG B CA 1
ATOM 12821 C C . ARG B 1 792 ? -18.75 32.5 21 1 97.75 792 ARG B C 1
ATOM 12823 O O . ARG B 1 792 ? -18.078 31.547 20.625 1 97.75 792 ARG B O 1
ATOM 12830 N N . SER B 1 793 ? -19.891 32.844 20.391 1 98.62 793 SER B N 1
ATOM 12831 C CA . SER B 1 793 ? -20.516 32.031 19.359 1 98.62 793 SER B CA 1
ATOM 12832 C C . SER B 1 793 ? -20.031 32.438 17.969 1 98.62 793 SER B C 1
ATOM 12834 O O . SER B 1 793 ? -20 33.625 17.641 1 98.62 793 SER B O 1
ATOM 12836 N N . TYR B 1 794 ? -19.672 31.516 17.156 1 98.44 794 TYR B N 1
ATOM 12837 C CA . TYR B 1 794 ? -19.328 31.688 15.75 1 98.44 794 TYR B CA 1
ATOM 12838 C C . TYR B 1 794 ? -19.656 30.453 14.945 1 98.44 794 TYR B C 1
ATOM 12840 O O . TYR B 1 794 ? -19.922 29.375 15.516 1 98.44 794 TYR B O 1
ATOM 12848 N N . VAL B 1 795 ? -19.703 30.594 13.656 1 98.12 795 VAL B N 1
ATOM 12849 C CA . VAL B 1 795 ? -19.953 29.484 12.742 1 98.12 795 VAL B CA 1
ATOM 12850 C C . VAL B 1 795 ? -18.719 28.578 12.688 1 98.12 795 VAL B C 1
ATOM 12852 O O . VAL B 1 795 ? -17.641 29.016 12.266 1 98.12 795 VAL B O 1
ATOM 12855 N N . THR B 1 796 ? -18.875 27.312 13.141 1 97.44 796 THR B N 1
ATOM 12856 C CA . THR B 1 796 ? -17.75 26.375 13.094 1 97.44 796 THR B CA 1
ATOM 12857 C C . THR B 1 796 ? -17.656 25.719 11.719 1 97.44 796 THR B C 1
ATOM 12859 O O . THR B 1 796 ? -16.562 25.438 11.234 1 97.44 796 THR B O 1
ATOM 12862 N N . SER B 1 797 ? -18.75 25.469 11.102 1 97.62 797 SER B N 1
ATOM 12863 C CA . SER B 1 797 ? -18.844 24.891 9.766 1 97.62 797 SER B CA 1
ATOM 12864 C C . SER B 1 797 ? -19.969 25.547 8.961 1 97.62 797 SER B C 1
ATOM 12866 O O . SER B 1 797 ? -20.969 25.984 9.523 1 97.62 797 SER B O 1
ATOM 12868 N N . ILE B 1 798 ? -19.781 25.609 7.664 1 98 798 ILE B N 1
ATOM 12869 C CA . ILE B 1 798 ? -20.844 26.156 6.82 1 98 798 ILE B CA 1
ATOM 12870 C C . ILE B 1 798 ? -20.688 25.641 5.395 1 98 798 ILE B C 1
ATOM 12872 O O . ILE B 1 798 ? -19.562 25.516 4.891 1 98 798 ILE B O 1
ATOM 12876 N N . ALA B 1 799 ? -21.734 25.25 4.75 1 97.19 799 ALA B N 1
ATOM 12877 C CA . ALA B 1 799 ? -21.75 24.797 3.363 1 97.19 799 ALA B CA 1
ATOM 12878 C C . ALA B 1 799 ? -23.156 24.797 2.801 1 97.19 799 ALA B C 1
ATOM 12880 O O . ALA B 1 799 ? -24.141 24.828 3.557 1 97.19 799 ALA B O 1
ATOM 12881 N N . TYR B 1 800 ? -23.266 24.859 1.505 1 97.75 800 TYR B N 1
ATOM 12882 C CA . TYR B 1 800 ? -24.531 24.688 0.828 1 97.75 800 TYR B CA 1
ATOM 12883 C C . TYR B 1 800 ? -24.906 23.203 0.729 1 97.75 800 TYR B C 1
ATOM 12885 O O . TYR B 1 800 ? -24.078 22.375 0.316 1 97.75 800 TYR B O 1
ATOM 12893 N N . GLY B 1 801 ? -26.109 22.844 1.187 1 98 801 GLY B N 1
ATOM 12894 C CA . GLY B 1 801 ? -26.625 21.5 1.052 1 98 801 GLY B CA 1
ATOM 12895 C C . GLY B 1 801 ? -27.562 21.328 -0.13 1 98 801 GLY B C 1
ATOM 12896 O O . GLY B 1 801 ? -28.734 21.688 -0.055 1 98 801 GLY B O 1
ATOM 12897 N N . PRO B 1 802 ? -27.094 20.656 -1.154 1 97.81 802 PRO B N 1
ATOM 12898 C CA . PRO B 1 802 ? -27.859 20.609 -2.396 1 97.81 802 PRO B CA 1
ATOM 12899 C C . PRO B 1 802 ? -29.172 19.828 -2.244 1 97.81 802 PRO B C 1
ATOM 12901 O O . PRO B 1 802 ? -30.156 20.125 -2.922 1 97.81 802 PRO B O 1
ATOM 12904 N N . SER B 1 803 ? -29.234 18.797 -1.447 1 97.5 803 SER B N 1
ATOM 12905 C CA . SER B 1 803 ? -30.438 17.984 -1.292 1 97.5 803 SER B CA 1
ATOM 12906 C C . SER B 1 803 ? -31.531 18.75 -0.579 1 97.5 803 SER B C 1
ATOM 12908 O O . SER B 1 803 ? -32.719 18.547 -0.846 1 97.5 803 SER B O 1
ATOM 12910 N N . VAL B 1 804 ? -31.141 19.641 0.384 1 97.25 804 VAL B N 1
ATOM 12911 C CA . VAL B 1 804 ? -32.125 20.375 1.172 1 97.25 804 VAL B CA 1
ATOM 12912 C C . VAL B 1 804 ? -32.312 21.781 0.601 1 97.25 804 VAL B C 1
ATOM 12914 O O . VAL B 1 804 ? -33.281 22.453 0.902 1 97.25 804 VAL B O 1
ATOM 12917 N N . GLY B 1 805 ? -31.375 22.219 -0.289 1 97.19 805 GLY B N 1
ATOM 12918 C CA . GLY B 1 805 ? -31.469 23.5 -0.95 1 97.19 805 GLY B CA 1
ATOM 12919 C C . GLY B 1 805 ? -31.266 24.672 -0.006 1 97.19 805 GLY B C 1
ATOM 12920 O O . GLY B 1 805 ? -31.938 25.703 -0.132 1 97.19 805 GLY B O 1
ATOM 12921 N N . LYS B 1 806 ? -30.406 24.547 0.976 1 97.38 806 LYS B N 1
ATOM 12922 C CA . LYS B 1 806 ? -30.156 25.578 1.974 1 97.38 806 LYS B CA 1
ATOM 12923 C C . LYS B 1 806 ? -28.672 25.719 2.275 1 97.38 806 LYS B C 1
ATOM 12925 O O . LYS B 1 806 ? -27.906 24.766 2.119 1 97.38 806 LYS B O 1
ATOM 12930 N N . ILE B 1 807 ? -28.266 26.938 2.658 1 98.44 807 ILE B N 1
ATOM 12931 C CA . ILE B 1 807 ? -26.953 27.094 3.291 1 98.44 807 ILE B CA 1
ATOM 12932 C C . ILE B 1 807 ? -27.047 26.688 4.762 1 98.44 807 ILE B C 1
ATOM 12934 O O . ILE B 1 807 ? -27.844 27.25 5.516 1 98.44 807 ILE B O 1
ATOM 12938 N N . ILE B 1 808 ? -26.266 25.703 5.156 1 98.56 808 ILE B N 1
ATOM 12939 C CA . ILE B 1 808 ? -26.328 25.109 6.484 1 98.56 808 ILE B CA 1
ATOM 12940 C C . ILE B 1 808 ? -25.062 25.484 7.273 1 98.56 808 ILE B C 1
ATOM 12942 O O . ILE B 1 808 ? -23.953 25.469 6.727 1 98.56 808 ILE B O 1
ATOM 12946 N N . ALA B 1 809 ? -25.203 25.844 8.523 1 98.38 809 ALA B N 1
ATOM 12947 C CA . ALA B 1 809 ? -24.078 26.156 9.398 1 98.38 809 ALA B CA 1
ATOM 12948 C C . ALA B 1 809 ? -24.188 25.422 10.727 1 98.38 809 ALA B C 1
ATOM 12950 O O . ALA B 1 809 ? -25.281 25 11.125 1 98.38 809 ALA B O 1
ATOM 12951 N N . LEU B 1 810 ? -23.109 25.172 11.359 1 98.5 810 LEU B N 1
ATOM 12952 C CA . LEU B 1 810 ? -23.031 24.734 12.75 1 98.5 810 LEU B CA 1
ATOM 12953 C C . LEU B 1 810 ? -22.391 25.797 13.625 1 98.5 810 LEU B C 1
ATOM 12955 O O . LEU B 1 810 ? -21.547 26.578 13.148 1 98.5 810 LEU B O 1
ATOM 12959 N N . GLY B 1 811 ? -22.828 25.891 14.844 1 98.56 811 GLY B N 1
ATOM 12960 C CA . GLY B 1 811 ? -22.234 26.781 15.828 1 98.56 811 GLY B CA 1
ATOM 12961 C C . GLY B 1 811 ? -22.734 26.531 17.234 1 98.56 811 GLY B C 1
ATOM 12962 O O . GLY B 1 811 ? -23.891 26.125 17.438 1 98.56 811 GLY B O 1
ATOM 12963 N N . TYR B 1 812 ? -21.938 26.734 18.219 1 98.69 812 TYR B N 1
ATOM 12964 C CA . TYR B 1 812 ? -22.328 26.641 19.625 1 98.69 812 TYR B CA 1
ATOM 12965 C C . TYR B 1 812 ? -23.078 27.891 20.062 1 98.69 812 TYR B C 1
ATOM 12967 O O . TYR B 1 812 ? -22.562 29 19.906 1 98.69 812 TYR B O 1
ATOM 12975 N N . LEU B 1 813 ? -24.25 27.734 20.641 1 98.69 813 LEU B N 1
ATOM 12976 C CA . LEU B 1 813 ? -25.078 28.828 21.125 1 98.69 813 LEU B CA 1
ATOM 12977 C C . LEU B 1 813 ? -25.297 28.703 22.641 1 98.69 813 LEU B C 1
ATOM 12979 O O . LEU B 1 813 ? -25.484 27.594 23.156 1 98.69 813 LEU B O 1
ATOM 12983 N N . PRO B 1 814 ? -25.234 29.891 23.328 1 98.31 814 PRO B N 1
ATOM 12984 C CA . PRO B 1 814 ? -25.641 29.828 24.734 1 98.31 814 PRO B CA 1
ATOM 12985 C C . PRO B 1 814 ? -27.031 29.219 24.922 1 98.31 814 PRO B C 1
ATOM 12987 O O . PRO B 1 814 ? -27.906 29.391 24.062 1 98.31 814 PRO B O 1
ATOM 12990 N N . VAL B 1 815 ? -27.203 28.625 26.062 1 97.12 815 VAL B N 1
ATOM 12991 C CA . VAL B 1 815 ? -28.438 27.906 26.344 1 97.12 815 VAL B CA 1
ATOM 12992 C C . VAL B 1 815 ? -29.641 28.812 26.141 1 97.12 815 VAL B C 1
ATOM 12994 O O . VAL B 1 815 ? -30.703 28.359 25.703 1 97.12 815 VAL B O 1
ATOM 12997 N N . SER B 1 816 ? -29.578 30.062 26.375 1 95.88 816 SER B N 1
ATOM 12998 C CA . SER B 1 816 ? -30.672 31.031 26.25 1 95.88 816 SER B CA 1
ATOM 12999 C C . SER B 1 816 ? -31.094 31.203 24.797 1 95.88 816 SER B C 1
ATOM 13001 O O . SER B 1 816 ? -32.219 31.594 24.516 1 95.88 816 SER B O 1
ATOM 13003 N N . HIS B 1 817 ? -30.188 30.938 23.844 1 97.44 817 HIS B N 1
ATOM 13004 C CA . HIS B 1 817 ? -30.469 31.156 22.438 1 97.44 817 HIS B CA 1
ATOM 13005 C C . HIS B 1 817 ? -30.562 29.828 21.688 1 97.44 817 HIS B C 1
ATOM 13007 O O . HIS B 1 817 ? -30.844 29.812 20.484 1 97.44 817 HIS B O 1
ATOM 13013 N N . ALA B 1 818 ? -30.297 28.734 22.344 1 98 818 ALA B N 1
ATOM 13014 C CA . ALA B 1 818 ? -30.328 27.422 21.719 1 98 818 ALA B CA 1
ATOM 13015 C C . ALA B 1 818 ? -31.75 26.844 21.734 1 98 818 ALA B C 1
ATOM 13017 O O . ALA B 1 818 ? -32.031 25.922 22.484 1 98 818 ALA B O 1
ATOM 13018 N N . ARG B 1 819 ? -32.562 27.375 20.922 1 97.62 819 ARG B N 1
ATOM 13019 C CA . ARG B 1 819 ? -33.969 26.953 20.781 1 97.62 819 ARG B CA 1
ATOM 13020 C C . ARG B 1 819 ? -34.344 26.859 19.312 1 97.62 819 ARG B C 1
ATOM 13022 O O . ARG B 1 819 ? -34.094 27.781 18.531 1 97.62 819 ARG B O 1
ATOM 13029 N N . VAL B 1 820 ? -35 25.781 19.016 1 98.06 820 VAL B N 1
ATOM 13030 C CA . VAL B 1 820 ? -35.469 25.609 17.641 1 98.06 820 VAL B CA 1
ATOM 13031 C C . VAL B 1 820 ? -36.344 26.781 17.219 1 98.06 820 VAL B C 1
ATOM 13033 O O . VAL B 1 820 ? -37.25 27.172 17.969 1 98.06 820 VAL B O 1
ATOM 13036 N N . GLY B 1 821 ? -36.031 27.297 16.109 1 97.81 821 GLY B N 1
ATOM 13037 C CA . GLY B 1 821 ? -36.812 28.406 15.594 1 97.81 821 GLY B CA 1
ATOM 13038 C C . GLY B 1 821 ? -36.219 29.766 15.945 1 97.81 821 GLY B C 1
ATOM 13039 O O . GLY B 1 821 ? -36.625 30.781 15.375 1 97.81 821 GLY B O 1
ATOM 13040 N N . GLN B 1 822 ? -35.25 29.781 16.844 1 97.75 822 GLN B N 1
ATOM 13041 C CA . GLN B 1 822 ? -34.625 31.016 17.266 1 97.75 822 GLN B CA 1
ATOM 13042 C C . GLN B 1 822 ? -34 31.75 16.078 1 97.75 822 GLN B C 1
ATOM 13044 O O . GLN B 1 822 ? -33.312 31.125 15.266 1 97.75 822 GLN B O 1
ATOM 13049 N N . ALA B 1 823 ? -34.312 33.031 15.945 1 97.81 823 ALA B N 1
ATOM 13050 C CA . ALA B 1 823 ? -33.688 33.875 14.93 1 97.81 823 ALA B CA 1
ATOM 13051 C C . ALA B 1 823 ? -32.375 34.438 15.422 1 97.81 823 ALA B C 1
ATOM 13053 O O . ALA B 1 823 ? -32.25 34.844 16.578 1 97.81 823 ALA B O 1
ATOM 13054 N N . LEU B 1 824 ? -31.375 34.375 14.633 1 98.44 824 LEU B N 1
ATOM 13055 C CA . LEU B 1 824 ? -30.047 34.938 14.875 1 98.44 824 LEU B CA 1
ATOM 13056 C C . LEU B 1 824 ? -29.531 35.656 13.641 1 98.44 824 LEU B C 1
ATOM 13058 O O . LEU B 1 824 ? -30.203 35.688 12.609 1 98.44 824 LEU B O 1
ATOM 13062 N N . THR B 1 825 ? -28.406 36.281 13.742 1 97.81 825 THR B N 1
ATOM 13063 C CA . THR B 1 825 ? -27.75 36.906 12.602 1 97.81 825 THR B CA 1
ATOM 13064 C C . THR B 1 825 ? -26.266 36.531 12.547 1 97.81 825 THR B C 1
ATOM 13066 O O . THR B 1 825 ? -25.656 36.281 13.586 1 97.81 825 THR B O 1
ATOM 13069 N N . MET B 1 826 ? -25.781 36.406 11.414 1 97.81 826 MET B N 1
ATOM 13070 C CA . MET B 1 826 ? -24.359 36.219 11.172 1 97.81 826 MET B CA 1
ATOM 13071 C C . MET B 1 826 ? -23.781 37.406 10.398 1 97.81 826 MET B C 1
ATOM 13073 O O . MET B 1 826 ? -24.469 38.031 9.57 1 97.81 826 MET B O 1
ATOM 13077 N N . GLU B 1 827 ? -22.609 37.75 10.656 1 97.69 827 GLU B N 1
ATOM 13078 C CA . GLU B 1 827 ? -21.938 38.812 9.906 1 97.69 827 GLU B CA 1
ATOM 13079 C C . GLU B 1 827 ? -20.891 38.219 8.953 1 97.69 827 GLU B C 1
ATOM 13081 O O . GLU B 1 827 ? -20.047 37.438 9.367 1 97.69 827 GLU B O 1
ATOM 13086 N N . TYR B 1 828 ? -21.062 38.531 7.652 1 97.31 828 TYR B N 1
ATOM 13087 C CA . TYR B 1 828 ? -20.156 38.125 6.586 1 97.31 828 TYR B CA 1
ATOM 13088 C C . TYR B 1 828 ? -19.812 39.281 5.66 1 97.31 828 TYR B C 1
ATOM 13090 O O . TYR B 1 828 ? -20.703 39.875 5.062 1 97.31 828 TYR B O 1
ATOM 13098 N N . PHE B 1 829 ? -18.531 39.688 5.668 1 96.38 829 PHE B N 1
ATOM 13099 C CA . PHE B 1 829 ? -18.016 40.812 4.898 1 96.38 829 PHE B CA 1
ATOM 13100 C C . PHE B 1 829 ? -18.766 42.094 5.234 1 96.38 829 PHE B C 1
ATOM 13102 O O . PHE B 1 829 ? -19.156 42.844 4.34 1 96.38 829 PHE B O 1
ATOM 13109 N N . GLY B 1 830 ? -19.031 42.312 6.496 1 95 830 GLY B N 1
ATOM 13110 C CA . GLY B 1 830 ? -19.578 43.562 6.988 1 95 830 GLY B CA 1
ATOM 13111 C C . GLY B 1 830 ? -21.094 43.656 6.859 1 95 830 GLY B C 1
ATOM 13112 O O . GLY B 1 830 ? -21.688 44.688 7.223 1 95 830 GLY B O 1
ATOM 13113 N N . GLU B 1 831 ? -21.641 42.688 6.398 1 96.44 831 GLU B N 1
ATOM 13114 C CA . GLU B 1 831 ? -23.094 42.656 6.258 1 96.44 831 GLU B CA 1
ATOM 13115 C C . GLU B 1 831 ? -23.703 41.562 7.113 1 96.44 831 GLU B C 1
ATOM 13117 O O . GLU B 1 831 ? -23.062 40.531 7.41 1 96.44 831 GLU B O 1
ATOM 13122 N N . ARG B 1 832 ? -24.953 41.812 7.449 1 96.88 832 ARG B N 1
ATOM 13123 C CA . ARG B 1 832 ? -25.641 40.875 8.32 1 96.88 832 ARG B CA 1
ATOM 13124 C C . ARG B 1 832 ? -26.594 39.969 7.527 1 96.88 832 ARG B C 1
ATOM 13126 O O . ARG B 1 832 ? -27.25 40.438 6.59 1 96.88 832 ARG B O 1
ATOM 13133 N N . TYR B 1 833 ? -26.609 38.75 7.82 1 98.12 833 TYR B N 1
ATOM 13134 C CA . TYR B 1 833 ? -27.484 37.75 7.199 1 98.12 833 TYR B CA 1
ATOM 13135 C C . TYR B 1 833 ? -28.281 37 8.25 1 98.12 833 TYR B C 1
ATOM 13137 O O . TYR B 1 833 ? -27.75 36.625 9.305 1 98.12 833 TYR B O 1
ATOM 13145 N N . PRO B 1 834 ? -29.516 36.781 8.023 1 98.12 834 PRO B N 1
ATOM 13146 C CA . PRO B 1 834 ? -30.359 36.094 9.008 1 98.12 834 PRO B CA 1
ATOM 13147 C C . PRO B 1 834 ? -30.094 34.594 9.07 1 98.12 834 PRO B C 1
ATOM 13149 O O . PRO B 1 834 ? -29.938 33.938 8.031 1 98.12 834 PRO B O 1
ATOM 13152 N N . LEU B 1 835 ? -29.969 34.062 10.281 1 98.5 835 LEU B N 1
ATOM 13153 C CA . LEU B 1 835 ? -29.875 32.625 10.586 1 98.5 835 LEU B CA 1
ATOM 13154 C C . LEU B 1 835 ? -31.078 32.156 11.383 1 98.5 835 LEU B C 1
ATOM 13156 O O . LEU B 1 835 ? -31.719 32.969 12.07 1 98.5 835 LEU B O 1
ATOM 13160 N N . ARG B 1 836 ? -31.359 30.953 11.234 1 98.56 836 ARG B N 1
ATOM 13161 C CA . ARG B 1 836 ? -32.406 30.297 12.016 1 98.56 836 ARG B CA 1
ATOM 13162 C C . ARG B 1 836 ? -31.922 28.984 12.602 1 98.56 836 ARG B C 1
ATOM 13164 O O . ARG B 1 836 ? -31.266 28.188 11.914 1 98.56 836 ARG B O 1
ATOM 13171 N N . VAL B 1 837 ? -32.188 28.766 13.914 1 98.75 837 VAL B N 1
ATOM 13172 C CA . VAL B 1 837 ? -31.844 27.5 14.539 1 98.75 837 VAL B CA 1
ATOM 13173 C C . VAL B 1 837 ? -32.812 26.422 14.055 1 98.75 837 VAL B C 1
ATOM 13175 O O . VAL B 1 837 ? -34.031 26.516 14.281 1 98.75 837 VAL B O 1
ATOM 13178 N N . GLU B 1 838 ? -32.312 25.469 13.398 1 98.38 838 GLU B N 1
ATOM 13179 C CA . GLU B 1 838 ? -33.125 24.391 12.891 1 98.38 838 GLU B CA 1
ATOM 13180 C C . GLU B 1 838 ? -33.156 23.203 13.859 1 98.38 838 GLU B C 1
ATOM 13182 O O . GLU B 1 838 ? -34.125 22.469 13.922 1 98.38 838 GLU B O 1
ATOM 13187 N N . ALA B 1 839 ? -32.062 22.984 14.562 1 98.06 839 ALA B N 1
ATOM 13188 C CA . ALA B 1 839 ? -31.969 21.891 15.523 1 98.06 839 ALA B CA 1
ATOM 13189 C C . ALA B 1 839 ? -30.969 22.219 16.625 1 98.06 839 ALA B C 1
ATOM 13191 O O . ALA B 1 839 ? -29.953 22.891 16.359 1 98.06 839 ALA B O 1
ATOM 13192 N N . VAL B 1 840 ? -31.281 21.812 17.812 1 97.62 840 VAL B N 1
ATOM 13193 C CA . VAL B 1 840 ? -30.359 21.812 18.938 1 97.62 840 VAL B CA 1
ATOM 13194 C C . VAL B 1 840 ? -29.797 20.406 19.156 1 97.62 840 VAL B C 1
ATOM 13196 O O . VAL B 1 840 ? -30.562 19.469 19.359 1 97.62 840 VAL B O 1
ATOM 13199 N N . GLY B 1 841 ? -28.578 20.344 19.062 1 93.69 841 GLY B N 1
ATOM 13200 C CA . GLY B 1 841 ? -27.984 19.016 19.141 1 93.69 841 GLY B CA 1
ATOM 13201 C C . GLY B 1 841 ? -27.812 18.344 17.797 1 93.69 841 GLY B C 1
ATOM 13202 O O . GLY B 1 841 ? -27.406 18.984 16.812 1 93.69 841 GLY B O 1
ATOM 13203 N N . TYR B 1 842 ? -28.047 17.062 17.719 1 90.88 842 TYR B N 1
ATOM 13204 C CA . TYR B 1 842 ? -27.531 16.234 16.625 1 90.88 842 TYR B CA 1
ATOM 13205 C C . TYR B 1 842 ? -28.656 15.914 15.633 1 90.88 842 TYR B C 1
ATOM 13207 O O . TYR B 1 842 ? -28.438 15.172 14.672 1 90.88 842 TYR B O 1
ATOM 13215 N N . ARG B 1 843 ? -29.703 16.531 15.516 1 94.44 843 ARG B N 1
ATOM 13216 C CA . ARG B 1 843 ? -30.766 16.203 14.57 1 94.44 843 ARG B CA 1
ATOM 13217 C C . ARG B 1 843 ? -30.438 16.719 13.172 1 94.44 843 ARG B C 1
ATOM 13219 O O . ARG B 1 843 ? -30.109 17.891 13 1 94.44 843 ARG B O 1
ATOM 13226 N N . ALA B 1 844 ? -30.562 15.93 12.117 1 96.25 844 ALA B N 1
ATOM 13227 C CA . ALA B 1 844 ? -30.188 16.266 10.75 1 96.25 844 ALA B CA 1
ATOM 13228 C C . ALA B 1 844 ? -31.328 16.938 10.008 1 96.25 844 ALA B C 1
ATOM 13230 O O . ALA B 1 844 ? -32.5 16.797 10.391 1 96.25 844 ALA B O 1
ATOM 13231 N N . LEU B 1 845 ? -30.922 17.703 9.008 1 97.88 845 LEU B N 1
ATOM 13232 C CA . LEU B 1 845 ? -31.922 18.297 8.117 1 97.88 845 LEU B CA 1
ATOM 13233 C C . LEU B 1 845 ? -32.375 17.297 7.051 1 97.88 845 LEU B C 1
ATOM 13235 O O . LEU B 1 845 ? -33.531 17.281 6.656 1 97.88 845 LEU B O 1
ATOM 13239 N N . TYR B 1 846 ? -31.406 16.516 6.586 1 97 846 TYR B N 1
ATOM 13240 C CA . TYR B 1 846 ? -31.656 15.477 5.594 1 97 846 TYR B CA 1
ATOM 13241 C C . TYR B 1 846 ? -31.828 14.117 6.258 1 97 846 TYR B C 1
ATOM 13243 O O . TYR B 1 846 ? -30.969 13.688 7.031 1 97 846 TYR B O 1
ATOM 13251 N N . ASP B 1 847 ? -32.938 13.469 5.965 1 96.19 847 ASP B N 1
ATOM 13252 C CA . ASP B 1 847 ? -33.219 12.156 6.543 1 96.19 847 ASP B CA 1
ATOM 13253 C C . ASP B 1 847 ? -33.062 12.18 8.062 1 96.19 847 ASP B C 1
ATOM 13255 O O . ASP B 1 847 ? -32.281 11.414 8.625 1 96.19 847 ASP B O 1
ATOM 13259 N N . PRO B 1 848 ? -33.844 13.039 8.742 1 95.38 848 PRO B N 1
ATOM 13260 C CA . PRO B 1 848 ? -33.688 13.281 10.18 1 95.38 848 PRO B CA 1
ATOM 13261 C C . PRO B 1 848 ? -33.781 12.008 11.008 1 95.38 848 PRO B C 1
ATOM 13263 O O . PRO B 1 848 ? -33.219 11.938 12.109 1 95.38 848 PRO B O 1
ATOM 13266 N N . ASP B 1 849 ? -34.469 10.992 10.477 1 94.06 849 ASP B N 1
ATOM 13267 C CA . ASP B 1 849 ? -34.625 9.758 11.234 1 94.06 849 ASP B CA 1
ATOM 13268 C C . ASP B 1 849 ? -33.562 8.727 10.859 1 94.06 849 ASP B C 1
ATOM 13270 O O . ASP B 1 849 ? -33.594 7.59 11.336 1 94.06 849 ASP B O 1
ATOM 13274 N N . ASN B 1 850 ? -32.594 9.102 10.016 1 93.88 850 ASN B N 1
ATOM 13275 C CA . ASN B 1 850 ? -31.453 8.281 9.633 1 93.88 850 ASN B CA 1
ATOM 13276 C C . ASN B 1 850 ? -31.891 6.922 9.102 1 93.88 850 ASN B C 1
ATOM 13278 O O . ASN B 1 850 ? -31.344 5.891 9.492 1 93.88 850 ASN B O 1
ATOM 13282 N N . LEU B 1 851 ? -32.844 6.844 8.195 1 94.5 851 LEU B N 1
ATOM 13283 C CA . LEU B 1 851 ? -33.375 5.609 7.645 1 94.5 851 LEU B CA 1
ATOM 13284 C C . LEU B 1 851 ? -32.594 5.164 6.414 1 94.5 851 LEU B C 1
ATOM 13286 O O . LEU B 1 851 ? -32.531 3.969 6.117 1 94.5 851 LEU B O 1
ATOM 13290 N N . ARG B 1 852 ? -31.984 6.023 5.758 1 94.25 852 ARG B N 1
ATOM 13291 C CA . ARG B 1 852 ? -31.359 5.754 4.461 1 94.25 852 ARG B CA 1
ATOM 13292 C C . ARG B 1 852 ? -30.125 4.879 4.617 1 94.25 852 ARG B C 1
ATOM 13294 O O . ARG B 1 852 ? -29.922 3.939 3.846 1 94.25 852 ARG B O 1
ATOM 13301 N N . PRO B 1 853 ? -29.266 5.137 5.598 1 92.5 853 PRO B N 1
ATOM 13302 C CA . PRO B 1 853 ? -28.094 4.262 5.746 1 92.5 853 PRO B CA 1
ATOM 13303 C C . PRO B 1 853 ? -28.484 2.84 6.148 1 92.5 853 PRO B C 1
ATOM 13305 O O . PRO B 1 853 ? -27.703 1.903 5.922 1 92.5 853 PRO B O 1
ATOM 13308 N N . LYS B 1 854 ? -29.641 2.59 6.77 1 86.38 854 LYS B N 1
ATOM 13309 C CA . LYS B 1 854 ? -30.047 1.295 7.312 1 86.38 854 LYS B CA 1
ATOM 13310 C C . LYS B 1 854 ? -30.75 0.452 6.254 1 86.38 854 LYS B C 1
ATOM 13312 O O . LYS B 1 854 ? -30.953 -0.749 6.445 1 86.38 854 LYS B O 1
ATOM 13317 N N . GLY B 1 855 ? -30.938 0.951 5.102 1 77.94 855 GLY B N 1
ATOM 13318 C CA . GLY B 1 855 ? -31.5 0.2 3.994 1 77.94 855 GLY B CA 1
ATOM 13319 C C . GLY B 1 855 ? -33.031 0.159 4.023 1 77.94 855 GLY B C 1
ATOM 13320 O O . GLY B 1 855 ? -33.656 -0.526 3.207 1 77.94 855 GLY B O 1
#

Sequence (1710 aa):
MATLPKHADAVIIGQGGIVGASVAHHLIELGWTNLVGLEKSAIPSDIGSTSHASDFCYMTAHDKMSCYTTTYSRDFYERRGHYQRVGGIEIARVGDEARMAELKRKVASGKAFGTNARLIGPDEVVKRFPLVERSLVLGGLWDPDAGLVVPRSQQVAGELIEQAVASGHLQAFADTPATDIDVQDGRVCGVMTARGYIATPVVIVTSGIWGPIPAAMAGVSLPLMPVEHPLMFFGPFDAFAGTGKEIGYPLLRDQGNSAYLRDTGDPRSTEGGQLEWGYYEAHSPRLVAPTDILEREQARLSPSMRDLEIDQVMEAFERAIELTPVLGELGWDEKRSFNGLLSVTTDGGSLLGESPETRGLWLCEAVWVKDGPGMGKVLADWLTLGRPTLDPHGIDIARFYPVQKTPHHVVGRCLEIARKIYDPPVHPREPFASGRNLRRSPFWPREETLGGHFMEVVGWERAHGYTANEALLERYGERVPERPDEWDARHFWRVSNAEHLALSEGVGMINLSHFAIFDVTGPDAEGLLEYLSVARVGGETPLGKGIYTHFLDDAGGVHSDLTIVRLAADGFRVICGGDTGHRDLMWMTRMAEARQLTRLHVEDRTDSLATLGLWGPEARRTLQALADDPAALEDDAFPFATAREIRVRGVPIWAFRISYVGELGWELYLPFSYGLTLWDLLFEQGVTPVGIETYANSRRLEKSLRLQNVDLLTEYNLVEAGLERPKVKPVEFHGKAAYLAQRERHQQPAYLCTLTMTDHHDARGVARYPVGHSPILDPESGEVLVDALGRRSYVTSIAYGPSVGKIIALGYLPVSHARVGQALTMEYFGERYPLRVEAVGYRALYDPDNLRPKGMATLPKHADAVIIGQGGIVGASVAHHLIELGWTNLVGLEKSAIPSDIGSTSHASDFCYMTAHDKMSCYTTTYSRDFYERRGHYQRVGGIEIARVGDEARMAELKRKVASGKAFGTNARLIGPDEVVKRFPLVERSLVLGGLWDPDAGLVVPRSQQVAGELIEQAVASGHLQAFADTPATDIDVQDGRVCGVMTARGYIATPVVIVTSGIWGPIPAAMAGVSLPLMPVEHPLMFFGPFDAFAGTGKEIGYPLLRDQGNSAYLRDTGDPRSTEGGQLEWGYYEAHSPRLVAPTDILEREQARLSPSMRDLEIDQVMEAFERAIELTPVLGELGWDEKRSFNGLLSVTTDGGSLLGESPETRGLWLCEAVWVKDGPGMGKVLADWLTLGRPTLDPHGIDIARFYPVQKTPHHVVGRCLEIARKIYDPPVHPREPFASGRNLRRSPFWPREETLGGHFMEVVGWERAHGYTANEALLERYGERVPERPDEWDARHFWRVSNAEHLALSEGVGMINLSHFAIFDVTGPDAEGLLEYLSVARVGGETPLGKGIYTHFLDDAGGVHSDLTIVRLAADGFRVICGGDTGHRDLMWMTRMAEARQLTRLHVEDRTDSLATLGLWGPEARRTLQALADDPAALEDDAFPFATAREIRVRGVPIWAFRISYVGELGWELYLPFSYGLTLWDLLFEQGVTPVGIETYANSRRLEKSLRLQNVDLLTEYNLVEAGLERPKVKPVEFHGKAAYLAQRERHQQPAYLCTLTMTDHHDARGVARYPVGHSPILDPESGEVLVDALGRRSYVTSIAYGPSVGKIIALGYLPVSHARVGQALTMEYFGERYPLRVEAVGYRALYDPDNLRPKG

InterPro domains:
  IPR006076 FAD dependent oxidoreductase [PF01266] (9-382)
  IPR006222 GCVT, N-terminal domain [PF01571] (446-725)
  IPR013977 Aminomethyltransferase, C-terminal domain [PF08669] (792-837)
  IPR027266 Aminomethyltransferase superfamily [G3DSA:3.30.1360.120] (437-715)
  IPR028896 Aminomethyltransferase-like [PTHR43757] (427-840)
  IPR029043 Glycine cleavage T-protein/YgfZ, C-terminal [SSF101790] (786-854)
  IPR032503 FAD dependent oxidoreductase, central domain [PF16350] (386-441)
  IPR036188 FAD/NAD(P)-binding domain superfamily [G3DSA:3.50.50.60] (11-401)
  IPR036188 FAD/NAD(P)-binding domain superfamily [SSF51905] (8-405)

Nearest PDB structures (foldseek):
  3a8k-assembly1_A  TM=8.740E-01  e=1.711E-30  Escherichia coli K-12
  1vrq-assembly1_B  TM=8.786E-01  e=3.298E-26  Corynebacterium sp. U-96
  2gah-assembly1_B  TM=8.557E-01  e=5.743E-27  Stenotrophomonas maltophilia
  1vrq-assembly1_A  TM=4.186E-01  e=6.326E-35  Corynebacterium sp. U-96
  2gah-assembly1_A  TM=4.193E-01  e=9.931E-35  Stenotrophomonas maltophilia

Solvent-accessible surface area (backbone atoms only — not comparable to full-atom values): 84506 Å² total; per-residue (Å²): 125,86,73,75,58,59,63,34,65,30,37,33,41,25,26,24,32,39,42,24,15,24,28,53,47,39,32,42,75,72,67,51,51,44,35,34,27,27,12,60,42,48,73,34,30,67,47,48,54,50,54,70,54,87,34,61,32,70,47,66,43,91,45,59,68,59,23,48,22,21,47,47,19,48,52,54,32,40,74,71,70,25,47,44,70,56,14,28,38,39,45,16,44,58,90,36,60,67,51,45,48,47,44,30,42,43,32,32,28,9,54,28,55,71,40,76,40,40,78,44,50,32,65,58,48,29,70,62,40,67,66,44,41,62,89,45,40,55,24,31,33,39,25,64,78,6,26,37,36,40,93,38,52,36,56,52,15,31,50,42,42,50,52,37,37,72,69,64,28,32,50,75,39,55,64,36,44,76,77,37,39,42,58,56,97,47,24,39,50,23,38,32,34,94,86,46,60,29,39,21,53,26,39,37,42,23,42,47,54,44,36,47,57,66,39,43,46,53,70,33,73,51,44,63,42,19,31,54,30,44,36,39,33,27,41,80,36,62,91,34,57,88,66,69,31,65,49,71,56,38,40,37,31,38,32,88,64,19,27,34,41,38,50,22,12,4,49,85,28,97,69,23,19,23,36,40,41,36,40,52,42,54,83,72,59,50,71,44,60,56,88,68,53,46,50,66,90,72,26,90,78,24,32,35,35,38,85,60,60,65,81,79,45,45,71,56,47,54,54,46,28,66,40,26,50,63,53,63,72,42,31,78,39,68,88,76,26,26,19,36,42,42,59,38,17,53,80,68,48,40,36,27,46,58,45,85,70,21,47,40,36,30,38,54,28,52,71,52,77,38,27,14,47,22,50,12,41,40,49,29,34,26,75,74,71,70,47,43,86,58,61,52,74,77,28,34,51,34,56,55,52,75,57,60,36,21,68,57,36,22,54,44,24,22,53,55,39,48,24,42,74,55,30,59,86,77,57,88,72,63,68,77,88,50,67,65,68,45,25,44,55,56,53,44,67,60,40,55,74,36,43,38,47,66,43,71,58,93,40,28,59,40,39,36,20,42,58,70,47,48,68,42,41,76,77,37,39,90,57,41,76,83,56,81,41,65,81,54,32,56,92,57,60,67,45,23,46,28,37,41,51,48,19,66,75,28,30,20,33,30,78,48,36,58,35,24,33,34,38,33,28,33,85,35,29,50,61,48,53,34,25,42,24,63,45,84,60,46,90,85,53,53,73,23,36,46,36,79,35,34,30,38,37,74,77,23,11,36,67,44,65,39,36,40,27,22,69,45,98,41,28,33,37,39,42,29,50,46,76,50,23,52,41,52,50,51,50,54,53,51,51,28,55,75,68,69,53,72,54,48,46,78,42,80,38,35,54,28,40,33,30,40,31,36,28,9,78,41,23,58,61,56,50,34,75,47,27,74,56,41,72,56,65,36,61,88,68,44,41,78,41,28,37,50,78,48,38,49,66,39,43,65,28,47,33,31,26,49,59,72,58,64,28,18,35,30,38,37,33,30,45,34,27,38,35,48,40,54,52,51,58,43,45,74,74,64,42,39,80,29,25,41,43,26,51,77,38,25,35,16,51,31,41,43,54,80,42,76,87,55,66,40,37,40,72,40,38,44,65,30,57,40,64,58,66,96,68,80,61,87,70,74,32,53,20,46,69,38,41,54,55,60,68,66,43,92,66,60,54,34,33,26,26,33,31,32,51,80,47,49,52,48,97,88,63,50,60,58,58,75,74,65,68,28,19,30,22,37,69,85,79,63,41,61,40,58,26,85,83,68,51,56,17,31,31,53,40,56,37,61,18,53,92,79,68,42,43,35,32,33,30,48,28,27,51,92,61,54,41,68,67,35,71,32,24,32,39,59,69,78,37,77,33,44,29,31,30,70,23,67,30,51,56,25,80,49,62,58,80,59,55,50,44,71,105,126,87,74,76,57,60,64,34,65,31,38,33,41,26,26,25,31,41,41,24,14,23,28,54,48,39,30,42,76,72,66,52,50,45,35,34,28,26,12,60,43,47,74,33,29,67,46,48,52,50,54,70,53,86,35,61,31,71,47,67,43,91,45,61,69,58,22,47,21,21,47,47,19,49,52,55,32,40,75,71,70,24,48,46,71,56,14,28,37,40,45,18,43,59,90,34,62,68,50,45,49,48,44,31,41,42,31,33,28,9,54,28,56,71,40,76,41,39,81,43,50,30,68,58,48,29,70,60,40,65,67,42,43,61,88,47,39,55,24,32,33,38,26,63,77,7,27,36,36,40,92,38,52,35,56,52,15,31,51,40,42,48,53,37,38,72,70,62,27,32,47,73,38,55,63,36,44,74,75,39,39,43,61,55,96,47,25,39,49,24,39,32,34,92,86,44,58,28,39,20,55,30,39,35,42,24,40,47,53,44,35,46,57,65,38,42,46,52,69,33,72,51,45,61,41,20,32,53,30,44,37,40,34,27,42,80,35,62,89,34,56,86,67,69,30,65,49,71,55,38,39,37,32,37,31,87,65,19,27,34,40,38,52,22,13,3,50,85,27,97,68,23,18,24,36,40,41,38,39,53,43,55,83,73,59,50,72,43,59,55,88,68,52,46,51,66,91,73,26,90,78,24,32,36,35,38,85,61,59,66,83,79,45,45,72,56,47,54,55,45,28,64,40,26,48,62,52,62,73,42,32,79,39,69,87,78,26,26,18,36,42,43,58,38,17,52,80,66,46,39,36,27,46,58,44,84,71,23,48,40,35,29,37,56,28,52,70,52,76,38,26,14,48,22,50,11,41,41,49,30,34,24,73,73,71,70,48,43,86,60,62,51,74,76,28,35,50,34,56,56,53,73,57,60,35,21,68,56,35,23,54,42,24,22,56,55,39,47,23,42,74,55,30,59,86,76,57,89,71,61,68,77,86,50,69,66,66,44,26,44,55,55,54,44,67,61,40,54,73,36,43,38,49,66,43,71,58,94,41,27,59,42,38,37,20,41,59,72,48,48,69,43,41,76,79,37,38,91,56,40,75,81,56,81,42,65,80,56,33,58,93,58,60,67,46,23,48,29,38,41,51,47,20,67,75,28,31,19,33,31,79,48,36,59,36,25,34,34,38,33,29,32,83,37,29,49,61,48,52,33,25,43,24,63,45,86,58,44,90,83,54,53,74,23,36,46,37,79,34,34,30,38,37,75,76,22,12,34,68,44,64,39,36,40,28,23,69,46,99,40,27,33,37,39,43,29,51,45,79,47,24,50,42,50,51,50,49,54,53,50,52,27,56,76,68,68,51,74,54,49,46,78,42,79,39,36,52,27,39,32,30,41,31,35,28,9,79,42,24,58,63,56,50,35,75,45,29,74,56,41,72,56,65,35,61,88,67,45,42,76,40,28,36,49,77,48,38,48,65,38,45,66,29,47,33,32,26,49,58,72,60,61,27,17,36,28,38,36,33,29,46,33,28,39,35,48,41,53,52,51,57,44,45,74,73,65,41,39,80,29,25,40,41,28,49,76,38,25,36,16,51,31,42,43,54,82,44,76,85,55,66,40,37,41,73,42,38,45,64,29,57,40,64,57,66,96,68,81,60,87,70,72,32,53,22,46,70,38,41,54,56,60,67,66,44,93,66,60,52,35,32,26,24,32,28,34,49,79,46,50,53,49,98,86,63,49,61,59,57,76,75,64,69,28,19,31,22,36,68,86,78,63,43,62,40,56,25,84,84,68,52,56,16,32,32,52,40,57,38,60,18,51,92,79,67,41,42,35,33,31,31,47,28,28,52,94,62,53,41,68,67,34,73,31,24,32,41,61,69,77,36,78,33,44,30,31,30,71,23,68,30,51,56,25,80,50,64,58,81,60,54,48,43,73,105

Organism: NCBI:txid3151122

Foldseek 3Di:
DDADDQAFQEEEELCLALQNLLLLLQLVVVPFFGYEYEAQADRNHCFALQNPPQQWQDQWDQDQLSNQLLVVLLVVLVVVVFWDQQKEKEFDWVPRVLVLLVLLSRVQSCQQNPFDKDKFALVVVCVQPVLFDSNTTGTIIIGRRITGGPPGSSVVSNVSVVVSVVVNRYDYDHSWHFPAFDFDPQFTQWTQTPSGIYGYRAYEYENAQLRQVHCVSSPFFALKWKWWKWKWKFDQAAPQAPVQDQFDGHKYHHLVLQKTKTARHYPPHPPHRIIMMIHQAQPDIDTDHSVRQDPQVVAPRHSQWAADDCVSCVVSVVVVCNGRVVRVVRDIDRVPITTGIGMFGLARAAAFDAGLRHRNYTYGYRDDSSSSSSSSNQRSCCVSVVGGLFFCLRHYNLLADPVCSDPQNSVQSRRNVSNPVRDDDDQPLDARPPLAPQDEFLCVVVQVVQQFPWGDDNNYTFGQFGPNQVVLCVVQVVLFDDAPDPSQCPPDDSSLLSLLVCCAAAKAKGWQLLKWKKKKFFPCSLVLCCQQWQDRAADPDDAQFKDFTFGAAQLQATLATWIWGHHDNGMIMIIGHNSCNSVVVSVSVVSCVVVVPDGMDMDTCSRWKTKMWMFYLCRLVLQLVQWPHSVCSDCVNQPARGWDWTDGVRFIWTWGLYDLLLAATTITIHTSVCVVVVVVSSVVSVHHYHGCNSRPAQSNLLQPHDDPPQLGGRNDHCVQQQNDDPDGDPDHHRNVVSNVVQVPDPDDQKHKFKKWFPAQAFPVRRGHFDDRKWFKAAPPPRRFAATPVRNTKIWSGWGQHSVLSTIMTIIIHGPVQQDAQRWIWTDNSRTITIMGGHGTHRQGNPPRVSVRRRD/DDADDQAFQEEEELCLALQNLLLLLQLVVVPFAGYEYEAQADRNHCFALQNPPQQWQDQWDQDQLSNQLLVVLLVVLVVVVFWDQQKEKEFDWVPRVLVLLVQLVRVQSCQQNPFDKDKFALVVVCVQPVLFDSNTTGTIIIGRRITGGPPGSSVVSNVSVVVSVVVNRYDYDHSWHFPAFDFDPQFTQWTQTPSGIYGYRAYEYENFQLRQVHCVSSPFFALKWKWWKKKWKFDQAAPQAPVQDQFDGHKYHHLVLQKTKTARHHPPHPPHRIIMMIHQAQPFIDTDHSVRQDPQVPAPRHSQWAADDCVSCVVSVVVVCNGRVVRVVRDIDRVPITTGIGMFGLARAAAFDAGLRHRNYTYGYRDDSSSSSSSSNQRSCCVSVVGGLFFCLRHYNLLADPVCSDPQNSVQSRRNVSNPVRDDDDQPLHARPPLAPQDEFLCVVVQVVQQFPWGDDNNYTFGQFGPNQVVLCVVQVVLFDDAPDPSQPPPDDSSLLSLLVVCAAAKAKGWQLLKWKKKKFFPCSLVLCCQQWQDRAADPDDAQFKDFTFGAAQLQATLATWIWGHHDNGMIMIIGHNSCNSVVVSVSVVSCVVVVPDGMDMDTCSRWKIKMWMFYPCRLVLQLVQWPHSVCSDCVNQPARGWDWTDGVRFIWTWGLYDLLLAATTITIHTSVCVVVVVVSSVVSVHHYHGCNSRPAQSNLLQPHDDPPQLGGRNDHCVQQQNDDPDGDPDHYRNVVSNVVQVPDPDDQKHKFKKWFPAQAFPVRRGHFDDRKWFKAAPVPRRFAATPVRNTKIWSGWGQHSVLSTIMTIIIHGPVQQDAQRWIWTDNSRTITIMGGHGTHRQGNPPRVSVRRRD

pLDDT: mean 96.28, std 3.32, range [40.12, 98.94]

Secondary structure (DSSP, 8-state):
--PPPSB-SEEEESTTSHHHHHHHHHHHHTT---EEEE-SS-SS-SSSGGGT---EE----SSHHHHHHHHHHHHHHHHTT-EE---EEEEEETT-HHHHHHHHHHHHHHHHHT---EEE-HHHHHHH-TTS-GGGEEEEEEETT-EEESS-HHHHHHHHHHHHHHTTSEEEETT--EEEEEEETTEEEEEEETTEEEE-S-EEE--GGGTHHHHHHTT----EEEEEEEEEEE----TTTTS--S--SPEEEEGGGTEEEEE---TTSTT-S-EEEEE--SSS--B--GGGSPPTTT-SSBTTEE---GGGTHHHHHHHHHH-THHHHH-B-TTT-EEEEEEEESSS--EEEE-SSSBTEEEEES--GGGHHHHHHHHHHHHHHSS-SS--TTTBGGGS-GGGGSHHHHHHHHHHHHTTSSSSPPPTTPPPSSS-SSB--TTHHHHHHTTEEEEEETTEEEEEEEGGGTTHHHHHGGGS----SHHHHTT--THHHHHHHHHHHS-EEEE-TT-EEEEEESTTHHHHHHHHBSS--STTPPTTBEEEEEEE-TTS-EEEEEEEEEEETTEEEEEE-HHHHHHHHHHHHHHHHHTT--S-EEEE-TTTEEEEEEESTTHHHHHHHHBS-GGGGSTTTS-TTBEEEEEETTEEEEEE---SSSSSEEEEEEEGGGHHHHHHHHHHTTPEE--HHIIIIIHHHHTT---BTTTB-TTS-TTTTT---SS--SS--TTHHHHHHHHH-SS-SEEEEEEEES--B-TTS-B----S--BEE-TTT-PBPB-TTSPBPBEEEEEEETTTTEEEEEEEEETTT--TT-EEEEEETTEEEEEEEEEESS--SSSTT--TTT-/--PPPSB-SEEEESTTSHHHHHHHHHHHHTT---EEEE-SS-SS-SSSGGGT---EE----SSHHHHHHHHHHHHHHHHTT-EE---EEEEEETT-HHHHHHHHHHHHHHHHHT---EEE-HHHHHHH-TTS-GGGEEEEEEETT-EEESS-HHHHHHHHHHHHHHTTSEEEESS--EEEEEEETTEEEEEEETTEEEE-S-EEE--GGGTHHHHHHTT----EEEEEEEEEEE----TTTTS--S--SPEEEEGGGTEEEEE---TTSTT-S-EEEEE--SSS--B--GGGSPPTTT-SSBTTEE---GGGTHHHHHHHHHH-THHHHH-B-TTT-EEEEEEEESSSS-EEEE-SSSBTEEEEES--GGGHHHHHHHHHHHHHHSS-SS--TTTBGGGS-GGGGSHHHHHHHHHHHHTTSSSSPPPTTPPPSSS-SSB--TTHHHHHHTTEEEEEETTEEEEEEEGGGTTHHHHHGGGS----SHHHHTT--THHHHHHHHHHHS-EEEE-TT-EEEEEESTTHHHHHHHH-SS--STTPPTTBEEEEEEE-TTS-EEEEEEEEEEETTEEEEEE-HHHHHHHHHHHHHHHHHTT--S-EEEE-TTTEEEEEEESTTHHHHHHHHBS-GGGGSTTTS-TTBEEEEEETTEEEEEE---SSSSSEEEEEEEGGGHHHHHHHHHHTTPEE--HHIIIIIHHHHTT---BTTTB-TTS-TTTTT---SS--SS--TTHHHHHHHHH-SS-SEEEEEEEES--B-TTS-B----S--BEE-TTT-PBPB-TTSPBPBEEEEEEETTTTEEEEEEEEETTT--TT-EEEEEETTEEEEEEEEEESS--SSSTT--TTT-

Radius of gyration: 40.45 Å; Cα contacts (8 Å, |Δi|>4): 4281; chains: 2; bounding box: 73×131×92 Å